Protein 8IGL (pdb70)

Foldseek 3Di:
DVVCLQAQLLLLLLLQLVLLLQVLLLLLLQLLQLVLLLVQLLVCLAPDALVQLDPVSSQVSLQDDDPPRDRHPGSVLFFDDFQALLLQWFAPLDDLQDPQSNQFGLLQLSLVCSVVRHAPPVRDGDLSSNVCSVSGTPLLSSVLQLLLQCLLQDDPFQDQWHFDAPQDPFRFTATDRVRVLVLSVLSLVSSVVVLVLCVVPDDPVVSCLQAVLVQFSHSVVCVVCVPCCEPPHVQYPVNSRVSSRVSVSVQFDFGFAKSRGGGPPHNSTDPIDGDPDDDRSRRHGANQQSLCLQAAARLLDFLSPFQWDWAQLVQAVLSCLLFQAANVDQTFKFFQADLVVRATDDSVLRNVFKTFGPLEGQPDAQDTSLHLLSNLQNLLSNQCNQQQDVVLLAHECLLCVCCCVHPLVCLQVPFQQAAQRMWGPPDGSHRAFFAFLRHSHHSSSSSSVNCQVQHADPVRHRRHYDHDPVPRDPQSVLLLLLQLLLLLVQLVSSLVSLVVVVCSLPSGSHFHFGHFSCSNLVADQQARGDDDPFGQGQQRSGGTGIFGPPPGGRGDHPHNGDGNHGRVCGGRVNSSVRSNRSSNSSNSSSVSSSVSSVVVVVVDPDQAAAQPLTPCNQVVLCVPLVDGFQRRPQLLCLLLAAFDADPQAGAHPLSHSNDGRPDLSSSNSSNCVVLLHSDDDQVRSHVNLVVVLVVVPVVDDPVSHDDSVSSSSNVSSSSVSSNSLCSSAHHSRRSGDNHSYSRRDRQEDCDSVPHSCHEVHVSHSHRPSRNDDSVLSSCCGVPSCVVVSVVVD/DVVCLQAQLLLLLLLQLVLQLQVLLLLLLQLLQLVLLLVQLLVCLAPDALVQLDPVSSQVSLCDDDVVRDRHPGSVLWFDDFQAQLLQWFAPLEDLQDPQSNLFGLLQLSLVCSVVRHADPVRDGDLSSSVCSVSGTPLLSSVLQLLLQCLLQDDPFQDQWHWDAPQDPQQDTATDRVRVLVLSVLSLVSSVVVLVLCVVPDDPVVSCLQAPLVQFSHSNVCCVSVPCCEDNHVQYVVNSRVSSRVSVSVQFPFGFAKSFYGDVHSSDGPIGGDPDDDRQRRHGANQQSLCLQAAARLQDALSPFQWDWAQLVQAVLSCLLFQAANPDQTQKFWQADLVVRATDDSVQRNVFKTFGPLEGAPDAQDTSLHLLSNLQNLLSNQCNQQQDVVLLAHECLLCCCCCVHPLVCLQPPFQQAAQRMWGPPDGSHRAFFAFLRHSHHSSSSSNVNCQVQHADPVRHHRYYDHDCVPPDPQSLLLLQLQLLLLLVQLVSSLVSLVVVLCSLPSGNHFHFGHFRCSNLVADQQARGDRHPDGQGQLRSDGTGIFGPPPTHRGDHPHNGDGNHGRVCGGRVNSSVSSNRSSNSSNSSSVSSSVSSVVVNVVSPDDAAAQPLTPCSQVVLCVPQVDGFQRRPQLLCLLLAAFDADPQAGAHRLSHSNDGRPDLSSSNSSNCVVLLHSDDDDVRSHVNLVVVLVVVQVVDDPVSHDDSVSSSSNVSSSSVSSNSLCCSAHHSRSSGDARSYSRRDRQEDCDSVPHSCHEVHVSHSHRPSRNDDSVLSSCCGNPSPNVVSVVVD

Organism: African swine fever virus (NCBI:txid10497)

Structure (mmCIF, N/CA/C/O backbone):
data_8IGL
#
_entry.id   8IGL
#
_cell.length_a   54.440
_cell.length_b   65.600
_cell.length_c   115.010
_cell.angle_alpha   99.21
_cell.angle_beta   92.70
_cell.angle_gamma   90.16
#
_symmetry.space_group_name_H-M   'P 1'
#
loop_
_entity.id
_entity.type
_entity.pdbx_description
1 polymer CP2475L
2 water water
#
loop_
_atom_site.group_PDB
_atom_site.id
_atom_site.type_symbol
_atom_site.label_atom_id
_atom_site.label_alt_id
_atom_site.label_comp_id
_atom_site.label_asym_id
_atom_site.label_entity_id
_atom_site.label_seq_id
_atom_site.pdbx_PDB_ins_code
_atom_site.Cartn_x
_atom_site.Cartn_y
_atom_site.Cartn_z
_atom_site.occupancy
_atom_site.B_iso_or_equiv
_atom_site.auth_seq_id
_atom_site.auth_comp_id
_atom_site.auth_asym_id
_atom_site.auth_atom_id
_atom_site.pdbx_PDB_model_num
ATOM 1 N N . ILE A 1 50 ? 25.521 -14.069 20.764 1.00 10.87 2 ILE A N 1
ATOM 2 C CA . ILE A 1 50 ? 24.134 -14.285 21.153 1.00 14.09 2 ILE A CA 1
ATOM 3 C C . ILE A 1 50 ? 23.287 -13.126 20.629 1.00 20.62 2 ILE A C 1
ATOM 4 O O . ILE A 1 50 ? 22.353 -13.338 19.856 1.00 24.07 2 ILE A O 1
ATOM 19 N N . PHE A 1 51 ? 23.612 -11.902 21.050 1.00 14.82 3 PHE A N 1
ATOM 20 C CA . PHE A 1 51 ? 22.938 -10.732 20.495 1.00 14.53 3 PHE A CA 1
ATOM 21 C C . PHE A 1 51 ? 23.181 -10.632 18.993 1.00 10.99 3 PHE A C 1
ATOM 22 O O . PHE A 1 51 ? 22.247 -10.421 18.211 1.00 10.58 3 PHE A O 1
ATOM 39 N N . LEU A 1 52 ? 24.437 -10.790 18.570 1.00 12.39 4 LEU A N 1
ATOM 40 C CA . LEU A 1 52 ? 24.743 -10.725 17.145 1.00 19.60 4 LEU A CA 1
ATOM 41 C C . LEU A 1 52 ? 24.014 -11.817 16.375 1.00 10.40 4 LEU A C 1
ATOM 42 O O . LEU A 1 52 ? 23.539 -11.586 15.257 1.00 14.04 4 LEU A O 1
ATOM 58 N N . PHE A 1 53 ? 23.917 -13.015 16.953 1.00 14.45 5 PHE A N 1
ATOM 59 C CA . PHE A 1 53 ? 23.167 -14.086 16.306 1.00 12.76 5 PHE A CA 1
ATOM 60 C C . PHE A 1 53 ? 21.717 -13.674 16.091 1.00 12.53 5 PHE A C 1
ATOM 61 O O . PHE A 1 53 ? 21.158 -13.861 15.005 1.00 10.29 5 PHE A O 1
ATOM 78 N N . HIS A 1 54 ? 21.091 -13.116 17.127 1.00 13.70 6 HIS A N 1
ATOM 79 C CA . HIS A 1 54 ? 19.729 -12.614 16.990 1.00 14.58 6 HIS A CA 1
ATOM 80 C C . HIS A 1 54 ? 19.632 -11.570 15.887 1.00 13.94 6 HIS A C 1
ATOM 81 O O . HIS A 1 54 ? 18.672 -11.566 15.107 1.00 4.79 6 HIS A O 1
ATOM 95 N N . GLU A 1 55 ? 20.619 -10.675 15.804 1.00 7.13 7 GLU A N 1
ATOM 96 C CA . GLU A 1 55 ? 20.529 -9.547 14.889 1.00 9.76 7 GLU A CA 1
ATOM 97 C C . GLU A 1 55 ? 20.877 -9.913 13.452 1.00 12.33 7 GLU A C 1
ATOM 98 O O . GLU A 1 55 ? 20.551 -9.146 12.539 1.00 10.25 7 GLU A O 1
ATOM 110 N N . THR A 1 56 ? 21.534 -11.050 13.227 1.00 11.44 8 THR A N 1
ATOM 111 C CA . THR A 1 56 ? 21.920 -11.472 11.885 1.00 12.26 8 THR A CA 1
ATOM 112 C C . THR A 1 56 ? 21.155 -12.723 11.463 1.00 13.10 8 THR A C 1
ATOM 113 O O . THR A 1 56 ? 20.353 -12.667 10.528 1.00 16.11 8 THR A O 1
ATOM 124 N N . VAL A 1 57 ? 21.385 -13.857 12.126 1.00 11.31 9 VAL A N 1
ATOM 125 C CA . VAL A 1 57 ? 20.792 -15.113 11.675 1.00 8.32 9 VAL A CA 1
ATOM 126 C C . VAL A 1 57 ? 19.276 -15.072 11.828 1.00 9.18 9 VAL A C 1
ATOM 127 O O . VAL A 1 57 ? 18.532 -15.347 10.880 1.00 8.41 9 VAL A O 1
ATOM 140 N N . ILE A 1 58 ? 18.794 -14.728 13.023 1.00 6.38 10 ILE A N 1
ATOM 141 C CA . ILE A 1 58 ? 17.357 -14.755 13.267 1.00 12.97 10 ILE A CA 1
ATOM 142 C C . ILE A 1 58 ? 16.654 -13.677 12.452 1.00 7.76 10 ILE A C 1
ATOM 143 O O . ILE A 1 58 ? 15.574 -13.906 11.895 1.00 5.85 10 ILE A O 1
ATOM 159 N N . THR A 1 59 ? 17.247 -12.485 12.374 1.00 10.05 11 THR A N 1
ATOM 160 C CA . THR A 1 59 ? 16.646 -11.417 11.583 1.00 13.86 11 THR A CA 1
ATOM 161 C C . THR A 1 59 ? 16.537 -11.822 10.119 1.00 7.59 11 THR A C 1
ATOM 162 O O . THR A 1 59 ? 15.488 -11.642 9.488 1.00 8.90 11 THR A O 1
ATOM 173 N N . GLY A 1 60 ? 17.618 -12.365 9.558 1.00 12.33 12 GLY A N 1
ATOM 174 C CA . GLY A 1 60 ? 17.586 -12.778 8.164 1.00 15.12 12 GLY A CA 1
ATOM 175 C C . GLY A 1 60 ? 16.619 -13.918 7.909 1.00 10.02 12 GLY A C 1
ATOM 176 O O . GLY A 1 60 ? 15.943 -13.954 6.878 1.00 6.20 12 GLY A O 1
ATOM 180 N N . LEU A 1 61 ? 16.542 -14.869 8.841 1.00 4.91 13 LEU A N 1
ATOM 181 C CA . LEU A 1 61 ? 15.618 -15.984 8.672 1.00 5.79 13 LEU A CA 1
ATOM 182 C C . LEU A 1 61 ? 14.172 -15.510 8.749 1.00 6.18 13 LEU A C 1
ATOM 183 O O . LEU A 1 61 ? 13.313 -15.997 8.004 1.00 6.60 13 LEU A O 1
ATOM 199 N N . ASN A 1 62 ? 13.884 -14.557 9.639 1.00 5.31 14 ASN A N 1
ATOM 200 C CA . ASN A 1 62 ? 12.533 -14.010 9.723 1.00 4.39 14 ASN A CA 1
ATOM 201 C C . ASN A 1 62 ? 12.163 -13.256 8.455 1.00 4.38 14 ASN A C 1
ATOM 202 O O . ASN A 1 62 ? 11.033 -13.367 7.966 1.00 2.41 14 ASN A O 1
ATOM 213 N N . LEU A 1 63 ? 13.099 -12.476 7.915 1.00 6.01 15 LEU A N 1
ATOM 214 C CA . LEU A 1 63 ? 12.826 -11.734 6.691 1.00 7.00 15 LEU A CA 1
ATOM 215 C C . LEU A 1 63 ? 12.624 -12.678 5.513 1.00 5.35 15 LEU A C 1
ATOM 216 O O . LEU A 1 63 ? 11.696 -12.503 4.715 1.00 6.12 15 LEU A O 1
ATOM 232 N N . LEU A 1 64 ? 13.489 -13.686 5.384 1.00 7.99 16 LEU A N 1
ATOM 233 C CA . LEU A 1 64 ? 13.321 -14.667 4.317 1.00 4.97 16 LEU A CA 1
ATOM 234 C C . LEU A 1 64 ? 12.011 -15.429 4.474 1.00 6.42 16 LEU A C 1
ATOM 235 O O . LEU A 1 64 ? 11.333 -15.724 3.482 1.00 10.24 16 LEU A O 1
ATOM 251 N N . SER A 1 65 ? 11.636 -15.755 5.714 1.00 5.10 17 SER A N 1
ATOM 252 C CA . SER A 1 65 ? 10.378 -16.461 5.939 1.00 10.51 17 SER A CA 1
ATOM 253 C C . SER A 1 65 ? 9.189 -15.593 5.547 1.00 11.87 17 SER A C 1
ATOM 254 O O . SER A 1 65 ? 8.208 -16.093 4.984 1.00 8.30 17 SER A O 1
ATOM 262 N N . ALA A 1 66 ? 9.257 -14.293 5.843 1.00 6.56 18 ALA A N 1
ATOM 263 C CA . ALA A 1 66 ? 8.201 -13.381 5.418 1.00 5.92 18 ALA A CA 1
ATOM 264 C C . ALA A 1 66 ? 8.109 -13.324 3.901 1.00 5.85 18 ALA A C 1
ATOM 265 O O . ALA A 1 66 ? 7.009 -13.331 3.335 1.00 10.93 18 ALA A O 1
ATOM 272 N N . ILE A 1 67 ? 9.258 -13.258 3.224 1.00 7.94 19 ILE A N 1
ATOM 273 C CA . ILE A 1 67 ? 9.262 -13.279 1.765 1.00 8.03 19 ILE A CA 1
ATOM 274 C C . ILE A 1 67 ? 8.594 -14.544 1.252 1.00 10.49 19 ILE A C 1
ATOM 275 O O . ILE A 1 67 ? 7.808 -14.507 0.296 1.00 3.93 19 ILE A O 1
ATOM 291 N N . TYR A 1 68 ? 8.902 -15.687 1.867 1.00 13.33 20 TYR A N 1
ATOM 292 C CA . TYR A 1 68 ? 8.286 -16.934 1.433 1.00 8.83 20 TYR A CA 1
ATOM 293 C C . TYR A 1 68 ? 6.774 -16.885 1.602 1.00 8.26 20 TYR A C 1
ATOM 294 O O . TYR A 1 68 ? 6.022 -17.284 0.706 1.00 7.16 20 TYR A O 1
ATOM 312 N N . VAL A 1 69 ? 6.311 -16.422 2.764 1.00 4.79 21 VAL A N 1
ATOM 313 C CA . VAL A 1 69 ? 4.876 -16.389 3.027 1.00 10.05 21 VAL A CA 1
ATOM 314 C C . VAL A 1 69 ? 4.161 -15.581 1.953 1.00 11.14 21 VAL A C 1
ATOM 315 O O . VAL A 1 69 ? 3.132 -16.003 1.412 1.00 5.67 21 VAL A O 1
ATOM 328 N N . LEU A 1 70 ? 4.688 -14.395 1.641 1.00 8.01 22 LEU A N 1
ATOM 329 C CA . LEU A 1 70 ? 4.069 -13.556 0.621 1.00 6.39 22 LEU A CA 1
ATOM 330 C C . LEU A 1 70 ? 4.109 -14.228 -0.747 1.00 8.40 22 LEU A C 1
ATOM 331 O O . LEU A 1 70 ? 3.117 -14.213 -1.485 1.00 6.87 22 LEU A O 1
ATOM 347 N N . LEU A 1 71 ? 5.250 -14.819 -1.107 1.00 9.32 23 LEU A N 1
ATOM 348 C CA . LEU A 1 71 ? 5.360 -15.457 -2.414 1.00 7.57 23 LEU A CA 1
ATOM 349 C C . LEU A 1 71 ? 4.457 -16.682 -2.510 1.00 9.67 23 LEU A C 1
ATOM 350 O O . LEU A 1 71 ? 3.817 -16.911 -3.544 1.00 5.66 23 LEU A O 1
ATOM 366 N N . ASN A 1 72 ? 4.389 -17.480 -1.442 1.00 11.22 24 ASN A N 1
ATOM 367 C CA . ASN A 1 72 ? 3.552 -18.675 -1.470 1.00 14.70 24 ASN A CA 1
ATOM 368 C C . ASN A 1 72 ? 2.074 -18.311 -1.525 1.00 8.06 24 ASN A C 1
ATOM 369 O O . ASN A 1 72 ? 1.299 -18.948 -2.248 1.00 5.06 24 ASN A O 1
ATOM 380 N N . ASN A 1 73 ? 1.660 -17.298 -0.760 1.00 8.79 25 ASN A N 1
ATOM 381 C CA . ASN A 1 73 ? 0.272 -16.851 -0.822 1.00 9.15 25 ASN A CA 1
ATOM 382 C C . ASN A 1 73 ? -0.036 -16.243 -2.184 1.00 5.10 25 ASN A C 1
ATOM 383 O O . ASN A 1 73 ? -1.127 -16.445 -2.730 1.00 7.16 25 ASN A O 1
ATOM 394 N N . PHE A 1 74 ? 0.921 -15.505 -2.750 1.00 9.73 26 PHE A N 1
ATOM 395 C CA . PHE A 1 74 ? 0.780 -15.007 -4.115 1.00 10.49 26 PHE A CA 1
ATOM 396 C C . PHE A 1 74 ? 0.559 -16.162 -5.084 1.00 4.83 26 PHE A C 1
ATOM 397 O O . PHE A 1 74 ? -0.333 -16.112 -5.938 1.00 7.72 26 PHE A O 1
ATOM 414 N N . ARG A 1 75 ? 1.355 -17.225 -4.949 1.00 10.07 27 ARG A N 1
ATOM 415 C CA . ARG A 1 75 ? 1.203 -18.389 -5.817 1.00 6.27 27 ARG A CA 1
ATOM 416 C C . ARG A 1 75 ? -0.185 -19.003 -5.689 1.00 8.15 27 ARG A C 1
ATOM 417 O O . ARG A 1 75 ? -0.808 -19.360 -6.696 1.00 7.45 27 ARG A O 1
ATOM 438 N N . ASN A 1 76 ? -0.681 -19.149 -4.457 1.00 6.07 28 ASN A N 1
ATOM 439 C CA . ASN A 1 76 ? -1.984 -19.774 -4.256 1.00 6.91 28 ASN A CA 1
ATOM 440 C C . ASN A 1 76 ? -3.103 -18.929 -4.850 1.00 9.78 28 ASN A C 1
ATOM 441 O O . ASN A 1 76 ? -4.063 -19.467 -5.415 1.00 5.95 28 ASN A O 1
ATOM 452 N N . ASN A 1 77 ? -3.005 -17.604 -4.723 1.00 6.56 29 ASN A N 1
ATOM 453 C CA . ASN A 1 77 ? -4.021 -16.728 -5.298 1.00 6.79 29 ASN A CA 1
ATOM 454 C C . ASN A 1 77 ? -4.034 -16.828 -6.818 1.00 6.74 29 ASN A C 1
ATOM 455 O O . ASN A 1 77 ? -5.095 -16.972 -7.435 1.00 7.79 29 ASN A O 1
ATOM 466 N N . ILE A 1 78 ? -2.857 -16.748 -7.441 1.00 8.53 30 ILE A N 1
ATOM 467 C CA . ILE A 1 78 ? -2.791 -16.821 -8.897 1.00 6.75 30 ILE A CA 1
ATOM 468 C C . ILE A 1 78 ? -3.318 -18.163 -9.386 1.00 7.41 30 ILE A C 1
ATOM 469 O O . ILE A 1 78 ? -4.021 -18.239 -10.402 1.00 7.46 30 ILE A O 1
ATOM 485 N N . LYS A 1 79 ? -2.978 -19.246 -8.681 1.00 10.16 31 LYS A N 1
ATOM 486 C CA . LYS A 1 79 ? -3.530 -20.550 -9.030 1.00 7.81 31 LYS A CA 1
ATOM 487 C C . LYS A 1 79 ? -5.048 -20.539 -8.922 1.00 7.16 31 LYS A C 1
ATOM 488 O O . LYS A 1 79 ? -5.741 -21.170 -9.728 1.00 5.16 31 LYS A O 1
ATOM 507 N N . GLY A 1 80 ? -5.580 -19.826 -7.926 1.00 8.24 32 GLY A N 1
ATOM 508 C CA . GLY A 1 80 ? -7.016 -19.706 -7.765 1.00 6.18 32 GLY A CA 1
ATOM 509 C C . GLY A 1 80 ? -7.702 -18.964 -8.891 1.00 8.35 32 GLY A C 1
ATOM 510 O O . GLY A 1 80 ? -8.905 -19.155 -9.100 1.00 8.60 32 GLY A O 1
ATOM 514 N N . LEU A 1 81 ? -6.973 -18.109 -9.609 1.00 7.91 33 LEU A N 1
ATOM 515 C CA . LEU A 1 81 ? -7.525 -17.352 -10.725 1.00 7.86 33 LEU A CA 1
ATOM 516 C C . LEU A 1 81 ? -7.026 -17.881 -12.068 1.00 6.95 33 LEU A C 1
ATOM 517 O O . LEU A 1 81 ? -6.980 -17.141 -13.055 1.00 5.68 33 LEU A O 1
ATOM 533 N N . ASP A 1 82 ? -6.652 -19.156 -12.120 1.00 4.51 34 ASP A N 1
ATOM 534 C CA . ASP A 1 82 ? -6.055 -19.754 -13.314 1.00 8.37 34 ASP A CA 1
ATOM 535 C C . ASP A 1 82 ? -7.159 -20.008 -14.332 1.00 8.41 34 ASP A C 1
ATOM 536 O O . ASP A 1 82 ? -7.873 -21.010 -14.257 1.00 3.81 34 ASP A O 1
ATOM 545 N N . LEU A 1 83 ? -7.290 -19.098 -15.302 1.00 10.70 35 LEU A N 1
ATOM 546 C CA . LEU A 1 83 ? -8.407 -19.171 -16.239 1.00 10.54 35 LEU A CA 1
ATOM 547 C C . LEU A 1 83 ? -8.243 -20.308 -17.239 1.00 10.08 35 LEU A C 1
ATOM 548 O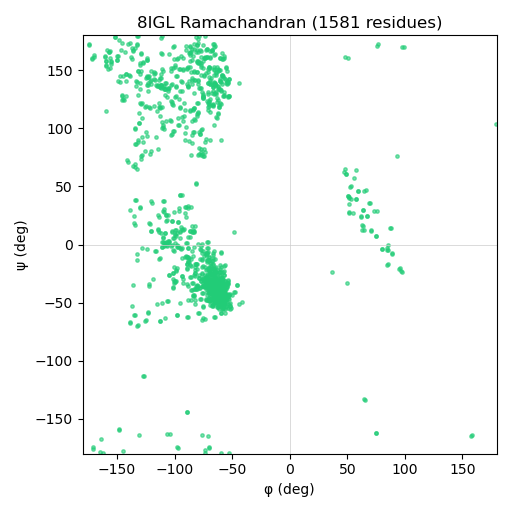 O . LEU A 1 83 ? -9.238 -20.917 -17.650 1.00 5.73 35 LEU A O 1
ATOM 564 N N . ASP A 1 84 ? -7.011 -20.608 -17.651 1.00 9.93 36 ASP A N 1
ATOM 565 C CA . ASP A 1 84 ? -6.800 -21.741 -18.546 1.00 12.75 36 ASP A CA 1
ATOM 566 C C . ASP A 1 84 ? -7.365 -23.021 -17.941 1.00 9.26 36 ASP A C 1
ATOM 567 O O . ASP A 1 84 ? -8.068 -23.784 -18.613 1.00 14.25 36 ASP A O 1
ATOM 576 N N . THR A 1 85 ? -7.062 -23.275 -16.666 1.00 7.46 37 THR A N 1
ATOM 577 C CA . THR A 1 85 ? -7.577 -24.473 -16.011 1.00 13.61 37 THR A CA 1
ATOM 578 C C . THR A 1 85 ? -9.093 -24.419 -15.869 1.00 11.28 37 THR A C 1
ATOM 579 O O . THR A 1 85 ? -9.782 -25.420 -16.105 1.00 8.29 37 THR A O 1
ATOM 590 N N . ILE A 1 86 ? -9.630 -23.260 -15.484 1.00 11.51 38 ILE A N 1
ATOM 591 C CA . ILE A 1 86 ? -11.073 -23.132 -15.297 1.00 10.14 38 ILE A CA 1
ATOM 592 C C . ILE A 1 86 ? -11.804 -23.444 -16.595 1.00 9.36 38 ILE A C 1
ATOM 593 O O . ILE A 1 86 ? -12.790 -24.189 -16.611 1.00 7.14 38 ILE A O 1
ATOM 609 N N . GLN A 1 87 ? -11.329 -22.874 -17.705 1.00 11.67 39 GLN A N 1
ATOM 610 C CA . GLN A 1 87 ? -11.997 -23.083 -18.986 1.00 9.76 39 GLN A CA 1
ATOM 611 C C . GLN A 1 87 ? -11.886 -24.535 -19.433 1.00 11.20 39 GLN A C 1
ATOM 612 O O . GLN A 1 87 ? -12.883 -25.149 -19.834 1.00 8.28 39 GLN A O 1
ATOM 626 N N . LYS A 1 88 ? -10.677 -25.099 -19.381 1.00 9.92 40 LYS A N 1
ATOM 627 C CA . LYS A 1 88 ? -10.498 -26.488 -19.789 1.00 9.26 40 LYS A CA 1
ATOM 628 C C . LYS A 1 88 ? -11.310 -27.428 -18.907 1.00 7.70 40 LYS A C 1
ATOM 629 O O . LYS A 1 88 ? -11.847 -28.432 -19.388 1.00 6.63 40 LYS A O 1
ATOM 648 N N . SER A 1 89 ? -11.416 -27.112 -17.613 1.00 9.35 41 SER A N 1
ATOM 649 C CA . SER A 1 89 ? -12.196 -27.950 -16.708 1.00 3.97 41 SER A CA 1
ATOM 650 C C . SER A 1 89 ? -13.684 -27.855 -17.016 1.00 8.56 41 SER A C 1
ATOM 651 O O . SER A 1 89 ? -14.402 -28.861 -16.954 1.00 9.08 41 SER A O 1
ATOM 659 N N . ILE A 1 90 ? -14.165 -26.659 -17.361 1.00 4.69 42 ILE A N 1
ATOM 660 C CA . ILE A 1 90 ? -15.570 -26.508 -17.727 1.00 8.05 42 ILE A CA 1
ATOM 661 C C . ILE A 1 90 ? -15.879 -27.327 -18.973 1.00 12.36 42 ILE A C 1
ATOM 662 O O . ILE A 1 90 ? -16.926 -27.981 -19.062 1.00 10.73 42 ILE A O 1
ATOM 678 N N . ILE A 1 91 ? -14.979 -27.295 -19.958 1.00 8.68 43 ILE A N 1
ATOM 679 C CA . ILE A 1 91 ? -15.188 -28.074 -21.175 1.00 13.01 43 ILE A CA 1
ATOM 680 C C . ILE A 1 91 ? -15.177 -29.563 -20.855 1.00 11.70 43 ILE A C 1
ATOM 681 O O . ILE A 1 91 ? -15.994 -30.333 -21.376 1.00 10.90 43 ILE A O 1
ATOM 697 N N . GLU A 1 92 ? -14.250 -29.996 -19.998 1.00 10.85 44 GLU A N 1
ATOM 698 C CA . GLU A 1 92 ? -14.234 -31.392 -19.576 1.00 15.89 44 GLU A CA 1
ATOM 699 C C . GLU A 1 92 ? -15.512 -31.754 -18.828 1.00 17.19 44 GLU A C 1
ATOM 700 O O . GLU A 1 92 ? -16.067 -32.843 -19.020 1.00 16.23 44 GLU A O 1
ATOM 712 N N . TRP A 1 93 ? -15.988 -30.855 -17.962 1.00 10.37 45 TRP A N 1
ATOM 713 C CA . TRP A 1 93 ? -17.242 -31.096 -17.253 1.00 15.28 45 TRP A CA 1
ATOM 714 C C . TRP A 1 93 ? -18.380 -31.344 -18.236 1.00 14.65 45 TRP A C 1
ATOM 715 O O . TRP A 1 93 ? -19.160 -32.290 -18.079 1.00 6.91 45 TRP A O 1
ATOM 736 N N . LEU A 1 94 ? -18.482 -30.503 -19.267 1.00 18.23 46 LEU A N 1
ATOM 737 C CA . LEU A 1 94 ? -19.514 -30.695 -20.279 1.00 10.03 46 LEU A CA 1
ATOM 738 C C . LEU A 1 94 ? -19.300 -31.986 -21.057 1.00 9.50 46 LEU A C 1
ATOM 739 O O . LEU A 1 94 ? -20.265 -32.589 -21.539 1.00 13.09 46 LEU A O 1
ATOM 755 N N . ARG A 1 95 ? -18.048 -32.425 -21.193 1.00 20.63 47 ARG A N 1
ATOM 756 C CA . ARG A 1 95 ? -17.780 -33.663 -21.916 1.00 17.67 47 ARG A CA 1
ATOM 757 C C . ARG A 1 95 ? -18.205 -34.890 -21.119 1.00 14.95 47 ARG A C 1
ATOM 758 O O . ARG A 1 95 ? -18.604 -35.900 -21.709 1.00 20.76 47 ARG A O 1
ATOM 779 N N . GLU A 1 96 ? -18.130 -34.829 -19.790 1.00 15.00 48 GLU A N 1
ATOM 780 C CA . GLU A 1 96 ? -18.280 -36.010 -18.950 1.00 12.39 48 GLU A CA 1
ATOM 781 C C . GLU A 1 96 ? -19.516 -35.972 -18.061 1.00 12.95 48 GLU A C 1
ATOM 782 O O . GLU A 1 96 ? -19.614 -36.776 -17.128 1.00 18.60 48 GLU A O 1
ATOM 794 N N . THR A 1 97 ? -20.453 -35.065 -18.312 1.00 18.75 49 THR A N 1
ATOM 795 C CA . THR A 1 97 ? -21.597 -34.866 -17.433 1.00 13.53 49 THR A CA 1
ATOM 796 C C . THR A 1 97 ? -22.886 -35.299 -18.116 1.00 13.85 49 THR A C 1
ATOM 797 O O . THR A 1 97 ? -23.052 -35.119 -19.327 1.00 10.41 49 THR A O 1
ATOM 808 N N . GLN A 1 98 ? -23.790 -35.878 -17.331 1.00 18.07 50 GLN A N 1
ATOM 809 C CA . GLN A 1 98 ? -25.112 -36.231 -17.821 1.00 16.24 50 GLN A CA 1
ATOM 810 C C . GLN A 1 98 ? -25.988 -34.986 -17.902 1.00 14.33 50 GLN A C 1
ATOM 811 O O . GLN A 1 98 ? -25.777 -34.004 -17.185 1.00 14.47 50 GLN A O 1
ATOM 825 N N . ALA A 1 99 ? -26.986 -35.038 -18.787 1.00 19.55 51 ALA A N 1
ATOM 826 C CA . ALA A 1 99 ? -27.826 -33.867 -19.016 1.00 16.39 51 ALA A CA 1
ATOM 827 C C . ALA A 1 99 ? -28.588 -33.458 -17.763 1.00 12.54 51 ALA A C 1
ATOM 828 O O . ALA A 1 99 ? -28.803 -32.262 -17.530 1.00 12.27 51 ALA A O 1
ATOM 835 N N . ALA A 1 100 ? -29.006 -34.427 -16.946 1.00 14.42 52 ALA A N 1
ATOM 836 C CA . ALA A 1 100 ? -29.803 -34.101 -15.769 1.00 14.17 52 ALA A CA 1
ATOM 837 C C . ALA A 1 100 ? -28.998 -33.324 -14.736 1.00 11.99 52 ALA A C 1
ATOM 838 O O . ALA A 1 100 ? -29.574 -32.567 -13.947 1.00 17.65 52 ALA A O 1
ATOM 845 N N . ASN A 1 101 ? -27.676 -33.492 -14.720 1.00 12.34 53 ASN A N 1
ATOM 846 C CA . ASN A 1 101 ? -26.820 -32.860 -13.727 1.00 15.88 53 ASN A CA 1
ATOM 847 C C . ASN A 1 101 ? -26.187 -31.572 -14.240 1.00 15.47 53 ASN A C 1
ATOM 848 O O . ASN A 1 101 ? -25.183 -31.115 -13.685 1.00 13.23 53 ASN A O 1
ATOM 859 N N . VAL A 1 102 ? -26.753 -30.976 -15.288 1.00 18.91 54 VAL A N 1
ATOM 860 C CA . VAL A 1 102 ? -26.259 -29.704 -15.809 1.00 15.26 54 VAL A CA 1
ATOM 861 C C . VAL A 1 102 ? -26.881 -28.603 -14.953 1.00 7.90 54 VAL A C 1
ATOM 862 O O . VAL A 1 102 ? -28.018 -28.190 -15.178 1.00 8.81 54 VAL A O 1
ATOM 875 N N . ASN A 1 103 ? -26.132 -28.136 -13.958 1.00 12.53 55 ASN A N 1
ATOM 876 C CA . ASN A 1 103 ? -26.560 -27.036 -13.106 1.00 14.20 55 ASN A CA 1
ATOM 877 C C . ASN A 1 103 ? -25.319 -26.459 -12.444 1.00 11.89 55 ASN A C 1
ATOM 878 O O . ASN A 1 103 ? -24.265 -27.098 -12.406 1.00 15.55 55 ASN A O 1
ATOM 889 N N . ARG A 1 104 ? -25.453 -25.237 -11.924 1.00 11.98 56 ARG A N 1
ATOM 890 C CA . ARG A 1 104 ? -24.298 -24.581 -11.320 1.00 15.05 56 ARG A CA 1
ATOM 891 C C . ARG A 1 104 ? -23.731 -25.410 -10.174 1.00 15.66 56 ARG A C 1
ATOM 892 O O . ARG A 1 104 ? -22.509 -25.488 -10.000 1.00 15.22 56 ARG A O 1
ATOM 913 N N . ALA A 1 105 ? -24.602 -26.048 -9.390 1.00 6.63 57 ALA A N 1
ATOM 914 C CA . ALA A 1 105 ? -24.131 -26.842 -8.261 1.00 13.04 57 ALA A CA 1
ATOM 915 C C . ALA A 1 105 ? -23.185 -27.942 -8.724 1.00 12.13 57 ALA A C 1
ATOM 916 O O . ALA A 1 105 ? -22.108 -28.135 -8.148 1.00 12.56 57 ALA A O 1
ATOM 923 N N . ASN A 1 106 ? -23.570 -28.671 -9.773 1.00 14.18 58 ASN A N 1
ATOM 924 C CA . ASN A 1 106 ? -22.728 -29.755 -10.268 1.00 19.93 58 ASN A CA 1
ATOM 925 C C . ASN A 1 106 ? -21.377 -29.234 -10.743 1.00 16.72 58 ASN A C 1
ATOM 926 O O . ASN A 1 106 ? -20.338 -29.851 -10.479 1.00 15.64 58 ASN A O 1
ATOM 937 N N . LEU A 1 107 ? -21.369 -28.100 -11.447 1.00 10.66 59 LEU A N 1
ATOM 938 C CA . LEU A 1 107 ? -20.108 -27.552 -11.937 1.00 17.76 59 LEU A CA 1
ATOM 939 C C . LEU A 1 107 ? -19.219 -27.100 -10.785 1.00 12.61 59 LEU A C 1
ATOM 940 O O . LEU A 1 107 ? -17.997 -27.288 -10.824 1.00 7.66 59 LEU A O 1
ATOM 956 N N . ILE A 1 108 ? -19.811 -26.497 -9.753 1.00 14.63 60 ILE A N 1
ATOM 957 C CA . ILE A 1 108 ? -19.029 -26.089 -8.592 1.00 9.62 60 ILE A CA 1
ATOM 958 C C . ILE A 1 108 ? -18.383 -27.307 -7.945 1.00 15.24 60 ILE A C 1
ATOM 959 O O . ILE A 1 108 ? -17.210 -27.273 -7.549 1.00 7.26 60 ILE A O 1
ATOM 975 N N . ASP A 1 109 ? -19.135 -28.404 -7.829 1.00 10.80 61 ASP A N 1
ATOM 976 C CA . ASP A 1 109 ? -18.557 -29.650 -7.335 1.00 7.04 61 ASP A CA 1
ATOM 977 C C . ASP A 1 109 ? -17.423 -30.118 -8.237 1.00 8.57 61 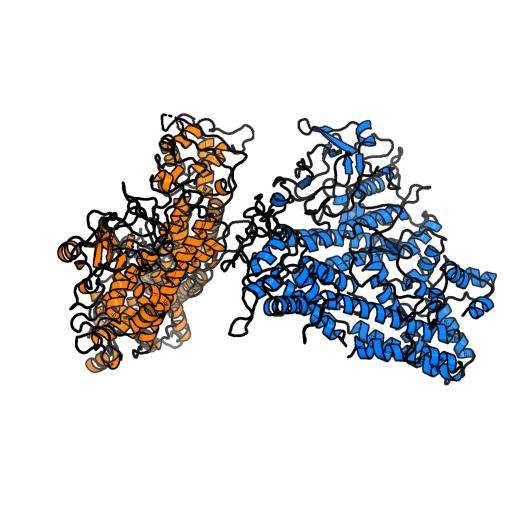ASP A C 1
ATOM 978 O O . ASP A 1 109 ? -16.385 -30.583 -7.753 1.00 7.15 61 ASP A O 1
ATOM 987 N N . TRP A 1 110 ? -17.603 -29.995 -9.554 1.00 8.57 62 TRP A N 1
ATOM 988 C CA . TRP A 1 110 ? -16.589 -30.448 -10.501 1.00 8.03 62 TRP A CA 1
ATOM 989 C C . TRP A 1 110 ? -15.287 -29.676 -10.332 1.00 7.96 62 TRP A C 1
ATOM 990 O O . TRP A 1 110 ? -14.217 -30.270 -10.156 1.00 6.19 62 TRP A O 1
ATOM 1011 N N . LEU A 1 111 ? -15.356 -28.343 -10.385 1.00 7.03 63 LEU A N 1
ATOM 1012 C CA . LEU A 1 111 ? -14.137 -27.543 -10.329 1.00 9.15 63 LEU A CA 1
ATOM 1013 C C . LEU A 1 111 ? -13.372 -27.775 -9.034 1.00 9.00 63 LEU A C 1
ATOM 1014 O O . LEU A 1 111 ? -12.146 -27.606 -8.998 1.00 5.11 63 LEU A O 1
ATOM 1030 N N . GLY A 1 112 ? -14.068 -28.160 -7.968 1.00 9.98 64 GLY A N 1
ATOM 1031 C CA . GLY A 1 112 ? -13.418 -28.490 -6.717 1.00 12.30 64 GLY A CA 1
ATOM 1032 C C . GLY A 1 112 ? -12.647 -29.789 -6.717 1.00 6.04 64 GLY A C 1
ATOM 1033 O O . GLY A 1 112 ? -12.108 -30.169 -5.673 1.00 5.56 64 GLY A O 1
ATOM 1037 N N . ARG A 1 113 ? -12.582 -30.487 -7.845 1.00 10.06 65 ARG A N 1
ATOM 1038 C CA . ARG A 1 113 ? -11.900 -31.766 -7.925 1.00 13.24 65 ARG A CA 1
ATOM 1039 C C . ARG A 1 113 ? -10.838 -31.730 -9.017 1.00 8.91 65 ARG A C 1
ATOM 1040 O O . ARG A 1 113 ? -10.890 -30.917 -9.944 1.00 9.11 65 ARG A O 1
ATOM 1061 N N . LYS A 1 114 ? -9.875 -32.639 -8.892 1.00 19.25 66 LYS A N 1
ATOM 1062 C CA . LYS A 1 114 ? -8.848 -32.846 -9.901 1.00 10.15 66 LYS A CA 1
ATOM 1063 C C . LYS A 1 114 ? -9.334 -33.862 -10.925 1.00 14.16 66 LYS A C 1
ATOM 1064 O O . LYS A 1 114 ? -9.922 -34.887 -10.570 1.00 17.48 66 LYS A O 1
ATOM 1083 N N . HIS A 1 115 ? -9.086 -33.570 -12.200 1.00 10.25 67 HIS A N 1
ATOM 1084 C CA . HIS A 1 115 ? -9.477 -34.446 -13.305 1.00 13.95 67 HIS A CA 1
ATOM 1085 C C . HIS A 1 115 ? -8.270 -34.614 -14.223 1.00 18.23 67 HIS A C 1
ATOM 1086 O O . HIS A 1 115 ? -8.081 -33.840 -15.166 1.00 14.43 67 HIS A O 1
ATOM 1100 N N . GLY A 1 116 ? -7.455 -35.623 -13.942 1.00 27.21 68 GLY A N 1
ATOM 1101 C CA . GLY A 1 116 ? -6.269 -35.847 -14.751 1.00 12.53 68 GLY A CA 1
ATOM 1102 C C . GLY A 1 116 ? -5.294 -34.697 -14.605 1.00 10.85 68 GLY A C 1
ATOM 1103 O O . GLY A 1 116 ? -5.008 -34.231 -13.497 1.00 17.35 68 GLY A O 1
ATOM 1107 N N . ALA A 1 117 ? -4.771 -34.226 -15.738 1.00 9.12 69 ALA A N 1
ATOM 1108 C CA . ALA A 1 117 ? -3.834 -33.111 -15.721 1.00 14.68 69 ALA A CA 1
ATOM 1109 C C . ALA A 1 117 ? -4.495 -31.790 -15.351 1.00 12.35 69 ALA A C 1
ATOM 1110 O O . ALA A 1 117 ? -3.784 -30.824 -15.058 1.00 15.03 69 ALA A O 1
ATOM 1117 N N . ILE A 1 118 ? -5.823 -31.723 -15.360 1.00 17.26 70 ILE A N 1
ATOM 1118 C CA . ILE A 1 118 ? -6.536 -30.491 -15.041 1.00 15.84 70 ILE A CA 1
ATOM 1119 C C . ILE A 1 118 ? -6.600 -30.353 -13.525 1.00 13.88 70 ILE A C 1
ATOM 1120 O O . ILE A 1 118 ? -7.128 -31.228 -12.831 1.00 10.42 70 ILE A O 1
ATOM 1136 N N . SER A 1 119 ? -6.059 -29.253 -13.009 1.00 20.66 71 SER A N 1
ATOM 1137 C CA . SER A 1 119 ? -5.978 -29.047 -11.572 1.00 14.19 71 SER A CA 1
ATOM 1138 C C . SER A 1 119 ? -7.302 -28.548 -11.008 1.00 18.76 71 SER A C 1
ATOM 1139 O O . SER A 1 119 ? -8.067 -27.842 -11.672 1.00 11.22 71 SER A O 1
ATOM 1147 N N . GLU A 1 120 ? -7.569 -28.936 -9.766 1.00 16.80 72 GLU A N 1
ATOM 1148 C CA . GLU A 1 120 ? -8.668 -28.348 -9.023 1.00 14.36 72 GLU A CA 1
ATOM 1149 C C . GLU A 1 120 ? -8.453 -26.846 -8.859 1.00 8.00 72 GLU A C 1
ATOM 1150 O O . GLU A 1 120 ? -7.338 -26.329 -8.978 1.00 7.63 72 GLU A O 1
ATOM 1162 N N . ILE A 1 121 ? -9.544 -26.148 -8.565 1.00 7.75 73 ILE A N 1
ATOM 1163 C CA . ILE A 1 121 ? -9.525 -24.720 -8.278 1.00 8.45 73 ILE A CA 1
ATOM 1164 C C . ILE A 1 121 ? -9.900 -24.512 -6.818 1.00 7.96 73 ILE A C 1
ATOM 1165 O O . ILE A 1 121 ? -10.863 -25.110 -6.323 1.00 16.09 73 ILE A O 1
ATOM 1181 N N . ARG A 1 122 ? -9.149 -23.643 -6.136 1.00 16.45 74 ARG A N 1
ATOM 1182 C CA . ARG A 1 122 ? -9.319 -23.473 -4.694 1.00 22.74 74 ARG A CA 1
ATOM 1183 C C . ARG A 1 122 ? -10.747 -23.075 -4.332 1.00 15.23 74 ARG A C 1
ATOM 1184 O O . ARG A 1 122 ? -11.321 -23.606 -3.374 1.00 17.90 74 ARG A O 1
ATOM 1205 N N . ASN A 1 123 ? -11.329 -22.133 -5.071 1.00 14.41 75 ASN A N 1
ATOM 1206 C CA . ASN A 1 123 ? -12.624 -21.547 -4.724 1.00 16.65 75 ASN A CA 1
ATOM 1207 C C . ASN A 1 123 ? -13.474 -21.492 -5.982 1.00 17.20 75 ASN A C 1
ATOM 1208 O O . ASN A 1 123 ? -13.504 -20.474 -6.685 1.00 22.91 75 ASN A O 1
ATOM 1219 N N . PRO A 1 124 ? -14.191 -22.575 -6.298 1.00 18.69 76 PRO A N 1
ATOM 1220 C CA . PRO A 1 124 ? -14.950 -22.587 -7.562 1.00 11.05 76 PRO A CA 1
ATOM 1221 C C . PRO A 1 124 ? -15.982 -21.474 -7.666 1.00 13.73 76 PRO A C 1
ATOM 1222 O O . PRO A 1 124 ? -16.099 -20.839 -8.723 1.00 4.75 76 PRO A O 1
ATOM 1233 N N . GLY A 1 125 ? -16.733 -21.217 -6.593 1.00 11.57 77 GLY A N 1
ATOM 1234 C CA . GLY A 1 125 ? -17.822 -20.256 -6.647 1.00 7.06 77 GLY A CA 1
ATOM 1235 C C . GLY A 1 125 ? -17.397 -18.821 -6.875 1.00 15.39 77 GLY A C 1
ATOM 1236 O O . GLY A 1 125 ? -18.219 -18.007 -7.309 1.00 9.35 77 GLY A O 1
ATOM 1240 N N . LEU A 1 126 ? -16.138 -18.486 -6.591 1.00 14.73 78 LEU A N 1
ATOM 1241 C CA . LEU A 1 126 ? -15.685 -17.114 -6.784 1.00 8.73 78 LEU A CA 1
ATOM 1242 C C . LEU A 1 126 ? -15.445 -16.792 -8.252 1.00 15.23 78 LEU A C 1
ATOM 1243 O O . LEU A 1 126 ? -15.533 -15.623 -8.647 1.00 16.02 78 LEU A O 1
ATOM 1259 N N . VAL A 1 127 ? -15.152 -17.801 -9.071 1.00 10.86 79 VAL A N 1
ATOM 1260 C CA . VAL A 1 127 ? -14.802 -17.602 -10.472 1.00 6.17 79 VAL A CA 1
ATOM 1261 C C . VAL A 1 127 ? -15.904 -18.054 -11.412 1.00 7.53 79 VAL A C 1
ATOM 1262 O O . VAL A 1 127 ? -15.742 -17.944 -12.637 1.00 7.81 79 VAL A O 1
ATOM 1275 N N . ILE A 1 128 ? -17.015 -18.561 -10.889 1.00 8.83 80 ILE A N 1
ATOM 1276 C CA . ILE A 1 128 ? -18.179 -18.912 -11.692 1.00 9.89 80 ILE A CA 1
ATOM 1277 C C . ILE A 1 128 ? -19.279 -17.909 -11.377 1.00 9.19 80 ILE A C 1
ATOM 1278 O O . ILE A 1 128 ? -19.503 -17.562 -10.210 1.00 7.94 80 ILE A O 1
ATOM 1294 N N . LYS A 1 129 ? -19.963 -17.440 -12.418 1.00 6.50 81 LYS A N 1
ATOM 1295 C CA . LYS A 1 129 ? -20.945 -16.376 -12.248 1.00 8.77 81 LYS A CA 1
ATOM 1296 C C . LYS A 1 129 ? -22.046 -16.788 -11.279 1.00 7.86 81 LYS A C 1
ATOM 1297 O O . LYS A 1 129 ? -22.511 -17.932 -11.284 1.00 9.55 81 LYS A O 1
ATOM 1316 N N . GLU A 1 130 ? -22.449 -15.838 -10.436 1.00 8.61 82 GLU A N 1
ATOM 1317 C CA . GLU A 1 130 ? -23.551 -16.052 -9.510 1.00 8.74 82 GLU A CA 1
ATOM 1318 C C . GLU A 1 130 ? -24.792 -16.513 -10.262 1.00 6.85 82 GLU A C 1
ATOM 1319 O O . GLU A 1 130 ? -25.014 -16.158 -11.422 1.00 4.07 82 GLU A O 1
ATOM 1331 N N . ILE A 1 131 ? -25.611 -17.314 -9.581 1.00 9.09 83 ILE A N 1
ATOM 1332 C CA . ILE A 1 131 ? -26.716 -17.991 -10.254 1.00 10.30 83 ILE A CA 1
ATOM 1333 C C . ILE A 1 131 ? -27.693 -16.981 -10.842 1.00 6.70 83 ILE A C 1
ATOM 1334 O O . ILE A 1 131 ? -28.248 -17.196 -11.926 1.00 10.24 83 ILE A O 1
ATOM 1350 N N . ASN A 1 132 ? -27.922 -15.869 -10.144 1.00 7.31 84 ASN A N 1
ATOM 1351 C CA . ASN A 1 132 ? -28.899 -14.877 -10.575 1.00 11.16 84 ASN A CA 1
ATOM 1352 C C . ASN A 1 132 ? -28.249 -13.607 -11.111 1.00 15.71 84 ASN A C 1
ATOM 1353 O O . ASN A 1 132 ? -28.899 -12.557 -11.161 1.00 11.19 84 ASN A O 1
ATOM 1364 N N . MET A 1 133 ? -26.985 -13.673 -11.519 1.00 13.06 85 MET A N 1
ATOM 1365 C CA . MET A 1 133 ? -26.354 -12.504 -12.113 1.00 15.11 85 MET A CA 1
ATOM 1366 C C . MET A 1 133 ? -27.099 -12.125 -13.388 1.00 18.36 85 MET A C 1
ATOM 1367 O O . MET A 1 133 ? -27.091 -12.887 -14.360 1.00 11.65 85 MET A O 1
ATOM 1381 N N . ARG A 1 134 ? -27.762 -10.969 -13.393 1.00 13.97 86 ARG A N 1
ATOM 1382 C CA . ARG A 1 134 ? -28.400 -10.491 -14.614 1.00 16.98 86 ARG A CA 1
ATOM 1383 C C . ARG A 1 134 ? -27.331 -10.290 -15.681 1.00 8.30 86 ARG A C 1
ATOM 1384 O O . ARG A 1 134 ? -26.416 -9.480 -15.507 1.00 8.32 86 ARG A O 1
ATOM 1405 N N . LEU A 1 135 ? -27.444 -11.034 -16.783 1.00 9.80 87 LEU A N 1
ATOM 1406 C CA . LEU A 1 135 ? -26.333 -11.119 -17.729 1.00 18.73 87 LEU A CA 1
ATOM 1407 C C . LEU A 1 135 ? -26.061 -9.792 -18.427 1.00 10.98 87 LEU A C 1
ATOM 1408 O O . LEU A 1 135 ? -24.932 -9.550 -18.870 1.00 13.74 87 LEU A O 1
ATOM 1424 N N . SER A 1 136 ? -27.069 -8.924 -18.543 1.00 18.87 88 SER A N 1
ATOM 1425 C CA . SER A 1 136 ? -26.847 -7.608 -19.130 1.00 10.00 88 SER A CA 1
ATOM 1426 C C . SER A 1 136 ? -25.943 -6.736 -18.271 1.00 13.29 88 SER A C 1
ATOM 1427 O O . SER A 1 136 ? -25.495 -5.683 -18.740 1.00 8.07 88 SER A O 1
ATOM 1435 N N . MET A 1 137 ? -25.672 -7.141 -17.029 1.00 9.53 89 MET A N 1
ATOM 1436 C CA . MET A 1 137 ? -24.757 -6.396 -16.176 1.00 12.37 89 MET A CA 1
ATOM 1437 C C . MET A 1 137 ? -23.317 -6.482 -16.663 1.00 8.94 89 MET A C 1
ATOM 1438 O O . MET A 1 137 ? -22.490 -5.655 -16.264 1.00 12.55 89 MET A O 1
ATOM 1452 N N . VAL A 1 138 ? -22.960 -7.513 -17.436 1.00 7.33 90 VAL A N 1
ATOM 1453 C CA . VAL A 1 138 ? -21.562 -7.773 -17.897 1.00 13.13 90 VAL A CA 1
ATOM 1454 C C . VAL A 1 138 ? -21.420 -7.542 -19.406 1.00 9.57 90 VAL A C 1
ATOM 1455 O O . VAL A 1 138 ? -20.487 -6.827 -19.772 1.00 10.28 90 VAL A O 1
ATOM 1468 N N . TYR A 1 139 ? -22.280 -8.108 -20.237 1.00 5.58 91 TYR A N 1
ATOM 1469 C CA . TYR A 1 139 ? -22.114 -8.024 -21.710 1.00 17.07 91 TYR A CA 1
ATOM 1470 C C . TYR A 1 139 ? -22.891 -6.805 -22.233 1.00 12.62 91 TYR A C 1
ATOM 1471 O O . TYR A 1 139 ? -24.056 -6.698 -21.936 1.00 7.66 91 TYR A O 1
ATOM 1489 N N . PRO A 1 140 ? -22.261 -5.823 -22.908 1.00 10.04 92 PRO A N 1
ATOM 1490 C CA . PRO A 1 140 ? -22.991 -4.637 -23.348 1.00 14.93 92 PRO A CA 1
ATOM 1491 C C . PRO A 1 140 ? -24.022 -4.853 -24.474 1.00 13.28 92 PRO A C 1
ATOM 1492 O O . PRO A 1 140 ? -24.004 -5.896 -25.073 1.00 9.46 92 PRO A O 1
ATOM 1503 N N . ASP A 1 141 ? -24.903 -3.870 -24.710 1.00 15.15 93 ASP A N 1
ATOM 1504 C CA . ASP A 1 141 ? -26.019 -3.933 -25.697 1.00 25.92 93 ASP A CA 1
ATOM 1505 C C . ASP A 1 141 ? -25.509 -4.164 -27.131 1.00 18.91 93 ASP A C 1
ATOM 1506 O O . ASP A 1 141 ? -24.436 -3.650 -27.445 1.00 47.62 93 ASP A O 1
ATOM 1515 N N . THR A 1 144 ? -25.335 -7.746 -27.806 1.00 15.48 96 THR A N 1
ATOM 1516 C CA . THR A 1 144 ? -25.337 -9.053 -27.101 1.00 13.91 96 THR A CA 1
ATOM 1517 C C . THR A 1 144 ? -26.524 -9.064 -26.135 1.00 20.32 96 THR A C 1
ATOM 1518 O O . THR A 1 144 ? -27.119 -10.107 -25.986 1.00 17.35 96 THR A O 1
ATOM 1529 N N . GLU A 1 145 ? -26.888 -7.923 -25.570 1.00 16.08 97 GLU A N 1
ATOM 1530 C CA . GLU A 1 145 ? -28.040 -7.813 -24.664 1.00 16.16 97 GLU A CA 1
ATOM 1531 C C . GLU A 1 145 ? -29.041 -6.769 -25.155 1.00 17.89 97 GLU A C 1
ATOM 1532 O O . GLU A 1 145 ? -28.646 -5.961 -25.980 1.00 12.98 97 GLU A O 1
ATOM 1544 N N . ALA A 1 146 ? -30.292 -6.849 -24.716 1.00 19.19 98 ALA A N 1
ATOM 1545 C CA . ALA A 1 146 ? -31.352 -5.862 -24.920 1.00 24.26 98 ALA A CA 1
ATOM 1546 C C . ALA A 1 146 ? -31.865 -5.587 -23.508 1.00 14.17 98 ALA A C 1
ATOM 1547 O O . ALA A 1 146 ? -32.805 -6.240 -23.050 1.00 14.57 98 ALA A O 1
ATOM 1554 N N . ALA A 1 147 ? -31.258 -4.623 -22.815 1.00 14.84 99 ALA A N 1
ATOM 1555 C CA . ALA A 1 147 ? -31.617 -4.385 -21.421 1.00 23.75 99 ALA A CA 1
ATOM 1556 C C . ALA A 1 147 ? -32.935 -3.641 -21.250 1.00 15.80 99 ALA A C 1
ATOM 1557 O O . ALA A 1 147 ? -33.407 -3.509 -20.116 1.00 17.62 99 ALA A O 1
ATOM 1564 N N . ALA A 1 148 ? -33.541 -3.162 -22.330 1.00 22.41 100 ALA A N 1
ATOM 1565 C CA . ALA A 1 148 ? -34.708 -2.298 -22.219 1.00 24.06 100 ALA A CA 1
ATOM 1566 C C . ALA A 1 148 ? -35.998 -3.042 -21.899 1.00 12.06 100 ALA A C 1
ATOM 1567 O O . ALA A 1 148 ? -37.041 -2.395 -21.771 1.00 20.47 100 ALA A O 1
ATOM 1574 N N . ALA A 1 149 ? -35.969 -4.363 -21.770 1.00 15.81 101 ALA A N 1
ATOM 1575 C CA . ALA A 1 149 ? -37.185 -5.143 -21.609 1.00 18.85 101 ALA A CA 1
ATOM 1576 C C . ALA A 1 149 ? -37.287 -5.755 -20.217 1.00 24.29 101 ALA A C 1
ATOM 1577 O O . ALA A 1 149 ? -36.318 -5.804 -19.454 1.00 33.54 101 ALA A O 1
ATOM 1584 N N . ALA A 1 150 ? -38.499 -6.203 -19.892 1.00 21.53 102 ALA A N 1
ATOM 1585 C CA . ALA A 1 150 ? -38.747 -7.041 -18.729 1.00 23.85 102 ALA A CA 1
ATOM 1586 C C . ALA A 1 150 ? -38.556 -8.518 -19.044 1.00 35.58 102 ALA A C 1
ATOM 1587 O O . ALA A 1 150 ? -38.943 -9.372 -18.239 1.00 41.50 102 ALA A O 1
ATOM 1594 N N . GLN A 1 151 ? -37.982 -8.829 -20.206 1.00 42.17 103 GLN A N 1
ATOM 1595 C CA . GLN A 1 151 ? -37.580 -10.181 -20.570 1.00 32.87 103 GLN A CA 1
ATOM 1596 C C . GLN A 1 151 ? -36.089 -10.403 -20.387 1.00 39.03 103 GLN A C 1
ATOM 1597 O O . GLN A 1 151 ? -35.670 -11.518 -20.058 1.00 33.91 103 GLN A O 1
ATOM 1611 N N . ASP A 1 152 ? -35.284 -9.359 -20.603 1.00 31.97 104 ASP A N 1
ATOM 1612 C CA . ASP A 1 152 ? -33.886 -9.389 -20.199 1.00 24.96 104 ASP A CA 1
ATOM 1613 C C . ASP A 1 152 ? -33.744 -9.659 -18.708 1.00 23.87 104 ASP A C 1
ATOM 1614 O O . ASP A 1 152 ? -32.663 -10.052 -18.258 1.00 12.73 104 ASP A O 1
ATOM 1623 N N . ARG A 1 153 ? -34.817 -9.462 -17.935 1.00 23.90 105 ARG A N 1
ATOM 1624 C CA . ARG A 1 153 ? -34.769 -9.759 -16.508 1.00 30.31 105 ARG A CA 1
ATOM 1625 C C . ARG A 1 153 ? -34.703 -11.259 -16.251 1.00 21.27 105 ARG A C 1
ATOM 1626 O O . ARG A 1 153 ? -34.073 -11.692 -15.280 1.00 31.25 105 ARG A O 1
ATOM 1647 N N . ASN A 1 154 ? -35.348 -12.060 -17.098 1.00 14.69 106 ASN A N 1
ATOM 1648 C CA . ASN A 1 154 ? -35.326 -13.512 -16.979 1.00 22.62 106 ASN A CA 1
ATOM 1649 C C . ASN A 1 154 ? -34.093 -14.134 -17.630 1.00 27.58 106 ASN A C 1
ATOM 1650 O O . ASN A 1 154 ? -34.047 -15.355 -17.812 1.00 27.36 106 ASN A O 1
ATOM 1661 N N . LEU A 1 155 ? -33.099 -13.323 -17.977 1.00 22.98 107 LEU A N 1
ATOM 1662 C CA . LEU A 1 155 ? -31.887 -13.774 -18.656 1.00 14.73 107 LEU A CA 1
ATOM 1663 C C . LEU A 1 155 ? -30.744 -13.687 -17.651 1.00 12.67 107 LEU A C 1
ATOM 1664 O O . LEU A 1 155 ? -30.197 -12.606 -17.413 1.00 15.33 107 LEU A O 1
ATOM 1680 N N . THR A 1 156 ? -30.394 -14.822 -17.053 1.00 9.97 108 THR A N 1
ATOM 1681 C CA . THR A 1 156 ? -29.337 -14.890 -16.055 1.00 12.68 108 THR A CA 1
ATOM 1682 C C . THR A 1 156 ? -28.412 -16.060 -16.378 1.00 11.44 108 THR A C 1
ATOM 1683 O O . THR A 1 156 ? -28.617 -16.797 -17.348 1.00 10.23 108 THR A O 1
ATOM 1694 N N . THR A 1 157 ? -27.380 -16.230 -15.544 1.00 10.10 109 THR A N 1
ATOM 1695 C CA . THR A 1 157 ? -26.497 -17.383 -15.687 1.00 9.87 109 THR A CA 1
ATOM 1696 C C . THR A 1 157 ? -27.288 -18.684 -15.686 1.00 12.53 109 THR A C 1
ATOM 1697 O O . THR A 1 157 ? -26.911 -19.644 -16.368 1.00 11.43 109 THR A O 1
ATOM 1708 N N . GLU A 1 158 ? -28.380 -18.736 -14.918 1.00 10.40 110 GLU A N 1
ATOM 1709 C CA . GLU A 1 158 ? -29.270 -19.892 -14.955 1.00 15.67 110 GLU A CA 1
ATOM 1710 C C . GLU A 1 158 ? -29.723 -20.189 -16.377 1.00 14.02 110 GLU A C 1
ATOM 1711 O O . GLU A 1 158 ? -29.770 -21.352 -16.794 1.00 10.62 110 GLU A O 1
ATOM 1723 N N . THR A 1 159 ? -30.065 -19.147 -17.138 1.00 12.62 111 THR A N 1
ATOM 1724 C CA . THR A 1 159 ? -30.485 -19.353 -18.518 1.00 16.02 111 THR A CA 1
ATOM 1725 C C . THR A 1 159 ? -29.379 -20.014 -19.329 1.00 13.13 111 THR A C 1
ATOM 1726 O O . THR A 1 159 ? -29.647 -20.878 -20.171 1.00 9.50 111 THR A O 1
ATOM 1737 N N . LEU A 1 160 ? -28.126 -19.629 -19.079 1.00 12.34 112 LEU A N 1
ATOM 1738 C CA . LEU A 1 160 ? -27.011 -20.227 -19.806 1.00 7.46 112 LEU A CA 1
ATOM 1739 C C . LEU A 1 160 ? -26.853 -21.702 -19.457 1.00 8.49 112 LEU A C 1
ATOM 1740 O O . LEU A 1 160 ? -26.621 -22.532 -20.343 1.00 8.49 112 LEU A O 1
ATOM 1756 N N . PHE A 1 161 ? -26.964 -22.046 -18.170 1.00 7.16 113 PHE A N 1
ATOM 1757 C CA . PHE A 1 161 ? -26.901 -23.449 -17.774 1.00 11.51 113 PHE A CA 1
ATOM 1758 C C . PHE A 1 161 ? -28.021 -24.252 -18.425 1.00 12.42 113 PHE A C 1
ATOM 1759 O O . PHE A 1 161 ? -27.834 -25.423 -18.773 1.00 8.10 113 PHE A O 1
ATOM 1776 N N . ALA A 1 162 ? -29.196 -23.638 -18.591 1.00 11.97 114 ALA A N 1
ATOM 1777 C CA . ALA A 1 162 ? -30.289 -24.306 -19.289 1.00 13.09 114 ALA A CA 1
ATOM 1778 C C . ALA A 1 162 ? -30.032 -24.384 -20.789 1.00 11.06 114 ALA A C 1
ATOM 1779 O O . ALA A 1 162 ? -30.531 -25.298 -21.455 1.00 13.13 114 ALA A O 1
ATOM 1786 N N . TRP A 1 163 ? -29.273 -23.434 -21.337 1.00 8.19 115 TRP A N 1
ATOM 1787 C CA . TRP A 1 163 ? -28.993 -23.429 -22.768 1.00 11.99 115 TRP A CA 1
ATOM 1788 C C . TRP A 1 163 ? -27.957 -24.477 -23.157 1.00 9.77 115 TRP A C 1
ATOM 1789 O O . TRP A 1 163 ? -27.982 -24.977 -24.286 1.00 5.24 115 TRP A O 1
ATOM 1810 N N . ILE A 1 164 ? -27.034 -24.809 -22.248 1.00 10.70 116 ILE A N 1
ATOM 1811 C CA . ILE A 1 164 ? -25.934 -25.712 -22.569 1.00 16.88 116 ILE A CA 1
ATOM 1812 C C . ILE A 1 164 ? -26.285 -27.175 -22.340 1.00 13.61 116 ILE A C 1
ATOM 1813 O O . ILE A 1 164 ? -25.465 -28.052 -22.634 1.00 13.25 116 ILE A O 1
ATOM 1829 N N . VAL A 1 165 ? -27.487 -27.462 -21.829 1.00 14.03 117 VAL A N 1
ATOM 1830 C CA . VAL A 1 165 ? -27.846 -28.862 -21.576 1.00 19.17 117 VAL A CA 1
ATOM 1831 C C . VAL A 1 165 ? -27.731 -29.702 -22.817 1.00 21.06 117 VAL A C 1
ATOM 1832 O O . VAL A 1 165 ? -27.190 -30.823 -22.742 1.00 17.77 117 VAL A O 1
ATOM 1845 N N . PRO A 1 166 ? -28.189 -29.277 -24.006 1.00 18.28 118 PRO A N 1
ATOM 1846 C CA . PRO A 1 166 ? -28.167 -30.169 -25.173 1.00 10.97 118 PRO A CA 1
ATOM 1847 C C . PRO A 1 166 ? -26.779 -30.427 -25.737 1.00 13.87 118 PRO A C 1
ATOM 1848 O O . PRO A 1 166 ? -26.629 -31.340 -26.561 1.00 14.40 118 PRO A O 1
ATOM 1859 N N . TYR A 1 167 ? -25.767 -29.659 -25.340 1.00 15.28 119 TYR A N 1
ATOM 1860 C CA . TYR A 1 167 ? -24.435 -29.767 -25.921 1.00 15.51 119 TYR A CA 1
ATOM 1861 C C . TYR A 1 167 ? -23.430 -30.362 -24.941 1.00 19.77 119 TYR A C 1
ATOM 1862 O O . TYR A 1 167 ? -22.230 -30.076 -25.008 1.00 16.83 119 TYR A O 1
ATOM 1880 N N . VAL A 1 168 ? -23.915 -31.200 -24.035 1.00 14.83 120 VAL A N 1
ATOM 1881 C CA . VAL A 1 168 ? -23.042 -32.068 -23.266 1.00 12.63 120 VAL A CA 1
ATOM 1882 C C . VAL A 1 168 ? -22.673 -33.282 -24.109 1.00 16.25 120 VAL A C 1
ATOM 1883 O O . VAL A 1 168 ? -23.360 -33.641 -25.067 1.00 26.51 120 VAL A O 1
ATOM 1896 N N . GLY A 1 169 ? -21.563 -33.915 -23.755 1.00 17.58 121 GLY A N 1
ATOM 1897 C CA . GLY A 1 169 ? -21.087 -35.072 -24.480 1.00 14.97 121 GLY A CA 1
ATOM 1898 C C . GLY A 1 169 ? -20.012 -34.719 -25.491 1.00 23.47 121 GLY A C 1
ATOM 1899 O O . GLY A 1 169 ? -19.727 -33.553 -25.777 1.00 18.53 121 GLY A O 1
ATOM 1903 N N . ILE A 1 170 ? -19.405 -35.764 -26.029 1.00 27.62 122 ILE A N 1
ATOM 1904 C CA . ILE A 1 170 ? -18.270 -35.655 -26.942 1.00 19.36 122 ILE A CA 1
ATOM 1905 C C . ILE A 1 170 ? -18.739 -36.020 -28.344 1.00 26.80 122 ILE A C 1
ATOM 1906 O O . ILE A 1 170 ? -19.366 -37.072 -28.519 1.00 24.16 122 ILE A O 1
ATOM 1922 N N . PRO A 1 171 ? -18.471 -35.192 -29.355 1.00 29.54 123 PRO A N 1
ATOM 1923 C CA . PRO A 1 171 ? -18.758 -35.606 -30.734 1.00 30.60 123 PRO A CA 1
ATOM 1924 C C . PRO A 1 171 ? -17.885 -36.786 -31.141 1.00 31.53 123 PRO A C 1
ATOM 1925 O O . PRO A 1 171 ? -16.882 -37.107 -30.499 1.00 31.72 123 PRO A O 1
ATOM 1936 N N . ALA A 1 172 ? -18.288 -37.449 -32.229 1.00 31.06 124 ALA A N 1
ATOM 1937 C CA . ALA A 1 172 ? -17.573 -38.643 -32.668 1.00 31.32 124 ALA A CA 1
ATOM 1938 C C . ALA A 1 172 ? -16.107 -38.349 -32.962 1.00 36.98 124 ALA A C 1
ATOM 1939 O O . ALA A 1 172 ? -15.245 -39.208 -32.743 1.00 34.21 124 ALA A O 1
ATOM 1946 N N . GLY A 1 173 ? -15.806 -37.148 -33.460 1.00 29.51 125 GLY A N 1
ATOM 1947 C CA . GLY A 1 173 ? -14.430 -36.788 -33.751 1.00 30.55 125 GLY A CA 1
ATOM 1948 C C . GLY A 1 173 ? -13.565 -36.608 -32.524 1.00 28.83 125 GLY A C 1
ATOM 1949 O O . GLY A 1 173 ? -12.336 -36.686 -32.629 1.00 24.73 125 GLY A O 1
ATOM 1953 N N . GLY A 1 174 ? -14.174 -36.373 -31.363 1.00 31.40 126 GLY A N 1
ATOM 1954 C CA . GLY A 1 174 ? -13.433 -36.130 -30.148 1.00 23.41 126 GLY A CA 1
ATOM 1955 C C . GLY A 1 174 ? -13.078 -34.681 -29.901 1.00 20.19 126 GLY A C 1
ATOM 1956 O O . GLY A 1 174 ? -12.555 -34.363 -28.825 1.00 29.11 126 GLY A O 1
ATOM 1960 N N . GLY A 1 175 ? -13.341 -33.796 -30.858 1.00 25.55 127 GLY A N 1
ATOM 1961 C CA . GLY A 1 175 ? -13.009 -32.400 -30.693 1.00 24.73 127 GLY A CA 1
ATOM 1962 C C . GLY A 1 175 ? -14.014 -31.647 -29.846 1.00 15.87 127 GLY A C 1
ATOM 1963 O O . GLY A 1 175 ? -15.122 -32.107 -29.570 1.00 18.61 127 GLY A O 1
ATOM 1967 N N . VAL A 1 176 ? -13.600 -30.449 -29.431 1.00 16.43 128 VAL A N 1
ATOM 1968 C CA . VAL A 1 176 ? -14.437 -29.614 -28.581 1.00 15.38 128 VAL A CA 1
ATOM 1969 C C . VAL A 1 176 ? -15.617 -29.080 -29.381 1.00 12.26 128 VAL A C 1
ATOM 1970 O O . VAL A 1 176 ? -15.479 -28.688 -30.547 1.00 19.53 128 VAL A O 1
ATOM 1983 N N . ARG A 1 177 ? -16.789 -29.066 -28.754 1.00 7.77 129 ARG A N 1
ATOM 1984 C CA . ARG A 1 177 ? -17.954 -28.464 -29.377 1.00 22.28 129 ARG A CA 1
ATOM 1985 C C . ARG A 1 177 ? -17.822 -26.941 -29.378 1.00 15.81 129 ARG A C 1
ATOM 1986 O O . ARG A 1 177 ? -17.230 -26.362 -28.463 1.00 18.09 129 ARG A O 1
ATOM 2007 N N . PRO A 1 178 ? -18.360 -26.264 -30.398 1.00 15.48 130 PRO A N 1
ATOM 2008 C CA . PRO A 1 178 ? -18.398 -24.792 -30.332 1.00 20.91 130 PRO A CA 1
ATOM 2009 C C . PRO A 1 178 ? -19.157 -24.282 -29.118 1.00 17.80 130 PRO A C 1
ATOM 2010 O O . PRO A 1 178 ? -18.749 -23.292 -28.497 1.00 18.75 130 PRO A O 1
ATOM 2021 N N . GLU A 1 179 ? -20.253 -24.952 -28.755 1.00 15.33 131 GLU A N 1
ATOM 2022 C CA . GLU A 1 179 ? -21.046 -24.531 -27.605 1.00 11.20 131 GLU A CA 1
ATOM 2023 C C . GLU A 1 179 ? -20.280 -24.702 -26.302 1.00 9.35 131 GLU A C 1
ATOM 2024 O O . GLU A 1 179 ? -20.476 -23.927 -25.360 1.00 8.31 131 GLU A O 1
ATOM 2036 N N . GLN A 1 180 ? -19.417 -25.713 -26.221 1.00 7.97 132 GLN A N 1
ATOM 2037 C CA . GLN A 1 180 ? -18.631 -25.903 -25.009 1.00 12.51 132 GLN A CA 1
ATOM 2038 C C . GLN A 1 180 ? -17.592 -24.803 -24.845 1.00 7.74 132 GLN A C 1
ATOM 2039 O O . GLN A 1 180 ? -17.268 -24.421 -23.716 1.00 7.23 132 GLN A O 1
ATOM 2053 N N . GLU A 1 181 ? -17.059 -24.286 -25.954 1.00 10.18 133 GLU A N 1
ATOM 2054 C CA . GLU A 1 181 ? -16.106 -23.152 -25.938 1.00 12.78 133 GLU A CA 1
ATOM 2055 C C . GLU A 1 181 ? -16.856 -21.884 -25.522 1.00 10.06 133 GLU A C 1
ATOM 2056 O O . GLU A 1 181 ? -16.281 -21.140 -24.756 1.00 11.84 133 GLU A O 1
ATOM 2068 N N . LEU A 1 182 ? -18.080 -21.668 -26.008 1.00 9.86 134 LEU A N 1
ATOM 2069 C CA . LEU A 1 182 ? -18.882 -20.523 -25.588 1.00 7.94 134 LEU A CA 1
ATOM 2070 C C . LEU A 1 182 ? -19.275 -20.638 -24.121 1.00 8.04 134 LEU A C 1
ATOM 2071 O O . LEU A 1 182 ? -19.321 -19.634 -23.399 1.00 5.48 134 LEU A O 1
ATOM 2087 N N . ALA A 1 183 ? -19.545 -21.859 -23.657 1.00 9.59 135 ALA A N 1
ATOM 2088 C CA . ALA A 1 183 ? -19.885 -22.053 -22.253 1.00 6.39 135 ALA A CA 1
ATOM 2089 C C . ALA A 1 183 ? -18.693 -21.748 -21.357 1.00 7.67 135 ALA A C 1
ATOM 2090 O O . ALA A 1 183 ? -18.845 -21.120 -20.302 1.00 9.85 135 ALA A O 1
ATOM 2097 N N . ALA A 1 184 ? -17.495 -22.171 -21.768 1.00 6.82 136 ALA A N 1
ATOM 2098 C CA . ALA A 1 184 ? -16.299 -21.847 -20.999 1.00 8.27 136 ALA A CA 1
ATOM 2099 C C . ALA A 1 184 ? -16.109 -20.342 -20.872 1.00 11.34 136 ALA A C 1
ATOM 2100 O O . ALA A 1 184 ? -15.603 -19.863 -19.851 1.00 6.77 136 ALA A O 1
ATOM 2107 N N . ARG A 1 185 ? -16.487 -19.583 -21.900 1.00 11.12 137 ARG A N 1
ATOM 2108 C CA . ARG A 1 185 ? -16.379 -18.131 -21.821 1.00 14.41 137 ARG A CA 1
ATOM 2109 C C . ARG A 1 185 ? -17.478 -17.536 -20.949 1.00 9.89 137 ARG A C 1
ATOM 2110 O O . ARG A 1 185 ? -17.199 -16.783 -20.010 1.00 10.07 137 ARG A O 1
ATOM 2131 N N . TYR A 1 186 ? -18.736 -17.865 -21.248 1.00 6.62 138 TYR A N 1
ATOM 2132 C CA . TYR A 1 186 ? -19.861 -17.109 -20.715 1.00 6.27 138 TYR A CA 1
ATOM 2133 C C . TYR A 1 186 ? -20.248 -17.503 -19.298 1.00 5.96 138 TYR A C 1
ATOM 2134 O O . TYR A 1 186 ? -20.988 -16.758 -18.647 1.00 3.48 138 TYR A O 1
ATOM 2152 N N . LEU A 1 187 ? -19.803 -18.657 -18.812 1.00 4.40 139 LEU A N 1
ATOM 2153 C CA . LEU A 1 187 ? -20.145 -19.082 -17.463 1.00 5.11 139 LEU A CA 1
ATOM 2154 C C . LEU A 1 187 ? -19.160 -18.578 -16.417 1.00 4.27 139 LEU A C 1
ATOM 2155 O O . LEU A 1 187 ? -19.475 -18.615 -15.223 1.00 5.28 139 LEU A O 1
ATOM 2171 N N . VAL A 1 188 ? -17.995 -18.107 -16.829 1.00 3.87 140 VAL A N 1
ATOM 2172 C CA . VAL A 1 188 ? -16.942 -17.707 -15.905 1.00 4.14 140 VAL A CA 1
ATOM 2173 C C . VAL A 1 188 ? -17.133 -16.243 -15.537 1.00 2.99 140 VAL A C 1
ATOM 2174 O O . VAL A 1 188 ? -17.416 -15.404 -16.399 1.00 0.79 140 VAL A O 1
ATOM 2187 N N . ASP A 1 189 ? -16.974 -15.931 -14.249 1.00 4.03 141 ASP A N 1
ATOM 2188 C CA . ASP A 1 189 ? -17.004 -14.547 -13.779 1.00 6.67 141 ASP A CA 1
ATOM 2189 C C . ASP A 1 189 ? -15.678 -13.896 -14.163 1.00 6.57 141 ASP A C 1
ATOM 2190 O O . ASP A 1 189 ? -14.783 -13.681 -13.342 1.00 6.98 141 ASP A O 1
ATOM 2199 N N . ASN A 1 190 ? -15.561 -13.572 -15.452 1.00 2.46 142 ASN A N 1
ATOM 2200 C CA . ASN A 1 190 ? -14.309 -13.030 -15.967 1.00 7.39 142 ASN A CA 1
ATOM 2201 C C . ASN A 1 190 ? -13.968 -11.705 -15.302 1.00 4.96 142 ASN A C 1
ATOM 2202 O O . ASN A 1 190 ? -12.793 -11.419 -15.038 1.00 4.38 142 ASN A O 1
ATOM 2213 N N . GLN A 1 191 ? -14.982 -10.888 -15.014 1.00 4.54 143 GLN A N 1
ATOM 2214 C CA . GLN A 1 191 ? -14.726 -9.588 -14.405 1.00 7.05 143 GLN A CA 1
ATOM 2215 C C . GLN A 1 191 ? -14.081 -9.749 -13.034 1.00 6.86 143 GLN A C 1
ATOM 2216 O O . GLN A 1 191 ? -13.147 -9.015 -12.688 1.00 4.77 143 GLN A O 1
ATOM 2230 N N . ARG A 1 192 ? -14.563 -10.707 -12.239 1.00 6.86 144 ARG A N 1
ATOM 2231 C CA . ARG A 1 192 ? -13.967 -10.950 -10.930 1.00 11.27 144 ARG A CA 1
ATOM 2232 C C . ARG A 1 192 ? -12.527 -11.430 -11.064 1.00 9.31 144 ARG A C 1
ATOM 2233 O O . ARG A 1 192 ? -11.658 -11.038 -10.276 1.00 5.90 144 ARG A O 1
ATOM 2254 N N . ILE A 1 193 ? -12.258 -12.296 -12.042 1.00 8.61 145 ILE A N 1
ATOM 2255 C CA . ILE A 1 193 ? -10.897 -12.784 -12.247 1.00 8.62 145 ILE A CA 1
ATOM 2256 C C . ILE A 1 193 ? -9.966 -11.625 -12.579 1.00 7.65 145 ILE A C 1
ATOM 2257 O O . ILE A 1 193 ? -8.887 -11.481 -11.992 1.00 6.48 145 ILE A O 1
ATOM 2273 N N . MET A 1 194 ? -10.371 -10.783 -13.532 1.00 10.05 146 MET A N 1
ATOM 2274 C CA . MET A 1 194 ? -9.549 -9.636 -13.904 1.00 7.57 146 MET A CA 1
ATOM 2275 C C . MET A 1 194 ? -9.320 -8.716 -12.712 1.00 7.11 146 MET A C 1
ATOM 2276 O O . MET A 1 194 ? -8.215 -8.193 -12.525 1.00 3.39 146 MET A O 1
ATOM 2290 N N . GLN A 1 195 ? -10.358 -8.491 -11.905 1.00 7.50 147 GLN A N 1
ATOM 2291 C CA . GLN A 1 195 ? -10.218 -7.603 -10.757 1.00 7.04 147 GLN A CA 1
ATOM 2292 C C . GLN A 1 195 ? -9.190 -8.144 -9.773 1.00 9.54 147 GLN A C 1
ATOM 2293 O O . GLN A 1 195 ? -8.292 -7.418 -9.330 1.00 6.86 147 GLN A O 1
ATOM 2307 N N . LEU A 1 196 ? -9.309 -9.424 -9.414 1.00 11.33 148 LEU A N 1
ATOM 2308 C CA . LEU A 1 196 ? -8.398 -10.001 -8.432 1.00 7.76 148 LEU A CA 1
ATOM 2309 C C . LEU A 1 196 ? -6.990 -10.145 -8.997 1.00 6.55 148 LEU A C 1
ATOM 2310 O O . LEU A 1 196 ? -6.004 -9.988 -8.267 1.00 2.91 148 LEU A O 1
ATOM 2326 N N . LEU A 1 197 ? -6.873 -10.458 -10.290 1.00 7.59 149 LEU A N 1
ATOM 2327 C CA . LEU A 1 197 ? -5.553 -10.556 -10.906 1.00 3.67 149 LEU A CA 1
ATOM 2328 C C . LEU A 1 197 ? -4.850 -9.205 -10.896 1.00 5.20 149 LEU A C 1
ATOM 2329 O O . LEU A 1 197 ? -3.683 -9.099 -10.501 1.00 3.79 149 LEU A O 1
ATOM 2345 N N . LEU A 1 198 ? -5.548 -8.157 -11.334 1.00 4.40 150 LEU A N 1
ATOM 2346 C CA . LEU A 1 198 ? -4.956 -6.825 -11.320 1.00 3.92 150 LEU A CA 1
ATOM 2347 C C . LEU A 1 198 ? -4.569 -6.413 -9.906 1.00 4.94 150 LEU A C 1
ATOM 2348 O O . LEU A 1 198 ? -3.470 -5.891 -9.680 1.00 2.56 150 LEU A O 1
ATOM 2364 N N . THR A 1 199 ? -5.456 -6.643 -8.936 1.00 4.76 151 THR A N 1
ATOM 2365 C CA . THR A 1 199 ? -5.154 -6.236 -7.569 1.00 6.60 151 THR A CA 1
ATOM 2366 C C . THR A 1 199 ? -3.942 -6.985 -7.030 1.00 4.87 151 THR A C 1
ATOM 2367 O O . THR A 1 199 ? -3.069 -6.387 -6.394 1.00 4.21 151 THR A O 1
ATOM 2378 N N . ASN A 1 200 ? -3.864 -8.294 -7.282 1.00 3.48 152 ASN A N 1
ATOM 2379 C CA . ASN A 1 200 ? -2.721 -9.058 -6.792 1.00 3.98 152 ASN A CA 1
ATOM 2380 C C . ASN A 1 200 ? -1.426 -8.568 -7.425 1.00 4.28 152 ASN A C 1
ATOM 2381 O O . ASN A 1 200 ? -0.411 -8.405 -6.737 1.00 2.98 152 ASN A O 1
ATOM 2392 N N . ILE A 1 201 ? -1.442 -8.327 -8.737 1.00 5.18 153 ILE A N 1
ATOM 2393 C CA . ILE A 1 201 ? -0.263 -7.785 -9.405 1.00 4.78 153 ILE A CA 1
ATOM 2394 C C . ILE A 1 201 ? 0.098 -6.426 -8.821 1.00 2.99 153 ILE A C 1
ATOM 2395 O O . ILE A 1 201 ? 1.270 -6.145 -8.542 1.00 6.72 153 ILE A O 1
ATOM 2411 N N . PHE A 1 202 ? -0.903 -5.564 -8.622 1.00 3.19 154 PHE A N 1
ATOM 2412 C CA . PHE A 1 202 ? -0.639 -4.217 -8.126 1.00 3.32 154 PHE A CA 1
ATOM 2413 C C . PHE A 1 202 ? -0.102 -4.233 -6.704 1.00 3.02 154 PHE A C 1
ATOM 2414 O O . PHE A 1 202 ? 0.677 -3.349 -6.328 1.00 3.79 154 PHE A O 1
ATOM 2431 N N . GLU A 1 203 ? -0.498 -5.219 -5.902 1.00 2.54 155 GLU A N 1
ATOM 2432 C CA . GLU A 1 203 ? 0.109 -5.372 -4.586 1.00 4.97 155 GLU A CA 1
ATOM 2433 C C . GLU A 1 203 ? 1.559 -5.821 -4.704 1.00 5.49 155 GLU A C 1
ATOM 2434 O O . GLU A 1 203 ? 2.401 -5.428 -3.889 1.00 4.51 155 GLU A O 1
ATOM 2446 N N . MET A 1 204 ? 1.864 -6.639 -5.711 1.00 6.93 156 MET A N 1
ATOM 2447 C CA . MET A 1 204 ? 3.189 -7.230 -5.839 1.00 5.46 156 MET A CA 1
ATOM 2448 C C . MET A 1 204 ? 4.185 -6.306 -6.526 1.00 6.05 156 MET A C 1
ATOM 2449 O O . MET A 1 204 ? 5.378 -6.348 -6.204 1.00 9.91 156 MET A O 1
ATOM 2463 N N . THR A 1 205 ? 3.731 -5.482 -7.466 1.00 5.31 157 THR A N 1
ATOM 2464 C CA . THR A 1 205 ? 4.651 -4.698 -8.281 1.00 8.12 157 THR A CA 1
ATOM 2465 C C . THR A 1 205 ? 5.598 -3.892 -7.402 1.00 10.00 157 THR A C 1
ATOM 2466 O O . THR A 1 205 ? 5.166 -3.151 -6.514 1.00 4.89 157 THR A O 1
ATOM 2477 N N . SER A 1 206 ? 6.909 -4.039 -7.659 1.00 13.15 158 SER A N 1
ATOM 2478 C CA . SER A 1 206 ? 7.946 -3.454 -6.817 1.00 12.37 158 SER A CA 1
ATOM 2479 C C . SER A 1 206 ? 9.070 -2.923 -7.710 1.00 10.61 158 SER A C 1
ATOM 2480 O O . SER A 1 206 ? 10.174 -3.463 -7.759 1.00 7.56 158 SER A O 1
ATOM 2488 N N . SER A 1 207 ? 8.784 -1.830 -8.423 1.00 16.26 159 SER A N 1
ATOM 2489 C CA . SER A 1 207 ? 9.793 -1.221 -9.282 1.00 15.89 159 SER A CA 1
ATOM 2490 C C . SER A 1 207 ? 10.988 -0.730 -8.476 1.00 26.50 159 SER A C 1
ATOM 2491 O O . SER A 1 207 ? 12.126 -0.772 -8.960 1.00 20.94 159 SER A O 1
ATOM 2499 N N . PHE A 1 208 ? 10.749 -0.264 -7.253 1.00 14.74 160 PHE A N 1
ATOM 2500 C CA . PHE A 1 208 ? 11.832 0.190 -6.393 1.00 15.83 160 PHE A CA 1
ATOM 2501 C C . PHE A 1 208 ? 12.809 -0.950 -6.146 1.00 19.29 160 PHE A C 1
ATOM 2502 O O . PHE A 1 208 ? 12.404 -2.073 -5.829 1.00 12.73 160 PHE A O 1
ATOM 2519 N N . ASN A 1 209 ? 14.099 -0.657 -6.302 1.00 19.55 161 ASN A N 1
ATOM 2520 C CA . ASN A 1 209 ? 15.179 -1.637 -6.245 1.00 13.62 161 ASN A CA 1
ATOM 2521 C C . ASN A 1 209 ? 15.096 -2.665 -7.365 1.00 12.82 161 ASN A C 1
ATOM 2522 O O . ASN A 1 209 ? 15.793 -3.687 -7.316 1.00 13.55 161 ASN A O 1
ATOM 2533 N N . LYS A 1 210 ? 14.263 -2.418 -8.376 1.00 18.96 162 LYS A N 1
ATOM 2534 C CA . LYS A 1 210 ? 14.101 -3.333 -9.504 1.00 19.76 162 LYS A CA 1
ATOM 2535 C C . LYS A 1 210 ? 13.812 -4.752 -9.022 1.00 14.22 162 LYS A C 1
ATOM 2536 O O . LYS A 1 210 ? 14.328 -5.732 -9.562 1.00 19.25 162 LYS A O 1
ATOM 2555 N N . MET A 1 211 ? 12.978 -4.862 -7.988 1.00 10.42 163 MET A N 1
ATOM 2556 C CA . MET A 1 211 ? 12.676 -6.169 -7.415 1.00 14.00 163 MET A CA 1
ATOM 2557 C C . MET A 1 211 ? 11.706 -6.950 -8.297 1.00 9.43 163 MET A C 1
ATOM 2558 O O . MET A 1 211 ? 12.053 -8.008 -8.834 1.00 8.61 163 MET A O 1
ATOM 2572 N N . VAL A 1 212 ? 10.479 -6.448 -8.444 1.00 6.88 164 VAL A N 1
ATOM 2573 C CA . VAL A 1 212 ? 9.446 -7.069 -9.272 1.00 8.59 164 VAL A CA 1
ATOM 2574 C C . VAL A 1 212 ? 8.842 -5.992 -10.168 1.00 12.71 164 VAL A C 1
ATOM 2575 O O . VAL A 1 212 ? 8.172 -5.076 -9.673 1.00 9.26 164 VAL A O 1
ATOM 2588 N N . GLN A 1 213 ? 9.079 -6.141 -11.487 1.00 13.56 165 GLN A N 1
ATOM 2589 C CA . GLN A 1 213 ? 8.757 -5.127 -12.499 1.00 15.09 165 GLN A CA 1
ATOM 2590 C C . GLN A 1 213 ? 7.733 -5.631 -13.505 1.00 12.76 165 GLN A C 1
ATOM 2591 O O . GLN A 1 213 ? 8.041 -6.512 -14.199 1.00 21.30 165 GLN A O 1
ATOM 2605 N N . VAL A 1 214 ? 6.577 -4.997 -13.621 1.00 27.23 166 VAL A N 1
ATOM 2606 C CA . VAL A 1 214 ? 5.477 -5.455 -14.525 1.00 30.50 166 VAL A CA 1
ATOM 2607 C C . VAL A 1 214 ? 5.795 -4.868 -15.902 1.00 36.44 166 VAL A C 1
ATOM 2608 O O . VAL A 1 214 ? 5.667 -3.654 -16.029 1.00 39.38 166 VAL A O 1
ATOM 2621 N N . ARG A 1 215 ? 6.244 -5.685 -16.860 1.00 40.27 167 ARG A N 1
ATOM 2622 C CA . ARG A 1 215 ? 6.670 -5.250 -18.211 1.00 31.68 167 ARG A CA 1
ATOM 2623 C C . ARG A 1 215 ? 5.650 -5.783 -19.211 1.00 23.53 167 ARG A C 1
ATOM 2624 O O . ARG A 1 215 ? 5.130 -6.829 -18.957 1.00 25.76 167 ARG A O 1
ATOM 2645 N N . PHE A 1 216 ? 5.381 -5.072 -20.273 1.00 12.93 168 PHE A N 1
ATOM 2646 C CA . PHE A 1 216 ? 4.350 -5.445 -21.265 1.00 25.40 168 PHE A CA 1
ATOM 2647 C C . PHE A 1 216 ? 5.005 -5.757 -22.608 1.00 22.56 168 PHE A C 1
ATOM 2648 O O . PHE A 1 216 ? 5.002 -4.835 -23.429 1.00 25.30 168 PHE A O 1
ATOM 2665 N N . PRO A 1 217 ? 5.560 -6.979 -22.886 1.00 25.90 169 PRO A N 1
ATOM 2666 C CA . PRO A 1 217 ? 6.028 -7.186 -24.275 1.00 27.52 169 PRO A CA 1
ATOM 2667 C C . PRO A 1 217 ? 4.931 -7.500 -25.298 1.00 22.81 169 PRO A C 1
ATOM 2668 O O . PRO A 1 217 ? 4.538 -8.661 -25.455 1.00 45.45 169 PRO A O 1
ATOM 2679 N N . GLU A 1 218 ? 4.453 -6.494 -26.032 1.00 29.16 170 GLU A N 1
ATOM 2680 C CA . GLU A 1 218 ? 3.218 -6.617 -26.812 1.00 28.11 170 GLU A CA 1
ATOM 2681 C C . GLU A 1 218 ? 3.447 -7.459 -28.065 1.00 32.02 170 GLU A C 1
ATOM 2682 O O . GLU A 1 218 ? 3.640 -6.949 -29.172 1.00 44.05 170 GLU A O 1
ATOM 2694 N N . THR A 1 219 ? 3.409 -8.776 -27.889 1.00 37.07 171 THR A N 1
ATOM 2695 C CA . THR A 1 219 ? 3.531 -9.710 -28.996 1.00 41.81 171 THR A CA 1
ATOM 2696 C C . THR A 1 219 ? 2.146 -10.280 -29.329 1.00 49.60 171 THR A C 1
ATOM 2697 O O . THR A 1 219 ? 1.119 -9.718 -28.932 1.00 62.95 171 THR A O 1
ATOM 2708 N N . SER A 1 220 ? 2.106 -11.393 -30.067 1.00 48.01 172 SER A N 1
ATOM 2709 C CA . SER A 1 220 ? 0.827 -11.969 -30.472 1.00 46.59 172 SER A CA 1
ATOM 2710 C C . SER A 1 220 ? -0.066 -12.233 -29.264 1.00 52.12 172 SER A C 1
ATOM 2711 O O . SER A 1 220 ? -1.174 -11.696 -29.160 1.00 60.72 172 SER A O 1
ATOM 2719 N N . THR A 1 221 ? 0.458 -12.893 -28.236 1.00 49.49 173 THR A N 1
ATOM 2720 C CA . THR A 1 221 ? -0.257 -13.052 -26.944 1.00 41.31 173 THR A CA 1
ATOM 2721 C C . THR A 1 221 ? -0.400 -11.674 -26.283 1.00 48.19 173 THR A C 1
ATOM 2722 O O . THR A 1 221 ? 0.493 -10.842 -26.557 1.00 45.57 173 THR A O 1
ATOM 2733 N N . ALA A 1 222 ? -1.418 -11.425 -25.437 1.00 50.72 174 ALA A N 1
ATOM 2734 C CA . ALA A 1 222 ? -1.617 -10.171 -24.664 1.00 32.16 174 ALA A CA 1
ATOM 2735 C C . ALA A 1 222 ? -0.670 -10.294 -23.506 1.00 32.49 174 ALA A C 1
ATOM 2736 O O . ALA A 1 222 ? -1.116 -10.542 -22.391 1.00 42.07 174 ALA A O 1
ATOM 2743 N N . GLN A 1 223 ? 0.590 -10.048 -23.759 1.00 40.02 175 GLN A N 1
ATOM 2744 C CA . GLN A 1 223 ? 1.629 -10.382 -22.796 1.00 25.65 175 GLN A CA 1
ATOM 2745 C C . GLN A 1 223 ? 1.752 -9.466 -21.578 1.00 23.89 175 GLN A C 1
ATOM 2746 O O . GLN A 1 223 ? 1.831 -8.258 -21.754 1.00 18.64 175 GLN A O 1
ATOM 2760 N N . VAL A 1 224 ? 1.707 -10.061 -20.379 1.00 27.89 176 VAL A N 1
ATOM 2761 C CA . VAL A 1 224 ? 2.023 -9.397 -19.120 1.00 20.97 176 VAL A CA 1
ATOM 2762 C C . VAL A 1 224 ? 3.014 -10.289 -18.389 1.00 24.03 176 VAL A C 1
ATOM 2763 O O . VAL A 1 224 ? 2.712 -11.458 -18.116 1.00 22.16 176 VAL A O 1
ATOM 2776 N N . HIS A 1 225 ? 4.189 -9.751 -18.078 1.00 23.94 177 HIS A N 1
ATOM 2777 C CA . HIS A 1 225 ? 5.232 -10.502 -17.395 1.00 19.96 177 HIS A CA 1
ATOM 2778 C C . HIS A 1 225 ? 5.632 -9.804 -16.105 1.00 17.21 177 HIS A C 1
ATOM 2779 O O . HIS A 1 225 ? 5.754 -8.576 -16.059 1.00 21.60 177 HIS A O 1
ATOM 2793 N N . LEU A 1 226 ? 5.835 -10.599 -15.060 1.00 13.82 178 LEU A N 1
ATOM 2794 C CA . LEU A 1 226 ? 6.361 -10.116 -13.790 1.00 16.44 178 LEU A CA 1
ATOM 2795 C C . LEU A 1 226 ? 7.828 -10.523 -13.708 1.00 16.86 178 LEU A C 1
ATOM 2796 O O . LEU A 1 226 ? 8.140 -11.699 -13.496 1.00 28.31 178 LEU A O 1
ATOM 2812 N N . ASP A 1 227 ? 8.728 -9.556 -13.872 1.00 16.89 179 ASP A N 1
ATOM 2813 C CA . ASP A 1 227 ? 10.160 -9.823 -13.774 1.00 13.84 179 ASP A CA 1
ATOM 2814 C C . ASP A 1 227 ? 10.547 -9.852 -12.302 1.00 12.05 179 ASP A C 1
ATOM 2815 O O . ASP A 1 227 ? 10.554 -8.810 -11.639 1.00 8.98 179 ASP A O 1
ATOM 2824 N N . PHE A 1 228 ? 10.885 -11.037 -11.792 1.00 14.53 180 PHE A N 1
ATOM 2825 C CA . PHE A 1 228 ? 11.238 -11.212 -10.389 1.00 11.48 180 PHE A CA 1
ATOM 2826 C C . PHE A 1 228 ? 12.743 -11.238 -10.156 1.00 13.15 180 PHE A C 1
ATOM 2827 O O . PHE A 1 228 ? 13.178 -11.522 -9.034 1.00 2.99 180 PHE A O 1
ATOM 2844 N N . THR A 1 229 ? 13.545 -10.950 -11.186 1.00 9.94 181 THR A N 1
ATOM 2845 C CA . THR A 1 229 ? 14.993 -11.111 -11.072 1.00 11.19 181 THR A CA 1
ATOM 2846 C C . THR A 1 229 ? 15.545 -10.402 -9.841 1.00 8.88 181 THR A C 1
ATOM 2847 O O . THR A 1 229 ? 16.391 -10.952 -9.125 1.00 6.53 181 THR A O 1
ATOM 2858 N N . GLY A 1 230 ? 15.076 -9.181 -9.575 1.00 10.29 182 GLY A N 1
ATOM 2859 C CA . GLY A 1 230 ? 15.595 -8.435 -8.440 1.00 5.70 182 GLY A CA 1
ATOM 2860 C C . GLY A 1 230 ? 15.296 -9.108 -7.115 1.00 6.53 182 GLY A C 1
ATOM 2861 O O . GLY A 1 230 ? 16.182 -9.274 -6.273 1.00 11.41 182 GLY A O 1
ATOM 2865 N N . LEU A 1 231 ? 14.038 -9.500 -6.908 1.00 9.98 183 LEU A N 1
ATOM 2866 C CA . LEU A 1 231 ? 13.685 -10.195 -5.675 1.00 14.52 183 LEU A CA 1
ATOM 2867 C C . LEU A 1 231 ? 14.450 -11.507 -5.553 1.00 8.43 183 LEU A C 1
ATOM 2868 O O . LEU A 1 231 ? 14.854 -11.900 -4.452 1.00 6.22 183 LEU A O 1
ATOM 2884 N N . ILE A 1 232 ? 14.661 -12.197 -6.675 1.00 5.53 184 ILE A N 1
ATOM 2885 C CA . ILE A 1 232 ? 15.360 -13.478 -6.636 1.00 12.86 184 ILE A CA 1
ATOM 2886 C C . ILE A 1 232 ? 16.817 -13.274 -6.237 1.00 10.07 184 ILE A C 1
ATOM 2887 O O . ILE A 1 232 ? 17.353 -13.995 -5.387 1.00 8.52 184 ILE A O 1
ATOM 2903 N N . SER A 1 233 ? 17.479 -12.286 -6.842 1.00 12.27 185 SER A N 1
ATOM 2904 C CA . SER A 1 233 ? 18.858 -11.991 -6.469 1.00 12.49 185 SER A CA 1
ATOM 2905 C C . SER A 1 233 ? 18.948 -11.567 -5.009 1.00 9.38 185 SER A C 1
ATOM 2906 O O . SER A 1 233 ? 19.921 -11.893 -4.317 1.00 7.96 185 SER A O 1
ATOM 2914 N N . LEU A 1 234 ? 17.942 -10.835 -4.522 1.00 6.62 186 LEU A N 1
ATOM 2915 C CA . LEU A 1 234 ? 17.922 -10.443 -3.116 1.00 11.80 186 LEU A CA 1
ATOM 2916 C C . LEU A 1 234 ? 17.747 -11.655 -2.212 1.00 7.05 186 LEU A C 1
ATOM 2917 O O . LEU A 1 234 ? 18.343 -11.723 -1.131 1.00 9.05 186 LEU A O 1
ATOM 2933 N N . ILE A 1 235 ? 16.912 -12.610 -2.624 1.00 11.25 187 ILE A N 1
ATOM 2934 C CA . ILE A 1 235 ? 16.723 -13.817 -1.827 1.00 7.64 187 ILE A CA 1
ATOM 2935 C C . ILE A 1 235 ? 18.032 -14.588 -1.743 1.00 13.43 187 ILE A C 1
ATOM 2936 O O . ILE A 1 235 ? 18.459 -15.016 -0.663 1.00 9.74 187 ILE A O 1
ATOM 2952 N N . ASP A 1 236 ? 18.689 -14.774 -2.890 1.00 7.87 188 ASP A N 1
ATOM 2953 C CA . ASP A 1 236 ? 20.004 -15.400 -2.893 1.00 10.68 188 ASP A CA 1
ATOM 2954 C C . ASP A 1 236 ? 20.960 -14.661 -1.967 1.00 7.82 188 ASP A C 1
ATOM 2955 O O . ASP A 1 236 ? 21.725 -15.285 -1.223 1.00 8.50 188 ASP A O 1
ATOM 2964 N N . SER A 1 237 ? 20.932 -13.327 -2.003 1.00 11.13 189 SER A N 1
ATOM 2965 C CA . SER A 1 237 ? 21.849 -12.539 -1.187 1.00 11.15 189 SER A CA 1
ATOM 2966 C C . SER A 1 237 ? 21.612 -12.776 0.300 1.00 12.46 189 SER A C 1
ATOM 2967 O O . SER A 1 237 ? 22.557 -13.017 1.061 1.00 13.54 189 SER A O 1
ATOM 2975 N N . LEU A 1 238 ? 20.353 -12.706 0.737 1.00 10.92 190 LEU A N 1
ATOM 2976 C CA . LEU A 1 238 ? 20.071 -12.854 2.160 1.00 8.36 190 LEU A CA 1
ATOM 2977 C C . LEU A 1 238 ? 20.285 -14.286 2.627 1.00 13.32 190 LEU A C 1
ATOM 2978 O O . LEU A 1 238 ? 20.724 -14.505 3.762 1.00 15.56 190 LEU A O 1
ATOM 2994 N N . MET A 1 239 ? 19.983 -15.272 1.779 1.00 15.49 191 MET A N 1
ATOM 2995 C CA . MET A 1 239 ? 20.309 -16.651 2.123 1.00 12.24 191 MET A CA 1
ATOM 2996 C C . MET A 1 239 ? 21.810 -16.818 2.316 1.00 12.90 191 MET A C 1
ATOM 2997 O O . MET A 1 239 ? 22.253 -17.454 3.280 1.00 12.64 191 MET A O 1
ATOM 3011 N N . ALA A 1 240 ? 22.611 -16.244 1.414 1.00 14.71 192 ALA A N 1
ATOM 3012 C CA . ALA A 1 240 ? 24.060 -16.334 1.551 1.00 13.74 192 ALA A CA 1
ATOM 3013 C C . ALA A 1 240 ? 24.533 -15.641 2.822 1.00 16.60 192 ALA A C 1
ATOM 3014 O O . ALA A 1 240 ? 25.363 -16.182 3.564 1.00 10.80 192 ALA A O 1
ATOM 3021 N N . ASP A 1 241 ? 24.007 -14.446 3.098 1.00 13.09 193 ASP A N 1
ATOM 3022 C CA . ASP A 1 241 ? 24.391 -13.746 4.317 1.00 16.68 193 ASP A CA 1
ATOM 3023 C C . ASP A 1 241 ? 23.944 -14.520 5.549 1.00 12.60 193 ASP A C 1
ATOM 3024 O O . ASP A 1 241 ? 24.692 -14.630 6.527 1.00 21.73 193 ASP A O 1
ATOM 3033 N N . THR A 1 242 ? 22.720 -15.054 5.522 1.00 15.49 194 THR A N 1
ATOM 3034 C CA . THR A 1 242 ? 22.231 -15.847 6.646 1.00 14.44 194 THR A CA 1
ATOM 3035 C C . THR A 1 242 ? 23.117 -17.064 6.887 1.00 11.92 194 THR A C 1
ATOM 3036 O O . THR A 1 242 ? 23.484 -17.357 8.031 1.00 10.15 194 THR A O 1
ATOM 3047 N N . LYS A 1 243 ? 23.499 -17.767 5.827 1.00 15.82 195 LYS A N 1
ATOM 3048 C CA . LYS A 1 243 ? 24.400 -18.900 6.003 1.00 16.21 195 LYS A CA 1
ATOM 3049 C C . LYS A 1 243 ? 25.779 -18.450 6.482 1.00 20.11 195 LYS A C 1
ATOM 3050 O O . LYS A 1 243 ? 26.416 -19.139 7.289 1.00 22.16 195 LYS A O 1
ATOM 3069 N N . TYR A 1 244 ? 26.262 -17.304 5.994 1.00 16.48 196 TYR A N 1
ATOM 3070 C CA . TYR A 1 244 ? 27.590 -16.834 6.382 1.00 17.31 196 TYR A CA 1
ATOM 3071 C C . TYR A 1 244 ? 27.686 -16.606 7.886 1.00 18.79 196 TYR A C 1
ATOM 3072 O O . TYR A 1 244 ? 28.632 -17.069 8.534 1.00 19.18 196 TYR A O 1
ATOM 3090 N N . PHE A 1 245 ? 26.718 -15.887 8.466 1.00 11.53 197 PHE A N 1
ATOM 3091 C CA . PHE A 1 245 ? 26.787 -15.634 9.901 1.00 16.73 197 PHE A CA 1
ATOM 3092 C C . PHE A 1 245 ? 26.553 -16.908 10.696 1.00 18.28 197 PHE A C 1
ATOM 3093 O O . PHE A 1 245 ? 27.090 -17.054 11.800 1.00 22.52 197 PHE A O 1
ATOM 3110 N N . LEU A 1 246 ? 25.763 -17.838 10.158 1.00 19.60 198 LEU A N 1
ATOM 3111 C CA . LEU A 1 246 ? 25.625 -19.146 10.790 1.00 13.38 198 LEU A CA 1
ATOM 3112 C C . LEU A 1 246 ? 26.976 -19.842 10.896 1.00 18.20 198 LEU A C 1
ATOM 3113 O O . LEU A 1 246 ? 27.360 -20.327 11.967 1.00 17.45 198 LEU A O 1
ATOM 3129 N N . ASP A 1 247 ? 27.713 -19.905 9.784 1.00 18.60 199 ASP A N 1
ATOM 3130 C CA . ASP A 1 247 ? 29.022 -20.549 9.803 1.00 23.58 199 ASP A CA 1
ATOM 3131 C C . ASP A 1 247 ? 29.978 -19.826 10.742 1.00 21.95 199 ASP A C 1
ATOM 3132 O O . ASP A 1 247 ? 30.742 -20.463 11.477 1.00 22.42 199 ASP A O 1
ATOM 3141 N N . LEU A 1 248 ? 29.953 -18.493 10.730 1.00 15.10 200 LEU A N 1
ATOM 3142 C CA . LEU A 1 248 ? 30.890 -17.734 11.551 1.00 18.80 200 LEU A CA 1
ATOM 3143 C C . LEU A 1 248 ? 30.608 -17.918 13.036 1.00 18.47 200 LEU A C 1
ATOM 3144 O O . LEU A 1 248 ? 31.540 -18.008 13.843 1.00 21.89 200 LEU A O 1
ATOM 3160 N N . LEU A 1 249 ? 29.338 -17.977 13.417 1.00 21.33 201 LEU A N 1
ATOM 3161 C CA . LEU A 1 249 ? 28.958 -17.998 14.821 1.00 23.42 201 LEU A CA 1
ATOM 3162 C C . LEU A 1 249 ? 28.780 -19.405 15.373 1.00 24.04 201 LEU A C 1
ATOM 3163 O O . LEU A 1 249 ? 28.500 -19.552 16.568 1.00 23.21 201 LEU A O 1
ATOM 3179 N N . ARG A 1 250 ? 28.929 -20.434 14.542 1.00 22.37 202 ARG A N 1
ATOM 3180 C CA . ARG A 1 250 ? 28.762 -21.798 15.034 1.00 28.54 202 ARG A CA 1
ATOM 3181 C C . ARG A 1 250 ? 29.691 -22.126 16.196 1.00 32.65 202 ARG A C 1
ATOM 3182 O O . ARG A 1 250 ? 29.228 -22.768 17.156 1.00 32.10 202 ARG A O 1
ATOM 3203 N N . PRO A 1 251 ? 30.972 -21.750 16.184 1.00 23.69 203 PRO A N 1
ATOM 3204 C CA . PRO A 1 251 ? 31.858 -22.173 17.282 1.00 27.58 203 PRO A CA 1
ATOM 3205 C C . PRO A 1 251 ? 31.479 -21.595 18.637 1.00 33.29 203 PRO A C 1
ATOM 3206 O O . PRO A 1 251 ? 31.830 -22.193 19.661 1.00 29.02 203 PRO A O 1
ATOM 3217 N N . HIS A 1 252 ? 30.780 -20.462 18.688 1.00 31.90 204 HIS A N 1
ATOM 3218 C CA . HIS A 1 252 ? 30.512 -19.791 19.954 1.00 36.41 204 HIS A CA 1
ATOM 3219 C C . HIS A 1 252 ? 29.073 -19.929 20.430 1.00 35.08 204 HIS A C 1
ATOM 3220 O O . HIS A 1 252 ? 28.736 -19.383 21.486 1.00 28.69 204 HIS A O 1
ATOM 3234 N N . ILE A 1 253 ? 28.211 -20.606 19.678 1.00 31.58 205 ILE A N 1
ATOM 3235 C CA . ILE A 1 253 ? 26.819 -20.778 20.068 1.00 39.36 205 ILE A CA 1
ATOM 3236 C C . ILE A 1 253 ? 26.549 -22.262 20.266 1.00 35.63 205 ILE A C 1
ATOM 3237 O O . ILE A 1 253 ? 27.142 -23.117 19.600 1.00 36.09 205 ILE A O 1
ATOM 3253 N N . ASP A 1 254 ? 25.651 -22.561 21.202 1.00 35.77 206 ASP A N 1
ATOM 3254 C CA . ASP A 1 254 ? 25.317 -23.944 21.505 1.00 34.47 206 ASP A CA 1
ATOM 3255 C C . ASP A 1 254 ? 24.896 -24.674 20.237 1.00 33.02 206 ASP A C 1
ATOM 3256 O O . ASP A 1 254 ? 24.160 -24.137 19.405 1.00 37.32 206 ASP A O 1
ATOM 3265 N N . LYS A 1 255 ? 25.378 -25.911 20.093 1.00 36.68 207 LYS A N 1
ATOM 3266 C CA . LYS A 1 255 ? 25.004 -26.717 18.936 1.00 35.15 207 LYS A CA 1
ATOM 3267 C C . LYS A 1 255 ? 23.494 -26.877 18.831 1.00 34.14 207 LYS A C 1
ATOM 3268 O O . LYS A 1 255 ? 22.949 -26.927 17.722 1.00 32.33 207 LYS A O 1
ATOM 3287 N N . ASN A 1 256 ? 22.802 -26.957 19.968 1.00 28.15 208 ASN A N 1
ATOM 3288 C CA . ASN A 1 256 ? 21.354 -27.129 19.936 1.00 37.83 208 ASN A CA 1
ATOM 3289 C C . ASN A 1 256 ? 20.670 -25.914 19.325 1.00 38.72 208 ASN A C 1
ATOM 3290 O O . ASN A 1 256 ? 19.742 -26.057 18.520 1.00 35.40 208 ASN A O 1
ATOM 3301 N N . ILE A 1 257 ? 21.112 -24.711 19.696 1.00 35.64 209 ILE A N 1
ATOM 3302 C CA . ILE A 1 257 ? 20.519 -23.501 19.134 1.00 37.16 209 ILE A CA 1
ATOM 3303 C C . ILE A 1 257 ? 20.739 -23.452 17.629 1.00 28.23 209 ILE A C 1
ATOM 3304 O O . ILE A 1 257 ? 19.825 -23.126 16.862 1.00 20.85 209 ILE A O 1
ATOM 3320 N N . ILE A 1 258 ? 21.955 -23.771 17.182 1.00 25.05 210 ILE A N 1
ATOM 3321 C CA . ILE A 1 258 ? 22.265 -23.687 15.758 1.00 31.74 210 ILE A CA 1
ATOM 3322 C C . ILE A 1 258 ? 21.415 -24.677 14.971 1.00 29.43 210 IL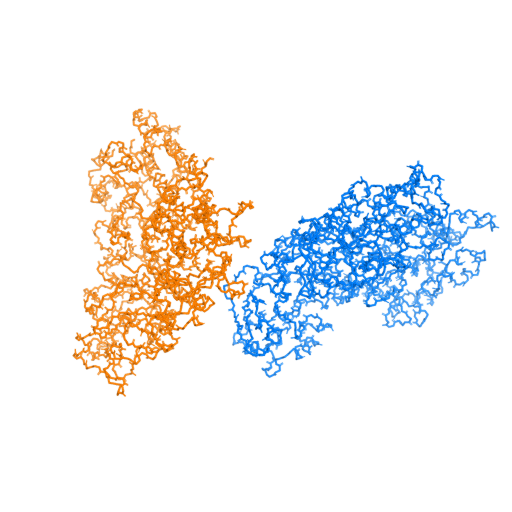E A C 1
ATOM 3323 O O . ILE A 1 258 ? 20.847 -24.339 13.925 1.00 24.57 210 ILE A O 1
ATOM 3339 N N . GLN A 1 259 ? 21.323 -25.919 15.455 1.00 32.89 211 GLN A N 1
ATOM 3340 C CA . GLN A 1 259 ? 20.469 -26.899 14.790 1.00 31.64 211 GLN A CA 1
ATOM 3341 C C . GLN A 1 259 ? 19.009 -26.476 14.841 1.00 19.00 211 GLN A C 1
ATOM 3342 O O . GLN A 1 259 ? 18.237 -26.790 13.929 1.00 15.26 211 GLN A O 1
ATOM 3356 N N . TYR A 1 260 ? 18.615 -25.767 15.901 1.00 21.60 212 TYR A N 1
ATOM 3357 C CA . TYR A 1 260 ? 17.241 -25.292 16.014 1.00 18.28 212 TYR A CA 1
ATOM 3358 C C . TYR A 1 260 ? 16.920 -24.252 14.949 1.00 23.69 212 TYR A C 1
ATOM 3359 O O . TYR A 1 260 ? 15.769 -24.148 14.511 1.00 21.29 212 TYR A O 1
ATOM 3377 N N . TYR A 1 261 ? 17.913 -23.474 14.528 1.00 16.10 213 TYR A N 1
ATOM 3378 C CA . TYR A 1 261 ? 17.730 -22.467 13.495 1.00 12.93 213 TYR A CA 1
ATOM 3379 C C . TYR A 1 261 ? 18.234 -22.925 12.135 1.00 15.67 213 TYR A C 1
ATOM 3380 O O . TYR A 1 261 ? 18.238 -22.131 11.189 1.00 18.69 213 TYR A O 1
ATOM 3398 N N . GLU A 1 262 ? 18.660 -24.178 12.015 1.00 22.51 214 GLU A N 1
ATOM 3399 C CA . GLU A 1 262 ? 19.131 -24.713 10.744 1.00 22.23 214 GLU A CA 1
ATOM 3400 C C . GLU A 1 262 ? 18.364 -25.939 10.278 1.00 11.80 214 GLU A C 1
ATOM 3401 O O . GLU A 1 262 ? 18.161 -26.104 9.072 1.00 13.09 214 GLU A O 1
ATOM 3413 N N . ASN A 1 263 ? 17.938 -26.807 11.194 1.00 12.16 215 ASN A N 1
ATOM 3414 C CA . ASN A 1 263 ? 17.356 -28.087 10.804 1.00 18.14 215 ASN A CA 1
ATOM 3415 C C . ASN A 1 263 ? 16.161 -27.876 9.884 1.00 13.20 215 ASN A C 1
ATOM 3416 O O . ASN A 1 263 ? 15.243 -27.114 10.199 1.00 16.27 215 ASN A O 1
ATOM 3427 N N . ARG A 1 264 ? 16.169 -28.571 8.747 1.00 13.94 216 ARG A N 1
ATOM 3428 C CA . ARG A 1 264 ? 15.144 -28.352 7.734 1.00 20.71 216 ARG A CA 1
ATOM 3429 C C . ARG A 1 264 ? 13.752 -28.724 8.223 1.00 19.30 216 ARG A C 1
ATOM 3430 O O . ARG A 1 264 ? 12.765 -28.230 7.669 1.00 10.60 216 ARG A O 1
ATOM 3451 N N . SER A 1 265 ? 13.644 -29.605 9.221 1.00 12.59 217 SER A N 1
ATOM 3452 C CA . SER A 1 265 ? 12.330 -29.984 9.725 1.00 17.32 217 SER A CA 1
ATOM 3453 C C . SER A 1 265 ? 11.695 -28.884 10.566 1.00 21.52 217 SER A C 1
ATOM 3454 O O . SER A 1 265 ? 10.477 -28.905 10.771 1.00 21.34 217 SER A O 1
ATOM 3462 N N . ASN A 1 266 ? 12.487 -27.934 11.062 1.00 20.29 218 ASN A N 1
ATOM 3463 C CA . ASN A 1 266 ? 11.956 -26.815 11.829 1.00 18.14 218 ASN A CA 1
ATOM 3464 C C . ASN A 1 266 ? 11.547 -25.698 10.879 1.00 12.70 218 ASN A C 1
ATOM 3465 O O . ASN A 1 266 ? 12.419 -25.119 10.214 1.00 8.97 218 ASN A O 1
ATOM 3476 N N . PRO A 1 267 ? 10.263 -25.352 10.787 1.00 10.38 219 PRO A N 1
ATOM 3477 C CA . PRO A 1 267 ? 9.864 -24.301 9.842 1.00 10.57 219 PRO A CA 1
ATOM 3478 C C . PRO A 1 267 ? 10.540 -22.978 10.175 1.00 8.65 219 PRO A C 1
ATOM 3479 O O . PRO A 1 267 ? 10.692 -22.610 11.342 1.00 5.41 219 PRO A O 1
ATOM 3490 N N . GLY A 1 268 ? 10.949 -22.262 9.129 1.00 9.44 220 GLY A N 1
ATOM 3491 C CA . GLY A 1 268 ? 11.655 -21.010 9.284 1.00 7.22 220 GLY A CA 1
ATOM 3492 C C . GLY A 1 268 ? 13.150 -21.132 9.470 1.00 17.14 220 GLY A C 1
ATOM 3493 O O . GLY A 1 268 ? 13.826 -20.103 9.613 1.00 6.04 220 GLY A O 1
ATOM 3497 N N . SER A 1 269 ? 13.688 -22.349 9.479 1.00 14.55 221 SER A N 1
ATOM 3498 C CA . SER A 1 269 ? 15.123 -22.548 9.578 1.00 11.23 221 SER A CA 1
ATOM 3499 C C . SER A 1 269 ? 15.766 -22.348 8.208 1.00 11.54 221 SER A C 1
ATOM 3500 O O . SER A 1 269 ? 15.091 -22.286 7.177 1.00 15.81 221 SER A O 1
ATOM 3508 N N . PHE A 1 270 ? 17.094 -22.249 8.202 1.00 8.94 222 PHE A N 1
ATOM 3509 C CA . PHE A 1 270 ? 17.795 -21.962 6.956 1.00 13.62 222 PHE A CA 1
ATOM 3510 C C . PHE A 1 270 ? 17.519 -23.029 5.904 1.00 15.55 222 PHE A C 1
ATOM 3511 O O . PHE A 1 270 ? 17.209 -22.715 4.749 1.00 12.35 222 PHE A O 1
ATOM 3528 N N . TYR A 1 271 ? 17.643 -24.301 6.282 1.00 14.71 223 TYR A N 1
ATOM 3529 C CA . TYR A 1 271 ? 17.476 -25.378 5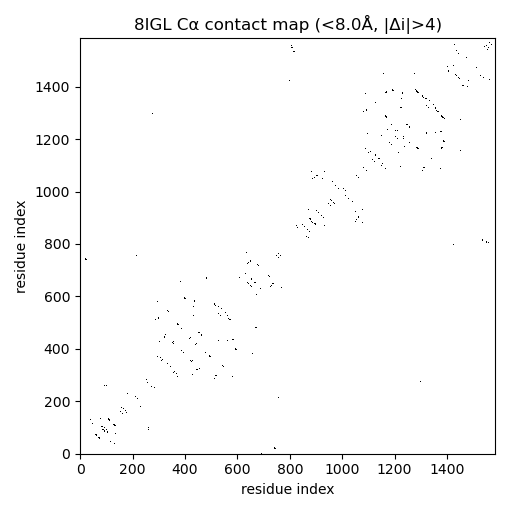.315 1.00 13.47 223 TYR A CA 1
ATOM 3530 C C . TYR A 1 271 ? 16.008 -25.659 5.021 1.00 12.52 223 TYR A C 1
ATOM 3531 O O . TYR A 1 271 ? 15.680 -26.104 3.915 1.00 15.70 223 TYR A O 1
ATOM 3549 N N . TRP A 1 272 ? 15.113 -25.403 5.975 1.00 9.08 224 TRP A N 1
ATOM 3550 C CA . TRP A 1 272 ? 13.692 -25.429 5.647 1.00 14.90 224 TRP A CA 1
ATOM 3551 C C . TRP A 1 272 ? 13.385 -24.424 4.547 1.00 17.31 224 TRP A C 1
ATOM 3552 O O . TRP A 1 272 ? 12.645 -24.727 3.603 1.00 10.78 224 TRP A O 1
ATOM 3573 N N . LEU A 1 273 ? 13.952 -23.220 4.652 1.00 10.32 225 LEU A N 1
ATOM 3574 C CA . LEU A 1 273 ? 13.786 -22.226 3.597 1.00 11.00 225 LEU A CA 1
ATOM 3575 C C . LEU A 1 273 ? 14.475 -22.673 2.316 1.00 7.63 225 LEU A C 1
ATOM 3576 O O . LEU A 1 273 ? 13.939 -22.487 1.218 1.00 10.07 225 LEU A O 1
ATOM 3592 N N . GLU A 1 274 ? 15.666 -23.267 2.434 1.00 20.06 226 GLU A N 1
ATOM 3593 C CA . GLU A 1 274 ? 16.352 -23.776 1.252 1.00 22.25 226 GLU A CA 1
ATOM 3594 C C . GLU A 1 274 ? 15.509 -24.819 0.533 1.00 17.92 226 GLU A C 1
ATOM 3595 O O . GLU A 1 274 ? 15.618 -24.974 -0.689 1.00 24.11 226 GLU A O 1
ATOM 3607 N N . GLU A 1 275 ? 14.669 -25.546 1.270 1.00 20.06 227 GLU A N 1
ATOM 3608 C CA . GLU A 1 275 ? 13.757 -26.497 0.646 1.00 19.73 227 GLU A CA 1
ATOM 3609 C C . GLU A 1 275 ? 12.531 -25.794 0.068 1.00 14.51 227 GLU A C 1
ATOM 3610 O O . GLU A 1 275 ? 12.256 -25.883 -1.132 1.00 14.08 227 GLU A O 1
ATOM 3622 N N . HIS A 1 276 ? 11.777 -25.093 0.914 1.00 16.53 228 HIS A N 1
ATOM 3623 C CA . HIS A 1 276 ? 10.465 -24.611 0.497 1.00 16.75 228 HIS A CA 1
ATOM 3624 C C . HIS A 1 276 ? 10.550 -23.311 -0.294 1.00 14.70 228 HIS A C 1
ATOM 3625 O O . HIS A 1 276 ? 9.799 -23.122 -1.258 1.00 14.33 228 HIS A O 1
ATOM 3639 N N . LEU A 1 277 ? 11.447 -22.405 0.092 1.00 11.49 229 LEU A N 1
ATOM 3640 C CA . LEU A 1 277 ? 11.506 -21.108 -0.573 1.00 14.63 229 LEU A CA 1
ATOM 3641 C C . LEU A 1 277 ? 12.275 -21.182 -1.886 1.00 15.20 229 LEU A C 1
ATOM 3642 O O . LEU A 1 277 ? 11.897 -20.528 -2.865 1.00 17.29 229 LEU A O 1
ATOM 3658 N N . ILE A 1 278 ? 13.352 -21.962 -1.929 1.00 10.82 230 ILE A N 1
ATOM 3659 C CA . ILE A 1 278 ? 14.201 -21.997 -3.113 1.00 16.54 230 ILE A CA 1
ATOM 3660 C C . ILE A 1 278 ? 13.836 -23.196 -3.974 1.00 15.97 230 ILE A C 1
ATOM 3661 O O . ILE A 1 278 ? 13.444 -23.044 -5.137 1.00 22.78 230 ILE A O 1
ATOM 3677 N N . ASP A 1 279 ? 13.968 -24.397 -3.410 1.00 15.40 231 ASP A N 1
ATOM 3678 C CA . ASP A 1 279 ? 13.795 -25.605 -4.206 1.00 19.70 231 ASP A CA 1
ATOM 3679 C C . ASP A 1 279 ? 12.369 -25.750 -4.718 1.00 20.60 231 ASP A C 1
ATOM 3680 O O . ASP A 1 279 ? 12.160 -26.262 -5.823 1.00 20.42 231 ASP A O 1
ATOM 3689 N N . LYS A 1 280 ? 11.381 -25.312 -3.941 1.00 15.81 232 LYS A N 1
ATOM 3690 C CA . LYS A 1 280 ? 9.982 -25.540 -4.275 1.00 27.40 232 LYS A CA 1
ATOM 3691 C C . LYS A 1 280 ? 9.247 -24.269 -4.683 1.00 13.73 232 LYS A C 1
ATOM 3692 O O . LYS A 1 280 ? 8.026 -24.309 -4.863 1.00 13.59 232 LYS A O 1
ATOM 3711 N N . LEU A 1 281 ? 9.944 -23.141 -4.818 1.00 14.08 233 LEU A N 1
ATOM 3712 C CA . LEU A 1 281 ? 9.274 -21.915 -5.236 1.00 18.39 233 LEU A CA 1
ATOM 3713 C C . LEU A 1 281 ? 10.089 -21.113 -6.244 1.00 14.95 233 LEU A C 1
ATOM 3714 O O . LEU A 1 281 ? 9.689 -20.980 -7.406 1.00 14.85 233 LEU A O 1
ATOM 3730 N N . ILE A 1 282 ? 11.231 -20.572 -5.812 1.00 21.39 234 ILE A N 1
ATOM 3731 C CA . ILE A 1 282 ? 11.991 -19.677 -6.679 1.00 18.18 234 ILE A CA 1
ATOM 3732 C C . ILE A 1 282 ? 12.562 -20.448 -7.867 1.00 20.52 234 ILE A C 1
ATOM 3733 O O . ILE A 1 282 ? 12.355 -20.066 -9.024 1.00 22.27 234 ILE A O 1
ATOM 3749 N N . LYS A 1 283 ? 13.279 -21.540 -7.610 1.00 25.04 235 LYS A N 1
ATOM 3750 C CA . LYS A 1 283 ? 13.812 -22.395 -8.672 1.00 32.58 235 LYS A CA 1
ATOM 3751 C C . LYS A 1 283 ? 13.315 -23.811 -8.421 1.00 32.81 235 LYS A C 1
ATOM 3752 O O . LYS A 1 283 ? 13.900 -24.532 -7.593 1.00 34.24 235 LYS A O 1
ATOM 3771 N N . PRO A 1 284 ? 12.227 -24.238 -9.078 1.00 32.22 236 PRO A N 1
ATOM 3772 C CA . PRO A 1 284 ? 11.867 -25.658 -8.989 1.00 29.75 236 PRO A CA 1
ATOM 3773 C C . PRO A 1 284 ? 13.033 -26.591 -9.344 1.00 32.56 236 PRO A C 1
ATOM 3774 O O . PRO A 1 284 ? 13.548 -26.547 -10.464 1.00 44.63 236 PRO A O 1
ATOM 3785 N N . GLU A 1 297 ? 6.782 -28.824 -7.637 1.00 29.06 249 GLU A N 1
ATOM 3786 C CA . GLU A 1 297 ? 5.863 -27.769 -7.230 1.00 22.74 249 GLU A CA 1
ATOM 3787 C C . GLU A 1 297 ? 5.834 -26.642 -8.258 1.00 25.69 249 GLU A C 1
ATOM 3788 O O . GLU A 1 297 ? 6.745 -26.507 -9.077 1.00 28.25 249 GLU A O 1
ATOM 3800 N N . LEU A 1 298 ? 4.776 -25.837 -8.210 1.00 28.12 250 LEU A N 1
ATOM 3801 C CA . LEU A 1 298 ? 4.633 -24.720 -9.137 1.00 20.55 250 LEU A CA 1
ATOM 3802 C C . LEU A 1 298 ? 5.647 -23.635 -8.793 1.00 18.27 250 LEU A C 1
ATOM 3803 O O . LEU A 1 298 ? 5.581 -23.034 -7.716 1.00 11.71 250 LEU A O 1
ATOM 3819 N N . GLY A 1 299 ? 6.583 -23.378 -9.702 1.00 16.53 251 GLY A N 1
ATOM 3820 C CA . GLY A 1 299 ? 7.581 -22.357 -9.478 1.00 18.27 251 GLY A CA 1
ATOM 3821 C C . GLY A 1 299 ? 7.050 -20.962 -9.749 1.00 17.23 251 GLY A C 1
ATOM 3822 O O . GLY A 1 299 ? 5.910 -20.758 -10.167 1.00 14.34 251 GLY A O 1
ATOM 3826 N N . LEU A 1 300 ? 7.908 -19.974 -9.489 1.00 12.61 252 LEU A N 1
ATOM 3827 C CA . LEU A 1 300 ? 7.524 -18.590 -9.745 1.00 5.15 252 LEU A CA 1
ATOM 3828 C C . LEU A 1 300 ? 7.378 -18.321 -11.238 1.00 10.69 252 LEU A C 1
ATOM 3829 O O . LEU A 1 300 ? 6.507 -17.546 -11.648 1.00 18.57 252 LEU A O 1
ATOM 3845 N N . GLU A 1 301 ? 8.226 -18.939 -12.066 1.00 20.31 253 GLU A N 1
ATOM 3846 C CA . GLU A 1 301 ? 8.095 -18.768 -13.511 1.00 13.01 253 GLU A CA 1
ATOM 3847 C C . GLU A 1 301 ? 6.812 -19.410 -14.019 1.00 12.09 253 GLU A C 1
ATOM 3848 O O . GLU A 1 301 ? 6.184 -18.903 -14.955 1.00 18.55 253 GLU A O 1
ATOM 3860 N N . GLY A 1 302 ? 6.414 -20.536 -13.423 1.00 12.16 254 GLY A N 1
ATOM 3861 C CA . GLY A 1 302 ? 5.114 -21.100 -13.736 1.00 15.58 254 GLY A CA 1
ATOM 3862 C C . GLY A 1 302 ? 3.981 -20.185 -13.315 1.00 13.78 254 GLY A C 1
ATOM 3863 O O . GLY A 1 302 ? 2.970 -20.067 -14.013 1.00 10.20 254 GLY A O 1
ATOM 3867 N N . VAL A 1 303 ? 4.142 -19.514 -12.173 1.00 9.23 255 VAL A N 1
ATOM 3868 C CA . VAL A 1 303 ? 3.158 -18.526 -11.742 1.00 6.98 255 VAL A CA 1
ATOM 3869 C C . VAL A 1 303 ? 3.053 -17.411 -12.773 1.00 6.57 255 VAL A C 1
ATOM 3870 O O . VAL A 1 303 ? 1.954 -16.989 -13.152 1.00 13.43 255 VAL A O 1
ATOM 3883 N N . ASN A 1 304 ? 4.200 -16.920 -13.244 1.00 7.70 256 ASN A N 1
ATOM 3884 C CA . ASN A 1 304 ? 4.196 -15.915 -14.300 1.00 21.47 256 ASN A CA 1
ATOM 3885 C C . ASN A 1 304 ? 3.494 -16.437 -15.547 1.00 14.89 256 ASN A C 1
ATOM 3886 O O . ASN A 1 304 ? 2.744 -15.702 -16.200 1.00 11.27 256 ASN A O 1
ATOM 3897 N N . GLN A 1 305 ? 3.738 -17.701 -15.901 1.00 10.18 257 GLN A N 1
ATOM 3898 C CA . GLN A 1 305 ? 3.057 -18.291 -17.048 1.00 10.52 257 GLN A CA 1
ATOM 3899 C C . GLN A 1 305 ? 1.546 -18.238 -16.875 1.00 11.97 257 GLN A C 1
ATOM 3900 O O . GLN A 1 305 ? 0.814 -17.929 -17.824 1.00 7.87 257 GLN A O 1
ATOM 3914 N N . ILE A 1 306 ? 1.057 -18.544 -15.671 1.00 9.34 258 ILE A N 1
ATOM 3915 C CA . ILE A 1 306 ? -0.383 -18.541 -15.437 1.00 16.99 258 ILE A CA 1
ATOM 3916 C C . ILE A 1 306 ? -0.927 -17.120 -15.481 1.00 13.53 258 ILE A C 1
ATOM 3917 O O . ILE A 1 306 ? -2.013 -16.871 -16.019 1.00 6.36 258 ILE A O 1
ATOM 3933 N N . ILE A 1 307 ? -0.190 -16.168 -14.905 1.00 15.16 259 ILE A N 1
ATOM 3934 C CA . ILE A 1 307 ? -0.593 -14.767 -14.990 1.00 12.45 259 ILE A CA 1
ATOM 3935 C C . ILE A 1 307 ? -0.781 -14.372 -16.449 1.00 13.35 259 ILE A C 1
ATOM 3936 O O . ILE A 1 307 ? -1.829 -13.846 -16.846 1.00 3.71 259 ILE A O 1
ATOM 3952 N N . ASN A 1 308 ? 0.238 -14.627 -17.271 1.00 9.66 260 ASN A N 1
ATOM 3953 C CA . ASN A 1 308 ? 0.186 -14.222 -18.670 1.00 9.99 260 ASN A CA 1
ATOM 3954 C C . ASN A 1 308 ? -0.950 -14.922 -19.404 1.00 8.43 260 ASN A C 1
ATOM 3955 O O . ASN A 1 308 ? -1.721 -14.287 -20.132 1.00 6.10 260 ASN A O 1
ATOM 3966 N N . LYS A 1 309 ? -1.067 -16.239 -19.224 1.00 8.27 261 LYS A N 1
ATOM 3967 C CA . LYS A 1 309 ? -2.095 -16.986 -19.940 1.00 5.75 261 LYS A CA 1
ATOM 3968 C C . LYS A 1 309 ? -3.487 -16.536 -19.522 1.00 8.41 261 LYS A C 1
ATOM 3969 O O . LYS A 1 309 ? -4.386 -16.411 -20.362 1.00 7.02 261 LYS A O 1
ATOM 3988 N N . THR A 1 310 ? -3.684 -16.287 -18.225 1.00 10.07 262 THR A N 1
ATOM 3989 C CA . THR A 1 310 ? -4.985 -15.833 -17.750 1.00 9.07 262 THR A CA 1
ATOM 3990 C C . THR A 1 310 ? -5.344 -14.482 -18.355 1.00 8.17 262 THR A C 1
ATOM 3991 O O . THR A 1 310 ? -6.455 -14.291 -18.861 1.00 6.33 262 THR A O 1
ATOM 4002 N N . TYR A 1 311 ? -4.412 -13.527 -18.308 1.00 7.96 263 TYR A N 1
ATOM 4003 C CA . TYR A 1 311 ? -4.683 -12.209 -18.872 1.00 6.46 263 TYR A CA 1
ATOM 4004 C C . TYR A 1 311 ? -4.946 -12.298 -20.370 1.00 7.82 263 TYR A C 1
ATOM 4005 O O . TYR A 1 311 ? -5.876 -11.666 -20.885 1.00 4.10 263 TYR A O 1
ATOM 4023 N N . THR A 1 312 ? -4.130 -13.073 -21.087 1.00 11.14 264 THR A N 1
ATOM 4024 C CA . THR A 1 312 ? -4.360 -13.278 -22.513 1.00 10.00 264 THR A CA 1
ATOM 4025 C C . THR A 1 312 ? -5.743 -13.867 -22.763 1.00 10.72 264 THR A C 1
ATOM 4026 O O . THR A 1 312 ? -6.468 -13.422 -23.659 1.00 9.79 264 THR A O 1
ATOM 4037 N N . LEU A 1 313 ? -6.119 -14.885 -21.984 1.00 12.78 265 LEU A N 1
ATOM 4038 C CA . LEU A 1 313 ? -7.428 -15.503 -22.159 1.00 9.05 265 LEU A CA 1
ATOM 4039 C C . LEU A 1 313 ? -8.550 -14.536 -21.805 1.00 10.11 265 LEU A C 1
ATOM 4040 O O . LEU A 1 313 ? -9.648 -14.626 -22.367 1.00 9.57 265 LEU A O 1
ATOM 4056 N N . LEU A 1 314 ? -8.298 -13.617 -20.874 1.00 7.56 266 LEU A N 1
ATOM 4057 C CA . LEU A 1 314 ? -9.308 -12.629 -20.523 1.00 5.97 266 LEU A CA 1
ATOM 4058 C C . LEU A 1 314 ? -9.536 -11.629 -21.650 1.00 5.15 266 LEU A C 1
ATOM 4059 O O . LEU A 1 314 ? -10.656 -11.135 -21.818 1.00 8.73 266 LEU A O 1
ATOM 4075 N N . THR A 1 315 ? -8.495 -11.311 -22.420 1.00 8.11 267 THR A N 1
ATOM 4076 C CA . THR A 1 315 ? -8.562 -10.262 -23.428 1.00 6.43 267 THR A CA 1
ATOM 4077 C C . THR A 1 315 ? -8.583 -10.788 -24.857 1.00 8.95 267 THR A C 1
ATOM 4078 O O . THR A 1 315 ? -8.610 -9.984 -25.795 1.00 15.85 267 THR A O 1
ATOM 4089 N N . LYS A 1 316 ? -8.560 -12.103 -25.054 1.00 11.72 268 LYS A N 1
ATOM 4090 C CA . LYS A 1 316 ? -8.544 -12.656 -26.397 1.00 6.41 268 LYS A CA 1
ATOM 4091 C C . LYS A 1 316 ? -9.916 -12.519 -27.052 1.00 8.36 268 LYS A C 1
ATOM 4092 O O . LYS A 1 316 ? -10.926 -12.332 -26.370 1.00 10.76 268 LYS A O 1
ATOM 4111 N N . PRO A 1 317 ? -9.979 -12.613 -28.378 1.00 15.74 269 PRO A N 1
ATOM 4112 C CA . PRO A 1 317 ? -11.284 -12.670 -29.045 1.00 10.00 269 PRO A CA 1
ATOM 4113 C C . PRO A 1 317 ? -11.941 -14.032 -28.871 1.00 6.64 269 PRO A C 1
ATOM 4114 O O . PRO A 1 317 ? -11.279 -15.071 -28.837 1.00 4.43 269 PRO A O 1
ATOM 4125 N N . TYR A 1 318 ? -13.269 -14.012 -28.750 1.00 5.26 270 TYR A N 1
ATOM 4126 C CA . TYR A 1 318 ? -14.062 -15.225 -28.614 1.00 8.51 270 TYR A CA 1
ATOM 4127 C C . TYR A 1 318 ? -15.200 -15.199 -29.625 1.00 12.44 270 TYR A C 1
ATOM 4128 O O . TYR A 1 318 ? -15.542 -14.150 -30.178 1.00 11.41 270 TYR A O 1
ATOM 4146 N N . ASN A 1 319 ? -15.800 -16.366 -29.846 1.00 6.89 271 ASN A N 1
ATOM 4147 C CA . ASN A 1 319 ? -17.086 -16.416 -30.523 1.00 8.31 271 ASN A CA 1
ATOM 4148 C C . ASN A 1 319 ? -18.162 -15.837 -29.610 1.00 11.47 271 ASN A C 1
ATOM 4149 O O . ASN A 1 319 ? -17.984 -15.722 -28.393 1.00 11.11 271 ASN A O 1
ATOM 4160 N N . VAL A 1 320 ? -19.290 -15.462 -30.207 1.00 7.17 272 VAL A N 1
ATOM 4161 C CA . VAL A 1 320 ? -20.284 -14.637 -29.534 1.00 13.11 272 VAL A CA 1
ATOM 4162 C C . VAL A 1 320 ? -21.628 -15.348 -29.520 1.00 14.69 272 VAL A C 1
ATOM 4163 O O . VAL A 1 320 ? -21.997 -16.033 -30.481 1.00 13.50 272 VAL A O 1
ATOM 4176 N N . LEU A 1 321 ? -22.358 -15.169 -28.425 1.00 8.99 273 LEU A N 1
ATOM 4177 C CA . LEU A 1 321 ? -23.735 -15.614 -28.296 1.00 15.72 273 LEU A CA 1
ATOM 4178 C C . LEU A 1 321 ? -24.670 -14.421 -28.445 1.00 18.06 273 LEU A C 1
ATOM 4179 O O . LEU A 1 321 ? -24.309 -13.282 -28.139 1.00 18.17 273 LEU A O 1
ATOM 4195 N N . GLN A 1 322 ? -25.879 -14.694 -28.922 1.00 20.41 274 GLN A N 1
ATOM 4196 C CA . GLN A 1 322 ? -26.965 -13.718 -28.883 1.00 18.79 274 GLN A CA 1
ATOM 4197 C C . GLN A 1 322 ? -27.706 -13.928 -27.570 1.00 11.39 274 GLN A C 1
ATOM 4198 O O . GLN A 1 322 ? -28.509 -14.856 -27.442 1.00 13.98 274 GLN A O 1
ATOM 4212 N N . LEU A 1 323 ? -27.431 -13.077 -26.579 1.00 18.07 275 LEU A N 1
ATOM 4213 C CA . LEU A 1 323 ? -28.063 -13.233 -25.270 1.00 16.77 275 LEU A CA 1
ATOM 4214 C C . LEU A 1 323 ? -29.348 -12.414 -25.291 1.00 21.49 275 LEU A C 1
ATOM 4215 O O . LEU A 1 323 ? -29.387 -11.239 -24.918 1.00 18.54 275 LEU A O 1
ATOM 4231 N N . ARG A 1 324 ? -30.414 -13.084 -25.706 1.00 25.71 276 ARG A N 1
ATOM 4232 C CA . ARG A 1 324 ? -31.791 -12.625 -25.666 1.00 25.61 276 ARG A CA 1
ATOM 4233 C C . ARG A 1 324 ? -32.560 -13.802 -25.094 1.00 24.63 276 ARG A C 1
ATOM 4234 O O . ARG A 1 324 ? -32.319 -14.948 -25.485 1.00 31.83 276 ARG A O 1
ATOM 4255 N N . GLY A 1 325 ? -33.467 -13.545 -24.178 1.00 25.70 277 GLY A N 1
ATOM 4256 C CA . GLY A 1 325 ? -34.166 -14.640 -23.555 1.00 30.71 277 GLY A CA 1
ATOM 4257 C C . GLY A 1 325 ? -35.403 -14.205 -22.839 1.00 24.42 277 GLY A C 1
ATOM 4258 O O . GLY A 1 325 ? -35.917 -13.106 -23.052 1.00 33.29 277 GLY A O 1
ATOM 4262 N N . GLY A 1 326 ? -35.924 -15.118 -22.033 1.00 34.13 278 GLY A N 1
ATOM 4263 C CA . GLY A 1 326 ? -37.040 -14.792 -21.183 1.00 39.33 278 GLY A CA 1
ATOM 4264 C C . GLY A 1 326 ? -38.384 -15.113 -21.788 1.00 34.03 278 GLY A C 1
ATOM 4265 O O . GLY A 1 326 ? -39.100 -14.213 -22.239 1.00 50.84 278 GLY A O 1
ATOM 4269 N N . ALA A 1 327 ? -38.737 -16.399 -21.798 1.00 33.14 279 ALA A N 1
ATOM 4270 C CA . ALA A 1 327 ? -40.069 -16.792 -22.236 1.00 43.91 279 ALA A CA 1
ATOM 4271 C C . ALA A 1 327 ? -41.064 -16.413 -21.149 1.00 45.80 279 ALA A C 1
ATOM 4272 O O . ALA A 1 327 ? -41.937 -15.562 -21.351 1.00 53.38 279 ALA A O 1
ATOM 4279 N N . GLN A 1 328 ? -40.929 -17.038 -19.982 1.00 35.55 280 GLN A N 1
ATOM 4280 C CA . GLN A 1 328 ? -41.619 -16.640 -18.760 1.00 36.25 280 GLN A CA 1
ATOM 4281 C C . GLN A 1 328 ? -40.711 -16.659 -17.538 1.00 38.39 280 GLN A C 1
ATOM 4282 O O . GLN A 1 328 ? -40.865 -15.799 -16.665 1.00 35.31 280 GLN A O 1
ATOM 4296 N N . ARG A 1 329 ? -39.759 -17.582 -17.458 1.00 28.82 281 ARG A N 1
ATOM 4297 C CA . ARG A 1 329 ? -38.844 -17.675 -16.329 1.00 37.03 281 ARG A CA 1
ATOM 4298 C C . ARG A 1 329 ? -37.421 -17.788 -16.877 1.00 31.95 281 ARG A C 1
ATOM 4299 O O . ARG A 1 329 ? -37.142 -17.498 -18.048 1.00 35.74 281 ARG A O 1
ATOM 4320 N N . ARG A 1 330 ? -36.496 -18.204 -16.013 1.00 28.77 282 ARG A N 1
ATOM 4321 C CA . ARG A 1 330 ? -35.061 -18.116 -16.250 1.00 26.08 282 ARG A CA 1
ATOM 4322 C C . ARG A 1 330 ? -34.473 -19.399 -16.812 1.00 24.93 282 ARG A C 1
ATOM 4323 O O . ARG A 1 330 ? -33.248 -19.505 -16.932 1.00 23.90 282 ARG A O 1
ATOM 4344 N N . ASP A 1 331 ? -35.310 -20.384 -17.132 1.00 24.88 283 ASP A N 1
ATOM 4345 C CA . ASP A 1 331 ? -34.854 -21.616 -17.759 1.00 23.39 283 ASP A CA 1
ATOM 4346 C C . ASP A 1 331 ? -35.384 -21.761 -19.181 1.00 34.75 283 ASP A C 1
ATOM 4347 O O . ASP A 1 331 ? -35.468 -22.880 -19.695 1.00 36.98 283 ASP A O 1
ATOM 4356 N N . ALA A 1 332 ? -35.728 -20.650 -19.830 1.00 32.69 284 ALA A N 1
ATOM 4357 C CA . ALA A 1 332 ? -36.161 -20.638 -21.220 1.00 34.78 284 ALA A CA 1
ATOM 4358 C C . ALA A 1 332 ? -35.167 -19.825 -22.033 1.00 25.41 284 ALA A C 1
ATOM 4359 O O . ALA A 1 332 ? -34.658 -18.804 -21.561 1.00 25.18 284 ALA A O 1
ATOM 4366 N N . ALA A 1 333 ? -34.886 -20.273 -23.254 1.00 32.40 285 ALA A N 1
ATOM 4367 C CA . ALA A 1 333 ? -33.802 -19.703 -24.042 1.00 31.83 285 ALA A CA 1
ATOM 4368 C C . ALA A 1 333 ? -34.291 -19.240 -25.406 1.00 27.65 285 ALA A C 1
ATOM 4369 O O . ALA A 1 333 ? -34.770 -20.048 -26.209 1.00 23.47 285 ALA A O 1
ATOM 4376 N N . ASN A 1 334 ? -34.167 -17.935 -25.658 1.00 24.04 286 ASN A N 1
ATOM 4377 C CA . ASN A 1 334 ? -34.041 -17.397 -27.006 1.00 23.45 286 ASN A CA 1
ATOM 4378 C C . ASN A 1 334 ? -32.577 -17.164 -27.365 1.00 21.47 286 ASN A C 1
ATOM 4379 O O . ASN A 1 334 ? -32.254 -16.264 -28.148 1.00 24.67 286 ASN A O 1
ATOM 4390 N N . ILE A 1 335 ? -31.685 -17.961 -26.784 1.00 29.87 287 ILE A N 1
ATOM 4391 C CA . ILE A 1 335 ? -30.247 -17.816 -26.958 1.00 17.42 287 ILE A CA 1
ATOM 4392 C C . ILE A 1 335 ? -29.793 -18.736 -28.080 1.00 14.11 287 ILE A C 1
ATOM 4393 O O . ILE A 1 335 ? -30.263 -19.873 -28.204 1.00 19.93 287 ILE A O 1
ATOM 4409 N N . GLN A 1 336 ? -28.861 -18.249 -28.890 1.00 19.69 288 GLN A N 1
ATOM 4410 C CA . GLN A 1 336 ? -28.329 -19.030 -29.995 1.00 15.96 288 GLN A CA 1
ATOM 4411 C C . GLN A 1 336 ? -26.950 -18.491 -30.334 1.00 20.41 288 GLN A C 1
ATOM 4412 O O . GLN A 1 336 ? -26.557 -17.407 -29.895 1.00 12.41 288 GLN A O 1
ATOM 4426 N N . ILE A 1 337 ? -26.214 -19.265 -31.130 1.00 22.16 289 ILE A N 1
ATOM 4427 C CA . ILE A 1 337 ? -24.927 -18.793 -31.612 1.00 15.61 289 ILE A CA 1
ATOM 4428 C C . ILE A 1 337 ? -25.165 -17.618 -32.548 1.00 17.11 289 ILE A C 1
ATOM 4429 O O . ILE A 1 337 ? -26.080 -17.638 -33.382 1.00 21.76 289 ILE A O 1
ATOM 4445 N N . ASN A 1 338 ? -24.347 -16.582 -32.408 1.00 15.03 290 ASN A N 1
ATOM 4446 C CA . ASN A 1 338 ? -24.386 -15.417 -33.286 1.00 13.26 290 ASN A CA 1
ATOM 4447 C C . ASN A 1 338 ? -23.122 -15.459 -34.138 1.00 17.12 290 ASN A C 1
ATOM 4448 O O . ASN A 1 338 ? -22.038 -15.092 -33.678 1.00 23.56 290 ASN A O 1
ATOM 4459 N N . ASN A 1 339 ? -23.270 -15.911 -35.381 1.00 17.14 291 ASN A N 1
ATOM 4460 C CA . ASN A 1 339 ? -22.155 -16.012 -36.311 1.00 23.93 291 ASN A CA 1
ATOM 4461 C C . ASN A 1 339 ? -21.868 -14.691 -37.006 1.00 20.34 291 ASN A C 1
ATOM 4462 O O . ASN A 1 339 ? -20.911 -14.606 -37.782 1.00 21.50 291 ASN A O 1
ATOM 4473 N N . ASN A 1 340 ? -22.668 -13.665 -36.731 1.00 20.55 292 ASN A N 1
ATOM 4474 C CA . ASN A 1 340 ? -22.460 -12.313 -37.244 1.00 27.26 292 ASN A CA 1
ATOM 4475 C C . ASN A 1 340 ? -22.441 -11.379 -36.045 1.00 27.73 292 ASN A C 1
ATOM 4476 O O . ASN A 1 340 ? -23.472 -10.797 -35.689 1.00 36.48 292 ASN A O 1
ATOM 4487 N N . PRO A 1 341 ? -21.319 -11.288 -35.335 1.00 21.69 293 PRO A N 1
ATOM 4488 C CA . PRO A 1 341 ? -21.278 -10.384 -34.180 1.00 23.17 293 PRO A CA 1
ATOM 4489 C C . PRO A 1 341 ? -20.605 -9.053 -34.480 1.00 19.32 293 PRO A C 1
ATOM 4490 O O . PRO A 1 341 ? -19.779 -8.957 -35.393 1.00 26.36 293 PRO A O 1
ATOM 4501 N N . GLN A 1 342 ? -20.959 -8.018 -33.720 1.00 22.37 294 GLN A N 1
ATOM 4502 C CA . GLN A 1 342 ? -20.173 -6.793 -33.705 1.00 16.45 294 GLN A CA 1
ATOM 4503 C C . GLN A 1 342 ? -18.847 -7.049 -32.998 1.00 13.07 294 GLN A C 1
ATOM 4504 O O . GLN A 1 342 ? -18.736 -7.926 -32.138 1.00 17.64 294 GLN A O 1
ATOM 4518 N N . SER A 1 343 ? -17.828 -6.274 -33.374 1.00 14.51 295 SER A N 1
ATOM 4519 C CA . SER A 1 343 ? -16.490 -6.524 -32.847 1.00 17.80 295 SER A CA 1
ATOM 4520 C C . SER A 1 343 ? -16.472 -6.466 -31.324 1.00 14.88 295 SER A C 1
ATOM 4521 O O . SER A 1 343 ? -15.805 -7.278 -30.671 1.00 13.88 295 SER A O 1
ATOM 4529 N N . SER A 1 344 ? -17.196 -5.511 -30.738 1.00 16.99 296 SER A N 1
ATOM 4530 C CA . SER A 1 344 ? -17.147 -5.329 -29.292 1.00 15.37 296 SER A CA 1
ATOM 4531 C C . SER A 1 344 ? -17.647 -6.550 -28.531 1.00 13.80 296 SER A C 1
ATOM 4532 O O . SER A 1 344 ? -17.307 -6.714 -27.354 1.00 10.79 296 SER A O 1
ATOM 4540 N N . GLU A 1 345 ? -18.448 -7.407 -29.167 1.00 12.15 297 GLU A N 1
ATOM 4541 C CA . GLU A 1 345 ? -18.992 -8.568 -28.475 1.00 13.41 297 GLU A CA 1
ATOM 4542 C C . GLU A 1 345 ? -18.013 -9.731 -28.416 1.00 14.46 297 GLU A C 1
ATOM 4543 O O . GLU A 1 345 ? -18.150 -10.594 -27.542 1.00 14.78 297 GLU A O 1
ATOM 4555 N N . ARG A 1 346 ? -17.030 -9.772 -29.314 1.00 17.14 298 ARG A N 1
ATOM 4556 C CA . ARG A 1 346 ? -16.044 -10.841 -29.291 1.00 14.46 298 ARG A CA 1
ATOM 4557 C C . ARG A 1 346 ? -15.072 -10.707 -28.128 1.00 10.64 298 ARG A C 1
ATOM 4558 O O . ARG A 1 346 ? -14.275 -11.624 -27.902 1.00 9.72 298 ARG A O 1
ATOM 4579 N N . PHE A 1 347 ? -15.130 -9.606 -27.380 1.00 5.72 299 PHE A N 1
ATOM 4580 C CA . PHE A 1 347 ? -14.202 -9.334 -26.293 1.00 6.92 299 PHE A CA 1
ATOM 4581 C C . PHE A 1 347 ? -14.964 -9.126 -24.993 1.00 8.05 299 PHE A C 1
ATOM 4582 O O . PHE A 1 347 ? -15.999 -8.451 -24.968 1.00 6.68 299 PHE A O 1
ATOM 4599 N N . GLU A 1 348 ? -14.443 -9.708 -23.916 1.00 11.15 300 GLU A N 1
ATOM 4600 C CA . GLU A 1 348 ? -14.924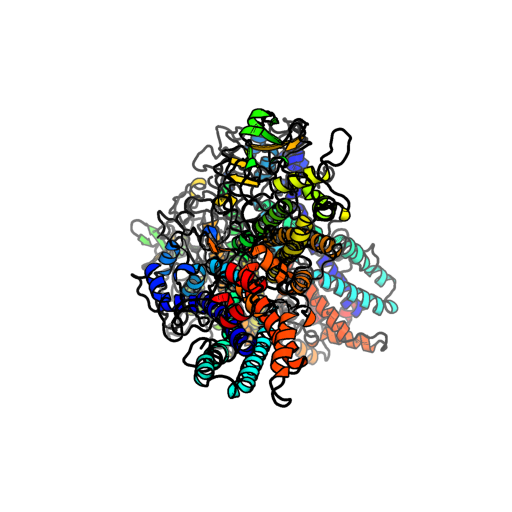 -9.391 -22.579 1.00 4.71 300 GLU A CA 1
ATOM 4601 C C . GLU A 1 348 ? -14.615 -7.935 -22.249 1.00 11.66 300 GLU A C 1
ATOM 4602 O O . GLU A 1 348 ? -13.534 -7.424 -22.563 1.00 5.16 300 GLU A O 1
ATOM 4614 N N . GLN A 1 349 ? -15.573 -7.262 -21.621 1.00 11.92 301 GLN A N 1
ATOM 4615 C CA . GLN A 1 349 ? -15.446 -5.856 -21.267 1.00 11.92 301 GLN A CA 1
ATOM 4616 C C . GLN A 1 349 ? -15.275 -5.724 -19.759 1.00 6.61 301 GLN A C 1
ATOM 4617 O O . GLN A 1 349 ? -15.942 -6.419 -18.985 1.00 3.11 301 GLN A O 1
ATOM 4631 N N . TYR A 1 350 ? -14.383 -4.822 -19.348 1.00 6.31 302 TYR A N 1
ATOM 4632 C CA . TYR A 1 350 ? -14.036 -4.644 -17.944 1.00 12.39 302 TYR A CA 1
ATOM 4633 C C . TYR A 1 350 ? -14.117 -3.178 -17.539 1.00 11.35 302 TYR A C 1
ATOM 4634 O O . TYR A 1 350 ? -13.375 -2.729 -16.661 1.00 3.63 302 TYR A O 1
ATOM 4652 N N . GLY A 1 351 ? -15.022 -2.422 -18.164 1.00 12.80 303 GLY A N 1
ATOM 4653 C CA . GLY A 1 351 ? -15.155 -1.016 -17.820 1.00 10.89 303 GLY A CA 1
ATOM 4654 C C . GLY A 1 351 ? -15.601 -0.807 -16.388 1.00 5.93 303 GLY A C 1
ATOM 4655 O O . GLY A 1 351 ? -15.120 0.099 -15.703 1.00 7.14 303 GLY A O 1
ATOM 4659 N N . ARG A 1 352 ? -16.523 -1.644 -15.912 1.00 10.89 304 ARG A N 1
ATOM 4660 C CA . ARG A 1 352 ? -16.977 -1.524 -14.532 1.00 9.83 304 ARG A CA 1
ATOM 4661 C C . ARG A 1 352 ? -15.845 -1.821 -13.556 1.00 7.51 304 ARG A C 1
ATOM 4662 O O . ARG A 1 352 ? -15.680 -1.119 -12.552 1.00 6.79 304 ARG A O 1
ATOM 4683 N N . VAL A 1 353 ? -15.046 -2.852 -13.842 1.00 6.99 305 VAL A N 1
ATOM 4684 C CA . VAL A 1 353 ? -13.961 -3.224 -12.937 1.00 5.52 305 VAL A CA 1
ATOM 4685 C C . VAL A 1 353 ? -12.973 -2.074 -12.794 1.00 5.04 305 VAL A C 1
ATOM 4686 O O . VAL A 1 353 ? -12.642 -1.648 -11.681 1.00 7.72 305 VAL A O 1
ATOM 4699 N N . PHE A 1 354 ? -12.478 -1.561 -13.920 1.00 9.11 306 PHE A N 1
ATOM 4700 C CA . PHE A 1 354 ? -11.532 -0.454 -13.860 1.00 9.42 306 PHE A CA 1
ATOM 4701 C C . PHE A 1 354 ? -12.167 0.769 -13.214 1.00 11.88 306 PHE A C 1
ATOM 4702 O O . PHE A 1 354 ? -11.535 1.441 -12.393 1.00 5.98 306 PHE A O 1
ATOM 4719 N N . SER A 1 355 ? -13.425 1.060 -13.552 1.00 7.86 307 SER A N 1
ATOM 4720 C CA . SER A 1 355 ? -14.117 2.170 -12.907 1.00 7.29 307 SER A CA 1
ATOM 4721 C C . SER A 1 355 ? -14.023 2.055 -11.391 1.00 9.06 307 SER A C 1
ATOM 4722 O O . SER A 1 355 ? -13.594 2.993 -10.708 1.00 6.26 307 SER A O 1
ATOM 4730 N N . ARG A 1 356 ? -14.399 0.895 -10.848 1.00 5.45 308 ARG A N 1
ATOM 4731 C CA . ARG A 1 356 ? -14.329 0.706 -9.403 1.00 6.59 308 ARG A CA 1
ATOM 4732 C C . ARG A 1 356 ? -12.913 0.921 -8.887 1.00 10.61 308 ARG A C 1
ATOM 4733 O O . ARG A 1 356 ? -12.716 1.468 -7.795 1.00 10.77 308 ARG A O 1
ATOM 4754 N N . LEU A 1 357 ? -11.913 0.482 -9.650 1.00 7.72 309 LEU A N 1
ATOM 4755 C CA . LEU A 1 357 ? -10.531 0.674 -9.231 1.00 10.42 309 LEU A CA 1
ATOM 4756 C C . LEU A 1 357 ? -10.185 2.154 -9.128 1.00 14.46 309 LEU A C 1
ATOM 4757 O O . LEU A 1 357 ? -9.429 2.561 -8.237 1.00 18.55 309 LEU A O 1
ATOM 4773 N N . VAL A 1 358 ? -10.727 2.975 -10.027 1.00 10.40 310 VAL A N 1
ATOM 4774 C CA . VAL A 1 358 ? -10.338 4.379 -10.106 1.00 9.36 310 VAL A CA 1
ATOM 4775 C C . VAL A 1 358 ? -11.199 5.250 -9.199 1.00 15.20 310 VAL A C 1
ATOM 4776 O O . VAL A 1 358 ? -10.682 5.897 -8.281 1.00 11.13 310 VAL A O 1
ATOM 4789 N N . PHE A 1 359 ? -12.509 5.296 -9.455 1.00 15.21 311 PHE A N 1
ATOM 4790 C CA . PHE A 1 359 ? -13.389 6.165 -8.677 1.00 11.89 311 PHE A CA 1
ATOM 4791 C C . PHE A 1 359 ? -14.533 5.357 -8.068 1.00 9.44 311 PHE A C 1
ATOM 4792 O O . PHE A 1 359 ? -14.615 5.232 -6.841 1.00 10.31 311 PHE A O 1
ATOM 4809 N N . TYR A 1 360 ? -15.412 4.795 -8.895 1.00 7.08 312 TYR A N 1
ATOM 4810 C CA . TYR A 1 360 ? -16.518 3.998 -8.376 1.00 9.29 312 TYR A CA 1
ATOM 4811 C C . TYR A 1 360 ? -17.235 3.312 -9.529 1.00 8.03 312 TYR A C 1
ATOM 4812 O O . TYR A 1 360 ? -17.112 3.715 -10.689 1.00 14.66 312 TYR A O 1
ATOM 4830 N N . ASP A 1 361 ? -17.983 2.260 -9.189 1.00 8.53 313 ASP A N 1
ATOM 4831 C CA . ASP A 1 361 ? -18.791 1.502 -10.145 1.00 16.29 313 ASP A CA 1
ATOM 4832 C C . ASP A 1 361 ? -20.235 1.967 -9.984 1.00 12.06 313 ASP A C 1
ATOM 4833 O O . ASP A 1 361 ? -20.950 1.515 -9.086 1.00 7.40 313 ASP A O 1
ATOM 4842 N N . ALA A 1 362 ? -20.663 2.879 -10.859 1.00 13.60 314 ALA A N 1
ATOM 4843 C CA . ALA A 1 362 ? -21.951 3.540 -10.675 1.00 13.70 314 ALA A CA 1
ATOM 4844 C C . ALA A 1 362 ? -23.133 2.584 -10.768 1.00 11.36 314 ALA A C 1
ATOM 4845 O O . ALA A 1 362 ? -24.226 2.926 -10.305 1.00 10.84 314 ALA A O 1
ATOM 4852 N N . LEU A 1 363 ? -22.955 1.411 -11.378 1.00 16.75 315 LEU A N 1
ATOM 4853 C CA . LEU A 1 363 ? -24.087 0.512 -11.593 1.00 16.00 315 LEU A CA 1
ATOM 4854 C C . LEU A 1 363 ? -24.606 -0.072 -10.280 1.00 9.50 315 LEU A C 1
ATOM 4855 O O . LEU A 1 363 ? -25.808 -0.324 -10.146 1.00 16.02 315 LEU A O 1
ATOM 4871 N N . GLU A 1 364 ? -23.747 -0.263 -9.291 1.00 14.45 316 GLU A N 1
ATOM 4872 C CA . GLU A 1 364 ? -24.197 -0.890 -8.059 1.00 16.73 316 GLU A CA 1
ATOM 4873 C C . GLU A 1 364 ? -24.772 0.154 -7.105 1.00 11.32 316 GLU A C 1
ATOM 4874 O O . GLU A 1 364 ? -24.596 1.361 -7.277 1.00 11.08 316 GLU A O 1
ATOM 4886 N N . ASN A 1 365 ? -25.482 -0.335 -6.089 1.00 13.68 317 ASN A N 1
ATOM 4887 C CA . ASN A 1 365 ? -26.160 0.544 -5.142 1.00 20.94 317 ASN A CA 1
ATOM 4888 C C . ASN A 1 365 ? -25.190 1.562 -4.558 1.00 13.01 317 ASN A C 1
ATOM 4889 O O . ASN A 1 365 ? -24.127 1.205 -4.044 1.00 8.70 317 ASN A O 1
ATOM 4900 N N . ASN A 1 366 ? -25.572 2.838 -4.632 1.00 14.15 318 ASN A N 1
ATOM 4901 C CA . ASN A 1 366 ? -24.737 3.936 -4.145 1.00 9.08 318 ASN A CA 1
ATOM 4902 C C . ASN A 1 366 ? -23.379 3.934 -4.844 1.00 9.10 318 ASN A C 1
ATOM 4903 O O . ASN A 1 366 ? -22.340 4.193 -4.233 1.00 7.66 318 ASN A O 1
ATOM 4914 N N . SER A 1 367 ? -23.389 3.637 -6.143 1.00 10.91 319 SER A N 1
ATOM 4915 C CA . SER A 1 367 ? -22.160 3.541 -6.929 1.00 11.22 319 SER A CA 1
ATOM 4916 C C . SER A 1 367 ? -21.148 2.614 -6.263 1.00 14.01 319 SER A C 1
ATOM 4917 O O . SER A 1 367 ? -19.934 2.765 -6.433 1.00 6.92 319 SER A O 1
ATOM 4925 N N . GLY A 1 368 ? -21.647 1.647 -5.494 1.00 9.76 320 GLY A N 1
ATOM 4926 C CA . GLY A 1 368 ? -20.798 0.662 -4.857 1.00 9.66 320 GLY A CA 1
ATOM 4927 C C . GLY A 1 368 ? -19.940 1.168 -3.722 1.00 9.28 320 GLY A C 1
ATOM 4928 O O . GLY A 1 368 ? -19.035 0.451 -3.286 1.00 10.33 320 GLY A O 1
ATOM 4932 N N . LEU A 1 369 ? -20.186 2.374 -3.230 1.00 6.14 321 LEU A N 1
ATOM 4933 C CA . LEU A 1 369 ? -19.398 2.942 -2.149 1.00 7.22 321 LEU A CA 1
ATOM 4934 C C . LEU A 1 369 ? -20.145 2.818 -0.822 1.00 12.47 321 LEU A C 1
ATOM 4935 O O . LEU A 1 369 ? -21.324 2.461 -0.768 1.00 13.52 321 LEU A O 1
ATOM 4951 N N . ARG A 1 370 ? -19.429 3.116 0.262 1.00 22.44 322 ARG A N 1
ATOM 4952 C CA . ARG A 1 370 ? -20.000 3.177 1.608 1.00 9.17 322 ARG A CA 1
ATOM 4953 C C . ARG A 1 370 ? -20.162 4.658 1.934 1.00 16.73 322 ARG A C 1
ATOM 4954 O O . ARG A 1 370 ? -19.229 5.320 2.389 1.00 15.08 322 ARG A O 1
ATOM 4975 N N . VAL A 1 371 ? -21.358 5.188 1.675 1.00 20.28 323 VAL A N 1
ATOM 4976 C CA . VAL A 1 371 ? -21.560 6.632 1.678 1.00 12.79 323 VAL A CA 1
ATOM 4977 C C . VAL A 1 371 ? -22.840 7.015 2.404 1.00 16.02 323 VAL A C 1
ATOM 4978 O O . VAL A 1 371 ? -23.790 7.511 1.788 1.00 12.86 323 VAL A O 1
ATOM 4991 N N . GLU A 1 372 ? -22.870 6.813 3.714 1.00 17.68 324 GLU A N 1
ATOM 4992 C CA . GLU A 1 372 ? -24.011 7.234 4.512 1.00 10.51 324 GLU A CA 1
ATOM 4993 C C . GLU A 1 372 ? -23.929 8.728 4.805 1.00 13.36 324 GLU A C 1
ATOM 4994 O O . GLU A 1 372 ? -22.859 9.259 5.118 1.00 10.75 324 GLU A O 1
ATOM 5006 N N . GLN A 1 373 ? -25.069 9.401 4.706 1.00 9.86 325 GLN A N 1
ATOM 5007 C CA . GLN A 1 373 ? -25.140 10.825 5.004 1.00 4.96 325 GLN A CA 1
ATOM 5008 C C . GLN A 1 373 ? -24.961 11.068 6.500 1.00 11.00 325 GLN A C 1
ATOM 5009 O O . GLN A 1 373 ? -25.714 10.530 7.318 1.00 12.83 325 GLN A O 1
ATOM 5023 N N . VAL A 1 374 ? -23.966 11.882 6.855 1.00 9.28 326 VAL A N 1
ATOM 5024 C CA . VAL A 1 374 ? -23.666 12.208 8.242 1.00 7.92 326 VAL A CA 1
ATOM 5025 C C . VAL A 1 374 ? -23.619 13.724 8.383 1.00 12.68 326 VAL A C 1
ATOM 5026 O O . VAL A 1 374 ? -23.397 14.456 7.416 1.00 8.59 326 VAL A O 1
ATOM 5039 N N . ALA A 1 375 ? -23.836 14.191 9.611 1.00 9.94 327 ALA A N 1
ATOM 5040 C CA . ALA A 1 375 ? -23.723 15.617 9.885 1.00 16.42 327 ALA A CA 1
ATOM 5041 C C . ALA A 1 375 ? -22.330 16.107 9.512 1.00 13.53 327 ALA A C 1
ATOM 5042 O O . ALA A 1 375 ? -21.336 15.389 9.657 1.00 20.38 327 ALA A O 1
ATOM 5049 N N . LEU A 1 376 ? -22.260 17.344 9.017 1.00 15.08 328 LEU A N 1
ATOM 5050 C CA . LEU A 1 376 ? -20.969 17.884 8.604 1.00 17.86 328 LEU A CA 1
ATOM 5051 C C . LEU A 1 376 ? -19.981 17.901 9.761 1.00 16.14 328 LEU A C 1
ATOM 5052 O O . LEU A 1 376 ? -18.772 17.762 9.546 1.00 13.97 328 LEU A O 1
ATOM 5068 N N . GLY A 1 377 ? -20.478 18.029 10.991 1.00 13.23 329 GLY A N 1
ATOM 5069 C CA . GLY A 1 377 ? -19.631 18.126 12.161 1.00 13.21 329 GLY A CA 1
ATOM 5070 C C . GLY A 1 377 ? -18.928 16.849 12.554 1.00 23.30 329 GLY A C 1
ATOM 5071 O O . GLY A 1 377 ? -18.158 16.859 13.519 1.00 21.28 329 GLY A O 1
ATOM 5075 N N . ASP A 1 378 ? -19.178 15.746 11.845 1.00 24.44 330 ASP A N 1
ATOM 5076 C CA . ASP A 1 378 ? -18.427 14.522 12.096 1.00 18.70 330 ASP A CA 1
ATOM 5077 C C . ASP A 1 378 ? -16.942 14.731 11.833 1.00 22.55 330 ASP A C 1
ATOM 5078 O O . ASP A 1 378 ? -16.096 14.113 12.491 1.00 23.84 330 ASP A O 1
ATOM 5087 N N . PHE A 1 379 ? -16.609 15.590 10.874 1.00 17.04 331 PHE A N 1
ATOM 5088 C CA . PHE A 1 379 ? -15.228 15.926 10.570 1.00 14.40 331 PHE A CA 1
ATOM 5089 C C . PHE A 1 379 ? -14.759 17.045 11.492 1.00 15.81 331 PHE A C 1
ATOM 5090 O O . PHE A 1 379 ? -15.484 18.013 11.737 1.00 21.11 331 PHE A O 1
ATOM 5107 N N . ARG A 1 380 ? -13.499 16.938 11.925 1.00 22.58 332 ARG A N 1
ATOM 5108 C CA . ARG A 1 380 ? -12.912 17.854 12.930 1.00 20.57 332 ARG A CA 1
ATOM 5109 C C . ARG A 1 380 ? -12.960 19.263 12.387 1.00 19.41 332 ARG A C 1
ATOM 5110 O O . ARG A 1 380 ? -13.339 20.147 13.159 1.00 19.76 332 ARG A O 1
ATOM 5131 N N . LEU A 1 381 ? -12.640 19.428 11.112 1.00 13.24 333 LEU A N 1
ATOM 5132 C CA . LEU A 1 381 ? -12.606 20.753 10.483 1.00 14.16 333 LEU A CA 1
ATOM 5133 C C . LEU A 1 381 ? -13.971 21.025 9.828 1.00 13.17 333 LEU A C 1
ATOM 5134 O O . LEU A 1 381 ? -13.952 21.546 8.704 1.00 16.92 333 LEU A O 1
ATOM 5150 N N . SER A 1 382 ? -15.110 20.714 10.461 1.00 9.24 334 SER A N 1
ATOM 5151 C CA . SER A 1 382 ? -16.386 20.984 9.816 1.00 15.41 334 SER A CA 1
ATOM 5152 C C . SER A 1 382 ? -16.699 22.470 9.781 1.00 6.54 334 SER A C 1
ATOM 5153 O O . SER A 1 382 ? -17.412 22.924 8.882 1.00 10.40 334 SER A O 1
ATOM 5161 N N . ASN A 1 383 ? -16.186 23.241 10.741 1.00 9.03 335 ASN A N 1
ATOM 5162 C CA . ASN A 1 383 ? -16.432 24.678 10.728 1.00 13.42 335 ASN A CA 1
ATOM 5163 C C . ASN A 1 383 ? -15.897 25.336 9.465 1.00 8.20 335 ASN A C 1
ATOM 5164 O O . ASN A 1 383 ? -16.321 26.448 9.131 1.00 9.37 335 ASN A O 1
ATOM 5175 N N . LEU A 1 384 ? -14.998 24.686 8.734 1.00 9.99 336 LEU A N 1
ATOM 5176 C CA . LEU A 1 384 ? -14.443 25.198 7.454 1.00 11.57 336 LEU A CA 1
ATOM 5177 C C . LEU A 1 384 ? -15.168 24.588 6.248 1.00 10.42 336 LEU A C 1
ATOM 5178 O O . LEU A 1 384 ? -14.836 25.010 5.142 1.00 15.03 336 LEU A O 1
ATOM 5194 N N . ILE A 1 385 ? -16.134 23.688 6.426 1.00 9.97 337 ILE A N 1
ATOM 5195 C CA . ILE A 1 385 ? -16.969 23.190 5.305 1.00 5.76 337 ILE A CA 1
ATOM 5196 C C . ILE A 1 385 ? -17.945 24.353 5.177 1.00 14.31 337 ILE A C 1
ATOM 5197 O O . ILE A 1 385 ? -19.094 24.233 5.611 1.00 11.50 337 ILE A O 1
ATOM 5213 N N . ARG A 1 386 ? -17.467 25.434 4.570 1.00 11.32 338 ARG A N 1
ATOM 5214 C CA . ARG A 1 386 ? -18.134 26.738 4.570 1.00 11.57 338 ARG A CA 1
ATOM 5215 C C . ARG A 1 386 ? -17.822 27.456 3.266 1.00 17.67 338 ARG A C 1
ATOM 5216 O O . ARG A 1 386 ? -17.007 26.935 2.490 1.00 17.58 338 ARG A O 1
ATOM 5237 N N . THR A 1 387 ? -18.408 28.620 3.067 1.00 12.85 339 THR A N 1
ATOM 5238 C CA . THR A 1 387 ? -18.300 29.388 1.839 1.00 13.04 339 THR A CA 1
ATOM 5239 C C . THR A 1 387 ? -17.779 30.803 2.052 1.00 10.06 339 THR A C 1
ATOM 5240 O O . THR A 1 387 ? -17.562 31.518 1.068 1.00 12.16 339 THR A O 1
ATOM 5251 N N . ASN A 1 388 ? -17.564 31.218 3.293 1.00 8.01 340 ASN A N 1
ATOM 5252 C CA . ASN A 1 388 ? -17.036 32.539 3.615 1.00 11.21 340 ASN A CA 1
ATOM 5253 C C . ASN A 1 388 ? -16.583 32.496 5.071 1.00 14.09 340 ASN A C 1
ATOM 5254 O O . ASN A 1 388 ? -16.672 31.460 5.736 1.00 9.41 340 ASN A O 1
ATOM 5265 N N . ASN A 1 389 ? -16.097 33.634 5.561 1.00 18.22 341 ASN A N 1
ATOM 5266 C CA . ASN A 1 389 ? -15.532 33.694 6.900 1.00 11.68 341 ASN A CA 1
ATOM 5267 C C . ASN A 1 389 ? -16.564 33.258 7.935 1.00 16.19 341 ASN A C 1
ATOM 5268 O O . ASN A 1 389 ? -17.772 33.253 7.687 1.00 22.88 341 ASN A O 1
ATOM 5279 N N . ALA A 1 390 ? -16.063 32.873 9.112 1.00 24.30 342 ALA A N 1
ATOM 5280 C CA . ALA A 1 390 ? -16.945 32.360 10.152 1.00 21.10 342 ALA A CA 1
ATOM 5281 C C . ALA A 1 390 ? -17.936 33.412 10.632 1.00 19.73 342 ALA A C 1
ATOM 5282 O O . ALA A 1 390 ? -19.080 33.068 10.960 1.00 29.50 342 ALA A O 1
ATOM 5289 N N . GLN A 1 391 ? -17.545 34.696 10.648 1.00 27.28 343 GLN A N 1
ATOM 5290 C CA . GLN A 1 391 ? -18.442 35.718 11.174 1.00 30.20 343 GLN A CA 1
ATOM 5291 C C . GLN A 1 391 ? -19.435 36.198 10.107 1.00 26.87 343 GLN A C 1
ATOM 5292 O O . GLN A 1 391 ? -20.382 36.911 10.445 1.00 31.52 343 GLN A O 1
ATOM 5306 N N . GLU A 1 392 ? -19.253 35.824 8.832 1.00 22.55 344 GLU A N 1
ATOM 5307 C CA . GLU A 1 392 ? -20.195 36.184 7.770 1.00 15.82 344 GLU A CA 1
ATOM 5308 C C . GLU A 1 392 ? -21.395 35.236 7.783 1.00 15.18 344 GLU A C 1
ATOM 5309 O O . GLU A 1 392 ? -21.407 34.223 8.487 1.00 27.47 344 GLU A O 1
ATOM 5321 N N . GLU A 1 393 ? -22.414 35.554 6.983 1.00 17.14 345 GLU A N 1
ATOM 5322 C CA . GLU A 1 393 ? -23.571 34.671 6.873 1.00 6.98 345 GLU A CA 1
ATOM 5323 C C . GLU A 1 393 ? -23.280 33.581 5.846 1.00 13.08 345 GLU A C 1
ATOM 5324 O O . GLU A 1 393 ? -23.101 33.868 4.657 1.00 12.50 345 GLU A O 1
ATOM 5336 N N . ASN A 1 394 ? -23.240 32.332 6.307 1.00 11.71 346 ASN A N 1
ATOM 5337 C CA . ASN A 1 394 ? -22.971 31.205 5.424 1.00 13.45 346 ASN A CA 1
ATOM 5338 C C . ASN A 1 394 ? -23.941 31.191 4.251 1.00 11.11 346 ASN A C 1
ATOM 5339 O O . ASN A 1 394 ? -25.129 31.488 4.401 1.00 15.77 346 ASN A O 1
ATOM 5350 N N . THR A 1 395 ? -23.420 30.858 3.071 1.00 11.14 347 THR A N 1
ATOM 5351 C CA . THR A 1 395 ? -24.225 30.754 1.863 1.00 11.85 347 THR A CA 1
ATOM 5352 C C . THR A 1 395 ? -24.364 29.322 1.360 1.00 10.64 347 THR A C 1
ATOM 5353 O O . THR A 1 395 ? -25.058 29.096 0.364 1.00 11.50 347 THR A O 1
ATOM 5364 N N . LEU A 1 396 ? -23.722 28.354 2.012 1.00 14.22 348 LEU A N 1
ATOM 5365 C CA . LEU A 1 396 ? -23.848 26.960 1.603 1.00 14.33 348 LEU A CA 1
ATOM 5366 C C . LEU A 1 396 ? -25.273 26.482 1.850 1.00 10.73 348 LEU A C 1
ATOM 5367 O O . LEU A 1 396 ? -25.754 26.506 2.988 1.00 11.36 348 LEU A O 1
ATOM 5383 N N . SER A 1 397 ? -25.949 26.053 0.792 1.00 8.50 349 SER A N 1
ATOM 5384 C CA . SER A 1 397 ? -27.347 25.663 0.901 1.00 15.81 349 SER A CA 1
ATOM 5385 C C . SER A 1 397 ? -27.621 24.554 -0.111 1.00 9.80 349 SER A C 1
ATOM 5386 O O . SER A 1 397 ? -26.698 23.871 -0.567 1.00 8.37 349 SER A O 1
ATOM 5394 N N . TYR A 1 398 ? -28.894 24.374 -0.456 1.00 11.69 350 TYR A N 1
ATOM 5395 C CA . TYR A 1 398 ? -29.306 23.388 -1.442 1.00 14.81 350 TYR A CA 1
ATOM 5396 C C . TYR A 1 398 ? -30.568 23.889 -2.127 1.00 15.88 350 TYR A C 1
ATOM 5397 O O . TYR A 1 398 ? -31.291 24.738 -1.598 1.00 14.27 350 TYR A O 1
ATOM 5415 N N . TRP A 1 399 ? -30.825 23.354 -3.317 1.00 10.17 351 TRP A N 1
ATOM 5416 C CA . TRP A 1 399 ? -31.969 23.791 -4.106 1.00 11.31 351 TRP A CA 1
ATOM 5417 C C . TRP A 1 399 ? -33.270 23.387 -3.423 1.00 13.97 351 TRP A C 1
ATOM 5418 O O . TRP A 1 399 ? -33.525 22.197 -3.211 1.00 14.38 351 TRP A O 1
ATOM 5439 N N . ASP A 1 400 ? -34.097 24.379 -3.085 1.00 23.21 352 ASP A N 1
ATOM 5440 C CA . ASP A 1 400 ? -35.395 24.097 -2.480 1.00 13.39 352 ASP A CA 1
ATOM 5441 C C . ASP A 1 400 ? -36.446 23.789 -3.541 1.00 18.63 352 ASP A C 1
ATOM 5442 O O . ASP A 1 400 ? -37.232 22.849 -3.385 1.00 18.00 352 ASP A O 1
ATOM 5451 N N . ASN A 1 401 ? -36.473 24.570 -4.622 1.00 20.70 353 ASN A N 1
ATOM 5452 C CA . ASN A 1 401 ? -37.428 24.375 -5.705 1.00 13.84 353 ASN A CA 1
ATOM 5453 C C . ASN A 1 401 ? -36.750 24.737 -7.018 1.00 11.82 353 ASN A C 1
ATOM 5454 O O . ASN A 1 401 ? -36.175 25.822 -7.142 1.00 9.74 353 ASN A O 1
ATOM 5465 N N . ILE A 1 402 ? -36.819 23.830 -7.993 1.00 11.11 354 ILE A N 1
ATOM 5466 C CA . ILE A 1 402 ? -36.098 24.052 -9.242 1.00 14.43 354 ILE A CA 1
ATOM 5467 C C . ILE A 1 402 ? -36.881 24.947 -10.197 1.00 21.51 354 ILE A C 1
ATOM 5468 O O . ILE A 1 402 ? -36.284 25.619 -11.047 1.00 22.26 354 ILE A O 1
ATOM 5484 N N . ALA A 1 403 ? -38.211 24.976 -10.089 1.00 14.91 355 ALA A N 1
ATOM 5485 C CA . ALA A 1 403 ? -38.999 25.796 -11.004 1.00 17.24 355 ALA A CA 1
ATOM 5486 C C . ALA A 1 403 ? -38.698 27.277 -10.817 1.00 14.55 355 ALA A C 1
ATOM 5487 O O . ALA A 1 403 ? -38.523 28.011 -11.797 1.00 16.74 355 ALA A O 1
ATOM 5494 N N . LEU A 1 404 ? -38.628 27.735 -9.569 1.00 22.29 356 LEU A N 1
ATOM 5495 C CA . LEU A 1 404 ? -38.330 29.127 -9.268 1.00 23.71 356 LEU A CA 1
ATOM 5496 C C . LEU A 1 404 ? -36.910 29.317 -8.757 1.00 17.69 356 LEU A C 1
ATOM 5497 O O . LEU A 1 404 ? -36.536 30.443 -8.413 1.00 19.29 356 LEU A O 1
ATOM 5513 N N . ARG A 1 405 ? -36.116 28.249 -8.700 1.00 18.47 357 ARG A N 1
ATOM 5514 C CA . ARG A 1 405 ? -34.704 28.324 -8.335 1.00 17.15 357 ARG A CA 1
ATOM 5515 C C . ARG A 1 405 ? -34.511 29.041 -7.001 1.00 12.47 357 ARG A C 1
ATOM 5516 O O . ARG A 1 405 ? -33.710 29.969 -6.874 1.00 13.50 357 ARG A O 1
ATOM 5537 N N . THR A 1 406 ? -35.258 28.600 -5.996 1.00 10.43 358 THR A N 1
ATOM 5538 C CA . THR A 1 406 ? -35.149 29.139 -4.648 1.00 19.37 358 THR A CA 1
ATOM 5539 C C . THR A 1 406 ? -34.256 28.234 -3.810 1.00 15.41 358 THR A C 1
ATOM 5540 O O . THR A 1 406 ? -34.262 27.010 -3.975 1.00 15.09 358 THR A O 1
ATOM 5551 N N . TYR A 1 407 ? -33.488 28.841 -2.913 1.00 16.49 359 TYR A N 1
ATOM 5552 C CA . TYR A 1 407 ? -32.580 28.117 -2.038 1.00 14.30 359 TYR A CA 1
ATOM 5553 C C . TYR A 1 407 ? -33.206 27.946 -0.660 1.00 12.97 359 TYR A C 1
ATOM 5554 O O . TYR A 1 407 ? -34.033 28.754 -0.230 1.00 21.64 359 TYR A O 1
ATOM 5572 N N . ALA A 1 408 ? -32.803 26.881 0.029 1.00 17.87 360 ALA A N 1
ATOM 5573 C CA . ALA A 1 408 ? -33.181 26.722 1.426 1.00 16.59 360 ALA A CA 1
ATOM 5574 C C . ALA A 1 408 ? -32.564 27.847 2.248 1.00 12.79 360 ALA A C 1
ATOM 5575 O O . ALA A 1 408 ? -31.463 28.325 1.957 1.00 13.70 360 ALA A O 1
ATOM 5582 N N . ASN A 1 409 ? -33.286 28.285 3.276 1.00 12.66 361 ASN A N 1
ATOM 5583 C CA . ASN A 1 409 ? -32.810 29.393 4.090 1.00 7.16 361 ASN A CA 1
ATOM 5584 C C . ASN A 1 409 ? -31.662 28.925 4.982 1.00 8.76 361 ASN A C 1
ATOM 5585 O O . ASN A 1 409 ? -31.240 27.766 4.951 1.00 9.39 361 ASN A O 1
ATOM 5596 N N . VAL A 1 410 ? -31.147 29.855 5.790 1.00 11.38 362 VAL A N 1
ATOM 5597 C CA . VAL A 1 410 ? -29.952 29.580 6.584 1.00 13.58 362 VAL A CA 1
ATOM 5598 C C . VAL A 1 410 ? -30.201 28.429 7.552 1.00 9.36 362 VAL A C 1
ATOM 5599 O O . VAL A 1 410 ? -29.376 27.516 7.684 1.00 11.66 362 VAL A O 1
ATOM 5612 N N . ASN A 1 411 ? -31.336 28.459 8.252 1.00 14.07 363 ASN A N 1
ATOM 5613 C CA . ASN A 1 411 ? -31.595 27.467 9.292 1.00 17.38 363 ASN A CA 1
ATOM 5614 C C . ASN A 1 411 ? -31.774 26.072 8.703 1.00 18.17 363 ASN A C 1
ATOM 5615 O O . ASN A 1 411 ? -31.130 25.113 9.145 1.00 11.97 363 ASN A O 1
ATOM 5626 N N . ASP A 1 412 ? -32.657 25.935 7.712 1.00 14.94 364 ASP A N 1
ATOM 5627 C CA . ASP A 1 412 ? -32.899 24.623 7.122 1.00 8.52 364 ASP A CA 1
ATOM 5628 C C . ASP A 1 412 ? -31.660 24.098 6.410 1.00 10.80 364 ASP A C 1
ATOM 5629 O O . ASP A 1 412 ? -31.477 22.880 6.302 1.00 7.77 364 ASP A O 1
ATOM 5638 N N . ALA A 1 413 ? -30.797 24.995 5.934 1.00 15.59 365 ALA A N 1
ATOM 5639 C CA . ALA A 1 413 ? -29.557 24.563 5.302 1.00 10.46 365 ALA A CA 1
ATOM 5640 C C . ALA A 1 413 ? -28.574 24.036 6.340 1.00 6.19 365 ALA A C 1
ATOM 5641 O O . ALA A 1 413 ? -27.971 22.974 6.156 1.00 6.26 365 ALA A O 1
ATOM 5648 N N . ALA A 1 414 ? -28.395 24.770 7.441 1.00 9.92 366 ALA A N 1
ATOM 5649 C CA . ALA A 1 414 ? -27.467 24.334 8.478 1.00 15.05 366 ALA A CA 1
ATOM 5650 C C . ALA A 1 414 ? -27.942 23.081 9.200 1.00 12.38 366 ALA A C 1
ATOM 5651 O O . ALA A 1 414 ? -27.127 22.397 9.828 1.00 11.06 366 ALA A O 1
ATOM 5658 N N . ASN A 1 415 ? -29.233 22.770 9.130 1.00 9.76 367 ASN A N 1
ATOM 5659 C CA . ASN A 1 415 ? -29.795 21.632 9.844 1.00 14.10 367 ASN A CA 1
ATOM 5660 C C . ASN A 1 415 ? -30.031 20.420 8.956 1.00 13.13 367 ASN A C 1
ATOM 5661 O O . ASN A 1 415 ? -29.953 19.289 9.444 1.00 11.97 367 ASN A O 1
ATOM 5672 N N . ASN A 1 416 ? -30.312 20.621 7.667 1.00 10.93 368 ASN A N 1
ATOM 5673 C CA . ASN A 1 416 ? -30.615 19.507 6.782 1.00 12.83 368 ASN A CA 1
ATOM 5674 C C . ASN A 1 416 ? -29.424 19.051 5.953 1.00 12.83 368 ASN A C 1
ATOM 5675 O O . ASN A 1 416 ? -29.428 17.912 5.473 1.00 9.20 368 ASN A O 1
ATOM 5686 N N . LEU A 1 417 ? -28.408 19.892 5.786 1.00 13.11 369 LEU A N 1
ATOM 5687 C CA . LEU A 1 417 ? -27.275 19.521 4.952 1.00 12.86 369 LEU A CA 1
ATOM 5688 C C . LEU A 1 417 ? -26.502 18.375 5.589 1.00 10.98 369 LEU A C 1
ATOM 5689 O O . LEU A 1 417 ? -26.247 18.368 6.797 1.00 8.68 369 LEU A O 1
ATOM 5705 N N . ARG A 1 418 ? -26.135 17.400 4.764 1.00 12.29 370 ARG A N 1
ATOM 5706 C CA . ARG A 1 418 ? -25.368 16.245 5.195 1.00 18.62 370 ARG A CA 1
ATOM 5707 C C . ARG A 1 418 ? -24.188 16.062 4.252 1.00 7.76 370 ARG A C 1
ATOM 5708 O O . ARG A 1 418 ? -24.208 16.520 3.107 1.00 9.19 370 ARG A O 1
ATOM 5729 N N . ARG A 1 419 ? -23.146 15.405 4.751 1.00 5.80 371 ARG A N 1
ATOM 5730 C CA . ARG A 1 419 ? -22.000 15.026 3.937 1.00 14.62 371 ARG A CA 1
ATOM 5731 C C . ARG A 1 419 ? -22.019 13.519 3.731 1.00 7.12 371 ARG A C 1
ATOM 5732 O O . ARG A 1 419 ? -22.230 12.762 4.684 1.00 7.65 371 ARG A O 1
ATOM 5753 N N . TYR A 1 420 ? -21.811 13.089 2.490 1.00 5.01 372 TYR A N 1
ATOM 5754 C CA . TYR A 1 420 ? -21.591 11.675 2.216 1.00 10.68 372 TYR A CA 1
ATOM 5755 C C . TYR A 1 420 ? -20.222 11.278 2.756 1.00 13.92 372 TYR A C 1
ATOM 5756 O O . TYR A 1 420 ? -19.201 11.847 2.356 1.00 12.84 372 TYR A O 1
ATOM 5774 N N . ARG A 1 421 ? -20.193 10.308 3.671 1.00 17.50 373 ARG A N 1
ATOM 5775 C CA . ARG A 1 421 ? -18.973 10.009 4.421 1.00 19.17 373 ARG A CA 1
ATOM 5776 C C . ARG A 1 421 ? -18.022 9.210 3.535 1.00 15.11 373 ARG A C 1
ATOM 5777 O O . ARG A 1 421 ? -17.893 7.987 3.637 1.00 13.15 373 ARG A O 1
ATOM 5798 N N . LEU A 1 422 ? -17.331 9.930 2.654 1.00 18.45 374 LEU A N 1
ATOM 5799 C CA . LEU A 1 422 ? -16.298 9.338 1.816 1.00 8.85 374 LEU A CA 1
ATOM 5800 C C . LEU A 1 422 ? -14.921 9.399 2.461 1.00 15.70 374 LEU A C 1
ATOM 5801 O O . LEU A 1 422 ? -13.990 8.756 1.963 1.00 19.52 374 LEU A O 1
ATOM 5817 N N . TYR A 1 423 ? -14.776 10.144 3.556 1.00 10.97 375 TYR A N 1
ATOM 5818 C CA . TYR A 1 423 ? -13.529 10.210 4.303 1.00 14.20 375 TYR A CA 1
ATOM 5819 C C . TYR A 1 423 ? -13.863 10.509 5.759 1.00 13.23 375 TYR A C 1
ATOM 5820 O O . TYR A 1 423 ? -15.028 10.685 6.127 1.00 9.13 375 TYR A O 1
ATOM 5838 N N . GLY A 1 424 ? -12.828 10.570 6.591 1.00 12.74 376 GLY A N 1
ATOM 5839 C CA . GLY A 1 424 ? -13.024 10.816 8.006 1.00 10.08 376 GLY A CA 1
ATOM 5840 C C . GLY A 1 424 ? -11.758 11.318 8.654 1.00 16.78 376 GLY A C 1
ATOM 5841 O O . GLY A 1 424 ? -10.650 11.117 8.146 1.00 22.10 376 GLY A O 1
ATOM 5845 N N . SER A 1 425 ? -11.936 11.986 9.792 1.00 21.05 377 SER A N 1
ATOM 5846 C CA . SER A 1 425 ? -10.812 12.558 10.519 1.00 11.82 377 SER A CA 1
ATOM 5847 C C . SER A 1 425 ? -10.270 11.631 11.596 1.00 15.00 377 SER A C 1
ATOM 5848 O O . SER A 1 425 ? -9.086 11.721 11.939 1.00 19.31 377 SER A O 1
ATOM 5856 N N . ASP A 1 426 ? -11.101 10.743 12.139 1.00 32.06 378 ASP A N 1
ATOM 5857 C CA . ASP A 1 426 ? -10.713 9.936 13.287 1.00 29.43 378 ASP A CA 1
ATOM 5858 C C . ASP A 1 426 ? -10.041 8.625 12.903 1.00 27.99 378 ASP A C 1
ATOM 5859 O O . ASP A 1 426 ? -9.499 7.948 13.784 1.00 24.14 378 ASP A O 1
ATOM 5868 N N . TYR A 1 427 ? -10.067 8.249 11.627 1.00 23.55 379 TYR A N 1
ATOM 5869 C CA . TYR A 1 427 ? -9.489 6.994 11.174 1.00 26.43 379 TYR A CA 1
ATOM 5870 C C . TYR A 1 427 ? -8.725 7.226 9.880 1.00 19.48 379 TYR A C 1
ATOM 5871 O O . TYR A 1 427 ? -8.832 8.280 9.247 1.00 19.17 379 TYR A O 1
ATOM 5889 N N . GLY A 1 428 ? -7.957 6.215 9.483 1.00 14.44 380 GLY A N 1
ATOM 5890 C CA . GLY A 1 428 ? -7.230 6.263 8.230 1.00 16.04 380 GLY A CA 1
ATOM 5891 C C . GLY A 1 428 ? -8.031 5.728 7.062 1.00 10.06 380 GLY A C 1
ATOM 5892 O O . GLY A 1 428 ? -9.247 5.931 6.987 1.00 12.06 380 GLY A O 1
ATOM 5896 N N . ILE A 1 429 ? -7.360 5.050 6.136 1.00 9.39 381 ILE A N 1
ATOM 5897 C CA . ILE A 1 429 ? -8.035 4.436 4.997 1.00 10.00 381 ILE A CA 1
ATOM 5898 C C . ILE A 1 429 ? -8.604 3.097 5.456 1.00 14.80 381 ILE A C 1
ATOM 5899 O O . ILE A 1 429 ? -7.862 2.135 5.663 1.00 9.40 381 ILE A O 1
ATOM 5915 N N . GLN A 1 430 ? -9.929 3.033 5.604 1.00 18.73 382 GLN A N 1
ATOM 5916 C CA . GLN A 1 430 ? -10.602 1.816 6.033 1.00 15.40 382 GLN A CA 1
ATOM 5917 C C . GLN A 1 430 ? -11.814 1.457 5.186 1.00 21.00 382 GLN A C 1
ATOM 5918 O O . GLN A 1 430 ? -12.293 0.322 5.286 1.00 26.56 382 GLN A O 1
ATOM 5932 N N . ASN A 1 431 ? -12.252 2.301 4.274 1.00 14.44 383 ASN A N 1
ATOM 5933 C CA . ASN A 1 431 ? -13.376 2.042 3.367 1.00 17.74 383 ASN A CA 1
ATOM 5934 C C . ASN A 1 431 ? -12.982 2.754 2.079 1.00 14.11 383 ASN A C 1
ATOM 5935 O O . ASN A 1 431 ? -11.910 3.346 2.087 1.00 16.85 383 ASN A O 1
ATOM 5946 N N . ASN A 1 432 ? -13.739 2.592 1.004 1.00 15.03 384 ASN A N 1
ATOM 5947 C CA . ASN A 1 432 ? -13.559 3.328 -0.254 1.00 10.26 384 ASN A CA 1
ATOM 5948 C C . ASN A 1 432 ? -12.123 3.341 -0.684 1.00 10.23 384 ASN A C 1
ATOM 5949 O O . ASN A 1 432 ? -11.565 4.435 -0.870 1.00 14.65 384 ASN A O 1
ATOM 5960 N N . ARG A 1 433 ? -11.613 2.161 -0.945 1.00 8.93 385 ARG A N 1
ATOM 5961 C CA . ARG A 1 433 ? -10.218 1.993 -1.334 1.00 8.98 385 ARG A CA 1
ATOM 5962 C C . ARG A 1 433 ? -10.043 2.191 -2.849 1.00 12.85 385 ARG A C 1
ATOM 5963 O O . ARG A 1 433 ? -9.200 1.476 -3.413 1.00 5.59 385 ARG A O 1
ATOM 5984 N N . SER A 1 434 ? -10.851 3.071 -3.491 1.00 9.49 386 SER A N 1
ATOM 5985 C CA . SER A 1 434 ? -10.569 3.424 -4.872 1.00 9.98 386 SER A CA 1
ATOM 5986 C C . SER A 1 434 ? -9.576 4.583 -4.905 1.00 8.89 386 SER A C 1
ATOM 5987 O O . SER A 1 434 ? -9.368 5.282 -3.910 1.00 8.46 386 SER A O 1
ATOM 5995 N N . MET A 1 435 ? -8.959 4.782 -6.070 1.00 7.87 387 MET A N 1
ATOM 5996 C CA . MET A 1 435 ? -7.912 5.793 -6.187 1.00 10.37 387 MET A CA 1
ATOM 5997 C C . MET A 1 435 ? -8.428 7.167 -5.772 1.00 7.66 387 MET A C 1
ATOM 5998 O O . MET A 1 435 ? -7.762 7.894 -5.026 1.00 8.39 387 MET A O 1
ATOM 6012 N N . MET A 1 436 ? -9.618 7.538 -6.249 1.00 3.72 388 MET A N 1
ATOM 6013 C CA . MET A 1 436 ? -10.159 8.864 -5.963 1.00 4.91 388 MET A CA 1
ATOM 6014 C C . MET A 1 436 ? -10.451 9.039 -4.477 1.00 3.11 388 MET A C 1
ATOM 6015 O O . MET A 1 436 ? -10.094 10.062 -3.882 1.00 5.86 388 MET A O 1
ATOM 6029 N N . MET A 1 437 ? -11.114 8.061 -3.861 1.00 5.95 389 MET A N 1
ATOM 6030 C CA . MET A 1 437 ? -11.487 8.203 -2.457 1.00 7.42 389 MET A CA 1
ATOM 6031 C C . MET A 1 437 ? -10.296 8.022 -1.523 1.00 2.66 389 MET A C 1
ATOM 6032 O O . MET A 1 437 ? -10.218 8.701 -0.494 1.00 5.63 389 MET A O 1
ATOM 6046 N N . VAL A 1 438 ? -9.362 7.129 -1.855 1.00 5.63 390 VAL A N 1
ATOM 6047 C CA . VAL A 1 438 ? -8.108 7.061 -1.106 1.00 5.52 390 VAL A CA 1
ATOM 6048 C C . VAL A 1 438 ? -7.394 8.404 -1.178 1.00 4.10 390 VAL A C 1
ATOM 6049 O O . VAL A 1 438 ? -6.890 8.925 -0.175 1.00 3.96 390 VAL A O 1
ATOM 6062 N N . PHE A 1 439 ? -7.329 8.967 -2.385 1.00 2.17 391 PHE A N 1
ATOM 6063 C CA . PHE A 1 439 ? -6.756 10.290 -2.609 1.00 5.52 391 PHE A CA 1
ATOM 6064 C C . PHE A 1 439 ? -7.383 11.339 -1.700 1.00 6.60 391 PHE A C 1
ATOM 6065 O O . PHE A 1 439 ? -6.675 12.086 -1.015 1.00 3.70 391 PHE A O 1
ATOM 6082 N N . ASN A 1 440 ? -8.716 11.411 -1.676 1.00 8.24 392 ASN A N 1
ATOM 6083 C CA . ASN A 1 440 ? -9.373 12.458 -0.899 1.00 9.52 392 ASN A CA 1
ATOM 6084 C C . ASN A 1 440 ? -9.251 12.204 0.598 1.00 8.70 392 ASN A C 1
ATOM 6085 O O . ASN A 1 440 ? -9.106 13.148 1.383 1.00 12.14 392 ASN A O 1
ATOM 6096 N N . GLN A 1 441 ? -9.310 10.941 1.018 1.00 5.42 393 GLN A N 1
ATOM 6097 C CA . GLN A 1 441 ? -9.121 10.644 2.433 1.00 6.94 393 GLN A CA 1
ATOM 6098 C C . GLN A 1 441 ? -7.715 11.017 2.886 1.00 9.51 393 GLN A C 1
ATOM 6099 O O . GLN A 1 441 ? -7.520 11.435 4.034 1.00 8.65 393 GLN A O 1
ATOM 6113 N N . LEU A 1 442 ? -6.722 10.856 2.008 1.00 7.70 394 LEU A N 1
ATOM 6114 C CA . LEU A 1 442 ? -5.369 11.281 2.347 1.00 4.59 394 LEU A CA 1
ATOM 6115 C C . LEU A 1 442 ? -5.305 12.792 2.515 1.00 10.14 394 LEU A C 1
ATOM 6116 O O . LEU A 1 442 ? -4.669 13.292 3.450 1.00 6.70 394 LEU A O 1
ATOM 6132 N N . ILE A 1 443 ? -5.965 13.536 1.624 1.00 6.16 395 ILE A N 1
ATOM 6133 C CA . ILE A 1 443 ? -6.027 14.987 1.775 1.00 7.04 395 ILE A CA 1
ATOM 6134 C C . ILE A 1 443 ? -6.700 15.350 3.093 1.00 9.43 395 ILE A C 1
ATOM 6135 O O . ILE A 1 443 ? -6.237 16.234 3.823 1.00 11.03 395 ILE A O 1
ATOM 6151 N N . ALA A 1 444 ? -7.799 14.669 3.421 1.00 5.93 396 ALA A N 1
ATOM 6152 C CA . ALA A 1 444 ? -8.501 14.953 4.668 1.00 10.34 396 ALA A CA 1
ATOM 6153 C C . ALA A 1 444 ? -7.583 14.759 5.870 1.00 9.50 396 ALA A C 1
ATOM 6154 O O . ALA A 1 444 ? -7.481 15.634 6.738 1.00 10.27 396 ALA A O 1
ATOM 6161 N N . SER A 1 445 ? -6.916 13.605 5.945 1.00 2.93 397 SER A N 1
ATOM 6162 C CA . SER A 1 445 ? -5.999 13.353 7.053 1.00 3.74 397 SER A CA 1
ATOM 6163 C C . SER A 1 445 ? -4.839 14.342 7.038 1.00 4.39 397 SER A C 1
ATOM 6164 O O . SER A 1 445 ? -4.361 14.769 8.096 1.00 4.30 397 SER A O 1
ATOM 6172 N N . TYR A 1 446 ? -4.387 14.725 5.841 1.00 4.86 398 TYR A N 1
ATOM 6173 C CA . TYR A 1 446 ? -3.316 15.707 5.693 1.00 5.96 398 TYR A CA 1
ATOM 6174 C C . TYR A 1 446 ? -3.675 17.011 6.398 1.00 12.59 398 TYR A C 1
ATOM 6175 O O . TYR A 1 446 ? -2.932 17.497 7.260 1.00 8.01 398 TYR A O 1
ATOM 6193 N N . ILE A 1 447 ? -4.824 17.588 6.045 1.00 10.22 399 ILE A N 1
ATOM 6194 C CA . ILE A 1 447 ? -5.251 18.847 6.646 1.00 8.55 399 ILE A CA 1
ATOM 6195 C C . ILE A 1 447 ? -5.542 18.660 8.128 1.00 10.45 399 ILE A C 1
ATOM 6196 O O . ILE A 1 447 ? -5.262 19.544 8.947 1.00 19.53 399 ILE A O 1
ATOM 6212 N N . THR A 1 448 ? -6.122 17.518 8.493 1.00 12.72 400 THR A N 1
ATOM 6213 C CA . THR A 1 448 ? -6.477 17.287 9.888 1.00 13.26 400 THR A CA 1
ATOM 6214 C C . THR A 1 448 ? -5.236 17.220 10.766 1.00 6.10 400 THR A C 1
ATOM 6215 O O . THR A 1 448 ? -5.179 17.845 11.830 1.00 11.00 400 THR A O 1
ATOM 6226 N N . ARG A 1 449 ? -4.229 16.460 10.334 1.00 11.04 401 ARG A N 1
ATOM 6227 C CA . ARG A 1 449 ? -3.055 16.244 11.172 1.00 5.24 401 ARG A CA 1
ATOM 6228 C C . ARG A 1 449 ? -2.222 17.508 11.325 1.00 7.80 401 ARG A C 1
ATOM 6229 O O . ARG A 1 449 ? -1.593 17.707 12.371 1.00 8.26 401 ARG A O 1
ATOM 6250 N N . PHE A 1 450 ? -2.190 18.363 10.306 1.00 10.51 402 PHE A N 1
ATOM 6251 C CA . PHE A 1 450 ? -1.289 19.506 10.298 1.00 12.28 402 PHE A CA 1
ATOM 6252 C C . PHE A 1 450 ? -1.987 20.836 10.546 1.00 13.66 402 PHE A C 1
ATOM 6253 O O . PHE A 1 450 ? -1.319 21.875 10.552 1.00 8.34 402 PHE A O 1
ATOM 6270 N N . TYR A 1 451 ? -3.298 20.840 10.772 1.00 9.15 403 TYR A N 1
ATOM 6271 C CA . TYR A 1 451 ? -3.986 22.033 11.250 1.00 10.88 403 TYR A CA 1
ATOM 6272 C C . TYR A 1 451 ? -4.053 21.961 12.773 1.00 13.27 403 TYR A C 1
ATOM 6273 O O . TYR A 1 451 ? -4.787 21.139 13.332 1.00 11.91 403 TYR A O 1
ATOM 6291 N N . ASP A 1 452 ? -3.293 22.826 13.442 1.00 15.34 404 ASP A N 1
ATOM 6292 C CA . ASP A 1 452 ? -3.245 22.846 14.901 1.00 16.93 404 ASP A CA 1
ATOM 6293 C C . ASP A 1 452 ? -4.474 23.581 15.422 1.00 20.85 404 ASP A C 1
ATOM 6294 O O . ASP A 1 452 ? -4.624 24.788 15.208 1.00 20.03 404 ASP A O 1
ATOM 6303 N N . ALA A 1 453 ? -5.354 22.853 16.115 1.00 25.49 405 ALA A N 1
ATOM 6304 C CA . ALA A 1 453 ? -6.633 23.442 16.506 1.00 18.20 405 ALA A CA 1
ATOM 6305 C C . ALA A 1 453 ? -6.472 24.516 17.571 1.00 15.19 405 ALA A C 1
ATOM 6306 O O . ALA A 1 453 ? -7.062 25.601 17.418 1.00 13.15 405 ALA A O 1
ATOM 6313 N N . PRO A 1 454 ? -5.728 24.299 18.660 1.00 19.25 406 PRO A N 1
ATOM 6314 C CA . PRO A 1 454 ? -5.610 25.361 19.676 1.00 25.68 406 PRO A CA 1
ATOM 6315 C C . PRO A 1 454 ? -5.156 26.695 19.102 1.00 28.49 406 PRO A C 1
ATOM 6316 O O . PRO A 1 454 ? -5.717 27.742 19.451 1.00 21.18 406 PRO A O 1
ATOM 6327 N N . SER A 1 455 ? -4.154 26.683 18.221 1.00 29.45 407 SER A N 1
ATOM 6328 C CA . SER A 1 455 ? -3.720 27.901 17.552 1.00 23.99 407 SER A CA 1
ATOM 6329 C C . SER A 1 455 ? -4.580 28.240 16.343 1.00 22.70 407 SER A C 1
ATOM 6330 O O . SER A 1 455 ? -4.650 29.412 15.956 1.00 19.71 407 SER A O 1
ATOM 6338 N N . GLY A 1 456 ? -5.231 27.249 15.744 1.00 21.04 408 GLY A N 1
ATOM 6339 C CA . GLY A 1 456 ? -6.036 27.481 14.559 1.00 20.35 408 GLY A CA 1
ATOM 6340 C C . GLY A 1 456 ? -5.223 27.825 13.331 1.00 14.76 408 GLY A C 1
ATOM 6341 O O . GLY A 1 456 ? -5.663 28.644 12.513 1.00 15.44 408 GLY A O 1
ATOM 6345 N N . LYS A 1 457 ? -4.044 27.227 13.184 1.00 16.25 409 LYS A N 1
ATOM 6346 C CA . LYS A 1 457 ? -3.125 27.570 12.111 1.00 13.06 409 LYS A CA 1
ATOM 6347 C C . LYS A 1 457 ? -2.616 26.313 11.423 1.00 14.62 409 LYS A C 1
ATOM 6348 O O . LYS A 1 457 ? -2.481 25.254 12.041 1.00 9.80 409 LYS A O 1
ATOM 6367 N N . ILE A 1 458 ? -2.335 26.450 10.128 1.00 16.20 410 ILE A N 1
ATOM 6368 C CA . ILE A 1 458 ? -1.629 25.443 9.349 1.00 10.02 410 ILE A CA 1
ATOM 6369 C C . ILE A 1 458 ? -0.489 26.137 8.617 1.00 9.24 410 ILE A C 1
ATOM 6370 O O . ILE A 1 458 ? -0.577 27.321 8.279 1.00 13.64 410 ILE A O 1
ATOM 6386 N N . TYR A 1 459 ? 0.595 25.400 8.385 1.00 7.93 411 TYR A N 1
ATOM 6387 C CA . TYR A 1 459 ? 1.721 25.960 7.647 1.00 14.95 411 TYR A CA 1
ATOM 6388 C C . TYR A 1 459 ? 1.344 26.136 6.180 1.00 11.85 411 TYR A C 1
ATOM 6389 O O . TYR A 1 459 ? 0.847 25.207 5.539 1.00 9.51 411 TYR A O 1
ATOM 6407 N N . LEU A 1 460 ? 1.595 27.334 5.648 1.00 20.23 412 LEU A N 1
ATOM 6408 C CA . LEU A 1 460 ? 1.090 27.680 4.323 1.00 9.30 412 LEU A CA 1
ATOM 6409 C C . LEU A 1 460 ? 1.750 26.840 3.237 1.00 10.60 412 LEU A C 1
ATOM 6410 O O . LEU A 1 460 ? 1.102 26.469 2.251 1.00 14.64 412 LEU A O 1
ATOM 6426 N N . ASN A 1 461 ? 3.035 26.521 3.397 1.00 10.52 413 ASN A N 1
ATOM 6427 C CA . ASN A 1 461 ? 3.736 25.782 2.354 1.00 18.47 413 ASN A CA 1
ATOM 6428 C C . ASN A 1 461 ? 3.203 24.368 2.185 1.00 12.64 413 ASN A C 1
ATOM 6429 O O . ASN A 1 461 ? 3.462 23.742 1.152 1.00 8.90 413 ASN A O 1
ATOM 6440 N N . LEU A 1 462 ? 2.472 23.847 3.171 1.00 14.38 414 LEU A N 1
ATOM 6441 C CA . LEU A 1 462 ? 1.912 22.507 3.036 1.00 15.56 414 LEU A CA 1
ATOM 6442 C C . LEU A 1 462 ? 0.857 22.451 1.935 1.00 9.61 414 LEU A C 1
ATOM 6443 O O . LEU A 1 462 ? 0.796 21.476 1.176 1.00 5.29 414 LEU A O 1
ATOM 6459 N N . ILE A 1 463 ? 0.020 23.480 1.829 1.00 7.93 415 ILE A N 1
ATOM 6460 C CA . ILE A 1 463 ? -1.135 23.448 0.939 1.00 14.96 415 ILE A CA 1
ATOM 6461 C C . ILE A 1 463 ? -1.064 24.483 -0.172 1.00 11.57 415 ILE A C 1
ATOM 6462 O O . ILE A 1 463 ? -1.942 24.481 -1.050 1.00 4.92 415 ILE A O 1
ATOM 6478 N N . ASN A 1 464 ? -0.063 25.366 -0.175 1.00 5.94 416 ASN A N 1
ATOM 6479 C CA . ASN A 1 464 ? -0.076 26.490 -1.107 1.00 8.03 416 ASN A CA 1
ATOM 6480 C C . ASN A 1 464 ? -0.046 26.012 -2.555 1.00 11.53 416 ASN A C 1
ATOM 6481 O O . ASN A 1 464 ? -0.855 26.449 -3.382 1.00 10.68 416 ASN A O 1
ATOM 6492 N N . ALA A 1 465 ? 0.883 25.111 -2.882 1.00 5.74 417 ALA A N 1
ATOM 6493 C CA . ALA A 1 465 ? 0.985 24.630 -4.255 1.00 4.83 417 ALA A CA 1
ATOM 6494 C C . ALA A 1 465 ? -0.292 23.927 -4.697 1.00 12.71 417 ALA A C 1
ATOM 6495 O O . ALA A 1 465 ? -0.660 23.993 -5.876 1.00 15.25 417 ALA A O 1
ATOM 6502 N N . PHE A 1 466 ? -0.980 23.257 -3.769 1.00 9.82 418 PHE A N 1
ATOM 6503 C CA . PHE A 1 466 ? -2.172 22.494 -4.125 1.00 10.12 418 PHE A CA 1
ATOM 6504 C C . PHE A 1 466 ? -3.374 23.408 -4.333 1.00 16.41 418 PHE A C 1
ATOM 6505 O O . PHE A 1 466 ? -4.100 23.274 -5.325 1.00 18.88 418 PHE A O 1
ATOM 6522 N N . ALA A 1 467 ? -3.599 24.343 -3.411 1.00 12.24 419 ALA A N 1
ATOM 6523 C CA . ALA A 1 467 ? -4.789 25.183 -3.453 1.00 14.52 419 ALA A CA 1
ATOM 6524 C C . ALA A 1 467 ? -4.614 26.423 -4.315 1.00 16.25 419 ALA A C 1
ATOM 6525 O O . ALA A 1 467 ? -5.603 26.938 -4.848 1.00 14.27 419 ALA A O 1
ATOM 6532 N N . ASN A 1 468 ? -3.389 26.924 -4.458 1.00 16.16 420 ASN A N 1
ATOM 6533 C CA . ASN A 1 468 ? -3.127 28.103 -5.270 1.00 19.91 420 ASN A CA 1
ATOM 6534 C C . ASN A 1 468 ? -2.420 27.780 -6.576 1.00 23.75 420 ASN A C 1
ATOM 6535 O O . ASN A 1 468 ? -2.120 28.700 -7.345 1.00 9.44 420 ASN A O 1
ATOM 6546 N N . GLY A 1 469 ? -2.150 26.506 -6.852 1.00 18.06 421 GLY A N 1
ATOM 6547 C CA . GLY A 1 469 ? -1.403 26.139 -8.036 1.00 20.32 421 GLY A CA 1
ATOM 6548 C C . GLY A 1 469 ? -2.086 25.105 -8.904 1.00 23.11 421 GLY A C 1
ATOM 6549 O O . GLY A 1 469 ? -3.131 25.370 -9.505 1.00 23.68 421 GLY A O 1
ATOM 6553 N N . ASN A 1 470 ? -1.493 23.915 -8.973 1.00 18.93 422 ASN A N 1
ATOM 6554 C CA . ASN A 1 470 ? -1.961 22.903 -9.911 1.00 20.12 422 ASN A CA 1
ATOM 6555 C C . ASN A 1 470 ? -3.443 22.603 -9.724 1.00 27.66 422 ASN A C 1
ATOM 6556 O O . ASN A 1 470 ? -4.162 22.374 -10.705 1.00 19.20 422 ASN A O 1
ATOM 6567 N N . PHE A 1 471 ? -3.921 22.584 -8.480 1.00 16.96 423 PHE A N 1
ATOM 6568 C CA . PHE A 1 471 ? -5.329 22.328 -8.206 1.00 25.43 423 PHE A CA 1
ATOM 6569 C C . PHE A 1 471 ? -6.064 23.572 -7.726 1.00 19.46 423 PHE A C 1
ATOM 6570 O O . PHE A 1 471 ? -7.037 23.478 -6.973 1.00 11.99 423 PHE A O 1
ATOM 6587 N N . SER A 1 472 ? -5.595 24.746 -8.141 1.00 22.16 424 SER A N 1
ATOM 6588 C CA . SER A 1 472 ? -6.313 25.971 -7.820 1.00 23.28 424 SER A CA 1
ATOM 6589 C C . SER A 1 472 ? -7.737 25.931 -8.359 1.00 14.70 424 SER A C 1
ATOM 6590 O O . SER A 1 472 ? -8.640 26.543 -7.776 1.00 14.32 424 SER A O 1
ATOM 6598 N N . GLN A 1 473 ? -7.962 25.209 -9.459 1.00 15.70 425 GLN A N 1
ATOM 6599 C CA . GLN A 1 473 ? -9.296 25.172 -10.051 1.00 15.73 425 GLN A CA 1
ATOM 6600 C C . GLN A 1 473 ? -10.269 24.394 -9.174 1.00 13.00 425 GLN A C 1
ATOM 6601 O O . GLN A 1 473 ? -11.424 24.803 -9.004 1.00 12.27 425 GLN A O 1
ATOM 6615 N N . ALA A 1 474 ? -9.823 23.272 -8.607 1.00 10.51 426 ALA A N 1
ATOM 6616 C CA . ALA A 1 474 ? -10.692 22.474 -7.752 1.00 14.18 426 ALA A CA 1
ATOM 6617 C C . ALA A 1 474 ? -10.991 23.159 -6.426 1.00 8.04 426 ALA A C 1
ATOM 6618 O O . ALA A 1 474 ? -11.985 22.817 -5.777 1.00 7.96 426 ALA A O 1
ATOM 6625 N N . VAL A 1 475 ? -10.162 24.111 -6.012 1.00 8.78 427 VAL A N 1
ATOM 6626 C CA . VAL A 1 475 ? -10.292 24.741 -4.707 1.00 8.85 427 VAL A CA 1
ATOM 6627 C C . VAL A 1 475 ? -10.956 26.108 -4.804 1.00 13.04 427 VAL A C 1
ATOM 6628 O O . VAL A 1 475 ? -11.747 26.477 -3.936 1.00 8.56 427 VAL A O 1
ATOM 6641 N N . MET A 1 476 ? -10.651 26.867 -5.856 1.00 10.35 428 MET A N 1
ATOM 6642 C CA . MET A 1 476 ? -11.118 28.241 -5.959 1.00 13.19 428 MET A CA 1
ATOM 6643 C C . MET A 1 476 ? -12.320 28.404 -6.878 1.00 9.05 428 MET A C 1
ATOM 6644 O O . MET A 1 476 ? -13.073 29.366 -6.711 1.00 6.60 428 MET A O 1
ATOM 6658 N N . GLU A 1 477 ? -12.519 27.500 -7.832 1.00 19.47 429 GLU A N 1
ATOM 6659 C CA . GLU A 1 477 ? -13.640 27.570 -8.758 1.00 19.94 429 GLU A CA 1
ATOM 6660 C C . GLU A 1 477 ? -14.630 26.448 -8.474 1.00 11.16 429 GLU A C 1
ATOM 6661 O O . GLU A 1 477 ? -14.259 25.373 -7.994 1.00 9.46 429 GLU A O 1
ATOM 6673 N N . MET A 1 478 ? -15.897 26.707 -8.775 1.00 7.02 430 MET A N 1
ATOM 6674 C CA . MET A 1 478 ? -16.962 25.760 -8.490 1.00 18.45 430 MET A CA 1
ATOM 6675 C C . MET A 1 478 ? -17.261 24.912 -9.719 1.00 11.75 430 MET A C 1
ATOM 6676 O O . MET A 1 478 ? -17.090 25.349 -10.860 1.00 10.68 430 MET A O 1
ATOM 6690 N N . GLY A 1 479 ? -17.720 23.687 -9.469 1.00 7.30 431 GLY A N 1
ATOM 6691 C CA . GLY A 1 479 ? -17.907 22.704 -10.503 1.00 5.21 431 GLY A CA 1
ATOM 6692 C C . GLY A 1 479 ? -16.744 21.755 -10.683 1.00 13.57 431 GLY A C 1
ATOM 6693 O O . GLY A 1 479 ? -16.930 20.665 -11.237 1.00 15.86 431 GLY A O 1
ATOM 6697 N N . TYR A 1 480 ? -15.554 22.134 -10.225 1.00 11.83 432 TYR A N 1
ATOM 6698 C CA . TYR A 1 480 ? -14.349 21.321 -10.378 1.00 17.67 432 TYR A CA 1
ATOM 6699 C C . TYR A 1 480 ? -14.083 20.463 -9.152 1.00 16.59 432 TYR A C 1
ATOM 6700 O O . TYR A 1 480 ? -12.944 20.343 -8.692 1.00 13.45 432 TYR A O 1
ATOM 6718 N N . ALA A 1 481 ? -15.133 19.858 -8.607 1.00 11.70 433 ALA A N 1
ATOM 6719 C CA . ALA A 1 481 ? -15.029 18.997 -7.440 1.00 8.15 433 ALA A CA 1
ATOM 6720 C C . ALA A 1 481 ? -16.266 18.114 -7.405 1.00 13.32 433 ALA A C 1
ATOM 6721 O O . ALA A 1 481 ? -17.319 18.483 -7.930 1.00 6.58 433 ALA A O 1
ATOM 6728 N N . HIS A 1 482 ? -16.129 16.951 -6.790 1.00 12.42 434 HIS A N 1
ATOM 6729 C CA . HIS A 1 482 ? -17.254 16.029 -6.704 1.00 8.27 434 HIS A CA 1
ATOM 6730 C C . HIS A 1 482 ? -18.234 16.513 -5.641 1.00 9.57 434 HIS A C 1
ATOM 6731 O O . HIS A 1 482 ? -17.815 16.829 -4.523 1.00 11.24 434 HIS A O 1
ATOM 6745 N N . PRO A 1 483 ? -19.539 16.587 -5.946 1.00 14.48 435 PRO A N 1
ATOM 6746 C CA . PRO A 1 483 ? -20.487 17.129 -4.961 1.00 15.88 435 PRO A CA 1
ATOM 6747 C C . PRO A 1 483 ? -20.827 16.130 -3.865 1.00 7.06 435 PRO A C 1
ATOM 6748 O O . PRO A 1 483 ? -21.719 15.293 -4.036 1.00 12.34 435 PRO A O 1
ATOM 6759 N N . ASP A 1 484 ? -20.124 16.209 -2.734 1.00 7.64 436 ASP A N 1
ATOM 6760 C CA . ASP A 1 484 ? -20.325 15.296 -1.618 1.00 9.59 436 ASP A CA 1
ATOM 6761 C C . ASP A 1 484 ? -21.129 15.925 -0.482 1.00 6.38 436 ASP A C 1
ATOM 6762 O O . ASP A 1 484 ? -21.059 15.450 0.656 1.00 15.05 436 ASP A O 1
ATOM 6771 N N . LEU A 1 485 ? -21.880 16.986 -0.765 1.00 11.96 437 LEU A N 1
ATOM 6772 C CA . LEU A 1 485 ? -22.790 17.603 0.191 1.00 4.50 437 LEU A CA 1
ATOM 6773 C C . LEU A 1 485 ? -24.186 17.650 -0.419 1.00 5.75 437 LEU A C 1
ATOM 6774 O O . LEU A 1 485 ? -24.329 17.861 -1.627 1.00 6.27 437 LEU A O 1
ATOM 6790 N N . ALA A 1 486 ? -25.213 17.451 0.408 1.00 5.29 438 ALA A N 1
ATOM 6791 C CA . ALA A 1 486 ? -26.592 17.447 -0.063 1.00 8.04 438 ALA A CA 1
ATOM 6792 C C . ALA A 1 486 ? -27.525 17.435 1.143 1.00 8.11 438 ALA A C 1
ATOM 6793 O O . ALA A 1 486 ? -27.121 17.113 2.262 1.00 6.87 438 ALA A O 1
ATOM 6800 N N . ARG A 1 487 ? -28.778 17.812 0.895 1.00 11.63 439 ARG A N 1
ATOM 6801 C CA . ARG A 1 487 ? -29.824 17.703 1.901 1.00 11.11 439 ARG A CA 1
ATOM 6802 C C . ARG A 1 487 ? -30.045 16.245 2.287 1.00 12.95 439 ARG A C 1
ATOM 6803 O O . ARG A 1 487 ? -29.851 15.328 1.485 1.00 14.46 439 ARG A O 1
ATOM 6824 N N . ASN A 1 488 ? -30.479 16.046 3.529 1.00 10.40 440 ASN A N 1
ATOM 6825 C CA . ASN A 1 488 ? -30.784 14.725 4.044 1.00 9.20 440 ASN A CA 1
ATOM 6826 C C . ASN A 1 488 ? -31.835 14.031 3.183 1.00 10.17 440 ASN A C 1
ATOM 6827 O O . ASN A 1 488 ? -32.562 14.657 2.406 1.00 13.14 440 ASN A O 1
ATOM 6838 N N . ASN A 1 489 ? -31.908 12.711 3.341 1.00 7.84 441 ASN A N 1
ATOM 6839 C CA . ASN A 1 489 ? -32.855 11.882 2.607 1.00 8.39 441 ASN A CA 1
ATOM 6840 C C . ASN A 1 489 ? -32.583 11.928 1.108 1.00 5.12 441 ASN A C 1
ATOM 6841 O O . ASN A 1 489 ? -33.500 11.807 0.294 1.00 8.95 441 ASN A O 1
ATOM 6852 N N . ASN A 1 490 ? -31.319 12.120 0.737 1.00 7.05 442 ASN A N 1
ATOM 6853 C CA . ASN A 1 490 ? -30.868 12.025 -0.648 1.00 7.93 442 ASN A CA 1
ATOM 6854 C C . ASN A 1 490 ? -29.633 11.134 -0.658 1.00 9.96 442 ASN A C 1
ATOM 6855 O O . ASN A 1 490 ? -28.550 11.567 -0.256 1.00 10.78 442 ASN A O 1
ATOM 6866 N N . VAL A 1 491 ? -29.790 9.894 -1.115 1.00 10.68 443 VAL A N 1
ATOM 6867 C CA . VAL A 1 491 ? -28.691 8.937 -1.090 1.00 6.75 443 VAL A CA 1
ATOM 6868 C C . VAL A 1 491 ? -27.655 9.317 -2.141 1.00 11.73 443 VAL A C 1
ATOM 6869 O O . VAL A 1 491 ? -27.912 10.159 -3.010 1.00 14.28 443 VAL A O 1
ATOM 6882 N N . PHE A 1 492 ? -26.484 8.679 -2.074 1.00 14.34 444 PHE A N 1
ATOM 6883 C CA . PHE A 1 492 ? -25.430 8.936 -3.051 1.00 5.91 444 PHE A CA 1
ATOM 6884 C C . PHE A 1 492 ? -25.872 8.531 -4.450 1.00 9.73 444 PHE A C 1
ATOM 6885 O O . PHE A 1 492 ? -25.626 9.253 -5.423 1.00 9.16 444 PHE A O 1
ATOM 6902 N N . GLY A 1 493 ? -26.517 7.374 -4.571 1.00 9.32 445 GLY A N 1
ATOM 6903 C CA . GLY A 1 493 ? -27.081 6.970 -5.838 1.00 10.93 445 GLY A CA 1
ATOM 6904 C C . GLY A 1 493 ? -26.045 6.491 -6.844 1.00 10.11 445 GLY A C 1
ATOM 6905 O O . GLY A 1 493 ? -24.907 6.143 -6.514 1.00 8.75 445 GLY A O 1
ATOM 6909 N N . HIS A 1 494 ? -26.475 6.471 -8.103 1.00 11.42 446 HIS A N 1
ATOM 6910 C CA . HIS A 1 494 ? -25.651 6.040 -9.225 1.00 10.59 446 HIS A CA 1
ATOM 6911 C C . HIS A 1 494 ? -25.148 7.282 -9.944 1.00 8.91 446 HIS A C 1
ATOM 6912 O O . HIS A 1 494 ? -25.947 8.093 -10.424 1.00 5.19 446 HIS A O 1
ATOM 6926 N N . ARG A 1 495 ? -23.829 7.434 -10.004 1.00 11.13 447 ARG A N 1
ATOM 6927 C CA . ARG A 1 495 ? -23.208 8.690 -10.395 1.00 9.30 447 ARG A CA 1
ATOM 6928 C C . ARG A 1 495 ? -22.313 8.515 -11.610 1.00 15.02 447 ARG A C 1
ATOM 6929 O O . ARG A 1 495 ? -21.606 7.509 -11.740 1.00 10.48 447 ARG A O 1
ATOM 6950 N N . GLY A 1 496 ? -22.354 9.500 -12.500 1.00 23.20 448 GLY A N 1
ATOM 6951 C CA . GLY A 1 496 ? -21.560 9.466 -13.703 1.00 12.12 448 GLY A CA 1
ATOM 6952 C C . GLY A 1 496 ? -20.083 9.639 -13.408 1.00 6.74 448 GLY A C 1
ATOM 6953 O O . GLY A 1 496 ? -19.637 9.700 -12.262 1.00 3.62 448 GLY A O 1
ATOM 6957 N N . ASP A 1 497 ? -19.310 9.718 -14.487 1.00 2.54 449 ASP A N 1
ATOM 6958 C CA . ASP A 1 497 ? -17.857 9.800 -14.365 1.00 7.08 449 ASP A CA 1
ATOM 6959 C C . ASP A 1 497 ? -17.440 11.215 -13.978 1.00 13.15 449 ASP A C 1
ATOM 6960 O O . ASP A 1 497 ? -17.944 12.184 -14.558 1.00 4.24 449 ASP A O 1
ATOM 6969 N N . PRO A 1 498 ? -16.534 11.379 -13.018 1.00 11.21 450 PRO A N 1
ATOM 6970 C CA . PRO A 1 498 ? -15.852 12.668 -12.874 1.00 11.02 450 PRO A CA 1
ATOM 6971 C C . PRO A 1 498 ? -14.986 12.931 -14.096 1.00 7.24 450 PRO A C 1
ATOM 6972 O O . PRO A 1 498 ? -14.819 12.078 -14.969 1.00 6.83 450 PRO A O 1
ATOM 6983 N N . THR A 1 499 ? -14.437 14.136 -14.156 1.00 10.09 451 THR A N 1
ATOM 6984 C CA . THR A 1 499 ? -13.498 14.524 -15.198 1.00 10.13 451 THR A CA 1
ATOM 6985 C C . THR A 1 499 ? -12.119 14.685 -14.572 1.00 13.91 451 THR A C 1
ATOM 6986 O O . THR A 1 499 ? -11.933 14.488 -13.367 1.00 13.40 451 THR A O 1
ATOM 6997 N N . GLU A 1 500 ? -11.136 15.034 -15.402 1.00 10.27 452 GLU A N 1
ATOM 6998 C CA . GLU A 1 500 ? -9.801 15.273 -14.870 1.00 10.46 452 GLU A CA 1
ATOM 6999 C C . GLU A 1 500 ? -9.800 16.351 -13.794 1.00 17.28 452 GLU A C 1
ATOM 7000 O O . GLU A 1 500 ? -8.883 16.384 -12.965 1.00 15.79 452 GLU A O 1
ATOM 7012 N N . GLN A 1 501 ? -10.798 17.236 -13.792 1.00 7.23 453 GLN A N 1
ATOM 7013 C CA . GLN A 1 501 ? -10.808 18.412 -12.935 1.00 13.45 453 GLN A CA 1
ATOM 7014 C C . GLN A 1 501 ? -11.823 18.329 -11.801 1.00 14.19 453 GLN A C 1
ATOM 7015 O O . GLN A 1 501 ? -12.066 19.338 -11.129 1.00 7.82 453 GLN A O 1
ATOM 7029 N N . SER A 1 502 ? -12.427 17.167 -11.572 1.00 14.28 454 SER A N 1
ATOM 7030 C CA . SER A 1 502 ? -13.409 17.011 -10.505 1.00 10.38 454 SER A CA 1
ATOM 7031 C C . SER A 1 502 ? -13.138 15.747 -9.704 1.00 8.76 454 SER A C 1
ATOM 7032 O O . SER A 1 502 ? -14.062 15.043 -9.287 1.00 8.05 454 SER A O 1
ATOM 7040 N N . VAL A 1 503 ? -11.860 15.443 -9.471 1.00 4.87 455 VAL A N 1
ATOM 7041 C CA . VAL A 1 503 ? -11.506 14.306 -8.629 1.00 9.82 455 VAL A CA 1
ATOM 7042 C C . VAL A 1 503 ? -11.393 14.688 -7.155 1.00 9.87 455 VAL A C 1
ATOM 7043 O O . VAL A 1 503 ? -11.385 13.798 -6.292 1.00 6.20 455 VAL A O 1
ATOM 7056 N N . LEU A 1 504 ? -11.286 15.977 -6.845 1.00 11.22 456 LEU A N 1
ATOM 7057 C CA . LEU A 1 504 ? -11.309 16.434 -5.463 1.00 7.70 456 LEU A CA 1
ATOM 7058 C C . LEU A 1 504 ? -12.744 16.496 -4.957 1.00 11.40 456 LEU A C 1
ATOM 7059 O O . LEU A 1 504 ? -13.661 16.877 -5.689 1.00 10.91 456 LEU A O 1
ATOM 7075 N N . LEU A 1 505 ? -12.936 16.113 -3.698 1.00 12.40 457 LEU A N 1
ATOM 7076 C CA . LEU A 1 505 ? -14.248 16.210 -3.075 1.00 11.01 457 LEU A CA 1
ATOM 7077 C C . LEU A 1 505 ? -14.545 17.667 -2.734 1.00 12.69 457 LEU A C 1
ATOM 7078 O O . LEU A 1 505 ? -13.738 18.339 -2.084 1.00 15.09 457 LEU A O 1
ATOM 7094 N N . LEU A 1 506 ? -15.705 18.150 -3.188 1.00 11.30 458 LEU A N 1
ATOM 7095 C CA . LEU A 1 506 ? -16.079 19.550 -2.995 1.00 7.55 458 LEU A CA 1
ATOM 7096 C C . LEU A 1 506 ? -15.887 20.002 -1.553 1.00 9.67 458 LEU A C 1
ATOM 7097 O O . LEU A 1 506 ? -15.438 21.127 -1.303 1.00 7.12 458 LEU A O 1
ATOM 7113 N N . SER A 1 507 ? -16.240 19.149 -0.588 1.00 6.27 459 SER A N 1
ATOM 7114 C CA . SER A 1 507 ? -16.146 19.547 0.813 1.00 7.02 459 SER A CA 1
ATOM 7115 C C . SER A 1 507 ? -14.712 19.907 1.179 1.00 8.12 459 SER A C 1
ATOM 7116 O O . SER A 1 507 ? -14.459 20.937 1.813 1.00 8.61 459 SER A O 1
ATOM 7124 N N . LEU A 1 508 ? -13.756 19.064 0.782 1.00 8.04 460 LEU A N 1
ATOM 7125 C CA . LEU A 1 508 ? -12.356 19.353 1.065 1.00 6.89 460 LEU A CA 1
ATOM 7126 C C . LEU A 1 508 ? -11.877 20.584 0.309 1.00 7.31 460 LEU A C 1
ATOM 7127 O O . LEU A 1 508 ? -11.041 21.336 0.821 1.00 9.36 460 LEU A O 1
ATOM 7143 N N . GLY A 1 509 ? -12.388 20.805 -0.904 1.00 6.97 461 GLY A N 1
ATOM 7144 C CA . GLY A 1 509 ? -12.059 22.026 -1.617 1.00 6.21 461 GLY A CA 1
ATOM 7145 C C . GLY A 1 509 ? -12.519 23.269 -0.880 1.00 6.16 461 GLY A C 1
ATOM 7146 O O . GLY A 1 509 ? -11.784 24.256 -0.786 1.00 4.18 461 GLY A O 1
ATOM 7150 N N . LEU A 1 510 ? -13.736 23.236 -0.335 1.00 4.91 462 LEU A N 1
ATOM 7151 C CA . LEU A 1 510 ? -14.221 24.369 0.446 1.00 12.65 462 LEU A CA 1
ATOM 7152 C C . LEU A 1 510 ? -13.367 24.582 1.691 1.00 6.49 462 LEU A C 1
ATOM 7153 O O . LEU A 1 510 ? -13.068 25.723 2.060 1.00 5.43 462 LEU A O 1
ATOM 7169 N N . ILE A 1 511 ? -12.972 23.494 2.354 1.00 7.15 463 ILE A N 1
ATOM 7170 C CA . ILE A 1 511 ? -12.089 23.611 3.511 1.00 11.17 463 ILE A CA 1
ATOM 7171 C C . ILE A 1 511 ? -10.808 24.332 3.115 1.00 11.12 463 ILE A C 1
ATOM 7172 O O . ILE A 1 511 ? -10.395 25.307 3.754 1.00 9.49 463 ILE A O 1
ATOM 7188 N N . LEU A 1 512 ? -10.161 23.862 2.047 1.00 5.06 464 LEU A N 1
ATOM 7189 C CA . LEU A 1 512 ? -8.917 24.482 1.609 1.00 9.70 464 LEU A CA 1
ATOM 7190 C C . LEU A 1 512 ? -9.138 25.924 1.172 1.00 11.15 464 LEU A C 1
ATOM 7191 O O . LEU A 1 512 ? -8.253 26.770 1.355 1.00 9.58 464 LEU A O 1
ATOM 7207 N N . GLN A 1 513 ? -10.267 26.237 0.536 1.00 11.33 465 GLN A N 1
ATOM 7208 C CA . GLN A 1 513 ? -10.633 27.623 0.140 1.00 9.01 465 GLN A CA 1
ATOM 7209 C C . GLN A 1 513 ? -10.708 28.474 1.417 1.00 8.54 465 GLN A C 1
ATOM 7210 O O . GLN A 1 513 ? -10.130 29.538 1.395 1.00 4.48 465 GLN A O 1
ATOM 7224 N N . ARG A 1 514 ? -11.410 28.019 2.450 1.00 4.04 466 ARG A N 1
ATOM 7225 C CA . ARG A 1 514 ? -11.471 28.697 3.767 1.00 5.05 466 ARG A CA 1
ATOM 7226 C C . ARG A 1 514 ? -10.044 28.824 4.320 1.00 6.60 466 ARG A C 1
ATOM 7227 O O . ARG A 1 514 ? -9.761 29.834 4.825 1.00 3.28 466 ARG A O 1
ATOM 7248 N N . LEU A 1 515 ? -9.170 27.825 4.173 1.00 9.87 467 LEU A N 1
ATOM 7249 C CA . LEU A 1 515 ? -7.797 27.837 4.733 1.00 16.63 467 LEU A CA 1
ATOM 7250 C C . LEU A 1 515 ? -6.975 28.952 4.071 1.00 7.82 467 LEU A C 1
ATOM 7251 O O . LEU A 1 515 ? -6.332 29.679 4.805 1.00 7.86 467 LEU A O 1
ATOM 7267 N N . ILE A 1 516 ? -7.094 29.117 2.760 1.00 8.12 468 ILE A N 1
ATOM 7268 C CA . ILE A 1 516 ? -6.285 30.083 2.027 1.00 4.79 468 ILE A CA 1
ATOM 7269 C C . ILE A 1 516 ? -6.836 31.494 2.192 1.00 6.86 468 ILE A C 1
ATOM 7270 O O . ILE A 1 516 ? -6.072 32.460 2.298 1.00 10.41 468 ILE A O 1
ATOM 7286 N N . LYS A 1 517 ? -8.159 31.642 2.217 1.00 10.63 469 LYS A N 1
ATOM 7287 C CA . LYS A 1 517 ? -8.780 32.947 2.027 1.00 9.54 469 LYS A CA 1
ATOM 7288 C C . LYS A 1 517 ? -9.330 33.577 3.298 1.00 5.61 469 LYS A C 1
ATOM 7289 O O . LYS A 1 517 ? -9.443 34.805 3.355 1.00 11.87 469 LYS A O 1
ATOM 7308 N N . ASP A 1 518 ? -9.701 32.789 4.304 1.00 7.04 470 ASP A N 1
ATOM 7309 C CA . ASP A 1 518 ? -10.324 33.361 5.493 1.00 8.92 470 ASP A CA 1
ATOM 7310 C C . ASP A 1 518 ? -9.444 34.452 6.096 1.00 9.63 470 ASP A C 1
ATOM 7311 O O . ASP A 1 518 ? -8.218 34.324 6.156 1.00 8.08 470 ASP A O 1
ATOM 7320 N N . THR A 1 519 ? -10.080 35.536 6.543 1.00 12.87 471 THR A N 1
ATOM 7321 C CA . THR A 1 519 ? -9.372 36.691 7.075 1.00 11.53 471 THR A CA 1
ATOM 7322 C C . THR A 1 519 ? -10.109 37.218 8.299 1.00 10.43 471 THR A C 1
ATOM 7323 O O . THR A 1 519 ? -11.339 37.169 8.369 1.00 13.13 471 THR A O 1
ATOM 7334 N N . ASN A 1 520 ? -9.343 37.732 9.259 1.00 13.89 472 ASN A N 1
ATOM 7335 C CA . ASN A 1 520 ? -9.920 38.342 10.447 1.00 17.75 472 ASN A CA 1
ATOM 7336 C C . ASN A 1 520 ? -10.381 39.768 10.139 1.00 11.99 472 ASN A C 1
ATOM 7337 O O . ASN A 1 520 ? -10.139 40.308 9.057 1.00 14.15 472 ASN A O 1
ATOM 7348 N N . ARG A 1 521 ? -11.058 40.384 11.114 1.00 22.07 473 ARG A N 1
ATOM 7349 C CA . ARG A 1 521 ? -11.661 41.696 10.887 1.00 26.66 473 ARG A CA 1
ATOM 7350 C C . ARG A 1 521 ? -10.624 42.782 10.626 1.00 21.77 473 ARG A C 1
ATOM 7351 O O . ARG A 1 521 ? -11.001 43.878 10.194 1.00 23.86 473 ARG A O 1
ATOM 7372 N N . GLN A 1 522 ? -9.339 42.514 10.868 1.00 19.09 474 GLN A N 1
ATOM 7373 C CA . GLN A 1 522 ? -8.271 43.429 10.488 1.00 22.15 474 GLN A CA 1
ATOM 7374 C C . GLN A 1 522 ? -7.659 43.071 9.142 1.00 11.73 474 GLN A C 1
ATOM 7375 O O . GLN A 1 522 ? -6.615 43.622 8.781 1.00 8.14 474 GLN A O 1
ATOM 7389 N N . GLY A 1 523 ? -8.280 42.159 8.396 1.00 14.44 475 GLY A N 1
ATOM 7390 C CA . GLY A 1 523 ? -7.797 41.781 7.086 1.00 13.35 475 GLY A CA 1
ATOM 7391 C C . GLY A 1 523 ? -6.652 40.795 7.075 1.00 12.17 475 GLY A C 1
ATOM 7392 O O . GLY A 1 523 ? -6.238 40.368 5.989 1.00 12.26 475 GLY A O 1
ATOM 7396 N N . LEU A 1 524 ? -6.129 40.416 8.234 1.00 12.72 476 LEU A N 1
ATOM 7397 C CA . LEU A 1 524 ? -5.007 39.496 8.287 1.00 14.33 476 LEU A CA 1
ATOM 7398 C C . LEU A 1 524 ? -5.486 38.062 8.082 1.00 15.57 476 LEU A C 1
ATOM 7399 O O . LEU A 1 524 ? -6.655 37.730 8.303 1.00 12.20 476 LEU A O 1
ATOM 7415 N N . SER A 1 525 ? -4.562 37.207 7.648 1.00 16.23 477 SER A N 1
ATOM 7416 C CA . SER A 1 525 ? -4.899 35.813 7.404 1.00 9.81 477 SER A CA 1
ATOM 7417 C C . SER A 1 525 ? -5.336 35.147 8.701 1.00 17.77 477 SER A C 1
ATOM 7418 O O . SER A 1 525 ? -4.719 35.327 9.755 1.00 8.10 477 SER A O 1
ATOM 7426 N N . GLN A 1 526 ? -6.411 34.369 8.615 1.00 17.44 478 GLN A N 1
ATOM 7427 C CA . GLN A 1 526 ? -6.985 33.735 9.792 1.00 9.89 478 GLN A CA 1
ATOM 7428 C C . GLN A 1 526 ? -6.322 32.405 10.124 1.00 7.61 478 GLN A C 1
ATOM 7429 O O . GLN A 1 526 ? -6.132 32.091 11.304 1.00 8.23 478 GLN A O 1
ATOM 7443 N N . HIS A 1 527 ? -5.979 31.605 9.116 1.00 8.19 479 HIS A N 1
ATOM 7444 C CA . HIS A 1 527 ? -5.564 30.231 9.354 1.00 14.60 479 HIS A CA 1
ATOM 7445 C C . HIS A 1 527 ? -4.104 29.952 9.033 1.00 9.99 479 HIS A C 1
ATOM 7446 O O . HIS A 1 527 ? -3.615 28.871 9.373 1.00 14.07 479 HIS A O 1
ATOM 7460 N N . LEU A 1 528 ? -3.402 30.861 8.369 1.00 6.92 480 LEU A N 1
ATOM 7461 C CA . LEU A 1 528 ? -2.116 30.531 7.776 1.00 13.27 480 LEU A CA 1
ATOM 7462 C C . LEU A 1 528 ? -0.954 31.069 8.601 1.00 19.61 480 LEU A C 1
ATOM 7463 O O . LEU A 1 528 ? -0.987 32.205 9.082 1.00 19.28 480 LEU A O 1
ATOM 7479 N N . ILE A 1 529 ? 0.073 30.234 8.752 1.00 21.11 481 ILE A N 1
ATOM 7480 C CA . ILE A 1 529 ? 1.373 30.636 9.273 1.00 15.92 481 ILE A CA 1
ATOM 7481 C C . ILE A 1 529 ? 2.334 30.673 8.094 1.00 18.03 481 ILE A C 1
ATOM 7482 O O . ILE A 1 529 ? 2.391 29.722 7.305 1.00 12.81 481 ILE A O 1
ATOM 7498 N N . SER A 1 530 ? 3.094 31.760 7.979 1.00 17.24 482 SER A N 1
ATOM 7499 C CA . SER A 1 530 ? 3.889 31.999 6.781 1.00 15.96 482 SER A CA 1
ATOM 7500 C C . SER A 1 530 ? 5.315 31.476 6.881 1.00 20.12 482 SER A C 1
ATOM 7501 O O . SER A 1 530 ? 5.904 31.119 5.853 1.00 24.16 482 SER A O 1
ATOM 7509 N N . THR A 1 531 ? 5.894 31.433 8.078 1.00 14.86 483 THR A N 1
ATOM 7510 C CA . THR A 1 531 ? 7.287 31.049 8.251 1.00 18.54 483 THR A CA 1
ATOM 7511 C C . THR A 1 531 ? 7.406 29.871 9.206 1.00 21.74 483 THR A C 1
ATOM 7512 O O . THR A 1 531 ? 6.661 29.768 10.186 1.00 24.33 483 THR A O 1
ATOM 7523 N N . LEU A 1 532 ? 8.363 28.988 8.909 1.00 19.17 484 LEU A N 1
ATOM 7524 C CA . LEU A 1 532 ? 8.530 27.765 9.685 1.00 21.14 484 LEU A CA 1
ATOM 7525 C C . LEU A 1 532 ? 8.932 28.057 11.122 1.00 25.77 484 LEU A C 1
ATOM 7526 O O . LEU A 1 532 ? 8.626 27.271 12.026 1.00 21.69 484 LEU A O 1
ATOM 7542 N N . THR A 1 533 ? 9.626 29.171 11.355 1.00 26.80 485 THR A N 1
ATOM 7543 C CA . THR A 1 533 ? 10.182 29.426 12.679 1.00 29.47 485 THR A CA 1
ATOM 7544 C C . THR A 1 533 ? 9.107 29.492 13.756 1.00 26.70 485 THR A C 1
ATOM 7545 O O . THR A 1 533 ? 9.401 29.266 14.934 1.00 29.56 485 THR A O 1
ATOM 7556 N N . GLU A 1 534 ? 7.848 29.807 13.379 1.00 25.51 486 GLU A N 1
ATOM 7557 C CA . GLU A 1 534 ? 6.712 30.005 14.329 1.00 26.31 486 GLU A CA 1
ATOM 7558 C C . GLU A 1 534 ? 5.867 28.731 14.504 1.00 32.17 486 GLU A C 1
ATOM 7559 O O . GLU A 1 534 ? 4.973 28.752 15.366 1.00 26.50 486 GLU A O 1
ATOM 7571 N N . ILE A 1 535 ? 6.161 27.651 13.786 1.00 25.36 487 ILE A N 1
ATOM 7572 C CA . ILE A 1 535 ? 5.483 26.343 13.983 1.00 19.97 487 ILE A CA 1
ATOM 7573 C C . ILE A 1 535 ? 5.879 25.789 15.372 1.00 20.94 487 ILE A C 1
ATOM 7574 O O . ILE A 1 535 ? 7.049 25.858 15.687 1.00 22.31 487 ILE A O 1
ATOM 7590 N N . PRO A 1 536 ? 4.947 25.335 16.270 1.00 29.02 488 PRO A N 1
ATOM 7591 C CA . PRO A 1 536 ? 5.342 24.738 17.552 1.00 23.68 488 PRO A CA 1
ATOM 7592 C C . PRO A 1 536 ? 6.266 23.542 17.361 1.00 24.18 488 PRO A C 1
ATOM 7593 O O . PRO A 1 536 ? 6.332 22.927 16.293 1.00 20.14 488 PRO A O 1
ATOM 7604 N N . ILE A 1 537 ? 6.983 23.212 18.437 1.00 22.04 489 ILE A N 1
ATOM 7605 C CA . ILE A 1 537 ? 7.973 22.137 18.386 1.00 24.11 489 ILE A CA 1
ATOM 7606 C C . ILE A 1 537 ? 7.303 20.810 18.049 1.00 15.76 489 ILE A C 1
ATOM 7607 O O . ILE A 1 537 ? 7.682 20.126 17.092 1.00 20.44 489 ILE A O 1
ATOM 7623 N N . TYR A 1 538 ? 6.305 20.419 18.847 1.00 17.50 490 TYR A N 1
ATOM 7624 C CA . TYR A 1 538 ? 5.656 19.127 18.637 1.00 22.48 490 TYR A CA 1
ATOM 7625 C C . TYR A 1 538 ? 5.076 19.011 17.233 1.00 17.55 490 TYR A C 1
ATOM 7626 O O . TYR A 1 538 ? 5.023 17.910 16.674 1.00 14.17 490 TYR A O 1
ATOM 7644 N N . LEU A 1 539 ? 4.642 20.127 16.645 1.00 12.72 491 LEU A N 1
ATOM 7645 C CA . LEU A 1 539 ? 4.104 20.070 15.292 1.00 14.74 491 LEU A CA 1
ATOM 7646 C C . LEU A 1 539 ? 5.203 19.815 14.269 1.00 16.94 491 LEU A C 1
ATOM 7647 O O . LEU A 1 539 ? 4.954 19.178 13.239 1.00 11.73 491 LEU A O 1
ATOM 7663 N N . LYS A 1 540 ? 6.419 20.300 14.533 1.00 21.22 492 LYS A N 1
ATOM 7664 C CA . LYS A 1 540 ? 7.546 19.977 13.665 1.00 13.40 492 LYS A CA 1
ATOM 7665 C C . LYS A 1 540 ? 7.943 18.514 13.813 1.00 17.16 492 LYS A C 1
ATOM 7666 O O . LYS A 1 540 ? 8.346 17.871 12.837 1.00 13.41 492 LYS A O 1
ATOM 7685 N N . GLU A 1 541 ? 7.839 17.969 15.027 1.00 14.99 493 GLU A N 1
ATOM 7686 C CA . GLU A 1 541 ? 8.018 16.533 15.210 1.00 16.48 493 GLU A CA 1
ATOM 7687 C C . GLU A 1 541 ? 6.984 15.758 14.402 1.00 16.64 493 GLU A C 1
ATOM 7688 O O . GLU A 1 541 ? 7.314 14.786 13.713 1.00 12.17 493 GLU A O 1
ATOM 7700 N N . ASN A 1 542 ? 5.718 16.183 14.472 1.00 14.66 494 ASN A N 1
ATOM 7701 C CA . ASN A 1 542 ? 4.684 15.559 13.654 1.00 16.75 494 ASN A CA 1
ATOM 7702 C C . ASN A 1 542 ? 5.038 15.638 12.174 1.00 13.13 494 ASN A C 1
ATOM 7703 O O . ASN A 1 542 ? 4.884 14.657 11.437 1.00 15.36 494 ASN A O 1
ATOM 7714 N N . TYR A 1 543 ? 5.511 16.801 11.719 1.00 12.22 495 TYR A N 1
ATOM 7715 C CA . TYR A 1 543 ? 5.995 16.921 10.348 1.00 12.09 495 TYR A CA 1
ATOM 7716 C C . TYR A 1 543 ? 7.003 15.822 10.036 1.00 15.43 495 TYR A C 1
ATOM 7717 O O . TYR A 1 543 ? 6.863 15.079 9.058 1.00 12.08 495 TYR A O 1
ATOM 7735 N N . ARG A 1 544 ? 8.045 15.725 10.865 1.00 10.17 496 ARG A N 1
ATOM 7736 C CA . ARG A 1 544 ? 9.133 14.790 10.604 1.00 15.78 496 ARG A CA 1
ATOM 7737 C C . ARG A 1 544 ? 8.627 13.359 10.471 1.00 13.60 496 ARG A C 1
ATOM 7738 O O . ARG A 1 544 ? 9.095 12.603 9.610 1.00 13.82 496 ARG A O 1
ATOM 7759 N N . ALA A 1 545 ? 7.692 12.958 11.330 1.00 14.46 497 ALA A N 1
ATOM 7760 C CA . ALA A 1 545 ? 7.276 11.561 11.362 1.00 8.09 497 ALA A CA 1
ATOM 7761 C C . ALA A 1 545 ? 6.271 11.239 10.263 1.00 9.96 497 ALA A C 1
ATOM 7762 O O . ALA A 1 545 ? 6.294 10.136 9.706 1.00 13.46 497 ALA A O 1
ATOM 7769 N N . ASN A 1 546 ? 5.382 12.177 9.941 1.00 10.11 498 ASN A N 1
ATOM 7770 C CA . ASN A 1 546 ? 4.244 11.883 9.078 1.00 8.09 498 ASN A CA 1
ATOM 7771 C C . ASN A 1 546 ? 4.440 12.306 7.629 1.00 10.57 498 ASN A C 1
ATOM 7772 O O . ASN A 1 546 ? 3.893 11.656 6.733 1.00 7.26 498 ASN A O 1
ATOM 7783 N N . LEU A 1 547 ? 5.189 13.375 7.368 1.00 10.12 499 LEU A N 1
ATOM 7784 C CA . LEU A 1 547 ? 5.323 13.839 5.990 1.00 9.09 499 LEU A CA 1
ATOM 7785 C C . LEU A 1 547 ? 5.934 12.786 5.073 1.00 11.33 499 LEU A C 1
ATOM 7786 O O . LEU A 1 547 ? 5.452 12.647 3.935 1.00 7.17 499 LEU A O 1
ATOM 7802 N N . PRO A 1 548 ? 6.965 12.032 5.477 1.00 8.59 500 PRO A N 1
ATOM 7803 C CA . PRO A 1 548 ? 7.443 10.944 4.604 1.00 8.89 500 PRO A CA 1
ATOM 7804 C C . PRO A 1 548 ? 6.363 9.928 4.273 1.00 6.35 500 PRO A C 1
ATOM 7805 O O . PRO A 1 548 ? 6.292 9.450 3.133 1.00 11.00 500 PRO A O 1
ATOM 7816 N N . LEU A 1 549 ? 5.513 9.583 5.241 1.00 7.40 501 LEU A N 1
ATOM 7817 C CA . LEU A 1 549 ? 4.397 8.687 4.957 1.00 11.35 501 LEU A CA 1
ATOM 7818 C C . LEU A 1 549 ? 3.466 9.285 3.907 1.00 5.96 501 LEU A C 1
ATOM 7819 O O . LEU A 1 549 ? 3.022 8.586 2.989 1.00 7.71 501 LEU A O 1
ATOM 7835 N N . PHE A 1 550 ? 3.148 10.578 4.031 1.00 8.34 502 PHE A N 1
ATOM 7836 C CA . PHE A 1 550 ? 2.276 11.216 3.050 1.00 11.52 502 PHE A CA 1
ATOM 7837 C C . PHE A 1 550 ? 2.903 11.191 1.662 1.00 11.72 502 PHE A C 1
ATOM 7838 O O . PHE A 1 550 ? 2.221 10.910 0.669 1.00 12.96 502 PHE A O 1
ATOM 7855 N N . ASN A 1 551 ? 4.201 11.489 1.575 1.00 16.59 503 ASN A N 1
ATOM 7856 C CA . ASN A 1 551 ? 4.893 11.450 0.290 1.00 19.82 503 ASN A CA 1
ATOM 7857 C C . ASN A 1 551 ? 4.842 10.052 -0.314 1.00 11.10 503 ASN A C 1
ATOM 7858 O O . ASN A 1 551 ? 4.496 9.877 -1.488 1.00 6.16 503 ASN A O 1
ATOM 7869 N N . LYS A 1 552 ? 5.182 9.039 0.482 1.00 10.08 504 LYS A N 1
ATOM 7870 C CA . LYS A 1 552 ? 5.184 7.670 -0.020 1.00 7.75 504 LYS A CA 1
ATOM 7871 C C . LYS A 1 552 ? 3.796 7.242 -0.478 1.00 13.74 504 LYS A C 1
ATOM 7872 O O . LYS A 1 552 ? 3.656 6.542 -1.488 1.00 10.15 504 LYS A O 1
ATOM 7891 N N . MET A 1 553 ? 2.755 7.652 0.248 1.00 10.18 505 MET A N 1
ATOM 7892 C CA . MET A 1 553 ? 1.412 7.184 -0.074 1.00 11.47 505 MET A CA 1
ATOM 7893 C C . MET A 1 553 ? 0.855 7.885 -1.307 1.00 7.52 505 MET A C 1
ATOM 7894 O O . MET A 1 553 ? 0.242 7.238 -2.164 1.00 7.70 505 MET A O 1
ATOM 7908 N N . PHE A 1 554 ? 1.063 9.197 -1.431 1.00 8.39 506 PHE A N 1
ATOM 7909 C CA . PHE A 1 554 ? 0.671 9.866 -2.667 1.00 9.85 506 PHE A CA 1
ATOM 7910 C C . PHE A 1 554 ? 1.434 9.301 -3.857 1.00 10.99 506 PHE A C 1
ATOM 7911 O O . PHE A 1 554 ? 0.893 9.236 -4.967 1.00 12.18 506 PHE A O 1
ATOM 7928 N N . ASN A 1 555 ? 2.683 8.876 -3.643 1.00 8.27 507 ASN A N 1
ATOM 7929 C CA . ASN A 1 555 ? 3.445 8.249 -4.716 1.00 5.71 507 ASN A CA 1
ATOM 7930 C C . ASN A 1 555 ? 2.941 6.846 -5.020 1.00 5.38 507 ASN A C 1
ATOM 7931 O O . ASN A 1 555 ? 2.987 6.411 -6.177 1.00 5.98 507 ASN A O 1
ATOM 7942 N N . ILE A 1 556 ? 2.446 6.127 -4.010 1.00 8.01 508 ILE A N 1
ATOM 7943 C CA . ILE A 1 556 ? 1.822 4.835 -4.277 1.00 5.78 508 ILE A CA 1
ATOM 7944 C C . ILE A 1 556 ? 0.613 5.019 -5.180 1.00 8.51 508 ILE A C 1
ATOM 7945 O O . ILE A 1 556 ? 0.381 4.227 -6.103 1.00 9.02 508 ILE A O 1
ATOM 7961 N N . LEU A 1 557 ? -0.186 6.056 -4.920 1.00 8.53 509 LEU A N 1
ATOM 7962 C CA . LEU A 1 557 ? -1.292 6.383 -5.813 1.00 7.61 509 LEU A CA 1
ATOM 7963 C C . LEU A 1 557 ? -0.776 6.655 -7.220 1.00 5.85 509 LEU A C 1
ATOM 7964 O O . LEU A 1 557 ? -1.310 6.132 -8.205 1.00 5.73 509 LEU A O 1
ATOM 7980 N N . ILE A 1 558 ? 0.275 7.470 -7.328 1.00 6.14 510 ILE A N 1
ATOM 7981 C CA . ILE A 1 558 ? 0.842 7.784 -8.636 1.00 15.14 510 ILE A CA 1
ATOM 7982 C C . ILE A 1 558 ? 1.271 6.507 -9.346 1.00 9.90 510 ILE A C 1
ATOM 7983 O O . ILE A 1 558 ? 1.013 6.326 -10.542 1.00 8.84 510 ILE A O 1
ATOM 7999 N N . SER A 1 559 ? 1.935 5.603 -8.622 1.00 7.80 511 SER A N 1
ATOM 8000 C CA . SER A 1 559 ? 2.407 4.368 -9.239 1.00 16.95 511 SER A CA 1
ATOM 8001 C C . SER A 1 559 ? 1.241 3.495 -9.688 1.00 6.47 511 SER A C 1
ATOM 8002 O O . SER A 1 559 ? 1.278 2.911 -10.777 1.00 5.49 511 SER A O 1
ATOM 8010 N N . GLN A 1 560 ? 0.201 3.390 -8.860 1.00 6.63 512 GLN A N 1
ATOM 8011 C CA . GLN A 1 560 ? -0.983 2.633 -9.256 1.00 7.89 512 GLN A CA 1
ATOM 8012 C C . GLN A 1 560 ? -1.602 3.214 -10.521 1.00 7.24 512 GLN A C 1
ATOM 8013 O O . GLN A 1 560 ? -1.953 2.478 -11.450 1.00 8.89 512 GLN A O 1
ATOM 8027 N N . GLY A 1 561 ? -1.743 4.539 -10.575 1.00 11.55 513 GLY A N 1
ATOM 8028 C CA . GLY A 1 561 ? -2.326 5.158 -11.753 1.00 17.07 513 GLY A CA 1
ATOM 8029 C C . GLY A 1 561 ? -1.496 4.941 -13.003 1.00 16.98 513 GLY A C 1
ATOM 8030 O O . GLY A 1 561 ? -2.032 4.628 -14.069 1.00 11.87 513 GLY A O 1
ATOM 8034 N N . GLU A 1 562 ? -0.175 5.096 -12.889 1.00 15.04 514 GLU A N 1
ATOM 8035 C CA . GLU A 1 562 ? 0.685 4.921 -14.055 1.00 20.77 514 GLU A CA 1
ATOM 8036 C C . GLU A 1 562 ? 0.684 3.472 -14.523 1.00 15.27 514 GLU A C 1
ATOM 8037 O O . GLU A 1 562 ? 0.704 3.204 -15.731 1.00 16.76 514 GLU A O 1
ATOM 8049 N N . LEU A 1 563 ? 0.664 2.522 -13.584 1.00 6.99 515 LEU A N 1
ATOM 8050 C CA . LEU A 1 563 ? 0.627 1.113 -13.963 1.00 12.18 515 LEU A CA 1
ATOM 8051 C C . LEU A 1 563 ? -0.702 0.754 -14.617 1.00 11.75 515 LEU A C 1
ATOM 8052 O O . LEU A 1 563 ? -0.733 0.010 -15.603 1.00 6.09 515 LEU A O 1
ATOM 8068 N N . LEU A 1 564 ? -1.811 1.270 -14.084 1.00 11.25 516 LEU A N 1
ATOM 8069 C CA . LEU A 1 564 ? -3.098 1.072 -14.741 1.00 8.87 516 LEU A CA 1
ATOM 8070 C C . LEU A 1 564 ? -3.090 1.668 -16.143 1.00 13.87 516 LEU A C 1
ATOM 8071 O O . LEU A 1 564 ? -3.670 1.097 -17.075 1.00 8.56 516 LEU A O 1
ATOM 8087 N N . LYS A 1 565 ? -2.447 2.826 -16.309 1.00 11.16 517 LYS A N 1
ATOM 8088 C CA . LYS A 1 565 ? -2.338 3.424 -17.634 1.00 10.56 517 LYS A CA 1
ATOM 8089 C C . LYS A 1 565 ? -1.547 2.527 -18.577 1.00 7.93 517 LYS A C 1
ATOM 8090 O O . LYS A 1 565 ? -1.892 2.395 -19.757 1.00 10.15 517 LYS A O 1
ATOM 8109 N N . GLN A 1 566 ? -0.479 1.903 -18.074 1.00 7.06 518 GLN A N 1
ATOM 8110 C CA . GLN A 1 566 ? 0.313 1.007 -18.911 1.00 15.62 518 GLN A CA 1
ATOM 8111 C C . GLN A 1 566 ? -0.492 -0.221 -19.316 1.00 11.11 518 GLN A C 1
ATOM 8112 O O . GLN A 1 566 ? -0.390 -0.689 -20.456 1.00 6.07 518 GLN A O 1
ATOM 8126 N N . PHE A 1 567 ? -1.306 -0.750 -18.400 1.00 11.18 519 PHE A N 1
ATOM 8127 C CA . PHE A 1 567 ? -2.183 -1.862 -18.746 1.00 8.50 519 PHE A CA 1
ATOM 8128 C C . PHE A 1 567 ? -3.167 -1.453 -19.835 1.00 13.17 519 PHE A C 1
ATOM 8129 O O . PHE A 1 567 ? -3.348 -2.165 -20.830 1.00 8.82 519 PHE A O 1
ATOM 8146 N N . ILE A 1 568 ? -3.809 -0.296 -19.662 1.00 10.36 520 ILE A N 1
ATOM 8147 C CA . ILE A 1 568 ? -4.799 0.162 -20.631 1.00 7.73 520 ILE A CA 1
ATOM 8148 C C . ILE A 1 568 ? -4.161 0.368 -21.999 1.00 8.25 520 ILE A C 1
ATOM 8149 O O . ILE A 1 568 ? -4.768 0.069 -23.033 1.00 8.01 520 ILE A O 1
ATOM 8165 N N . GLN A 1 569 ? -2.927 0.868 -22.029 1.00 14.93 521 GLN A N 1
ATOM 8166 C CA . GLN A 1 569 ? -2.296 1.269 -23.282 1.00 14.50 521 GLN A CA 1
ATOM 8167 C C . GLN A 1 569 ? -1.603 0.105 -23.984 1.00 16.19 521 GLN A C 1
ATOM 8168 O O . GLN A 1 569 ? -1.772 -0.081 -25.193 1.00 12.29 521 GLN A O 1
ATOM 8182 N N . TYR A 1 570 ? -0.809 -0.671 -23.251 1.00 11.91 522 TYR A N 1
ATOM 8183 C CA . TYR A 1 570 ? 0.034 -1.699 -23.843 1.00 16.45 522 TYR A CA 1
ATOM 8184 C C . TYR A 1 570 ? -0.625 -3.077 -23.879 1.00 8.96 522 TYR A C 1
ATOM 8185 O O . TYR A 1 570 ? 0.068 -4.072 -24.111 1.00 5.57 522 TYR A O 1
ATOM 8203 N N . THR A 1 571 ? -1.933 -3.162 -23.644 1.00 4.95 523 THR A N 1
ATOM 8204 C CA . THR A 1 571 ? -2.674 -4.405 -23.816 1.00 8.79 523 THR A CA 1
ATOM 8205 C C . THR A 1 571 ? -4.001 -4.098 -24.498 1.00 4.51 523 THR A C 1
ATOM 8206 O O . THR A 1 571 ? -4.466 -2.956 -24.512 1.00 6.66 523 THR A O 1
ATOM 8217 N N . ASN A 1 572 ? -4.611 -5.137 -25.067 1.00 3.62 524 ASN A N 1
ATOM 8218 C CA . ASN A 1 572 ? -5.817 -5.002 -25.873 1.00 5.91 524 ASN A CA 1
ATOM 8219 C C . ASN A 1 572 ? -7.098 -5.111 -25.049 1.00 8.73 524 ASN A C 1
ATOM 8220 O O . ASN A 1 572 ? -8.158 -5.427 -25.604 1.00 8.39 524 ASN A O 1
ATOM 8231 N N . VAL A 1 573 ? -7.033 -4.823 -23.749 1.00 6.57 525 VAL A N 1
ATOM 8232 C CA . VAL A 1 573 ? -8.203 -4.950 -22.891 1.00 7.11 525 VAL A CA 1
ATOM 8233 C C . VAL A 1 573 ? -9.274 -3.949 -23.303 1.00 7.36 525 VAL A C 1
ATOM 8234 O O . VAL A 1 573 ? -8.988 -2.776 -23.585 1.00 5.59 525 VAL A O 1
ATOM 8247 N N . GLN A 1 574 ? -10.523 -4.408 -23.323 1.00 3.92 526 GLN A N 1
ATOM 8248 C CA . GLN A 1 574 ? -11.674 -3.572 -23.628 1.00 2.71 526 GLN A CA 1
ATOM 8249 C C . GLN A 1 574 ? -12.346 -3.147 -22.331 1.00 10.36 526 GLN A C 1
ATOM 8250 O O . GLN A 1 574 ? -12.542 -3.964 -21.427 1.00 10.50 526 GLN A O 1
ATOM 8264 N N . LEU A 1 575 ? -12.697 -1.869 -22.241 1.00 9.86 527 LEU A N 1
ATOM 8265 C CA . LEU A 1 575 ? -13.155 -1.277 -20.991 1.00 10.08 527 LEU A CA 1
ATOM 8266 C C . LEU A 1 575 ? -14.564 -0.716 -21.121 1.00 6.05 527 LEU A C 1
ATOM 8267 O O . LEU A 1 575 ? -14.893 0.325 -20.555 1.00 6.01 527 LEU A O 1
ATOM 8283 N N . ALA A 1 576 ? -15.418 -1.401 -21.866 1.00 6.66 528 ALA A N 1
ATOM 8284 C CA . ALA A 1 576 ? -16.796 -0.956 -22.018 1.00 8.37 528 ALA A CA 1
ATOM 8285 C C . ALA A 1 576 ? -17.637 -1.235 -20.781 1.00 10.59 528 ALA A C 1
ATOM 8286 O O . ALA A 1 576 ? -17.379 -2.172 -20.024 1.00 7.77 528 ALA A O 1
ATOM 8293 N N . ARG A 1 577 ? -18.643 -0.376 -20.627 1.00 13.58 529 ARG A N 1
ATOM 8294 C CA . ARG A 1 577 ? -19.617 -0.473 -19.545 1.00 14.82 529 ARG A CA 1
ATOM 8295 C C . ARG A 1 577 ? -20.900 -1.000 -20.163 1.00 13.94 529 ARG A C 1
ATOM 8296 O O . ARG A 1 577 ? -21.000 -1.000 -21.382 1.00 7.27 529 ARG A O 1
ATOM 8317 N N . PRO A 1 578 ? -21.851 -1.488 -19.339 1.00 14.83 530 PRO A N 1
ATOM 8318 C CA . PRO A 1 578 ? -23.138 -1.915 -19.873 1.00 13.22 530 PRO A CA 1
ATOM 8319 C C . PRO A 1 578 ? -24.048 -0.713 -20.146 1.00 15.37 530 PRO A C 1
ATOM 8320 O O . PRO A 1 578 ? -23.695 0.458 -19.946 1.00 11.76 530 PRO A O 1
ATOM 8331 N N . ASN A 1 579 ? -25.240 -1.029 -20.646 1.00 16.48 531 ASN A N 1
ATOM 8332 C CA . ASN A 1 579 ? -26.243 -0.004 -20.891 1.00 16.24 531 ASN A CA 1
ATOM 8333 C C . ASN A 1 579 ? -26.810 0.459 -19.553 1.00 13.90 531 ASN A C 1
ATOM 8334 O O . ASN A 1 579 ? -27.829 -0.062 -19.090 1.00 14.22 531 ASN A O 1
ATOM 8345 N N . LEU A 1 580 ? -26.173 1.459 -18.943 1.00 15.52 532 LEU A N 1
ATOM 8346 C CA . LEU A 1 580 ? -26.521 1.856 -17.581 1.00 15.32 532 LEU A CA 1
ATOM 8347 C C . LEU A 1 580 ? -27.935 2.427 -17.496 1.00 19.65 532 LEU A C 1
ATOM 8348 O O . LEU A 1 580 ? -28.703 2.076 -16.591 1.00 16.17 532 LEU A O 1
ATOM 8364 N N . THR A 1 581 ? -28.289 3.330 -18.412 1.00 17.65 533 THR A N 1
ATOM 8365 C CA . THR A 1 581 ? -29.590 3.985 -18.326 1.00 21.92 533 THR A CA 1
ATOM 8366 C C . THR A 1 581 ? -30.732 2.993 -18.516 1.00 17.89 533 THR A C 1
ATOM 8367 O O . THR A 1 581 ? -31.813 3.181 -17.946 1.00 25.60 533 THR A O 1
ATOM 8378 N N . ALA A 1 582 ? -30.518 1.939 -19.306 1.00 17.19 534 ALA A N 1
ATOM 8379 C CA . ALA A 1 582 ? -31.544 0.913 -19.458 1.00 16.30 534 ALA A CA 1
ATOM 8380 C C . ALA A 1 582 ? -31.698 0.102 -18.177 1.00 18.36 534 ALA A C 1
ATOM 8381 O O . ALA A 1 582 ? -32.818 -0.146 -17.715 1.00 24.58 534 ALA A O 1
ATOM 8388 N N . LEU A 1 583 ? -30.578 -0.319 -17.588 1.00 14.37 535 LEU A N 1
ATOM 8389 C CA . LEU A 1 583 ? -30.643 -1.132 -16.379 1.00 20.53 535 LEU A CA 1
ATOM 8390 C C . LEU A 1 583 ? -31.214 -0.340 -15.210 1.00 16.45 535 LEU A C 1
ATOM 8391 O O . LEU A 1 583 ? -32.056 -0.848 -14.460 1.00 16.70 535 LEU A O 1
ATOM 8407 N N . LEU A 1 584 ? -30.772 0.904 -15.040 1.00 22.87 536 LEU A N 1
ATOM 8408 C CA . LEU A 1 584 ? -31.235 1.728 -13.934 1.00 19.07 536 LEU A CA 1
ATOM 8409 C C . LEU A 1 584 ? -32.525 2.466 -14.250 1.00 20.48 536 LEU A C 1
ATOM 8410 O O . LEU A 1 584 ? -33.212 2.910 -13.322 1.00 16.94 536 LEU A O 1
ATOM 8426 N N . GLY A 1 585 ? -32.871 2.603 -15.527 1.00 11.65 537 GLY A N 1
ATOM 8427 C CA . GLY A 1 585 ? -34.060 3.342 -15.892 1.00 13.69 537 GLY A CA 1
ATOM 8428 C C . GLY A 1 585 ? -33.903 4.834 -15.736 1.00 21.58 537 GLY A C 1
ATOM 8429 O O . GLY A 1 585 ? -34.889 5.530 -15.475 1.00 12.89 537 GLY A O 1
ATOM 8433 N N . ALA A 1 586 ? -32.687 5.344 -15.885 1.00 21.88 538 ALA A N 1
ATOM 8434 C CA . ALA A 1 586 ? -32.414 6.757 -15.694 1.00 15.32 538 ALA A CA 1
ATOM 8435 C C . ALA A 1 586 ? -32.517 7.504 -17.019 1.00 20.29 538 ALA A C 1
ATOM 8436 O O . ALA A 1 586 ? -32.451 6.916 -18.101 1.00 13.62 538 ALA A O 1
ATOM 8443 N N . ASN A 1 587 ? -32.691 8.819 -16.919 1.00 14.90 539 ASN A N 1
ATOM 8444 C CA . ASN A 1 587 ? -32.677 9.653 -18.108 1.00 17.38 539 ASN A CA 1
ATOM 8445 C C . ASN A 1 587 ? -31.273 9.745 -18.698 1.00 30.81 539 ASN A C 1
ATOM 8446 O O . ASN A 1 587 ? -30.260 9.637 -18.002 1.00 22.87 539 ASN A O 1
ATOM 8457 N N . ASN A 1 588 ? -31.235 9.948 -20.013 1.00 20.54 540 ASN A N 1
ATOM 8458 C CA . ASN A 1 588 ? -30.006 10.068 -20.789 1.00 25.51 540 ASN A CA 1
ATOM 8459 C C . ASN A 1 588 ? -29.287 11.390 -20.551 1.00 21.39 540 ASN A C 1
ATOM 8460 O O . ASN A 1 588 ? -28.160 11.564 -21.030 1.00 27.59 540 ASN A O 1
ATOM 8471 N N . ASP A 1 589 ? -29.919 12.326 -19.849 1.00 27.94 541 ASP A N 1
ATOM 8472 C CA . ASP A 1 589 ? -29.265 13.525 -19.347 1.00 21.41 541 ASP A CA 1
ATOM 8473 C C . ASP A 1 589 ? -28.898 13.404 -17.872 1.00 16.91 541 ASP A C 1
ATOM 8474 O O . ASP A 1 589 ? -28.343 14.349 -17.304 1.00 29.82 541 ASP A O 1
ATOM 8483 N N . SER A 1 590 ? -29.174 12.265 -17.242 1.00 11.92 542 SER A N 1
ATOM 8484 C CA . SER A 1 590 ? -28.981 12.137 -15.804 1.00 17.45 542 SER A CA 1
ATOM 8485 C C . SER A 1 590 ? -27.505 11.998 -15.452 1.00 17.93 542 SER A C 1
ATOM 8486 O O . SER A 1 590 ? -26.806 11.126 -15.978 1.00 7.55 542 SER A O 1
ATOM 8494 N N . VAL A 1 591 ? -27.045 12.861 -14.549 1.00 16.45 543 VAL A N 1
ATOM 8495 C CA . VAL A 1 591 ? -25.685 12.809 -14.029 1.00 12.61 543 VAL A CA 1
ATOM 8496 C C . VAL A 1 591 ? -25.635 12.118 -12.672 1.00 14.14 543 VAL A C 1
ATOM 8497 O O . VAL A 1 591 ? -24.566 11.632 -12.272 1.00 11.03 543 VAL A O 1
ATOM 8510 N N . ILE A 1 592 ? -26.751 12.062 -11.958 1.00 11.83 544 ILE A N 1
ATOM 8511 C CA . ILE A 1 592 ? -26.892 11.270 -10.746 1.00 8.18 544 ILE A CA 1
ATOM 8512 C C . ILE A 1 592 ? -28.293 10.694 -10.752 1.00 12.96 544 ILE A C 1
ATOM 8513 O O . ILE A 1 592 ? -29.271 11.431 -10.923 1.00 10.33 544 ILE A O 1
ATOM 8529 N N . TYR A 1 593 ? -28.399 9.392 -10.572 1.00 7.95 545 TYR A N 1
ATOM 8530 C CA . TYR A 1 593 ? -29.710 8.782 -10.532 1.00 16.11 545 TYR A CA 1
ATOM 8531 C C . TYR A 1 593 ? -29.860 7.891 -9.318 1.00 6.97 545 TYR A C 1
ATOM 8532 O O . TYR A 1 593 ? -28.985 7.070 -9.013 1.00 12.84 545 TYR A O 1
ATOM 8550 N N . TYR A 1 594 ? -30.996 8.060 -8.647 1.00 10.75 546 TYR A N 1
ATOM 8551 C CA . TYR A 1 594 ? -31.369 7.203 -7.540 1.00 18.80 546 TYR A CA 1
ATOM 8552 C C . TYR A 1 594 ? -32.869 7.237 -7.260 1.00 23.45 546 TYR A C 1
ATOM 8553 O O . TYR A 1 594 ? -33.398 8.270 -6.839 1.00 34.17 546 TYR A O 1
ATOM 8571 N N . ASN A 1 595 ? -33.556 6.109 -7.454 1.00 32.53 547 ASN A N 1
ATOM 8572 C CA . ASN A 1 595 ? -34.979 5.979 -7.129 1.00 32.41 547 ASN A CA 1
ATOM 8573 C C . ASN A 1 595 ? -35.820 7.020 -7.872 1.00 33.06 547 ASN A C 1
ATOM 8574 O O . ASN A 1 595 ? -36.478 7.873 -7.276 1.00 18.87 547 ASN A O 1
ATOM 8585 N N . ASN A 1 596 ? -35.842 6.945 -9.194 1.00 27.91 548 ASN A N 1
ATOM 8586 C CA . ASN A 1 596 ? -36.686 7.781 -10.077 1.00 26.19 548 ASN A CA 1
ATOM 8587 C C . ASN A 1 596 ? -36.496 9.263 -9.776 1.00 34.54 548 ASN A C 1
ATOM 8588 O O . ASN A 1 596 ? -37.503 9.979 -9.763 1.00 42.51 548 ASN A O 1
ATOM 8599 N N . ASN A 1 597 ? -35.271 9.698 -9.489 1.00 35.64 549 ASN A N 1
ATOM 8600 C CA . ASN A 1 597 ? -34.930 11.135 -9.428 1.00 28.81 549 ASN A CA 1
ATOM 8601 C C . ASN A 1 597 ? -33.791 11.315 -10.411 1.00 31.31 549 ASN A C 1
ATOM 8602 O O . ASN A 1 597 ? -32.838 10.525 -10.350 1.00 41.85 549 ASN A O 1
ATOM 8613 N N . ASN A 1 598 ? -33.903 12.307 -11.253 1.00 21.60 550 ASN A N 1
ATOM 8614 C CA . ASN A 1 598 ? -32.896 12.568 -12.285 1.00 21.21 550 ASN A CA 1
ATOM 8615 C C . ASN A 1 598 ? -32.242 13.912 -11.988 1.00 20.22 550 ASN A C 1
ATOM 8616 O O . ASN A 1 598 ? -32.953 14.922 -11.907 1.00 11.54 550 ASN A O 1
ATOM 8627 N N . VAL A 1 599 ? -30.969 13.885 -11.686 1.00 12.60 551 VAL A N 1
ATOM 8628 C CA . VAL A 1 599 ? -30.143 15.062 -11.483 1.00 13.62 551 VAL A CA 1
ATOM 8629 C C . VAL A 1 599 ? -29.521 15.425 -12.813 1.00 8.94 551 VAL A C 1
ATOM 8630 O O . VAL A 1 599 ? -28.731 14.621 -13.350 1.00 8.67 551 VAL A O 1
ATOM 8643 N N . PRO A 1 600 ? -29.823 16.575 -13.397 1.00 11.97 552 PRO A N 1
ATOM 8644 C CA . PRO A 1 600 ? -29.198 16.971 -14.655 1.00 17.71 552 PRO A CA 1
ATOM 8645 C C . PRO A 1 600 ? -27.784 17.493 -14.426 1.00 9.37 552 PRO A C 1
ATOM 8646 O O . PRO A 1 600 ? -27.365 17.771 -13.302 1.00 9.63 552 PRO A O 1
ATOM 8657 N N . ALA A 1 601 ? -27.047 17.625 -15.532 1.00 16.12 553 ALA A N 1
ATOM 8658 C CA . ALA A 1 601 ? -25.664 18.083 -15.453 1.00 9.27 553 ALA A CA 1
ATOM 8659 C C . ALA A 1 601 ? -25.560 19.478 -14.857 1.00 12.59 553 ALA A C 1
ATOM 8660 O O . ALA A 1 601 ? -24.498 19.843 -14.338 1.00 8.93 553 ALA A O 1
ATOM 8667 N N . THR A 1 602 ? -26.632 20.269 -14.931 1.00 11.08 554 THR A N 1
ATOM 8668 C CA . THR A 1 602 ? -26.662 21.555 -14.250 1.00 8.32 554 THR A CA 1
ATOM 8669 C C . THR A 1 602 ? -26.701 21.400 -12.737 1.00 10.77 554 THR A C 1
ATOM 8670 O O . THR A 1 602 ? -26.451 22.374 -12.019 1.00 12.55 554 THR A O 1
ATOM 8681 N N . GLY A 1 603 ? -27.021 20.208 -12.240 1.00 10.30 555 GLY A N 1
ATOM 8682 C CA . GLY A 1 603 ? -27.219 20.017 -10.820 1.00 9.31 555 GLY A CA 1
ATOM 8683 C C . GLY A 1 603 ? -28.519 20.569 -10.287 1.00 11.72 555 GLY A C 1
ATOM 8684 O O . GLY A 1 603 ? -28.725 20.566 -9.069 1.00 5.79 555 GLY A O 1
ATOM 8688 N N . LEU A 1 604 ? -29.410 21.031 -11.165 1.00 9.07 556 LEU A N 1
ATOM 8689 C CA . LEU A 1 604 ? -30.670 21.644 -10.752 1.00 15.54 556 LEU A CA 1
ATOM 8690 C C . LEU A 1 604 ? -31.643 20.534 -10.370 1.00 12.16 556 LEU A C 1
ATOM 8691 O O . LEU A 1 604 ? -32.490 20.090 -11.148 1.00 9.26 556 LEU A O 1
ATOM 8707 N N . SER A 1 605 ? -31.509 20.081 -9.131 1.00 10.06 557 SER A N 1
ATOM 8708 C CA . SER A 1 605 ? -32.399 19.077 -8.577 1.00 8.25 557 SER A CA 1
ATOM 8709 C C . SER A 1 605 ? -32.585 19.410 -7.108 1.00 12.70 557 SER A C 1
ATOM 8710 O O . SER A 1 605 ? -31.656 19.871 -6.445 1.00 11.76 557 SER A O 1
ATOM 8718 N N . VAL A 1 606 ? -33.780 19.170 -6.586 1.00 16.43 558 VAL A N 1
ATOM 8719 C CA . VAL A 1 606 ? -34.016 19.536 -5.199 1.00 19.68 558 VAL A CA 1
ATOM 8720 C C . VAL A 1 606 ? -33.109 18.697 -4.317 1.00 23.62 558 VAL A C 1
ATOM 8721 O O . VAL A 1 606 ? -33.039 17.469 -4.468 1.00 24.37 558 VAL A O 1
ATOM 8734 N N . GLY A 1 607 ? -32.409 19.357 -3.386 1.00 11.74 559 GLY A N 1
ATOM 8735 C CA . GLY A 1 607 ? -31.472 18.694 -2.500 1.00 14.42 559 GLY A CA 1
ATOM 8736 C C . GLY A 1 607 ? -30.026 18.749 -2.953 1.00 15.53 559 GLY A C 1
ATOM 8737 O O . GLY A 1 607 ? -29.130 18.605 -2.113 1.00 13.40 559 GLY A O 1
ATOM 8741 N N . GLN A 1 608 ? -29.753 18.953 -4.240 1.00 11.33 560 GLN A N 1
ATOM 8742 C CA . GLN A 1 608 ? -28.349 19.077 -4.616 1.00 8.96 560 GLN A CA 1
ATOM 8743 C C . GLN A 1 608 ? -27.778 20.379 -4.043 1.00 12.57 560 GLN A C 1
ATOM 8744 O O . GLN A 1 608 ? -28.473 21.395 -3.951 1.00 8.42 560 GLN A O 1
ATOM 8758 N N . ALA A 1 609 ? -26.512 20.336 -3.614 1.00 13.93 561 ALA A N 1
ATOM 8759 C CA . ALA A 1 609 ? -25.899 21.497 -2.970 1.00 10.05 561 ALA A CA 1
ATOM 8760 C C . ALA A 1 609 ? -25.859 22.686 -3.923 1.00 13.15 561 ALA A C 1
ATOM 8761 O O . ALA A 1 609 ? -25.781 22.528 -5.143 1.00 9.03 561 ALA A O 1
ATOM 8768 N N . ALA A 1 610 ? -25.920 23.889 -3.355 1.00 12.37 562 ALA A N 1
ATOM 8769 C CA . ALA A 1 610 ? -25.890 25.115 -4.142 1.00 16.81 562 ALA A CA 1
ATOM 8770 C C . ALA A 1 610 ? -25.440 26.260 -3.245 1.00 11.58 562 ALA A C 1
ATOM 8771 O O . ALA A 1 610 ? -25.382 26.133 -2.019 1.00 4.33 562 ALA A O 1
ATOM 8778 N N . LEU A 1 611 ? -25.120 27.383 -3.879 1.00 9.12 563 LEU A N 1
ATOM 8779 C CA . LEU A 1 611 ? -24.670 28.588 -3.195 1.00 15.07 563 LEU A CA 1
ATOM 8780 C C . LEU A 1 611 ? -25.758 29.645 -3.338 1.00 17.85 563 LEU A C 1
ATOM 8781 O O . LEU A 1 611 ? -26.095 30.043 -4.459 1.00 7.02 563 LEU A O 1
ATOM 8797 N N . ARG A 1 612 ? -26.308 30.088 -2.208 1.00 13.86 564 ARG A N 1
ATOM 8798 C CA . ARG A 1 612 ? -27.413 31.037 -2.240 1.00 14.99 564 ARG A CA 1
ATOM 8799 C C . ARG A 1 612 ? -27.013 32.299 -2.993 1.00 9.89 564 ARG A C 1
ATOM 8800 O O . ARG A 1 612 ? -25.986 32.916 -2.697 1.00 13.09 564 ARG A O 1
ATOM 8821 N N . GLY A 1 613 ? -27.835 32.682 -3.966 1.00 17.65 565 GLY A N 1
ATOM 8822 C CA . GLY A 1 613 ? -27.626 33.899 -4.716 1.00 9.11 565 GLY A CA 1
ATOM 8823 C C . GLY A 1 613 ? -26.697 33.787 -5.903 1.00 14.87 565 GLY A C 1
ATOM 8824 O O . GLY A 1 613 ? -26.547 34.772 -6.639 1.00 22.55 565 GLY A O 1
ATOM 8828 N N . ILE A 1 614 ? -26.072 32.630 -6.120 1.00 7.47 566 ILE A N 1
ATOM 8829 C CA . ILE A 1 614 ? -25.118 32.478 -7.212 1.00 14.70 566 ILE A CA 1
ATOM 8830 C C . ILE A 1 614 ? -25.546 31.331 -8.117 1.00 13.84 566 ILE A C 1
ATOM 8831 O O . ILE A 1 614 ? -25.746 31.518 -9.323 1.00 14.39 566 ILE A O 1
ATOM 8847 N N . GLY A 1 615 ? -25.681 30.138 -7.551 1.00 8.79 567 GLY A N 1
ATOM 8848 C CA . GLY A 1 615 ? -26.087 28.995 -8.345 1.00 13.62 567 GLY A CA 1
ATOM 8849 C C . GLY A 1 615 ? -25.675 27.691 -7.682 1.00 15.08 567 GLY A C 1
ATOM 8850 O O . GLY A 1 615 ? -25.344 27.654 -6.498 1.00 9.44 567 GLY A O 1
ATOM 8854 N N . GLY A 1 616 ? -25.712 26.628 -8.486 1.00 11.77 568 GLY A N 1
ATOM 8855 C CA . GLY A 1 616 ? -25.384 25.306 -8.004 1.00 7.61 568 GLY A CA 1
ATOM 8856 C C . GLY A 1 616 ? -23.899 25.005 -8.072 1.00 11.92 568 GLY A C 1
ATOM 8857 O O . GLY A 1 616 ? -23.103 25.742 -8.650 1.00 5.92 568 GLY A O 1
ATOM 8861 N N . VAL A 1 617 ? -23.524 23.878 -7.459 1.00 12.21 569 VAL A N 1
ATOM 8862 C CA . VAL A 1 617 ? -22.124 23.475 -7.429 1.00 9.94 569 VAL A CA 1
ATOM 8863 C C . VAL A 1 617 ? -21.735 22.619 -8.626 1.00 6.19 569 VAL A C 1
ATOM 8864 O O . VAL A 1 617 ? -20.577 22.188 -8.712 1.00 6.73 569 VAL A O 1
ATOM 8877 N N . PHE A 1 618 ? -22.659 22.355 -9.547 1.00 5.74 570 PHE A N 1
ATOM 8878 C CA . PHE A 1 618 ? -22.391 21.532 -10.720 1.00 12.26 570 PHE A CA 1
ATOM 8879 C C . PHE A 1 618 ? -22.022 22.424 -11.901 1.00 12.24 570 PHE A C 1
ATOM 8880 O O . PHE A 1 618 ? -22.716 23.408 -12.178 1.00 10.89 570 PHE A O 1
ATOM 8897 N N . ARG A 1 619 ? -20.938 22.079 -12.597 1.00 11.77 571 ARG A N 1
ATOM 8898 C CA . ARG A 1 619 ? -20.613 22.695 -13.881 1.00 7.98 571 ARG A CA 1
ATOM 8899 C C . ARG A 1 619 ? -20.734 21.640 -14.970 1.00 10.53 571 ARG A C 1
ATOM 8900 O O . ARG A 1 619 ? -20.005 20.637 -14.922 1.00 10.22 571 ARG A O 1
ATOM 8921 N N . PRO A 1 620 ? -21.618 21.798 -15.960 1.00 10.64 572 PRO A N 1
ATOM 8922 C CA . PRO A 1 620 ? -21.821 20.716 -16.933 1.00 11.10 572 PRO A CA 1
ATOM 8923 C C . PRO A 1 620 ? -20.538 20.355 -17.671 1.00 14.22 572 PRO A C 1
ATOM 8924 O O . PRO A 1 620 ? -19.693 21.206 -17.955 1.00 15.89 572 PRO A O 1
ATOM 8935 N N . ASN A 1 621 ? -20.406 19.064 -17.981 1.00 14.35 573 ASN A N 1
ATOM 8936 C CA . ASN A 1 621 ? -19.246 18.503 -18.672 1.00 18.07 573 ASN A CA 1
ATOM 8937 C C . ASN A 1 621 ? -17.959 18.636 -17.864 1.00 14.29 573 ASN A C 1
ATOM 8938 O O . ASN A 1 621 ? -16.863 18.475 -18.409 1.00 13.22 573 ASN A O 1
ATOM 8949 N N . VAL A 1 622 ? -18.064 18.915 -16.566 1.00 18.39 574 VAL A N 1
ATOM 8950 C CA . VAL A 1 622 ? -16.885 19.084 -15.724 1.00 12.69 574 VAL A CA 1
ATOM 8951 C C . VAL A 1 622 ? -17.091 18.336 -14.415 1.00 7.85 574 VAL A C 1
ATOM 8952 O O . VAL A 1 622 ? -16.328 17.422 -14.083 1.00 9.49 574 VAL A O 1
ATOM 8965 N N . THR A 1 623 ? -18.117 18.724 -13.657 1.00 12.18 575 THR A N 1
ATOM 8966 C CA . THR A 1 623 ? -18.359 18.101 -12.361 1.00 9.53 575 THR A CA 1
ATOM 8967 C C . THR A 1 623 ? -18.588 16.602 -12.520 1.00 10.34 575 THR A C 1
ATOM 8968 O O . THR A 1 623 ? -17.855 15.781 -11.956 1.00 8.83 575 THR A O 1
ATOM 8979 N N . LEU A 1 624 ? -19.607 16.227 -13.290 1.00 7.52 576 LEU A N 1
ATOM 8980 C CA . LEU A 1 624 ? -19.933 14.825 -13.503 1.00 12.28 576 LEU A CA 1
ATOM 8981 C C . LEU A 1 624 ? -20.541 14.645 -14.888 1.00 5.45 576 LEU A C 1
ATOM 8982 O O . LEU A 1 624 ? -21.319 15.485 -15.346 1.00 7.74 576 LEU A O 1
ATOM 8998 N N . MET A 1 625 ? -20.171 13.553 -15.546 1.00 10.31 577 MET A N 1
ATOM 8999 C CA . MET A 1 625 ? -20.692 13.197 -16.854 1.00 14.95 577 MET A CA 1
ATOM 9000 C C . MET A 1 625 ? -21.988 12.414 -16.702 1.00 7.69 577 MET A C 1
ATOM 9001 O O . MET A 1 625 ? -22.259 11.842 -15.645 1.00 8.40 577 MET A O 1
ATOM 9015 N N . PRO A 1 626 ? -22.831 12.385 -17.730 1.00 12.35 578 PRO A N 1
ATOM 9016 C CA . PRO A 1 626 ? -24.045 11.565 -17.649 1.00 11.20 578 PRO A CA 1
ATOM 9017 C C . PRO A 1 626 ? -23.698 10.087 -17.592 1.00 10.85 578 PRO A C 1
ATOM 9018 O O . PRO A 1 626 ? -22.680 9.648 -18.136 1.00 12.33 578 PRO A O 1
ATOM 9029 N N . LEU A 1 627 ? -24.562 9.309 -16.921 1.00 14.44 579 LEU A N 1
ATOM 9030 C CA . LEU A 1 627 ? -24.287 7.874 -16.861 1.00 20.48 579 LEU A CA 1
ATOM 9031 C C . LEU A 1 627 ? -24.491 7.192 -18.212 1.00 24.27 579 LEU A C 1
ATOM 9032 O O . LEU A 1 627 ? -23.688 6.328 -18.576 1.00 14.81 579 LEU A O 1
ATOM 9048 N N . GLY A 1 628 ? -25.493 7.597 -18.987 1.00 16.17 580 GLY A N 1
ATOM 9049 C CA . GLY A 1 628 ? -25.533 7.295 -20.403 1.00 22.12 580 GLY A CA 1
ATOM 9050 C C . GLY A 1 628 ? -25.939 5.876 -20.745 1.00 21.82 580 GLY A C 1
ATOM 9051 O O . GLY A 1 628 ? -26.086 5.004 -19.890 1.00 16.77 580 GLY A O 1
ATOM 9055 N N . ASP A 1 629 ? -26.131 5.655 -22.048 1.00 18.92 581 ASP A N 1
ATOM 9056 C CA . ASP A 1 629 ? -26.531 4.370 -22.598 1.00 15.47 581 ASP A CA 1
ATOM 9057 C C . ASP A 1 629 ? -25.312 3.603 -23.113 1.00 18.36 581 ASP A C 1
ATOM 9058 O O . ASP A 1 629 ? -24.168 4.043 -22.997 1.00 17.70 581 ASP A O 1
ATOM 9067 N N . ALA A 1 630 ? -25.569 2.455 -23.743 1.00 16.64 582 ALA A N 1
ATOM 9068 C CA . ALA A 1 630 ? -24.471 1.620 -24.222 1.00 17.29 582 ALA A CA 1
ATOM 9069 C C . ALA A 1 630 ? -23.567 2.384 -25.184 1.00 14.54 582 ALA A C 1
ATOM 9070 O O . ALA A 1 630 ? -22.345 2.195 -25.180 1.00 17.53 582 ALA A O 1
ATOM 9077 N N . GLN A 1 631 ? -24.147 3.253 -26.018 1.00 17.28 583 GLN A N 1
ATOM 9078 C CA . GLN A 1 631 ? -23.339 3.986 -26.990 1.00 20.82 583 GLN A CA 1
ATOM 9079 C C . GLN A 1 631 ? -22.439 5.019 -26.324 1.00 14.80 583 GLN A C 1
ATOM 9080 O O . GLN A 1 631 ? -21.351 5.311 -26.833 1.00 14.96 583 GLN A O 1
ATOM 9094 N N . ASN A 1 632 ? -22.872 5.583 -25.201 1.00 16.44 584 ASN A N 1
ATOM 9095 C CA . ASN A 1 632 ? -22.033 6.450 -24.388 1.00 21.26 584 ASN A CA 1
ATOM 9096 C C . ASN A 1 632 ? -21.163 5.650 -23.430 1.00 19.90 584 ASN A C 1
ATOM 9097 O O . ASN A 1 632 ? -20.586 6.225 -22.501 1.00 20.17 584 ASN A O 1
ATOM 9108 N N . ASN A 1 633 ? -21.000 4.347 -23.630 1.00 17.37 585 ASN A N 1
ATOM 9109 C CA . ASN A 1 633 ? -20.310 3.432 -22.689 1.00 19.37 585 ASN A CA 1
ATOM 9110 C C . ASN A 1 633 ? -19.436 2.471 -23.503 1.00 19.04 585 ASN A C 1
ATOM 9111 O O . ASN A 1 633 ? -19.206 1.385 -23.078 1.00 16.87 585 ASN A O 1
ATOM 9122 N N . THR A 1 634 ? -18.938 2.894 -24.650 1.00 13.08 586 THR A N 1
ATOM 9123 C CA . THR A 1 634 ? -18.108 2.034 -25.523 1.00 19.89 586 THR A CA 1
ATOM 9124 C C . THR A 1 634 ? -16.705 1.974 -24.911 1.00 14.01 586 THR A C 1
ATOM 9125 O O . THR A 1 634 ? -16.398 2.833 -24.193 1.00 8.58 586 THR A O 1
ATOM 9136 N N . SER A 1 635 ? -15.894 1.010 -25.275 1.00 11.45 587 SER A N 1
ATOM 9137 C CA . SER A 1 635 ? -14.556 0.839 -24.718 1.00 8.82 587 SER A CA 1
ATOM 9138 C C . SER A 1 635 ? -13.694 2.076 -24.941 1.00 10.49 587 SER A C 1
ATOM 9139 O O . SER A 1 635 ? -12.939 2.484 -24.051 1.00 11.76 587 SER A O 1
ATOM 9147 N N . ASP A 1 636 ? -13.796 2.692 -26.120 1.00 10.98 588 ASP A N 1
ATOM 9148 C CA . ASP A 1 636 ? -13.001 3.883 -26.397 1.00 10.62 588 ASP A CA 1
ATOM 9149 C C . ASP A 1 636 ? -13.373 5.017 -25.452 1.00 12.67 588 ASP A C 1
ATOM 9150 O O . ASP A 1 636 ? -12.500 5.658 -24.855 1.00 19.31 588 ASP A O 1
ATOM 9159 N N . VAL A 1 637 ? -14.674 5.288 -25.314 1.00 10.73 589 VAL A N 1
ATOM 9160 C CA . VAL A 1 637 ? -15.124 6.369 -24.442 1.00 12.93 589 VAL A CA 1
ATOM 9161 C C . VAL A 1 637 ? -14.639 6.139 -23.015 1.00 12.72 589 VAL A C 1
ATOM 9162 O O . VAL A 1 637 ? -13.997 7.007 -22.411 1.00 9.67 589 VAL A O 1
ATOM 9175 N N . VAL A 1 638 ? -14.954 4.969 -22.449 1.00 10.52 590 VAL A N 1
ATOM 9176 C CA . VAL A 1 638 ? -14.623 4.698 -21.051 1.00 11.99 590 VAL A CA 1
ATOM 9177 C C . VAL A 1 638 ? -13.128 4.663 -20.869 1.00 8.98 590 VAL A C 1
ATOM 9178 O O . VAL A 1 638 ? -12.597 5.058 -19.820 1.00 11.71 590 VAL A O 1
ATOM 9191 N N . ARG A 1 639 ? -12.421 4.201 -21.888 1.00 13.04 591 ARG A N 1
ATOM 9192 C CA . ARG A 1 639 ? -10.991 4.370 -21.851 1.00 18.11 591 ARG A CA 1
ATOM 9193 C C . ARG A 1 639 ? -10.633 5.838 -21.620 1.00 20.70 591 ARG A C 1
ATOM 9194 O O . ARG A 1 639 ? -9.782 6.116 -20.777 1.00 11.86 591 ARG A O 1
ATOM 9215 N N . LYS A 1 640 ? -11.102 6.795 -22.412 1.00 17.66 592 LYS A N 1
ATOM 9216 C CA . LYS A 1 640 ? -10.662 8.200 -22.244 1.00 13.61 592 LYS A CA 1
ATOM 9217 C C . LYS A 1 640 ? -11.081 8.700 -20.861 1.00 5.44 592 LYS A C 1
ATOM 9218 O O . LYS A 1 640 ? -10.365 9.476 -20.323 1.00 6.84 592 LYS A O 1
ATOM 9237 N N . ARG A 1 641 ? -12.214 8.253 -20.328 1.00 14.31 593 ARG A N 1
ATOM 9238 C CA . ARG A 1 641 ? -12.711 8.718 -19.028 1.00 15.94 593 ARG A CA 1
ATOM 9239 C C . ARG A 1 641 ? -11.833 8.201 -17.892 1.00 9.11 593 ARG A C 1
ATOM 9240 O O . ARG A 1 641 ? -11.408 8.965 -17.017 1.00 4.25 593 ARG A O 1
ATOM 9261 N N . LEU A 1 642 ? -11.530 6.902 -17.904 1.00 8.69 594 LEU A N 1
ATOM 9262 C CA . LEU A 1 642 ? -10.663 6.334 -16.877 1.00 17.32 594 LEU A CA 1
ATOM 9263 C C . LEU A 1 642 ? -9.301 7.023 -16.859 1.00 10.03 594 LEU A C 1
ATOM 9264 O O . LEU A 1 642 ? -8.811 7.430 -15.798 1.00 9.82 594 LEU A O 1
ATOM 9280 N N . VAL A 1 643 ? -8.678 7.175 -18.030 1.00 14.70 595 VAL A N 1
ATOM 9281 C CA . VAL A 1 643 ? -7.344 7.770 -18.083 1.00 13.97 595 VAL A CA 1
ATOM 9282 C C . VAL A 1 643 ? -7.386 9.216 -17.610 1.00 10.27 595 VAL A C 1
ATOM 9283 O O . VAL A 1 643 ? -6.455 9.701 -16.954 1.00 4.08 595 VAL A O 1
ATOM 9296 N N . ALA A 1 644 ? -8.468 9.927 -17.930 1.00 12.51 596 ALA A N 1
ATOM 9297 C CA . ALA A 1 644 ? -8.615 11.302 -17.467 1.00 10.83 596 ALA A CA 1
ATOM 9298 C C . ALA A 1 644 ? -8.654 11.357 -15.944 1.00 13.14 596 ALA A C 1
ATOM 9299 O O . ALA A 1 644 ? -7.895 12.106 -15.317 1.00 1.95 596 ALA A O 1
ATOM 9306 N N . VAL A 1 645 ? -9.532 10.564 -15.328 1.00 9.73 597 VAL A N 1
ATOM 9307 C CA . VAL A 1 645 ? -9.598 10.556 -13.872 1.00 9.91 597 VAL A CA 1
ATOM 9308 C C . VAL A 1 645 ? -8.240 10.190 -13.292 1.00 15.47 597 VAL A C 1
ATOM 9309 O O . VAL A 1 645 ? -7.765 10.821 -12.340 1.00 8.21 597 VAL A O 1
ATOM 9322 N N . ILE A 1 646 ? -7.578 9.191 -13.879 1.00 7.56 598 ILE A N 1
ATOM 9323 C CA . ILE A 1 646 ? -6.265 8.786 -13.387 1.00 11.36 598 ILE A CA 1
ATOM 9324 C C . ILE A 1 646 ? -5.305 9.969 -13.415 1.00 11.54 598 ILE A C 1
ATOM 9325 O O . ILE A 1 646 ? -4.640 10.277 -12.418 1.00 5.93 598 ILE A O 1
ATOM 9341 N N . ASP A 1 647 ? -5.238 10.662 -14.554 1.00 9.24 599 ASP A N 1
ATOM 9342 C CA . ASP A 1 647 ? -4.307 11.778 -14.685 1.00 6.49 599 ASP A CA 1
ATOM 9343 C C . ASP A 1 647 ? -4.578 12.842 -13.631 1.00 6.14 599 ASP A C 1
ATOM 9344 O O . ASP A 1 647 ? -3.643 13.449 -13.097 1.00 11.64 599 ASP A O 1
ATOM 9353 N N . GLY A 1 648 ? -5.851 13.087 -13.321 1.00 9.01 600 GLY A N 1
ATOM 9354 C CA . GLY A 1 648 ? -6.175 14.043 -12.274 1.00 15.10 600 GLY A CA 1
ATOM 9355 C C . GLY A 1 648 ? -5.673 13.601 -10.913 1.00 9.21 600 GLY A C 1
ATOM 9356 O O . GLY A 1 648 ? -5.098 14.390 -10.160 1.00 16.46 600 GLY A O 1
ATOM 9360 N N . ILE A 1 649 ? -5.903 12.332 -10.570 1.00 11.94 601 ILE A N 1
ATOM 9361 C CA . ILE A 1 649 ? -5.360 11.788 -9.330 1.00 12.64 601 ILE A CA 1
ATOM 9362 C C . ILE A 1 649 ? -3.845 11.942 -9.304 1.00 10.15 601 ILE A C 1
ATOM 9363 O O . ILE A 1 649 ? -3.259 12.302 -8.277 1.00 10.19 601 ILE A O 1
ATOM 9379 N N . ILE A 1 650 ? -3.190 11.664 -10.433 1.00 9.62 602 ILE A N 1
ATOM 9380 C CA . ILE A 1 650 ? -1.732 11.710 -10.481 1.00 10.53 602 ILE A CA 1
ATOM 9381 C C . ILE A 1 650 ? -1.233 13.133 -10.269 1.00 10.41 602 ILE A C 1
ATOM 9382 O O . ILE A 1 650 ? -0.282 13.368 -9.514 1.00 10.85 602 ILE A O 1
ATOM 9398 N N . ARG A 1 651 ? -1.863 14.105 -10.930 1.00 13.62 603 ARG A N 1
ATOM 9399 C CA . ARG A 1 651 ? -1.426 15.491 -10.801 1.00 15.03 603 ARG A CA 1
ATOM 9400 C C . ARG A 1 651 ? -1.552 15.968 -9.358 1.00 9.79 603 ARG A C 1
ATOM 9401 O O . ARG A 1 651 ? -0.606 16.527 -8.793 1.00 9.47 603 ARG A O 1
ATOM 9422 N N . GLY A 1 652 ? -2.713 15.742 -8.740 1.00 8.66 604 GLY A N 1
ATOM 9423 C CA . GLY A 1 652 ? -2.882 16.117 -7.344 1.00 13.95 604 GLY A CA 1
ATOM 9424 C C . GLY A 1 652 ? -1.874 15.447 -6.430 1.00 12.49 604 GLY A C 1
ATOM 9425 O O . GLY A 1 652 ? -1.333 16.077 -5.518 1.00 15.72 604 GLY A O 1
ATOM 9429 N N . SER A 1 653 ? -1.611 14.157 -6.657 1.00 7.30 605 SER A N 1
ATOM 9430 C CA . SER A 1 653 ? -0.691 13.432 -5.787 1.00 8.77 605 SER A CA 1
ATOM 9431 C C . SER A 1 653 ? 0.733 13.940 -5.952 1.00 8.32 605 SER A C 1
ATOM 9432 O O . SER A 1 653 ? 1.464 14.088 -4.965 1.00 5.61 605 SER A O 1
ATOM 9440 N N . HIS A 1 654 ? 1.152 14.197 -7.192 1.00 10.11 606 HIS A N 1
ATOM 9441 C CA . HIS A 1 654 ? 2.465 14.788 -7.417 1.00 9.53 606 HIS A CA 1
ATOM 9442 C C . HIS A 1 654 ? 2.602 16.099 -6.653 1.00 12.53 606 HIS A C 1
ATOM 9443 O O . HIS A 1 654 ? 3.608 16.336 -5.974 1.00 7.58 606 HIS A O 1
ATOM 9457 N N . THR A 1 655 ? 1.588 16.965 -6.750 1.00 9.49 607 THR A N 1
ATOM 9458 C CA . THR A 1 655 ? 1.663 18.283 -6.126 1.00 9.18 607 THR A CA 1
ATOM 9459 C C . THR A 1 655 ? 1.792 18.174 -4.612 1.00 14.06 607 THR A C 1
ATOM 9460 O O . THR A 1 655 ? 2.674 18.794 -4.005 1.00 12.85 607 THR A O 1
ATOM 9471 N N . LEU A 1 656 ? 0.911 17.395 -3.981 1.00 9.44 608 LEU A N 1
ATOM 9472 C CA . LEU A 1 656 ? 0.928 17.298 -2.526 1.00 10.52 608 LEU A CA 1
ATOM 9473 C C . LEU A 1 656 ? 2.189 16.596 -2.038 1.00 11.26 608 LEU A C 1
ATOM 9474 O O . LEU A 1 656 ? 2.747 16.962 -0.997 1.00 9.20 608 LEU A O 1
ATOM 9490 N N . ALA A 1 657 ? 2.652 15.586 -2.776 1.00 7.91 609 ALA A N 1
ATOM 9491 C CA . ALA A 1 657 ? 3.888 14.907 -2.401 1.00 8.61 609 ALA A CA 1
ATOM 9492 C C . ALA A 1 657 ? 5.073 15.861 -2.471 1.00 13.41 609 ALA A C 1
ATOM 9493 O O . ALA A 1 657 ? 5.904 15.906 -1.556 1.00 10.94 609 ALA A O 1
ATOM 9500 N N . ASP A 1 658 ? 5.164 16.639 -3.553 1.00 14.88 610 ASP A N 1
ATOM 9501 C CA . ASP A 1 658 ? 6.256 17.598 -3.680 1.00 14.14 610 ASP A CA 1
ATOM 9502 C C . ASP A 1 658 ? 6.209 18.629 -2.560 1.00 19.91 610 ASP A C 1
ATOM 9503 O O . ASP A 1 658 ? 7.252 19.046 -2.044 1.00 22.13 610 ASP A O 1
ATOM 9512 N N . SER A 1 659 ? 5.004 19.058 -2.178 1.00 19.70 611 SER A N 1
ATOM 9513 C CA . SER A 1 659 ? 4.867 19.999 -1.072 1.00 17.85 611 SER A CA 1
ATOM 9514 C C . SER A 1 659 ? 5.322 19.377 0.244 1.00 10.73 611 SER A C 1
ATOM 9515 O O . SER A 1 659 ? 6.021 20.020 1.035 1.00 8.29 611 SER A O 1
ATOM 9523 N N . ALA A 1 660 ? 4.921 18.130 0.503 1.00 13.68 612 ALA A N 1
ATOM 9524 C CA . ALA A 1 660 ? 5.377 17.442 1.707 1.00 13.92 612 ALA A CA 1
ATOM 9525 C C . ALA A 1 660 ? 6.899 17.389 1.769 1.00 10.33 612 ALA A C 1
ATOM 9526 O O . ALA A 1 660 ? 7.501 17.681 2.810 1.00 6.73 612 ALA A O 1
ATOM 9533 N N . MET A 1 661 ? 7.542 17.018 0.659 1.00 7.24 613 MET A N 1
ATOM 9534 C CA . MET A 1 661 ? 8.999 16.939 0.649 1.00 14.01 613 MET A CA 1
ATOM 9535 C C . MET A 1 661 ? 9.623 18.321 0.773 1.00 16.33 613 MET A C 1
ATOM 9536 O O . MET A 1 661 ? 10.681 18.471 1.394 1.00 12.12 613 MET A O 1
ATOM 9550 N N . GLU A 1 662 ? 8.984 19.335 0.187 1.00 12.47 614 GLU A N 1
ATOM 9551 C CA . GLU A 1 662 ? 9.483 20.702 0.296 1.00 13.50 614 GLU A CA 1
ATOM 9552 C C . GLU A 1 662 ? 9.501 21.161 1.748 1.00 17.31 614 GLU A C 1
ATOM 9553 O O . GLU A 1 662 ? 10.511 21.682 2.236 1.00 14.18 614 GLU A O 1
ATOM 9565 N N . VAL A 1 663 ? 8.387 20.972 2.460 1.00 11.09 615 VAL A N 1
ATOM 9566 C CA . VAL A 1 663 ? 8.334 21.365 3.864 1.00 17.03 615 VAL A CA 1
ATOM 9567 C C . VAL A 1 663 ? 9.333 20.553 4.675 1.00 12.66 615 VAL A C 1
ATOM 9568 O O . VAL A 1 663 ? 9.979 21.070 5.594 1.00 16.60 615 VAL A O 1
ATOM 9581 N N . LEU A 1 664 ? 9.470 19.265 4.354 1.00 15.67 616 LEU A N 1
ATOM 9582 C CA . LEU A 1 664 ? 10.445 18.434 5.050 1.00 20.88 616 LEU A CA 1
ATOM 9583 C C . LEU A 1 664 ? 11.861 18.932 4.786 1.00 15.05 616 LEU A C 1
ATOM 9584 O O . LEU A 1 664 ? 12.683 19.005 5.708 1.00 8.89 616 LEU A O 1
ATOM 9600 N N . HIS A 1 665 ? 12.166 19.266 3.527 1.00 14.10 617 HIS A N 1
ATOM 9601 C CA . HIS A 1 665 ? 13.499 19.759 3.196 1.00 11.89 617 HIS A CA 1
ATOM 9602 C C . HIS A 1 665 ? 13.809 21.046 3.950 1.00 9.26 617 HIS A C 1
ATOM 9603 O O . HIS A 1 665 ? 14.956 21.277 4.351 1.00 16.12 617 HIS A O 1
ATOM 9617 N N . GLU A 1 666 ? 12.799 21.894 4.169 1.00 11.65 618 GLU A N 1
ATOM 9618 C CA . GLU A 1 666 ? 13.040 23.121 4.919 1.00 18.61 618 GLU A CA 1
ATOM 9619 C C . GLU A 1 666 ? 13.382 22.825 6.371 1.00 12.92 618 GLU A C 1
ATOM 9620 O O . GLU A 1 666 ? 14.013 23.656 7.031 1.00 7.02 618 GLU A O 1
ATOM 9632 N N . LEU A 1 667 ? 12.995 21.656 6.870 1.00 16.28 619 LEU A N 1
ATOM 9633 C CA . LEU A 1 667 ? 13.191 21.288 8.262 1.00 13.91 619 LEU A CA 1
ATOM 9634 C C . LEU A 1 667 ? 14.580 20.677 8.411 1.00 20.98 619 LEU A C 1
ATOM 9635 O O . LEU A 1 667 ? 15.137 20.116 7.463 1.00 10.40 619 LEU A O 1
ATOM 9651 N N . THR A 1 668 ? 15.146 20.806 9.611 1.00 9.80 620 THR A N 1
ATOM 9652 C CA . THR A 1 668 ? 16.483 20.286 9.902 1.00 22.40 620 THR A CA 1
ATOM 9653 C C . THR A 1 668 ? 16.343 18.824 10.314 1.00 22.82 620 THR A C 1
ATOM 9654 O O . THR A 1 668 ? 16.394 18.463 11.491 1.00 41.93 620 THR A O 1
ATOM 9665 N N . ASP A 1 669 ? 16.147 17.972 9.313 1.00 16.56 621 ASP A N 1
ATOM 9666 C CA . ASP A 1 669 ? 15.753 16.583 9.523 1.00 23.27 621 ASP A CA 1
ATOM 9667 C C . ASP A 1 669 ? 16.914 15.640 9.234 1.00 14.71 621 ASP A C 1
ATOM 9668 O O . ASP A 1 669 ? 17.246 15.388 8.070 1.00 13.89 621 ASP A O 1
ATOM 9677 N N . HIS A 1 670 ? 17.501 15.089 10.300 1.00 13.27 622 HIS A N 1
ATOM 9678 C CA . HIS A 1 670 ? 18.572 14.097 10.222 1.00 19.63 622 HIS A CA 1
ATOM 9679 C C . HIS A 1 670 ? 18.107 12.823 10.921 1.00 13.33 622 HIS A C 1
ATOM 9680 O O . HIS A 1 670 ? 18.468 12.579 12.082 1.00 14.28 622 HIS A O 1
ATOM 9694 N N . PRO A 1 671 ? 17.304 11.992 10.258 1.00 11.16 623 PRO A N 1
ATOM 9695 C CA . PRO A 1 671 ? 16.753 10.809 10.944 1.00 13.37 623 PRO A CA 1
ATOM 9696 C C . PRO A 1 671 ? 17.833 9.775 11.242 1.00 10.97 623 PRO A C 1
ATOM 9697 O O . PRO A 1 671 ? 18.550 9.326 10.346 1.00 11.77 623 PRO A O 1
ATOM 9708 N N . ILE A 1 672 ? 17.943 9.402 12.518 1.00 17.91 624 ILE A N 1
ATOM 9709 C CA . ILE A 1 672 ? 18.831 8.341 12.979 1.00 12.66 624 ILE A CA 1
ATOM 9710 C C . ILE A 1 672 ? 17.963 7.213 13.522 1.00 12.21 624 ILE A C 1
ATOM 9711 O O . ILE A 1 672 ? 16.998 7.460 14.254 1.00 12.88 624 ILE A O 1
ATOM 9727 N N . TYR A 1 673 ? 18.324 5.975 13.178 1.00 11.48 625 TYR A N 1
ATOM 9728 C CA . TYR A 1 673 ? 17.426 4.836 13.350 1.00 10.76 625 TYR A CA 1
ATOM 9729 C C . TYR A 1 673 ? 17.082 4.653 14.832 1.00 23.66 625 TYR A C 1
ATOM 9730 O O . TYR A 1 673 ? 17.962 4.432 15.672 1.00 10.89 625 TYR A O 1
ATOM 9748 N N . LEU A 1 674 ? 15.783 4.748 15.137 1.00 23.08 626 LEU A N 1
ATOM 9749 C CA . LEU A 1 674 ? 15.231 4.545 16.481 1.00 18.23 626 LEU A CA 1
ATOM 9750 C C . LEU A 1 674 ? 15.687 5.615 17.474 1.00 22.65 626 LEU A C 1
ATOM 9751 O O . LEU A 1 674 ? 16.074 5.328 18.610 1.00 13.75 626 LEU A O 1
ATOM 9767 N N . GLU A 1 675 ? 15.607 6.866 17.039 1.00 8.46 627 GLU A N 1
ATOM 9768 C CA . GLU A 1 675 ? 15.426 7.982 17.954 1.00 8.61 627 GLU A CA 1
ATOM 9769 C C . GLU A 1 675 ? 13.935 8.092 18.252 1.00 12.17 627 GLU A C 1
ATOM 9770 O O . GLU A 1 675 ? 13.131 8.289 17.335 1.00 10.56 627 GLU A O 1
ATOM 9782 N N . THR A 1 676 ? 13.553 7.919 19.518 1.00 11.57 628 THR A N 1
ATOM 9783 C CA . THR A 1 676 ? 12.144 8.045 19.875 1.00 14.99 628 THR A CA 1
ATOM 9784 C C . THR A 1 676 ? 11.652 9.483 19.800 1.00 17.44 628 THR A C 1
ATOM 9785 O O . THR A 1 676 ? 10.440 9.713 19.881 1.00 11.74 628 THR A O 1
ATOM 9796 N N . GLU A 1 677 ? 12.557 10.444 19.646 1.00 15.00 629 GLU A N 1
ATOM 9797 C CA . GLU A 1 677 ? 12.221 11.860 19.586 1.00 17.85 629 GLU A CA 1
ATOM 9798 C C . GLU A 1 677 ? 13.505 12.612 19.269 1.00 12.36 629 GLU A C 1
ATOM 9799 O O . GLU A 1 677 ? 14.595 12.035 19.257 1.00 13.02 629 GLU A O 1
ATOM 9811 N N . GLU A 1 678 ? 13.365 13.910 19.017 1.00 12.92 630 GLU A N 1
ATOM 9812 C CA . GLU A 1 678 ? 14.525 14.727 18.687 1.00 16.99 630 GLU A CA 1
ATOM 9813 C C . GLU A 1 678 ? 15.521 14.735 19.840 1.00 19.80 630 GLU A C 1
ATOM 9814 O O . GLU A 1 678 ? 15.146 14.912 21.003 1.00 19.92 630 GLU A O 1
ATOM 9826 N N . HIS A 1 679 ? 16.797 14.542 19.508 1.00 15.65 631 HIS A N 1
ATOM 9827 C CA . HIS A 1 679 ? 17.900 14.590 20.465 1.00 16.70 631 HIS A CA 1
ATOM 9828 C C . HIS A 1 679 ? 17.790 13.520 21.545 1.00 22.51 631 HIS A C 1
ATOM 9829 O O . HIS A 1 679 ? 18.351 13.676 22.635 1.00 19.11 631 HIS A O 1
ATOM 9843 N N . PHE A 1 680 ? 17.077 12.425 21.276 1.00 21.54 632 PHE A N 1
ATOM 9844 C CA . PHE A 1 680 ? 16.976 11.369 22.276 1.00 22.58 632 PHE A CA 1
ATOM 9845 C C . PHE A 1 680 ? 18.328 10.717 22.535 1.00 18.71 632 PHE A C 1
ATOM 9846 O O . PHE A 1 680 ? 18.668 10.412 23.684 1.00 17.94 632 PHE A O 1
ATOM 9863 N N . ILE A 1 681 ? 19.109 10.488 21.479 1.00 17.22 633 ILE A N 1
ATOM 9864 C CA . ILE A 1 681 ? 20.381 9.792 21.644 1.00 18.39 633 ILE A CA 1
ATOM 9865 C C . ILE A 1 681 ? 21.337 10.623 22.491 1.00 19.69 633 ILE A C 1
ATOM 9866 O O . ILE A 1 681 ? 21.940 10.126 23.450 1.00 16.31 633 ILE A O 1
ATOM 9882 N N . GLN A 1 682 ? 21.504 11.900 22.140 1.00 21.38 634 GLN A N 1
ATOM 9883 C CA . GLN A 1 682 ? 22.463 12.732 22.858 1.00 25.76 634 GLN A CA 1
ATOM 9884 C C . GLN A 1 682 ? 22.064 12.891 24.320 1.00 21.30 634 GLN A C 1
ATOM 9885 O O . GLN A 1 682 ? 22.925 12.910 25.207 1.00 26.52 634 GLN A O 1
ATOM 9899 N N . ASN A 1 683 ? 20.762 12.998 24.591 1.00 22.89 635 ASN A N 1
ATOM 9900 C CA . ASN A 1 683 ? 20.305 13.153 25.968 1.00 18.21 635 ASN A CA 1
ATOM 9901 C C . ASN A 1 683 ? 20.444 11.849 26.742 1.00 19.42 635 ASN A C 1
ATOM 9902 O O . ASN A 1 683 ? 20.736 11.861 27.944 1.00 18.43 635 ASN A O 1
ATOM 9913 N N . TYR A 1 684 ? 20.228 10.713 26.075 1.00 19.37 636 TYR A N 1
ATOM 9914 C CA . TYR A 1 684 ? 20.488 9.426 26.711 1.00 18.51 636 TYR A CA 1
ATOM 9915 C C . TYR A 1 684 ? 21.956 9.309 27.096 1.00 16.96 636 TYR A C 1
ATOM 9916 O O . TYR A 1 684 ? 22.291 8.911 28.218 1.00 16.67 636 TYR A O 1
ATOM 9934 N N . MET A 1 685 ? 22.850 9.658 26.169 1.00 12.11 637 MET A N 1
ATOM 9935 C CA . MET A 1 685 ? 24.276 9.642 26.470 1.00 17.18 637 MET A CA 1
ATOM 9936 C C . MET A 1 685 ? 24.599 10.575 27.629 1.00 15.67 637 MET A C 1
ATOM 9937 O O . MET A 1 685 ? 25.414 10.243 28.497 1.00 18.75 637 MET A O 1
ATOM 9951 N N . SER A 1 686 ? 23.968 11.751 27.661 1.00 15.90 638 SER A N 1
ATOM 9952 C CA . SER A 1 686 ? 24.254 12.712 28.721 1.00 12.64 638 SER A CA 1
ATOM 9953 C C . SER A 1 686 ? 23.840 12.175 30.086 1.00 21.91 638 SER A C 1
ATOM 9954 O O . SER A 1 686 ? 24.533 12.400 31.084 1.00 20.06 638 SER A O 1
ATOM 9962 N N . ARG A 1 687 ? 22.712 11.464 30.152 1.00 21.50 639 ARG A N 1
ATOM 9963 C CA . ARG A 1 687 ? 22.182 11.034 31.442 1.00 20.33 639 ARG A CA 1
ATOM 9964 C C . ARG A 1 687 ? 22.834 9.743 31.926 1.00 16.82 639 ARG A C 1
ATOM 9965 O O . ARG A 1 687 ? 23.177 9.629 33.109 1.00 18.70 639 ARG A O 1
ATOM 9986 N N . TYR A 1 688 ? 23.003 8.760 31.042 1.00 17.55 640 TYR A N 1
ATOM 9987 C CA . TYR A 1 688 ? 23.487 7.441 31.433 1.00 20.06 640 TYR A CA 1
ATOM 9988 C C . TYR A 1 688 ? 24.896 7.148 30.937 1.00 18.09 640 TYR A C 1
ATOM 9989 O O . TYR A 1 688 ? 25.402 6.047 31.174 1.00 19.27 640 TYR A O 1
ATOM 10007 N N . ASN A 1 689 ? 25.541 8.103 30.265 1.00 21.57 641 ASN A N 1
ATOM 10008 C CA . ASN A 1 689 ? 26.927 7.967 29.810 1.00 22.11 641 ASN A CA 1
ATOM 10009 C C . ASN A 1 689 ? 27.143 6.727 28.950 1.00 17.66 641 ASN A C 1
ATOM 10010 O O . ASN A 1 689 ? 28.241 6.163 28.918 1.00 28.54 641 ASN A O 1
ATOM 10021 N N . LYS A 1 690 ? 26.095 6.270 28.272 1.00 23.14 642 LYS A N 1
ATOM 10022 C CA . LYS A 1 690 ? 26.223 5.157 27.346 1.00 22.99 642 LYS A CA 1
ATOM 10023 C C . LYS A 1 690 ? 25.246 5.376 26.201 1.00 17.25 642 LYS A C 1
ATOM 10024 O O . LYS A 1 690 ? 24.411 6.285 26.226 1.00 20.45 642 LYS A O 1
ATOM 10043 N N . GLU A 1 691 ? 25.403 4.607 25.137 1.00 19.74 643 GLU A N 1
ATOM 10044 C CA . GLU A 1 691 ? 24.694 4.812 23.860 1.00 23.77 643 GLU A CA 1
ATOM 10045 C C . GLU A 1 691 ? 23.466 3.903 23.839 1.00 22.84 643 GLU A C 1
ATOM 10046 O O . GLU A 1 691 ? 23.663 2.698 23.964 1.00 21.24 643 GLU A O 1
ATOM 10058 N N . PRO A 1 692 ? 22.242 4.405 23.616 1.00 13.94 644 PRO A N 1
ATOM 10059 C CA . PRO A 1 692 ? 21.077 3.546 23.741 1.00 20.49 644 PRO A CA 1
ATOM 10060 C C . PRO A 1 692 ? 21.086 2.341 22.774 1.00 19.57 644 PRO A C 1
ATOM 10061 O O . PRO A 1 692 ? 21.522 2.530 21.666 1.00 18.34 644 PRO A O 1
ATOM 10072 N N . LEU A 1 693 ? 20.622 1.153 23.198 1.00 18.82 645 LEU A N 1
ATOM 10073 C CA . LEU A 1 693 ? 20.530 -0.016 22.335 1.00 13.49 645 LEU A CA 1
ATOM 10074 C C . LEU A 1 693 ? 19.433 0.198 21.298 1.00 16.55 645 LEU A C 1
ATOM 10075 O O . LEU A 1 693 ? 18.260 0.367 21.648 1.00 16.65 645 LEU A O 1
ATOM 10091 N N . MET A 1 694 ? 19.813 0.187 20.021 1.00 9.88 646 MET A N 1
ATOM 10092 C CA . MET A 1 694 ? 18.874 0.365 18.913 1.00 12.69 646 MET A CA 1
ATOM 10093 C C . MET A 1 694 ? 19.172 -0.680 17.845 1.00 11.17 646 MET A C 1
ATOM 10094 O O . MET A 1 694 ? 19.600 -0.356 16.731 1.00 12.72 646 MET A O 1
ATOM 10108 N N . PRO A 1 695 ? 18.954 -1.960 18.158 1.00 11.44 647 PRO A N 1
ATOM 10109 C CA . PRO A 1 695 ? 19.208 -3.011 17.163 1.00 6.76 647 PRO A CA 1
ATOM 10110 C C . PRO A 1 695 ? 18.206 -2.964 16.019 1.00 5.86 647 PRO A C 1
ATOM 10111 O O . PRO A 1 695 ? 17.015 -2.717 16.220 1.00 9.27 647 PRO A O 1
ATOM 10122 N N . PHE A 1 696 ? 18.708 -3.218 14.805 1.00 6.95 648 PHE A N 1
ATOM 10123 C CA . PHE A 1 696 ? 17.864 -3.201 13.613 1.00 7.57 648 PHE A CA 1
ATOM 10124 C C . PHE A 1 696 ? 16.654 -4.118 13.750 1.00 6.69 648 PHE A C 1
ATOM 10125 O O . PHE A 1 696 ? 15.587 -3.826 13.199 1.00 5.10 648 PHE A O 1
ATOM 10142 N N . SER A 1 697 ? 16.802 -5.230 14.464 1.00 6.91 649 SER A N 1
ATOM 10143 C CA . SER A 1 697 ? 15.714 -6.180 14.658 1.00 6.59 649 SER A CA 1
ATOM 10144 C C . SER A 1 697 ? 14.388 -5.526 15.028 1.00 7.62 649 SER A C 1
ATOM 10145 O O . SER A 1 697 ? 13.324 -6.014 14.636 1.00 3.87 649 SER A O 1
ATOM 10153 N N . LEU A 1 698 ? 14.432 -4.436 15.796 1.00 7.12 650 LEU A N 1
ATOM 10154 C CA . LEU A 1 698 ? 13.192 -3.855 16.299 1.00 6.93 650 LEU A CA 1
ATOM 10155 C C . LEU A 1 698 ? 12.297 -3.366 15.167 1.00 7.38 650 LEU A C 1
ATOM 10156 O O . LEU A 1 698 ? 11.067 -3.393 15.297 1.00 2.94 650 LEU A O 1
ATOM 10172 N N . SER A 1 699 ? 12.887 -2.936 14.048 1.00 7.68 651 SER A N 1
ATOM 10173 C CA . SER A 1 699 ? 12.080 -2.498 12.914 1.00 7.50 651 SER A CA 1
ATOM 10174 C C . SER A 1 699 ? 11.119 -3.587 12.457 1.00 5.02 651 SER A C 1
ATOM 10175 O O . SER A 1 699 ? 10.022 -3.284 11.972 1.00 3.34 651 SER A O 1
ATOM 10183 N N . LEU A 1 700 ? 11.504 -4.857 12.610 1.00 5.26 652 LEU A N 1
ATOM 10184 C CA . LEU A 1 700 ? 10.630 -5.960 12.231 1.00 4.20 652 LEU A CA 1
ATOM 10185 C C . LEU A 1 700 ? 9.310 -5.958 12.992 1.00 3.54 652 LEU A C 1
ATOM 10186 O O . LEU A 1 700 ? 8.452 -6.800 12.702 1.00 4.03 652 LEU A O 1
ATOM 10202 N N . TYR A 1 701 ? 9.137 -5.074 13.979 1.00 6.78 653 TYR A N 1
ATOM 10203 C CA . TYR A 1 701 ? 7.836 -4.954 14.629 1.00 6.76 653 TYR A CA 1
ATOM 10204 C C . TYR A 1 701 ? 6.738 -4.625 13.627 1.00 4.56 653 TYR A C 1
ATOM 10205 O O . TYR A 1 701 ? 5.565 -4.934 13.870 1.00 3.32 653 TYR A O 1
ATOM 10223 N N . TYR A 1 702 ? 7.090 -3.982 12.512 1.00 6.24 654 TYR A N 1
ATOM 10224 C CA . TYR A 1 702 ? 6.103 -3.636 11.498 1.00 9.07 654 TYR A CA 1
ATOM 10225 C C . TYR A 1 702 ? 5.614 -4.848 10.719 1.00 5.20 654 TYR A C 1
ATOM 10226 O O . TYR A 1 702 ? 4.682 -4.713 9.920 1.00 11.05 654 TYR A O 1
ATOM 10244 N N . LEU A 1 703 ? 6.218 -6.015 10.919 1.00 3.87 655 LEU A N 1
ATOM 10245 C CA . LEU A 1 703 ? 5.758 -7.246 10.296 1.00 8.66 655 LEU A CA 1
ATOM 10246 C C . LEU A 1 703 ? 4.651 -7.920 11.095 1.00 9.37 655 LEU A C 1
ATOM 10247 O O . LEU A 1 703 ? 4.305 -9.070 10.808 1.00 5.53 655 LEU A O 1
ATOM 10263 N N . HIS A 1 704 ? 4.099 -7.235 12.094 1.00 7.61 656 HIS A N 1
ATOM 10264 C CA . HIS A 1 704 ? 3.012 -7.785 12.886 1.00 12.97 656 HIS A CA 1
ATOM 10265 C C . HIS A 1 704 ? 1.747 -7.918 12.040 1.00 4.01 656 HIS A C 1
ATOM 10266 O O . HIS A 1 704 ? 1.638 -7.372 10.937 1.00 5.11 656 HIS A O 1
ATOM 10280 N N . ASP A 1 705 ? 0.776 -8.654 12.579 1.00 4.18 657 ASP A N 1
ATOM 10281 C CA . ASP A 1 705 ? -0.485 -8.858 11.879 1.00 7.66 657 ASP A CA 1
ATOM 10282 C C . ASP A 1 705 ? -1.209 -7.533 11.676 1.00 5.44 657 ASP A C 1
ATOM 10283 O O . ASP A 1 705 ? -1.332 -6.727 12.603 1.00 4.26 657 ASP A O 1
ATOM 10292 N N . LEU A 1 706 ? -1.704 -7.321 10.460 1.00 6.94 658 LEU A N 1
ATOM 10293 C CA . LEU A 1 706 ? -2.514 -6.151 10.167 1.00 11.09 658 LEU A CA 1
ATOM 10294 C C . LEU A 1 706 ? -3.912 -6.299 10.766 1.00 6.15 658 LEU A C 1
ATOM 10295 O O . LEU A 1 706 ? -4.373 -7.399 11.082 1.00 4.72 658 LEU A O 1
ATOM 10311 N N . ARG A 1 707 ? -4.588 -5.163 10.917 1.00 8.25 659 ARG A N 1
ATOM 10312 C CA . ARG A 1 707 ? -5.962 -5.151 11.399 1.00 9.55 659 ARG A CA 1
ATOM 10313 C C . ARG A 1 707 ? -6.916 -5.422 10.244 1.00 9.65 659 ARG A C 1
ATOM 10314 O O . ARG A 1 707 ? -6.700 -4.960 9.122 1.00 7.95 659 ARG A O 1
ATOM 10335 N N . ILE A 1 708 ? -7.972 -6.179 10.522 1.00 15.09 660 ILE A N 1
ATOM 10336 C CA . ILE A 1 708 ? -9.010 -6.475 9.544 1.00 16.57 660 ILE A CA 1
ATOM 10337 C C . ILE A 1 708 ? -10.281 -5.739 9.944 1.00 11.35 660 ILE A C 1
ATOM 10338 O O . ILE A 1 708 ? -10.658 -5.724 11.122 1.00 15.73 660 ILE A O 1
ATOM 10354 N N . GLU A 1 709 ? -10.935 -5.122 8.962 1.00 7.17 661 GLU A N 1
ATOM 10355 C CA . GLU A 1 709 ? -12.252 -4.527 9.150 1.00 11.28 661 GLU A CA 1
ATOM 10356 C C . GLU A 1 709 ? -13.044 -4.715 7.867 1.00 10.02 661 GLU A C 1
ATOM 10357 O O . GLU A 1 709 ? -12.593 -4.306 6.794 1.00 13.05 661 GLU A O 1
ATOM 10369 N N . ASN A 1 710 ? -14.224 -5.318 7.981 1.00 12.44 662 ASN A N 1
ATOM 10370 C CA . ASN A 1 710 ? -15.033 -5.656 6.813 1.00 8.56 662 ASN A CA 1
ATOM 10371 C C . ASN A 1 710 ? -14.201 -6.414 5.783 1.00 12.21 662 ASN A C 1
ATOM 10372 O O . ASN A 1 710 ? -14.284 -6.167 4.578 1.00 11.26 662 ASN A O 1
ATOM 10383 N N . ASN A 1 711 ? -13.380 -7.347 6.270 1.00 15.70 663 ASN A N 1
ATOM 10384 C CA . ASN A 1 711 ? -12.586 -8.254 5.445 1.00 8.21 663 ASN A CA 1
ATOM 10385 C C . ASN A 1 711 ? -11.498 -7.550 4.641 1.00 7.45 663 ASN A C 1
ATOM 10386 O O . ASN A 1 711 ? -11.065 -8.066 3.606 1.00 15.39 663 ASN A O 1
ATOM 10397 N N . GLU A 1 712 ? -11.036 -6.384 5.081 1.00 7.10 664 GLU A N 1
ATOM 10398 C CA . GLU A 1 712 ? -9.964 -5.669 4.402 1.00 6.88 664 GLU A CA 1
ATOM 10399 C C . GLU A 1 712 ? -8.943 -5.207 5.428 1.00 6.45 664 GLU A C 1
ATOM 10400 O O . GLU A 1 712 ? -9.304 -4.784 6.530 1.00 9.84 664 GLU A O 1
ATOM 10412 N N . VAL A 1 713 ? -7.667 -5.303 5.066 1.00 2.29 665 VAL A N 1
ATOM 10413 C CA . VAL A 1 713 ? -6.589 -5.004 6.001 1.00 4.20 665 VAL A CA 1
ATOM 10414 C C . VAL A 1 713 ? -6.338 -3.502 6.045 1.00 8.69 665 VAL A C 1
ATOM 10415 O O . VAL A 1 713 ? -6.514 -2.783 5.054 1.00 8.88 665 VAL A O 1
ATOM 10428 N N . TYR A 1 714 ? -5.914 -3.030 7.215 1.00 4.67 666 TYR A N 1
ATOM 10429 C CA . TYR A 1 714 ? -5.394 -1.681 7.386 1.00 7.48 666 TYR A CA 1
ATOM 10430 C C . TYR A 1 714 ? -4.357 -1.732 8.500 1.00 9.85 666 TYR A C 1
ATOM 10431 O O . TYR A 1 714 ? -4.307 -2.688 9.279 1.00 5.72 666 TYR A O 1
ATOM 10449 N N . ASP A 1 715 ? -3.515 -0.704 8.562 1.00 10.53 667 ASP A N 1
ATOM 10450 C CA . ASP A 1 715 ? -2.414 -0.652 9.523 1.00 10.58 667 ASP A CA 1
ATOM 10451 C C . ASP A 1 715 ? -2.364 0.722 10.177 1.00 9.14 667 ASP A C 1
ATOM 10452 O O . ASP A 1 715 ? -1.831 1.676 9.582 1.00 6.30 667 ASP A O 1
ATOM 10461 N N . PRO A 1 716 ? -2.894 0.868 11.396 1.00 13.00 668 PRO A N 1
ATOM 10462 C CA . PRO A 1 716 ? -2.836 2.187 12.050 1.00 8.19 668 PRO A CA 1
ATOM 10463 C C . PRO A 1 716 ? -1.422 2.624 12.398 1.00 6.91 668 PRO A C 1
ATOM 10464 O O . PRO A 1 716 ? -1.141 3.830 12.403 1.00 10.55 668 PRO A O 1
ATOM 10475 N N . LEU A 1 717 ? -0.520 1.686 12.689 1.00 6.70 669 LEU A N 1
ATOM 10476 C CA . LEU A 1 717 ? 0.848 2.067 13.024 1.00 5.13 669 LEU A CA 1
ATOM 10477 C C . LEU A 1 717 ? 1.500 2.847 11.888 1.00 10.24 669 LEU A C 1
ATOM 10478 O O . LEU A 1 717 ? 2.275 3.781 12.129 1.00 11.25 669 LEU A O 1
ATOM 10494 N N . LEU A 1 718 ? 1.201 2.479 10.645 1.00 8.18 670 LEU A N 1
ATOM 10495 C CA . LEU A 1 718 ? 1.837 3.063 9.470 1.00 6.49 670 LEU A CA 1
ATOM 10496 C C . LEU A 1 718 ? 0.868 3.945 8.689 1.00 6.01 670 LEU A C 1
ATOM 10497 O O . LEU A 1 718 ? 0.872 3.966 7.456 1.00 8.02 670 LEU A O 1
ATOM 10513 N N . TYR A 1 719 ? 0.016 4.674 9.406 1.00 6.15 671 TYR A N 1
ATOM 10514 C CA . TYR A 1 719 ? -0.814 5.703 8.813 1.00 5.00 671 TYR A CA 1
ATOM 10515 C C . TYR A 1 719 ? -0.428 7.066 9.374 1.00 5.78 671 TYR A C 1
ATOM 10516 O O . TYR A 1 719 ? -0.221 7.196 10.586 1.00 5.57 671 TYR A O 1
ATOM 10534 N N . PRO A 1 720 ? -0.326 8.112 8.523 1.00 7.39 672 PRO A N 1
ATOM 10535 C CA . PRO A 1 720 ? 0.232 9.393 8.960 1.00 7.67 672 PRO A CA 1
ATOM 10536 C C . PRO A 1 720 ? -0.743 10.299 9.712 1.00 9.05 672 PRO A C 1
ATOM 10537 O O . PRO A 1 720 ? -0.914 11.474 9.388 1.00 12.02 672 PRO A O 1
ATOM 10548 N N . ASN A 1 721 ? -1.384 9.743 10.746 1.00 7.19 673 ASN A N 1
ATOM 10549 C CA . ASN A 1 721 ? -2.182 10.533 11.679 1.00 10.21 673 ASN A CA 1
ATOM 10550 C C . ASN A 1 721 ? -1.676 10.385 13.110 1.00 10.70 673 ASN A C 1
ATOM 10551 O O . ASN A 1 721 ? -2.397 10.707 14.060 1.00 15.62 673 ASN A O 1
ATOM 10562 N N . LEU A 1 722 ? -0.447 9.907 13.278 1.00 10.31 674 LEU A N 1
ATOM 10563 C CA . LEU A 1 722 ? 0.082 9.630 14.603 1.00 10.11 674 LEU A CA 1
ATOM 10564 C C . LEU A 1 722 ? 0.368 10.924 15.357 1.00 9.17 674 LEU A C 1
ATOM 10565 O O . LEU A 1 722 ? 0.666 11.967 14.768 1.00 12.22 674 LEU A O 1
ATOM 10581 N N . GLU A 1 723 ? 0.275 10.838 16.680 1.00 14.39 675 GLU A N 1
ATOM 10582 C CA . GLU A 1 723 ? 0.417 11.978 17.571 1.00 13.85 675 GLU A CA 1
ATOM 10583 C C . GLU A 1 723 ? 1.769 11.910 18.266 1.00 15.44 675 GLU A C 1
ATOM 10584 O O . GLU A 1 723 ? 2.174 10.851 18.759 1.00 14.30 675 GLU A O 1
ATOM 10596 N N . SER A 1 724 ? 2.455 13.049 18.312 1.00 15.21 676 SER A N 1
ATOM 10597 C CA . SER A 1 724 ? 3.782 13.099 18.904 1.00 11.46 676 SER A CA 1
ATOM 10598 C C . SER A 1 724 ? 3.776 12.506 20.306 1.00 10.19 676 SER A C 1
ATOM 10599 O O . SER A 1 724 ? 2.824 12.679 21.072 1.00 13.67 676 SER A O 1
ATOM 10607 N N . GLY A 1 725 ? 4.857 11.802 20.632 1.00 13.63 677 GLY A N 1
ATOM 10608 C CA . GLY A 1 725 ? 5.067 11.258 21.953 1.00 12.84 677 GLY A CA 1
ATOM 10609 C C . GLY A 1 725 ? 4.440 9.906 22.214 1.00 13.96 677 GLY A C 1
ATOM 10610 O O . GLY A 1 725 ? 4.815 9.249 23.190 1.00 13.49 677 GLY A O 1
ATOM 10614 N N . SER A 1 726 ? 3.493 9.474 21.387 1.00 13.29 678 SER A N 1
ATOM 10615 C CA . SER A 1 726 ? 2.882 8.170 21.576 1.00 13.17 678 SER A CA 1
ATOM 10616 C C . SER A 1 726 ? 3.871 7.067 21.205 1.00 11.49 678 SER A C 1
ATOM 10617 O O . SER A 1 726 ? 4.858 7.315 20.509 1.00 8.97 678 SER A O 1
ATOM 10625 N N . PRO A 1 727 ? 3.628 5.832 21.661 1.00 13.00 679 PRO A N 1
ATOM 10626 C CA . PRO A 1 727 ? 4.551 4.741 21.290 1.00 13.03 679 PRO A CA 1
ATOM 10627 C C . PRO A 1 727 ? 4.595 4.502 19.791 1.00 8.71 679 PRO A C 1
ATOM 10628 O O . PRO A 1 727 ? 5.680 4.358 19.209 1.00 9.33 679 PRO A O 1
ATOM 10639 N N . GLU A 1 728 ? 3.428 4.449 19.146 1.00 10.01 680 GLU A N 1
ATOM 10640 C CA . GLU A 1 728 ? 3.380 4.319 17.694 1.00 11.67 680 GLU A CA 1
ATOM 10641 C C . GLU A 1 728 ? 4.197 5.416 17.022 1.00 9.84 680 GLU A C 1
ATOM 10642 O O . GLU A 1 728 ? 4.962 5.155 16.087 1.00 9.20 680 GLU A O 1
ATOM 10654 N N . PHE A 1 729 ? 4.040 6.658 17.488 1.00 7.82 681 PHE A N 1
ATOM 10655 C CA . PHE A 1 729 ? 4.791 7.768 16.912 1.00 5.66 681 PHE A CA 1
ATOM 10656 C C . PHE A 1 729 ? 6.289 7.573 17.099 1.00 11.37 681 PHE A C 1
ATOM 10657 O O . PHE A 1 729 ? 7.078 7.832 16.182 1.00 5.31 681 PHE A O 1
ATOM 10674 N N . LYS A 1 730 ? 6.700 7.111 18.281 1.00 14.69 682 LYS A N 1
ATOM 10675 C CA . LYS A 1 730 ? 8.120 6.914 18.540 1.00 7.50 682 LYS A CA 1
ATOM 10676 C C . LYS A 1 730 ? 8.718 5.913 17.560 1.00 10.53 682 LYS A C 1
ATOM 10677 O O . LYS A 1 730 ? 9.819 6.128 17.038 1.00 5.09 682 LYS A O 1
ATOM 10696 N N . LEU A 1 731 ? 8.007 4.816 17.292 1.00 9.74 683 LEU A N 1
ATOM 10697 C CA . LEU A 1 731 ? 8.492 3.851 16.311 1.00 6.83 683 LEU A CA 1
ATOM 10698 C C . LEU A 1 731 ? 8.569 4.470 14.919 1.00 9.63 683 LEU A C 1
ATOM 10699 O O . LEU A 1 731 ? 9.558 4.277 14.202 1.00 12.17 683 LEU A O 1
ATOM 10715 N N . LEU A 1 732 ? 7.534 5.213 14.516 1.00 9.72 684 LEU A N 1
ATOM 10716 C CA . LEU A 1 732 ? 7.544 5.838 13.196 1.00 9.45 684 LEU A CA 1
ATOM 10717 C C . LEU A 1 732 ? 8.650 6.878 13.092 1.00 11.27 684 LEU A C 1
ATOM 10718 O O . LEU A 1 732 ? 9.316 6.991 12.056 1.00 10.74 684 LEU A O 1
ATOM 10734 N N . TYR A 1 733 ? 8.853 7.650 14.160 1.00 8.31 685 TYR A N 1
ATOM 10735 C CA . TYR A 1 733 ? 9.904 8.661 14.175 1.00 6.55 685 TYR A CA 1
ATOM 10736 C C . TYR A 1 733 ? 11.278 8.017 14.064 1.00 8.45 685 TYR A C 1
ATOM 10737 O O . TYR A 1 733 ? 12.150 8.508 13.337 1.00 9.67 685 TYR A O 1
ATOM 10755 N N . GLY A 1 734 ? 11.487 6.906 14.770 1.00 7.13 686 GLY A N 1
ATOM 10756 C CA . GLY A 1 734 ? 12.779 6.249 14.737 1.00 9.14 686 GLY A CA 1
ATOM 10757 C C . GLY A 1 734 ? 13.090 5.587 13.413 1.00 15.07 686 GLY A C 1
ATOM 10758 O O . GLY A 1 734 ? 14.254 5.524 13.007 1.00 9.51 686 GLY A O 1
ATOM 10762 N N . THR A 1 735 ? 12.090 5.026 12.737 1.00 10.08 687 THR A N 1
ATOM 10763 C CA . THR A 1 735 ? 12.252 4.190 11.535 1.00 4.94 687 THR A CA 1
ATOM 10764 C C . THR A 1 735 ? 11.920 4.933 10.236 1.00 9.83 687 THR A C 1
ATOM 10765 O O . THR A 1 735 ? 11.822 4.264 9.269 1.00 8.98 687 THR A O 1
ATOM 10776 N N . ARG A 1 736 ? 11.756 6.264 10.232 1.00 12.29 688 ARG A N 1
ATOM 10777 C CA . ARG A 1 736 ? 11.254 7.061 9.070 1.00 10.10 688 ARG A CA 1
ATOM 10778 C C . ARG A 1 736 ? 12.137 6.950 7.809 1.00 17.92 688 ARG A C 1
ATOM 10779 O O . ARG A 1 736 ? 11.539 6.765 6.744 1.00 12.67 688 ARG A O 1
ATOM 10800 N N . LYS A 1 737 ? 13.465 7.090 7.902 1.00 15.01 689 LYS A N 1
ATOM 10801 C CA . LYS A 1 737 ? 14.385 6.903 6.749 1.00 11.93 689 LYS A CA 1
ATOM 10802 C C . LYS A 1 737 ? 14.354 5.429 6.342 1.00 9.63 689 LYS A C 1
ATOM 10803 O O . LYS A 1 737 ? 14.439 5.228 5.186 1.00 7.57 689 LYS A O 1
ATOM 10822 N N . LEU A 1 738 ? 14.249 4.495 7.284 1.00 14.50 690 LEU A N 1
ATOM 10823 C CA . LEU A 1 738 ? 14.193 3.027 7.056 1.00 13.82 690 LEU A CA 1
ATOM 10824 C C . LEU A 1 738 ? 12.920 2.663 6.262 1.00 17.78 690 LEU A C 1
ATOM 10825 O O . LEU A 1 738 ? 12.964 1.695 5.544 1.00 10.66 690 LEU A O 1
ATOM 10841 N N . LEU A 1 739 ? 11.818 3.392 6.447 1.00 14.06 691 LEU A N 1
ATOM 10842 C CA . LEU A 1 739 ? 10.575 3.131 5.708 1.00 12.52 691 LEU A CA 1
ATOM 10843 C C . LEU A 1 739 ? 10.655 3.799 4.336 1.00 10.77 691 LEU A C 1
ATOM 10844 O O . LEU A 1 739 ? 9.912 3.366 3.482 1.00 17.40 691 LEU A O 1
ATOM 10860 N N . GLY A 1 740 ? 11.536 4.789 4.133 1.00 9.75 692 GLY A N 1
ATOM 10861 C CA . GLY A 1 740 ? 11.630 5.523 2.886 1.00 14.50 692 GLY A CA 1
ATOM 10862 C C . GLY A 1 740 ? 12.316 4.756 1.776 1.00 11.88 692 GLY A C 1
ATOM 10863 O O . GLY A 1 740 ? 12.479 3.535 1.870 1.00 11.16 692 GLY A O 1
ATOM 10867 N N . ASN A 1 741 ? 12.728 5.462 0.721 1.00 14.91 693 ASN A N 1
ATOM 10868 C CA . ASN A 1 741 ? 13.380 4.845 -0.427 1.00 17.39 693 ASN A CA 1
ATOM 10869 C C . ASN A 1 741 ? 14.851 5.227 -0.551 1.00 19.38 693 ASN A C 1
ATOM 10870 O O . ASN A 1 741 ? 15.470 4.930 -1.579 1.00 19.41 693 ASN A O 1
ATOM 10881 N N . ASP A 1 742 ? 15.430 5.881 0.471 1.00 12.27 694 ASP A N 1
ATOM 10882 C CA . ASP A 1 742 ? 16.797 6.364 0.337 1.00 11.14 694 ASP A CA 1
ATOM 10883 C C . ASP A 1 742 ? 17.793 5.337 0.865 1.00 18.82 694 ASP A C 1
ATOM 10884 O O . ASP A 1 742 ? 17.469 4.552 1.764 1.00 10.91 694 ASP A O 1
ATOM 10893 N N . PRO A 1 743 ? 19.009 5.315 0.314 1.00 14.77 695 PRO A N 1
ATOM 10894 C CA . PRO A 1 743 ? 20.048 4.443 0.875 1.00 11.56 695 PRO A CA 1
ATOM 10895 C C . PRO A 1 743 ? 20.267 4.737 2.353 1.00 15.19 695 PRO A C 1
ATOM 10896 O O . PRO A 1 743 ? 20.199 5.886 2.795 1.00 11.07 695 PRO A O 1
ATOM 10907 N N . VAL A 1 744 ? 20.509 3.678 3.120 1.00 11.63 696 VAL A N 1
ATOM 10908 C CA . VAL A 1 744 ? 20.737 3.769 4.557 1.00 10.73 696 VAL A CA 1
ATOM 10909 C C . VAL A 1 744 ? 22.186 3.388 4.828 1.00 12.59 696 VAL A C 1
ATOM 10910 O O . VAL A 1 744 ? 22.552 2.208 4.754 1.00 15.72 696 VAL A O 1
ATOM 10923 N N . GLN A 1 745 ? 22.974 4.384 5.235 1.00 11.81 697 GLN A N 1
ATOM 10924 C CA . GLN A 1 745 ? 24.379 4.171 5.636 1.00 13.01 697 GLN A CA 1
ATOM 10925 C C . GLN A 1 745 ? 24.375 3.625 7.059 1.00 8.89 697 GLN A C 1
ATOM 10926 O O . GLN A 1 745 ? 23.369 3.727 7.711 1.00 8.35 697 GLN A O 1
ATOM 10940 N N . LEU A 1 746 ? 25.440 2.953 7.441 1.00 12.95 698 LEU A N 1
ATOM 10941 C CA . LEU A 1 746 ? 25.523 2.268 8.742 1.00 16.66 698 LEU A CA 1
ATOM 10942 C C . LEU A 1 746 ? 25.599 3.305 9.875 1.00 20.45 698 LEU A C 1
ATOM 10943 O O . LEU A 1 746 ? 25.213 2.935 10.951 1.00 15.93 698 LEU A O 1
ATOM 10959 N N . SER A 1 747 ? 26.031 4.550 9.630 1.00 21.78 699 SER A N 1
ATOM 10960 C CA . SER A 1 747 ? 26.024 5.626 10.662 1.00 15.88 699 SER A CA 1
ATOM 10961 C C . SER A 1 747 ? 24.605 6.158 10.869 1.00 19.25 699 SER A C 1
ATOM 10962 O O . SER A 1 747 ? 24.360 6.701 11.960 1.00 22.42 699 SER A O 1
ATOM 10970 N N . ASP A 1 748 ? 23.693 5.946 9.929 1.00 16.17 700 ASP A N 1
ATOM 10971 C CA . ASP A 1 748 ? 22.266 6.278 10.112 1.00 10.33 700 ASP A CA 1
ATOM 10972 C C . ASP A 1 748 ? 21.653 5.229 11.033 1.00 10.58 700 ASP A C 1
ATOM 10973 O O . ASP A 1 748 ? 20.558 5.404 11.282 1.00 6.72 700 ASP A O 1
ATOM 10982 N N . MET A 1 749 ? 22.321 4.123 11.383 1.00 16.11 701 MET A N 1
ATOM 10983 C CA . MET A 1 749 ? 21.868 3.127 12.386 1.00 14.35 701 MET A CA 1
ATOM 10984 C C . MET A 1 749 ? 23.019 2.881 13.379 1.00 11.10 701 MET A C 1
ATOM 10985 O O . MET A 1 749 ? 23.633 1.847 13.354 1.00 12.17 701 MET A O 1
ATOM 10999 N N . PRO A 1 750 ? 23.312 3.823 14.292 1.00 20.28 702 PRO A N 1
ATOM 11000 C CA . PRO A 1 750 ? 24.417 3.708 15.268 1.00 16.69 702 PRO A CA 1
ATOM 11001 C C . PRO A 1 750 ? 24.517 2.478 16.176 1.00 15.23 702 PRO A C 1
ATOM 11002 O O . PRO A 1 750 ? 25.576 2.155 16.532 1.00 15.77 702 PRO A O 1
ATOM 11013 N N . GLY A 1 751 ? 23.403 1.880 16.549 1.00 12.93 703 GLY A N 1
ATOM 11014 C CA . GLY A 1 751 ? 23.363 0.650 17.336 1.00 12.34 703 GLY A CA 1
ATOM 11015 C C . GLY A 1 751 ? 23.803 -0.535 16.526 1.00 13.30 703 GLY A C 1
ATOM 11016 O O . GLY A 1 751 ? 24.265 -1.447 17.140 1.00 15.35 703 GLY A O 1
ATOM 11020 N N . VAL A 1 752 ? 23.582 -0.528 15.218 1.00 18.00 704 VAL A N 1
ATOM 11021 C CA . VAL A 1 752 ? 24.021 -1.600 14.288 1.00 17.26 704 VAL A CA 1
ATOM 11022 C C . VAL A 1 752 ? 25.549 -1.524 14.226 1.00 17.45 704 VAL A C 1
ATOM 11023 O O . VAL A 1 752 ? 26.185 -2.520 14.228 1.00 23.02 704 VAL A O 1
ATOM 11036 N N . GLN A 1 753 ? 26.103 -0.342 14.201 1.00 13.71 705 GLN A N 1
ATOM 11037 C CA . GLN A 1 753 ? 27.563 -0.173 14.164 1.00 20.21 705 GLN A CA 1
ATOM 11038 C C . GLN A 1 753 ? 28.177 -0.590 15.497 1.00 28.65 705 GLN A C 1
ATOM 11039 O O . GLN A 1 753 ? 29.283 -1.089 15.439 1.00 28.93 705 GLN A O 1
ATOM 11053 N N . LEU A 1 754 ? 27.513 -0.350 16.631 1.00 28.43 706 LEU A N 1
ATOM 11054 C CA . LEU A 1 754 ? 28.039 -0.650 17.958 1.00 23.08 706 LEU A CA 1
ATOM 11055 C C . LEU A 1 754 ? 28.061 -2.151 18.223 1.00 28.09 706 LEU A C 1
ATOM 11056 O O . LEU A 1 754 ? 29.030 -2.670 18.790 1.00 24.23 706 LEU A O 1
ATOM 11072 N N . ILE A 1 755 ? 27.013 -2.871 17.816 1.00 29.18 707 ILE A N 1
ATOM 11073 C CA . ILE A 1 755 ? 27.016 -4.318 18.016 1.00 19.22 707 ILE A CA 1
ATOM 11074 C C . ILE A 1 755 ? 28.143 -4.954 17.214 1.00 24.53 707 ILE A C 1
ATOM 11075 O O . ILE A 1 755 ? 28.791 -5.903 17.670 1.00 24.58 707 ILE A O 1
ATOM 11091 N N . MET A 1 756 ? 28.394 -4.442 16.006 1.00 27.86 708 MET A N 1
ATOM 11092 C CA . MET A 1 756 ? 29.500 -4.950 15.202 1.00 25.35 708 MET A CA 1
ATOM 11093 C C . MET A 1 756 ? 30.829 -4.727 15.910 1.00 26.48 708 MET A C 1
ATOM 11094 O O . MET A 1 756 ? 31.647 -5.647 16.027 1.00 23.22 708 MET A O 1
ATOM 11108 N N . LYS A 1 757 ? 31.060 -3.506 16.396 1.00 30.19 709 LYS A N 1
ATOM 11109 C CA . LYS A 1 757 ? 32.321 -3.218 17.066 1.00 29.27 709 LYS A CA 1
ATOM 11110 C C . LYS A 1 757 ? 32.470 -4.047 18.333 1.00 23.24 709 LYS A C 1
ATOM 11111 O O . LYS A 1 757 ? 33.579 -4.472 18.668 1.00 23.41 709 LYS A O 1
ATOM 11130 N N . ASN A 1 758 ? 31.365 -4.309 19.035 1.00 26.19 710 ASN A N 1
ATOM 11131 C CA . ASN A 1 758 ? 31.451 -5.048 20.290 1.00 26.92 710 ASN A CA 1
ATOM 11132 C C . ASN A 1 758 ? 31.719 -6.532 20.069 1.00 25.44 710 ASN A C 1
ATOM 11133 O O . ASN A 1 758 ? 32.326 -7.181 20.929 1.00 30.90 710 ASN A O 1
ATOM 11144 N N . TYR A 1 759 ? 31.276 -7.095 18.940 1.00 30.68 711 TYR A N 1
ATOM 11145 C CA . TYR A 1 759 ? 31.600 -8.489 18.646 1.00 28.20 711 TYR A CA 1
ATOM 11146 C C . TYR A 1 759 ? 33.038 -8.644 18.165 1.00 33.09 711 TYR A C 1
ATOM 11147 O O . TYR A 1 759 ? 33.693 -9.647 18.471 1.00 31.53 711 TYR A O 1
ATOM 11165 N N . ASN A 1 760 ? 33.546 -7.666 17.411 1.00 24.94 712 ASN A N 1
ATOM 11166 C CA . ASN A 1 760 ? 34.919 -7.734 16.925 1.00 35.66 712 ASN A CA 1
ATOM 11167 C C . ASN A 1 760 ? 35.931 -7.529 18.043 1.00 31.09 712 ASN A C 1
ATOM 11168 O O . ASN A 1 760 ? 37.069 -7.995 17.928 1.00 25.98 712 ASN A O 1
ATOM 11179 N N . GLU A 1 761 ? 35.541 -6.841 19.118 1.00 30.35 713 GLU A N 1
ATOM 11180 C CA . GLU A 1 761 ? 36.423 -6.653 20.264 1.00 27.68 713 GLU A CA 1
ATOM 11181 C C . GLU A 1 761 ? 36.653 -7.944 21.039 1.00 36.34 713 GLU A C 1
ATOM 11182 O O . GLU A 1 761 ? 37.646 -8.044 21.768 1.00 40.22 713 GLU A O 1
ATOM 11194 N N . THR A 1 762 ? 35.763 -8.927 20.906 1.00 35.31 714 THR A N 1
ATOM 11195 C CA . THR A 1 762 ? 35.921 -10.187 21.622 1.00 38.75 714 THR A CA 1
ATOM 11196 C C . THR A 1 762 ? 36.609 -11.226 20.747 1.00 29.14 714 THR A C 1
ATOM 11197 O O . THR A 1 762 ? 37.585 -11.856 21.165 1.00 33.81 714 THR A O 1
ATOM 11208 N N . VAL A 1 763 ? 36.104 -11.406 19.531 1.00 46.62 715 VAL A N 1
ATOM 11209 C CA . VAL A 1 763 ? 36.650 -12.391 18.612 1.00 39.81 715 VAL A CA 1
ATOM 11210 C C . VAL A 1 763 ? 37.963 -11.874 18.033 1.00 43.80 715 VAL A C 1
ATOM 11211 O O . VAL A 1 763 ? 38.225 -10.668 17.982 1.00 46.16 715 VAL A O 1
ATOM 11224 N N . VAL A 1 764 ? 38.789 -12.805 17.560 1.00 41.57 716 VAL A N 1
ATOM 11225 C CA . VAL A 1 764 ? 40.095 -12.457 17.016 1.00 44.77 716 VAL A CA 1
ATOM 11226 C C . VAL A 1 764 ? 39.942 -12.201 15.520 1.00 46.51 716 VAL A C 1
ATOM 11227 O O . VAL A 1 764 ? 38.892 -12.480 14.933 1.00 47.26 716 VAL A O 1
ATOM 11240 N N . ALA A 1 765 ? 40.998 -11.680 14.893 1.00 44.24 717 ALA A N 1
ATOM 11241 C CA . ALA A 1 765 ? 40.947 -11.299 13.484 1.00 42.93 717 ALA A CA 1
ATOM 11242 C C . ALA A 1 765 ? 40.214 -12.293 12.584 1.00 40.60 717 ALA A C 1
ATOM 11243 O O . ALA A 1 765 ? 39.347 -11.903 11.796 1.00 43.82 717 ALA A O 1
ATOM 11250 N N . ARG A 1 766 ? 40.553 -13.579 12.677 1.00 41.54 718 ARG A N 1
ATOM 11251 C CA . ARG A 1 766 ? 40.005 -14.551 11.734 1.00 51.20 718 ARG A CA 1
ATOM 11252 C C . ARG A 1 766 ? 38.478 -14.518 11.710 1.00 49.45 718 ARG A C 1
ATOM 11253 O O . ARG A 1 766 ? 37.863 -14.697 10.652 1.00 45.77 718 ARG A O 1
ATOM 11274 N N . GLU A 1 767 ? 37.848 -14.290 12.861 1.00 49.53 719 GLU A N 1
ATOM 11275 C CA . GLU A 1 767 ? 36.401 -14.399 13.002 1.00 48.96 719 GLU A CA 1
ATOM 11276 C C . GLU A 1 767 ? 35.687 -13.051 12.954 1.00 43.12 719 GLU A C 1
ATOM 11277 O O . GLU A 1 767 ? 34.485 -12.990 13.234 1.00 36.63 719 GLU A O 1
ATOM 11289 N N . GLN A 1 768 ? 36.392 -11.975 12.617 1.00 46.60 720 GLN A N 1
ATOM 11290 C CA . GLN A 1 768 ? 35.800 -10.646 12.628 1.00 43.23 720 GLN A CA 1
ATOM 11291 C C . GLN A 1 768 ? 35.028 -10.384 11.335 1.00 39.70 720 GLN A C 1
ATOM 11292 O O . GLN A 1 768 ? 35.118 -11.130 10.356 1.00 51.01 720 GLN A O 1
ATOM 11306 N N . ILE A 1 769 ? 34.251 -9.302 11.350 1.00 40.40 721 ILE A N 1
ATOM 11307 C CA . ILE A 1 769 ? 33.385 -8.917 10.241 1.00 35.40 721 ILE A CA 1
ATOM 11308 C C . ILE A 1 769 ? 33.888 -7.620 9.624 1.00 35.13 721 ILE A C 1
ATOM 11309 O O . ILE A 1 769 ? 34.319 -6.706 10.338 1.00 28.12 721 ILE A O 1
ATOM 11325 N N . THR A 1 770 ? 33.814 -7.535 8.292 1.00 26.73 722 THR A N 1
ATOM 11326 C CA . THR A 1 770 ? 34.221 -6.336 7.576 1.00 39.99 722 THR A CA 1
ATOM 11327 C C . THR A 1 770 ? 33.067 -5.336 7.521 1.00 48.20 722 THR A C 1
ATOM 11328 O O . THR A 1 770 ? 31.897 -5.730 7.493 1.00 35.36 722 THR A O 1
ATOM 11339 N N . PRO A 1 771 ? 33.363 -4.030 7.506 1.00 37.71 723 PRO A N 1
ATOM 11340 C CA . PRO A 1 771 ? 32.285 -3.045 7.314 1.00 35.24 723 PRO A CA 1
ATOM 11341 C C . PRO A 1 771 ? 31.653 -3.109 5.929 1.00 41.55 723 PRO A C 1
ATOM 11342 O O . PRO A 1 771 ? 30.636 -2.441 5.697 1.00 36.98 723 PRO A O 1
ATOM 11353 N N . THR A 1 772 ? 32.214 -3.899 5.013 1.00 43.90 724 THR A N 1
ATOM 11354 C CA . THR A 1 772 ? 31.581 -4.165 3.728 1.00 39.79 724 THR A CA 1
ATOM 11355 C C . THR A 1 772 ? 30.662 -5.381 3.779 1.00 45.17 724 THR A C 1
ATOM 11356 O O . THR A 1 772 ? 29.634 -5.400 3.093 1.00 42.85 724 THR A O 1
ATOM 11367 N N . ARG A 1 773 ? 31.008 -6.399 4.572 1.00 37.37 725 ARG A N 1
ATOM 11368 C CA . ARG A 1 773 ? 30.116 -7.543 4.722 1.00 33.97 725 ARG A CA 1
ATOM 11369 C C . ARG A 1 773 ? 28.899 -7.169 5.558 1.00 34.88 725 ARG A C 1
ATOM 11370 O O . ARG A 1 773 ? 27.787 -7.640 5.294 1.00 34.16 725 ARG A O 1
ATOM 11391 N N . PHE A 1 774 ? 29.093 -6.320 6.571 1.00 33.32 726 PHE A N 1
ATOM 11392 C CA . PHE A 1 774 ? 27.966 -5.828 7.357 1.00 31.61 726 PHE A CA 1
ATOM 11393 C C . PHE A 1 774 ? 27.105 -4.877 6.533 1.00 30.74 726 PHE A C 1
ATOM 11394 O O . PHE A 1 774 ? 25.871 -4.930 6.598 1.00 29.78 726 PHE A O 1
ATOM 11411 N N . GLU A 1 775 ? 27.739 -4.007 5.744 1.00 31.25 727 GLU A N 1
ATOM 11412 C CA . GLU A 1 775 ? 26.989 -3.084 4.897 1.00 28.59 727 GLU A CA 1
ATOM 11413 C C . GLU A 1 775 ? 26.148 -3.833 3.872 1.00 25.51 727 GLU A C 1
ATOM 11414 O O . GLU A 1 775 ? 25.015 -3.434 3.577 1.00 18.38 727 GLU A O 1
ATOM 11426 N N . HIS A 1 776 ? 26.691 -4.912 3.306 1.00 28.83 728 HIS A N 1
ATOM 11427 C CA . HIS A 1 776 ? 25.952 -5.669 2.302 1.00 19.93 728 HIS A CA 1
ATOM 11428 C C . HIS A 1 776 ? 24.785 -6.414 2.935 1.00 20.90 728 HIS A C 1
ATOM 11429 O O . HIS A 1 776 ? 23.660 -6.378 2.421 1.00 19.44 728 HIS A O 1
ATOM 11443 N N . PHE A 1 777 ? 25.035 -7.108 4.046 1.00 18.51 729 PHE A N 1
ATOM 11444 C CA . PHE A 1 777 ? 23.955 -7.808 4.730 1.00 17.87 729 PHE A CA 1
ATOM 11445 C C . PHE A 1 777 ? 22.800 -6.865 5.031 1.00 18.60 729 PHE A C 1
ATOM 11446 O O . PHE A 1 777 ? 21.632 -7.187 4.785 1.00 13.69 729 PHE A O 1
ATOM 11463 N N . TYR A 1 778 ? 23.113 -5.688 5.570 1.00 23.25 730 TYR A N 1
ATOM 11464 C CA . TYR A 1 778 ? 22.059 -4.785 6.004 1.00 20.19 730 TYR A CA 1
ATOM 11465 C C . TYR A 1 778 ? 21.412 -4.074 4.829 1.00 15.05 730 TYR A C 1
ATOM 11466 O O . TYR A 1 778 ? 20.204 -3.836 4.859 1.00 14.17 730 TYR A O 1
ATOM 11484 N N . THR A 1 779 ? 22.160 -3.801 3.760 1.00 11.16 731 THR A N 1
ATOM 11485 C CA . THR A 1 779 ? 21.508 -3.318 2.549 1.00 12.05 731 THR A CA 1
ATOM 11486 C C . THR A 1 779 ? 20.440 -4.305 2.100 1.00 18.85 731 THR A C 1
ATOM 11487 O O . THR A 1 779 ? 19.337 -3.910 1.702 1.00 16.51 731 THR A O 1
ATOM 11498 N N . HIS A 1 780 ? 20.763 -5.598 2.146 1.00 25.70 732 HIS A N 1
ATOM 11499 C CA . HIS A 1 780 ? 19.801 -6.639 1.805 1.00 13.90 732 HIS A CA 1
ATOM 11500 C C . HIS A 1 780 ? 18.733 -6.789 2.881 1.00 11.62 732 HIS A C 1
ATOM 11501 O O . HIS A 1 780 ? 17.603 -7.186 2.578 1.00 10.98 732 HIS A O 1
ATOM 11515 N N . ALA A 1 781 ? 19.061 -6.486 4.137 1.00 8.07 733 ALA A N 1
ATOM 11516 C CA . ALA A 1 781 ? 18.042 -6.481 5.183 1.00 11.22 733 ALA A CA 1
ATOM 11517 C C . ALA A 1 781 ? 17.069 -5.314 5.016 1.00 20.65 733 ALA A C 1
ATOM 11518 O O . ALA A 1 781 ? 15.858 -5.473 5.218 1.00 19.78 733 ALA A O 1
ATOM 11525 N N . ILE A 1 782 ? 17.581 -4.131 4.659 1.00 12.36 734 ILE A N 1
ATOM 11526 C CA . ILE A 1 782 ? 16.721 -2.978 4.394 1.00 11.89 734 ILE A CA 1
ATOM 11527 C C . ILE A 1 782 ? 15.780 -3.259 3.229 1.00 9.05 734 ILE A C 1
ATOM 11528 O O . ILE A 1 782 ? 14.569 -3.014 3.307 1.00 3.20 734 ILE A O 1
ATOM 11544 N N . GLN A 1 783 ? 16.330 -3.766 2.124 1.00 9.49 735 GLN A N 1
ATOM 11545 C CA . GLN A 1 783 ? 15.532 -3.997 0.921 1.00 10.84 735 GLN A CA 1
ATOM 11546 C C . GLN A 1 783 ? 14.415 -5.005 1.178 1.00 8.91 735 GLN A C 1
ATOM 11547 O O . GLN A 1 783 ? 13.270 -4.802 0.765 1.00 12.94 735 GLN A O 1
ATOM 11561 N N . ALA A 1 784 ? 14.739 -6.115 1.848 1.00 13.38 736 ALA A N 1
ATOM 11562 C CA . ALA A 1 784 ? 13.724 -7.117 2.154 1.00 16.43 736 ALA A CA 1
ATOM 11563 C C . ALA A 1 784 ? 12.604 -6.513 2.991 1.00 7.52 736 ALA A C 1
ATOM 11564 O O . ALA A 1 784 ? 11.421 -6.657 2.664 1.00 5.61 736 ALA A O 1
ATOM 11571 N N . LEU A 1 785 ? 12.961 -5.833 4.083 1.00 10.46 737 LEU A N 1
ATOM 11572 C CA . LEU A 1 785 ? 11.946 -5.226 4.938 1.00 11.25 737 LEU A CA 1
ATOM 11573 C C . LEU A 1 785 ? 11.097 -4.228 4.158 1.00 4.66 737 LEU A C 1
ATOM 11574 O O . LEU A 1 785 ? 9.870 -4.203 4.296 1.00 4.80 737 LEU A O 1
ATOM 11590 N N . ARG A 1 786 ? 11.731 -3.400 3.328 1.00 8.79 738 ARG A N 1
ATOM 11591 C CA . ARG A 1 786 ? 10.973 -2.423 2.554 1.00 8.66 738 ARG A CA 1
ATOM 11592 C C . ARG A 1 786 ? 10.032 -3.114 1.576 1.00 10.64 738 ARG A C 1
ATOM 11593 O O . ARG A 1 786 ? 8.874 -2.708 1.418 1.00 1.17 738 ARG A O 1
ATOM 11614 N N . PHE A 1 787 ? 10.521 -4.158 0.905 1.00 14.09 739 PHE A N 1
ATOM 11615 C CA . PHE A 1 787 ? 9.686 -4.937 -0.003 1.00 8.22 739 PHE A CA 1
ATOM 11616 C C . PHE A 1 787 ? 8.468 -5.502 0.721 1.00 7.85 739 PHE A C 1
ATOM 11617 O O . PHE A 1 787 ? 7.331 -5.347 0.262 1.00 10.10 739 PHE A O 1
ATOM 11634 N N . ILE A 1 788 ? 8.686 -6.153 1.865 1.00 6.66 740 ILE A N 1
ATOM 11635 C CA . ILE A 1 788 ? 7.575 -6.745 2.606 1.00 4.75 740 ILE A CA 1
ATOM 11636 C C . ILE A 1 788 ? 6.597 -5.665 3.050 1.00 5.68 740 ILE A C 1
ATOM 11637 O O . ILE A 1 788 ? 5.387 -5.758 2.810 1.00 5.59 740 ILE A O 1
ATOM 11653 N N . ILE A 1 789 ? 7.109 -4.627 3.716 1.00 8.57 741 ILE A N 1
ATOM 11654 C CA . ILE A 1 789 ? 6.241 -3.581 4.248 1.00 5.84 741 ILE A CA 1
ATOM 11655 C C . ILE A 1 789 ? 5.462 -2.914 3.122 1.00 2.83 741 ILE A C 1
ATOM 11656 O O . ILE A 1 789 ? 4.243 -2.725 3.212 1.00 3.34 741 ILE A O 1
ATOM 11672 N N . ASN A 1 790 ? 6.155 -2.554 2.040 1.00 3.89 742 ASN A N 1
ATOM 11673 C CA . ASN A 1 790 ? 5.492 -1.865 0.938 1.00 8.53 742 ASN A CA 1
ATOM 11674 C C . ASN A 1 790 ? 4.361 -2.699 0.355 1.00 6.71 742 ASN A C 1
ATOM 11675 O O . ASN A 1 790 ? 3.353 -2.146 -0.097 1.00 5.56 742 ASN A O 1
ATOM 11686 N N . ILE A 1 791 ? 4.504 -4.022 0.357 1.00 4.96 743 ILE A N 1
ATOM 11687 C CA . ILE A 1 791 ? 3.410 -4.880 -0.081 1.00 9.43 743 ILE A CA 1
ATOM 11688 C C . ILE A 1 791 ? 2.230 -4.765 0.877 1.00 5.50 743 ILE A C 1
ATOM 11689 O O . ILE A 1 791 ? 1.135 -4.332 0.499 1.00 5.50 743 ILE A O 1
ATOM 11705 N N . ARG A 1 792 ? 2.441 -5.150 2.138 1.00 5.49 744 ARG A N 1
ATOM 11706 C CA . ARG A 1 792 ? 1.322 -5.466 3.019 1.00 5.04 744 ARG A CA 1
ATOM 11707 C C . ARG A 1 792 ? 0.678 -4.228 3.628 1.00 6.90 744 ARG A C 1
ATOM 11708 O O . ARG A 1 792 ? -0.543 -4.197 3.823 1.00 5.40 744 ARG A O 1
ATOM 11729 N N . SER A 1 793 ? 1.466 -3.206 3.948 1.00 7.03 745 SER A N 1
ATOM 11730 C CA . SER A 1 793 ? 0.955 -2.083 4.720 1.00 8.75 745 SER A CA 1
ATOM 11731 C C . SER A 1 793 ? 0.618 -0.867 3.870 1.00 5.88 745 SER A C 1
ATOM 11732 O O . SER A 1 793 ? 0.070 0.104 4.404 1.00 2.00 745 SER A O 1
ATOM 11740 N N . PHE A 1 794 ? 0.910 -0.895 2.571 1.00 4.81 746 PHE A N 1
ATOM 11741 C CA . PHE A 1 794 ? 0.706 0.286 1.744 1.00 5.25 746 PHE A CA 1
ATOM 11742 C C . PHE A 1 794 ? -0.027 -0.051 0.453 1.00 6.55 746 PHE A C 1
ATOM 11743 O O . PHE A 1 794 ? -1.191 0.327 0.284 1.00 4.92 746 PHE A O 1
ATOM 11760 N N . LYS A 1 795 ? 0.637 -0.761 -0.462 1.00 8.72 747 LYS A N 1
ATOM 11761 C CA . LYS A 1 795 ? -0.012 -1.114 -1.721 1.00 8.59 747 LYS A CA 1
ATOM 11762 C C . LYS A 1 795 ? -1.306 -1.880 -1.470 1.00 4.50 747 LYS A C 1
ATOM 11763 O O . LYS A 1 795 ? -2.344 -1.585 -2.073 1.00 3.12 747 LYS A O 1
ATOM 11782 N N . THR A 1 796 ? -1.268 -2.854 -0.559 1.00 13.31 748 THR A N 1
ATOM 11783 C CA . THR A 1 796 ? -2.457 -3.651 -0.272 1.00 7.03 748 THR A CA 1
ATOM 11784 C C . THR A 1 796 ? -3.523 -2.817 0.428 1.00 6.46 748 THR A C 1
ATOM 11785 O O . THR A 1 796 ? -4.698 -2.839 0.042 1.00 7.75 748 THR A O 1
ATOM 11796 N N . VAL A 1 797 ? -3.130 -2.074 1.465 1.00 4.83 749 VAL A N 1
ATOM 11797 C CA . VAL A 1 797 ? -4.100 -1.322 2.255 1.00 8.56 749 VAL A CA 1
ATOM 11798 C C . VAL A 1 797 ? -4.820 -0.284 1.406 1.00 5.85 749 VAL A C 1
ATOM 11799 O O . VAL A 1 797 ? -5.995 0.018 1.646 1.00 10.79 749 VAL A O 1
ATOM 11812 N N . MET A 1 798 ? -4.141 0.283 0.408 1.00 11.64 750 MET A N 1
ATOM 11813 C CA . MET A 1 798 ? -4.699 1.360 -0.400 1.00 8.85 750 MET A CA 1
ATOM 11814 C C . MET A 1 798 ? -5.445 0.851 -1.628 1.00 9.32 750 MET A C 1
ATOM 11815 O O . MET A 1 798 ? -5.461 1.525 -2.667 1.00 19.33 750 MET A O 1
ATOM 11829 N N . MET A 1 799 ? -6.068 -0.319 -1.533 1.00 11.54 751 MET A N 1
ATOM 11830 C CA . MET A 1 799 ? -6.812 -0.900 -2.640 1.00 6.30 751 MET A CA 1
ATOM 11831 C C . MET A 1 799 ? -7.848 -1.849 -2.059 1.00 9.64 751 MET A C 1
ATOM 11832 O O . MET A 1 799 ? -7.715 -2.318 -0.925 1.00 12.42 751 MET A O 1
ATOM 11846 N N . TYR A 1 800 ? -8.888 -2.120 -2.847 1.00 7.18 752 TYR A N 1
ATOM 11847 C CA . TYR A 1 800 ? -9.840 -3.165 -2.488 1.00 6.42 752 TYR A CA 1
ATOM 11848 C C . TYR A 1 800 ? -9.088 -4.488 -2.470 1.00 6.07 752 TYR A C 1
ATOM 11849 O O . TYR A 1 800 ? -8.706 -4.999 -3.527 1.00 2.97 752 TYR A O 1
ATOM 11867 N N . ASN A 1 801 ? -8.867 -5.051 -1.281 1.00 5.35 753 ASN A N 1
ATOM 11868 C CA . ASN A 1 801 ? -7.915 -6.144 -1.122 1.00 4.43 753 ASN A CA 1
ATOM 11869 C C . ASN A 1 801 ? -8.531 -7.426 -0.581 1.00 5.16 753 ASN A C 1
ATOM 11870 O O . ASN A 1 801 ? -7.787 -8.338 -0.202 1.00 6.75 753 ASN A O 1
ATOM 11881 N N . GLU A 1 802 ? -9.854 -7.530 -0.528 1.00 5.70 754 GLU A N 1
ATOM 11882 C CA . GLU A 1 802 ? -10.465 -8.791 -0.135 1.00 4.59 754 GLU A CA 1
ATOM 11883 C C . GLU A 1 802 ? -10.173 -9.858 -1.182 1.00 8.48 754 GLU A C 1
ATOM 11884 O O . GLU A 1 802 ? -10.208 -9.593 -2.388 1.00 8.50 754 GLU A O 1
ATOM 11896 N N . ASN A 1 803 ? -9.882 -11.072 -0.716 1.00 13.66 755 ASN A N 1
ATOM 11897 C CA . ASN A 1 803 ? -9.512 -12.180 -1.596 1.00 6.10 755 ASN A CA 1
ATOM 11898 C C . ASN A 1 803 ? -8.264 -11.836 -2.411 1.00 6.47 755 ASN A C 1
ATOM 11899 O O . ASN A 1 803 ? -8.195 -12.061 -3.621 1.00 9.26 755 ASN A O 1
ATOM 11910 N N . THR A 1 804 ? -7.267 -11.286 -1.723 1.00 10.43 756 THR A N 1
ATOM 11911 C CA . THR A 1 804 ? -5.965 -10.995 -2.302 1.00 11.49 756 THR A CA 1
ATOM 11912 C C . THR A 1 804 ? -4.897 -11.442 -1.314 1.00 10.40 756 THR A C 1
ATOM 11913 O O . THR A 1 804 ? -5.175 -11.702 -0.139 1.00 8.86 756 THR A O 1
ATOM 11924 N N . PHE A 1 805 ? -3.657 -11.514 -1.792 1.00 6.55 757 PHE A N 1
ATOM 11925 C CA . PHE A 1 805 ? -2.578 -12.069 -0.985 1.00 8.47 757 PHE A CA 1
ATOM 11926 C C . PHE A 1 805 ? -1.869 -11.042 -0.116 1.00 7.26 757 PHE A C 1
ATOM 11927 O O . PHE A 1 805 ? -1.236 -11.425 0.875 1.00 5.79 757 PHE A O 1
ATOM 11944 N N . GLY A 1 806 ? -1.960 -9.757 -0.456 1.00 7.07 758 GLY A N 1
ATOM 11945 C CA . GLY A 1 806 ? -1.042 -8.783 0.109 1.00 4.28 758 GLY A CA 1
ATOM 11946 C C . GLY A 1 806 ? -1.072 -8.702 1.621 1.00 7.07 758 GLY A C 1
ATOM 11947 O O . GLY A 1 806 ? -0.040 -8.455 2.252 1.00 7.81 758 GLY A O 1
ATOM 11951 N N . GLY A 1 807 ? -2.238 -8.902 2.224 1.00 3.82 759 GLY A N 1
ATOM 11952 C CA . GLY A 1 807 ? -2.424 -8.655 3.636 1.00 1.89 759 GLY A CA 1
ATOM 11953 C C . GLY A 1 807 ? -2.358 -9.861 4.544 1.00 5.00 759 GLY A C 1
ATOM 11954 O O . GLY A 1 807 ? -2.735 -9.748 5.716 1.00 5.38 759 GLY A O 1
ATOM 11958 N N . VAL A 1 808 ? -1.890 -11.010 4.054 1.00 3.91 760 VAL A N 1
ATOM 11959 C CA . VAL A 1 808 ? -1.898 -12.208 4.877 1.00 4.51 760 VAL A CA 1
ATOM 11960 C C . VAL A 1 808 ? -0.986 -12.022 6.085 1.00 3.47 760 VAL A C 1
ATOM 11961 O O . VAL A 1 808 ? 0.039 -11.331 6.026 1.00 4.68 760 VAL A O 1
ATOM 11974 N N . ASN A 1 809 ? -1.362 -12.655 7.193 1.00 8.58 761 ASN A N 1
ATOM 11975 C CA . ASN A 1 809 ? -0.508 -12.664 8.372 1.00 5.60 761 ASN A CA 1
ATOM 11976 C C . ASN A 1 809 ? 0.785 -13.412 8.077 1.00 5.36 761 ASN A C 1
ATOM 11977 O O . ASN A 1 809 ? 0.768 -14.526 7.546 1.00 4.98 761 ASN A O 1
ATOM 11988 N N . LEU A 1 810 ? 1.909 -12.785 8.409 1.00 7.35 762 LEU A N 1
ATOM 11989 C CA . LEU A 1 810 ? 3.210 -13.432 8.333 1.00 6.72 762 LEU A CA 1
ATOM 11990 C C . LEU A 1 810 ? 3.566 -14.178 9.611 1.00 5.16 762 LEU A C 1
ATOM 11991 O O . LEU A 1 810 ? 4.525 -14.959 9.609 1.00 5.41 762 LEU A O 1
ATOM 12007 N N . ILE A 1 811 ? 2.812 -13.968 10.688 1.00 11.25 763 ILE A N 1
ATOM 12008 C CA . ILE A 1 811 ? 3.163 -14.436 12.021 1.00 7.52 763 ILE A CA 1
ATOM 12009 C C . ILE A 1 811 ? 2.101 -15.413 12.501 1.00 11.32 763 ILE A C 1
ATOM 12010 O O . ILE A 1 811 ? 0.921 -15.295 12.157 1.00 16.95 763 ILE A O 1
ATOM 12026 N N . SER A 1 812 ? 2.528 -16.381 13.310 1.00 12.16 764 SER A N 1
ATOM 12027 C CA . SER A 1 812 ? 1.597 -17.322 13.916 1.00 13.52 764 SER A CA 1
ATOM 12028 C C . SER A 1 812 ? 2.221 -17.937 15.160 1.00 16.08 764 SER A C 1
ATOM 12029 O O . SER A 1 812 ? 3.444 -18.075 15.257 1.00 11.46 764 SER A O 1
ATOM 12037 N N . GLU A 1 813 ? 1.362 -18.303 16.109 1.00 13.13 765 GLU A N 1
ATOM 12038 C CA . GLU A 1 813 ? 1.760 -19.095 17.264 1.00 18.26 765 GLU A CA 1
ATOM 12039 C C . GLU A 1 813 ? 1.663 -20.592 16.992 1.00 15.95 765 GLU A C 1
ATOM 12040 O O . GLU A 1 813 ? 1.859 -21.394 17.911 1.00 16.32 765 GLU A O 1
ATOM 12052 N N . ASN A 1 814 ? 1.373 -20.978 15.752 1.00 10.28 766 ASN A N 1
ATOM 12053 C CA . ASN A 1 814 ? 1.279 -22.372 15.339 1.00 12.62 766 ASN A CA 1
ATOM 12054 C C . ASN A 1 814 ? 2.290 -22.599 14.225 1.00 13.61 766 ASN A C 1
ATOM 12055 O O . ASN A 1 814 ? 2.187 -21.987 13.157 1.00 15.73 766 ASN A O 1
ATOM 12066 N N . ARG A 1 815 ? 3.260 -23.481 14.471 1.00 15.53 767 ARG A N 1
ATOM 12067 C CA . ARG A 1 815 ? 4.315 -23.699 13.488 1.00 16.25 767 ARG A CA 1
ATOM 12068 C C . ARG A 1 815 ? 3.821 -24.448 12.260 1.00 20.85 767 ARG A C 1
ATOM 12069 O O . ARG A 1 815 ? 4.514 -24.460 11.237 1.00 23.74 767 ARG A O 1
ATOM 12090 N N . ASP A 1 816 ? 2.649 -25.075 12.336 1.00 17.68 768 ASP A N 1
ATOM 12091 C CA . ASP A 1 816 ? 2.018 -25.646 11.156 1.00 17.73 768 ASP A CA 1
ATOM 12092 C C . ASP A 1 816 ? 1.349 -24.587 10.293 1.00 14.99 768 ASP A C 1
ATOM 12093 O O . ASP A 1 816 ? 0.837 -24.918 9.219 1.00 23.29 768 ASP A O 1
ATOM 12102 N N . ASP A 1 817 ? 1.349 -23.330 10.733 1.00 12.09 769 ASP A N 1
ATOM 12103 C CA . ASP A 1 817 ? 0.680 -22.238 10.041 1.00 11.50 769 ASP A CA 1
ATOM 12104 C C . ASP A 1 817 ? 1.645 -21.300 9.331 1.00 11.40 769 ASP A C 1
ATOM 12105 O O . ASP A 1 817 ? 1.432 -20.971 8.161 1.00 13.49 769 ASP A O 1
ATOM 12114 N N . LYS A 1 818 ? 2.701 -20.851 10.003 1.00 7.74 770 LYS A N 1
ATOM 12115 C CA . LYS A 1 818 ? 3.601 -19.853 9.445 1.00 7.35 770 LYS A CA 1
ATOM 12116 C C . LYS A 1 818 ? 5.037 -20.156 9.844 1.00 8.09 770 LYS A C 1
ATOM 12117 O O . LYS A 1 818 ? 5.284 -20.669 10.942 1.00 10.18 770 LYS A O 1
ATOM 12136 N N . PRO A 1 819 ? 6.007 -19.841 8.976 1.00 7.27 771 PRO A N 1
ATOM 12137 C CA . PRO A 1 819 ? 7.413 -20.118 9.309 1.00 9.24 771 PRO A CA 1
ATOM 12138 C C . PRO A 1 819 ? 8.031 -19.147 10.306 1.00 7.11 771 PRO A C 1
ATOM 12139 O O . PRO A 1 819 ? 9.120 -19.435 10.822 1.00 6.32 771 PRO A O 1
ATOM 12150 N N . ILE A 1 820 ? 7.396 -18.013 10.587 1.00 11.49 772 ILE A N 1
ATOM 12151 C CA . ILE A 1 820 ? 7.806 -17.133 11.676 1.00 9.25 772 ILE A CA 1
ATOM 12152 C C . ILE A 1 820 ? 6.913 -17.479 12.862 1.00 13.01 772 ILE A C 1
ATOM 12153 O O . ILE A 1 820 ? 5.743 -17.087 12.911 1.00 9.78 772 ILE A O 1
ATOM 12169 N N . ILE A 1 821 ? 7.461 -18.222 13.817 1.00 9.36 773 ILE A N 1
ATOM 12170 C CA . ILE A 1 821 ? 6.691 -18.781 14.920 1.00 9.42 773 ILE A CA 1
ATOM 12171 C C . ILE A 1 821 ? 6.953 -17.951 16.168 1.00 12.42 773 ILE A C 1
ATOM 12172 O O . ILE A 1 821 ? 8.106 -17.785 16.584 1.00 14.34 773 ILE A O 1
ATOM 12188 N N . THR A 1 822 ? 5.885 -17.431 16.762 1.00 12.62 774 THR A N 1
ATOM 12189 C CA . THR A 1 822 ? 5.951 -16.700 18.018 1.00 16.72 774 THR A CA 1
ATOM 12190 C C . THR A 1 822 ? 5.268 -17.510 19.111 1.00 23.55 774 THR A C 1
ATOM 12191 O O . THR A 1 822 ? 4.222 -18.118 18.879 1.00 37.20 774 THR A O 1
ATOM 12202 N N . ALA A 1 823 ? 5.887 -17.554 20.287 1.00 17.30 775 ALA A N 1
ATOM 12203 C CA . ALA A 1 823 ? 5.272 -18.099 21.498 1.00 28.35 775 ALA A CA 1
ATOM 12204 C C . ALA A 1 823 ? 4.633 -19.466 21.251 1.00 22.14 775 ALA A C 1
ATOM 12205 O O . ALA A 1 823 ? 3.429 -19.663 21.419 1.00 35.19 775 ALA A O 1
ATOM 12212 N N . GLY A 1 824 ? 5.462 -20.417 20.843 1.00 16.72 776 GLY A N 1
ATOM 12213 C CA . GLY A 1 824 ? 4.980 -21.775 20.712 1.00 17.20 776 GLY A CA 1
ATOM 12214 C C . GLY A 1 824 ? 6.107 -22.745 20.446 1.00 18.30 776 GLY A C 1
ATOM 12215 O O . GLY A 1 824 ? 7.286 -22.386 20.467 1.00 13.83 776 GLY A O 1
ATOM 12219 N N . ILE A 1 825 ? 5.719 -23.996 20.200 1.00 15.14 777 ILE A N 1
ATOM 12220 C CA . ILE A 1 825 ? 6.679 -24.995 19.755 1.00 15.86 777 ILE A CA 1
ATOM 12221 C C . ILE A 1 825 ? 7.241 -24.548 18.415 1.00 16.07 777 ILE A C 1
ATOM 12222 O O . ILE A 1 825 ? 6.492 -24.290 17.464 1.00 8.19 777 ILE A O 1
ATOM 12238 N N . GLY A 1 826 ? 8.561 -24.445 18.334 1.00 20.78 778 GLY A N 1
ATOM 12239 C CA . GLY A 1 826 ? 9.199 -23.945 17.139 1.00 14.69 778 GLY A CA 1
ATOM 12240 C C . GLY A 1 826 ? 9.352 -22.445 17.079 1.00 13.71 778 GLY A C 1
ATOM 12241 O O . GLY A 1 826 ? 9.649 -21.913 16.002 1.00 16.35 778 GLY A O 1
ATOM 12245 N N . MET A 1 827 ? 9.165 -21.745 18.196 1.00 13.53 779 MET A N 1
ATOM 12246 C CA . MET A 1 827 ? 9.258 -20.292 18.192 1.00 15.10 779 MET A CA 1
ATOM 12247 C C . MET A 1 827 ? 10.644 -19.862 17.733 1.00 8.65 779 MET A C 1
ATOM 12248 O O . MET A 1 827 ? 11.651 -20.218 18.351 1.00 9.67 779 MET A O 1
ATOM 12262 N N . ASN A 1 828 ? 10.689 -19.088 16.644 1.00 13.23 780 ASN A N 1
ATOM 12263 C CA . ASN A 1 828 ? 11.947 -18.654 16.047 1.00 6.58 780 ASN A CA 1
ATOM 12264 C C . ASN A 1 828 ? 11.924 -17.173 15.693 1.00 7.67 780 ASN A C 1
ATOM 12265 O O . ASN A 1 828 ? 12.764 -16.715 14.912 1.00 3.90 780 ASN A O 1
ATOM 12276 N N . ALA A 1 829 ? 10.985 -16.417 16.253 1.00 10.71 781 ALA A N 1
ATOM 12277 C CA . ALA A 1 829 ? 10.787 -15.025 15.881 1.00 12.04 781 ALA A CA 1
ATOM 12278 C C . ALA A 1 829 ? 11.651 -14.104 16.733 1.00 5.95 781 ALA A C 1
ATOM 12279 O O . ALA A 1 829 ? 11.979 -14.407 17.883 1.00 7.97 781 ALA A O 1
ATOM 12286 N N . VAL A 1 830 ? 12.009 -12.961 16.154 1.00 5.96 782 VAL A N 1
ATOM 12287 C CA . VAL A 1 830 ? 12.841 -11.978 16.835 1.00 8.19 782 VAL A CA 1
ATOM 12288 C C . VAL A 1 830 ? 12.099 -11.396 18.031 1.00 9.14 782 VAL A C 1
ATOM 12289 O O . VAL A 1 830 ? 10.893 -11.611 18.199 1.00 9.06 782 VAL A O 1
ATOM 12302 N N . TYR A 1 831 ? 12.821 -10.633 18.854 1.00 3.53 783 TYR A N 1
ATOM 12303 C CA . TYR A 1 831 ? 12.240 -10.065 20.067 1.00 9.41 783 TYR A CA 1
ATOM 12304 C C . TYR A 1 831 ? 11.018 -9.210 19.755 1.00 9.36 783 TYR A C 1
ATOM 12305 O O . TYR A 1 831 ? 10.014 -9.262 20.476 1.00 6.67 783 TYR A O 1
ATOM 12323 N N . SER A 1 832 ? 11.081 -8.414 18.685 1.00 5.25 784 SER A N 1
ATOM 12324 C CA . SER A 1 832 ? 10.003 -7.478 18.393 1.00 5.60 784 SER A CA 1
ATOM 12325 C C . SER A 1 832 ? 8.719 -8.178 17.966 1.00 5.22 784 SER A C 1
ATOM 12326 O O . SER A 1 832 ? 7.636 -7.604 18.120 1.00 2.89 784 SER A O 1
ATOM 12334 N N . LEU A 1 833 ? 8.809 -9.396 17.438 1.00 7.44 785 LEU A N 1
ATOM 12335 C CA . LEU A 1 833 ? 7.627 -10.139 17.024 1.00 5.72 785 LEU A CA 1
ATOM 12336 C C . LEU A 1 833 ? 7.038 -10.982 18.145 1.00 4.60 785 LEU A C 1
ATOM 12337 O O . LEU A 1 833 ? 5.923 -11.492 17.999 1.00 3.38 785 LEU A O 1
ATOM 12353 N N . ARG A 1 834 ? 7.747 -11.129 19.258 1.00 11.42 786 ARG A N 1
ATOM 12354 C CA . ARG A 1 834 ? 7.245 -11.858 20.410 1.00 10.28 786 ARG A CA 1
ATOM 12355 C C . ARG A 1 834 ? 6.759 -10.939 21.519 1.00 8.34 786 ARG A C 1
ATOM 12356 O O . ARG A 1 834 ? 6.313 -11.432 22.560 1.00 23.89 786 ARG A O 1
ATOM 12377 N N . LYS A 1 835 ? 6.841 -9.623 21.331 1.00 7.10 787 LYS A N 1
ATOM 12378 C CA . LYS A 1 835 ? 6.582 -8.667 22.396 1.00 7.69 787 LYS A CA 1
ATOM 12379 C C . LYS A 1 835 ? 5.653 -7.566 21.903 1.00 10.47 787 LYS A C 1
ATOM 12380 O O . LYS A 1 835 ? 5.336 -7.466 20.713 1.00 7.52 787 LYS A O 1
ATOM 12399 N N . THR A 1 836 ? 5.217 -6.736 22.845 1.00 8.03 788 THR A N 1
ATOM 12400 C CA . THR A 1 836 ? 4.351 -5.605 22.557 1.00 13.01 788 THR A CA 1
ATOM 12401 C C . THR A 1 836 ? 5.181 -4.387 22.164 1.00 12.18 788 THR A C 1
ATOM 12402 O O . THR A 1 836 ? 6.391 -4.327 22.395 1.00 12.12 788 THR A O 1
ATOM 12413 N N . LEU A 1 837 ? 4.505 -3.398 21.575 1.00 11.38 789 LEU A N 1
ATOM 12414 C CA . LEU A 1 837 ? 5.201 -2.182 21.170 1.00 13.51 789 LEU A CA 1
ATOM 12415 C C . LEU A 1 837 ? 5.828 -1.484 22.369 1.00 9.44 789 LEU A C 1
ATOM 12416 O O . LEU A 1 837 ? 6.952 -0.976 22.284 1.00 6.60 789 LEU A O 1
ATOM 12432 N N . GLN A 1 838 ? 5.113 -1.447 23.497 1.00 12.66 790 GLN A N 1
ATOM 12433 C CA . GLN A 1 838 ? 5.668 -0.835 24.699 1.00 14.14 790 GLN A CA 1
ATOM 12434 C C . GLN A 1 838 ? 6.974 -1.507 25.097 1.00 7.03 790 GLN A C 1
ATOM 12435 O O . GLN A 1 838 ? 7.918 -0.839 25.535 1.00 11.83 790 GLN A O 1
ATOM 12449 N N . ASP A 1 839 ? 7.043 -2.832 24.958 1.00 7.97 791 ASP A N 1
ATOM 12450 C CA . ASP A 1 839 ? 8.275 -3.543 25.277 1.00 10.28 791 ASP A CA 1
ATOM 12451 C C . ASP A 1 839 ? 9.415 -3.087 24.376 1.00 8.30 791 ASP A C 1
ATOM 12452 O O . ASP A 1 839 ? 10.569 -3.012 24.812 1.00 6.71 791 ASP A O 1
ATOM 12461 N N . VAL A 1 840 ? 9.110 -2.783 23.112 1.00 10.33 792 VAL A N 1
ATOM 12462 C CA . VAL A 1 840 ? 10.143 -2.340 22.181 1.00 6.70 792 VAL A CA 1
ATOM 12463 C C . VAL A 1 840 ? 10.610 -0.932 22.532 1.00 6.22 792 VAL A C 1
ATOM 12464 O O . VAL A 1 840 ? 11.814 -0.655 22.585 1.00 11.97 792 VAL A O 1
ATOM 12477 N N . ILE A 1 841 ? 9.667 -0.016 22.755 1.00 8.72 793 ILE A N 1
ATOM 12478 C CA . ILE A 1 841 ? 10.042 1.359 23.075 1.00 7.55 793 ILE A CA 1
ATOM 12479 C C . ILE A 1 841 ? 10.867 1.395 24.354 1.00 10.53 793 ILE A C 1
ATOM 12480 O O . ILE A 1 841 ? 11.879 2.103 24.439 1.00 9.03 793 ILE A O 1
ATOM 12496 N N . SER A 1 842 ? 10.449 0.634 25.369 1.00 16.00 794 SER A N 1
ATOM 12497 C CA . SER A 1 842 ? 11.225 0.572 26.602 1.00 11.94 794 SER A CA 1
ATOM 12498 C C . SER A 1 842 ? 12.541 -0.161 26.385 1.00 11.34 794 SER A C 1
ATOM 12499 O O . SER A 1 842 ? 13.524 0.112 27.082 1.00 13.79 794 SER A O 1
ATOM 12507 N N . PHE A 1 843 ? 12.580 -1.093 25.429 1.00 7.36 795 PHE A N 1
ATOM 12508 C CA . PHE A 1 843 ? 13.852 -1.693 25.046 1.00 10.24 795 PHE A CA 1
ATOM 12509 C C . PHE A 1 843 ? 14.855 -0.622 24.648 1.00 16.91 795 PHE A C 1
ATOM 12510 O O . PHE A 1 843 ? 16.054 -0.740 24.930 1.00 10.42 795 PHE A O 1
ATOM 12527 N N . VAL A 1 844 ? 14.379 0.431 23.986 1.00 14.18 796 VAL A N 1
ATOM 12528 C CA . VAL A 1 844 ? 15.257 1.511 23.556 1.00 11.91 796 VAL A CA 1
ATOM 12529 C C . VAL A 1 844 ? 15.513 2.480 24.701 1.00 11.35 796 VAL A C 1
ATOM 12530 O O . VAL A 1 844 ? 16.658 2.856 24.973 1.00 11.39 796 VAL A O 1
ATOM 12543 N N . GLU A 1 845 ? 14.455 2.900 25.388 1.00 11.59 797 GLU A N 1
ATOM 12544 C CA . GLU A 1 845 ? 14.548 4.010 26.322 1.00 20.52 797 GLU A CA 1
ATOM 12545 C C . GLU A 1 845 ? 14.846 3.580 27.754 1.00 28.23 797 GLU A C 1
ATOM 12546 O O . GLU A 1 845 ? 14.718 4.404 28.665 1.00 20.35 797 GLU A O 1
ATOM 12558 N N . SER A 1 846 ? 15.238 2.332 27.982 1.00 27.31 798 SER A N 1
ATOM 12559 C CA . SER A 1 846 ? 15.564 1.883 29.328 1.00 22.41 798 SER A CA 1
ATOM 12560 C C . SER A 1 846 ? 17.025 2.174 29.642 1.00 20.33 798 SER A C 1
ATOM 12561 O O . SER A 1 846 ? 17.899 2.024 28.784 1.00 21.96 798 SER A O 1
ATOM 12569 N N . SER A 1 847 ? 17.282 2.598 30.882 1.00 26.88 799 SER A N 1
ATOM 12570 C CA . SER A 1 847 ? 18.658 2.790 31.328 1.00 24.28 799 SER A CA 1
ATOM 12571 C C . SER A 1 847 ? 19.355 1.454 31.553 1.00 31.04 799 SER A C 1
ATOM 12572 O O . SER A 1 847 ? 20.562 1.334 31.309 1.00 18.34 799 SER A O 1
ATOM 12580 N N . TYR A 1 848 ? 18.611 0.447 32.016 1.00 33.91 800 TYR A N 1
ATOM 12581 C CA . TYR A 1 848 ? 19.158 -0.858 32.386 1.00 26.79 800 TYR A CA 1
ATOM 12582 C C . TYR A 1 848 ? 19.249 -1.694 31.117 1.00 26.78 800 TYR A C 1
ATOM 12583 O O . TYR A 1 848 ? 18.336 -2.444 30.768 1.00 25.38 800 TYR A O 1
ATOM 12601 N N . GLN A 1 849 ? 20.374 -1.559 30.416 1.00 24.66 801 GLN A N 1
ATOM 12602 C CA . GLN A 1 849 ? 20.545 -2.257 29.147 1.00 34.13 801 GLN A CA 1
ATOM 12603 C C . GLN A 1 849 ? 20.812 -3.740 29.359 1.00 35.18 801 GLN A C 1
ATOM 12604 O O . GLN A 1 849 ? 20.436 -4.564 28.517 1.00 29.95 801 GLN A O 1
ATOM 12618 N N . GLU A 1 850 ? 21.462 -4.097 30.468 1.00 29.36 802 GLU A N 1
ATOM 12619 C CA . GLU A 1 850 ? 21.836 -5.488 30.691 1.00 27.08 802 GLU A CA 1
ATOM 12620 C C . GLU A 1 850 ? 20.609 -6.388 30.781 1.00 35.49 802 GLU A C 1
ATOM 12621 O O . GLU A 1 850 ? 20.638 -7.534 30.319 1.00 29.31 802 GLU A O 1
ATOM 12633 N N . GLU A 1 851 ? 19.522 -5.893 31.380 1.00 37.61 803 GLU A N 1
ATOM 12634 C CA . GLU A 1 851 ? 18.317 -6.710 31.495 1.00 29.94 803 GLU A CA 1
ATOM 12635 C C . GLU A 1 851 ? 17.617 -6.889 30.153 1.00 26.20 803 GLU A C 1
ATOM 12636 O O . GLU A 1 851 ? 17.007 -7.937 29.912 1.00 28.66 803 GLU A O 1
ATOM 12648 N N . GLN A 1 852 ? 17.684 -5.888 29.271 1.00 22.71 804 GLN A N 1
ATOM 12649 C CA . GLN A 1 852 ? 17.124 -6.054 27.933 1.00 23.89 804 GLN A CA 1
ATOM 12650 C C . GLN A 1 852 ? 17.963 -7.021 27.111 1.00 22.12 804 GLN A C 1
ATOM 12651 O O . GLN A 1 852 ? 17.423 -7.873 26.397 1.00 24.19 804 GLN A O 1
ATOM 12665 N N . ILE A 1 853 ? 19.288 -6.899 27.194 1.00 28.23 805 ILE A N 1
ATOM 12666 C CA . ILE A 1 853 ? 20.156 -7.888 26.567 1.00 27.27 805 ILE A CA 1
ATOM 12667 C C . ILE A 1 853 ? 19.886 -9.265 27.157 1.00 26.59 805 ILE A C 1
ATOM 12668 O O . ILE A 1 853 ? 20.064 -10.287 26.482 1.00 25.33 805 ILE A O 1
ATOM 12684 N N . ASN A 1 854 ? 19.462 -9.317 28.422 1.00 26.74 806 ASN A N 1
ATOM 12685 C CA . ASN A 1 854 ? 19.103 -10.594 29.029 1.00 30.92 806 ASN A CA 1
ATOM 12686 C C . ASN A 1 854 ? 17.810 -11.137 28.433 1.00 34.51 806 ASN A C 1
ATOM 12687 O O . ASN A 1 854 ? 17.658 -12.353 28.269 1.00 33.51 806 ASN A O 1
ATOM 12698 N N . HIS A 1 855 ? 16.865 -10.251 28.110 1.00 28.86 807 HIS A N 1
ATOM 12699 C CA . HIS A 1 855 ? 15.669 -10.671 27.387 1.00 29.47 807 HIS A CA 1
ATOM 12700 C C . HIS A 1 855 ? 16.041 -11.384 26.092 1.00 23.97 807 HIS A C 1
ATOM 12701 O O . HIS A 1 855 ? 15.509 -12.455 25.782 1.00 20.70 807 HIS A O 1
ATOM 12715 N N . ILE A 1 856 ? 16.955 -10.798 25.318 1.00 21.33 808 ILE A N 1
ATOM 12716 C CA . ILE A 1 856 ? 17.351 -11.402 24.048 1.00 23.28 808 ILE A CA 1
ATOM 12717 C C . ILE A 1 856 ? 18.198 -12.657 24.254 1.00 31.67 808 ILE A C 1
ATOM 12718 O O . ILE A 1 856 ? 18.174 -13.574 23.422 1.00 28.35 808 ILE A O 1
ATOM 12734 N N . ILE B 1 50 ? 3.842 8.848 -82.651 1.00 12.51 2 ILE B N 1
ATOM 12735 C CA . ILE B 1 50 ? 2.440 9.046 -82.991 1.00 31.64 2 ILE B CA 1
ATOM 12736 C C . ILE B 1 50 ? 1.619 7.866 -82.470 1.00 28.27 2 ILE B C 1
ATOM 12737 O O . ILE B 1 50 ? 0.693 8.047 -81.679 1.00 24.90 2 ILE B O 1
ATOM 12752 N N . PHE B 1 51 ? 1.964 6.659 -82.921 1.00 26.22 3 PHE B N 1
ATOM 12753 C CA . PHE B 1 51 ? 1.315 5.458 -82.403 1.00 24.12 3 PHE B CA 1
ATOM 12754 C C . PHE B 1 51 ? 1.519 5.344 -80.898 1.00 16.13 3 PHE B C 1
ATOM 12755 O O . PHE B 1 51 ? 0.572 5.081 -80.148 1.00 21.53 3 PHE B O 1
ATOM 12772 N N . LEU B 1 52 ? 2.755 5.544 -80.436 1.00 20.05 4 LEU B N 1
ATOM 12773 C CA . LEU B 1 52 ? 3.017 5.509 -79.001 1.00 22.19 4 LEU B CA 1
ATOM 12774 C C . LEU B 1 52 ? 2.239 6.600 -78.278 1.00 13.12 4 LEU B C 1
ATOM 12775 O O . LEU B 1 52 ? 1.733 6.383 -77.171 1.00 24.61 4 LEU B O 1
ATOM 12791 N N . PHE B 1 53 ? 2.135 7.784 -78.885 1.00 15.62 5 PHE B N 1
ATOM 12792 C CA . PHE B 1 53 ? 1.344 8.856 -78.289 1.00 14.35 5 PHE B CA 1
ATOM 12793 C C . PHE B 1 53 ? -0.103 8.421 -78.109 1.00 15.31 5 PHE B C 1
ATOM 12794 O O . PHE B 1 53 ? -0.702 8.626 -77.046 1.00 12.33 5 PHE B O 1
ATOM 12811 N N . HIS B 1 54 ? -0.685 7.825 -79.150 1.00 18.56 6 HIS B N 1
ATOM 12812 C CA . HIS B 1 54 ? -2.040 7.296 -79.045 1.00 13.37 6 HIS B CA 1
ATOM 12813 C C . HIS B 1 54 ? -2.148 6.272 -77.924 1.00 12.88 6 HIS B C 1
ATOM 12814 O O . HIS B 1 54 ? -3.126 6.270 -77.167 1.00 5.18 6 HIS B O 1
ATOM 12828 N N . GLU B 1 55 ? -1.153 5.395 -77.798 1.00 13.54 7 GLU B N 1
ATOM 12829 C CA . GLU B 1 55 ? -1.246 4.286 -76.859 1.00 15.07 7 GLU B CA 1
ATOM 12830 C C . GLU B 1 55 ? -0.913 4.679 -75.425 1.00 13.62 7 GLU B C 1
ATOM 12831 O O . GLU B 1 55 ? -1.243 3.926 -74.503 1.00 9.97 7 GLU B O 1
ATOM 12843 N N . THR B 1 56 ? -0.265 5.824 -75.212 1.00 17.03 8 THR B N 1
ATOM 12844 C CA . THR B 1 56 ? 0.109 6.265 -73.871 1.00 15.33 8 THR B CA 1
ATOM 12845 C C . THR B 1 56 ? -0.671 7.512 -73.467 1.00 15.43 8 THR B C 1
ATOM 12846 O O . THR B 1 56 ? -1.473 7.461 -72.531 1.00 11.85 8 THR B O 1
ATOM 12857 N N . VAL B 1 57 ? -0.455 8.639 -74.146 1.00 11.53 9 VAL B N 1
ATOM 12858 C CA . VAL B 1 57 ? -1.054 9.896 -73.709 1.00 13.17 9 VAL B CA 1
ATOM 12859 C C . VAL B 1 57 ? -2.571 9.843 -73.845 1.00 10.61 9 VAL B C 1
ATOM 12860 O O . VAL B 1 57 ? -3.306 10.116 -72.890 1.00 5.95 9 VAL B O 1
ATOM 12873 N N . ILE B 1 58 ? -3.062 9.486 -75.032 1.00 7.64 10 ILE B N 1
ATOM 12874 C CA . ILE B 1 58 ? -4.502 9.510 -75.267 1.00 10.62 10 ILE B CA 1
ATOM 12875 C C . ILE B 1 58 ? -5.199 8.432 -74.447 1.00 8.19 10 ILE B C 1
ATOM 12876 O O . ILE B 1 58 ? -6.274 8.663 -73.883 1.00 12.10 10 ILE B O 1
ATOM 12892 N N . THR B 1 59 ? -4.611 7.237 -74.379 1.00 12.67 11 THR B N 1
ATOM 12893 C CA . THR B 1 59 ? -5.209 6.169 -73.586 1.00 10.15 11 THR B CA 1
ATOM 12894 C C . THR B 1 59 ? -5.298 6.567 -72.119 1.00 10.18 11 THR B C 1
ATOM 12895 O O . THR B 1 59 ? -6.340 6.394 -71.475 1.00 9.65 11 THR B O 1
ATOM 12906 N N . GLY B 1 60 ? -4.207 7.103 -71.570 1.00 14.24 12 GLY B N 1
ATOM 12907 C CA . GLY B 1 60 ? -4.224 7.512 -70.175 1.00 10.43 12 GLY B CA 1
ATOM 12908 C C . GLY B 1 60 ? -5.199 8.643 -69.911 1.00 7.25 12 GLY B C 1
ATOM 12909 O O . GLY B 1 60 ? -5.868 8.672 -68.875 1.00 7.18 12 GLY B O 1
ATOM 12913 N N . LEU B 1 61 ? -5.296 9.590 -70.845 1.00 7.53 13 LEU B N 1
ATOM 12914 C CA . LEU B 1 61 ? -6.234 10.692 -70.668 1.00 4.98 13 LEU B CA 1
ATOM 12915 C C . LEU B 1 61 ? -7.673 10.194 -70.719 1.00 9.39 13 LEU B C 1
ATOM 12916 O O . LEU B 1 61 ? -8.525 10.661 -69.954 1.00 9.81 13 LEU B O 1
ATOM 12932 N N . ASN B 1 62 ? -7.959 9.235 -71.605 1.00 5.29 14 ASN B N 1
ATOM 12933 C CA . ASN B 1 62 ? -9.303 8.668 -71.666 1.00 6.93 14 ASN B CA 1
ATOM 12934 C C . ASN B 1 62 ? -9.642 7.918 -70.387 1.00 5.05 14 ASN B C 1
ATOM 12935 O O . ASN B 1 62 ? -10.755 8.041 -69.865 1.00 8.12 14 ASN B O 1
ATOM 12946 N N . LEU B 1 63 ? -8.692 7.144 -69.863 1.00 6.48 15 LEU B N 1
ATOM 12947 C CA . LEU B 1 63 ? -8.944 6.408 -68.630 1.00 12.62 15 LEU B CA 1
ATOM 12948 C C . LEU B 1 63 ? -9.138 7.355 -67.454 1.00 7.62 15 LEU B C 1
ATOM 12949 O O . LEU B 1 63 ? -10.057 7.173 -66.649 1.00 7.06 15 LEU B O 1
ATOM 12965 N N . LEU B 1 64 ? -8.283 8.372 -67.337 1.00 10.43 16 LEU B N 1
ATOM 12966 C CA . LEU B 1 64 ? -8.450 9.350 -66.269 1.00 8.09 16 LEU B CA 1
ATOM 12967 C C . LEU B 1 64 ? -9.775 10.089 -66.407 1.00 9.73 16 LEU B C 1
ATOM 12968 O O . LEU B 1 64 ? -10.440 10.382 -65.406 1.00 9.79 16 LEU B O 1
ATOM 12984 N N . SER B 1 65 ? -10.175 10.404 -67.643 1.00 6.82 17 SER B N 1
ATOM 12985 C CA . SER B 1 65 ? -11.442 11.098 -67.852 1.00 10.85 17 SER B CA 1
ATOM 12986 C C . SER B 1 65 ? -12.624 10.224 -67.451 1.00 7.98 17 SER B C 1
ATOM 12987 O O . SER B 1 65 ? -13.593 10.715 -66.857 1.00 7.11 17 SER B O 1
ATOM 12995 N N . ALA B 1 66 ? -12.564 8.928 -67.768 1.00 10.68 18 ALA B N 1
ATOM 12996 C CA . ALA B 1 66 ? -13.616 8.015 -67.336 1.00 8.11 18 ALA B CA 1
ATOM 12997 C C . ALA B 1 66 ? -13.679 7.950 -65.820 1.00 7.62 18 ALA B C 1
ATOM 12998 O O . ALA B 1 66 ? -14.766 7.969 -65.231 1.00 10.41 18 ALA B O 1
ATOM 13005 N N . ILE B 1 67 ? -12.519 7.876 -65.168 1.00 12.05 19 ILE B N 1
ATOM 13006 C CA . ILE B 1 67 ? -12.506 7.912 -63.713 1.00 5.90 19 ILE B CA 1
ATOM 13007 C C . ILE B 1 67 ? -13.165 9.193 -63.224 1.00 7.75 19 ILE B C 1
ATOM 13008 O O . ILE B 1 67 ? -14.043 9.161 -62.359 1.00 9.31 19 ILE B O 1
ATOM 13024 N N . TYR B 1 68 ? -12.830 10.331 -63.829 1.00 5.89 20 TYR B N 1
ATOM 13025 C CA . TYR B 1 68 ? -13.447 11.568 -63.370 1.00 7.01 20 TYR B CA 1
ATOM 13026 C C . TYR B 1 68 ? -14.962 11.511 -63.525 1.00 10.72 20 TYR B C 1
ATOM 13027 O O . TYR B 1 68 ? -15.705 11.883 -62.609 1.00 7.39 20 TYR B O 1
ATOM 13045 N N . VAL B 1 69 ? -15.440 11.042 -64.680 1.00 6.87 21 VAL B N 1
ATOM 13046 C CA . VAL B 1 69 ? -16.880 11.018 -64.937 1.00 8.68 21 VAL B CA 1
ATOM 13047 C C . VAL B 1 69 ? -17.603 10.231 -63.852 1.00 10.02 21 VAL B C 1
ATOM 13048 O O . VAL B 1 69 ? -18.614 10.681 -63.298 1.00 9.38 21 VAL B O 1
ATOM 13061 N N . LEU B 1 70 ? -17.096 9.039 -63.537 1.00 7.50 22 LEU B N 1
ATOM 13062 C CA . LEU B 1 70 ? -17.727 8.211 -62.516 1.00 5.37 22 LEU B CA 1
ATOM 13063 C C . LEU B 1 70 ? -17.694 8.892 -61.153 1.00 4.72 22 LEU B C 1
ATOM 13064 O O . LEU B 1 70 ? -18.688 8.877 -60.419 1.00 6.12 22 LEU B O 1
ATOM 13080 N N . LEU B 1 71 ? -16.556 9.485 -60.791 1.00 11.93 23 LEU B N 1
ATOM 13081 C CA . LEU B 1 71 ? -16.444 10.135 -59.489 1.00 5.33 23 LEU B CA 1
ATOM 13082 C C . LEU B 1 71 ? -17.342 11.364 -59.404 1.00 5.30 23 LEU B C 1
ATOM 13083 O O . LEU B 1 71 ? -17.985 11.602 -58.376 1.00 4.77 23 LEU B O 1
ATOM 13099 N N . ASN B 1 72 ? -17.408 12.148 -60.480 1.00 9.92 24 ASN B N 1
ATOM 13100 C CA . ASN B 1 72 ? -18.242 13.344 -60.471 1.00 11.30 24 ASN B CA 1
ATOM 13101 C C . ASN B 1 72 ? -19.722 12.984 -60.393 1.00 9.30 24 ASN B C 1
ATOM 13102 O O . ASN B 1 72 ? -20.487 13.632 -59.669 1.00 7.97 24 ASN B O 1
ATOM 13113 N N . ASN B 1 73 ? -20.148 11.955 -61.131 1.00 9.14 25 ASN B N 1
ATOM 13114 C CA . ASN B 1 73 ? -21.539 11.523 -61.039 1.00 11.95 25 ASN B CA 1
ATOM 13115 C C . ASN B 1 73 ? -21.843 10.936 -59.666 1.00 10.17 25 ASN B C 1
ATOM 13116 O O . ASN B 1 73 ? -22.929 11.156 -59.117 1.00 6.67 25 ASN B O 1
ATOM 13127 N N . PHE B 1 74 ? -20.897 10.185 -59.097 1.00 8.05 26 PHE B N 1
ATOM 13128 C CA . PHE B 1 74 ? -21.059 9.697 -57.731 1.00 9.81 26 PHE B CA 1
ATOM 13129 C C . PHE B 1 74 ? -21.256 10.858 -56.765 1.00 5.41 26 PHE B C 1
ATOM 13130 O O . PHE B 1 74 ? -22.155 10.832 -55.917 1.00 5.17 26 PHE B O 1
ATOM 13147 N N . ARG B 1 75 ? -20.426 11.898 -56.889 1.00 4.92 27 ARG B N 1
ATOM 13148 C CA . ARG B 1 75 ? -20.558 13.060 -56.017 1.00 3.18 27 ARG B CA 1
ATOM 13149 C C . ARG B 1 75 ? -21.934 13.698 -56.152 1.00 5.80 27 ARG B C 1
ATOM 13150 O O . ARG B 1 75 ? -22.563 14.053 -55.149 1.00 5.26 27 ARG B O 1
ATOM 13171 N N . ASN B 1 76 ? -22.415 13.863 -57.387 1.00 5.90 28 ASN B N 1
ATOM 13172 C CA . ASN B 1 76 ? -23.710 14.504 -57.592 1.00 7.45 28 ASN B CA 1
ATOM 13173 C C . ASN B 1 76 ? -24.842 13.657 -57.026 1.00 8.39 28 ASN B C 1
ATOM 13174 O O . ASN B 1 76 ? -25.798 14.192 -56.453 1.00 11.06 28 ASN B O 1
ATOM 13185 N N . ASN B 1 77 ? -24.756 12.334 -57.182 1.00 3.68 29 ASN B N 1
ATOM 13186 C CA . ASN B 1 77 ? -25.779 11.457 -56.623 1.00 4.55 29 ASN B CA 1
ATOM 13187 C C . ASN B 1 77 ? -25.791 11.533 -55.101 1.00 10.56 29 ASN B C 1
ATOM 13188 O O . ASN B 1 77 ? -26.853 11.672 -54.481 1.00 9.16 29 ASN B O 1
ATOM 13199 N N . ILE B 1 78 ? -24.613 11.434 -54.478 1.00 5.79 30 ILE B N 1
ATOM 13200 C CA . ILE B 1 78 ? -24.541 11.485 -53.020 1.00 8.84 30 ILE B CA 1
ATOM 13201 C C . ILE B 1 78 ? -25.044 12.828 -52.511 1.00 6.21 30 ILE B C 1
ATOM 13202 O O . ILE B 1 78 ? -25.734 12.902 -51.488 1.00 6.11 30 ILE B O 1
ATOM 13218 N N . LYS B 1 79 ? -24.699 13.911 -53.209 1.00 10.47 31 LYS B N 1
ATOM 13219 C CA . LYS B 1 79 ? -25.237 15.215 -52.840 1.00 9.07 31 LYS B CA 1
ATOM 13220 C C . LYS B 1 79 ? -26.759 15.217 -52.918 1.00 9.93 31 LYS B C 1
ATOM 13221 O O . LYS B 1 79 ? -27.432 15.841 -52.091 1.00 7.82 31 LYS B O 1
ATOM 13240 N N . GLY B 1 80 ? -27.323 14.526 -53.910 1.00 6.14 32 GLY B N 1
ATOM 13241 C CA . GLY B 1 80 ? -28.767 14.415 -54.018 1.00 7.86 32 GLY B CA 1
ATOM 13242 C C . GLY B 1 80 ? -29.415 13.655 -52.879 1.00 7.54 32 GLY B C 1
ATOM 13243 O O . GLY B 1 80 ? -30.617 13.818 -52.641 1.00 10.18 32 GLY B O 1
ATOM 13247 N N . LEU B 1 81 ? -28.659 12.805 -52.187 1.00 6.64 33 LEU B N 1
ATOM 13248 C CA . LEU B 1 81 ? -29.185 12.007 -51.088 1.00 10.42 33 LEU B CA 1
ATOM 13249 C C . LEU B 1 81 ? -28.711 12.537 -49.741 1.00 12.11 33 LEU B C 1
ATOM 13250 O O . LEU B 1 81 ? -28.641 11.792 -48.759 1.00 10.03 33 LEU B O 1
ATOM 13266 N N . ASP B 1 82 ? -28.381 13.825 -49.688 1.00 6.90 34 ASP B N 1
ATOM 13267 C CA . ASP B 1 82 ? -27.814 14.444 -48.493 1.00 10.17 34 ASP B CA 1
ATOM 13268 C C . ASP B 1 82 ? -28.936 14.685 -47.493 1.00 7.12 34 ASP B C 1
ATOM 13269 O O . ASP B 1 82 ? -29.652 15.684 -47.574 1.00 6.16 34 ASP B O 1
ATOM 13278 N N . LEU B 1 83 ? -29.075 13.779 -46.524 1.00 12.12 35 LEU B N 1
ATOM 13279 C CA . LEU B 1 83 ? -30.209 13.861 -45.608 1.00 12.85 35 LEU B CA 1
ATOM 13280 C C . LEU B 1 83 ? -30.055 15.003 -44.612 1.00 7.48 35 LEU B C 1
ATOM 13281 O O . LEU B 1 83 ? -31.055 15.609 -44.210 1.00 5.75 35 LEU B O 1
ATOM 13297 N N . ASP B 1 84 ? -28.826 15.307 -44.190 1.00 14.88 36 ASP B N 1
ATOM 13298 C CA . ASP B 1 84 ? -28.624 16.448 -43.303 1.00 13.43 36 ASP B CA 1
ATOM 13299 C C . ASP B 1 84 ? -29.188 17.721 -43.922 1.00 12.60 36 ASP B C 1
ATOM 13300 O O . ASP B 1 84 ? -29.911 18.479 -43.266 1.00 10.25 36 ASP B O 1
ATOM 13309 N N . THR B 1 85 ? -28.862 17.973 -45.193 1.00 10.92 37 THR B N 1
ATOM 13310 C CA . THR B 1 85 ? -29.374 19.163 -45.865 1.00 11.60 37 THR B CA 1
ATOM 13311 C C . THR B 1 85 ? -30.886 19.091 -46.038 1.00 8.95 37 THR B C 1
ATOM 13312 O O . THR B 1 85 ? -31.589 20.087 -45.827 1.00 7.23 37 THR B O 1
ATOM 13323 N N . ILE B 1 86 ? -31.403 17.923 -46.426 1.00 10.41 38 ILE B N 1
ATOM 13324 C CA . ILE B 1 86 ? -32.842 17.780 -46.631 1.00 9.46 38 ILE B CA 1
ATOM 13325 C C . ILE B 1 86 ? -33.590 18.088 -45.341 1.00 9.61 38 ILE B C 1
ATOM 13326 O O . ILE B 1 86 ? -34.580 18.830 -45.336 1.00 10.02 38 ILE B O 1
ATOM 13342 N N . GLN B 1 87 ? -33.126 17.522 -44.225 1.00 9.14 39 GLN B N 1
ATOM 13343 C CA . GLN B 1 87 ? -33.813 17.726 -42.953 1.00 11.35 39 GLN B CA 1
ATOM 13344 C C . GLN B 1 87 ? -33.731 19.181 -42.512 1.00 6.89 39 GLN B C 1
ATOM 13345 O O . GLN B 1 87 ? -34.740 19.781 -42.124 1.00 10.75 39 GLN B O 1
ATOM 13359 N N . LYS B 1 88 ? -32.529 19.763 -42.555 1.00 8.51 40 LYS B N 1
ATOM 13360 C CA . LYS B 1 88 ? -32.370 21.159 -42.164 1.00 8.66 40 LYS B CA 1
ATOM 13361 C C . LYS B 1 88 ? -33.179 22.077 -43.072 1.00 10.06 40 LYS B C 1
ATOM 13362 O O . LYS B 1 88 ? -33.721 23.092 -42.620 1.00 7.36 40 LYS B O 1
ATOM 13381 N N . SER B 1 89 ? -33.275 21.733 -44.359 1.00 12.05 41 SER B N 1
ATOM 13382 C CA . SER B 1 89 ? -34.062 22.547 -45.280 1.00 9.97 41 SER B CA 1
ATOM 13383 C C . SER B 1 89 ? -35.549 22.446 -44.963 1.00 12.96 41 SER B C 1
ATOM 13384 O O . SER B 1 89 ? -36.279 23.441 -45.053 1.00 7.08 41 SER B O 1
ATOM 13392 N N . ILE B 1 90 ? -36.017 21.255 -44.585 1.00 5.16 42 ILE B N 1
ATOM 13393 C CA . ILE B 1 90 ? -37.419 21.100 -44.209 1.00 11.72 42 ILE B CA 1
ATOM 13394 C C . ILE B 1 90 ? -37.730 21.933 -42.974 1.00 13.65 42 ILE B C 1
ATOM 13395 O O . ILE B 1 90 ? -38.770 22.598 -42.897 1.00 12.21 42 ILE B O 1
ATOM 13411 N N . ILE B 1 91 ? -36.833 21.915 -41.990 1.00 13.11 43 ILE B N 1
ATOM 13412 C CA . ILE B 1 91 ? -37.051 22.693 -40.776 1.00 15.18 43 ILE B CA 1
ATOM 13413 C C . ILE B 1 91 ? -37.049 24.178 -41.085 1.00 15.09 43 ILE B C 1
ATOM 13414 O O . ILE B 1 91 ? -37.864 24.941 -40.551 1.00 17.33 43 ILE B O 1
ATOM 13430 N N . GLU B 1 92 ? -36.113 24.621 -41.923 1.00 10.62 44 GLU B N 1
ATOM 13431 C CA . GLU B 1 92 ? -36.105 26.020 -42.325 1.00 13.54 44 GLU B CA 1
ATOM 13432 C C . GLU B 1 92 ? -37.388 26.374 -43.063 1.00 11.34 44 GLU B C 1
ATOM 13433 O O . GLU B 1 92 ? -37.957 27.451 -42.853 1.00 12.04 44 GLU B O 1
ATOM 13445 N N . TRP B 1 93 ? -37.858 25.478 -43.934 1.00 14.98 45 TRP B N 1
ATOM 13446 C CA . TRP B 1 93 ? -39.117 25.710 -44.637 1.00 16.25 45 TRP B CA 1
ATOM 13447 C C . TRP B 1 93 ? -40.258 25.935 -43.654 1.00 13.92 45 TRP B C 1
ATOM 13448 O O . TRP B 1 93 ? -41.058 26.863 -43.813 1.00 12.19 45 TRP B O 1
ATOM 13469 N N . LEU B 1 94 ? -40.350 25.085 -42.628 1.00 20.51 46 LEU B N 1
ATOM 13470 C CA . LEU B 1 94 ? -41.388 25.258 -41.619 1.00 14.39 46 LEU B CA 1
ATOM 13471 C C . LEU B 1 94 ? -41.189 26.544 -40.828 1.00 16.65 46 LEU B C 1
ATOM 13472 O O . LEU B 1 94 ? -42.165 27.142 -40.360 1.00 18.93 46 LEU B O 1
ATOM 13488 N N . ARG B 1 95 ? -39.941 26.986 -40.669 1.00 19.76 47 ARG B N 1
ATOM 13489 C CA . ARG B 1 95 ? -39.686 28.220 -39.935 1.00 17.93 47 ARG B CA 1
ATOM 13490 C C . ARG B 1 95 ? -40.091 29.450 -40.737 1.00 21.07 47 ARG B C 1
ATOM 13491 O O . ARG B 1 95 ? -40.479 30.468 -40.152 1.00 20.83 47 ARG B O 1
ATOM 13512 N N . GLU B 1 96 ? -40.005 29.385 -42.065 1.00 17.32 48 GLU B N 1
ATOM 13513 C CA . GLU B 1 96 ? -40.128 30.566 -42.908 1.00 19.02 48 GLU B CA 1
ATOM 13514 C C . GLU B 1 96 ? -41.365 30.554 -43.797 1.00 23.24 48 GLU B C 1
ATOM 13515 O O . GLU B 1 96 ? -41.448 31.365 -44.726 1.00 26.13 48 GLU B O 1
ATOM 13527 N N . THR B 1 97 ? -42.317 29.659 -43.553 1.00 15.39 49 THR B N 1
ATOM 13528 C CA . THR B 1 97 ? -43.473 29.499 -44.423 1.00 15.35 49 THR B CA 1
ATOM 13529 C C . THR B 1 97 ? -44.748 29.924 -43.708 1.00 19.85 49 THR B C 1
ATOM 13530 O O . THR B 1 97 ? -44.905 29.696 -42.504 1.00 17.62 49 THR B O 1
ATOM 13541 N N . GLN B 1 98 ? -45.658 30.536 -44.462 1.00 21.18 50 GLN B N 1
ATOM 13542 C CA . GLN B 1 98 ? -46.965 30.903 -43.945 1.00 21.23 50 GLN B CA 1
ATOM 13543 C C . GLN B 1 98 ? -47.868 29.675 -43.861 1.00 15.06 50 GLN B C 1
ATOM 13544 O O . GLN B 1 98 ? -47.687 28.685 -44.574 1.00 21.35 50 GLN B O 1
ATOM 13558 N N . ALA B 1 99 ? -48.862 29.755 -42.975 1.00 20.70 51 ALA B N 1
ATOM 13559 C CA . ALA B 1 99 ? -49.723 28.601 -42.734 1.00 18.21 51 ALA B CA 1
ATOM 13560 C C . ALA B 1 99 ? -50.466 28.177 -43.993 1.00 13.91 51 ALA B C 1
ATOM 13561 O O . ALA B 1 99 ? -50.698 26.982 -44.204 1.00 11.96 51 ALA B O 1
ATOM 13568 N N . ALA B 1 100 ? -50.847 29.136 -44.839 1.00 23.29 52 ALA B N 1
ATOM 13569 C CA . ALA B 1 100 ? -51.614 28.805 -46.034 1.00 16.58 52 ALA B CA 1
ATOM 13570 C C . ALA B 1 100 ? -50.791 28.005 -47.037 1.00 19.44 52 ALA B C 1
ATOM 13571 O O . ALA B 1 100 ? -51.359 27.266 -47.849 1.00 27.14 52 ALA B O 1
ATOM 13578 N N . ASN B 1 101 ? -49.464 28.135 -47.004 1.00 20.07 53 ASN B N 1
ATOM 13579 C CA . ASN B 1 101 ? -48.597 27.498 -47.985 1.00 15.35 53 ASN B CA 1
ATOM 13580 C C . ASN B 1 101 ? -48.020 26.174 -47.496 1.00 17.28 53 ASN B C 1
ATOM 13581 O O . ASN B 1 101 ? -47.020 25.701 -48.046 1.00 12.51 53 ASN B O 1
ATOM 13592 N N . VAL B 1 102 ? -48.630 25.559 -46.485 1.00 24.27 54 VAL B N 1
ATOM 13593 C CA . VAL B 1 102 ? -48.169 24.264 -45.990 1.00 14.99 54 VAL B CA 1
ATOM 13594 C C . VAL B 1 102 ? -48.784 23.188 -46.883 1.00 11.39 54 VAL B C 1
ATOM 13595 O O . VAL B 1 102 ? -49.929 22.779 -46.689 1.00 15.71 54 VAL B O 1
ATOM 13608 N N . ASN B 1 103 ? -48.018 22.730 -47.870 1.00 10.68 55 ASN B N 1
ATOM 13609 C CA . ASN B 1 103 ? -48.431 21.638 -48.740 1.00 14.91 55 ASN B CA 1
ATOM 13610 C C . ASN B 1 103 ? -47.179 21.071 -49.389 1.00 14.65 55 ASN B C 1
ATOM 13611 O O . ASN B 1 103 ? -46.130 21.720 -49.420 1.00 13.15 55 ASN B O 1
ATOM 13622 N N . ARG B 1 104 ? -47.297 19.846 -49.908 1.00 10.39 56 ARG B N 1
ATOM 13623 C CA . ARG B 1 104 ? -46.132 19.199 -50.504 1.00 13.43 56 ARG B CA 1
ATOM 13624 C C . ARG B 1 104 ? -45.572 20.029 -51.652 1.00 17.25 56 ARG B C 1
ATOM 13625 O O . ARG B 1 104 ? -44.351 20.105 -51.838 1.00 16.01 56 ARG B O 1
ATOM 13646 N N . ALA B 1 105 ? -46.449 20.664 -52.433 1.00 10.11 57 ALA B N 1
ATOM 13647 C CA . ALA B 1 105 ? -45.991 21.469 -53.559 1.00 13.23 57 ALA B CA 1
ATOM 13648 C C . ALA B 1 105 ? -45.052 22.572 -53.092 1.00 6.39 57 ALA B C 1
ATOM 13649 O O . ALA B 1 105 ? -43.986 22.789 -53.680 1.00 13.06 57 ALA B O 1
ATOM 13656 N N . ASN B 1 106 ? -45.433 23.282 -52.029 1.00 8.67 58 ASN B N 1
ATOM 13657 C CA . ASN B 1 106 ? -44.595 24.364 -51.524 1.00 11.90 58 ASN B CA 1
ATOM 13658 C C . ASN B 1 106 ? -43.234 23.845 -51.073 1.00 12.87 58 ASN B C 1
ATOM 13659 O O . ASN B 1 106 ? -42.201 24.465 -51.354 1.00 17.44 58 ASN B O 1
ATOM 13670 N N . LEU B 1 107 ? -43.210 22.703 -50.382 1.00 11.13 59 LEU B N 1
ATOM 13671 C CA . LEU B 1 107 ? -41.940 22.153 -49.920 1.00 10.24 59 LEU B CA 1
ATOM 13672 C C . LEU B 1 107 ? -41.071 21.719 -51.092 1.00 9.85 59 LEU B C 1
ATOM 13673 O O . LEU B 1 107 ? -39.850 21.916 -51.076 1.00 7.89 59 LEU B O 1
ATOM 13689 N N . ILE B 1 108 ? -41.680 21.123 -52.118 1.00 15.63 60 ILE B N 1
ATOM 13690 C CA . ILE B 1 108 ? -40.911 20.726 -53.292 1.00 7.50 60 ILE B CA 1
ATOM 13691 C C . ILE B 1 108 ? -40.275 21.949 -53.936 1.00 9.59 60 ILE B C 1
ATOM 13692 O O . ILE B 1 108 ? -39.104 21.924 -54.336 1.00 13.79 60 ILE B O 1
ATOM 13708 N N . ASP B 1 109 ? -41.034 23.042 -54.042 1.00 6.30 61 ASP B N 1
ATOM 13709 C CA . ASP B 1 109 ? -40.463 24.290 -54.536 1.00 9.05 61 ASP B CA 1
ATOM 13710 C C . ASP B 1 109 ? -39.327 24.760 -53.636 1.00 9.42 61 ASP B C 1
ATOM 13711 O O . ASP B 1 109 ? -38.290 25.221 -54.123 1.00 6.65 61 ASP B O 1
ATOM 13720 N N . TRP B 1 110 ? -39.504 24.639 -52.319 1.00 8.57 62 TRP B N 1
ATOM 13721 C CA . TRP B 1 110 ? -38.485 25.090 -51.376 1.00 8.03 62 TRP B CA 1
ATOM 13722 C C . TRP B 1 110 ? -37.188 24.307 -51.545 1.00 10.47 62 TRP B C 1
ATOM 13723 O O . TRP B 1 110 ? -36.113 24.893 -51.717 1.00 9.53 62 TRP B O 1
ATOM 13744 N N . LEU B 1 111 ? -37.269 22.976 -51.484 1.00 13.63 63 LEU B N 1
ATOM 13745 C CA . LEU B 1 111 ? -36.062 22.160 -51.554 1.00 14.51 63 LEU B CA 1
ATOM 13746 C C . LEU B 1 111 ? -35.320 22.370 -52.865 1.00 8.69 63 LEU B C 1
ATOM 13747 O O . LEU B 1 111 ? -34.102 22.169 -52.929 1.00 11.59 63 LEU B O 1
ATOM 13763 N N . GLY B 1 112 ? -36.031 22.764 -53.917 1.00 10.01 64 GLY B N 1
ATOM 13764 C CA . GLY B 1 112 ? -35.388 23.075 -55.173 1.00 7.84 64 GLY B CA 1
ATOM 13765 C C . GLY B 1 112 ? -34.584 24.352 -55.174 1.00 9.40 64 GLY B C 1
ATOM 13766 O O . GLY B 1 112 ? -34.032 24.713 -56.218 1.00 8.96 64 GLY B O 1
ATOM 13770 N N . ARG B 1 113 ? -34.493 25.041 -54.041 1.00 15.55 65 ARG B N 1
ATOM 13771 C CA . ARG B 1 113 ? -33.788 26.308 -53.963 1.00 11.27 65 ARG B CA 1
ATOM 13772 C C . ARG B 1 113 ? -32.702 26.278 -52.892 1.00 11.16 65 ARG B C 1
ATOM 13773 O O . ARG B 1 113 ? -32.699 25.441 -51.985 1.00 12.55 65 ARG B O 1
ATOM 13794 N N . LYS B 1 114 ? -31.773 27.218 -53.035 1.00 17.15 66 LYS B N 1
ATOM 13795 C CA . LYS B 1 114 ? -30.717 27.487 -52.069 1.00 10.92 66 LYS B CA 1
ATOM 13796 C C . LYS B 1 114 ? -31.212 28.497 -51.046 1.00 9.89 66 LYS B C 1
ATOM 13797 O O . LYS B 1 114 ? -31.851 29.493 -51.398 1.00 8.78 66 LYS B O 1
ATOM 13816 N N . HIS B 1 115 ? -30.922 28.231 -49.773 1.00 11.04 67 HIS B N 1
ATOM 13817 C CA . HIS B 1 115 ? -31.321 29.101 -48.666 1.00 9.17 67 HIS B CA 1
ATOM 13818 C C . HIS B 1 115 ? -30.095 29.317 -47.785 1.00 14.74 67 HIS B C 1
ATOM 13819 O O . HIS B 1 115 ? -29.869 28.575 -46.825 1.00 12.15 67 HIS B O 1
ATOM 13833 N N . GLY B 1 116 ? -29.308 30.337 -48.110 1.00 16.19 68 GLY B N 1
ATOM 13834 C CA . GLY B 1 116 ? -28.103 30.591 -47.340 1.00 14.48 68 GLY B CA 1
ATOM 13835 C C . GLY B 1 116 ? -27.126 29.445 -47.496 1.00 17.14 68 GLY B C 1
ATOM 13836 O O . GLY B 1 116 ? -26.860 28.969 -48.606 1.00 21.36 68 GLY B O 1
ATOM 13840 N N . ALA B 1 117 ? -26.577 28.988 -46.370 1.00 9.34 69 ALA B N 1
ATOM 13841 C CA . ALA B 1 117 ? -25.643 27.871 -46.394 1.00 14.13 69 ALA B CA 1
ATOM 13842 C C . ALA B 1 117 ? -26.318 26.550 -46.734 1.00 13.27 69 ALA B C 1
ATOM 13843 O O . ALA B 1 117 ? -25.618 25.578 -47.041 1.00 9.76 69 ALA B O 1
ATOM 13850 N N . ILE B 1 118 ? -27.646 26.493 -46.696 1.00 16.12 70 ILE B N 1
ATOM 13851 C CA . ILE B 1 118 ? -28.374 25.260 -46.978 1.00 11.32 70 ILE B CA 1
ATOM 13852 C C . ILE B 1 118 ? -28.451 25.082 -48.488 1.00 13.77 70 ILE B C 1
ATOM 13853 O O . ILE B 1 118 ? -28.971 25.946 -49.201 1.00 13.01 70 ILE B O 1
ATOM 13869 N N . SER B 1 119 ? -27.936 23.958 -48.977 1.00 16.39 71 SER B N 1
ATOM 13870 C CA . SER B 1 119 ? -27.877 23.715 -50.409 1.00 15.98 71 SER B CA 1
ATOM 13871 C C . SER B 1 119 ? -29.221 23.235 -50.944 1.00 19.07 71 SER B C 1
ATOM 13872 O O . SER B 1 119 ? -29.994 22.569 -50.251 1.00 14.10 71 SER B O 1
ATOM 13880 N N . GLU B 1 120 ? -29.497 23.597 -52.194 1.00 16.66 72 GLU B N 1
ATOM 13881 C CA . GLU B 1 120 ? -30.613 23.006 -52.914 1.00 19.30 72 GLU B CA 1
ATOM 13882 C C . GLU B 1 120 ? -30.412 21.498 -53.045 1.00 11.61 72 GLU B C 1
ATOM 13883 O O . GLU B 1 120 ? -29.300 20.979 -52.920 1.00 10.50 72 GLU B O 1
ATOM 13895 N N . ILE B 1 121 ? -31.506 20.790 -53.313 1.00 8.85 73 ILE B N 1
ATOM 13896 C CA . ILE B 1 121 ? -31.480 19.350 -53.545 1.00 8.59 73 ILE B CA 1
ATOM 13897 C C . ILE B 1 121 ? -31.814 19.098 -55.011 1.00 11.23 73 ILE B C 1
ATOM 13898 O O . ILE B 1 121 ? -32.761 19.683 -55.551 1.00 9.69 73 ILE B O 1
ATOM 13914 N N . ARG B 1 122 ? -31.035 18.223 -55.649 1.00 16.81 74 ARG B N 1
ATOM 13915 C CA . ARG B 1 122 ? -31.152 18.025 -57.092 1.00 15.04 74 ARG B CA 1
ATOM 13916 C C . ARG B 1 122 ? -32.564 17.615 -57.493 1.00 20.20 74 ARG B C 1
ATOM 13917 O O . ARG B 1 122 ? -33.125 18.138 -58.464 1.00 23.81 74 ARG B O 1
ATOM 13938 N N . ASN B 1 123 ? -33.156 16.674 -56.762 1.00 17.97 75 ASN B N 1
ATOM 13939 C CA . ASN B 1 123 ? -34.442 16.084 -57.125 1.00 28.22 75 ASN B CA 1
ATOM 13940 C C . ASN B 1 123 ? -35.320 16.042 -55.883 1.00 23.88 75 ASN B C 1
ATOM 13941 O O . ASN B 1 123 ? -35.362 15.029 -55.170 1.00 20.88 75 ASN B O 1
ATOM 13952 N N . PRO B 1 124 ? -36.044 17.129 -55.593 1.00 20.50 76 PRO B N 1
ATOM 13953 C CA . PRO B 1 124 ? -36.841 17.150 -54.352 1.00 12.43 76 PRO B CA 1
ATOM 13954 C C . PRO B 1 124 ? -37.883 16.046 -54.283 1.00 14.04 76 PRO B C 1
ATOM 13955 O O . PRO B 1 124 ? -38.034 15.404 -53.235 1.00 5.11 76 PRO B O 1
ATOM 13966 N N . GLY B 1 125 ? -38.608 15.802 -55.377 1.00 10.80 77 GLY B N 1
ATOM 13967 C CA . GLY B 1 125 ? -39.683 14.826 -55.354 1.00 9.83 77 GLY B CA 1
ATOM 13968 C C . GLY B 1 125 ? -39.220 13.402 -55.138 1.00 14.19 77 GLY B C 1
ATOM 13969 O O . GLY B 1 125 ? -40.021 12.556 -54.727 1.00 13.67 77 GLY B O 1
ATOM 13973 N N . LEU B 1 126 ? -37.948 13.117 -55.412 1.00 13.78 78 LEU B N 1
ATOM 13974 C CA . LEU B 1 126 ? -37.429 11.771 -55.216 1.00 10.01 78 LEU B CA 1
ATOM 13975 C C . LEU B 1 126 ? -37.175 11.468 -53.747 1.00 9.11 78 LEU B C 1
ATOM 13976 O O . LEU B 1 126 ? -37.178 10.296 -53.353 1.00 21.22 78 LEU B O 1
ATOM 13992 N N . VAL B 1 127 ? -36.947 12.495 -52.929 1.00 11.44 79 VAL B N 1
ATOM 13993 C CA . VAL B 1 127 ? -36.566 12.314 -51.533 1.00 6.76 79 VAL B CA 1
ATOM 13994 C C . VAL B 1 127 ? -37.668 12.700 -50.564 1.00 11.24 79 VAL B C 1
ATOM 13995 O O . VAL B 1 127 ? -37.475 12.568 -49.346 1.00 11.04 79 VAL B O 1
ATOM 14008 N N . ILE B 1 128 ? -38.811 13.172 -51.051 1.00 15.51 80 ILE B N 1
ATOM 14009 C CA . ILE B 1 128 ? -39.964 13.472 -50.211 1.00 8.08 80 ILE B CA 1
ATOM 14010 C C . ILE B 1 128 ? -41.060 12.465 -50.531 1.00 12.01 80 ILE B C 1
ATOM 14011 O O . ILE B 1 128 ? -41.296 12.144 -51.702 1.00 12.51 80 ILE B O 1
ATOM 14027 N N . LYS B 1 129 ? -41.724 11.964 -49.491 1.00 14.06 81 LYS B N 1
ATOM 14028 C CA . LYS B 1 129 ? -42.728 10.925 -49.687 1.00 14.91 81 LYS B CA 1
ATOM 14029 C C . LYS B 1 129 ? -43.827 11.418 -50.621 1.00 10.42 81 LYS B C 1
ATOM 14030 O O . LYS B 1 129 ? -44.287 12.559 -50.520 1.00 10.35 81 LYS B O 1
ATOM 14049 N N . GLU B 1 130 ? -44.249 10.545 -51.535 1.00 11.77 82 GLU B N 1
ATOM 14050 C CA . GLU B 1 130 ? -45.350 10.874 -52.430 1.00 10.27 82 GLU B CA 1
ATOM 14051 C C . GLU B 1 130 ? -46.575 11.287 -51.621 1.00 11.07 82 GLU B C 1
ATOM 14052 O O . GLU B 1 130 ? -46.773 10.854 -50.483 1.00 10.32 82 GLU B O 1
ATOM 14064 N N . ILE B 1 131 ? -47.408 12.132 -52.228 1.00 13.19 83 ILE B N 1
ATOM 14065 C CA . ILE B 1 131 ? -48.480 12.783 -51.479 1.00 13.99 83 ILE B CA 1
ATOM 14066 C C . ILE B 1 131 ? -49.420 11.755 -50.861 1.00 11.10 83 ILE B C 1
ATOM 14067 O O . ILE B 1 131 ? -49.948 11.965 -49.762 1.00 25.28 83 ILE B O 1
ATOM 14083 N N . ASN B 1 132 ? -49.660 10.640 -51.551 1.00 8.95 84 ASN B N 1
ATOM 14084 C CA . ASN B 1 132 ? -50.627 9.650 -51.092 1.00 13.68 84 ASN B CA 1
ATOM 14085 C C . ASN B 1 132 ? -49.974 8.383 -50.549 1.00 16.35 84 ASN B C 1
ATOM 14086 O O . ASN B 1 132 ? -50.625 7.334 -50.494 1.00 9.66 84 ASN B O 1
ATOM 14097 N N . MET B 1 133 ? -48.709 8.445 -50.141 1.00 17.64 85 MET B N 1
ATOM 14098 C CA . MET B 1 133 ? -48.090 7.265 -49.550 1.00 12.71 85 MET B CA 1
ATOM 14099 C C . MET B 1 133 ? -48.819 6.868 -48.272 1.00 10.51 85 MET B C 1
ATOM 14100 O O . MET B 1 133 ? -48.768 7.594 -47.274 1.00 15.71 85 MET B O 1
ATOM 14114 N N . ARG B 1 134 ? -49.498 5.722 -48.289 1.00 9.79 86 ARG B N 1
ATOM 14115 C CA . ARG B 1 134 ? -50.141 5.219 -47.080 1.00 19.06 86 ARG B CA 1
ATOM 14116 C C . ARG B 1 134 ? -49.084 4.954 -46.016 1.00 11.64 86 ARG B C 1
ATOM 14117 O O . ARG B 1 134 ? -48.190 4.124 -46.209 1.00 12.02 86 ARG B O 1
ATOM 14138 N N . LEU B 1 135 ? -49.190 5.660 -44.889 1.00 6.34 87 LEU B N 1
ATOM 14139 C CA . LEU B 1 135 ? -48.091 5.680 -43.929 1.00 15.93 87 LEU B CA 1
ATOM 14140 C C . LEU B 1 135 ? -47.867 4.321 -43.280 1.00 14.11 87 LEU B C 1
ATOM 14141 O O . LEU B 1 135 ? -46.750 4.029 -42.835 1.00 13.78 87 LEU B O 1
ATOM 14157 N N . SER B 1 136 ? -48.898 3.478 -43.209 1.00 12.91 88 SER B N 1
ATOM 14158 C CA . SER B 1 136 ? -48.701 2.139 -42.669 1.00 10.16 88 SER B CA 1
ATOM 14159 C C . SER B 1 136 ? -47.803 1.286 -43.553 1.00 14.56 88 SER B C 1
ATOM 14160 O O . SER B 1 136 ? -47.346 0.228 -43.107 1.00 10.43 88 SER B O 1
ATOM 14168 N N . MET B 1 137 ? -47.541 1.722 -44.787 1.00 7.86 89 MET B N 1
ATOM 14169 C CA . MET B 1 137 ? -46.631 1.002 -45.666 1.00 11.75 89 MET B CA 1
ATOM 14170 C C . MET B 1 137 ? -45.182 1.098 -45.206 1.00 14.32 89 MET B C 1
ATOM 14171 O O . MET B 1 137 ? -44.356 0.283 -45.629 1.00 14.88 89 MET B O 1
ATOM 14185 N N . VAL B 1 138 ? -44.853 2.078 -44.363 1.00 10.33 90 VAL B N 1
ATOM 14186 C CA . VAL B 1 138 ? -43.476 2.375 -43.991 1.00 11.28 90 VAL B CA 1
ATOM 14187 C C . VAL B 1 138 ? -43.226 2.116 -42.510 1.00 11.66 90 VAL B C 1
ATOM 14188 O O . VAL B 1 138 ? -42.269 1.430 -42.142 1.00 15.88 90 VAL B O 1
ATOM 14201 N N . TYR B 1 139 ? -44.075 2.661 -41.644 1.00 4.44 91 TYR B N 1
ATOM 14202 C CA . TYR B 1 139 ? -43.870 2.550 -40.206 1.00 13.09 91 TYR B CA 1
ATOM 14203 C C . TYR B 1 139 ? -44.662 1.366 -39.668 1.00 16.96 91 TYR B C 1
ATOM 14204 O O . TYR B 1 139 ? -45.900 1.383 -39.733 1.00 12.81 91 TYR B O 1
ATOM 14222 N N . PRO B 1 140 ? -44.010 0.345 -39.114 1.00 11.39 92 PRO B N 1
ATOM 14223 C CA . PRO B 1 140 ? -44.736 -0.874 -38.740 1.00 13.86 92 PRO B CA 1
ATOM 14224 C C . PRO B 1 140 ? -45.705 -0.644 -37.588 1.00 13.42 92 PRO B C 1
ATOM 14225 O O . PRO B 1 140 ? -45.678 0.373 -36.893 1.00 13.29 92 PRO B O 1
ATOM 14236 N N . ASP B 1 141 ? -46.581 -1.625 -37.365 1.00 22.02 93 ASP B N 1
ATOM 14237 C CA . ASP B 1 141 ? -47.624 -1.558 -36.311 1.00 26.51 93 ASP B CA 1
ATOM 14238 C C . ASP B 1 141 ? -46.982 -1.632 -34.916 1.00 15.62 93 ASP B C 1
ATOM 14239 O O . ASP B 1 141 ? -45.758 -1.747 -34.833 1.00 19.15 93 ASP B O 1
ATOM 14248 N N . THR B 1 144 ? -46.433 2.022 -34.296 1.00 16.79 96 THR B N 1
ATOM 14249 C CA . THR B 1 144 ? -46.594 3.398 -34.812 1.00 16.00 96 THR B CA 1
ATOM 14250 C C . THR B 1 144 ? -47.911 3.476 -35.561 1.00 19.18 96 THR B C 1
ATOM 14251 O O . THR B 1 144 ? -48.429 4.597 -35.633 1.00 16.34 96 THR B O 1
ATOM 14262 N N . GLU B 1 145 ? -48.437 2.340 -36.051 1.00 26.15 97 GLU B N 1
ATOM 14263 C CA . GLU B 1 145 ? -49.754 2.358 -36.669 1.00 20.65 97 GLU B CA 1
ATOM 14264 C C . GLU B 1 145 ? -50.605 1.146 -36.326 1.00 27.25 97 GLU B C 1
ATOM 14265 O O . GLU B 1 145 ? -50.147 0.165 -35.736 1.00 30.39 97 GLU B O 1
ATOM 14277 N N . ALA B 1 146 ? -51.866 1.236 -36.760 1.00 23.10 98 ALA B N 1
ATOM 14278 C CA . ALA B 1 146 ? -52.846 0.149 -36.724 1.00 35.13 98 ALA B CA 1
ATOM 14279 C C . ALA B 1 146 ? -53.425 0.049 -38.140 1.00 13.10 98 ALA B C 1
ATOM 14280 O O . ALA B 1 146 ? -54.381 0.750 -38.486 1.00 12.99 98 ALA B O 1
ATOM 14287 N N . ALA B 1 147 ? -52.834 -0.815 -38.969 1.00 15.38 99 ALA B N 1
ATOM 14288 C CA . ALA B 1 147 ? -53.250 -0.952 -40.362 1.00 24.32 99 ALA B CA 1
ATOM 14289 C C . ALA B 1 147 ? -54.563 -1.710 -40.525 1.00 24.69 99 ALA B C 1
ATOM 14290 O O . ALA B 1 147 ? -55.072 -1.808 -41.648 1.00 15.79 99 ALA B O 1
ATOM 14297 N N . ALA B 1 148 ? -55.118 -2.247 -39.443 1.00 22.36 100 ALA B N 1
ATOM 14298 C CA . ALA B 1 148 ? -56.285 -3.113 -39.519 1.00 27.66 100 ALA B CA 1
ATOM 14299 C C . ALA B 1 148 ? -57.589 -2.361 -39.758 1.00 25.36 100 ALA B C 1
ATOM 14300 O O . ALA B 1 148 ? -58.642 -3.002 -39.826 1.00 23.80 100 ALA B O 1
ATOM 14307 N N . ALA B 1 149 ? -57.562 -1.039 -39.876 1.00 30.87 101 ALA B N 1
ATOM 14308 C CA . ALA B 1 149 ? -58.784 -0.259 -39.997 1.00 34.69 101 ALA B CA 1
ATOM 14309 C C . ALA B 1 149 ? -58.920 0.340 -41.391 1.00 30.44 101 ALA B C 1
ATOM 14310 O O . ALA B 1 149 ? -57.963 0.405 -42.169 1.00 32.46 101 ALA B O 1
ATOM 14317 N N . ALA B 1 150 ? -60.141 0.777 -41.698 1.00 29.79 102 ALA B N 1
ATOM 14318 C CA . ALA B 1 150 ? -60.413 1.593 -42.871 1.00 26.47 102 ALA B CA 1
ATOM 14319 C C . ALA B 1 150 ? -60.212 3.076 -42.589 1.00 34.41 102 ALA B C 1
ATOM 14320 O O . ALA B 1 150 ? -60.606 3.915 -43.406 1.00 49.49 102 ALA B O 1
ATOM 14327 N N . GLN B 1 151 ? -59.608 3.408 -41.449 1.00 39.12 103 GLN B N 1
ATOM 14328 C CA . GLN B 1 151 ? -59.202 4.768 -41.119 1.00 44.30 103 GLN B CA 1
ATOM 14329 C C . GLN B 1 151 ? -57.720 4.995 -41.364 1.00 42.66 103 GLN B C 1
ATOM 14330 O O . GLN B 1 151 ? -57.321 6.107 -41.724 1.00 35.33 103 GLN B O 1
ATOM 14344 N N . ASP B 1 152 ? -56.903 3.954 -41.177 1.00 26.68 104 ASP B N 1
ATOM 14345 C CA . ASP B 1 152 ? -55.520 3.977 -41.632 1.00 20.14 104 ASP B CA 1
ATOM 14346 C C . ASP B 1 152 ? -55.428 4.255 -43.125 1.00 25.06 104 ASP B C 1
ATOM 14347 O O . ASP B 1 152 ? -54.359 4.638 -43.613 1.00 19.20 104 ASP B O 1
ATOM 14356 N N . ARG B 1 153 ? -56.527 4.071 -43.858 1.00 20.79 105 ARG B N 1
ATOM 14357 C CA . ARG B 1 153 ? -56.540 4.385 -45.281 1.00 19.80 105 ARG B CA 1
ATOM 14358 C C . ARG B 1 153 ? -56.499 5.888 -45.522 1.00 20.13 105 ARG B C 1
ATOM 14359 O O . ARG B 1 153 ? -55.906 6.342 -46.507 1.00 28.87 105 ARG B O 1
ATOM 14380 N N . ASN B 1 154 ? -57.117 6.672 -44.642 1.00 27.77 106 ASN B N 1
ATOM 14381 C CA . ASN B 1 154 ? -57.105 8.124 -44.754 1.00 24.17 106 ASN B CA 1
ATOM 14382 C C . ASN B 1 154 ? -55.845 8.741 -44.167 1.00 24.43 106 ASN B C 1
ATOM 14383 O O . ASN B 1 154 ? -55.791 9.962 -43.987 1.00 25.78 106 ASN B O 1
ATOM 14394 N N . LEU B 1 155 ? -54.843 7.930 -43.855 1.00 18.97 107 LEU B N 1
ATOM 14395 C CA . LEU B 1 155 ? -53.618 8.387 -43.208 1.00 16.45 107 LEU B CA 1
ATOM 14396 C C . LEU B 1 155 ? -52.478 8.285 -44.213 1.00 13.81 107 LEU B C 1
ATOM 14397 O O . LEU B 1 155 ? -51.923 7.204 -44.432 1.00 14.19 107 LEU B O 1
ATOM 14413 N N . THR B 1 156 ? -52.128 9.415 -44.813 1.00 16.28 108 THR B N 1
ATOM 14414 C CA . THR B 1 156 ? -51.081 9.495 -45.816 1.00 15.00 108 THR B CA 1
ATOM 14415 C C . THR B 1 156 ? -50.157 10.654 -45.467 1.00 10.23 108 THR B C 1
ATOM 14416 O O . THR B 1 156 ? -50.359 11.364 -44.477 1.00 11.39 108 THR B O 1
ATOM 14427 N N . THR B 1 157 ? -49.127 10.841 -46.293 1.00 15.21 109 THR B N 1
ATOM 14428 C CA . THR B 1 157 ? -48.256 11.997 -46.122 1.00 12.33 109 THR B CA 1
ATOM 14429 C C . THR B 1 157 ? -49.068 13.283 -46.093 1.00 15.52 109 THR B C 1
ATOM 14430 O O . THR B 1 157 ? -48.698 14.240 -45.404 1.00 7.94 109 THR B O 1
ATOM 14441 N N . GLU B 1 158 ? -50.174 13.321 -46.844 1.00 15.64 110 GLU B N 1
ATOM 14442 C CA . GLU B 1 158 ? -51.088 14.457 -46.795 1.00 14.99 110 GLU B CA 1
ATOM 14443 C C . GLU B 1 158 ? -51.518 14.762 -45.367 1.00 18.44 110 GLU B C 1
ATOM 14444 O O . GLU B 1 158 ? -51.571 15.929 -44.960 1.00 15.13 110 GLU B O 1
ATOM 14456 N N . THR B 1 159 ? -51.836 13.725 -44.589 1.00 11.95 111 THR B N 1
ATOM 14457 C CA . THR B 1 159 ? -52.228 13.944 -43.201 1.00 11.07 111 THR B CA 1
ATOM 14458 C C . THR B 1 159 ? -51.105 14.609 -42.416 1.00 13.69 111 THR B C 1
ATOM 14459 O O . THR B 1 159 ? -51.355 15.473 -41.567 1.00 10.61 111 THR B O 1
ATOM 14470 N N . LEU B 1 160 ? -49.857 14.224 -42.691 1.00 9.89 112 LEU B N 1
ATOM 14471 C CA . LEU B 1 160 ? -48.730 14.829 -41.990 1.00 9.71 112 LEU B CA 1
ATOM 14472 C C . LEU B 1 160 ? -48.590 16.305 -42.345 1.00 9.94 112 LEU B C 1
ATOM 14473 O O . LEU B 1 160 ? -48.357 17.142 -41.464 1.00 6.00 112 LEU B O 1
ATOM 14489 N N . PHE B 1 161 ? -48.725 16.645 -43.630 1.00 8.26 113 PHE B N 1
ATOM 14490 C CA . PHE B 1 161 ? -48.679 18.047 -44.028 1.00 13.53 113 PHE B CA 1
ATOM 14491 C C . PHE B 1 161 ? -49.794 18.842 -43.361 1.00 14.32 113 PHE B C 1
ATOM 14492 O O . PHE B 1 161 ? -49.609 20.012 -43.008 1.00 9.04 113 PHE B O 1
ATOM 14509 N N . ALA B 1 162 ? -50.961 18.221 -43.179 1.00 15.51 114 ALA B N 1
ATOM 14510 C CA . ALA B 1 162 ? -52.045 18.887 -42.467 1.00 16.67 114 ALA B CA 1
ATOM 14511 C C . ALA B 1 162 ? -51.765 18.972 -40.972 1.00 12.63 114 ALA B C 1
ATOM 14512 O O . ALA B 1 162 ? -52.249 19.892 -40.304 1.00 15.07 114 ALA B O 1
ATOM 14519 N N . TRP B 1 163 ? -50.996 18.026 -40.430 1.00 10.26 115 TRP B N 1
ATOM 14520 C CA . TRP B 1 163 ? -50.719 18.018 -38.999 1.00 9.87 115 TRP B CA 1
ATOM 14521 C C . TRP B 1 163 ? -49.699 19.075 -38.596 1.00 12.32 115 TRP B C 1
ATOM 14522 O O . TRP B 1 163 ? -49.745 19.574 -37.466 1.00 9.77 115 TRP B O 1
ATOM 14543 N N . ILE B 1 164 ? -48.769 19.420 -39.494 1.00 11.24 116 ILE B N 1
ATOM 14544 C CA . ILE B 1 164 ? -47.684 20.335 -39.156 1.00 12.40 116 ILE B CA 1
ATOM 14545 C C . ILE B 1 164 ? -48.061 21.789 -39.379 1.00 17.17 116 ILE B C 1
ATOM 14546 O O . ILE B 1 164 ? -47.255 22.683 -39.082 1.00 9.85 116 ILE B O 1
ATOM 14562 N N . VAL B 1 165 ? -49.260 22.062 -39.887 1.00 16.18 117 VAL B N 1
ATOM 14563 C CA . VAL B 1 165 ? -49.677 23.442 -40.151 1.00 21.52 117 VAL B CA 1
ATOM 14564 C C . VAL B 1 165 ? -49.557 24.307 -38.906 1.00 18.41 117 VAL B C 1
ATOM 14565 O O . VAL B 1 165 ? -49.104 25.457 -39.000 1.00 19.18 117 VAL B O 1
ATOM 14578 N N . PRO B 1 166 ? -49.986 23.858 -37.708 1.00 21.04 118 PRO B N 1
ATOM 14579 C CA . PRO B 1 166 ? -49.955 24.753 -36.541 1.00 10.93 118 PRO B CA 1
ATOM 14580 C C . PRO B 1 166 ? -48.555 25.040 -36.018 1.00 19.82 118 PRO B C 1
ATOM 14581 O O . PRO B 1 166 ? -48.396 25.972 -35.217 1.00 25.43 118 PRO B O 1
ATOM 14592 N N . TYR B 1 167 ? -47.542 24.286 -36.445 1.00 23.43 119 TYR B N 1
ATOM 14593 C CA . TYR B 1 167 ? -46.188 24.415 -35.924 1.00 19.60 119 TYR B CA 1
ATOM 14594 C C . TYR B 1 167 ? -45.240 25.035 -36.945 1.00 24.37 119 TYR B C 1
ATOM 14595 O O . TYR B 1 167 ? -44.044 24.736 -36.955 1.00 26.47 119 TYR B O 1
ATOM 14613 N N . VAL B 1 168 ? -45.764 25.897 -37.810 1.00 19.23 120 VAL B N 1
ATOM 14614 C CA . VAL B 1 168 ? -44.924 26.807 -38.574 1.00 18.99 120 VAL B CA 1
ATOM 14615 C C . VAL B 1 168 ? -44.544 27.983 -37.693 1.00 22.82 120 VAL B C 1
ATOM 14616 O O . VAL B 1 168 ? -45.235 28.315 -36.723 1.00 36.20 120 VAL B O 1
ATOM 14629 N N . GLY B 1 169 ? -43.437 28.621 -38.046 1.00 27.20 121 GLY B N 1
ATOM 14630 C CA . GLY B 1 169 ? -42.932 29.754 -37.306 1.00 25.06 121 GLY B CA 1
ATOM 14631 C C . GLY B 1 169 ? -41.818 29.374 -36.348 1.00 23.75 121 GLY B C 1
ATOM 14632 O O . GLY B 1 169 ? -41.535 28.202 -36.089 1.00 17.87 121 GLY B O 1
ATOM 14636 N N . ILE B 1 170 ? -41.186 30.407 -35.813 1.00 26.33 122 ILE B N 1
ATOM 14637 C CA . ILE B 1 170 ? -40.024 30.277 -34.938 1.00 27.64 122 ILE B CA 1
ATOM 14638 C C . ILE B 1 170 ? -40.467 30.595 -33.511 1.00 23.09 122 ILE B C 1
ATOM 14639 O O . ILE B 1 170 ? -41.020 31.674 -33.281 1.00 23.90 122 ILE B O 1
ATOM 14655 N N . PRO B 1 171 ? -40.215 29.719 -32.540 1.00 27.53 123 PRO B N 1
ATOM 14656 C CA . PRO B 1 171 ? -40.498 30.082 -31.145 1.00 26.00 123 PRO B CA 1
ATOM 14657 C C . PRO B 1 171 ? -39.605 31.221 -30.669 1.00 33.65 123 PRO B C 1
ATOM 14658 O O . PRO B 1 171 ? -38.560 31.520 -31.249 1.00 36.07 123 PRO B O 1
ATOM 14669 N N . ALA B 1 172 ? -40.025 31.846 -29.565 1.00 37.45 124 ALA B N 1
ATOM 14670 C CA . ALA B 1 172 ? -39.308 33.015 -29.062 1.00 35.77 124 ALA B CA 1
ATOM 14671 C C . ALA B 1 172 ? -37.848 32.700 -28.763 1.00 33.80 124 ALA B C 1
ATOM 14672 O O . ALA B 1 172 ? -36.981 33.567 -28.921 1.00 32.54 124 ALA B O 1
ATOM 14679 N N . GLY B 1 173 ? -37.554 31.473 -28.329 1.00 31.75 125 GLY B N 1
ATOM 14680 C CA . GLY B 1 173 ? -36.180 31.107 -28.041 1.00 40.35 125 GLY B CA 1
ATOM 14681 C C . GLY B 1 173 ? -35.298 31.019 -29.267 1.00 38.78 125 GLY B C 1
ATOM 14682 O O . GLY B 1 173 ? -34.072 31.109 -29.143 1.00 22.91 125 GLY B O 1
ATOM 14686 N N . GLY B 1 174 ? -35.893 30.856 -30.446 1.00 41.03 126 GLY B N 1
ATOM 14687 C CA . GLY B 1 174 ? -35.147 30.708 -31.673 1.00 28.19 126 GLY B CA 1
ATOM 14688 C C . GLY B 1 174 ? -34.768 29.285 -32.017 1.00 26.74 126 GLY B C 1
ATOM 14689 O O . GLY B 1 174 ? -34.265 29.045 -33.123 1.00 23.31 126 GLY B O 1
ATOM 14693 N N . GLY B 1 175 ? -34.989 28.337 -31.110 1.00 16.01 127 GLY B N 1
ATOM 14694 C CA . GLY B 1 175 ? -34.661 26.957 -31.382 1.00 16.41 127 GLY B CA 1
ATOM 14695 C C . GLY B 1 175 ? -35.723 26.259 -32.206 1.00 17.30 127 GLY B C 1
ATOM 14696 O O . GLY B 1 175 ? -36.847 26.737 -32.367 1.00 19.33 127 GLY B O 1
ATOM 14700 N N . VAL B 1 176 ? -35.346 25.094 -32.733 1.00 13.26 128 VAL B N 1
ATOM 14701 C CA . VAL B 1 176 ? -36.261 24.315 -33.556 1.00 15.86 128 VAL B CA 1
ATOM 14702 C C . VAL B 1 176 ? -37.360 23.729 -32.681 1.00 18.46 128 VAL B C 1
ATOM 14703 O O . VAL B 1 176 ? -37.109 23.259 -31.562 1.00 20.97 128 VAL B O 1
ATOM 14716 N N . ARG B 1 177 ? -38.589 23.746 -33.190 1.00 22.13 129 ARG B N 1
ATOM 14717 C CA . ARG B 1 177 ? -39.690 23.117 -32.482 1.00 19.16 129 ARG B CA 1
ATOM 14718 C C . ARG B 1 177 ? -39.551 21.595 -32.535 1.00 18.27 129 ARG B C 1
ATOM 14719 O O . ARG B 1 177 ? -39.027 21.047 -33.509 1.00 23.53 129 ARG B O 1
ATOM 14740 N N . PRO B 1 178 ? -40.004 20.886 -31.495 1.00 21.13 130 PRO B N 1
ATOM 14741 C CA . PRO B 1 178 ? -40.031 19.415 -31.594 1.00 19.03 130 PRO B CA 1
ATOM 14742 C C . PRO B 1 178 ? -40.862 18.926 -32.766 1.00 16.45 130 PRO B C 1
ATOM 14743 O O . PRO B 1 178 ? -40.501 17.941 -33.423 1.00 10.52 130 PRO B O 1
ATOM 14754 N N . GLU B 1 179 ? -41.968 19.609 -33.065 1.00 18.06 131 GLU B N 1
ATOM 14755 C CA . GLU B 1 179 ? -42.828 19.184 -34.170 1.00 16.71 131 GLU B CA 1
ATOM 14756 C C . GLU B 1 179 ? -42.204 19.380 -35.544 1.00 13.79 131 GLU B C 1
ATOM 14757 O O . GLU B 1 179 ? -42.466 18.574 -36.464 1.00 10.36 131 GLU B O 1
ATOM 14769 N N . GLN B 1 180 ? -41.476 20.491 -35.725 1.00 15.66 132 GLN B N 1
ATOM 14770 C CA . GLN B 1 180 ? -40.746 20.654 -36.964 1.00 16.29 132 GLN B CA 1
ATOM 14771 C C . GLN B 1 180 ? -39.687 19.599 -37.087 1.00 14.43 132 GLN B C 1
ATOM 14772 O O . GLN B 1 180 ? -39.358 19.226 -38.170 1.00 9.44 132 GLN B O 1
ATOM 14786 N N . GLU B 1 181 ? -39.068 19.139 -36.007 1.00 18.96 133 GLU B N 1
ATOM 14787 C CA . GLU B 1 181 ? -38.003 18.098 -36.029 1.00 18.55 133 GLU B CA 1
ATOM 14788 C C . GLU B 1 181 ? -38.644 16.728 -36.288 1.00 18.48 133 GLU B C 1
ATOM 14789 O O . GLU B 1 181 ? -38.016 15.882 -36.898 1.00 23.79 133 GLU B O 1
ATOM 14801 N N . LEU B 1 182 ? -39.862 16.523 -35.846 1.00 16.86 134 LEU B N 1
ATOM 14802 C CA . LEU B 1 182 ? -40.624 15.316 -36.173 1.00 9.23 134 LEU B CA 1
ATOM 14803 C C . LEU B 1 182 ? -40.987 15.408 -37.652 1.00 11.74 134 LEU B C 1
ATOM 14804 O O . LEU B 1 182 ? -40.996 14.401 -38.261 1.00 8.35 134 LEU B O 1
ATOM 14820 N N . ALA B 1 183 ? -41.321 16.585 -38.166 1.00 11.15 135 ALA B N 1
ATOM 14821 C CA . ALA B 1 183 ? -41.725 16.684 -39.579 1.00 8.58 135 ALA B CA 1
ATOM 14822 C C . ALA B 1 183 ? -40.548 16.377 -40.498 1.00 10.13 135 ALA B C 1
ATOM 14823 O O . ALA B 1 183 ? -40.706 15.727 -41.541 1.00 16.32 135 ALA B O 1
ATOM 14830 N N . ALA B 1 184 ? -39.353 16.823 -40.109 1.00 4.85 136 ALA B N 1
ATOM 14831 C CA . ALA B 1 184 ? -38.158 16.494 -40.873 1.00 6.51 136 ALA B CA 1
ATOM 14832 C C . ALA B 1 184 ? -37.960 14.988 -40.972 1.00 16.10 136 ALA B C 1
ATOM 14833 O O . ALA B 1 184 ? -37.474 14.493 -41.996 1.00 15.92 136 ALA B O 1
ATOM 14840 N N . ARG B 1 185 ? -38.327 14.244 -39.927 1.00 10.51 137 ARG B N 1
ATOM 14841 C CA . ARG B 1 185 ? -38.205 12.791 -39.981 1.00 11.24 137 ARG B CA 1
ATOM 14842 C C . ARG B 1 185 ? -39.298 12.179 -40.849 1.00 11.64 137 ARG B C 1
ATOM 14843 O O . ARG B 1 185 ? -39.016 11.400 -41.767 1.00 13.53 137 ARG B O 1
ATOM 14864 N N . TYR B 1 186 ? -40.556 12.514 -40.566 1.00 7.58 138 TYR B N 1
ATOM 14865 C CA . TYR B 1 186 ? -41.678 11.760 -41.109 1.00 10.55 138 TYR B CA 1
ATOM 14866 C C . TYR B 1 186 ? -42.048 12.158 -42.530 1.00 7.72 138 TYR B C 1
ATOM 14867 O O . TYR B 1 186 ? -42.766 11.407 -43.199 1.00 8.18 138 TYR B O 1
ATOM 14885 N N . LEU B 1 187 ? -41.595 13.312 -43.006 1.00 5.45 139 LEU B N 1
ATOM 14886 C CA . LEU B 1 187 ? -41.935 13.737 -44.356 1.00 12.03 139 LEU B CA 1
ATOM 14887 C C . LEU B 1 187 ? -40.963 13.220 -45.406 1.00 7.00 139 LEU B C 1
ATOM 14888 O O . LEU B 1 187 ? -41.281 13.263 -46.599 1.00 10.47 139 LEU B O 1
ATOM 14904 N N . VAL B 1 188 ? -39.799 12.739 -44.997 1.00 9.36 140 VAL B N 1
ATOM 14905 C CA . VAL B 1 188 ? -38.747 12.338 -45.922 1.00 9.93 140 VAL B CA 1
ATOM 14906 C C . VAL B 1 188 ? -38.923 10.875 -46.298 1.00 5.85 140 VAL B C 1
ATOM 14907 O O . VAL B 1 188 ? -39.212 10.027 -45.446 1.00 3.44 140 VAL B O 1
ATOM 14920 N N . ASP B 1 189 ? -38.740 10.570 -47.583 1.00 7.67 141 ASP B N 1
ATOM 14921 C CA . ASP B 1 189 ? -38.732 9.183 -48.047 1.00 12.73 141 ASP B CA 1
ATOM 14922 C C . ASP B 1 189 ? -37.400 8.568 -47.624 1.00 9.42 141 ASP B C 1
ATOM 14923 O O . ASP B 1 189 ? -36.471 8.391 -48.417 1.00 8.74 141 ASP B O 1
ATOM 14932 N N . ASN B 1 190 ? -37.308 8.254 -46.330 1.00 4.68 142 ASN B N 1
ATOM 14933 C CA . ASN B 1 190 ? -36.058 7.739 -45.781 1.00 9.77 142 ASN B CA 1
ATOM 14934 C C . ASN B 1 190 ? -35.686 6.404 -46.408 1.00 5.89 142 ASN B C 1
ATOM 14935 O O . ASN B 1 190 ? -34.503 6.125 -46.640 1.00 11.44 142 ASN B O 1
ATOM 14946 N N . GLN B 1 191 ? -36.682 5.558 -46.679 1.00 7.75 143 GLN B N 1
ATOM 14947 C CA . GLN B 1 191 ? -36.399 4.249 -47.256 1.00 8.22 143 GLN B CA 1
ATOM 14948 C C . GLN B 1 191 ? -35.799 4.386 -48.648 1.00 11.35 143 GLN B C 1
ATOM 14949 O O . GLN B 1 191 ? -34.842 3.683 -48.995 1.00 9.55 143 GLN B O 1
ATOM 14963 N N . ARG B 1 192 ? -36.336 5.300 -49.456 1.00 9.74 144 ARG B N 1
ATOM 14964 C CA . ARG B 1 192 ? -35.771 5.515 -50.781 1.00 10.58 144 ARG B CA 1
ATOM 14965 C C . ARG B 1 192 ? -34.341 6.032 -50.682 1.00 13.87 144 ARG B C 1
ATOM 14966 O O . ARG B 1 192 ? -33.473 5.630 -51.467 1.00 6.83 144 ARG B O 1
ATOM 14987 N N . ILE B 1 193 ? -34.080 6.942 -49.743 1.00 18.36 145 ILE B N 1
ATOM 14988 C CA . ILE B 1 193 ? -32.723 7.454 -49.578 1.00 16.81 145 ILE B CA 1
ATOM 14989 C C . ILE B 1 193 ? -31.777 6.307 -49.254 1.00 8.92 145 ILE B C 1
ATOM 14990 O O . ILE B 1 193 ? -30.707 6.167 -49.857 1.00 6.23 145 ILE B O 1
ATOM 15006 N N . MET B 1 194 ? -32.168 5.461 -48.301 1.00 8.78 146 MET B N 1
ATOM 15007 C CA . MET B 1 194 ? -31.346 4.309 -47.950 1.00 11.11 146 MET B CA 1
ATOM 15008 C C . MET B 1 194 ? -31.125 3.403 -49.154 1.00 7.80 146 MET B C 1
ATOM 15009 O O . MET B 1 194 ? -30.017 2.896 -49.365 1.00 7.08 146 MET B O 1
ATOM 15023 N N . GLN B 1 195 ? -32.171 3.175 -49.949 1.00 6.27 147 GLN B N 1
ATOM 15024 C CA . GLN B 1 195 ? -32.041 2.285 -51.098 1.00 11.25 147 GLN B CA 1
ATOM 15025 C C . GLN B 1 195 ? -31.022 2.823 -52.093 1.00 8.24 147 GLN B C 1
ATOM 15026 O O . GLN B 1 195 ? -30.130 2.095 -52.543 1.00 7.12 147 GLN B O 1
ATOM 15040 N N . LEU B 1 196 ? -31.146 4.100 -52.456 1.00 7.50 148 LEU B N 1
ATOM 15041 C CA . LEU B 1 196 ? -30.243 4.673 -53.448 1.00 14.16 148 LEU B CA 1
ATOM 15042 C C . LEU B 1 196 ? -28.832 4.826 -52.892 1.00 6.75 148 LEU B C 1
ATOM 15043 O O . LEU B 1 196 ? -27.850 4.659 -53.624 1.00 3.82 148 LEU B O 1
ATOM 15059 N N . LEU B 1 197 ? -28.710 5.152 -51.604 1.00 8.50 149 LEU B N 1
ATOM 15060 C CA . LEU B 1 197 ? -27.390 5.270 -50.991 1.00 5.25 149 LEU B CA 1
ATOM 15061 C C . LEU B 1 197 ? -26.674 3.927 -50.982 1.00 6.46 149 LEU B C 1
ATOM 15062 O O . LEU B 1 197 ? -25.501 3.828 -51.365 1.00 2.70 149 LEU B O 1
ATOM 15078 N N . LEU B 1 198 ? -27.364 2.877 -50.537 1.00 6.40 150 LEU B N 1
ATOM 15079 C CA . LEU B 1 198 ? -26.759 1.552 -50.529 1.00 6.87 150 LEU B CA 1
ATOM 15080 C C . LEU B 1 198 ? -26.352 1.135 -51.936 1.00 10.19 150 LEU B C 1
ATOM 15081 O O . LEU B 1 198 ? -25.231 0.663 -52.159 1.00 3.65 150 LEU B O 1
ATOM 15097 N N . THR B 1 199 ? -27.239 1.339 -52.913 1.00 5.53 151 THR B N 1
ATOM 15098 C CA . THR B 1 199 ? -26.923 0.913 -54.271 1.00 6.56 151 THR B CA 1
ATOM 15099 C C . THR B 1 199 ? -25.701 1.649 -54.806 1.00 7.63 151 THR B C 1
ATOM 15100 O O . THR B 1 199 ? -24.816 1.037 -55.414 1.00 10.38 151 THR B O 1
ATOM 15111 N N . ASN B 1 200 ? -25.622 2.961 -54.573 1.00 4.65 152 ASN B N 1
ATOM 15112 C CA . ASN B 1 200 ? -24.480 3.724 -55.067 1.00 6.89 152 ASN B CA 1
ATOM 15113 C C . ASN B 1 200 ? -23.183 3.250 -54.426 1.00 4.82 152 ASN B C 1
ATOM 15114 O O . ASN B 1 200 ? -22.164 3.096 -55.109 1.00 7.23 152 ASN B O 1
ATOM 15125 N N . ILE B 1 201 ? -23.197 3.020 -53.112 1.00 4.86 153 ILE B N 1
ATOM 15126 C CA . ILE B 1 201 ? -22.016 2.487 -52.442 1.00 3.35 153 ILE B CA 1
ATOM 15127 C C . ILE B 1 201 ? -21.647 1.133 -53.031 1.00 2.23 153 ILE B C 1
ATOM 15128 O O . ILE B 1 201 ? -20.473 0.853 -53.302 1.00 2.71 153 ILE B O 1
ATOM 15144 N N . PHE B 1 202 ? -22.645 0.270 -53.237 1.00 5.06 154 PHE B N 1
ATOM 15145 C CA . PHE B 1 202 ? -22.378 -1.062 -53.767 1.00 6.54 154 PHE B CA 1
ATOM 15146 C C . PHE B 1 202 ? -21.856 -1.001 -55.195 1.00 6.45 154 PHE B C 1
ATOM 15147 O O . PHE B 1 202 ? -21.097 -1.884 -55.613 1.00 7.33 154 PHE B O 1
ATOM 15164 N N . GLU B 1 203 ? -22.258 0.013 -55.963 1.00 2.96 155 GLU B N 1
ATOM 15165 C CA . GLU B 1 203 ? -21.687 0.184 -57.294 1.00 6.66 155 GLU B CA 1
ATOM 15166 C C . GLU B 1 203 ? -20.227 0.613 -57.218 1.00 6.06 155 GLU B C 1
ATOM 15167 O O . GLU B 1 203 ? -19.407 0.195 -58.043 1.00 5.04 155 GLU B O 1
ATOM 15179 N N . MET B 1 204 ? -19.886 1.451 -56.239 1.00 4.33 156 MET B N 1
ATOM 15180 C CA . MET B 1 204 ? -18.538 2.001 -56.173 1.00 5.39 156 MET B CA 1
ATOM 15181 C C . MET B 1 204 ? -17.566 1.070 -55.464 1.00 10.02 156 MET B C 1
ATOM 15182 O O . MET B 1 204 ? -16.379 1.049 -55.810 1.00 12.19 156 MET B O 1
ATOM 15196 N N . THR B 1 205 ? -18.036 0.315 -54.474 1.00 14.42 157 THR B N 1
ATOM 15197 C CA . THR B 1 205 ? -17.139 -0.472 -53.638 1.00 11.05 157 THR B CA 1
ATOM 15198 C C . THR B 1 205 ? -16.246 -1.348 -54.505 1.00 11.54 157 THR B C 1
ATOM 15199 O O . THR B 1 205 ? -16.726 -2.076 -55.377 1.00 7.16 157 THR B O 1
ATOM 15210 N N . SER B 1 206 ? -14.928 -1.250 -54.275 1.00 14.20 158 SER B N 1
ATOM 15211 C CA . SER B 1 206 ? -13.933 -1.896 -55.120 1.00 10.52 158 SER B CA 1
ATOM 15212 C C . SER B 1 206 ? -12.804 -2.440 -54.241 1.00 21.01 158 SER B C 1
ATOM 15213 O O . SER B 1 206 ? -11.694 -1.909 -54.203 1.00 17.80 158 SER B O 1
ATOM 15221 N N . SER B 1 207 ? -13.097 -3.520 -53.512 1.00 20.74 159 SER B N 1
ATOM 15222 C CA . SER B 1 207 ? -12.075 -4.146 -52.679 1.00 21.76 159 SER B CA 1
ATOM 15223 C C . SER B 1 207 ? -10.907 -4.652 -53.517 1.00 21.49 159 SER B C 1
ATOM 15224 O O . SER B 1 207 ? -9.762 -4.655 -53.048 1.00 19.94 159 SER B O 1
ATOM 15232 N N . PHE B 1 208 ? -11.172 -5.088 -54.747 1.00 22.40 160 PHE B N 1
ATOM 15233 C CA . PHE B 1 208 ? -10.100 -5.535 -55.627 1.00 19.55 160 PHE B CA 1
ATOM 15234 C C . PHE B 1 208 ? -9.115 -4.401 -55.865 1.00 16.69 160 PHE B C 1
ATOM 15235 O O . PHE B 1 208 ? -9.512 -3.264 -56.138 1.00 17.77 160 PHE B O 1
ATOM 15252 N N . ASN B 1 209 ? -7.826 -4.709 -55.745 1.00 14.08 161 ASN B N 1
ATOM 15253 C CA . ASN B 1 209 ? -6.742 -3.735 -55.814 1.00 9.79 161 ASN B CA 1
ATOM 15254 C C . ASN B 1 209 ? -6.809 -2.710 -54.692 1.00 12.47 161 ASN B C 1
ATOM 15255 O O . ASN B 1 209 ? -6.106 -1.694 -54.745 1.00 8.62 161 ASN B O 1
ATOM 15266 N N . LYS B 1 210 ? -7.644 -2.947 -53.680 1.00 22.02 162 LYS B N 1
ATOM 15267 C CA . LYS B 1 210 ? -7.802 -2.027 -52.556 1.00 22.80 162 LYS B CA 1
ATOM 15268 C C . LYS B 1 210 ? -8.082 -0.607 -53.044 1.00 18.69 162 LYS B C 1
ATOM 15269 O O . LYS B 1 210 ? -7.581 0.374 -52.491 1.00 22.63 162 LYS B O 1
ATOM 15288 N N . MET B 1 211 ? -8.903 -0.498 -54.088 1.00 17.73 163 MET B N 1
ATOM 15289 C CA . MET B 1 211 ? -9.191 0.803 -54.683 1.00 15.35 163 MET B CA 1
ATOM 15290 C C . MET B 1 211 ? -10.157 1.604 -53.813 1.00 10.93 163 MET B C 1
ATOM 15291 O O . MET B 1 211 ? -9.809 2.676 -53.308 1.00 8.32 163 MET B O 1
ATOM 15305 N N . VAL B 1 212 ? -11.375 1.098 -53.630 1.00 10.80 164 VAL B N 1
ATOM 15306 C CA . VAL B 1 212 ? -12.388 1.736 -52.792 1.00 8.29 164 VAL B CA 1
ATOM 15307 C C . VAL B 1 212 ? -12.891 0.673 -51.826 1.00 11.19 164 VAL B C 1
ATOM 15308 O O . VAL B 1 212 ? -13.605 -0.252 -52.231 1.00 12.61 164 VAL B O 1
ATOM 15321 N N . GLN B 1 213 ? -12.535 0.810 -50.552 1.00 10.79 165 GLN B N 1
ATOM 15322 C CA . GLN B 1 213 ? -12.834 -0.190 -49.535 1.00 10.59 165 GLN B CA 1
ATOM 15323 C C . GLN B 1 213 ? -13.813 0.369 -48.513 1.00 6.95 165 GLN B C 1
ATOM 15324 O O . GLN B 1 213 ? -13.531 1.384 -47.866 1.00 16.22 165 GLN B O 1
ATOM 15338 N N . VAL B 1 214 ? -14.955 -0.294 -48.376 1.00 7.89 166 VAL B N 1
ATOM 15339 C CA . VAL B 1 214 ? -15.967 0.088 -47.400 1.00 15.68 166 VAL B CA 1
ATOM 15340 C C . VAL B 1 214 ? -15.614 -0.510 -46.043 1.00 14.15 166 VAL B C 1
ATOM 15341 O O . VAL B 1 214 ? -15.319 -1.706 -45.933 1.00 14.16 166 VAL B O 1
ATOM 15354 N N . ARG B 1 215 ? -15.624 0.327 -45.009 1.00 18.43 167 ARG B N 1
ATOM 15355 C CA . ARG B 1 215 ? -15.131 -0.038 -43.689 1.00 22.28 167 ARG B CA 1
ATOM 15356 C C . ARG B 1 215 ? -16.050 0.596 -42.658 1.00 12.89 167 ARG B C 1
ATOM 15357 O O . ARG B 1 215 ? -16.533 1.714 -42.852 1.00 13.74 167 ARG B O 1
ATOM 15378 N N . PHE B 1 216 ? -16.329 -0.141 -41.585 1.00 14.95 168 PHE B N 1
ATOM 15379 C CA . PHE B 1 216 ? -17.378 0.200 -40.624 1.00 26.97 168 PHE B CA 1
ATOM 15380 C C . PHE B 1 216 ? -16.672 0.462 -39.301 1.00 24.28 168 PHE B C 1
ATOM 15381 O O . PHE B 1 216 ? -16.460 -0.469 -38.508 1.00 19.65 168 PHE B O 1
ATOM 15398 N N . PRO B 1 217 ? -16.303 1.721 -39.007 1.00 25.81 169 PRO B N 1
ATOM 15399 C CA . PRO B 1 217 ? -15.698 2.018 -37.701 1.00 26.98 169 PRO B CA 1
ATOM 15400 C C . PRO B 1 217 ? -16.773 2.262 -36.658 1.00 33.37 169 PRO B C 1
ATOM 15401 O O . PRO B 1 217 ? -17.233 3.389 -36.498 1.00 46.54 169 PRO B O 1
ATOM 15412 N N . GLU B 1 218 ? -17.156 1.225 -35.915 1.00 16.79 170 GLU B N 1
ATOM 15413 C CA . GLU B 1 218 ? -18.395 1.241 -35.135 1.00 19.98 170 GLU B CA 1
ATOM 15414 C C . GLU B 1 218 ? -18.227 2.134 -33.909 1.00 26.27 170 GLU B C 1
ATOM 15415 O O . GLU B 1 218 ? -18.003 1.676 -32.786 1.00 33.61 170 GLU B O 1
ATOM 15427 N N . THR B 1 219 ? -18.343 3.441 -34.132 1.00 24.58 171 THR B N 1
ATOM 15428 C CA . THR B 1 219 ? -18.265 4.429 -33.073 1.00 38.15 171 THR B CA 1
ATOM 15429 C C . THR B 1 219 ? -19.659 4.991 -32.782 1.00 39.57 171 THR B C 1
ATOM 15430 O O . THR B 1 219 ? -20.675 4.410 -33.188 1.00 47.71 171 THR B O 1
ATOM 15441 N N . SER B 1 220 ? -19.706 6.137 -32.099 1.00 38.53 172 SER B N 1
ATOM 15442 C CA . SER B 1 220 ? -20.990 6.736 -31.736 1.00 36.96 172 SER B CA 1
ATOM 15443 C C . SER B 1 220 ? -21.866 6.968 -32.966 1.00 51.39 172 SER B C 1
ATOM 15444 O O . SER B 1 220 ? -22.985 6.453 -33.057 1.00 50.87 172 SER B O 1
ATOM 15452 N N . THR B 1 221 ? -21.375 7.746 -33.924 1.00 42.46 173 THR B N 1
ATOM 15453 C CA . THR B 1 221 ? -21.941 7.728 -35.268 1.00 43.88 173 THR B CA 1
ATOM 15454 C C . THR B 1 221 ? -22.199 6.305 -35.756 1.00 50.37 173 THR B C 1
ATOM 15455 O O . THR B 1 221 ? -21.392 5.404 -35.525 1.00 45.22 173 THR B O 1
ATOM 15465 N N . ALA B 1 222 ? -23.346 6.107 -36.419 1.00 49.08 174 ALA B N 1
ATOM 15466 C CA . ALA B 1 222 ? -23.570 4.934 -37.272 1.00 28.47 174 ALA B CA 1
ATOM 15467 C C . ALA B 1 222 ? -22.600 5.062 -38.445 1.00 22.00 174 ALA B C 1
ATOM 15468 O O . ALA B 1 222 ? -22.864 5.798 -39.397 1.00 40.19 174 ALA B O 1
ATOM 15475 N N . GLN B 1 223 ? -21.516 4.320 -38.420 1.00 25.74 175 GLN B N 1
ATOM 15476 C CA . GLN B 1 223 ? -20.433 4.590 -39.370 1.00 28.31 175 GLN B CA 1
ATOM 15477 C C . GLN B 1 223 ? -20.276 3.752 -40.625 1.00 21.32 175 GLN B C 1
ATOM 15478 O O . GLN B 1 223 ? -20.205 2.540 -40.528 1.00 14.76 175 GLN B O 1
ATOM 15491 N N . VAL B 1 224 ? -20.216 4.450 -41.760 1.00 25.53 176 VAL B N 1
ATOM 15492 C CA . VAL B 1 224 ? -19.845 3.869 -43.057 1.00 20.69 176 VAL B CA 1
ATOM 15493 C C . VAL B 1 224 ? -18.758 4.817 -43.569 1.00 25.07 176 VAL B C 1
ATOM 15494 O O . VAL B 1 224 ? -19.054 6.011 -43.661 1.00 23.51 176 VAL B O 1
ATOM 15507 N N . HIS B 1 225 ? -17.551 4.331 -43.825 1.00 18.10 177 HIS B N 1
ATOM 15508 C CA . HIS B 1 225 ? -16.513 5.105 -44.491 1.00 18.09 177 HIS B CA 1
ATOM 15509 C C . HIS B 1 225 ? -16.089 4.405 -45.772 1.00 12.25 177 HIS B C 1
ATOM 15510 O O . HIS B 1 225 ? -15.937 3.180 -45.801 1.00 18.26 177 HIS B O 1
ATOM 15524 N N . LEU B 1 226 ? -15.893 5.189 -46.826 1.00 12.75 178 LEU B N 1
ATOM 15525 C CA . LEU B 1 226 ? -15.356 4.696 -48.089 1.00 13.00 178 LEU B CA 1
ATOM 15526 C C . LEU B 1 226 ? -13.898 5.133 -48.197 1.00 17.18 178 LEU B C 1
ATOM 15527 O O . LEU B 1 226 ? -13.613 6.312 -48.432 1.00 15.92 178 LEU B O 1
ATOM 15543 N N . ASP B 1 227 ? -12.978 4.184 -48.036 1.00 20.46 179 ASP B N 1
ATOM 15544 C CA . ASP B 1 227 ? -11.552 4.468 -48.163 1.00 8.81 179 ASP B CA 1
ATOM 15545 C C . ASP B 1 227 ? -11.183 4.491 -49.641 1.00 7.55 179 ASP B C 1
ATOM 15546 O O . ASP B 1 227 ? -11.211 3.455 -50.312 1.00 7.72 179 ASP B O 1
ATOM 15555 N N . PHE B 1 228 ? -10.833 5.670 -50.150 1.00 10.57 180 PHE B N 1
ATOM 15556 C CA . PHE B 1 228 ? -10.474 5.849 -51.550 1.00 12.40 180 PHE B CA 1
ATOM 15557 C C . PHE B 1 228 ? -8.967 5.839 -51.771 1.00 14.48 180 PHE B C 1
ATOM 15558 O O . PHE B 1 228 ? -8.511 6.160 -52.874 1.00 6.72 180 PHE B O 1
ATOM 15575 N N . THR B 1 229 ? -8.188 5.478 -50.747 1.00 9.76 181 THR B N 1
ATOM 15576 C CA . THR B 1 229 ? -6.734 5.585 -50.833 1.00 14.87 181 THR B CA 1
ATOM 15577 C C . THR B 1 229 ? -6.192 4.941 -52.103 1.00 11.10 181 THR B C 1
ATOM 15578 O O . THR B 1 229 ? -5.307 5.498 -52.763 1.00 12.99 181 THR B O 1
ATOM 15589 N N . GLY B 1 230 ? -6.700 3.760 -52.454 1.00 12.02 182 GLY B N 1
ATOM 15590 C CA . GLY B 1 230 ? -6.202 3.080 -53.639 1.00 15.08 182 GLY B CA 1
ATOM 15591 C C . GLY B 1 230 ? -6.493 3.844 -54.916 1.00 8.39 182 GLY B C 1
ATOM 15592 O O . GLY B 1 230 ? -5.610 4.041 -55.754 1.00 13.16 182 GLY B O 1
ATOM 15596 N N . LEU B 1 231 ? -7.743 4.282 -55.083 1.00 11.94 183 LEU B N 1
ATOM 15597 C CA . LEU B 1 231 ? -8.110 5.020 -56.288 1.00 18.52 183 LEU B CA 1
ATOM 15598 C C . LEU B 1 231 ? -7.309 6.309 -56.415 1.00 12.62 183 LEU B C 1
ATOM 15599 O O . LEU B 1 231 ? -6.913 6.696 -57.521 1.00 11.67 183 LEU B O 1
ATOM 15615 N N . ILE B 1 232 ? -7.062 6.990 -55.295 1.00 10.39 184 ILE B N 1
ATOM 15616 C CA . ILE B 1 232 ? -6.322 8.246 -55.352 1.00 16.16 184 ILE B CA 1
ATOM 15617 C C . ILE B 1 232 ? -4.873 7.993 -55.746 1.00 15.89 184 ILE B C 1
ATOM 15618 O O . ILE B 1 232 ? -4.310 8.705 -56.586 1.00 7.85 184 ILE B O 1
ATOM 15634 N N . SER B 1 233 ? -4.244 6.980 -55.147 1.00 15.66 185 SER B N 1
ATOM 15635 C CA . SER B 1 233 ? -2.874 6.650 -55.521 1.00 14.19 185 SER B CA 1
ATOM 15636 C C . SER B 1 233 ? -2.792 6.256 -56.989 1.00 12.13 185 SER B C 1
ATOM 15637 O O . SER B 1 233 ? -1.813 6.578 -57.674 1.00 13.59 185 SER B O 1
ATOM 15645 N N . LEU B 1 234 ? -3.813 5.559 -57.493 1.00 10.28 186 LEU B N 1
ATOM 15646 C CA . LEU B 1 234 ? -3.829 5.203 -58.908 1.00 14.55 186 LEU B CA 1
ATOM 15647 C C . LEU B 1 234 ? -3.978 6.439 -59.786 1.00 9.64 186 LEU B C 1
ATOM 15648 O O . LEU B 1 234 ? -3.342 6.537 -60.842 1.00 8.89 186 LEU B O 1
ATOM 15664 N N . ILE B 1 235 ? -4.820 7.388 -59.373 1.00 10.12 187 ILE B N 1
ATOM 15665 C CA . ILE B 1 235 ? -5.003 8.606 -60.157 1.00 8.80 187 ILE B CA 1
ATOM 15666 C C . ILE B 1 235 ? -3.697 9.385 -60.219 1.00 14.31 187 ILE B C 1
ATOM 15667 O O . ILE B 1 235 ? -3.269 9.835 -61.289 1.00 14.20 187 ILE B O 1
ATOM 15683 N N . ASP B 1 236 ? -3.045 9.559 -59.067 1.00 9.08 188 ASP B N 1
ATOM 15684 C CA . ASP B 1 236 ? -1.728 10.186 -59.057 1.00 11.51 188 ASP B CA 1
ATOM 15685 C C . ASP B 1 236 ? -0.761 9.440 -59.967 1.00 10.48 188 ASP B C 1
ATOM 15686 O O . ASP B 1 236 ? -0.016 10.058 -60.736 1.00 10.76 188 ASP B O 1
ATOM 15695 N N . SER B 1 237 ? -0.767 8.108 -59.903 1.00 15.75 189 SER B N 1
ATOM 15696 C CA . SER B 1 237 ? 0.162 7.324 -60.711 1.00 18.15 189 SER B CA 1
ATOM 15697 C C . SER B 1 237 ? -0.089 7.533 -62.200 1.00 16.61 189 SER B C 1
ATOM 15698 O O . SER B 1 237 ? 0.845 7.779 -62.972 1.00 13.87 189 SER B O 1
ATOM 15706 N N . LEU B 1 238 ? -1.352 7.443 -62.622 1.00 20.04 190 LEU B N 1
ATOM 15707 C CA . LEU B 1 238 ? -1.658 7.550 -64.045 1.00 14.44 190 LEU B CA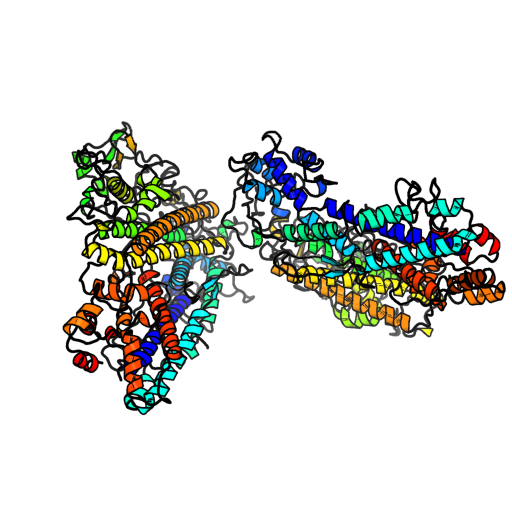 1
ATOM 15708 C C . LEU B 1 238 ? -1.458 8.972 -64.556 1.00 16.93 190 LEU B C 1
ATOM 15709 O O . LEU B 1 238 ? -1.049 9.171 -65.705 1.00 18.90 190 LEU B O 1
ATOM 15725 N N . MET B 1 239 ? -1.756 9.976 -63.729 1.00 15.52 191 MET B N 1
ATOM 15726 C CA . MET B 1 239 ? -1.434 11.346 -64.115 1.00 12.55 191 MET B CA 1
ATOM 15727 C C . MET B 1 239 ? 0.067 11.505 -64.327 1.00 19.16 191 MET B C 1
ATOM 15728 O O . MET B 1 239 ? 0.505 12.123 -65.306 1.00 16.94 191 MET B O 1
ATOM 15742 N N . ALA B 1 240 ? 0.872 10.944 -63.421 1.00 19.89 192 ALA B N 1
ATOM 15743 C CA . ALA B 1 240 ? 2.323 11.015 -63.567 1.00 17.42 192 ALA B CA 1
ATOM 15744 C C . ALA B 1 240 ? 2.788 10.284 -64.821 1.00 18.55 192 ALA B C 1
ATOM 15745 O O . ALA B 1 240 ? 3.654 10.780 -65.553 1.00 14.26 192 ALA B O 1
ATOM 15752 N N . ASP B 1 241 ? 2.233 9.098 -65.083 1.00 13.04 193 ASP B N 1
ATOM 15753 C CA . ASP B 1 241 ? 2.621 8.361 -66.281 1.00 15.67 193 ASP B CA 1
ATOM 15754 C C . ASP B 1 241 ? 2.229 9.123 -67.539 1.00 11.01 193 ASP B C 1
ATOM 15755 O O . ASP B 1 241 ? 3.008 9.201 -68.496 1.00 16.90 193 ASP B O 1
ATOM 15764 N N . THR B 1 242 ? 1.019 9.684 -67.558 1.00 9.19 194 THR B N 1
ATOM 15765 C CA . THR B 1 242 ? 0.578 10.468 -68.707 1.00 13.66 194 THR B CA 1
ATOM 15766 C C . THR B 1 242 ? 1.493 11.662 -68.938 1.00 11.89 194 THR B C 1
ATOM 15767 O O . THR B 1 242 ? 1.894 11.944 -70.074 1.00 13.25 194 THR B O 1
ATOM 15778 N N . LYS B 1 243 ? 1.835 12.379 -67.867 1.00 20.98 195 LYS B N 1
ATOM 15779 C CA . LYS B 1 243 ? 2.739 13.514 -68.002 1.00 20.04 195 LYS B CA 1
ATOM 15780 C C . LYS B 1 243 ? 4.124 13.060 -68.444 1.00 17.52 195 LYS B C 1
ATOM 15781 O O . LYS B 1 243 ? 4.776 13.729 -69.255 1.00 22.96 195 LYS B O 1
ATOM 15800 N N . TYR B 1 244 ? 4.592 11.924 -67.925 1.00 15.34 196 TYR B N 1
ATOM 15801 C CA . TYR B 1 244 ? 5.914 11.442 -68.306 1.00 16.20 196 TYR B CA 1
ATOM 15802 C C . TYR B 1 244 ? 5.990 11.228 -69.812 1.00 20.19 196 TYR B C 1
ATOM 15803 O O . TYR B 1 244 ? 6.930 11.686 -70.473 1.00 21.15 196 TYR B O 1
ATOM 15821 N N . PHE B 1 245 ? 4.995 10.543 -70.376 1.00 14.49 197 PHE B N 1
ATOM 15822 C CA . PHE B 1 245 ? 4.992 10.289 -71.811 1.00 14.31 197 PHE B CA 1
ATOM 15823 C C . PHE B 1 245 ? 4.743 11.564 -72.606 1.00 15.43 197 PHE B C 1
ATOM 15824 O O . PHE B 1 245 ? 5.227 11.690 -73.737 1.00 16.60 197 PHE B O 1
ATOM 15841 N N . LEU B 1 246 ? 3.988 12.509 -72.046 1.00 16.58 198 LEU B N 1
ATOM 15842 C CA . LEU B 1 246 ? 3.866 13.820 -72.673 1.00 15.51 198 LEU B CA 1
ATOM 15843 C C . LEU B 1 246 ? 5.230 14.491 -72.789 1.00 22.50 198 LEU B C 1
ATOM 15844 O O . LEU B 1 246 ? 5.602 14.993 -73.857 1.00 19.91 198 LEU B O 1
ATOM 15860 N N . ASP B 1 247 ? 5.986 14.524 -71.687 1.00 21.88 199 ASP B N 1
ATOM 15861 C CA . ASP B 1 247 ? 7.305 15.148 -71.710 1.00 21.38 199 ASP B CA 1
ATOM 15862 C C . ASP B 1 247 ? 8.240 14.429 -72.675 1.00 18.97 199 ASP B C 1
ATOM 15863 O O . ASP B 1 247 ? 8.993 15.070 -73.419 1.00 24.38 199 ASP B O 1
ATOM 15872 N N . LEU B 1 248 ? 8.211 13.095 -72.674 1.00 20.78 200 LEU B N 1
ATOM 15873 C CA . LEU B 1 248 ? 9.130 12.335 -73.515 1.00 18.96 200 LEU B CA 1
ATOM 15874 C C . LEU B 1 248 ? 8.814 12.521 -74.993 1.00 18.19 200 LEU B C 1
ATOM 15875 O O . LEU B 1 248 ? 9.727 12.592 -75.823 1.00 32.02 200 LEU B O 1
ATOM 15891 N N . LEU B 1 249 ? 7.535 12.590 -75.343 1.00 16.64 201 LEU B N 1
ATOM 15892 C CA . LEU B 1 249 ? 7.127 12.618 -76.740 1.00 25.28 201 LEU B CA 1
ATOM 15893 C C . LEU B 1 249 ? 6.923 14.026 -77.283 1.00 31.49 201 LEU B C 1
ATOM 15894 O O . LEU B 1 249 ? 6.640 14.175 -78.477 1.00 27.86 201 LEU B O 1
ATOM 15910 N N . ARG B 1 250 ? 7.046 15.055 -76.447 1.00 22.40 202 ARG B N 1
ATOM 15911 C CA . ARG B 1 250 ? 6.849 16.416 -76.938 1.00 29.10 202 ARG B CA 1
ATOM 15912 C C . ARG B 1 250 ? 7.787 16.785 -78.080 1.00 32.37 202 ARG B C 1
ATOM 15913 O O . ARG B 1 250 ? 7.318 17.408 -79.049 1.00 23.79 202 ARG B O 1
ATOM 15934 N N . PRO B 1 251 ? 9.081 16.458 -78.042 1.00 23.25 203 PRO B N 1
ATOM 15935 C CA . PRO B 1 251 ? 9.978 16.931 -79.111 1.00 26.48 203 PRO B CA 1
ATOM 15936 C C . PRO B 1 251 ? 9.653 16.372 -80.486 1.00 26.11 203 PRO B C 1
ATOM 15937 O O . PRO B 1 251 ? 10.032 16.992 -81.488 1.00 30.70 203 PRO B O 1
ATOM 15948 N N . HIS B 1 252 ? 8.979 15.226 -80.578 1.00 27.63 204 HIS B N 1
ATOM 15949 C CA . HIS B 1 252 ? 8.760 14.566 -81.858 1.00 36.31 204 HIS B CA 1
ATOM 15950 C C . HIS B 1 252 ? 7.333 14.683 -82.373 1.00 32.26 204 HIS B C 1
ATOM 15951 O O . HIS B 1 252 ? 7.040 14.163 -83.455 1.00 32.81 204 HIS B O 1
ATOM 15965 N N . ILE B 1 253 ? 6.437 15.327 -81.631 1.00 27.13 205 ILE B N 1
ATOM 15966 C CA . ILE B 1 253 ? 5.054 15.496 -82.055 1.00 24.47 205 ILE B CA 1
ATOM 15967 C C . ILE B 1 253 ? 4.784 16.984 -82.207 1.00 20.71 205 ILE B C 1
ATOM 15968 O O . ILE B 1 253 ? 5.344 17.813 -81.482 1.00 31.43 205 ILE B O 1
ATOM 15984 N N . ASP B 1 254 ? 3.926 17.323 -83.166 1.00 24.50 206 ASP B N 1
ATOM 15985 C CA . ASP B 1 254 ? 3.625 18.722 -83.429 1.00 32.12 206 ASP B CA 1
ATOM 15986 C C . ASP B 1 254 ? 3.144 19.415 -82.161 1.00 34.27 206 ASP B C 1
ATOM 15987 O O . ASP B 1 254 ? 2.387 18.849 -81.366 1.00 38.64 206 ASP B O 1
ATOM 15996 N N . LYS B 1 255 ? 3.609 20.651 -81.972 1.00 42.95 207 LYS B N 1
ATOM 15997 C CA . LYS B 1 255 ? 3.192 21.440 -80.819 1.00 34.58 207 LYS B CA 1
ATOM 15998 C C . LYS B 1 255 ? 1.678 21.566 -80.743 1.00 30.89 207 LYS B C 1
ATOM 15999 O O . LYS B 1 255 ? 1.112 21.603 -79.644 1.00 36.59 207 LYS B O 1
ATOM 16018 N N . ASN B 1 256 ? 1.006 21.634 -81.893 1.00 35.48 208 ASN B N 1
ATOM 16019 C CA . ASN B 1 256 ? -0.442 21.796 -81.888 1.00 37.35 208 ASN B CA 1
ATOM 16020 C C . ASN B 1 256 ? -1.133 20.579 -81.289 1.00 37.32 208 ASN B C 1
ATOM 16021 O O . ASN B 1 256 ? -2.073 20.723 -80.499 1.00 43.15 208 ASN B O 1
ATOM 16032 N N . ILE B 1 257 ? -0.689 19.375 -81.652 1.00 34.89 209 ILE B N 1
ATOM 16033 C CA . ILE B 1 257 ? -1.297 18.176 -81.084 1.00 39.36 209 ILE B CA 1
ATOM 16034 C C . ILE B 1 257 ? -1.078 18.139 -79.579 1.00 30.07 209 ILE B C 1
ATOM 16035 O O . ILE B 1 257 ? -1.991 17.819 -78.807 1.00 22.07 209 ILE B O 1
ATOM 16051 N N . ILE B 1 258 ? 0.141 18.451 -79.140 1.00 28.22 210 ILE B N 1
ATOM 16052 C CA . ILE B 1 258 ? 0.448 18.384 -77.717 1.00 33.48 210 ILE B CA 1
ATOM 16053 C C . ILE B 1 258 ? -0.407 19.384 -76.951 1.00 29.65 210 ILE B C 1
ATOM 16054 O O . ILE B 1 258 ? -0.978 19.066 -75.902 1.00 22.89 210 ILE B O 1
ATOM 16070 N N . GLN B 1 259 ? -0.503 20.613 -77.464 1.00 32.49 211 GLN B N 1
ATOM 16071 C CA . GLN B 1 259 ? -1.358 21.607 -76.826 1.00 34.88 211 GLN B CA 1
ATOM 16072 C C . GLN B 1 259 ? -2.817 21.176 -76.861 1.00 25.79 211 GLN B C 1
ATOM 16073 O O . GLN B 1 259 ? -3.584 21.492 -75.945 1.00 14.13 211 GLN B O 1
ATOM 16087 N N . TYR B 1 260 ? -3.212 20.442 -77.903 1.00 23.41 212 TYR B N 1
ATOM 16088 C CA . TYR B 1 260 ? -4.582 19.955 -78.003 1.00 22.20 212 TYR B CA 1
ATOM 16089 C C . TYR B 1 260 ? -4.896 18.928 -76.923 1.00 22.52 212 TYR B C 1
ATOM 16090 O O . TYR B 1 260 ? -6.045 18.828 -76.479 1.00 25.31 212 TYR B O 1
ATOM 16108 N N . TYR B 1 261 ? -3.900 18.158 -76.493 1.00 13.52 213 TYR B N 1
ATOM 16109 C CA . TYR B 1 261 ? -4.077 17.155 -75.455 1.00 13.83 213 TYR B CA 1
ATOM 16110 C C . TYR B 1 261 ? -3.574 17.618 -74.095 1.00 19.36 213 TYR B C 1
ATOM 16111 O O . TYR B 1 261 ? -3.565 16.826 -73.147 1.00 20.72 213 TYR B O 1
ATOM 16129 N N . GLU B 1 262 ? -3.152 18.873 -73.979 1.00 19.40 214 GLU B N 1
ATOM 16130 C CA . GLU B 1 262 ? -2.680 19.423 -72.717 1.00 16.92 214 GLU B CA 1
ATOM 16131 C C . GLU B 1 262 ? -3.442 20.656 -72.257 1.00 14.50 214 GLU B C 1
ATOM 16132 O O . GLU B 1 262 ? -3.608 20.841 -71.050 1.00 11.83 214 GLU B O 1
ATOM 16144 N N . ASN B 1 263 ? -3.896 21.504 -73.178 1.00 14.73 215 ASN B N 1
ATOM 16145 C CA . ASN B 1 263 ? -4.471 22.792 -72.808 1.00 16.80 215 ASN B CA 1
ATOM 16146 C C . ASN B 1 263 ? -5.641 22.622 -71.846 1.00 18.61 215 ASN B C 1
ATOM 16147 O O . ASN B 1 263 ? -6.555 21.829 -72.088 1.00 14.97 215 ASN B O 1
ATOM 16158 N N . ARG B 1 264 ? -5.614 23.390 -70.754 1.00 16.27 216 ARG B N 1
ATOM 16159 C CA . ARG B 1 264 ? -6.617 23.230 -69.707 1.00 20.54 216 ARG B CA 1
ATOM 16160 C C . ARG B 1 264 ? -8.020 23.542 -70.213 1.00 18.30 216 ARG B C 1
ATOM 16161 O O . ARG B 1 264 ? -9.004 23.033 -69.663 1.00 14.27 216 ARG B O 1
ATOM 16182 N N . SER B 1 265 ? -8.139 24.370 -71.252 1.00 13.05 217 SER B N 1
ATOM 16183 C CA . SER B 1 265 ? -9.456 24.707 -71.779 1.00 21.46 217 SER B CA 1
ATOM 16184 C C . SER B 1 265 ? -10.069 23.572 -72.592 1.00 21.54 217 SER B C 1
ATOM 16185 O O . SER B 1 265 ? -11.286 23.569 -72.807 1.00 16.41 217 SER B O 1
ATOM 16193 N N . ASN B 1 266 ? -9.261 22.619 -73.052 1.00 13.31 218 ASN B N 1
ATOM 16194 C CA . ASN B 1 266 ? -9.769 21.482 -73.809 1.00 9.33 218 ASN B CA 1
ATOM 16195 C C . ASN B 1 266 ? -10.207 20.383 -72.849 1.00 15.08 218 ASN B C 1
ATOM 16196 O O . ASN B 1 266 ? -9.361 19.830 -72.132 1.00 10.70 218 ASN B O 1
ATOM 16207 N N . PRO B 1 267 ? -11.493 20.033 -72.799 1.00 7.46 219 PRO B N 1
ATOM 16208 C CA . PRO B 1 267 ? -11.927 18.998 -71.854 1.00 12.37 219 PRO B CA 1
ATOM 16209 C C . PRO B 1 267 ? -11.239 17.669 -72.136 1.00 10.04 219 PRO B C 1
ATOM 16210 O O . PRO B 1 267 ? -11.037 17.283 -73.289 1.00 9.26 219 PRO B O 1
ATOM 16221 N N . GLY B 1 268 ? -10.871 16.973 -71.063 1.00 7.53 220 GLY B N 1
ATOM 16222 C CA . GLY B 1 268 ? -10.173 15.710 -71.177 1.00 9.59 220 GLY B CA 1
ATOM 16223 C C . GLY B 1 268 ? -8.675 15.817 -71.341 1.00 8.94 220 GLY B C 1
ATOM 16224 O O . GLY B 1 268 ? -8.004 14.780 -71.438 1.00 4.98 220 GLY B O 1
ATOM 16228 N N . SER B 1 269 ? -8.117 17.018 -71.426 1.00 10.91 221 SER B N 1
ATOM 16229 C CA . SER B 1 269 ? -6.660 17.246 -71.548 1.00 11.25 221 SER B CA 1
ATOM 16230 C C . SER B 1 269 ? -6.024 16.996 -70.183 1.00 10.17 221 SER B C 1
ATOM 16231 O O . SER B 1 269 ? -6.758 16.811 -69.266 1.00 12.67 221 SER B O 1
ATOM 16239 N N . PHE B 1 270 ? -4.714 16.971 -70.098 1.00 10.70 222 PHE B N 1
ATOM 16240 C CA . PHE B 1 270 ? -3.983 16.725 -68.860 1.00 10.87 222 PHE B CA 1
ATOM 16241 C C . PHE B 1 270 ? -4.281 17.801 -67.823 1.00 15.53 222 PHE B C 1
ATOM 16242 O O . PHE B 1 270 ? -4.580 17.497 -66.663 1.00 18.08 222 PHE B O 1
ATOM 16259 N N . TYR B 1 271 ? -4.208 19.070 -68.224 1.00 12.73 223 TYR B N 1
ATOM 16260 C CA . TYR B 1 271 ? -4.408 20.152 -67.268 1.00 20.32 223 TYR B CA 1
ATOM 16261 C C . TYR B 1 271 ? -5.882 20.392 -66.967 1.00 15.39 223 TYR B C 1
ATOM 16262 O O . TYR B 1 271 ? -6.217 20.835 -65.863 1.00 19.16 223 TYR B O 1
ATOM 16280 N N . TRP B 1 272 ? -6.774 20.108 -67.916 1.00 12.78 224 TRP B N 1
ATOM 16281 C CA . TRP B 1 272 ? -8.194 20.101 -67.583 1.00 14.34 224 TRP B CA 1
ATOM 16282 C C . TRP B 1 272 ? -8.475 19.093 -66.479 1.00 16.20 224 TRP B C 1
ATOM 16283 O O . TRP B 1 272 ? -9.218 19.383 -65.534 1.00 10.53 224 TRP B O 1
ATOM 16304 N N . LEU B 1 273 ? -7.880 17.902 -66.583 1.00 15.03 225 LEU B N 1
ATOM 16305 C CA . LEU B 1 273 ? -8.035 16.901 -65.534 1.00 8.47 225 LEU B CA 1
ATOM 16306 C C . LEU B 1 273 ? -7.382 17.362 -64.237 1.00 9.30 225 LEU B C 1
ATOM 16307 O O . LEU B 1 273 ? -7.944 17.174 -63.152 1.00 10.57 225 LEU B O 1
ATOM 16323 N N . GLU B 1 274 ? -6.201 17.978 -64.328 1.00 18.92 226 GLU B N 1
ATOM 16324 C CA . GLU B 1 274 ? -5.546 18.485 -63.128 1.00 20.70 226 GLU B CA 1
ATOM 16325 C C . GLU B 1 274 ? -6.413 19.513 -62.415 1.00 17.13 226 GLU B C 1
ATOM 16326 O O . GLU B 1 274 ? -6.325 19.657 -61.190 1.00 21.26 226 GLU B O 1
ATOM 16338 N N . GLU B 1 275 ? -7.251 20.235 -63.157 1.00 15.04 227 GLU B N 1
ATOM 16339 C CA . GLU B 1 275 ? -8.172 21.179 -62.535 1.00 25.66 227 GLU B CA 1
ATOM 16340 C C . GLU B 1 275 ? -9.388 20.464 -61.953 1.00 19.73 227 GLU B C 1
ATOM 16341 O O . GLU B 1 275 ? -9.664 20.558 -60.752 1.00 14.59 227 GLU B O 1
ATOM 16353 N N . HIS B 1 276 ? -10.133 19.750 -62.797 1.00 14.66 228 HIS B N 1
ATOM 16354 C CA . HIS B 1 276 ? -11.434 19.238 -62.381 1.00 11.38 228 HIS B CA 1
ATOM 16355 C C . HIS B 1 276 ? -11.314 17.934 -61.603 1.00 11.16 228 HIS B C 1
ATOM 16356 O O . HIS B 1 276 ? -12.054 17.719 -60.637 1.00 15.89 228 HIS B O 1
ATOM 16370 N N . LEU B 1 277 ? -10.401 17.050 -62.004 1.00 12.34 229 LEU B N 1
ATOM 16371 C CA . LEU B 1 277 ? -10.300 15.763 -61.326 1.00 10.85 229 LEU B CA 1
ATOM 16372 C C . LEU B 1 277 ? -9.492 15.865 -60.038 1.00 15.23 229 LEU B C 1
ATOM 16373 O O . LEU B 1 277 ? -9.831 15.219 -59.040 1.00 8.11 229 LEU B O 1
ATOM 16389 N N . ILE B 1 278 ? -8.425 16.661 -60.037 1.00 15.36 230 ILE B N 1
ATOM 16390 C CA . ILE B 1 278 ? -7.530 16.717 -58.888 1.00 12.66 230 ILE B CA 1
ATOM 16391 C C . ILE B 1 278 ? -7.878 17.906 -58.006 1.00 15.64 230 ILE B C 1
ATOM 16392 O O . ILE B 1 278 ? -8.223 17.743 -56.831 1.00 14.53 230 ILE B O 1
ATOM 16408 N N . ASP B 1 279 ? -7.784 19.112 -58.567 1.00 14.23 231 ASP B N 1
ATOM 16409 C CA . ASP B 1 279 ? -7.950 20.307 -57.751 1.00 15.44 231 ASP B CA 1
ATOM 16410 C C . ASP B 1 279 ? -9.362 20.429 -57.197 1.00 20.73 231 ASP B C 1
ATOM 16411 O O . ASP B 1 279 ? -9.543 20.935 -56.084 1.00 23.45 231 ASP B O 1
ATOM 16420 N N . LYS B 1 280 ? -10.370 19.985 -57.946 1.00 12.61 232 LYS B N 1
ATOM 16421 C CA . LYS B 1 280 ? -11.760 20.208 -57.570 1.00 16.59 232 LYS B CA 1
ATOM 16422 C C . LYS B 1 280 ? -12.487 18.938 -57.143 1.00 12.23 232 LYS B C 1
ATOM 16423 O O . LYS B 1 280 ? -13.698 18.986 -56.909 1.00 13.46 232 LYS B O 1
ATOM 16442 N N . LEU B 1 281 ? -11.792 17.806 -57.041 1.00 17.64 233 LEU B N 1
ATOM 16443 C CA . LEU B 1 281 ? -12.439 16.576 -56.593 1.00 16.64 233 LEU B CA 1
ATOM 16444 C C . LEU B 1 281 ? -11.541 15.809 -55.630 1.00 9.31 233 LEU B C 1
ATOM 16445 O O . LEU B 1 281 ? -11.861 15.683 -54.443 1.00 9.59 233 LEU B O 1
ATOM 16461 N N . ILE B 1 282 ? -10.417 15.289 -56.129 1.00 16.72 234 ILE B N 1
ATOM 16462 C CA . ILE B 1 282 ? -9.573 14.431 -55.305 1.00 19.73 234 ILE B CA 1
ATOM 16463 C C . ILE B 1 282 ? -8.904 15.241 -54.201 1.00 19.99 234 ILE B C 1
ATOM 16464 O O . ILE B 1 282 ? -8.987 14.892 -53.020 1.00 14.91 234 ILE B O 1
ATOM 16480 N N . LYS B 1 283 ? -8.250 16.343 -54.566 1.00 23.92 235 LYS B N 1
ATOM 16481 C CA . LYS B 1 283 ? -7.555 17.214 -53.620 1.00 24.54 235 LYS B CA 1
ATOM 16482 C C . LYS B 1 283 ? -8.137 18.610 -53.802 1.00 26.03 235 LYS B C 1
ATOM 16483 O O . LYS B 1 283 ? -7.765 19.332 -54.742 1.00 30.49 235 LYS B O 1
ATOM 16502 N N . PRO B 1 284 ? -9.162 18.976 -53.012 1.00 38.07 236 PRO B N 1
ATOM 16503 C CA . PRO B 1 284 ? -9.564 20.383 -52.885 1.00 36.51 236 PRO B CA 1
ATOM 16504 C C . PRO B 1 284 ? -8.414 21.236 -52.349 1.00 40.47 236 PRO B C 1
ATOM 16505 O O . PRO B 1 284 ? -7.763 20.794 -51.399 1.00 36.99 236 PRO B O 1
ATOM 16516 N N . GLU B 1 297 ? -14.778 23.500 -53.921 1.00 26.94 249 GLU B N 1
ATOM 16517 C CA . GLU B 1 297 ? -15.783 22.543 -54.371 1.00 29.59 249 GLU B CA 1
ATOM 16518 C C . GLU B 1 297 ? -15.820 21.332 -53.443 1.00 28.54 249 GLU B C 1
ATOM 16519 O O . GLU B 1 297 ? -14.876 21.086 -52.693 1.00 28.30 249 GLU B O 1
ATOM 16531 N N . LEU B 1 298 ? -16.914 20.576 -53.499 1.00 23.97 250 LEU B N 1
ATOM 16532 C CA . LEU B 1 298 ? -17.077 19.409 -52.637 1.00 20.56 250 LEU B CA 1
ATOM 16533 C C . LEU B 1 298 ? -16.098 18.322 -53.062 1.00 19.36 250 LEU B C 1
ATOM 16534 O O . LEU B 1 298 ? -16.207 17.768 -54.161 1.00 18.65 250 LEU B O 1
ATOM 16550 N N . GLY B 1 299 ? -15.143 18.014 -52.189 1.00 7.93 251 GLY B N 1
ATOM 16551 C CA . GLY B 1 299 ? -14.161 16.991 -52.462 1.00 19.11 251 GLY B CA 1
ATOM 16552 C C . GLY B 1 299 ? -14.686 15.598 -52.192 1.00 19.53 251 GLY B C 1
ATOM 16553 O O . GLY B 1 299 ? -15.816 15.391 -51.752 1.00 17.55 251 GLY B O 1
ATOM 16557 N N . LEU B 1 300 ? -13.827 14.614 -52.466 1.00 13.94 252 LEU B N 1
ATOM 16558 C CA . LEU B 1 300 ? -14.194 13.229 -52.197 1.00 5.05 252 LEU B CA 1
ATOM 16559 C C . LEU B 1 300 ? -14.353 12.987 -50.702 1.00 15.57 252 LEU B C 1
ATOM 16560 O O . LEU B 1 300 ? -15.209 12.199 -50.284 1.00 14.26 252 LEU B O 1
ATOM 16576 N N . GLU B 1 301 ? -13.533 13.648 -49.879 1.00 16.58 253 GLU B N 1
ATOM 16577 C CA . GLU B 1 301 ? -13.685 13.509 -48.435 1.00 15.70 253 GLU B CA 1
ATOM 16578 C C . GLU B 1 301 ? -14.995 14.126 -47.965 1.00 18.17 253 GLU B C 1
ATOM 16579 O O . GLU B 1 301 ? -15.635 13.610 -47.041 1.00 23.20 253 GLU B O 1
ATOM 16591 N N . GLY B 1 302 ? -15.412 15.228 -48.591 1.00 14.06 254 GLY B N 1
ATOM 16592 C CA . GLY B 1 302 ? -16.732 15.765 -48.308 1.00 12.94 254 GLY B CA 1
ATOM 16593 C C . GLY B 1 302 ? -17.834 14.809 -48.717 1.00 9.59 254 GLY B C 1
ATOM 16594 O O . GLY B 1 302 ? -18.856 14.693 -48.036 1.00 9.51 254 GLY B O 1
ATOM 16598 N N . VAL B 1 303 ? -17.642 14.111 -49.838 1.00 7.83 255 VAL B N 1
ATOM 16599 C CA . VAL B 1 303 ? -18.590 13.078 -50.238 1.00 9.21 255 VAL B CA 1
ATOM 16600 C C . VAL B 1 303 ? -18.659 11.996 -49.170 1.00 8.26 255 VAL B C 1
ATOM 16601 O O . VAL B 1 303 ? -19.745 11.545 -48.789 1.00 10.04 255 VAL B O 1
ATOM 16614 N N . ASN B 1 304 ? -17.499 11.568 -48.667 1.00 12.17 256 ASN B N 1
ATOM 16615 C CA . ASN B 1 304 ? -17.479 10.609 -47.568 1.00 19.39 256 ASN B CA 1
ATOM 16616 C C . ASN B 1 304 ? -18.217 11.153 -46.352 1.00 10.25 256 ASN B C 1
ATOM 16617 O O . ASN B 1 304 ? -18.973 10.427 -45.697 1.00 13.67 256 ASN B O 1
ATOM 16628 N N . GLN B 1 305 ? -18.005 12.432 -46.036 1.00 10.74 257 GLN B N 1
ATOM 16629 C CA . GLN B 1 305 ? -18.698 13.046 -44.909 1.00 14.26 257 GLN B CA 1
ATOM 16630 C C . GLN B 1 305 ? -20.208 12.957 -45.077 1.00 10.65 257 GLN B C 1
ATOM 16631 O O . GLN B 1 305 ? -20.932 12.663 -44.118 1.00 11.98 257 GLN B O 1
ATOM 16645 N N . ILE B 1 306 ? -20.704 13.217 -46.287 1.00 9.92 258 ILE B N 1
ATOM 16646 C CA . ILE B 1 306 ? -22.144 13.173 -46.515 1.00 13.39 258 ILE B CA 1
ATOM 16647 C C . ILE B 1 306 ? -22.652 11.740 -46.439 1.00 11.14 258 ILE B C 1
ATOM 16648 O O . ILE B 1 306 ? -23.731 11.476 -45.893 1.00 3.09 258 ILE B O 1
ATOM 16664 N N . ILE B 1 307 ? -21.893 10.793 -46.993 1.00 7.84 259 ILE B N 1
ATOM 16665 C CA . ILE B 1 307 ? -22.273 9.387 -46.893 1.00 11.44 259 ILE B CA 1
ATOM 16666 C C . ILE B 1 307 ? -22.466 8.998 -45.432 1.00 13.42 259 ILE B C 1
ATOM 16667 O O . ILE B 1 307 ? -23.509 8.456 -45.045 1.00 5.88 259 ILE B O 1
ATOM 16683 N N . ASN B 1 308 ? -21.457 9.260 -44.599 1.00 8.48 260 ASN B N 1
ATOM 16684 C CA . ASN B 1 308 ? -21.531 8.850 -43.201 1.00 15.82 260 ASN B CA 1
ATOM 16685 C C . ASN B 1 308 ? -22.674 9.554 -42.484 1.00 10.56 260 ASN B C 1
ATOM 16686 O O . ASN B 1 308 ? -23.457 8.921 -41.765 1.00 10.76 260 ASN B O 1
ATOM 16697 N N . LYS B 1 309 ? -22.783 10.872 -42.663 1.00 10.38 261 LYS B N 1
ATOM 16698 C CA . LYS B 1 309 ? -23.821 11.621 -41.964 1.00 10.05 261 LYS B CA 1
ATOM 16699 C C . LYS B 1 309 ? -25.207 11.182 -42.411 1.00 6.76 261 LYS B C 1
ATOM 16700 O O . LYS B 1 309 ? -26.127 11.078 -41.591 1.00 5.38 261 LYS B O 1
ATOM 16719 N N . THR B 1 310 ? -25.380 10.925 -43.710 1.00 7.44 262 THR B N 1
ATOM 16720 C CA . THR B 1 310 ? -26.680 10.483 -44.201 1.00 5.90 262 THR B CA 1
ATOM 16721 C C . THR B 1 310 ? -27.067 9.151 -43.574 1.00 9.41 262 THR B C 1
ATOM 16722 O O . THR B 1 310 ? -28.176 8.996 -43.050 1.00 6.46 262 THR B O 1
ATOM 16733 N N . TYR B 1 311 ? -26.153 8.178 -43.604 1.00 10.28 263 TYR B N 1
ATOM 16734 C CA . TYR B 1 311 ? -26.453 6.876 -43.019 1.00 9.75 263 TYR B CA 1
ATOM 16735 C C . TYR B 1 311 ? -26.719 6.995 -41.525 1.00 7.05 263 TYR B C 1
ATOM 16736 O O . TYR B 1 311 ? -27.655 6.380 -41.001 1.00 9.33 263 TYR B O 1
ATOM 16754 N N . THR B 1 312 ? -25.900 7.776 -40.820 1.00 8.14 264 THR B N 1
ATOM 16755 C CA . THR B 1 312 ? -26.134 7.998 -39.397 1.00 10.20 264 THR B CA 1
ATOM 16756 C C . THR B 1 312 ? -27.526 8.568 -39.157 1.00 11.92 264 THR B C 1
ATOM 16757 O O . THR B 1 312 ? -28.256 8.108 -38.272 1.00 15.31 264 THR B O 1
ATOM 16768 N N . LEU B 1 313 ? -27.910 9.579 -39.939 1.00 12.72 265 LEU B N 1
ATOM 16769 C CA . LEU B 1 313 ? -29.232 10.172 -39.777 1.00 10.62 265 LEU B CA 1
ATOM 16770 C C . LEU B 1 313 ? -30.335 9.199 -40.168 1.00 11.98 265 LEU B C 1
ATOM 16771 O O . LEU B 1 313 ? -31.434 9.249 -39.605 1.00 9.23 265 LEU B O 1
ATOM 16787 N N . LEU B 1 314 ? -30.065 8.306 -41.120 1.00 12.54 266 LEU B N 1
ATOM 16788 C CA . LEU B 1 314 ? -31.080 7.338 -41.512 1.00 10.13 266 LEU B CA 1
ATOM 16789 C C . LEU B 1 314 ? -31.350 6.331 -40.404 1.00 8.27 266 LEU B C 1
ATOM 16790 O O . LEU B 1 314 ? -32.485 5.862 -40.260 1.00 11.36 266 LEU B O 1
ATOM 16806 N N . THR B 1 315 ? -30.328 5.979 -39.623 1.00 10.11 267 THR B N 1
ATOM 16807 C CA . THR B 1 315 ? -30.437 4.923 -38.625 1.00 11.57 267 THR B CA 1
ATOM 16808 C C . THR B 1 315 ? -30.430 5.428 -37.188 1.00 13.47 267 THR B C 1
ATOM 16809 O O . THR B 1 315 ? -30.476 4.609 -36.264 1.00 23.71 267 THR B O 1
ATOM 16820 N N . LYS B 1 316 ? -30.358 6.737 -36.964 1.00 13.58 268 LYS B N 1
ATOM 16821 C CA . LYS B 1 316 ? -30.321 7.249 -35.603 1.00 12.89 268 LYS B CA 1
ATOM 16822 C C . LYS B 1 316 ? -31.699 7.144 -34.952 1.00 16.68 268 LYS B C 1
ATOM 16823 O O . LYS B 1 316 ? -32.716 7.026 -35.640 1.00 9.37 268 LYS B O 1
ATOM 16842 N N . PRO B 1 317 ? -31.757 7.190 -33.621 1.00 17.03 269 PRO B N 1
ATOM 16843 C CA . PRO B 1 317 ? -33.060 7.242 -32.946 1.00 13.11 269 PRO B CA 1
ATOM 16844 C C . PRO B 1 317 ? -33.702 8.617 -33.061 1.00 11.55 269 PRO B C 1
ATOM 16845 O O . PRO B 1 317 ? -33.025 9.648 -33.074 1.00 10.24 269 PRO B O 1
ATOM 16856 N N . TYR B 1 318 ? -35.032 8.621 -33.153 1.00 11.12 270 TYR B N 1
ATOM 16857 C CA . TYR B 1 318 ? -35.810 9.848 -33.251 1.00 20.34 270 TYR B CA 1
ATOM 16858 C C . TYR B 1 318 ? -36.932 9.835 -32.220 1.00 23.34 270 TYR B C 1
ATOM 16859 O O . TYR B 1 318 ? -37.270 8.794 -31.651 1.00 17.29 270 TYR B O 1
ATOM 16877 N N . ASN B 1 319 ? -37.507 11.014 -31.988 1.00 18.85 271 ASN B N 1
ATOM 16878 C CA . ASN B 1 319 ? -38.783 11.087 -31.293 1.00 20.95 271 ASN B CA 1
ATOM 16879 C C . ASN B 1 319 ? -39.877 10.527 -32.198 1.00 14.24 271 ASN B C 1
ATOM 16880 O O . ASN B 1 319 ? -39.717 10.426 -33.418 1.00 13.21 271 ASN B O 1
ATOM 16891 N N . VAL B 1 320 ? -40.999 10.159 -31.590 1.00 14.55 272 VAL B N 1
ATOM 16892 C CA . VAL B 1 320 ? -42.005 9.336 -32.248 1.00 14.97 272 VAL B CA 1
ATOM 16893 C C . VAL B 1 320 ? -43.339 10.061 -32.251 1.00 15.85 272 VAL B C 1
ATOM 16894 O O . VAL B 1 320 ? -43.678 10.774 -31.300 1.00 21.28 272 VAL B O 1
ATOM 16907 N N . LEU B 1 321 ? -44.094 9.872 -33.325 1.00 8.78 273 LEU B N 1
ATOM 16908 C CA . LEU B 1 321 ? -45.458 10.359 -33.421 1.00 14.55 273 LEU B CA 1
ATOM 16909 C C . LEU B 1 321 ? -46.430 9.209 -33.206 1.00 17.62 273 LEU B C 1
ATOM 16910 O O . LEU B 1 321 ? -46.140 8.057 -33.538 1.00 18.69 273 LEU B O 1
ATOM 16926 N N . GLN B 1 322 ? -47.596 9.530 -32.656 1.00 21.89 274 GLN B N 1
ATOM 16927 C CA . GLN B 1 322 ? -48.710 8.592 -32.677 1.00 12.87 274 GLN B CA 1
ATOM 16928 C C . GLN B 1 322 ? -49.490 8.912 -33.944 1.00 21.44 274 GLN B C 1
ATOM 16929 O O . GLN B 1 322 ? -50.324 9.819 -33.964 1.00 29.27 274 GLN B O 1
ATOM 16943 N N . LEU B 1 323 ? -49.218 8.171 -35.006 1.00 22.18 275 LEU B N 1
ATOM 16944 C CA . LEU B 1 323 ? -49.873 8.371 -36.292 1.00 24.41 275 LEU B CA 1
ATOM 16945 C C . LEU B 1 323 ? -51.085 7.449 -36.323 1.00 23.84 275 LEU B C 1
ATOM 16946 O O . LEU B 1 323 ? -50.938 6.226 -36.360 1.00 22.85 275 LEU B O 1
ATOM 16962 N N . ARG B 1 324 ? -52.271 8.020 -36.190 1.00 31.81 276 ARG B N 1
ATOM 16963 C CA . ARG B 1 324 ? -53.508 7.276 -36.360 1.00 32.58 276 ARG B CA 1
ATOM 16964 C C . ARG B 1 324 ? -54.400 8.058 -37.308 1.00 23.61 276 ARG B C 1
ATOM 16965 O O . ARG B 1 324 ? -54.494 9.285 -37.202 1.00 30.65 276 ARG B O 1
ATOM 16986 N N . GLY B 1 325 ? -55.076 7.370 -38.232 1.00 27.90 277 GLY B N 1
ATOM 16987 C CA . GLY B 1 325 ? -56.048 7.997 -39.146 1.00 25.78 277 GLY B CA 1
ATOM 16988 C C . GLY B 1 325 ? -57.335 8.266 -38.414 1.00 30.52 277 GLY B C 1
ATOM 16989 O O . GLY B 1 325 ? -57.631 7.527 -37.474 1.00 40.24 277 GLY B O 1
ATOM 16993 N N . GLY B 1 326 ? -58.094 9.279 -38.841 1.00 25.35 278 GLY B N 1
ATOM 16994 C CA . GLY B 1 326 ? -59.411 9.578 -38.259 1.00 48.18 278 GLY B CA 1
ATOM 16995 C C . GLY B 1 326 ? -60.102 10.782 -38.878 1.00 56.23 278 GLY B C 1
ATOM 16996 O O . GLY B 1 326 ? -59.375 11.594 -39.486 1.00 53.13 278 GLY B O 1
ATOM 17000 N N . GLN B 1 328 ? -62.876 10.775 -41.280 1.00 42.80 280 GLN B N 1
ATOM 17001 C CA . GLN B 1 328 ? -63.504 10.582 -42.617 1.00 43.26 280 GLN B CA 1
ATOM 17002 C C . GLN B 1 328 ? -62.763 11.235 -43.787 1.00 55.20 280 GLN B C 1
ATOM 17003 O O . GLN B 1 328 ? -63.350 11.223 -44.887 1.00 50.97 280 GLN B O 1
ATOM 17017 N N . ARG B 1 329 ? -61.534 11.727 -43.622 1.00 45.25 281 ARG B N 1
ATOM 17018 C CA . ARG B 1 329 ? -60.831 12.486 -44.686 1.00 40.38 281 ARG B CA 1
ATOM 17019 C C . ARG B 1 329 ? -59.309 12.413 -44.515 1.00 36.48 281 ARG B C 1
ATOM 17020 O O . ARG B 1 329 ? -58.877 12.232 -43.360 1.00 41.64 281 ARG B O 1
ATOM 17041 N N . ARG B 1 330 ? -58.534 12.581 -45.601 1.00 31.77 282 ARG B N 1
ATOM 17042 C CA . ARG B 1 330 ? -57.061 12.562 -45.556 1.00 24.59 282 ARG B CA 1
ATOM 17043 C C . ARG B 1 330 ? -56.471 13.895 -45.077 1.00 31.91 282 ARG B C 1
ATOM 17044 O O . ARG B 1 330 ? -55.240 13.935 -45.026 1.00 26.15 282 ARG B O 1
ATOM 17065 N N . ASP B 1 331 ? -57.270 14.933 -44.737 1.00 34.09 283 ASP B N 1
ATOM 17066 C CA . ASP B 1 331 ? -56.706 16.150 -44.167 1.00 27.80 283 ASP B CA 1
ATOM 17067 C C . ASP B 1 331 ? -57.159 16.379 -42.727 1.00 43.07 283 ASP B C 1
ATOM 17068 O O . ASP B 1 331 ? -57.179 17.516 -42.252 1.00 41.00 283 ASP B O 1
ATOM 17077 N N . ALA B 1 332 ? -57.521 15.310 -42.023 1.00 35.91 284 ALA B N 1
ATOM 17078 C CA . ALA B 1 332 ? -57.872 15.372 -40.612 1.00 40.23 284 ALA B CA 1
ATOM 17079 C C . ALA B 1 332 ? -56.886 14.529 -39.820 1.00 32.95 284 ALA B C 1
ATOM 17080 O O . ALA B 1 332 ? -56.458 13.466 -40.279 1.00 32.05 284 ALA B O 1
ATOM 17087 N N . ALA B 1 333 ? -56.524 15.003 -38.629 1.00 37.37 285 ALA B N 1
ATOM 17088 C CA . ALA B 1 333 ? -55.432 14.413 -37.865 1.00 35.72 285 ALA B CA 1
ATOM 17089 C C . ALA B 1 333 ? -55.897 14.007 -36.475 1.00 34.08 285 ALA B C 1
ATOM 17090 O O . ALA B 1 333 ? -56.345 14.850 -35.690 1.00 33.92 285 ALA B O 1
ATOM 17097 N N . ASN B 1 334 ? -55.795 12.709 -36.185 1.00 34.24 286 ASN B N 1
ATOM 17098 C CA . ASN B 1 334 ? -55.680 12.194 -34.827 1.00 25.07 286 ASN B CA 1
ATOM 17099 C C . ASN B 1 334 ? -54.222 11.952 -34.450 1.00 30.01 286 ASN B C 1
ATOM 17100 O O . ASN B 1 334 ? -53.916 11.043 -33.671 1.00 31.01 286 ASN B O 1
ATOM 17111 N N . ILE B 1 335 ? -53.314 12.752 -35.005 1.00 33.83 287 ILE B N 1
ATOM 17112 C CA . ILE B 1 335 ? -51.879 12.574 -34.825 1.00 25.46 287 ILE B CA 1
ATOM 17113 C C . ILE B 1 335 ? -51.412 13.422 -33.655 1.00 15.69 287 ILE B C 1
ATOM 17114 O O . ILE B 1 335 ? -51.859 14.561 -33.474 1.00 17.92 287 ILE B O 1
ATOM 17130 N N . GLN B 1 336 ? -50.504 12.866 -32.857 1.00 16.07 288 GLN B N 1
ATOM 17131 C CA . GLN B 1 336 ? -49.960 13.578 -31.710 1.00 14.97 288 GLN B CA 1
ATOM 17132 C C . GLN B 1 336 ? -48.611 12.973 -31.352 1.00 26.30 288 GLN B C 1
ATOM 17133 O O . GLN B 1 336 ? -48.253 11.882 -31.805 1.00 12.93 288 GLN B O 1
ATOM 17147 N N . ILE B 1 337 ? -47.867 13.701 -30.518 1.00 24.81 289 ILE B N 1
ATOM 17148 C CA . ILE B 1 337 ? -46.600 13.200 -30.004 1.00 17.08 289 ILE B CA 1
ATOM 17149 C C . ILE B 1 337 ? -46.849 12.044 -29.044 1.00 17.32 289 ILE B C 1
ATOM 17150 O O . ILE B 1 337 ? -47.769 12.083 -28.216 1.00 12.59 289 ILE B O 1
ATOM 17166 N N . ASN B 1 338 ? -46.024 11.005 -29.152 1.00 19.30 290 ASN B N 1
ATOM 17167 C CA . ASN B 1 338 ? -46.029 9.874 -28.226 1.00 19.64 290 ASN B CA 1
ATOM 17168 C C . ASN B 1 338 ? -44.734 9.963 -27.422 1.00 17.07 290 ASN B C 1
ATOM 17169 O O . ASN B 1 338 ? -43.660 9.619 -27.923 1.00 20.64 290 ASN B O 1
ATOM 17180 N N . ASN B 1 339 ? -44.833 10.439 -26.179 1.00 16.03 291 ASN B N 1
ATOM 17181 C CA . ASN B 1 339 ? -43.645 10.601 -25.349 1.00 27.57 291 ASN B CA 1
ATOM 17182 C C . ASN B 1 339 ? -43.238 9.327 -24.617 1.00 20.77 291 ASN B C 1
ATOM 17183 O O . ASN B 1 339 ? -42.190 9.322 -23.962 1.00 21.06 291 ASN B O 1
ATOM 17194 N N . ASN B 1 340 ? -44.029 8.260 -24.707 1.00 21.10 292 ASN B N 1
ATOM 17195 C CA . ASN B 1 340 ? -43.678 6.952 -24.154 1.00 23.37 292 ASN B CA 1
ATOM 17196 C C . ASN B 1 340 ? -43.872 5.929 -25.263 1.00 26.87 292 ASN B C 1
ATOM 17197 O O . ASN B 1 340 ? -44.860 5.181 -25.270 1.00 28.18 292 ASN B O 1
ATOM 17208 N N . PRO B 1 341 ? -42.944 5.866 -26.223 1.00 28.53 293 PRO B N 1
ATOM 17209 C CA . PRO B 1 341 ? -43.106 4.931 -27.344 1.00 24.74 293 PRO B CA 1
ATOM 17210 C C . PRO B 1 341 ? -42.329 3.637 -27.165 1.00 18.41 293 PRO B C 1
ATOM 17211 O O . PRO B 1 341 ? -41.381 3.578 -26.377 1.00 20.33 293 PRO B O 1
ATOM 17222 N N . GLN B 1 342 ? -42.727 2.594 -27.889 1.00 19.56 294 GLN B N 1
ATOM 17223 C CA . GLN B 1 342 ? -41.895 1.405 -27.981 1.00 17.97 294 GLN B CA 1
ATOM 17224 C C . GLN B 1 342 ? -40.601 1.739 -28.716 1.00 15.47 294 GLN B C 1
ATOM 17225 O O . GLN B 1 342 ? -40.556 2.627 -29.572 1.00 14.80 294 GLN B O 1
ATOM 17239 N N . SER B 1 343 ? -39.538 1.010 -28.371 1.00 16.07 295 SER B N 1
ATOM 17240 C CA . SER B 1 343 ? -38.221 1.321 -28.917 1.00 20.91 295 SER B CA 1
ATOM 17241 C C . SER B 1 343 ? -38.217 1.256 -30.439 1.00 14.14 295 SER B C 1
ATOM 17242 O O . SER B 1 343 ? -37.581 2.085 -31.101 1.00 21.28 295 SER B O 1
ATOM 17250 N N . SER B 1 344 ? -38.915 0.275 -31.012 1.00 12.03 296 SER B N 1
ATOM 17251 C CA . SER B 1 344 ? -38.873 0.078 -32.456 1.00 16.25 296 SER B CA 1
ATOM 17252 C C . SER B 1 344 ? -39.380 1.289 -33.224 1.00 20.27 296 SER B C 1
ATOM 17253 O O . SER B 1 344 ? -39.046 1.444 -34.404 1.00 18.67 296 SER B O 1
ATOM 17261 N N . GLU B 1 345 ? -40.168 2.154 -32.587 1.00 18.85 297 GLU B N 1
ATOM 17262 C CA . GLU B 1 345 ? -40.715 3.309 -33.284 1.00 21.26 297 GLU B CA 1
ATOM 17263 C C . GLU B 1 345 ? -39.717 4.452 -33.392 1.00 20.22 297 GLU B C 1
ATOM 17264 O O . GLU B 1 345 ? -39.873 5.311 -34.266 1.00 17.23 297 GLU B O 1
ATOM 17276 N N . ARG B 1 346 ? -38.700 4.482 -32.531 1.00 15.75 298 ARG B N 1
ATOM 17277 C CA . ARG B 1 346 ? -37.700 5.539 -32.588 1.00 20.83 298 ARG B CA 1
ATOM 17278 C C . ARG B 1 346 ? -36.764 5.402 -33.782 1.00 18.60 298 ARG B C 1
ATOM 17279 O O . ARG B 1 346 ? -35.964 6.313 -34.021 1.00 16.66 298 ARG B O 1
ATOM 17300 N N . PHE B 1 347 ? -36.844 4.304 -34.534 1.00 13.98 299 PHE B N 1
ATOM 17301 C CA . PHE B 1 347 ? -35.942 4.041 -35.645 1.00 12.72 299 PHE B CA 1
ATOM 17302 C C . PHE B 1 347 ? -36.726 3.812 -36.930 1.00 16.28 299 PHE B C 1
ATOM 17303 O O . PHE B 1 347 ? -37.739 3.106 -36.932 1.00 12.35 299 PHE B O 1
ATOM 17320 N N . GLU B 1 348 ? -36.244 4.402 -38.021 1.00 11.18 300 GLU B N 1
ATOM 17321 C CA . GLU B 1 348 ? -36.748 4.057 -39.343 1.00 9.97 300 GLU B CA 1
ATOM 17322 C C . GLU B 1 348 ? -36.393 2.610 -39.672 1.00 15.30 300 GLU B C 1
ATOM 17323 O O . GLU B 1 348 ? -35.282 2.146 -39.396 1.00 9.28 300 GLU B O 1
ATOM 17335 N N . GLN B 1 349 ? -37.340 1.898 -40.273 1.00 13.97 301 GLN B N 1
ATOM 17336 C CA . GLN B 1 349 ? -37.176 0.492 -40.612 1.00 10.53 301 GLN B CA 1
ATOM 17337 C C . GLN B 1 349 ? -37.010 0.346 -42.118 1.00 8.10 301 GLN B C 1
ATOM 17338 O O . GLN B 1 349 ? -37.686 1.027 -42.896 1.00 3.15 301 GLN B O 1
ATOM 17352 N N . TYR B 1 350 ? -36.100 -0.541 -42.522 1.00 12.01 302 TYR B N 1
ATOM 17353 C CA . TYR B 1 350 ? -35.756 -0.724 -43.926 1.00 12.02 302 TYR B CA 1
ATOM 17354 C C . TYR B 1 350 ? -35.797 -2.197 -44.318 1.00 11.44 302 TYR B C 1
ATOM 17355 O O . TYR B 1 350 ? -35.037 -2.636 -45.184 1.00 6.36 302 TYR B O 1
ATOM 17373 N N . GLY B 1 351 ? -36.681 -2.973 -43.692 1.00 9.09 303 GLY B N 1
ATOM 17374 C CA . GLY B 1 351 ? -36.781 -4.381 -44.035 1.00 10.61 303 GLY B CA 1
ATOM 17375 C C . GLY B 1 351 ? -37.224 -4.600 -45.469 1.00 10.22 303 GLY B C 1
ATOM 17376 O O . GLY B 1 351 ? -36.738 -5.507 -46.149 1.00 10.57 303 GLY B O 1
ATOM 17380 N N . ARG B 1 352 ? -38.160 -3.776 -45.945 1.00 8.94 304 ARG B N 1
ATOM 17381 C CA . ARG B 1 352 ? -38.619 -3.903 -47.324 1.00 9.73 304 ARG B CA 1
ATOM 17382 C C . ARG B 1 352 ? -37.502 -3.582 -48.309 1.00 5.87 304 ARG B C 1
ATOM 17383 O O . ARG B 1 352 ? -37.349 -4.267 -49.327 1.00 4.86 304 ARG B O 1
ATOM 17404 N N . VAL B 1 353 ? -36.719 -2.537 -48.031 1.00 9.22 305 VAL B N 1
ATOM 17405 C CA . VAL B 1 353 ? -35.638 -2.157 -48.939 1.00 5.19 305 VAL B CA 1
ATOM 17406 C C . VAL B 1 353 ? -34.629 -3.289 -49.059 1.00 5.70 305 VAL B C 1
ATOM 17407 O O . VAL B 1 353 ? -34.276 -3.719 -50.164 1.00 6.05 305 VAL B O 1
ATOM 17420 N N . PHE B 1 354 ? -34.139 -3.782 -47.921 1.00 8.36 306 PHE B N 1
ATOM 17421 C CA . PHE B 1 354 ? -33.188 -4.886 -47.955 1.00 11.51 306 PHE B CA 1
ATOM 17422 C C . PHE B 1 354 ? -33.811 -6.115 -48.601 1.00 8.79 306 PHE B C 1
ATOM 17423 O O . PHE B 1 354 ? -33.179 -6.775 -49.431 1.00 8.44 306 PHE B O 1
ATOM 17440 N N . SER B 1 355 ? -35.067 -6.415 -48.266 1.00 7.74 307 SER B N 1
ATOM 17441 C CA . SER B 1 355 ? -35.751 -7.531 -48.910 1.00 11.62 307 SER B CA 1
ATOM 17442 C C . SER B 1 355 ? -35.672 -7.418 -50.429 1.00 16.57 307 SER B C 1
ATOM 17443 O O . SER B 1 355 ? -35.243 -8.353 -51.115 1.00 7.70 307 SER B O 1
ATOM 17451 N N . ARG B 1 356 ? -36.069 -6.263 -50.972 1.00 8.58 308 ARG B N 1
ATOM 17452 C CA . ARG B 1 356 ? -36.024 -6.079 -52.419 1.00 11.68 308 ARG B CA 1
ATOM 17453 C C . ARG B 1 356 ? -34.613 -6.279 -52.958 1.00 12.97 308 ARG B C 1
ATOM 17454 O O . ARG B 1 356 ? -34.428 -6.842 -54.043 1.00 8.27 308 ARG B O 1
ATOM 17475 N N . LEU B 1 357 ? -33.604 -5.811 -52.221 1.00 9.09 309 LEU B N 1
ATOM 17476 C CA . LEU B 1 357 ? -32.227 -6.010 -52.656 1.00 6.26 309 LEU B CA 1
ATOM 17477 C C . LEU B 1 357 ? -31.880 -7.491 -52.715 1.00 9.22 309 LEU B C 1
ATOM 17478 O O . LEU B 1 357 ? -31.142 -7.930 -53.605 1.00 19.22 309 LEU B O 1
ATOM 17494 N N . VAL B 1 358 ? -32.408 -8.279 -51.779 1.00 10.18 310 VAL B N 1
ATOM 17495 C CA . VAL B 1 358 ? -32.032 -9.681 -51.652 1.00 13.92 310 VAL B CA 1
ATOM 17496 C C . VAL B 1 358 ? -32.911 -10.554 -52.540 1.00 20.27 310 VAL B C 1
ATOM 17497 O O . VAL B 1 358 ? -32.408 -11.228 -53.447 1.00 13.12 310 VAL B O 1
ATOM 17510 N N . PHE B 1 359 ? -34.223 -10.565 -52.286 1.00 15.71 311 PHE B N 1
ATOM 17511 C CA . PHE B 1 359 ? -35.112 -11.424 -53.063 1.00 12.82 311 PHE B CA 1
ATOM 17512 C C . PHE B 1 359 ? -36.252 -10.625 -53.695 1.00 10.88 311 PHE B C 1
ATOM 17513 O O . PHE B 1 359 ? -36.313 -10.507 -54.923 1.00 12.68 311 PHE B O 1
ATOM 17530 N N . TYR B 1 360 ? -37.150 -10.065 -52.888 1.00 7.86 312 TYR B N 1
ATOM 17531 C CA . TYR B 1 360 ? -38.253 -9.274 -53.424 1.00 11.33 312 TYR B CA 1
ATOM 17532 C C . TYR B 1 360 ? -38.973 -8.597 -52.269 1.00 9.50 312 TYR B C 1
ATOM 17533 O O . TYR B 1 360 ? -38.864 -9.018 -51.115 1.00 21.37 312 TYR B O 1
ATOM 17551 N N . ASP B 1 361 ? -39.715 -7.540 -52.600 1.00 18.35 313 ASP B N 1
ATOM 17552 C CA . ASP B 1 361 ? -40.506 -6.784 -51.631 1.00 16.29 313 ASP B CA 1
ATOM 17553 C C . ASP B 1 361 ? -41.952 -7.250 -51.766 1.00 13.27 313 ASP B C 1
ATOM 17554 O O . ASP B 1 361 ? -42.688 -6.790 -52.642 1.00 10.14 313 ASP B O 1
ATOM 17563 N N . ALA B 1 362 ? -42.359 -8.167 -50.886 1.00 14.39 314 ALA B N 1
ATOM 17564 C CA . ALA B 1 362 ? -43.647 -8.830 -51.042 1.00 8.71 314 ALA B CA 1
ATOM 17565 C C . ALA B 1 362 ? -44.824 -7.872 -50.936 1.00 17.03 314 ALA B C 1
ATOM 17566 O O . ALA B 1 362 ? -45.926 -8.213 -51.380 1.00 14.96 314 ALA B O 1
ATOM 17573 N N . LEU B 1 363 ? -44.628 -6.692 -50.346 1.00 17.97 315 LEU B N 1
ATOM 17574 C CA . LEU B 1 363 ? -45.760 -5.802 -50.113 1.00 14.02 315 LEU B CA 1
ATOM 17575 C C . LEU B 1 363 ? -46.336 -5.259 -51.415 1.00 12.31 315 LEU B C 1
ATOM 17576 O O . LEU B 1 363 ? -47.542 -5.001 -51.495 1.00 16.66 315 LEU B O 1
ATOM 17592 N N . GLU B 1 364 ? -45.507 -5.081 -52.436 1.00 9.43 316 GLU B N 1
ATOM 17593 C CA . GLU B 1 364 ? -45.958 -4.471 -53.677 1.00 20.95 316 GLU B CA 1
ATOM 17594 C C . GLU B 1 364 ? -46.525 -5.521 -54.628 1.00 19.66 316 GLU B C 1
ATOM 17595 O O . GLU B 1 364 ? -46.327 -6.726 -54.459 1.00 13.57 316 GLU B O 1
ATOM 17607 N N . ASN B 1 365 ? -47.241 -5.035 -55.642 1.00 18.00 317 ASN B N 1
ATOM 17608 C CA . ASN B 1 365 ? -47.913 -5.913 -56.592 1.00 20.97 317 ASN B CA 1
ATOM 17609 C C . ASN B 1 365 ? -46.936 -6.914 -57.196 1.00 11.05 317 ASN B C 1
ATOM 17610 O O . ASN B 1 365 ? -45.879 -6.540 -57.711 1.00 5.86 317 ASN B O 1
ATOM 17621 N N . ASN B 1 366 ? -47.303 -8.194 -57.131 1.00 10.36 318 ASN B N 1
ATOM 17622 C CA . ASN B 1 366 ? -46.463 -9.276 -57.645 1.00 10.00 318 ASN B CA 1
ATOM 17623 C C . ASN B 1 366 ? -45.089 -9.258 -56.981 1.00 8.98 318 ASN B C 1
ATOM 17624 O O . ASN B 1 366 ? -44.062 -9.490 -57.621 1.00 8.50 318 ASN B O 1
ATOM 17635 N N . SER B 1 367 ? -45.069 -8.968 -55.680 1.00 13.47 319 SER B N 1
ATOM 17636 C CA . SER B 1 367 ? -43.822 -8.855 -54.927 1.00 9.39 319 SER B CA 1
ATOM 17637 C C . SER B 1 367 ? -42.843 -7.913 -55.623 1.00 12.86 319 SER B C 1
ATOM 17638 O O . SER B 1 367 ? -41.624 -8.043 -55.484 1.00 6.57 319 SER B O 1
ATOM 17646 N N . GLY B 1 368 ? -43.377 -6.961 -56.385 1.00 15.96 320 GLY B N 1
ATOM 17647 C CA . GLY B 1 368 ? -42.559 -5.965 -57.043 1.00 11.53 320 GLY B CA 1
ATOM 17648 C C . GLY B 1 368 ? -41.708 -6.470 -58.183 1.00 6.19 320 GLY B C 1
ATOM 17649 O O . GLY B 1 368 ? -40.820 -5.744 -58.639 1.00 9.54 320 GLY B O 1
ATOM 17653 N N . LEU B 1 369 ? -41.944 -7.684 -58.659 1.00 3.65 321 LEU B N 1
ATOM 17654 C CA . LEU B 1 369 ? -41.148 -8.263 -59.728 1.00 8.13 321 LEU B CA 1
ATOM 17655 C C . LEU B 1 369 ? -41.877 -8.157 -61.065 1.00 14.19 321 LEU B C 1
ATOM 17656 O O . LEU B 1 369 ? -43.054 -7.794 -61.144 1.00 9.14 321 LEU B O 1
ATOM 17672 N N . ARG B 1 370 ? -41.143 -8.479 -62.128 1.00 19.87 322 ARG B N 1
ATOM 17673 C CA . ARG B 1 370 ? -41.674 -8.551 -63.489 1.00 22.05 322 ARG B CA 1
ATOM 17674 C C . ARG B 1 370 ? -41.863 -10.031 -63.802 1.00 26.41 322 ARG B C 1
ATOM 17675 O O . ARG B 1 370 ? -40.935 -10.720 -64.229 1.00 19.65 322 ARG B O 1
ATOM 17696 N N . VAL B 1 371 ? -43.081 -10.522 -63.582 1.00 19.74 323 VAL B N 1
ATOM 17697 C CA . VAL B 1 371 ? -43.336 -11.957 -63.565 1.00 15.00 323 VAL B CA 1
ATOM 17698 C C . VAL B 1 371 ? -44.588 -12.290 -64.364 1.00 18.01 323 VAL B C 1
ATOM 17699 O O . VAL B 1 371 ? -45.611 -12.694 -63.799 1.00 14.10 323 VAL B O 1
ATOM 17712 N N . GLU B 1 372 ? -44.515 -12.131 -65.682 1.00 20.35 324 GLU B N 1
ATOM 17713 C CA . GLU B 1 372 ? -45.620 -12.505 -66.551 1.00 11.67 324 GLU B CA 1
ATOM 17714 C C . GLU B 1 372 ? -45.615 -14.014 -66.758 1.00 12.34 324 GLU B C 1
ATOM 17715 O O . GLU B 1 372 ? -44.563 -14.611 -67.007 1.00 12.04 324 GLU B O 1
ATOM 17727 N N . GLN B 1 373 ? -46.790 -14.629 -66.646 1.00 11.97 325 GLN B N 1
ATOM 17728 C CA . GLN B 1 373 ? -46.917 -16.065 -66.863 1.00 9.28 325 GLN B CA 1
ATOM 17729 C C . GLN B 1 373 ? -46.739 -16.376 -68.344 1.00 9.51 325 GLN B C 1
ATOM 17730 O O . GLN B 1 373 ? -47.486 -15.865 -69.185 1.00 15.59 325 GLN B O 1
ATOM 17744 N N . VAL B 1 374 ? -45.759 -17.222 -68.665 1.00 8.80 326 VAL B N 1
ATOM 17745 C CA . VAL B 1 374 ? -45.462 -17.569 -70.047 1.00 9.48 326 VAL B CA 1
ATOM 17746 C C . VAL B 1 374 ? -45.438 -19.084 -70.201 1.00 17.77 326 VAL B C 1
ATOM 17747 O O . VAL B 1 374 ? -45.213 -19.830 -69.245 1.00 9.04 326 VAL B O 1
ATOM 17760 N N . ALA B 1 375 ? -45.679 -19.529 -71.434 1.00 11.97 327 ALA B N 1
ATOM 17761 C CA . ALA B 1 375 ? -45.590 -20.947 -71.748 1.00 12.55 327 ALA B CA 1
ATOM 17762 C C . ALA B 1 375 ? -44.194 -21.462 -71.430 1.00 14.96 327 ALA B C 1
ATOM 17763 O O . ALA B 1 375 ? -43.194 -20.758 -71.593 1.00 11.47 327 ALA B O 1
ATOM 17770 N N . LEU B 1 376 ? -44.127 -22.713 -70.974 1.00 15.00 328 LEU B N 1
ATOM 17771 C CA . LEU B 1 376 ? -42.837 -23.277 -70.599 1.00 16.98 328 LEU B CA 1
ATOM 17772 C C . LEU B 1 376 ? -41.863 -23.262 -71.768 1.00 18.42 328 LEU B C 1
ATOM 17773 O O . LEU B 1 376 ? -40.650 -23.155 -71.560 1.00 20.52 328 LEU B O 1
ATOM 17789 N N . GLY B 1 377 ? -42.370 -23.332 -72.997 1.00 17.75 329 GLY B N 1
ATOM 17790 C CA . GLY B 1 377 ? -41.513 -23.401 -74.163 1.00 11.67 329 GLY B CA 1
ATOM 17791 C C . GLY B 1 377 ? -40.774 -22.127 -74.497 1.00 13.80 329 GLY B C 1
ATOM 17792 O O . GLY B 1 377 ? -39.980 -22.123 -75.442 1.00 29.38 329 GLY B O 1
ATOM 17796 N N . ASP B 1 378 ? -41.007 -21.046 -73.751 1.00 18.64 330 ASP B N 1
ATOM 17797 C CA . ASP B 1 378 ? -40.236 -19.826 -73.961 1.00 13.55 330 ASP B CA 1
ATOM 17798 C C . ASP B 1 378 ? -38.754 -20.042 -73.681 1.00 21.64 330 ASP B C 1
ATOM 17799 O O . ASP B 1 378 ? -37.903 -19.431 -74.338 1.00 27.07 330 ASP B O 1
ATOM 17808 N N . PHE B 1 379 ? -38.429 -20.900 -72.715 1.00 26.87 331 PHE B N 1
ATOM 17809 C CA . PHE B 1 379 ? -37.047 -21.219 -72.384 1.00 18.62 331 PHE B CA 1
ATOM 17810 C C . PHE B 1 379 ? -36.539 -22.326 -73.299 1.00 15.24 331 PHE B C 1
ATOM 17811 O O . PHE B 1 379 ? -37.254 -23.291 -73.584 1.00 15.88 331 PHE B O 1
ATOM 17828 N N . ARG B 1 380 ? -35.298 -22.168 -73.766 1.00 15.68 332 ARG B N 1
ATOM 17829 C CA . ARG B 1 380 ? -34.738 -23.097 -74.743 1.00 18.50 332 ARG B CA 1
ATOM 17830 C C . ARG B 1 380 ? -34.789 -24.534 -74.241 1.00 21.37 332 ARG B C 1
ATOM 17831 O O . ARG B 1 380 ? -35.186 -25.449 -74.973 1.00 20.47 332 ARG B O 1
ATOM 17852 N N . LEU B 1 381 ? -34.399 -24.751 -72.984 1.00 16.34 333 LEU B N 1
ATOM 17853 C CA . LEU B 1 381 ? -34.341 -26.082 -72.395 1.00 7.92 333 LEU B CA 1
ATOM 17854 C C . LEU B 1 381 ? -35.659 -26.488 -71.752 1.00 11.05 333 LEU B C 1
ATOM 17855 O O . LEU B 1 381 ? -35.662 -27.220 -70.752 1.00 17.42 333 LEU B O 1
ATOM 17871 N N . SER B 1 382 ? -36.785 -26.013 -72.293 1.00 10.88 334 SER B N 1
ATOM 17872 C CA . SER B 1 382 ? -38.077 -26.273 -71.670 1.00 9.87 334 SER B CA 1
ATOM 17873 C C . SER B 1 382 ? -38.409 -27.758 -71.649 1.00 9.70 334 SER B C 1
ATOM 17874 O O . SER B 1 382 ? -39.138 -28.215 -70.762 1.00 15.88 334 SER B O 1
ATOM 17882 N N . ASN B 1 383 ? -37.904 -28.526 -72.617 1.00 10.94 335 ASN B N 1
ATOM 17883 C CA . ASN B 1 383 ? -38.151 -29.962 -72.613 1.00 11.43 335 ASN B CA 1
ATOM 17884 C C . ASN B 1 383 ? -37.619 -30.628 -71.351 1.00 10.72 335 ASN B C 1
ATOM 17885 O O . ASN B 1 383 ? -38.043 -31.742 -71.028 1.00 9.41 335 ASN B O 1
ATOM 17896 N N . LEU B 1 384 ? -36.697 -29.977 -70.637 1.00 10.10 336 LEU B N 1
ATOM 17897 C CA . LEU B 1 384 ? -36.140 -30.521 -69.406 1.00 10.35 336 LEU B CA 1
ATOM 17898 C C . LEU B 1 384 ? -36.821 -29.983 -68.153 1.00 11.21 336 LEU B C 1
ATOM 17899 O O . LEU B 1 384 ? -36.532 -30.471 -67.055 1.00 12.64 336 LEU B O 1
ATOM 17915 N N . ILE B 1 385 ? -37.790 -29.060 -68.299 1.00 6.97 337 ILE B N 1
ATOM 17916 C CA . ILE B 1 385 ? -38.647 -28.586 -67.180 1.00 7.54 337 ILE B CA 1
ATOM 17917 C C . ILE B 1 385 ? -39.626 -29.747 -67.043 1.00 11.84 337 ILE B C 1
ATOM 17918 O O . ILE B 1 385 ? -40.756 -29.642 -67.515 1.00 12.98 337 ILE B O 1
ATOM 17934 N N . ARG B 1 386 ? -39.171 -30.835 -66.433 1.00 12.04 338 ARG B N 1
ATOM 17935 C CA . ARG B 1 386 ? -39.876 -32.117 -66.393 1.00 10.32 338 ARG B CA 1
ATOM 17936 C C . ARG B 1 386 ? -39.589 -32.725 -65.030 1.00 19.36 338 ARG B C 1
ATOM 17937 O O . ARG B 1 386 ? -39.075 -31.963 -64.254 1.00 22.97 338 ARG B O 1
ATOM 17958 N N . THR B 1 387 ? -40.053 -33.926 -64.703 1.00 10.98 339 THR B N 1
ATOM 17959 C CA . THR B 1 387 ? -39.837 -34.637 -63.450 1.00 15.94 339 THR B CA 1
ATOM 17960 C C . THR B 1 387 ? -39.323 -36.055 -63.649 1.00 12.29 339 THR B C 1
ATOM 17961 O O . THR B 1 387 ? -39.037 -36.738 -62.660 1.00 26.64 339 THR B O 1
ATOM 17972 N N . ASN B 1 388 ? -39.183 -36.507 -64.890 1.00 15.39 340 ASN B N 1
ATOM 17973 C CA . ASN B 1 388 ? -38.668 -37.834 -65.199 1.00 21.69 340 ASN B CA 1
ATOM 17974 C C . ASN B 1 388 ? -38.249 -37.829 -66.664 1.00 20.25 340 ASN B C 1
ATOM 17975 O O . ASN B 1 388 ? -38.368 -36.817 -67.360 1.00 19.70 340 ASN B O 1
ATOM 17986 N N . ASN B 1 389 ? -37.759 -38.973 -67.132 1.00 21.67 341 ASN B N 1
ATOM 17987 C CA . ASN B 1 389 ? -37.194 -39.043 -68.470 1.00 19.77 341 ASN B CA 1
ATOM 17988 C C . ASN B 1 389 ? -38.225 -38.648 -69.524 1.00 18.07 341 ASN B C 1
ATOM 17989 O O . ASN B 1 389 ? -39.437 -38.675 -69.295 1.00 21.92 341 ASN B O 1
ATOM 18000 N N . ALA B 1 390 ? -37.713 -38.276 -70.702 1.00 20.14 342 ALA B N 1
ATOM 18001 C CA . ALA B 1 390 ? -38.579 -37.838 -71.791 1.00 23.43 342 ALA B CA 1
ATOM 18002 C C . ALA B 1 390 ? -39.520 -38.948 -72.233 1.00 21.62 342 ALA B C 1
ATOM 18003 O O . ALA B 1 390 ? -40.623 -38.671 -72.717 1.00 23.44 342 ALA B O 1
ATOM 18010 N N . GLN B 1 391 ? -39.107 -40.203 -72.077 1.00 29.46 343 GLN B N 1
ATOM 18011 C CA . GLN B 1 391 ? -39.894 -41.332 -72.546 1.00 25.33 343 GLN B CA 1
ATOM 18012 C C . GLN B 1 391 ? -40.940 -41.771 -71.530 1.00 36.25 343 GLN B C 1
ATOM 18013 O O . GLN B 1 391 ? -41.836 -42.548 -71.879 1.00 38.79 343 GLN B O 1
ATOM 18027 N N . GLU B 1 392 ? -40.854 -41.283 -70.295 1.00 22.81 344 GLU B N 1
ATOM 18028 C CA . GLU B 1 392 ? -41.849 -41.568 -69.277 1.00 22.10 344 GLU B CA 1
ATOM 18029 C C . GLU B 1 392 ? -43.035 -40.617 -69.417 1.00 22.44 344 GLU B C 1
ATOM 18030 O O . GLU B 1 392 ? -43.018 -39.666 -70.204 1.00 21.11 344 GLU B O 1
ATOM 18042 N N . GLU B 1 393 ? -44.080 -40.881 -68.638 1.00 21.34 345 GLU B N 1
ATOM 18043 C CA . GLU B 1 393 ? -45.228 -39.985 -68.590 1.00 16.55 345 GLU B CA 1
ATOM 18044 C C . GLU B 1 393 ? -44.937 -38.863 -67.600 1.00 21.36 345 GLU B C 1
ATOM 18045 O O . GLU B 1 393 ? -44.755 -39.115 -66.403 1.00 18.02 345 GLU B O 1
ATOM 18057 N N . ASN B 1 394 ? -44.880 -37.630 -68.099 1.00 16.38 346 ASN B N 1
ATOM 18058 C CA . ASN B 1 394 ? -44.615 -36.489 -67.236 1.00 12.81 346 ASN B CA 1
ATOM 18059 C C . ASN B 1 394 ? -45.605 -36.467 -66.080 1.00 12.10 346 ASN B C 1
ATOM 18060 O O . ASN B 1 394 ? -46.794 -36.744 -66.255 1.00 16.87 346 ASN B O 1
ATOM 18071 N N . THR B 1 395 ? -45.104 -36.143 -64.890 1.00 10.15 347 THR B N 1
ATOM 18072 C CA . THR B 1 395 ? -45.936 -36.040 -63.701 1.00 11.28 347 THR B CA 1
ATOM 18073 C C . THR B 1 395 ? -46.084 -34.606 -63.212 1.00 11.95 347 THR B C 1
ATOM 18074 O O . THR B 1 395 ? -46.805 -34.370 -62.236 1.00 17.96 347 THR B O 1
ATOM 18085 N N . LEU B 1 396 ? -45.430 -33.645 -63.861 1.00 19.49 348 LEU B N 1
ATOM 18086 C CA . LEU B 1 396 ? -45.556 -32.248 -63.466 1.00 20.89 348 LEU B CA 1
ATOM 18087 C C . LEU B 1 396 ? -46.978 -31.773 -63.726 1.00 17.87 348 LEU B C 1
ATOM 18088 O O . LEU B 1 396 ? -47.442 -31.774 -64.871 1.00 13.73 348 LEU B O 1
ATOM 18104 N N . SER B 1 397 ? -47.665 -31.361 -62.670 1.00 12.20 349 SER B N 1
ATOM 18105 C CA . SER B 1 397 ? -49.062 -30.973 -62.774 1.00 11.68 349 SER B CA 1
ATOM 18106 C C . SER B 1 397 ? -49.323 -29.882 -61.742 1.00 13.25 349 SER B C 1
ATOM 18107 O O . SER B 1 397 ? -48.395 -29.199 -61.295 1.00 13.25 349 SER B O 1
ATOM 18115 N N . TYR B 1 398 ? -50.589 -29.710 -61.373 1.00 15.99 350 TYR B N 1
ATOM 18116 C CA . TYR B 1 398 ? -50.971 -28.746 -60.355 1.00 10.64 350 TYR B CA 1
ATOM 18117 C C . TYR B 1 398 ? -52.222 -29.256 -59.657 1.00 11.88 350 TYR B C 1
ATOM 18118 O O . TYR B 1 398 ? -52.962 -30.086 -60.192 1.00 21.14 350 TYR B O 1
ATOM 18136 N N . TRP B 1 399 ? -52.448 -28.750 -58.450 1.00 15.96 351 TRP B N 1
ATOM 18137 C CA . TRP B 1 399 ? -53.578 -29.199 -57.646 1.00 18.34 351 TRP B CA 1
ATOM 18138 C C . TRP B 1 399 ? -54.886 -28.776 -58.303 1.00 15.07 351 TRP B C 1
ATOM 18139 O O . TRP B 1 399 ? -55.128 -27.583 -58.510 1.00 19.35 351 TRP B O 1
ATOM 18160 N N . ASP B 1 400 ? -55.728 -29.758 -58.633 1.00 23.92 352 ASP B N 1
ATOM 18161 C CA . ASP B 1 400 ? -57.028 -29.461 -59.225 1.00 24.69 352 ASP B CA 1
ATOM 18162 C C . ASP B 1 400 ? -58.066 -29.134 -58.159 1.00 19.01 352 ASP B C 1
ATOM 18163 O O . ASP B 1 400 ? -58.833 -28.178 -58.310 1.00 18.87 352 ASP B O 1
ATOM 18172 N N . ASN B 1 401 ? -58.099 -29.909 -57.076 1.00 23.77 353 ASN B N 1
ATOM 18173 C CA . ASN B 1 401 ? -59.050 -29.694 -55.993 1.00 20.07 353 ASN B CA 1
ATOM 18174 C C . ASN B 1 401 ? -58.379 -30.056 -54.677 1.00 18.47 353 ASN B C 1
ATOM 18175 O O . ASN B 1 401 ? -57.827 -31.152 -54.542 1.00 16.43 353 ASN B O 1
ATOM 18186 N N . ILE B 1 402 ? -58.433 -29.140 -53.710 1.00 15.43 354 ILE B N 1
ATOM 18187 C CA . ILE B 1 402 ? -57.726 -29.369 -52.454 1.00 21.75 354 ILE B CA 1
ATOM 18188 C C . ILE B 1 402 ? -58.542 -30.253 -51.517 1.00 22.47 354 ILE B C 1
ATOM 18189 O O . ILE B 1 402 ? -57.974 -30.951 -50.668 1.00 18.92 354 ILE B O 1
ATOM 18205 N N . ALA B 1 403 ? -59.870 -30.244 -51.647 1.00 11.20 355 ALA B N 1
ATOM 18206 C CA . ALA B 1 403 ? -60.695 -31.084 -50.787 1.00 15.20 355 ALA B CA 1
ATOM 18207 C C . ALA B 1 403 ? -60.430 -32.560 -51.052 1.00 19.23 355 ALA B C 1
ATOM 18208 O O . ALA B 1 403 ? -60.315 -33.356 -50.111 1.00 12.14 355 ALA B O 1
ATOM 18215 N N . LEU B 1 404 ? -60.330 -32.944 -52.324 1.00 21.27 356 LEU B N 1
ATOM 18216 C CA . LEU B 1 404 ? -60.069 -34.324 -52.706 1.00 22.96 356 LEU B CA 1
ATOM 18217 C C . LEU B 1 404 ? -58.643 -34.550 -53.187 1.00 22.70 356 LEU B C 1
ATOM 18218 O O . LEU B 1 404 ? -58.308 -35.672 -53.582 1.00 19.53 356 LEU B O 1
ATOM 18234 N N . ARG B 1 405 ? -57.799 -33.519 -53.166 1.00 14.45 357 ARG B N 1
ATOM 18235 C CA . ARG B 1 405 ? -56.378 -33.651 -53.477 1.00 16.64 357 ARG B CA 1
ATOM 18236 C C . ARG B 1 405 ? -56.166 -34.347 -54.820 1.00 17.13 357 ARG B C 1
ATOM 18237 O O . ARG B 1 405 ? -55.382 -35.291 -54.945 1.00 16.83 357 ARG B O 1
ATOM 18258 N N . THR B 1 406 ? -56.875 -33.871 -55.836 1.00 22.63 358 THR B N 1
ATOM 18259 C CA . THR B 1 406 ? -56.755 -34.400 -57.186 1.00 25.17 358 THR B CA 1
ATOM 18260 C C . THR B 1 406 ? -55.840 -33.515 -58.023 1.00 24.41 358 THR B C 1
ATOM 18261 O O . THR B 1 406 ? -55.800 -32.294 -57.854 1.00 24.31 358 THR B O 1
ATOM 18272 N N . TYR B 1 407 ? -55.090 -34.150 -58.917 1.00 25.15 359 TYR B N 1
ATOM 18273 C CA . TYR B 1 407 ? -54.170 -33.458 -59.805 1.00 24.44 359 TYR B CA 1
ATOM 18274 C C . TYR B 1 407 ? -54.780 -33.318 -61.196 1.00 20.86 359 TYR B C 1
ATOM 18275 O O . TYR B 1 407 ? -55.595 -34.140 -61.622 1.00 25.04 359 TYR B O 1
ATOM 18293 N N . ALA B 1 408 ? -54.373 -32.268 -61.904 1.00 23.49 360 ALA B N 1
ATOM 18294 C CA . ALA B 1 408 ? -54.748 -32.123 -63.303 1.00 17.26 360 ALA B CA 1
ATOM 18295 C C . ALA B 1 408 ? -54.118 -33.236 -64.134 1.00 15.86 360 ALA B C 1
ATOM 18296 O O . ALA B 1 408 ? -53.009 -33.700 -63.852 1.00 22.21 360 ALA B O 1
ATOM 18303 N N . ASN B 1 409 ? -54.840 -33.672 -65.163 1.00 10.85 361 ASN B N 1
ATOM 18304 C CA . ASN B 1 409 ? -54.364 -34.769 -65.990 1.00 16.08 361 ASN B CA 1
ATOM 18305 C C . ASN B 1 409 ? -53.228 -34.291 -66.895 1.00 11.03 361 ASN B C 1
ATOM 18306 O O . ASN B 1 409 ? -52.831 -33.123 -66.884 1.00 14.12 361 ASN B O 1
ATOM 18317 N N . VAL B 1 410 ? -52.708 -35.219 -67.700 1.00 15.45 362 VAL B N 1
ATOM 18318 C CA . VAL B 1 410 ? -51.523 -34.935 -68.507 1.00 14.85 362 VAL B CA 1
ATOM 18319 C C . VAL B 1 410 ? -51.798 -33.796 -69.482 1.00 16.61 362 VAL B C 1
ATOM 18320 O O . VAL B 1 410 ? -50.981 -32.882 -69.643 1.00 16.71 362 VAL B O 1
ATOM 18333 N N . ASN B 1 411 ? -52.945 -33.844 -70.162 1.00 14.41 363 ASN B N 1
ATOM 18334 C CA . ASN B 1 411 ? -53.235 -32.844 -71.185 1.00 19.04 363 ASN B CA 1
ATOM 18335 C C . ASN B 1 411 ? -53.404 -31.462 -70.565 1.00 17.41 363 ASN B C 1
ATOM 18336 O O . ASN B 1 411 ? -52.776 -30.491 -71.007 1.00 16.18 363 ASN B O 1
ATOM 18347 N N . ASP B 1 412 ? -54.253 -31.351 -69.542 1.00 14.06 364 ASP B N 1
ATOM 18348 C CA . ASP B 1 412 ? -54.486 -30.055 -68.916 1.00 17.90 364 ASP B CA 1
ATOM 18349 C C . ASP B 1 412 ? -53.241 -29.533 -68.211 1.00 14.79 364 ASP B C 1
ATOM 18350 O O . ASP B 1 412 ? -53.073 -28.315 -68.078 1.00 18.64 364 ASP B O 1
ATOM 18359 N N . ALA B 1 413 ? -52.363 -30.425 -67.751 1.00 13.52 365 ALA B N 1
ATOM 18360 C CA . ALA B 1 413 ? -51.131 -29.978 -67.110 1.00 14.51 365 ALA B CA 1
ATOM 18361 C C . ALA B 1 413 ? -50.156 -29.419 -68.138 1.00 17.52 365 ALA B C 1
ATOM 18362 O O . ALA B 1 413 ? -49.597 -28.332 -67.954 1.00 8.78 365 ALA B O 1
ATOM 18369 N N . ALA B 1 414 ? -49.945 -30.150 -69.234 1.00 18.80 366 ALA B N 1
ATOM 18370 C CA . ALA B 1 414 ? -49.040 -29.687 -70.278 1.00 18.46 366 ALA B CA 1
ATOM 18371 C C . ALA B 1 414 ? -49.578 -28.464 -71.005 1.00 23.22 366 ALA B C 1
ATOM 18372 O O . ALA B 1 414 ? -48.805 -27.753 -71.657 1.00 24.07 366 ALA B O 1
ATOM 18379 N N . ASN B 1 415 ? -50.879 -28.201 -70.904 1.00 21.36 367 ASN B N 1
ATOM 18380 C CA . ASN B 1 415 ? -51.515 -27.115 -71.635 1.00 21.47 367 ASN B CA 1
ATOM 18381 C C . ASN B 1 415 ? -51.748 -25.872 -70.790 1.00 24.69 367 ASN B C 1
ATOM 18382 O O . ASN B 1 415 ? -51.707 -24.759 -71.326 1.00 18.96 367 ASN B O 1
ATOM 18393 N N . ASN B 1 416 ? -51.987 -26.028 -69.486 1.00 24.58 368 ASN B N 1
ATOM 18394 C CA . ASN B 1 416 ? -52.292 -24.897 -68.619 1.00 23.84 368 ASN B CA 1
ATOM 18395 C C . ASN B 1 416 ? -51.107 -24.421 -67.796 1.00 20.19 368 ASN B C 1
ATOM 18396 O O . ASN B 1 416 ? -51.131 -23.284 -67.312 1.00 14.97 368 ASN B O 1
ATOM 18407 N N . LEU B 1 417 ? -50.082 -25.249 -67.626 1.00 13.96 369 LEU B N 1
ATOM 18408 C CA . LEU B 1 417 ? -48.958 -24.864 -66.786 1.00 13.43 369 LEU B CA 1
ATOM 18409 C C . LEU B 1 417 ? -48.199 -23.699 -67.410 1.00 16.51 369 LEU B C 1
ATOM 18410 O O . LEU B 1 417 ? -47.934 -23.678 -68.615 1.00 9.20 369 LEU B O 1
ATOM 18426 N N . ARG B 1 418 ? -47.856 -22.724 -66.572 1.00 16.06 370 ARG B N 1
ATOM 18427 C CA . ARG B 1 418 ? -47.105 -21.549 -66.981 1.00 17.70 370 ARG B CA 1
ATOM 18428 C C . ARG B 1 418 ? -45.939 -21.348 -66.025 1.00 9.55 370 ARG B C 1
ATOM 18429 O O . ARG B 1 418 ? -45.978 -21.790 -64.873 1.00 13.39 370 ARG B O 1
ATOM 18450 N N . ARG B 1 419 ? -44.897 -20.685 -66.514 1.00 8.57 371 ARG B N 1
ATOM 18451 C CA . ARG B 1 419 ? -43.749 -20.308 -65.701 1.00 11.09 371 ARG B CA 1
ATOM 18452 C C . ARG B 1 419 ? -43.768 -18.803 -65.479 1.00 10.79 371 ARG B C 1
ATOM 18453 O O . ARG B 1 419 ? -43.991 -18.035 -66.422 1.00 8.86 371 ARG B O 1
ATOM 18474 N N . TYR B 1 420 ? -43.543 -18.387 -64.237 1.00 8.86 372 TYR B N 1
ATOM 18475 C CA . TYR B 1 420 ? -43.340 -16.975 -63.940 1.00 11.89 372 TYR B CA 1
ATOM 18476 C C . TYR B 1 420 ? -41.997 -16.538 -64.514 1.00 11.12 372 TYR B C 1
ATOM 18477 O O . TYR B 1 420 ? -40.956 -17.118 -64.190 1.00 14.52 372 TYR B O 1
ATOM 18495 N N . ARG B 1 421 ? -42.021 -15.524 -65.380 1.00 11.89 373 ARG B N 1
ATOM 18496 C CA . ARG B 1 421 ? -40.854 -15.156 -66.183 1.00 18.33 373 ARG B CA 1
ATOM 18497 C C . ARG B 1 421 ? -39.852 -14.407 -65.309 1.00 15.02 373 ARG B C 1
ATOM 18498 O O . ARG B 1 421 ? -39.728 -13.180 -65.346 1.00 18.56 373 ARG B O 1
ATOM 18519 N N . LEU B 1 422 ? -39.118 -15.176 -64.506 1.00 13.99 374 LEU B N 1
ATOM 18520 C CA . LEU B 1 422 ? -38.035 -14.638 -63.696 1.00 11.28 374 LEU B CA 1
ATOM 18521 C C . LEU B 1 422 ? -36.678 -14.725 -64.382 1.00 13.99 374 LEU B C 1
ATOM 18522 O O . LEU B 1 422 ? -35.722 -14.104 -63.905 1.00 13.90 374 LEU B O 1
ATOM 18538 N N . TYR B 1 423 ? -36.567 -15.468 -65.482 1.00 12.75 375 TYR B N 1
ATOM 18539 C CA . TYR B 1 423 ? -35.330 -15.528 -66.249 1.00 11.45 375 TYR B CA 1
ATOM 18540 C C . TYR B 1 423 ? -35.679 -15.825 -67.702 1.00 9.51 375 TYR B C 1
ATOM 18541 O O . TYR B 1 423 ? -36.846 -16.012 -68.057 1.00 12.81 375 TYR B O 1
ATOM 18559 N N . GLY B 1 424 ? -34.649 -15.876 -68.542 1.00 7.01 376 GLY B N 1
ATOM 18560 C CA . GLY B 1 424 ? -34.841 -16.115 -69.959 1.00 13.22 376 GLY B CA 1
ATOM 18561 C C . GLY B 1 424 ? -33.568 -16.622 -70.591 1.00 12.89 376 GLY B C 1
ATOM 18562 O O . GLY B 1 424 ? -32.466 -16.414 -70.075 1.00 21.35 376 GLY B O 1
ATOM 18566 N N . SER B 1 425 ? -33.732 -17.294 -71.727 1.00 17.06 377 SER B N 1
ATOM 18567 C CA . SER B 1 425 ? -32.599 -17.891 -72.420 1.00 24.41 377 SER B CA 1
ATOM 18568 C C . SER B 1 425 ? -32.003 -16.984 -73.486 1.00 19.98 377 SER B C 1
ATOM 18569 O O . SER B 1 425 ? -30.814 -17.110 -73.798 1.00 20.21 377 SER B O 1
ATOM 18577 N N . ASP B 1 426 ? -32.800 -16.084 -74.059 1.00 30.79 378 ASP B N 1
ATOM 18578 C CA . ASP B 1 426 ? -32.365 -15.281 -75.193 1.00 24.90 378 ASP B CA 1
ATOM 18579 C C . ASP B 1 426 ? -31.706 -13.966 -74.793 1.00 23.45 378 ASP B C 1
ATOM 18580 O O . ASP B 1 426 ? -31.133 -13.297 -75.660 1.00 20.13 378 ASP B O 1
ATOM 18589 N N . TYR B 1 427 ? -31.764 -13.577 -73.519 1.00 24.34 379 TYR B N 1
ATOM 18590 C CA . TYR B 1 427 ? -31.184 -12.315 -73.075 1.00 30.17 379 TYR B CA 1
ATOM 18591 C C . TYR B 1 427 ? -30.399 -12.546 -71.790 1.00 30.80 379 TYR B C 1
ATOM 18592 O O . TYR B 1 427 ? -30.483 -13.606 -71.163 1.00 21.79 379 TYR B O 1
ATOM 18610 N N . GLY B 1 428 ? -29.634 -11.527 -71.398 1.00 17.23 380 GLY B N 1
ATOM 18611 C CA . GLY B 1 428 ? -28.887 -11.560 -70.155 1.00 13.94 380 GLY B CA 1
ATOM 18612 C C . GLY B 1 428 ? -29.673 -11.025 -68.975 1.00 10.97 380 GLY B C 1
ATOM 18613 O O . GLY B 1 428 ? -30.881 -11.239 -68.883 1.00 13.57 380 GLY B O 1
ATOM 18617 N N . ILE B 1 429 ? -29.013 -10.338 -68.050 1.00 8.83 381 ILE B N 1
ATOM 18618 C CA . ILE B 1 429 ? -29.721 -9.736 -66.925 1.00 6.35 381 ILE B CA 1
ATOM 18619 C C . ILE B 1 429 ? -30.292 -8.400 -67.391 1.00 11.36 381 ILE B C 1
ATOM 18620 O O . ILE B 1 429 ? -29.550 -7.439 -67.609 1.00 9.89 381 ILE B O 1
ATOM 18636 N N . GLN B 1 430 ? -31.617 -8.339 -67.555 1.00 15.24 382 GLN B N 1
ATOM 18637 C CA . GLN B 1 430 ? -32.287 -7.122 -67.991 1.00 18.22 382 GLN B CA 1
ATOM 18638 C C . GLN B 1 430 ? -33.507 -6.764 -67.153 1.00 24.34 382 GLN B C 1
ATOM 18639 O O . GLN B 1 430 ? -33.979 -5.624 -67.242 1.00 32.21 382 GLN B O 1
ATOM 18653 N N . ASN B 1 431 ? -34.056 -7.628 -66.309 1.00 25.32 383 ASN B N 1
ATOM 18654 C CA . ASN B 1 431 ? -35.164 -7.318 -65.369 1.00 25.64 383 ASN B CA 1
ATOM 18655 C C . ASN B 1 431 ? -34.796 -8.031 -64.068 1.00 21.62 383 ASN B C 1
ATOM 18656 O O . ASN B 1 431 ? -33.788 -8.746 -64.108 1.00 18.06 383 ASN B O 1
ATOM 18667 N N . ASN B 1 432 ? -35.537 -7.827 -62.977 1.00 14.77 384 ASN B N 1
ATOM 18668 C CA . ASN B 1 432 ? -35.351 -8.593 -61.726 1.00 12.01 384 ASN B CA 1
ATOM 18669 C C . ASN B 1 432 ? -33.883 -8.629 -61.349 1.00 7.88 384 ASN B C 1
ATOM 18670 O O . ASN B 1 432 ? -33.324 -9.717 -61.262 1.00 5.18 384 ASN B O 1
ATOM 18681 N N . ARG B 1 433 ? -33.339 -7.465 -61.048 1.00 9.43 385 ARG B N 1
ATOM 18682 C CA . ARG B 1 433 ? -31.926 -7.329 -60.650 1.00 10.69 385 ARG B CA 1
ATOM 18683 C C . ARG B 1 433 ? -31.765 -7.509 -59.117 1.00 15.44 385 ARG B C 1
ATOM 18684 O O . ARG B 1 433 ? -30.937 -6.792 -58.554 1.00 5.49 385 ARG B O 1
ATOM 18705 N N . SER B 1 434 ? -32.591 -8.365 -58.460 1.00 9.59 386 SER B N 1
ATOM 18706 C CA . SER B 1 434 ? -32.321 -8.722 -57.076 1.00 20.77 386 SER B CA 1
ATOM 18707 C C . SER B 1 434 ? -31.310 -9.865 -57.036 1.00 17.08 386 SER B C 1
ATOM 18708 O O . SER B 1 434 ? -31.084 -10.562 -58.028 1.00 9.83 386 SER B O 1
ATOM 18716 N N . MET B 1 435 ? -30.699 -10.056 -55.868 1.00 8.12 387 MET B N 1
ATOM 18717 C CA . MET B 1 435 ? -29.642 -11.057 -55.759 1.00 16.61 387 MET B CA 1
ATOM 18718 C C . MET B 1 435 ? -30.144 -12.435 -56.171 1.00 10.71 387 MET B C 1
ATOM 18719 O O . MET B 1 435 ? -29.491 -13.143 -56.946 1.00 8.19 387 MET B O 1
ATOM 18733 N N . MET B 1 436 ? -31.313 -12.830 -55.670 1.00 5.41 388 MET B N 1
ATOM 18734 C CA . MET B 1 436 ? -31.817 -14.167 -55.960 1.00 8.00 388 MET B CA 1
ATOM 18735 C C . MET B 1 436 ? -32.122 -14.334 -57.444 1.00 7.24 388 MET B C 1
ATOM 18736 O O . MET B 1 436 ? -31.754 -15.343 -58.057 1.00 8.06 388 MET B O 1
ATOM 18750 N N . MET B 1 437 ? -32.810 -13.359 -58.039 1.00 9.60 389 MET B N 1
ATOM 18751 C CA . MET B 1 437 ? -33.196 -13.497 -59.439 1.00 9.87 389 MET B CA 1
ATOM 18752 C C . MET B 1 437 ? -31.990 -13.343 -60.358 1.00 5.00 389 MET B C 1
ATOM 18753 O O . MET B 1 437 ? -31.899 -14.019 -61.389 1.00 6.70 389 MET B O 1
ATOM 18767 N N . VAL B 1 438 ? -31.049 -12.465 -60.001 1.00 7.18 390 VAL B N 1
ATOM 18768 C CA . VAL B 1 438 ? -29.778 -12.411 -60.724 1.00 6.96 390 VAL B CA 1
ATOM 18769 C C . VAL B 1 438 ? -29.069 -13.759 -60.630 1.00 5.00 390 VAL B C 1
ATOM 18770 O O . VAL B 1 438 ? -28.573 -14.297 -61.626 1.00 3.90 390 VAL B O 1
ATOM 18783 N N . PHE B 1 439 ? -29.017 -14.318 -59.418 1.00 5.72 391 PHE B N 1
ATOM 18784 C CA . PHE B 1 439 ? -28.453 -15.646 -59.189 1.00 5.72 391 PHE B CA 1
ATOM 18785 C C . PHE B 1 439 ? -29.079 -16.680 -60.120 1.00 6.86 391 PHE B C 1
ATOM 18786 O O . PHE B 1 439 ? -28.371 -17.425 -60.806 1.00 7.73 391 PHE B O 1
ATOM 18803 N N . ASN B 1 440 ? -30.412 -16.722 -60.179 1.00 6.63 392 ASN B N 1
ATOM 18804 C CA . ASN B 1 440 ? -31.074 -17.744 -60.983 1.00 7.80 392 ASN B CA 1
ATOM 18805 C C . ASN B 1 440 ? -30.913 -17.482 -62.477 1.00 7.03 392 ASN B C 1
ATOM 18806 O O . ASN B 1 440 ? -30.748 -18.424 -63.261 1.00 13.11 392 ASN B O 1
ATOM 18817 N N . GLN B 1 441 ? -30.949 -16.216 -62.897 1.00 4.95 393 GLN B N 1
ATOM 18818 C CA . GLN B 1 441 ? -30.733 -15.926 -64.311 1.00 11.29 393 GLN B CA 1
ATOM 18819 C C . GLN B 1 441 ? -29.325 -16.311 -64.743 1.00 8.42 393 GLN B C 1
ATOM 18820 O O . GLN B 1 441 ? -29.120 -16.737 -65.886 1.00 5.44 393 GLN B O 1
ATOM 18834 N N . LEU B 1 442 ? -28.341 -16.154 -63.856 1.00 6.62 394 LEU B N 1
ATOM 18835 C CA . LEU B 1 442 ? -26.988 -16.587 -64.182 1.00 10.59 394 LEU B CA 1
ATOM 18836 C C . LEU B 1 442 ? -26.933 -18.098 -64.355 1.00 9.69 394 LEU B C 1
ATOM 18837 O O . LEU B 1 442 ? -26.288 -18.603 -65.282 1.00 7.44 394 LEU B O 1
ATOM 18853 N N . ILE B 1 443 ? -27.607 -18.837 -63.471 1.00 7.75 395 ILE B N 1
ATOM 18854 C CA . ILE B 1 443 ? -27.674 -20.288 -63.616 1.00 10.45 395 ILE B CA 1
ATOM 18855 C C . ILE B 1 443 ? -28.340 -20.655 -64.936 1.00 6.58 395 ILE B C 1
ATOM 18856 O O . ILE B 1 443 ? -27.888 -21.560 -65.648 1.00 8.04 395 ILE B O 1
ATOM 18872 N N . ALA B 1 444 ? -29.432 -19.969 -65.277 1.00 5.32 396 ALA B N 1
ATOM 18873 C CA . ALA B 1 444 ? -30.116 -20.249 -66.534 1.00 9.49 396 ALA B CA 1
ATOM 18874 C C . ALA B 1 444 ? -29.182 -20.047 -67.719 1.00 8.35 396 ALA B C 1
ATOM 18875 O O . ALA B 1 444 ? -29.047 -20.926 -68.578 1.00 8.20 396 ALA B O 1
ATOM 18882 N N . SER B 1 445 ? -28.523 -18.888 -67.779 1.00 8.04 397 SER B N 1
ATOM 18883 C CA . SER B 1 445 ? -27.603 -18.616 -68.878 1.00 8.65 397 SER B CA 1
ATOM 18884 C C . SER B 1 445 ? -26.444 -19.604 -68.881 1.00 4.51 397 SER B C 1
ATOM 18885 O O . SER B 1 445 ? -25.950 -19.994 -69.946 1.00 3.38 397 SER B O 1
ATOM 18893 N N . TYR B 1 446 ? -25.997 -20.016 -67.694 1.00 5.64 398 TYR B N 1
ATOM 18894 C CA . TYR B 1 446 ? -24.928 -21.005 -67.584 1.00 8.66 398 TYR B CA 1
ATOM 18895 C C . TYR B 1 446 ? -25.306 -22.301 -68.294 1.00 9.21 398 TYR B C 1
ATOM 18896 O O . TYR B 1 446 ? -24.583 -22.781 -69.175 1.00 8.37 398 TYR B O 1
ATOM 18914 N N . ILE B 1 447 ? -26.445 -22.883 -67.915 1.00 8.81 399 ILE B N 1
ATOM 18915 C CA . ILE B 1 447 ? -26.877 -24.143 -68.512 1.00 10.86 399 ILE B CA 1
ATOM 18916 C C . ILE B 1 447 ? -27.178 -23.955 -69.991 1.00 9.03 399 ILE B C 1
ATOM 18917 O O . ILE B 1 447 ? -26.893 -24.831 -70.817 1.00 13.62 399 ILE B O 1
ATOM 18933 N N . THR B 1 448 ? -27.761 -22.811 -70.349 1.00 8.25 400 THR B N 1
ATOM 18934 C CA . THR B 1 448 ? -28.119 -22.569 -71.741 1.00 11.88 400 THR B CA 1
ATOM 18935 C C . THR B 1 448 ? -26.878 -22.503 -72.621 1.00 6.38 400 THR B C 1
ATOM 18936 O O . THR B 1 448 ? -26.829 -23.116 -73.693 1.00 11.09 400 THR B O 1
ATOM 18947 N N . ARG B 1 449 ? -25.863 -21.757 -72.184 1.00 9.87 401 ARG B N 1
ATOM 18948 C CA . ARG B 1 449 ? -24.689 -21.550 -73.023 1.00 5.89 401 ARG B CA 1
ATOM 18949 C C . ARG B 1 449 ? -23.870 -22.823 -73.186 1.00 6.89 401 ARG B C 1
ATOM 18950 O O . ARG B 1 449 ? -23.268 -23.038 -74.245 1.00 5.00 401 ARG B O 1
ATOM 18971 N N . PHE B 1 450 ? -23.833 -23.676 -72.166 1.00 11.04 402 PHE B N 1
ATOM 18972 C CA . PHE B 1 450 ? -22.936 -24.821 -72.153 1.00 6.78 402 PHE B CA 1
ATOM 18973 C C . PHE B 1 450 ? -23.636 -26.149 -72.390 1.00 9.38 402 PHE B C 1
ATOM 18974 O O . PHE B 1 450 ? -22.974 -27.192 -72.364 1.00 10.37 402 PHE B O 1
ATOM 18991 N N . TYR B 1 451 ? -24.942 -26.148 -72.637 1.00 9.19 403 TYR B N 1
ATOM 18992 C CA . TYR B 1 451 ? -25.631 -27.338 -73.121 1.00 7.31 403 TYR B CA 1
ATOM 18993 C C . TYR B 1 451 ? -25.636 -27.278 -74.645 1.00 11.30 403 TYR B C 1
ATOM 18994 O O . TYR B 1 451 ? -26.299 -26.419 -75.236 1.00 13.30 403 TYR B O 1
ATOM 19012 N N . ASP B 1 452 ? -24.879 -28.170 -75.279 1.00 12.48 404 ASP B N 1
ATOM 19013 C CA . ASP B 1 452 ? -24.790 -28.211 -76.735 1.00 13.46 404 ASP B CA 1
ATOM 19014 C C . ASP B 1 452 ? -26.024 -28.924 -77.273 1.00 12.89 404 ASP B C 1
ATOM 19015 O O . ASP B 1 452 ? -26.200 -30.127 -77.056 1.00 12.27 404 ASP B O 1
ATOM 19024 N N . ALA B 1 453 ? -26.877 -28.184 -77.987 1.00 21.78 405 ALA B N 1
ATOM 19025 C CA . ALA B 1 453 ? -28.164 -28.749 -78.390 1.00 20.17 405 ALA B CA 1
ATOM 19026 C C . ALA B 1 453 ? -28.016 -29.839 -79.441 1.00 15.16 405 ALA B C 1
ATOM 19027 O O . ALA B 1 453 ? -28.627 -30.910 -79.278 1.00 20.07 405 ALA B O 1
ATOM 19034 N N . PRO B 1 454 ? -27.257 -29.651 -80.526 1.00 17.59 406 PRO B N 1
ATOM 19035 C CA . PRO B 1 454 ? -27.159 -30.724 -81.534 1.00 24.06 406 PRO B CA 1
ATOM 19036 C C . PRO B 1 454 ? -26.745 -32.064 -80.947 1.00 31.65 406 PRO B C 1
ATOM 19037 O O . PRO B 1 454 ? -27.327 -33.100 -81.296 1.00 36.02 406 PRO B O 1
ATOM 19048 N N . SER B 1 455 ? -25.752 -32.070 -80.057 1.00 22.66 407 SER B N 1
ATOM 19049 C CA . SER B 1 455 ? -25.359 -33.292 -79.370 1.00 20.65 407 SER B CA 1
ATOM 19050 C C . SER B 1 455 ? -26.241 -33.588 -78.166 1.00 23.95 407 SER B C 1
ATOM 19051 O O . SER B 1 455 ? -26.344 -34.750 -77.761 1.00 28.70 407 SER B O 1
ATOM 19059 N N . GLY B 1 456 ? -26.871 -32.569 -77.591 1.00 21.07 408 GLY B N 1
ATOM 19060 C CA . GLY B 1 456 ? -27.693 -32.756 -76.410 1.00 13.27 408 GLY B CA 1
ATOM 19061 C C . GLY B 1 456 ? -26.894 -33.104 -75.175 1.00 13.91 408 GLY B C 1
ATOM 19062 O O . GLY B 1 456 ? -27.366 -33.883 -74.336 1.00 14.41 408 GLY B O 1
ATOM 19066 N N . LYS B 1 457 ? -25.698 -32.539 -75.037 1.00 12.91 409 LYS B N 1
ATOM 19067 C CA . LYS B 1 457 ? -24.784 -32.915 -73.972 1.00 17.66 409 LYS B CA 1
ATOM 19068 C C . LYS B 1 457 ? -24.237 -31.684 -73.268 1.00 12.91 409 LYS B C 1
ATOM 19069 O O . LYS B 1 457 ? -24.076 -30.620 -73.870 1.00 9.51 409 LYS B O 1
ATOM 19088 N N . ILE B 1 458 ? -23.951 -31.851 -71.977 1.00 15.42 410 ILE B N 1
ATOM 19089 C CA . ILE B 1 458 ? -23.206 -30.876 -71.194 1.00 10.95 410 ILE B CA 1
ATOM 19090 C C . ILE B 1 458 ? -22.085 -31.606 -70.467 1.00 9.82 410 ILE B C 1
ATOM 19091 O O . ILE B 1 458 ? -22.230 -32.768 -70.074 1.00 9.56 410 ILE B O 1
ATOM 19107 N N . TYR B 1 459 ? -20.961 -30.913 -70.284 1.00 9.55 411 TYR B N 1
ATOM 19108 C CA . TYR B 1 459 ? -19.828 -31.479 -69.562 1.00 7.74 411 TYR B CA 1
ATOM 19109 C C . TYR B 1 459 ? -20.167 -31.569 -68.078 1.00 10.28 411 TYR B C 1
ATOM 19110 O O . TYR B 1 459 ? -20.650 -30.602 -67.481 1.00 6.42 411 TYR B O 1
ATOM 19128 N N . LEU B 1 460 ? -19.912 -32.736 -67.482 1.00 17.25 412 LEU B N 1
ATOM 19129 C CA . LEU B 1 460 ? -20.423 -33.015 -66.142 1.00 11.33 412 LEU B CA 1
ATOM 19130 C C . LEU B 1 460 ? -19.821 -32.087 -65.096 1.00 13.46 412 LEU B C 1
ATOM 19131 O O . LEU B 1 460 ? -20.501 -31.698 -64.139 1.00 11.32 412 LEU B O 1
ATOM 19147 N N . ASN B 1 461 ? -18.547 -31.726 -65.250 1.00 13.27 413 ASN B N 1
ATOM 19148 C CA . ASN B 1 461 ? -17.886 -30.927 -64.225 1.00 18.12 413 ASN B CA 1
ATOM 19149 C C . ASN B 1 461 ? -18.467 -29.524 -64.107 1.00 17.98 413 ASN B C 1
ATOM 19150 O O . ASN B 1 461 ? -18.234 -28.856 -63.094 1.00 12.50 413 ASN B O 1
ATOM 19161 N N . LEU B 1 462 ? -19.214 -29.061 -65.109 1.00 16.23 414 LEU B N 1
ATOM 19162 C CA . LEU B 1 462 ? -19.816 -27.736 -65.015 1.00 14.90 414 LEU B CA 1
ATOM 19163 C C . LEU B 1 462 ? -20.854 -27.676 -63.900 1.00 11.56 414 LEU B C 1
ATOM 19164 O O . LEU B 1 462 ? -20.925 -26.686 -63.163 1.00 8.23 414 LEU B O 1
ATOM 19180 N N . ILE B 1 463 ? -21.662 -28.723 -63.760 1.00 12.00 415 ILE B N 1
ATOM 19181 C CA . ILE B 1 463 ? -22.813 -28.700 -62.865 1.00 19.00 415 ILE B CA 1
ATOM 19182 C C . ILE B 1 463 ? -22.719 -29.719 -61.741 1.00 14.89 415 ILE B C 1
ATOM 19183 O O . ILE B 1 463 ? -23.594 -29.721 -60.860 1.00 10.49 415 ILE B O 1
ATOM 19199 N N . ASN B 1 464 ? -21.707 -30.588 -61.735 1.00 14.46 416 ASN B N 1
ATOM 19200 C CA . ASN B 1 464 ? -21.699 -31.696 -60.786 1.00 13.50 416 ASN B CA 1
ATOM 19201 C C . ASN B 1 464 ? -21.667 -31.193 -59.348 1.00 18.84 416 ASN B C 1
ATOM 19202 O O . ASN B 1 464 ? -22.459 -31.634 -58.506 1.00 13.24 416 ASN B O 1
ATOM 19213 N N . ALA B 1 465 ? -20.759 -30.263 -59.046 1.00 15.50 417 ALA B N 1
ATOM 19214 C CA . ALA B 1 465 ? -20.653 -29.767 -57.679 1.00 12.15 417 ALA B CA 1
ATOM 19215 C C . ALA B 1 465 ? -21.943 -29.102 -57.224 1.00 15.41 417 ALA B C 1
ATOM 19216 O O . ALA B 1 465 ? -22.301 -29.182 -56.043 1.00 17.45 417 ALA B O 1
ATOM 19223 N N . PHE B 1 466 ? -22.657 -28.447 -58.140 1.00 14.67 418 PHE B N 1
ATOM 19224 C CA . PHE B 1 466 ? -23.873 -27.733 -57.766 1.00 22.57 418 PHE B CA 1
ATOM 19225 C C . PHE B 1 466 ? -25.046 -28.688 -57.580 1.00 15.92 418 PHE B C 1
ATOM 19226 O O . PHE B 1 466 ? -25.767 -28.606 -56.580 1.00 23.85 418 PHE B O 1
ATOM 19243 N N . ALA B 1 467 ? -25.247 -29.604 -58.526 1.00 6.87 419 ALA B N 1
ATOM 19244 C CA . ALA B 1 467 ? -26.418 -30.471 -58.499 1.00 14.31 419 ALA B CA 1
ATOM 19245 C C . ALA B 1 467 ? -26.216 -31.719 -57.654 1.00 18.76 419 ALA B C 1
ATOM 19246 O O . ALA B 1 467 ? -27.193 -32.258 -57.122 1.00 18.15 419 ALA B O 1
ATOM 19253 N N . ASN B 1 468 ? -24.980 -32.197 -57.521 1.00 16.71 420 ASN B N 1
ATOM 19254 C CA . ASN B 1 468 ? -24.687 -33.375 -56.719 1.00 21.27 420 ASN B CA 1
ATOM 19255 C C . ASN B 1 468 ? -23.975 -33.041 -55.418 1.00 24.52 420 ASN B C 1
ATOM 19256 O O . ASN B 1 468 ? -23.641 -33.959 -54.660 1.00 13.43 420 ASN B O 1
ATOM 19267 N N . GLY B 1 469 ? -23.740 -31.761 -55.135 1.00 29.39 421 GLY B N 1
ATOM 19268 C CA . GLY B 1 469 ? -22.996 -31.372 -53.954 1.00 26.25 421 GLY B CA 1
ATOM 19269 C C . GLY B 1 469 ? -23.686 -30.353 -53.071 1.00 20.06 421 GLY B C 1
ATOM 19270 O O . GLY B 1 469 ? -24.723 -30.643 -52.468 1.00 29.99 421 GLY B O 1
ATOM 19274 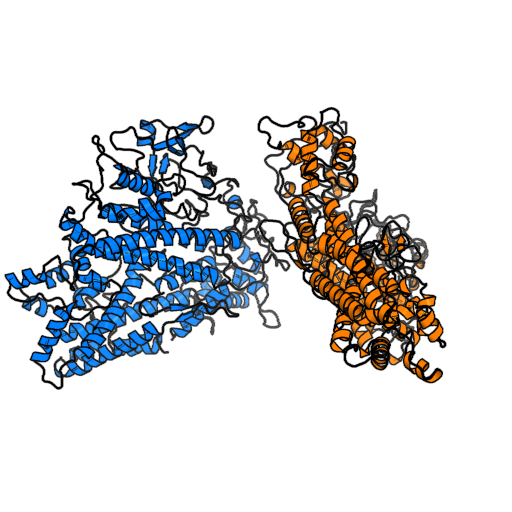N N . ASN B 1 470 ? -23.111 -29.150 -52.993 1.00 21.47 422 ASN B N 1
ATOM 19275 C CA . ASN B 1 470 ? -23.586 -28.157 -52.032 1.00 27.48 422 ASN B CA 1
ATOM 19276 C C . ASN B 1 470 ? -25.070 -27.860 -52.216 1.00 31.84 422 ASN B C 1
ATOM 19277 O O . ASN B 1 470 ? -25.797 -27.670 -51.234 1.00 15.99 422 ASN B O 1
ATOM 19288 N N . PHE B 1 471 ? -25.539 -27.802 -53.462 1.00 18.35 423 PHE B N 1
ATOM 19289 C CA . PHE B 1 471 ? -26.941 -27.531 -53.750 1.00 27.46 423 PHE B CA 1
ATOM 19290 C C . PHE B 1 471 ? -27.666 -28.779 -54.246 1.00 25.84 423 PHE B C 1
ATOM 19291 O O . PHE B 1 471 ? -28.671 -28.685 -54.956 1.00 15.45 423 PHE B O 1
ATOM 19308 N N . SER B 1 472 ? -27.169 -29.959 -53.867 1.00 20.97 424 SER B N 1
ATOM 19309 C CA . SER B 1 472 ? -27.852 -31.195 -54.229 1.00 18.24 424 SER B CA 1
ATOM 19310 C C . SER B 1 472 ? -29.267 -31.231 -53.667 1.00 16.77 424 SER B C 1
ATOM 19311 O O . SER B 1 472 ? -30.158 -31.844 -54.266 1.00 11.62 424 SER B O 1
ATOM 19319 N N . GLN B 1 473 ? -29.497 -30.567 -52.531 1.00 16.12 425 GLN B N 1
ATOM 19320 C CA . GLN B 1 473 ? -30.816 -30.605 -51.907 1.00 13.80 425 GLN B CA 1
ATOM 19321 C C . GLN B 1 473 ? -31.839 -29.838 -52.736 1.00 9.99 425 GLN B C 1
ATOM 19322 O O . GLN B 1 473 ? -32.986 -30.276 -52.874 1.00 11.44 425 GLN B O 1
ATOM 19336 N N . ALA B 1 474 ? -31.444 -28.690 -53.293 1.00 11.64 426 ALA B N 1
ATOM 19337 C CA . ALA B 1 474 ? -32.359 -27.904 -54.112 1.00 10.52 426 ALA B CA 1
ATOM 19338 C C . ALA B 1 474 ? -32.674 -28.569 -55.446 1.00 7.75 426 ALA B C 1
ATOM 19339 O O . ALA B 1 474 ? -33.681 -28.223 -56.073 1.00 8.17 426 ALA B O 1
ATOM 19346 N N . VAL B 1 475 ? -31.839 -29.500 -55.900 1.00 11.67 427 VAL B N 1
ATOM 19347 C CA . VAL B 1 475 ? -31.992 -30.109 -57.214 1.00 7.55 427 VAL B CA 1
ATOM 19348 C C . VAL B 1 475 ? -32.624 -31.493 -57.125 1.00 14.53 427 VAL B C 1
ATOM 19349 O O . VAL B 1 475 ? -33.403 -31.877 -57.999 1.00 9.12 427 VAL B O 1
ATOM 19362 N N . MET B 1 476 ? -32.293 -32.257 -56.084 1.00 11.48 428 MET B N 1
ATOM 19363 C CA . MET B 1 476 ? -32.730 -33.642 -55.981 1.00 10.41 428 MET B CA 1
ATOM 19364 C C . MET B 1 476 ? -33.914 -33.837 -55.043 1.00 8.17 428 MET B C 1
ATOM 19365 O O . MET B 1 476 ? -34.649 -34.819 -55.199 1.00 10.41 428 MET B O 1
ATOM 19379 N N . GLU B 1 477 ? -34.115 -32.943 -54.081 1.00 8.74 429 GLU B N 1
ATOM 19380 C CA . GLU B 1 477 ? -35.226 -33.028 -53.145 1.00 10.21 429 GLU B CA 1
ATOM 19381 C C . GLU B 1 477 ? -36.216 -31.908 -53.438 1.00 9.63 429 GLU B C 1
ATOM 19382 O O . GLU B 1 477 ? -35.836 -30.833 -53.908 1.00 6.78 429 GLU B O 1
ATOM 19394 N N . MET B 1 478 ? -37.492 -32.169 -53.164 1.00 8.85 430 MET B N 1
ATOM 19395 C CA . MET B 1 478 ? -38.552 -31.217 -53.462 1.00 10.15 430 MET B CA 1
ATOM 19396 C C . MET B 1 478 ? -38.892 -30.389 -52.229 1.00 13.68 430 MET B C 1
ATOM 19397 O O . MET B 1 478 ? -38.748 -30.842 -51.090 1.00 5.73 430 MET B O 1
ATOM 19411 N N . GLY B 1 479 ? -39.352 -29.164 -52.474 1.00 12.59 431 GLY B N 1
ATOM 19412 C CA . GLY B 1 479 ? -39.577 -28.185 -51.439 1.00 9.49 431 GLY B CA 1
ATOM 19413 C C . GLY B 1 479 ? -38.427 -27.222 -51.237 1.00 11.73 431 GLY B C 1
ATOM 19414 O O . GLY B 1 479 ? -38.631 -26.140 -50.672 1.00 8.73 431 GLY B O 1
ATOM 19418 N N . TYR B 1 480 ? -37.229 -27.587 -51.686 1.00 13.20 432 TYR B N 1
ATOM 19419 C CA . TYR B 1 480 ? -36.021 -26.785 -51.518 1.00 15.21 432 TYR B CA 1
ATOM 19420 C C . TYR B 1 480 ? -35.747 -25.921 -52.741 1.00 15.24 432 TYR B C 1
ATOM 19421 O O . TYR B 1 480 ? -34.608 -25.800 -53.200 1.00 11.93 432 TYR B O 1
ATOM 19439 N N . ALA B 1 481 ? -36.795 -25.308 -53.283 1.00 10.33 433 ALA B N 1
ATOM 19440 C CA . ALA B 1 481 ? -36.682 -24.442 -54.445 1.00 12.85 433 ALA B CA 1
ATOM 19441 C C . ALA B 1 481 ? -37.907 -23.543 -54.475 1.00 12.92 433 ALA B C 1
ATOM 19442 O O . ALA B 1 481 ? -38.961 -23.897 -53.941 1.00 9.02 433 ALA B O 1
ATOM 19449 N N . HIS B 1 482 ? -37.757 -22.382 -55.092 1.00 15.29 434 HIS B N 1
ATOM 19450 C CA . HIS B 1 482 ? -38.869 -21.442 -55.181 1.00 10.47 434 HIS B CA 1
ATOM 19451 C C . HIS B 1 482 ? -39.861 -21.925 -56.233 1.00 8.61 434 HIS B C 1
ATOM 19452 O O . HIS B 1 482 ? -39.454 -22.244 -57.355 1.00 8.86 434 HIS B O 1
ATOM 19466 N N . PRO B 1 483 ? -41.163 -21.998 -55.916 1.00 14.73 435 PRO B N 1
ATOM 19467 C CA . PRO B 1 483 ? -42.122 -22.529 -56.895 1.00 11.53 435 PRO B CA 1
ATOM 19468 C C . PRO B 1 483 ? -42.476 -21.515 -57.972 1.00 8.93 435 PRO B C 1
ATOM 19469 O O . PRO B 1 483 ? -43.369 -20.682 -57.782 1.00 15.96 435 PRO B O 1
ATOM 19480 N N . ASP B 1 484 ? -41.784 -21.576 -59.110 1.00 9.50 436 ASP B N 1
ATOM 19481 C CA . ASP B 1 484 ? -42.008 -20.653 -60.214 1.00 15.83 436 ASP B CA 1
ATOM 19482 C C . ASP B 1 484 ? -42.820 -21.282 -61.341 1.00 6.22 436 ASP B C 1
ATOM 19483 O O . ASP B 1 484 ? -42.768 -20.805 -62.478 1.00 9.26 436 ASP B O 1
ATOM 19492 N N . LEU B 1 485 ? -43.556 -22.350 -61.049 1.00 14.09 437 LEU B N 1
ATOM 19493 C CA . LEU B 1 485 ? -44.471 -22.975 -61.992 1.00 9.17 437 LEU B CA 1
ATOM 19494 C C . LEU B 1 485 ? -45.857 -23.021 -61.365 1.00 12.10 437 LEU B C 1
ATOM 19495 O O . LEU B 1 485 ? -45.991 -23.209 -60.150 1.00 8.00 437 LEU B O 1
ATOM 19511 N N . ALA B 1 486 ? -46.885 -22.836 -62.187 1.00 10.80 438 ALA B N 1
ATOM 19512 C CA . ALA B 1 486 ? -48.248 -22.839 -61.675 1.00 11.13 438 ALA B CA 1
ATOM 19513 C C . ALA B 1 486 ? -49.224 -22.862 -62.838 1.00 12.34 438 ALA B C 1
ATOM 19514 O O . ALA B 1 486 ? -48.865 -22.570 -63.982 1.00 6.73 438 ALA B O 1
ATOM 19521 N N . ARG B 1 487 ? -50.469 -23.212 -62.525 1.00 13.02 439 ARG B N 1
ATOM 19522 C CA . ARG B 1 487 ? -51.526 -23.139 -63.520 1.00 18.30 439 ARG B CA 1
ATOM 19523 C C . ARG B 1 487 ? -51.705 -21.694 -63.962 1.00 21.78 439 ARG B C 1
ATOM 19524 O O . ARG B 1 487 ? -51.497 -20.755 -63.189 1.00 17.39 439 ARG B O 1
ATOM 19545 N N . ASN B 1 488 ? -52.109 -21.519 -65.216 1.00 17.68 440 ASN B N 1
ATOM 19546 C CA . ASN B 1 488 ? -52.347 -20.186 -65.736 1.00 14.41 440 ASN B CA 1
ATOM 19547 C C . ASN B 1 488 ? -53.405 -19.454 -64.920 1.00 13.00 440 ASN B C 1
ATOM 19548 O O . ASN B 1 488 ? -54.168 -20.047 -64.153 1.00 21.10 440 ASN B O 1
ATOM 19559 N N . ASN B 1 489 ? -53.459 -18.139 -65.120 1.00 18.86 441 ASN B N 1
ATOM 19560 C CA . ASN B 1 489 ? -54.424 -17.282 -64.442 1.00 16.56 441 ASN B CA 1
ATOM 19561 C C . ASN B 1 489 ? -54.192 -17.276 -62.938 1.00 8.89 441 ASN B C 1
ATOM 19562 O O . ASN B 1 489 ? -55.128 -17.113 -62.152 1.00 9.42 441 ASN B O 1
ATOM 19573 N N . ASN B 1 490 ? -52.939 -17.462 -62.533 1.00 12.69 442 ASN B N 1
ATOM 19574 C CA . ASN B 1 490 ? -52.519 -17.320 -61.143 1.00 18.81 442 ASN B CA 1
ATOM 19575 C C . ASN B 1 490 ? -51.285 -16.429 -61.140 1.00 14.25 442 ASN B C 1
ATOM 19576 O O . ASN B 1 490 ? -50.195 -16.874 -61.511 1.00 18.09 442 ASN B O 1
ATOM 19587 N N . VAL B 1 491 ? -51.453 -15.174 -60.728 1.00 15.71 443 VAL B N 1
ATOM 19588 C CA . VAL B 1 491 ? -50.357 -14.214 -60.761 1.00 14.97 443 VAL B CA 1
ATOM 19589 C C . VAL B 1 491 ? -49.349 -14.568 -59.674 1.00 13.09 443 VAL B C 1
ATOM 19590 O O . VAL B 1 491 ? -49.621 -15.403 -58.803 1.00 9.19 443 VAL B O 1
ATOM 19603 N N . PHE B 1 492 ? -48.176 -13.932 -59.723 1.00 10.87 444 PHE B N 1
ATOM 19604 C CA . PHE B 1 492 ? -47.133 -14.197 -58.736 1.00 6.94 444 PHE B CA 1
ATOM 19605 C C . PHE B 1 492 ? -47.589 -13.813 -57.334 1.00 9.61 444 PHE B C 1
ATOM 19606 O O . PHE B 1 492 ? -47.371 -14.563 -56.375 1.00 13.86 444 PHE B O 1
ATOM 19623 N N . GLY B 1 493 ? -48.231 -12.658 -57.197 1.00 8.50 445 GLY B N 1
ATOM 19624 C CA . GLY B 1 493 ? -48.797 -12.259 -55.927 1.00 9.63 445 GLY B CA 1
ATOM 19625 C C . GLY B 1 493 ? -47.754 -11.789 -54.926 1.00 12.02 445 GLY B C 1
ATOM 19626 O O . GLY B 1 493 ? -46.616 -11.447 -55.264 1.00 8.33 445 GLY B O 1
ATOM 19630 N N . HIS B 1 494 ? -48.174 -11.767 -53.663 1.00 13.35 446 HIS B N 1
ATOM 19631 C CA . HIS B 1 494 ? -47.338 -11.337 -52.549 1.00 12.62 446 HIS B CA 1
ATOM 19632 C C . HIS B 1 494 ? -46.835 -12.571 -51.815 1.00 11.03 446 HIS B C 1
ATOM 19633 O O . HIS B 1 494 ? -47.634 -13.366 -51.311 1.00 13.47 446 HIS B O 1
ATOM 19647 N N . ARG B 1 495 ? -45.516 -12.720 -51.747 1.00 11.22 447 ARG B N 1
ATOM 19648 C CA . ARG B 1 495 ? -44.890 -13.967 -51.334 1.00 13.37 447 ARG B CA 1
ATOM 19649 C C . ARG B 1 495 ? -44.018 -13.766 -50.104 1.00 9.81 447 ARG B C 1
ATOM 19650 O O . ARG B 1 495 ? -43.325 -12.753 -49.978 1.00 9.86 447 ARG B O 1
ATOM 19671 N N . GLY B 1 496 ? -44.046 -14.747 -49.208 1.00 13.58 448 GLY B N 1
ATOM 19672 C CA . GLY B 1 496 ? -43.221 -14.716 -48.025 1.00 8.93 448 GLY B CA 1
ATOM 19673 C C . GLY B 1 496 ? -41.752 -14.915 -48.364 1.00 13.12 448 GLY B C 1
ATOM 19674 O O . GLY B 1 496 ? -41.338 -14.973 -49.523 1.00 5.71 448 GLY B O 1
ATOM 19678 N N . ASP B 1 497 ? -40.949 -15.021 -47.306 1.00 9.67 449 ASP B N 1
ATOM 19679 C CA . ASP B 1 497 ? -39.504 -15.133 -47.469 1.00 13.96 449 ASP B CA 1
ATOM 19680 C C . ASP B 1 497 ? -39.119 -16.550 -47.893 1.00 21.96 449 ASP B C 1
ATOM 19681 O O . ASP B 1 497 ? -39.621 -17.524 -47.325 1.00 9.11 449 ASP B O 1
ATOM 19690 N N . PRO B 1 498 ? -38.233 -16.695 -48.879 1.00 21.88 450 PRO B N 1
ATOM 19691 C CA . PRO B 1 498 ? -37.559 -17.984 -49.075 1.00 19.97 450 PRO B CA 1
ATOM 19692 C C . PRO B 1 498 ? -36.640 -18.275 -47.896 1.00 13.02 450 PRO B C 1
ATOM 19693 O O . PRO B 1 498 ? -36.428 -17.438 -47.016 1.00 12.25 450 PRO B O 1
ATOM 19704 N N . THR B 1 499 ? -36.096 -19.487 -47.878 1.00 11.76 451 THR B N 1
ATOM 19705 C CA . THR B 1 499 ? -35.128 -19.893 -46.869 1.00 16.97 451 THR B CA 1
ATOM 19706 C C . THR B 1 499 ? -33.760 -20.075 -47.518 1.00 14.67 451 THR B C 1
ATOM 19707 O O . THR B 1 499 ? -33.593 -19.919 -48.732 1.00 17.99 451 THR B O 1
ATOM 19718 N N . GLU B 1 500 ? -32.770 -20.408 -46.687 1.00 9.53 452 GLU B N 1
ATOM 19719 C CA . GLU B 1 500 ? -31.432 -20.671 -47.200 1.00 12.61 452 GLU B CA 1
ATOM 19720 C C . GLU B 1 500 ? -31.427 -21.787 -48.233 1.00 13.55 452 GLU B C 1
ATOM 19721 O O . GLU B 1 500 ? -30.516 -21.843 -49.067 1.00 11.27 452 GLU B O 1
ATOM 19733 N N . GLN B 1 501 ? -32.423 -22.671 -48.197 1.00 9.02 453 GLN B N 1
ATOM 19734 C CA . GLN B 1 501 ? -32.453 -23.867 -49.026 1.00 15.80 453 GLN B CA 1
ATOM 19735 C C . GLN B 1 501 ? -33.485 -23.777 -50.141 1.00 13.84 453 GLN B C 1
ATOM 19736 O O . GLN B 1 501 ? -33.763 -24.787 -50.798 1.00 8.65 453 GLN B O 1
ATOM 19750 N N . SER B 1 502 ? -34.068 -22.604 -50.366 1.00 9.19 454 SER B N 1
ATOM 19751 C CA . SER B 1 502 ? -35.059 -22.422 -51.419 1.00 15.29 454 SER B CA 1
ATOM 19752 C C . SER B 1 502 ? -34.781 -21.151 -52.205 1.00 12.12 454 SER B C 1
ATOM 19753 O O . SER B 1 502 ? -35.701 -20.428 -52.599 1.00 17.14 454 SER B O 1
ATOM 19761 N N . VAL B 1 503 ? -33.505 -20.855 -52.448 1.00 6.93 455 VAL B N 1
ATOM 19762 C CA . VAL B 1 503 ? -33.157 -19.708 -53.278 1.00 11.30 455 VAL B CA 1
ATOM 19763 C C . VAL B 1 503 ? -33.064 -20.073 -54.756 1.00 12.07 455 VAL B C 1
ATOM 19764 O O . VAL B 1 503 ? -33.079 -19.174 -55.610 1.00 7.86 455 VAL B O 1
ATOM 19777 N N . LEU B 1 504 ? -32.955 -21.359 -55.080 1.00 7.19 456 LEU B N 1
ATOM 19778 C CA . LEU B 1 504 ? -32.996 -21.800 -56.465 1.00 9.29 456 LEU B CA 1
ATOM 19779 C C . LEU B 1 504 ? -34.437 -21.866 -56.951 1.00 10.78 456 LEU B C 1
ATOM 19780 O O . LEU B 1 504 ? -35.339 -22.275 -56.214 1.00 8.77 456 LEU B O 1
ATOM 19796 N N . LEU B 1 505 ? -34.650 -21.462 -58.199 1.00 7.09 457 LEU B N 1
ATOM 19797 C CA . LEU B 1 505 ? -35.974 -21.559 -58.794 1.00 8.67 457 LEU B CA 1
ATOM 19798 C C . LEU B 1 505 ? -36.269 -23.011 -59.149 1.00 10.48 457 LEU B C 1
ATOM 19799 O O . LEU B 1 505 ? -35.466 -23.672 -59.815 1.00 10.16 457 LEU B O 1
ATOM 19815 N N . LEU B 1 506 ? -37.423 -23.508 -58.691 1.00 11.63 458 LEU B N 1
ATOM 19816 C CA . LEU B 1 506 ? -37.782 -24.907 -58.903 1.00 6.10 458 LEU B CA 1
ATOM 19817 C C . LEU B 1 506 ? -37.561 -25.334 -60.348 1.00 7.36 458 LEU B C 1
ATOM 19818 O O . LEU B 1 506 ? -37.083 -26.443 -60.609 1.00 6.54 458 LEU B O 1
ATOM 19834 N N . SER B 1 507 ? -37.901 -24.466 -61.301 1.00 5.08 459 SER B N 1
ATOM 19835 C CA . SER B 1 507 ? -37.785 -24.837 -62.707 1.00 7.39 459 SER B CA 1
ATOM 19836 C C . SER B 1 507 ? -36.350 -25.200 -63.060 1.00 8.19 459 SER B C 1
ATOM 19837 O O . SER B 1 507 ? -36.096 -26.218 -63.715 1.00 9.52 459 SER B O 1
ATOM 19845 N N . LEU B 1 508 ? -35.392 -24.372 -62.639 1.00 7.24 460 LEU B N 1
ATOM 19846 C CA . LEU B 1 508 ? -33.993 -24.668 -62.925 1.00 8.74 460 LEU B CA 1
ATOM 19847 C C . LEU B 1 508 ? -33.529 -25.913 -62.182 1.00 7.20 460 LEU B C 1
ATOM 19848 O O . LEU B 1 508 ? -32.717 -26.687 -62.704 1.00 9.16 460 LEU B O 1
ATOM 19864 N N . GLY B 1 509 ? -34.033 -26.125 -60.965 1.00 7.06 461 GLY B N 1
ATOM 19865 C CA . GLY B 1 509 ? -33.730 -27.357 -60.256 1.00 6.04 461 GLY B CA 1
ATOM 19866 C C . GLY B 1 509 ? -34.230 -28.582 -60.996 1.00 8.23 461 GLY B C 1
ATOM 19867 O O . GLY B 1 509 ? -33.537 -29.599 -61.077 1.00 11.47 461 GLY B O 1
ATOM 19871 N N . LEU B 1 510 ? -35.444 -28.502 -61.543 1.00 5.89 462 LEU B N 1
ATOM 19872 C CA . LEU B 1 510 ? -35.963 -29.605 -62.343 1.00 13.13 462 LEU B CA 1
ATOM 19873 C C . LEU B 1 510 ? -35.111 -29.821 -63.586 1.00 9.49 462 LEU B C 1
ATOM 19874 O O . LEU B 1 510 ? -34.832 -30.964 -63.967 1.00 11.46 462 LEU B O 1
ATOM 19890 N N . ILE B 1 511 ? -34.689 -28.733 -64.233 1.00 6.56 463 ILE B N 1
ATOM 19891 C CA . ILE B 1 511 ? -33.813 -28.858 -65.393 1.00 10.67 463 ILE B CA 1
ATOM 19892 C C . ILE B 1 511 ? -32.542 -29.605 -65.009 1.00 12.30 463 ILE B C 1
ATOM 19893 O O . ILE B 1 511 ? -32.208 -30.641 -65.597 1.00 11.83 463 ILE B O 1
ATOM 19909 N N . LEU B 1 512 ? -31.852 -29.128 -63.970 1.00 8.72 464 LEU B N 1
ATOM 19910 C CA . LEU B 1 512 ? -30.597 -29.757 -63.572 1.00 11.33 464 LEU B CA 1
ATOM 19911 C C . LEU B 1 512 ? -30.811 -31.199 -63.132 1.00 10.97 464 LEU B C 1
ATOM 19912 O O . LEU B 1 512 ? -29.938 -32.047 -63.347 1.00 11.77 464 LEU B O 1
ATOM 19928 N N . GLN B 1 513 ? -31.955 -31.496 -62.513 1.00 12.64 465 GLN B N 1
ATOM 19929 C CA . GLN B 1 513 ? -32.264 -32.877 -62.157 1.00 15.50 465 GLN B CA 1
ATOM 19930 C C . GLN B 1 513 ? -32.313 -33.756 -63.402 1.00 13.21 465 GLN B C 1
ATOM 19931 O O . GLN B 1 513 ? -31.699 -34.829 -63.447 1.00 7.93 465 GLN B O 1
ATOM 19945 N N . ARG B 1 514 ? -33.037 -33.310 -64.430 1.00 8.24 466 ARG B N 1
ATOM 19946 C CA . ARG B 1 514 ? -33.047 -34.048 -65.687 1.00 10.84 466 ARG B CA 1
ATOM 19947 C C . ARG B 1 514 ? -31.638 -34.186 -66.252 1.00 9.23 466 ARG B C 1
ATOM 19948 O O . ARG B 1 514 ? -31.253 -35.264 -66.722 1.00 4.54 466 ARG B O 1
ATOM 19969 N N . LEU B 1 515 ? -30.849 -33.108 -66.210 1.00 9.66 467 LEU B N 1
ATOM 19970 C CA . LEU B 1 515 ? -29.494 -33.163 -66.751 1.00 15.44 467 LEU B CA 1
ATOM 19971 C C . LEU B 1 515 ? -28.683 -34.268 -66.083 1.00 9.28 467 LEU B C 1
ATOM 19972 O O . LEU B 1 515 ? -27.975 -35.030 -66.751 1.00 10.79 467 LEU B O 1
ATOM 19988 N N . ILE B 1 516 ? -28.771 -34.363 -64.757 1.00 6.39 468 ILE B N 1
ATOM 19989 C CA . ILE B 1 516 ? -27.942 -35.310 -64.021 1.00 5.10 468 ILE B CA 1
ATOM 19990 C C . ILE B 1 516 ? -28.484 -36.729 -64.138 1.00 7.01 468 ILE B C 1
ATOM 19991 O O . ILE B 1 516 ? -27.714 -37.691 -64.229 1.00 10.93 468 ILE B O 1
ATOM 20007 N N . LYS B 1 517 ? -29.806 -36.891 -64.129 1.00 6.16 469 LYS B N 1
ATOM 20008 C CA . LYS B 1 517 ? -30.402 -38.200 -63.896 1.00 13.51 469 LYS B CA 1
ATOM 20009 C C . LYS B 1 517 ? -30.955 -38.871 -65.147 1.00 10.83 469 LYS B C 1
ATOM 20010 O O . LYS B 1 517 ? -31.020 -40.104 -65.186 1.00 6.74 469 LYS B O 1
ATOM 20029 N N . ASP B 1 518 ? -31.356 -38.108 -66.164 1.00 9.14 470 ASP B N 1
ATOM 20030 C CA . ASP B 1 518 ? -31.981 -38.704 -67.340 1.00 13.18 470 ASP B CA 1
ATOM 20031 C C . ASP B 1 518 ? -31.094 -39.796 -67.922 1.00 9.13 470 ASP B C 1
ATOM 20032 O O . ASP B 1 518 ? -29.872 -39.659 -67.980 1.00 10.04 470 ASP B O 1
ATOM 20041 N N . THR B 1 519 ? -31.718 -40.889 -68.356 1.00 16.81 471 THR B N 1
ATOM 20042 C CA . THR B 1 519 ? -30.987 -42.045 -68.858 1.00 19.22 471 THR B CA 1
ATOM 20043 C C . THR B 1 519 ? -31.685 -42.598 -70.090 1.00 21.18 471 THR B C 1
ATOM 20044 O O . THR B 1 519 ? -32.916 -42.577 -70.175 1.00 23.05 471 THR B O 1
ATOM 20055 N N . ASN B 1 520 ? -30.895 -43.093 -71.040 1.00 21.85 472 ASN B N 1
ATOM 20056 C CA . ASN B 1 520 ? -31.458 -43.739 -72.212 1.00 18.65 472 ASN B CA 1
ATOM 20057 C C . ASN B 1 520 ? -31.845 -45.177 -71.869 1.00 18.40 472 ASN B C 1
ATOM 20058 O O . ASN B 1 520 ? -31.541 -45.694 -70.793 1.00 16.75 472 ASN B O 1
ATOM 20069 N N . ARG B 1 521 ? -32.529 -45.829 -72.803 1.00 19.18 473 ARG B N 1
ATOM 20070 C CA . ARG B 1 521 ? -33.068 -47.160 -72.553 1.00 25.15 473 ARG B CA 1
ATOM 20071 C C . ARG B 1 521 ? -31.999 -48.229 -72.370 1.00 22.67 473 ARG B C 1
ATOM 20072 O O . ARG B 1 521 ? -32.339 -49.352 -71.977 1.00 30.73 473 ARG B O 1
ATOM 20093 N N . GLN B 1 522 ? -30.733 -47.920 -72.633 1.00 18.65 474 GLN B N 1
ATOM 20094 C CA . GLN B 1 522 ? -29.640 -48.813 -72.282 1.00 18.16 474 GLN B CA 1
ATOM 20095 C C . GLN B 1 522 ? -29.016 -48.452 -70.941 1.00 17.28 474 GLN B C 1
ATOM 20096 O O . GLN B 1 522 ? -27.947 -48.973 -70.607 1.00 25.26 474 GLN B O 1
ATOM 20110 N N . GLY B 1 523 ? -29.653 -47.572 -70.172 1.00 20.33 475 GLY B N 1
ATOM 20111 C CA . GLY B 1 523 ? -29.154 -47.183 -68.872 1.00 17.65 475 GLY B CA 1
ATOM 20112 C C . GLY B 1 523 ? -28.054 -46.148 -68.890 1.00 15.03 475 GLY B C 1
ATOM 20113 O O . GLY B 1 523 ? -27.627 -45.705 -67.816 1.00 15.40 475 GLY B O 1
ATOM 20117 N N . LEU B 1 524 ? -27.581 -45.746 -70.066 1.00 14.51 476 LEU B N 1
ATOM 20118 C CA . LEU B 1 524 ? -26.501 -44.777 -70.149 1.00 16.51 476 LEU B CA 1
ATOM 20119 C C . LEU B 1 524 ? -27.027 -43.355 -69.959 1.00 17.41 476 LEU B C 1
ATOM 20120 O O . LEU B 1 524 ? -28.207 -43.062 -70.174 1.00 12.02 476 LEU B O 1
ATOM 20136 N N . SER B 1 525 ? -26.123 -42.470 -69.538 1.00 11.65 477 SER B N 1
ATOM 20137 C CA . SER B 1 525 ? -26.483 -41.081 -69.295 1.00 11.34 477 SER B CA 1
ATOM 20138 C C . SER B 1 525 ? -26.918 -40.414 -70.590 1.00 14.65 477 SER B C 1
ATOM 20139 O O . SER B 1 525 ? -26.300 -40.592 -71.643 1.00 18.36 477 SER B O 1
ATOM 20147 N N . GLN B 1 526 ? -27.991 -39.638 -70.505 1.00 12.52 478 GLN B N 1
ATOM 20148 C CA . GLN B 1 526 ? -28.550 -38.992 -71.681 1.00 9.35 478 GLN B CA 1
ATOM 20149 C C . GLN B 1 526 ? -27.868 -37.666 -71.998 1.00 10.18 478 GLN B C 1
ATOM 20150 O O . GLN B 1 526 ? -27.652 -37.356 -73.174 1.00 14.65 478 GLN B O 1
ATOM 20164 N N . HIS B 1 527 ? -27.531 -36.868 -70.982 1.00 11.66 479 HIS B N 1
ATOM 20165 C CA . HIS B 1 527 ? -27.090 -35.500 -71.220 1.00 13.19 479 HIS B CA 1
ATOM 20166 C C . HIS B 1 527 ? -25.635 -35.231 -70.860 1.00 10.19 479 HIS B C 1
ATOM 20167 O O . HIS B 1 527 ? -25.119 -34.168 -71.218 1.00 12.56 479 HIS B O 1
ATOM 20181 N N . LEU B 1 528 ? -24.964 -36.133 -70.157 1.00 9.88 480 LEU B N 1
ATOM 20182 C CA . LEU B 1 528 ? -23.687 -35.810 -69.539 1.00 16.80 480 LEU B CA 1
ATOM 20183 C C . LEU B 1 528 ? -22.520 -36.363 -70.342 1.00 10.85 480 LEU B C 1
ATOM 20184 O O . LEU B 1 528 ? -22.565 -37.495 -70.830 1.00 13.38 480 LEU B O 1
ATOM 20200 N N . ILE B 1 529 ? -21.475 -35.548 -70.470 1.00 18.39 481 ILE B N 1
ATOM 20201 C CA . ILE B 1 529 ? -20.182 -35.966 -70.999 1.00 10.56 481 ILE B CA 1
ATOM 20202 C C . ILE B 1 529 ? -19.215 -36.063 -69.829 1.00 16.36 481 ILE B C 1
ATOM 20203 O O . ILE B 1 529 ? -19.146 -35.148 -68.999 1.00 14.96 481 ILE B O 1
ATOM 20219 N N . SER B 1 530 ? -18.459 -37.159 -69.766 1.00 24.33 482 SER B N 1
ATOM 20220 C CA . SER B 1 530 ? -17.664 -37.441 -68.578 1.00 21.34 482 SER B CA 1
ATOM 20221 C C . SER B 1 530 ? -16.242 -36.901 -68.652 1.00 21.67 482 SER B C 1
ATOM 20222 O O . SER B 1 530 ? -15.685 -36.513 -67.618 1.00 23.02 482 SER B O 1
ATOM 20230 N N . THR B 1 531 ? -15.639 -36.859 -69.837 1.00 25.66 483 THR B N 1
ATOM 20231 C CA . THR B 1 531 ? -14.258 -36.425 -69.986 1.00 20.77 483 THR B CA 1
ATOM 20232 C C . THR B 1 531 ? -14.207 -35.273 -70.975 1.00 23.88 483 THR B C 1
ATOM 20233 O O . THR B 1 531 ? -14.942 -35.259 -71.969 1.00 24.32 483 THR B O 1
ATOM 20244 N N . LEU B 1 532 ? -13.324 -34.292 -70.779 1.00 25.52 484 LEU B N 1
ATOM 20245 C CA . LEU B 1 532 ? -13.291 -33.029 -71.571 1.00 26.37 484 LEU B CA 1
ATOM 20246 C C . LEU B 1 532 ? -12.765 -33.259 -72.984 1.00 31.63 484 LEU B C 1
ATOM 20247 O O . LEU B 1 532 ? -13.136 -32.483 -73.868 1.00 22.80 484 LEU B O 1
ATOM 20263 N N . THR B 1 533 ? -12.024 -34.337 -73.195 1.00 34.36 485 THR B N 1
ATOM 20264 C CA . THR B 1 533 ? -11.437 -34.704 -74.495 1.00 36.99 485 THR B CA 1
ATOM 20265 C C . THR B 1 533 ? -12.515 -34.755 -75.594 1.00 31.67 485 THR B C 1
ATOM 20266 O O . THR B 1 533 ? -12.156 -34.437 -76.733 1.00 30.53 485 THR B O 1
ATOM 20277 N N . GLU B 1 534 ? -13.767 -35.091 -75.273 1.00 26.03 486 GLU B N 1
ATOM 20278 C CA . GLU B 1 534 ? -14.865 -35.248 -76.265 1.00 28.82 486 GLU B CA 1
ATOM 20279 C C . GLU B 1 534 ? -15.741 -33.985 -76.374 1.00 31.26 486 GLU B C 1
ATOM 20280 O O . GLU B 1 534 ? -16.634 -33.984 -77.241 1.00 32.82 486 GLU B O 1
ATOM 20292 N N . ILE B 1 535 ? -15.490 -32.927 -75.604 1.00 23.14 487 ILE B N 1
ATOM 20293 C CA . ILE B 1 535 ? -16.185 -31.615 -75.776 1.00 19.81 487 ILE B CA 1
ATOM 20294 C C . ILE B 1 535 ? -15.797 -30.975 -77.128 1.00 17.26 487 ILE B C 1
ATOM 20295 O O . ILE B 1 535 ? -14.619 -30.972 -77.451 1.00 17.47 487 ILE B O 1
ATOM 20311 N N . PRO B 1 536 ? -16.753 -30.531 -77.984 1.00 20.22 488 PRO B N 1
ATOM 20312 C CA . PRO B 1 536 ? -16.430 -29.960 -79.296 1.00 20.12 488 PRO B CA 1
ATOM 20313 C C . PRO B 1 536 ? -15.449 -28.773 -79.270 1.00 22.80 488 PRO B C 1
ATOM 20314 O O . PRO B 1 536 ? -15.410 -28.167 -78.263 1.00 23.23 488 PRO B O 1
ATOM 20325 N N . ILE B 1 537 ? -14.681 -28.525 -80.336 1.00 17.13 489 ILE B N 1
ATOM 20326 C CA . ILE B 1 537 ? -13.684 -27.416 -80.446 1.00 23.36 489 ILE B CA 1
ATOM 20327 C C . ILE B 1 537 ? -14.324 -26.067 -80.120 1.00 27.26 489 ILE B C 1
ATOM 20328 O O . ILE B 1 537 ? -13.731 -25.348 -79.348 1.00 22.06 489 ILE B O 1
ATOM 20344 N N . TYR B 1 538 ? -15.445 -25.743 -80.754 1.00 23.43 490 TYR B N 1
ATOM 20345 C CA . TYR B 1 538 ? -16.121 -24.439 -80.589 1.00 25.84 490 TYR B CA 1
ATOM 20346 C C . TYR B 1 538 ? -16.642 -24.337 -79.163 1.00 16.90 490 TYR B C 1
ATOM 20347 O O . TYR B 1 538 ? -16.759 -23.276 -78.723 1.00 16.14 490 TYR B O 1
ATOM 20358 N N . LEU B 1 539 ? -16.984 -25.451 -78.537 1.00 21.69 491 LEU B N 1
ATOM 20359 C CA . LEU B 1 539 ? -17.558 -25.450 -77.187 1.00 17.84 491 LEU B CA 1
ATOM 20360 C C . LEU B 1 539 ? -16.438 -25.270 -76.170 1.00 20.09 491 LEU B C 1
ATOM 20361 O O . LEU B 1 539 ? -16.758 -24.841 -75.096 1.00 18.97 491 LEU B O 1
ATOM 20377 N N . LYS B 1 540 ? -15.206 -25.660 -76.481 1.00 17.07 492 LYS B N 1
ATOM 20378 C CA . LYS B 1 540 ? -14.063 -25.351 -75.630 1.00 14.97 492 LYS B CA 1
ATOM 20379 C C . LYS B 1 540 ? -13.665 -23.888 -75.770 1.00 16.27 492 LYS B C 1
ATOM 20380 O O . LYS B 1 540 ? -13.253 -23.255 -74.790 1.00 10.30 492 LYS B O 1
ATOM 20399 N N . GLU B 1 541 ? -13.780 -23.334 -76.980 1.00 13.40 493 GLU B N 1
ATOM 20400 C CA . GLU B 1 541 ? -13.597 -21.897 -77.153 1.00 13.04 493 GLU B CA 1
ATOM 20401 C C . GLU B 1 541 ? -14.630 -21.124 -76.343 1.00 11.37 493 GLU B C 1
ATOM 20402 O O . GLU B 1 541 ? -14.293 -20.171 -75.631 1.00 8.30 493 GLU B O 1
ATOM 20414 N N . ASN B 1 542 ? -15.901 -21.531 -76.437 1.00 11.04 494 ASN B N 1
ATOM 20415 C CA . ASN B 1 542 ? -16.940 -20.911 -75.622 1.00 15.42 494 ASN B CA 1
ATOM 20416 C C . ASN B 1 542 ? -16.609 -21.029 -74.141 1.00 10.73 494 ASN B C 1
ATOM 20417 O O . ASN B 1 542 ? -16.783 -20.070 -73.380 1.00 8.43 494 ASN B O 1
ATOM 20428 N N . TYR B 1 543 ? -16.152 -22.210 -73.710 1.00 14.76 495 TYR B N 1
ATOM 20429 C CA . TYR B 1 543 ? -15.698 -22.383 -72.333 1.00 12.19 495 TYR B CA 1
ATOM 20430 C C . TYR B 1 543 ? -14.674 -21.320 -71.958 1.00 16.91 495 TYR B C 1
ATOM 20431 O O . TYR B 1 543 ? -14.828 -20.603 -70.963 1.00 13.11 495 TYR B O 1
ATOM 20449 N N . ARG B 1 544 ? -13.599 -21.229 -72.745 1.00 7.85 496 ARG B N 1
ATOM 20450 C CA . ARG B 1 544 ? -12.513 -20.311 -72.419 1.00 14.53 496 ARG B CA 1
ATOM 20451 C C . ARG B 1 544 ? -13.008 -18.874 -72.303 1.00 15.14 496 ARG B C 1
ATOM 20452 O O . ARG B 1 544 ? -12.587 -18.132 -71.406 1.00 10.03 496 ARG B O 1
ATOM 20473 N N . ALA B 1 545 ? -13.899 -18.456 -73.201 1.00 11.01 497 ALA B N 1
ATOM 20474 C CA . ALA B 1 545 ? -14.273 -17.048 -73.244 1.00 10.58 497 ALA B CA 1
ATOM 20475 C C . ALA B 1 545 ? -15.294 -16.693 -72.171 1.00 10.02 497 ALA B C 1
ATOM 20476 O O . ALA B 1 545 ? -15.252 -15.589 -71.615 1.00 8.46 497 ALA B O 1
ATOM 20483 N N . ASN B 1 546 ? -16.215 -17.605 -71.866 1.00 7.05 498 ASN B N 1
ATOM 20484 C CA . ASN B 1 546 ? -17.363 -17.273 -71.032 1.00 17.60 498 ASN B CA 1
ATOM 20485 C C . ASN B 1 546 ? -17.200 -17.671 -69.573 1.00 15.35 498 ASN B C 1
ATOM 20486 O O . ASN B 1 546 ? -17.736 -16.984 -68.698 1.00 9.21 498 ASN B O 1
ATOM 20497 N N . LEU B 1 547 ? -16.477 -18.749 -69.279 1.00 10.64 499 LEU B N 1
ATOM 20498 C CA . LEU B 1 547 ? -16.359 -19.172 -67.887 1.00 16.00 499 LEU B CA 1
ATOM 20499 C C . LEU B 1 547 ? -15.736 -18.095 -67.008 1.00 17.70 499 LEU B C 1
ATOM 20500 O O . LEU B 1 547 ? -16.205 -17.921 -65.868 1.00 11.31 499 LEU B O 1
ATOM 20516 N N . PRO B 1 548 ? -14.709 -17.355 -67.445 1.00 14.69 500 PRO B N 1
ATOM 20517 C CA . PRO B 1 548 ? -14.204 -16.260 -66.595 1.00 12.87 500 PRO B CA 1
ATOM 20518 C C . PRO B 1 548 ? -15.265 -15.223 -66.260 1.00 11.63 500 PRO B C 1
ATOM 20519 O O . PRO B 1 548 ? -15.327 -14.744 -65.119 1.00 16.63 500 PRO B O 1
ATOM 20530 N N . LEU B 1 549 ? -16.112 -14.866 -67.227 1.00 7.86 501 LEU B N 1
ATOM 20531 C CA . LEU B 1 549 ? -17.207 -13.946 -66.938 1.00 13.50 501 LEU B CA 1
ATOM 20532 C C . LEU B 1 549 ? -18.143 -14.524 -65.885 1.00 12.49 501 LEU B C 1
ATOM 20533 O O . LEU B 1 549 ? -18.541 -13.823 -64.949 1.00 12.65 501 LEU B O 1
ATOM 20549 N N . PHE B 1 550 ? -18.497 -15.806 -66.013 1.00 13.61 502 PHE B N 1
ATOM 20550 C CA . PHE B 1 550 ? -19.380 -16.421 -65.027 1.00 9.11 502 PHE B CA 1
ATOM 20551 C C . PHE B 1 550 ? -18.747 -16.401 -63.642 1.00 11.66 502 PHE B C 1
ATOM 20552 O O . PHE B 1 550 ? -19.419 -16.104 -62.648 1.00 6.77 502 PHE B O 1
ATOM 20569 N N . ASN B 1 551 ? -17.452 -16.715 -63.560 1.00 15.43 503 ASN B N 1
ATOM 20570 C CA . ASN B 1 551 ? -16.760 -16.695 -62.274 1.00 23.10 503 ASN B CA 1
ATOM 20571 C C . ASN B 1 551 ? -16.798 -15.303 -61.653 1.00 15.88 503 ASN B C 1
ATOM 20572 O O . ASN B 1 551 ? -17.140 -15.144 -60.475 1.00 9.39 503 ASN B O 1
ATOM 20583 N N . LYS B 1 552 ? -16.446 -14.280 -62.434 1.00 8.17 504 LYS B N 1
ATOM 20584 C CA . LYS B 1 552 ? -16.439 -12.922 -61.903 1.00 11.69 504 LYS B CA 1
ATOM 20585 C C . LYS B 1 552 ? -17.831 -12.504 -61.445 1.00 8.95 504 LYS B C 1
ATOM 20586 O O . LYS B 1 552 ? -17.978 -11.816 -60.428 1.00 9.32 504 LYS B O 1
ATOM 20605 N N . MET B 1 553 ? -18.867 -12.917 -62.176 1.00 12.13 505 MET B N 1
ATOM 20606 C CA . MET B 1 553 ? -20.218 -12.462 -61.862 1.00 13.43 505 MET B CA 1
ATOM 20607 C C . MET B 1 553 ? -20.771 -13.158 -60.625 1.00 6.25 505 MET B C 1
ATOM 20608 O O . MET B 1 553 ? -21.399 -12.512 -59.779 1.00 6.79 505 MET B O 1
ATOM 20622 N N . PHE B 1 554 ? -20.553 -14.467 -60.493 1.00 6.95 506 PHE B N 1
ATOM 20623 C CA . PHE B 1 554 ? -20.931 -15.128 -59.249 1.00 11.58 506 PHE B CA 1
ATOM 20624 C C . PHE B 1 554 ? -20.145 -14.566 -58.072 1.00 7.88 506 PHE B C 1
ATOM 20625 O O . PHE B 1 554 ? -20.666 -14.495 -56.955 1.00 4.81 506 PHE B O 1
ATOM 20642 N N . ASN B 1 555 ? -18.902 -14.141 -58.301 1.00 7.57 507 ASN B N 1
ATOM 20643 C CA . ASN B 1 555 ? -18.144 -13.507 -57.230 1.00 5.74 507 ASN B CA 1
ATOM 20644 C C . ASN B 1 555 ? -18.675 -12.121 -56.921 1.00 6.44 507 ASN B C 1
ATOM 20645 O O . ASN B 1 555 ? -18.613 -11.673 -55.769 1.00 6.83 507 ASN B O 1
ATOM 20656 N N . ILE B 1 556 ? -19.184 -11.423 -57.937 1.00 8.70 508 ILE B N 1
ATOM 20657 C CA . ILE B 1 556 ? -19.835 -10.142 -57.697 1.00 8.60 508 ILE B CA 1
ATOM 20658 C C . ILE B 1 556 ? -21.038 -10.335 -56.792 1.00 7.76 508 ILE B C 1
ATOM 20659 O O . ILE B 1 556 ? -21.287 -9.535 -55.883 1.00 7.10 508 ILE B O 1
ATOM 20675 N N . LEU B 1 557 ? -21.811 -11.395 -57.036 1.00 6.71 509 LEU B N 1
ATOM 20676 C CA . LEU B 1 557 ? -22.916 -11.732 -56.148 1.00 7.56 509 LEU B CA 1
ATOM 20677 C C . LEU B 1 557 ? -22.416 -11.997 -54.733 1.00 6.85 509 LEU B C 1
ATOM 20678 O O . LEU B 1 557 ? -22.970 -11.479 -53.757 1.00 10.47 509 LEU B O 1
ATOM 20694 N N . ILE B 1 558 ? -21.366 -12.811 -54.604 1.00 6.40 510 ILE B N 1
ATOM 20695 C CA . ILE B 1 558 ? -20.832 -13.131 -53.283 1.00 12.32 510 ILE B CA 1
ATOM 20696 C C . ILE B 1 558 ? -20.403 -11.858 -52.561 1.00 13.47 510 ILE B C 1
ATOM 20697 O O . ILE B 1 558 ? -20.700 -11.663 -51.376 1.00 15.79 510 ILE B O 1
ATOM 20713 N N . SER B 1 559 ? -19.695 -10.973 -53.266 1.00 9.49 511 SER B N 1
ATOM 20714 C CA . SER B 1 559 ? -19.215 -9.748 -52.635 1.00 15.18 511 SER B CA 1
ATOM 20715 C C . SER B 1 559 ? -20.374 -8.848 -52.229 1.00 10.81 511 SER B C 1
ATOM 20716 O O . SER B 1 559 ? -20.358 -8.254 -51.144 1.00 7.15 511 SER B O 1
ATOM 20724 N N . GLN B 1 560 ? -21.387 -8.731 -53.087 1.00 7.55 512 GLN B N 1
ATOM 20725 C CA . GLN B 1 560 ? -22.567 -7.954 -52.725 1.00 10.61 512 GLN B CA 1
ATOM 20726 C C . GLN B 1 560 ? -23.208 -8.513 -51.461 1.00 10.72 512 GLN B C 1
ATOM 20727 O O . GLN B 1 560 ? -23.551 -7.765 -50.539 1.00 9.07 512 GLN B O 1
ATOM 20741 N N . GLY B 1 561 ? -23.364 -9.835 -51.395 1.00 8.62 513 GLY B N 1
ATOM 20742 C CA . GLY B 1 561 ? -23.963 -10.438 -50.214 1.00 19.68 513 GLY B CA 1
ATOM 20743 C C . GLY B 1 561 ? -23.136 -10.216 -48.964 1.00 11.81 513 GLY B C 1
ATOM 20744 O O . GLY B 1 561 ? -23.672 -9.907 -47.896 1.00 8.25 513 GLY B O 1
ATOM 20748 N N . GLU B 1 562 ? -21.816 -10.360 -49.085 1.00 17.63 514 GLU B N 1
ATOM 20749 C CA . GLU B 1 562 ? -20.923 -10.188 -47.947 1.00 15.81 514 GLU B CA 1
ATOM 20750 C C . GLU B 1 562 ? -20.946 -8.751 -47.445 1.00 10.11 514 GLU B C 1
ATOM 20751 O O . GLU B 1 562 ? -20.978 -8.503 -46.233 1.00 9.45 514 GLU B O 1
ATOM 20763 N N . LEU B 1 563 ? -20.947 -7.791 -48.370 1.00 10.77 515 LEU B N 1
ATOM 20764 C CA . LEU B 1 563 ? -20.967 -6.388 -47.977 1.00 15.13 515 LEU B CA 1
ATOM 20765 C C . LEU B 1 563 ? -22.303 -6.010 -47.358 1.00 9.22 515 LEU B C 1
ATOM 20766 O O . LEU B 1 563 ? -22.345 -5.267 -46.371 1.00 9.54 515 LEU B O 1
ATOM 20782 N N . LEU B 1 564 ? -23.407 -6.502 -47.926 1.00 11.99 516 LEU B N 1
ATOM 20783 C CA . LEU B 1 564 ? -24.711 -6.275 -47.312 1.00 9.67 516 LEU B CA 1
ATOM 20784 C C . LEU B 1 564 ? -24.761 -6.870 -45.912 1.00 12.07 516 LEU B C 1
ATOM 20785 O O . LEU B 1 564 ? -25.340 -6.277 -44.995 1.00 10.16 516 LEU B O 1
ATOM 20801 N N . LYS B 1 565 ? -24.165 -8.050 -45.732 1.00 7.18 517 LYS B N 1
ATOM 20802 C CA . LYS B 1 565 ? -24.101 -8.645 -44.403 1.00 14.57 517 LYS B CA 1
ATOM 20803 C C . LYS B 1 565 ? -23.283 -7.774 -43.458 1.00 13.21 517 LYS B C 1
ATOM 20804 O O . LYS B 1 565 ? -23.631 -7.625 -42.280 1.00 8.77 517 LYS B O 1
ATOM 20823 N N . GLN B 1 566 ? -22.192 -7.188 -43.957 1.00 7.96 518 GLN B N 1
ATOM 20824 C CA . GLN B 1 566 ? -21.379 -6.316 -43.116 1.00 12.05 518 GLN B CA 1
ATOM 20825 C C . GLN B 1 566 ? -22.165 -5.079 -42.701 1.00 11.46 518 GLN B C 1
ATOM 20826 O O . GLN B 1 566 ? -22.046 -4.609 -41.564 1.00 6.00 518 GLN B O 1
ATOM 20840 N N . PHE B 1 567 ? -22.972 -4.537 -43.614 1.00 12.29 519 PHE B N 1
ATOM 20841 C CA . PHE B 1 567 ? -23.846 -3.425 -43.260 1.00 12.50 519 PHE B CA 1
ATOM 20842 C C . PHE B 1 567 ? -24.840 -3.844 -42.185 1.00 18.49 519 PHE B C 1
ATOM 20843 O O . PHE B 1 567 ? -25.039 -3.135 -41.191 1.00 14.95 519 PHE B O 1
ATOM 20860 N N . ILE B 1 568 ? -25.474 -5.004 -42.368 1.00 11.50 520 ILE B N 1
ATOM 20861 C CA . ILE B 1 568 ? -26.469 -5.457 -41.403 1.00 15.25 520 ILE B CA 1
ATOM 20862 C C . ILE B 1 568 ? -25.837 -5.627 -40.029 1.00 12.56 520 ILE B C 1
ATOM 20863 O O . ILE B 1 568 ? -26.461 -5.337 -39.001 1.00 10.27 520 ILE B O 1
ATOM 20879 N N . GLN B 1 569 ? -24.595 -6.102 -39.986 1.00 13.50 521 GLN B N 1
ATOM 20880 C CA . GLN B 1 569 ? -23.967 -6.460 -38.721 1.00 18.99 521 GLN B CA 1
ATOM 20881 C C . GLN B 1 569 ? -23.252 -5.287 -38.052 1.00 12.81 521 GLN B C 1
ATOM 20882 O O . GLN B 1 569 ? -23.428 -5.060 -36.852 1.00 18.00 521 GLN B O 1
ATOM 20896 N N . TYR B 1 570 ? -22.444 -4.539 -38.801 1.00 15.63 522 TYR B N 1
ATOM 20897 C CA . TYR B 1 570 ? -21.585 -3.513 -38.220 1.00 16.82 522 TYR B CA 1
ATOM 20898 C C . TYR B 1 570 ? -22.240 -2.136 -38.176 1.00 16.01 522 TYR B C 1
ATOM 20899 O O . TYR B 1 570 ? -21.545 -1.139 -37.947 1.00 18.37 522 TYR B O 1
ATOM 20917 N N . THR B 1 571 ? -23.551 -2.058 -38.390 1.00 17.00 523 THR B N 1
ATOM 20918 C CA . THR B 1 571 ? -24.313 -0.833 -38.193 1.00 10.19 523 THR B CA 1
ATOM 20919 C C . THR B 1 571 ? -25.613 -1.196 -37.490 1.00 14.35 523 THR B C 1
ATOM 20920 O O . THR B 1 571 ? -26.048 -2.350 -37.515 1.00 16.30 523 THR B O 1
ATOM 20931 N N . ASN B 1 572 ? -26.238 -0.199 -36.860 1.00 25.09 524 ASN B N 1
ATOM 20932 C CA . ASN B 1 572 ? -27.430 -0.423 -36.050 1.00 28.65 524 ASN B CA 1
ATOM 20933 C C . ASN B 1 572 ? -28.722 -0.275 -36.844 1.00 16.69 524 ASN B C 1
ATOM 20934 O O . ASN B 1 572 ? -29.762 0.075 -36.272 1.00 14.72 524 ASN B O 1
ATOM 20945 N N . VAL B 1 573 ? -28.686 -0.521 -38.153 1.00 13.88 525 VAL B N 1
ATOM 20946 C CA . VAL B 1 573 ? -29.888 -0.369 -38.959 1.00 10.33 525 VAL B CA 1
ATOM 20947 C C . VAL B 1 573 ? -30.939 -1.380 -38.525 1.00 8.45 525 VAL B C 1
ATOM 20948 O O . VAL B 1 573 ? -30.637 -2.552 -38.264 1.00 10.21 525 VAL B O 1
ATOM 20961 N N . GLN B 1 574 ? -32.188 -0.927 -38.456 1.00 5.83 526 GLN B N 1
ATOM 20962 C CA . GLN B 1 574 ? -33.324 -1.774 -38.123 1.00 7.51 526 GLN B CA 1
ATOM 20963 C C . GLN B 1 574 ? -34.036 -2.194 -39.400 1.00 12.70 526 GLN B C 1
ATOM 20964 O O . GLN B 1 574 ? -34.255 -1.375 -40.296 1.00 14.26 526 GLN B O 1
ATOM 20978 N N . LEU B 1 575 ? -34.402 -3.471 -39.477 1.00 11.23 527 LEU B N 1
ATOM 20979 C CA . LEU B 1 575 ? -34.887 -4.066 -40.716 1.00 17.33 527 LEU B CA 1
ATOM 20980 C C . LEU B 1 575 ? -36.308 -4.605 -40.576 1.00 10.49 527 LEU B C 1
ATOM 20981 O O . LEU B 1 575 ? -36.656 -5.631 -41.162 1.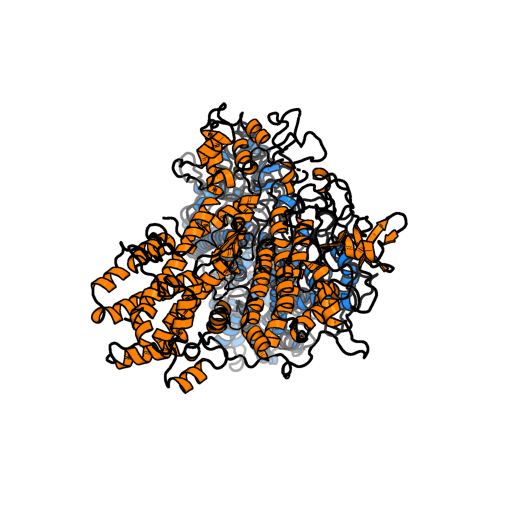00 8.47 527 LEU B O 1
ATOM 20997 N N . ALA B 1 576 ? -37.154 -3.928 -39.807 1.00 12.76 528 ALA B N 1
ATOM 20998 C CA . ALA B 1 576 ? -38.529 -4.380 -39.654 1.00 10.80 528 ALA B CA 1
ATOM 20999 C C . ALA B 1 576 ? -39.360 -4.018 -40.882 1.00 13.58 528 ALA B C 1
ATOM 21000 O O . ALA B 1 576 ? -39.146 -2.988 -41.526 1.00 15.36 528 ALA B O 1
ATOM 21007 N N . ARG B 1 577 ? -40.299 -4.895 -41.210 1.00 13.35 529 ARG B N 1
ATOM 21008 C CA . ARG B 1 577 ? -41.308 -4.714 -42.242 1.00 15.26 529 ARG B CA 1
ATOM 21009 C C . ARG B 1 577 ? -42.642 -4.320 -41.624 1.00 8.03 529 ARG B C 1
ATOM 21010 O O . ARG B 1 577 ? -42.874 -4.532 -40.432 1.00 7.72 529 ARG B O 1
ATOM 21031 N N . PRO B 1 578 ? -43.545 -3.728 -42.398 1.00 10.89 530 PRO B N 1
ATOM 21032 C CA . PRO B 1 578 ? -44.864 -3.387 -41.842 1.00 14.76 530 PRO B CA 1
ATOM 21033 C C . PRO B 1 578 ? -45.767 -4.601 -41.649 1.00 11.62 530 PRO B C 1
ATOM 21034 O O . PRO B 1 578 ? -45.354 -5.744 -41.878 1.00 13.88 530 PRO B O 1
ATOM 21045 N N . ASN B 1 579 ? -47.003 -4.355 -41.209 1.00 15.61 531 ASN B N 1
ATOM 21046 C CA . ASN B 1 579 ? -47.991 -5.409 -41.004 1.00 12.29 531 ASN B CA 1
ATOM 21047 C C . ASN B 1 579 ? -48.493 -5.941 -42.341 1.00 13.30 531 ASN B C 1
ATOM 21048 O O . ASN B 1 579 ? -49.470 -5.427 -42.895 1.00 12.71 531 ASN B O 1
ATOM 21059 N N . LEU B 1 580 ? -47.835 -6.975 -42.866 1.00 21.28 532 LEU B N 1
ATOM 21060 C CA . LEU B 1 580 ? -48.135 -7.432 -44.219 1.00 16.32 532 LEU B CA 1
ATOM 21061 C C . LEU B 1 580 ? -49.552 -7.988 -44.323 1.00 13.58 532 LEU B C 1
ATOM 21062 O O . LEU B 1 580 ? -50.309 -7.618 -45.228 1.00 17.33 532 LEU B O 1
ATOM 21078 N N . THR B 1 581 ? -49.931 -8.882 -43.407 1.00 13.32 533 THR B N 1
ATOM 21079 C CA . THR B 1 581 ? -51.243 -9.514 -43.512 1.00 20.39 533 THR B CA 1
ATOM 21080 C C . THR B 1 581 ? -52.373 -8.520 -43.267 1.00 14.62 533 THR B C 1
ATOM 21081 O O . THR B 1 581 ? -53.453 -8.658 -43.852 1.00 22.41 533 THR B O 1
ATOM 21092 N N . ALA B 1 582 ? -52.150 -7.519 -42.414 1.00 19.06 534 ALA B N 1
ATOM 21093 C CA . ALA B 1 582 ? -53.174 -6.504 -42.189 1.00 16.86 534 ALA B CA 1
ATOM 21094 C C . ALA B 1 582 ? -53.344 -5.617 -43.415 1.00 14.92 534 ALA B C 1
ATOM 21095 O O . ALA B 1 582 ? -54.468 -5.349 -43.853 1.00 22.30 534 ALA B O 1
ATOM 21102 N N . LEU B 1 583 ? -52.232 -5.155 -43.988 1.00 16.30 535 LEU B N 1
ATOM 21103 C CA . LEU B 1 583 ? -52.315 -4.267 -45.141 1.00 20.33 535 LEU B CA 1
ATOM 21104 C C . LEU B 1 583 ? -52.898 -4.987 -46.350 1.00 14.36 535 LEU B C 1
ATOM 21105 O O . LEU B 1 583 ? -53.747 -4.434 -47.058 1.00 17.13 535 LEU B O 1
ATOM 21121 N N . LEU B 1 584 ? -52.461 -6.220 -46.599 1.00 23.18 536 LEU B N 1
ATOM 21122 C CA . LEU B 1 584 ? -52.930 -6.980 -47.749 1.00 25.03 536 LEU B CA 1
ATOM 21123 C C . LEU B 1 584 ? -54.216 -7.746 -47.472 1.00 25.96 536 LEU B C 1
ATOM 21124 O O . LEU B 1 584 ? -54.892 -8.156 -48.424 1.00 20.39 536 LEU B O 1
ATOM 21140 N N . GLY B 1 585 ? -54.571 -7.940 -46.204 1.00 24.91 537 GLY B N 1
ATOM 21141 C CA . GLY B 1 585 ? -55.754 -8.704 -45.865 1.00 23.91 537 GLY B CA 1
ATOM 21142 C C . GLY B 1 585 ? -55.604 -10.198 -46.019 1.00 30.70 537 GLY B C 1
ATOM 21143 O O . GLY B 1 585 ? -56.591 -10.887 -46.294 1.00 24.36 537 GLY B O 1
ATOM 21147 N N . ALA B 1 586 ? -54.393 -10.719 -45.860 1.00 32.29 538 ALA B N 1
ATOM 21148 C CA . ALA B 1 586 ? -54.119 -12.139 -46.006 1.00 20.49 538 ALA B CA 1
ATOM 21149 C C . ALA B 1 586 ? -54.172 -12.835 -44.649 1.00 23.54 538 ALA B C 1
ATOM 21150 O O . ALA B 1 586 ? -54.106 -12.203 -43.592 1.00 8.99 538 ALA B O 1
ATOM 21157 N N . ASN B 1 587 ? -54.302 -14.157 -44.691 1.00 16.59 539 ASN B N 1
ATOM 21158 C CA . ASN B 1 587 ? -54.212 -14.948 -43.475 1.00 24.06 539 ASN B CA 1
ATOM 21159 C C . ASN B 1 587 ? -52.784 -14.931 -42.939 1.00 27.43 539 ASN B C 1
ATOM 21160 O O . ASN B 1 587 ? -51.816 -14.773 -43.687 1.00 24.67 539 ASN B O 1
ATOM 21171 N N . ASN B 1 588 ? -52.659 -15.086 -41.620 1.00 19.63 540 ASN B N 1
ATOM 21172 C CA . ASN B 1 588 ? -51.341 -15.157 -41.001 1.00 15.99 540 ASN B CA 1
ATOM 21173 C C . ASN B 1 588 ? -50.648 -16.482 -41.291 1.00 19.46 540 ASN B C 1
ATOM 21174 O O . ASN B 1 588 ? -49.463 -16.628 -40.973 1.00 22.66 540 ASN B O 1
ATOM 21185 N N . ASP B 1 589 ? -51.359 -17.435 -41.891 1.00 21.41 541 ASP B N 1
ATOM 21186 C CA . ASP B 1 589 ? -50.797 -18.676 -42.410 1.00 22.59 541 ASP B CA 1
ATOM 21187 C C . ASP B 1 589 ? -50.534 -18.597 -43.908 1.00 23.25 541 ASP B C 1
ATOM 21188 O O . ASP B 1 589 ? -50.008 -19.549 -44.488 1.00 28.40 541 ASP B O 1
ATOM 21197 N N . SER B 1 590 ? -50.839 -17.470 -44.542 1.00 17.69 542 SER B N 1
ATOM 21198 C CA . SER B 1 590 ? -50.706 -17.367 -45.987 1.00 18.43 542 SER B CA 1
ATOM 21199 C C . SER B 1 590 ? -49.239 -17.224 -46.374 1.00 16.51 542 SER B C 1
ATOM 21200 O O . SER B 1 590 ? -48.536 -16.338 -45.876 1.00 10.99 542 SER B O 1
ATOM 21208 N N . VAL B 1 591 ? -48.782 -18.103 -47.264 1.00 18.29 543 VAL B N 1
ATOM 21209 C CA . VAL B 1 591 ? -47.428 -18.027 -47.797 1.00 8.50 543 VAL B CA 1
ATOM 21210 C C . VAL B 1 591 ? -47.401 -17.356 -49.167 1.00 13.32 543 VAL B C 1
ATOM 21211 O O . VAL B 1 591 ? -46.348 -16.838 -49.569 1.00 8.66 543 VAL B O 1
ATOM 21224 N N . ILE B 1 592 ? -48.517 -17.352 -49.892 1.00 12.75 544 ILE B N 1
ATOM 21225 C CA . ILE B 1 592 ? -48.661 -16.583 -51.122 1.00 12.32 544 ILE B CA 1
ATOM 21226 C C . ILE B 1 592 ? -50.091 -16.065 -51.176 1.00 12.09 544 ILE B C 1
ATOM 21227 O O . ILE B 1 592 ? -51.041 -16.850 -51.089 1.00 9.85 544 ILE B O 1
ATOM 21243 N N . TYR B 1 593 ? -50.246 -14.752 -51.311 1.00 11.24 545 TYR B N 1
ATOM 21244 C CA . TYR B 1 593 ? -51.547 -14.111 -51.432 1.00 17.02 545 TYR B CA 1
ATOM 21245 C C . TYR B 1 593 ? -51.456 -13.163 -52.614 1.00 15.01 545 TYR B C 1
ATOM 21246 O O . TYR B 1 593 ? -50.528 -12.350 -52.674 1.00 23.90 545 TYR B O 1
ATOM 21264 N N . TYR B 1 594 ? -52.402 -13.246 -53.552 1.00 23.89 546 TYR B N 1
ATOM 21265 C CA . TYR B 1 594 ? -52.358 -12.339 -54.695 1.00 27.34 546 TYR B CA 1
ATOM 21266 C C . TYR B 1 594 ? -53.463 -11.292 -54.602 1.00 38.95 546 TYR B C 1
ATOM 21267 O O . TYR B 1 594 ? -53.179 -10.095 -54.496 1.00 36.09 546 TYR B O 1
ATOM 21285 N N . ASN B 1 595 ? -54.729 -11.712 -54.637 1.00 43.33 547 ASN B N 1
ATOM 21286 C CA . ASN B 1 595 ? -55.841 -10.775 -54.531 1.00 56.44 547 ASN B CA 1
ATOM 21287 C C . ASN B 1 595 ? -56.933 -11.297 -53.607 1.00 52.95 547 ASN B C 1
ATOM 21288 O O . ASN B 1 595 ? -57.356 -10.594 -52.684 1.00 52.50 547 ASN B O 1
ATOM 21299 N N . ASN B 1 596 ? -57.404 -12.518 -53.849 1.00 50.53 548 ASN B N 1
ATOM 21300 C CA . ASN B 1 596 ? -58.435 -13.106 -53.008 1.00 50.02 548 ASN B CA 1
ATOM 21301 C C . ASN B 1 596 ? -58.017 -14.389 -52.307 1.00 46.82 548 ASN B C 1
ATOM 21302 O O . ASN B 1 596 ? -58.519 -14.659 -51.214 1.00 52.46 548 ASN B O 1
ATOM 21313 N N . ASN B 1 597 ? -57.121 -15.181 -52.890 1.00 34.81 549 ASN B N 1
ATOM 21314 C CA . ASN B 1 597 ? -56.792 -16.487 -52.341 1.00 39.23 549 ASN B CA 1
ATOM 21315 C C . ASN B 1 597 ? -55.541 -16.464 -51.479 1.00 33.43 549 ASN B C 1
ATOM 21316 O O . ASN B 1 597 ? -54.667 -15.603 -51.621 1.00 29.67 549 ASN B O 1
ATOM 21327 N N . ASN B 1 598 ? -55.433 -17.505 -50.653 1.00 26.86 550 ASN B N 1
ATOM 21328 C CA . ASN B 1 598 ? -54.388 -17.671 -49.654 1.00 19.83 550 ASN B CA 1
ATOM 21329 C C . ASN B 1 598 ? -53.779 -19.045 -49.874 1.00 16.99 550 ASN B C 1
ATOM 21330 O O . ASN B 1 598 ? -54.486 -20.058 -49.815 1.00 9.74 550 ASN B O 1
ATOM 21341 N N . VAL B 1 599 ? -52.480 -19.078 -50.125 1.00 14.88 551 VAL B N 1
ATOM 21342 C CA . VAL B 1 599 ? -51.740 -20.321 -50.313 1.00 16.17 551 VAL B CA 1
ATOM 21343 C C . VAL B 1 599 ? -51.115 -20.693 -48.972 1.00 9.90 551 VAL B C 1
ATOM 21344 O O . VAL B 1 599 ? -50.299 -19.918 -48.451 1.00 9.59 551 VAL B O 1
ATOM 21357 N N . PRO B 1 600 ? -51.459 -21.835 -48.387 1.00 17.55 552 PRO B N 1
ATOM 21358 C CA . PRO B 1 600 ? -50.833 -22.232 -47.122 1.00 30.38 552 PRO B CA 1
ATOM 21359 C C . PRO B 1 600 ? -49.426 -22.774 -47.344 1.00 10.67 552 PRO B C 1
ATOM 21360 O O . PRO B 1 600 ? -49.007 -23.069 -48.463 1.00 6.24 552 PRO B O 1
ATOM 21371 N N . ALA B 1 601 ? -48.693 -22.898 -46.235 1.00 15.76 553 ALA B N 1
ATOM 21372 C CA . ALA B 1 601 ? -47.310 -23.357 -46.300 1.00 13.43 553 ALA B CA 1
ATOM 21373 C C . ALA B 1 601 ? -47.193 -24.764 -46.867 1.00 16.52 553 ALA B C 1
ATOM 21374 O O . ALA B 1 601 ? -46.126 -25.128 -47.376 1.00 10.83 553 ALA B O 1
ATOM 21381 N N . THR B 1 602 ? -48.253 -25.570 -46.773 1.00 5.55 554 THR B N 1
ATOM 21382 C CA . THR B 1 602 ? -48.257 -26.870 -47.429 1.00 5.52 554 THR B CA 1
ATOM 21383 C C . THR B 1 602 ? -48.314 -26.748 -48.945 1.00 15.98 554 THR B C 1
ATOM 21384 O O . THR B 1 602 ? -48.041 -27.729 -49.645 1.00 15.95 554 THR B O 1
ATOM 21395 N N . GLY B 1 603 ? -48.671 -25.577 -49.465 1.00 11.18 555 GLY B N 1
ATOM 21396 C CA . GLY B 1 603 ? -48.887 -25.427 -50.887 1.00 11.09 555 GLY B CA 1
ATOM 21397 C C . GLY B 1 603 ? -50.177 -26.025 -51.395 1.00 14.78 555 GLY B C 1
ATOM 21398 O O . GLY B 1 603 ? -50.392 -26.057 -52.611 1.00 8.10 555 GLY B O 1
ATOM 21402 N N . LEU B 1 604 ? -51.052 -26.484 -50.500 1.00 10.75 556 LEU B N 1
ATOM 21403 C CA . LEU B 1 604 ? -52.302 -27.134 -50.892 1.00 22.84 556 LEU B CA 1
ATOM 21404 C C . LEU B 1 604 ? -53.290 -26.053 -51.320 1.00 25.62 556 LEU B C 1
ATOM 21405 O O . LEU B 1 604 ? -54.159 -25.613 -50.563 1.00 18.56 556 LEU B O 1
ATOM 21421 N N . SER B 1 605 ? -53.143 -25.623 -52.571 1.00 15.41 557 SER B N 1
ATOM 21422 C CA . SER B 1 605 ? -54.030 -24.635 -53.166 1.00 20.69 557 SER B CA 1
ATOM 21423 C C . SER B 1 605 ? -54.163 -24.935 -54.650 1.00 18.43 557 SER B C 1
ATOM 21424 O O . SER B 1 605 ? -53.212 -25.382 -55.296 1.00 14.69 557 SER B O 1
ATOM 21432 N N . VAL B 1 606 ? -55.356 -24.685 -55.187 1.00 17.99 558 VAL B N 1
ATOM 21433 C CA . VAL B 1 606 ? -55.618 -24.987 -56.588 1.00 22.06 558 VAL B CA 1
ATOM 21434 C C . VAL B 1 606 ? -54.766 -24.082 -57.466 1.00 17.87 558 VAL B C 1
ATOM 21435 O O . VAL B 1 606 ? -54.706 -22.863 -57.258 1.00 17.98 558 VAL B O 1
ATOM 21448 N N . GLY B 1 607 ? -54.099 -24.677 -58.452 1.00 17.25 559 GLY B N 1
ATOM 21449 C CA . GLY B 1 607 ? -53.238 -23.962 -59.364 1.00 15.42 559 GLY B CA 1
ATOM 21450 C C . GLY B 1 607 ? -51.766 -24.016 -59.013 1.00 13.47 559 GLY B C 1
ATOM 21451 O O . GLY B 1 607 ? -50.925 -23.840 -59.902 1.00 8.56 559 GLY B O 1
ATOM 21455 N N . GLN B 1 608 ? -51.435 -24.258 -57.749 1.00 9.94 560 GLN B N 1
ATOM 21456 C CA . GLN B 1 608 ? -50.043 -24.422 -57.359 1.00 10.10 560 GLN B CA 1
ATOM 21457 C C . GLN B 1 608 ? -49.497 -25.733 -57.916 1.00 8.46 560 GLN B C 1
ATOM 21458 O O . GLN B 1 608 ? -50.210 -26.738 -57.998 1.00 2.83 560 GLN B O 1
ATOM 21472 N N . ALA B 1 609 ? -48.228 -25.716 -58.312 1.00 11.86 561 ALA B N 1
ATOM 21473 C CA . ALA B 1 609 ? -47.629 -26.887 -58.933 1.00 11.82 561 ALA B CA 1
ATOM 21474 C C . ALA B 1 609 ? -47.658 -28.075 -57.977 1.00 11.32 561 ALA B C 1
ATOM 21475 O O . ALA B 1 609 ? -47.605 -27.924 -56.754 1.00 6.76 561 ALA B O 1
ATOM 21482 N N . ALA B 1 610 ? -47.743 -29.269 -58.553 1.00 10.51 562 ALA B N 1
ATOM 21483 C CA . ALA B 1 610 ? -47.772 -30.499 -57.775 1.00 12.36 562 ALA B CA 1
ATOM 21484 C C . ALA B 1 610 ? -47.292 -31.629 -58.671 1.00 15.10 562 ALA B C 1
ATOM 21485 O O . ALA B 1 610 ? -47.195 -31.485 -59.892 1.00 14.12 562 ALA B O 1
ATOM 21492 N N . LEU B 1 611 ? -46.971 -32.755 -58.042 1.00 15.51 563 LEU B N 1
ATOM 21493 C CA . LEU B 1 611 ? -46.468 -33.937 -58.727 1.00 12.85 563 LEU B CA 1
ATOM 21494 C C . LEU B 1 611 ? -47.517 -35.031 -58.607 1.00 21.63 563 LEU B C 1
ATOM 21495 O O . LEU B 1 611 ? -47.827 -35.475 -57.495 1.00 11.89 563 LEU B O 1
ATOM 21511 N N . ARG B 1 612 ? -48.050 -35.471 -59.745 1.00 16.18 564 ARG B N 1
ATOM 21512 C CA . ARG B 1 612 ? -49.135 -36.444 -59.732 1.00 13.21 564 ARG B CA 1
ATOM 21513 C C . ARG B 1 612 ? -48.720 -37.705 -58.990 1.00 9.94 564 ARG B C 1
ATOM 21514 O O . ARG B 1 612 ? -47.684 -38.308 -59.287 1.00 10.52 564 ARG B O 1
ATOM 21535 N N . GLY B 1 613 ? -49.542 -38.104 -58.022 1.00 10.51 565 GLY B N 1
ATOM 21536 C CA . GLY B 1 613 ? -49.320 -39.327 -57.290 1.00 11.39 565 GLY B CA 1
ATOM 21537 C C . GLY B 1 613 ? -48.371 -39.220 -56.122 1.00 14.18 565 GLY B C 1
ATOM 21538 O O . GLY B 1 613 ? -48.206 -40.207 -55.392 1.00 26.77 565 GLY B O 1
ATOM 21542 N N . ILE B 1 614 ? -47.743 -38.065 -55.913 1.00 12.86 566 ILE B N 1
ATOM 21543 C CA . ILE B 1 614 ? -46.764 -37.925 -54.843 1.00 14.90 566 ILE B CA 1
ATOM 21544 C C . ILE B 1 614 ? -47.171 -36.792 -53.911 1.00 9.15 566 ILE B C 1
ATOM 21545 O O . ILE B 1 614 ? -47.352 -37.004 -52.707 1.00 20.64 566 ILE B O 1
ATOM 21561 N N . GLY B 1 615 ? -47.311 -35.587 -54.448 1.00 13.09 567 GLY B N 1
ATOM 21562 C CA . GLY B 1 615 ? -47.712 -34.468 -53.617 1.00 17.27 567 GLY B CA 1
ATOM 21563 C C . GLY B 1 615 ? -47.299 -33.141 -54.232 1.00 13.20 567 GLY B C 1
ATOM 21564 O O . GLY B 1 615 ? -46.958 -33.064 -55.411 1.00 11.76 567 GLY B O 1
ATOM 21568 N N . GLY B 1 616 ? -47.343 -32.103 -53.386 1.00 8.59 568 GLY B N 1
ATOM 21569 C CA . GLY B 1 616 ? -47.021 -30.761 -53.817 1.00 6.98 568 GLY B CA 1
ATOM 21570 C C . GLY B 1 616 ? -45.538 -30.449 -53.735 1.00 8.25 568 GLY B C 1
ATOM 21571 O O . GLY B 1 616 ? -44.738 -31.204 -53.184 1.00 4.81 568 GLY B O 1
ATOM 21575 N N . VAL B 1 617 ? -45.172 -29.300 -54.312 1.00 6.98 569 VAL B N 1
ATOM 21576 C CA . VAL B 1 617 ? -43.777 -28.875 -54.330 1.00 9.31 569 VAL B CA 1
ATOM 21577 C C . VAL B 1 617 ? -43.406 -28.025 -53.124 1.00 10.75 569 VAL B C 1
ATOM 21578 O O . VAL B 1 617 ? -42.256 -27.575 -53.029 1.00 6.78 569 VAL B O 1
ATOM 21591 N N . PHE B 1 618 ? -44.335 -27.789 -52.201 1.00 13.51 570 PHE B N 1
ATOM 21592 C CA . PHE B 1 618 ? -44.072 -26.962 -51.031 1.00 12.59 570 PHE B CA 1
ATOM 21593 C C . PHE B 1 618 ? -43.644 -27.839 -49.860 1.00 8.89 570 PHE B C 1
ATOM 21594 O O . PHE B 1 618 ? -44.295 -28.843 -49.559 1.00 8.45 570 PHE B O 1
ATOM 21611 N N . ARG B 1 619 ? -42.555 -27.451 -49.195 1.00 10.77 571 ARG B N 1
ATOM 21612 C CA . ARG B 1 619 ? -42.169 -28.052 -47.923 1.00 16.63 571 ARG B CA 1
ATOM 21613 C C . ARG B 1 619 ? -42.327 -27.002 -46.834 1.00 12.27 571 ARG B C 1
ATOM 21614 O O . ARG B 1 619 ? -41.653 -25.963 -46.895 1.00 15.40 571 ARG B O 1
ATOM 21635 N N . PRO B 1 620 ? -43.190 -27.203 -45.836 1.00 14.81 572 PRO B N 1
ATOM 21636 C CA . PRO B 1 620 ? -43.437 -26.129 -44.864 1.00 14.82 572 PRO B CA 1
ATOM 21637 C C . PRO B 1 620 ? -42.169 -25.704 -44.137 1.00 14.81 572 PRO B C 1
ATOM 21638 O O . PRO B 1 620 ? -41.269 -26.507 -43.880 1.00 15.56 572 PRO B O 1
ATOM 21649 N N . ASN B 1 621 ? -42.101 -24.408 -43.826 1.00 12.23 573 ASN B N 1
ATOM 21650 C CA . ASN B 1 621 ? -40.974 -23.804 -43.118 1.00 14.65 573 ASN B CA 1
ATOM 21651 C C . ASN B 1 621 ? -39.671 -23.905 -43.900 1.00 16.76 573 ASN B C 1
ATOM 21652 O O . ASN B 1 621 ? -38.588 -23.722 -43.333 1.00 14.41 573 ASN B O 1
ATOM 21663 N N . VAL B 1 622 ? -39.750 -24.186 -45.198 1.00 18.81 574 VAL B N 1
ATOM 21664 C CA . VAL B 1 622 ? -38.557 -24.353 -46.017 1.00 15.21 574 VAL B CA 1
ATOM 21665 C C . VAL B 1 622 ? -38.721 -23.599 -47.329 1.00 10.42 574 VAL B C 1
ATOM 21666 O O . VAL B 1 622 ? -37.937 -22.695 -47.639 1.00 11.83 574 VAL B O 1
ATOM 21679 N N . THR B 1 623 ? -39.733 -23.975 -48.114 1.00 12.29 575 THR B N 1
ATOM 21680 C CA . THR B 1 623 ? -39.926 -23.365 -49.426 1.00 12.52 575 THR B CA 1
ATOM 21681 C C . THR B 1 623 ? -40.138 -21.861 -49.302 1.00 11.88 575 THR B C 1
ATOM 21682 O O . THR B 1 623 ? -39.369 -21.061 -49.849 1.00 15.41 575 THR B O 1
ATOM 21693 N N . LEU B 1 624 ? -41.174 -21.459 -48.572 1.00 7.59 576 LEU B N 1
ATOM 21694 C CA . LEU B 1 624 ? -41.503 -20.053 -48.394 1.00 9.62 576 LEU B CA 1
ATOM 21695 C C . LEU B 1 624 ? -42.097 -19.874 -47.006 1.00 6.66 576 LEU B C 1
ATOM 21696 O O . LEU B 1 624 ? -42.878 -20.712 -46.546 1.00 6.06 576 LEU B O 1
ATOM 21712 N N . MET B 1 625 ? -41.724 -18.783 -46.348 1.00 10.34 577 MET B N 1
ATOM 21713 C CA . MET B 1 625 ? -42.229 -18.476 -45.022 1.00 9.68 577 MET B CA 1
ATOM 21714 C C . MET B 1 625 ? -43.564 -17.748 -45.129 1.00 7.85 577 MET B C 1
ATOM 21715 O O . MET B 1 625 ? -43.898 -17.194 -46.177 1.00 9.40 577 MET B O 1
ATOM 21729 N N . PRO B 1 626 ? -44.366 -17.764 -44.067 1.00 11.89 578 PRO B N 1
ATOM 21730 C CA . PRO B 1 626 ? -45.621 -17.002 -44.089 1.00 8.08 578 PRO B CA 1
ATOM 21731 C C . PRO B 1 626 ? -45.348 -15.509 -44.211 1.00 11.00 578 PRO B C 1
ATOM 21732 O O . PRO B 1 626 ? -44.298 -15.012 -43.799 1.00 11.49 578 PRO B O 1
ATOM 21743 N N . LEU B 1 627 ? -46.303 -14.785 -44.797 1.00 13.22 579 LEU B N 1
ATOM 21744 C CA . LEU B 1 627 ? -46.131 -13.340 -44.905 1.00 19.86 579 LEU B CA 1
ATOM 21745 C C . LEU B 1 627 ? -46.190 -12.687 -43.528 1.00 26.31 579 LEU B C 1
ATOM 21746 O O . LEU B 1 627 ? -45.426 -11.759 -43.236 1.00 19.98 579 LEU B O 1
ATOM 21762 N N . GLY B 1 628 ? -47.071 -13.179 -42.662 1.00 24.79 580 GLY B N 1
ATOM 21763 C CA . GLY B 1 628 ? -47.020 -12.869 -41.250 1.00 28.73 580 GLY B CA 1
ATOM 21764 C C . GLY B 1 628 ? -47.511 -11.475 -40.903 1.00 24.13 580 GLY B C 1
ATOM 21765 O O . GLY B 1 628 ? -47.757 -10.620 -41.756 1.00 16.30 580 GLY B O 1
ATOM 21769 N N . ASP B 1 629 ? -47.642 -11.252 -39.598 1.00 16.49 581 ASP B N 1
ATOM 21770 C CA . ASP B 1 629 ? -48.109 -9.995 -39.039 1.00 18.86 581 ASP B CA 1
ATOM 21771 C C . ASP B 1 629 ? -46.910 -9.142 -38.632 1.00 24.19 581 ASP B C 1
ATOM 21772 O O . ASP B 1 629 ? -45.753 -9.486 -38.883 1.00 22.87 581 ASP B O 1
ATOM 21781 N N . ALA B 1 630 ? -47.196 -7.999 -38.003 1.00 23.94 582 ALA B N 1
ATOM 21782 C CA . ALA B 1 630 ? -46.125 -7.088 -37.616 1.00 22.27 582 ALA B CA 1
ATOM 21783 C C . ALA B 1 630 ? -45.143 -7.760 -36.664 1.00 20.25 582 ALA B C 1
ATOM 21784 O O . ALA B 1 630 ? -43.927 -7.561 -36.773 1.00 26.02 582 ALA B O 1
ATOM 21791 N N . GLN B 1 631 ? -45.651 -8.569 -35.729 1.00 16.34 583 GLN B N 1
ATOM 21792 C CA . GLN B 1 631 ? -44.768 -9.248 -34.786 1.00 21.31 583 GLN B CA 1
ATOM 21793 C C . GLN B 1 631 ? -43.957 -10.338 -35.472 1.00 22.42 583 GLN B C 1
ATOM 21794 O O . GLN B 1 631 ? -42.864 -10.683 -35.007 1.00 22.22 583 GLN B O 1
ATOM 21808 N N . ASN B 1 632 ? -44.475 -10.904 -36.557 1.00 14.96 584 ASN B N 1
ATOM 21809 C CA . ASN B 1 632 ? -43.696 -11.814 -37.383 1.00 24.35 584 ASN B CA 1
ATOM 21810 C C . ASN B 1 632 ? -42.822 -11.071 -38.385 1.00 24.41 584 ASN B C 1
ATOM 21811 O O . ASN B 1 632 ? -42.245 -11.701 -39.280 1.00 18.93 584 ASN B O 1
ATOM 21822 N N . ASN B 1 633 ? -42.710 -9.747 -38.242 1.00 17.61 585 ASN B N 1
ATOM 21823 C CA . ASN B 1 633 ? -41.977 -8.909 -39.182 1.00 16.63 585 ASN B CA 1
ATOM 21824 C C . ASN B 1 633 ? -41.100 -7.897 -38.451 1.00 21.39 585 ASN B C 1
ATOM 21825 O O . ASN B 1 633 ? -40.780 -6.836 -38.999 1.00 16.82 585 ASN B O 1
ATOM 21836 N N . THR B 1 634 ? -40.709 -8.200 -37.216 1.00 19.32 586 THR B N 1
ATOM 21837 C CA . THR B 1 634 ? -39.871 -7.285 -36.460 1.00 15.42 586 THR B CA 1
ATOM 21838 C C . THR B 1 634 ? -38.450 -7.295 -37.023 1.00 12.85 586 THR B C 1
ATOM 21839 O O . THR B 1 634 ? -38.073 -8.154 -37.825 1.00 17.13 586 THR B O 1
ATOM 21850 N N . SER B 1 635 ? -37.650 -6.319 -36.589 1.00 15.58 587 SER B N 1
ATOM 21851 C CA . SER B 1 635 ? -36.311 -6.163 -37.150 1.00 15.53 587 SER B CA 1
ATOM 21852 C C . SER B 1 635 ? -35.459 -7.404 -36.912 1.00 12.04 587 SER B C 1
ATOM 21853 O O . SER B 1 635 ? -34.682 -7.809 -37.783 1.00 15.46 587 SER B O 1
ATOM 21861 N N . ASP B 1 636 ? -35.582 -8.018 -35.734 1.00 15.91 588 ASP B N 1
ATOM 21862 C CA . ASP B 1 636 ? -34.790 -9.208 -35.439 1.00 14.96 588 ASP B CA 1
ATOM 21863 C C . ASP B 1 636 ? -35.146 -10.346 -36.385 1.00 12.31 588 ASP B C 1
ATOM 21864 O O . ASP B 1 636 ? -34.263 -10.989 -36.966 1.00 18.44 588 ASP B O 1
ATOM 21873 N N . VAL B 1 637 ? -36.441 -10.621 -36.537 1.00 11.52 589 VAL B N 1
ATOM 21874 C CA . VAL B 1 637 ? -36.872 -11.704 -37.416 1.00 11.13 589 VAL B CA 1
ATOM 21875 C C . VAL B 1 637 ? -36.380 -11.459 -38.838 1.00 13.75 589 VAL B C 1
ATOM 21876 O O . VAL B 1 637 ? -35.713 -12.307 -39.443 1.00 16.16 589 VAL B O 1
ATOM 21889 N N . VAL B 1 638 ? -36.720 -10.294 -39.399 1.00 7.09 590 VAL B N 1
ATOM 21890 C CA . VAL B 1 638 ? -36.400 -10.031 -40.798 1.00 16.89 590 VAL B CA 1
ATOM 21891 C C . VAL B 1 638 ? -34.894 -9.979 -41.004 1.00 14.23 590 VAL B C 1
ATOM 21892 O O . VAL B 1 638 ? -34.392 -10.364 -42.067 1.00 16.21 590 VAL B O 1
ATOM 21905 N N . ARG B 1 639 ? -34.146 -9.519 -40.002 1.00 10.22 591 ARG B N 1
ATOM 21906 C CA . ARG B 1 639 ? -32.691 -9.549 -40.096 1.00 14.46 591 ARG B CA 1
ATOM 21907 C C . ARG B 1 639 ? -32.191 -10.969 -40.339 1.00 18.46 591 ARG B C 1
ATOM 21908 O O . ARG B 1 639 ? -31.413 -11.217 -41.267 1.00 19.70 591 ARG B O 1
ATOM 21929 N N . LYS B 1 640 ? -32.628 -11.917 -39.507 1.00 21.44 592 LYS B N 1
ATOM 21930 C CA . LYS B 1 640 ? -32.189 -13.300 -39.662 1.00 14.60 592 LYS B CA 1
ATOM 21931 C C . LYS B 1 640 ? -32.614 -13.872 -41.012 1.00 14.21 592 LYS B C 1
ATOM 21932 O O . LYS B 1 640 ? -31.841 -14.587 -41.662 1.00 11.26 592 LYS B O 1
ATOM 21951 N N . ARG B 1 641 ? -33.840 -13.576 -41.448 1.00 14.60 593 ARG B N 1
ATOM 21952 C CA . ARG B 1 641 ? -34.322 -14.117 -42.716 1.00 14.70 593 ARG B CA 1
ATOM 21953 C C . ARG B 1 641 ? -33.518 -13.562 -43.885 1.00 8.29 593 ARG B C 1
ATOM 21954 O O . ARG B 1 641 ? -33.092 -14.314 -44.770 1.00 11.04 593 ARG B O 1
ATOM 21975 N N . LEU B 1 642 ? -33.290 -12.248 -43.902 1.00 7.28 594 LEU B N 1
ATOM 21976 C CA . LEU B 1 642 ? -32.474 -11.659 -44.958 1.00 15.21 594 LEU B CA 1
ATOM 21977 C C . LEU B 1 642 ? -31.088 -12.295 -44.991 1.00 13.00 594 LEU B C 1
ATOM 21978 O O . LEU B 1 642 ? -30.577 -12.647 -46.060 1.00 9.86 594 LEU B O 1
ATOM 21994 N N . VAL B 1 643 ? -30.455 -12.435 -43.823 1.00 14.58 595 VAL B N 1
ATOM 21995 C CA . VAL B 1 643 ? -29.113 -13.010 -43.774 1.00 18.65 595 VAL B CA 1
ATOM 21996 C C . VAL B 1 643 ? -29.133 -14.456 -44.249 1.00 17.39 595 VAL B C 1
ATOM 21997 O O . VAL B 1 643 ? -28.175 -14.930 -44.872 1.00 7.30 595 VAL B O 1
ATOM 22010 N N . ALA B 1 644 ? -30.212 -15.185 -43.955 1.00 19.78 596 ALA B N 1
ATOM 22011 C CA . ALA B 1 644 ? -30.323 -16.563 -44.423 1.00 14.31 596 ALA B CA 1
ATOM 22012 C C . ALA B 1 644 ? -30.332 -16.624 -45.947 1.00 16.19 596 ALA B C 1
ATOM 22013 O O . ALA B 1 644 ? -29.524 -17.334 -46.558 1.00 9.82 596 ALA B O 1
ATOM 22020 N N . VAL B 1 645 ? -31.227 -15.868 -46.583 1.00 14.09 597 VAL B N 1
ATOM 22021 C CA . VAL B 1 645 ? -31.284 -15.885 -48.041 1.00 14.48 597 VAL B CA 1
ATOM 22022 C C . VAL B 1 645 ? -29.935 -15.490 -48.624 1.00 10.70 597 VAL B C 1
ATOM 22023 O O . VAL B 1 645 ? -29.458 -16.095 -49.592 1.00 9.84 597 VAL B O 1
ATOM 22036 N N . ILE B 1 646 ? -29.294 -14.475 -48.041 1.00 7.21 598 ILE B N 1
ATOM 22037 C CA . ILE B 1 646 ? -27.981 -14.054 -48.521 1.00 11.33 598 ILE B CA 1
ATOM 22038 C C . ILE B 1 646 ? -27.004 -15.222 -48.463 1.00 12.95 598 ILE B C 1
ATOM 22039 O O . ILE B 1 646 ? -26.271 -15.493 -49.422 1.00 10.76 598 ILE B O 1
ATOM 22055 N N . ASP B 1 647 ? -26.971 -15.922 -47.326 1.00 16.37 599 ASP B N 1
ATOM 22056 C CA . ASP B 1 647 ? -26.044 -17.037 -47.173 1.00 15.63 599 ASP B CA 1
ATOM 22057 C C . ASP B 1 647 ? -26.292 -18.110 -48.225 1.00 9.10 599 ASP B C 1
ATOM 22058 O O . ASP B 1 647 ? -25.345 -18.710 -48.746 1.00 10.93 599 ASP B O 1
ATOM 22067 N N . GLY B 1 648 ? -27.559 -18.371 -48.545 1.00 13.96 600 GLY B N 1
ATOM 22068 C CA . GLY B 1 648 ? -27.863 -19.353 -49.575 1.00 13.27 600 GLY B CA 1
ATOM 22069 C C . GLY B 1 648 ? -27.356 -18.935 -50.941 1.00 15.50 600 GLY B C 1
ATOM 22070 O O . GLY B 1 648 ? -26.756 -19.731 -51.668 1.00 14.98 600 GLY B O 1
ATOM 22074 N N . ILE B 1 649 ? -27.609 -17.680 -51.317 1.00 12.89 601 ILE B N 1
ATOM 22075 C CA . ILE B 1 649 ? -27.068 -17.160 -52.568 1.00 14.55 601 ILE B CA 1
ATOM 22076 C C . ILE B 1 649 ? -25.549 -17.274 -52.578 1.00 15.46 601 ILE B C 1
ATOM 22077 O O . ILE B 1 649 ? -24.942 -17.628 -53.597 1.00 10.65 601 ILE B O 1
ATOM 22093 N N . ILE B 1 650 ? -24.909 -16.962 -51.448 1.00 10.46 602 ILE B N 1
ATOM 22094 C CA . ILE B 1 650 ? -23.450 -16.972 -51.397 1.00 14.42 602 ILE B CA 1
ATOM 22095 C C . ILE B 1 650 ? -22.916 -18.385 -51.599 1.00 11.29 602 ILE B C 1
ATOM 22096 O O . ILE B 1 650 ? -21.959 -18.600 -52.354 1.00 12.89 602 ILE B O 1
ATOM 22112 N N . ARG B 1 651 ? -23.517 -19.370 -50.929 1.00 14.87 603 ARG B N 1
ATOM 22113 C CA . ARG B 1 651 ? -23.041 -20.743 -51.067 1.00 15.90 603 ARG B CA 1
ATOM 22114 C C . ARG B 1 651 ? -23.192 -21.225 -52.504 1.00 10.38 603 ARG B C 1
ATOM 22115 O O . ARG B 1 651 ? -22.256 -21.784 -53.088 1.00 10.77 603 ARG B O 1
ATOM 22136 N N . GLY B 1 652 ? -24.373 -21.019 -53.089 1.00 7.17 604 GLY B N 1
ATOM 22137 C CA . GLY B 1 652 ? -24.577 -21.413 -54.473 1.00 20.14 604 GLY B CA 1
ATOM 22138 C C . GLY B 1 652 ? -23.591 -20.753 -55.417 1.00 10.28 604 GLY B C 1
ATOM 22139 O O . GLY B 1 652 ? -23.062 -21.395 -56.327 1.00 9.49 604 GLY B O 1
ATOM 22143 N N . SER B 1 653 ? -23.326 -19.462 -55.210 1.00 8.74 605 SER B N 1
ATOM 22144 C CA . SER B 1 653 ? -22.418 -18.745 -56.097 1.00 8.71 605 SER B CA 1
ATOM 22145 C C . SER B 1 653 ? -20.990 -19.253 -55.953 1.00 8.57 605 SER B C 1
ATOM 22146 O O . SER B 1 653 ? -20.282 -19.421 -56.953 1.00 6.76 605 SER B O 1
ATOM 22154 N N . HIS B 1 654 ? -20.544 -19.496 -54.718 1.00 11.16 606 HIS B N 1
ATOM 22155 C CA . HIS B 1 654 ? -19.219 -20.073 -54.512 1.00 11.28 606 HIS B CA 1
ATOM 22156 C C . HIS B 1 654 ? -19.081 -21.393 -55.260 1.00 14.69 606 HIS B C 1
ATOM 22157 O O . HIS B 1 654 ? -18.076 -21.636 -55.939 1.00 8.00 606 HIS B O 1
ATOM 22171 N N . THR B 1 655 ? -20.087 -22.262 -55.144 1.00 8.82 607 THR B N 1
ATOM 22172 C CA . THR B 1 655 ? -20.017 -23.577 -55.771 1.00 7.86 607 THR B CA 1
ATOM 22173 C C . THR B 1 655 ? -19.922 -23.461 -57.288 1.00 13.02 607 THR B C 1
ATOM 22174 O O . THR B 1 655 ? -19.057 -24.082 -57.918 1.00 13.56 607 THR B O 1
ATOM 22185 N N . LEU B 1 656 ? -20.814 -22.679 -57.896 1.00 11.68 608 LEU B N 1
ATOM 22186 C CA . LEU B 1 656 ? -20.838 -22.591 -59.352 1.00 13.47 608 LEU B CA 1
ATOM 22187 C C . LEU B 1 656 ? -19.588 -21.904 -59.886 1.00 13.87 608 LEU B C 1
ATOM 22188 O O . LEU B 1 656 ? -19.050 -22.300 -60.927 1.00 13.85 608 LEU B O 1
ATOM 22204 N N . ALA B 1 657 ? -19.108 -20.879 -59.187 1.00 13.58 609 ALA B N 1
ATOM 22205 C CA . ALA B 1 657 ? -17.884 -20.217 -59.616 1.00 13.62 609 ALA B CA 1
ATOM 22206 C C . ALA B 1 657 ? -16.693 -21.163 -59.542 1.00 17.61 609 ALA B C 1
ATOM 22207 O O . ALA B 1 657 ? -15.875 -21.217 -60.467 1.00 12.23 609 ALA B O 1
ATOM 22214 N N . ASP B 1 658 ? -16.577 -21.914 -58.443 1.00 19.30 610 ASP B N 1
ATOM 22215 C CA . ASP B 1 658 ? -15.480 -22.868 -58.315 1.00 19.83 610 ASP B CA 1
ATOM 22216 C C . ASP B 1 658 ? -15.548 -23.932 -59.402 1.00 16.26 610 ASP B C 1
ATOM 22217 O O . ASP B 1 658 ? -14.516 -24.346 -59.943 1.00 23.06 610 ASP B O 1
ATOM 22226 N N . SER B 1 659 ? -16.758 -24.386 -59.740 1.00 16.26 611 SER B N 1
ATOM 22227 C CA . SER B 1 659 ? -16.898 -25.359 -60.818 1.00 18.08 611 SER B CA 1
ATOM 22228 C C . SER B 1 659 ? -16.443 -24.762 -62.143 1.00 19.53 611 SER B C 1
ATOM 22229 O O . SER B 1 659 ? -15.716 -25.406 -62.909 1.00 12.09 611 SER B O 1
ATOM 22237 N N . ALA B 1 660 ? -16.849 -23.521 -62.422 1.00 17.31 612 ALA B N 1
ATOM 22238 C CA . ALA B 1 660 ? -16.378 -22.839 -63.620 1.00 16.90 612 ALA B CA 1
ATOM 22239 C C . ALA B 1 660 ? -14.855 -22.795 -63.666 1.00 15.22 612 ALA B C 1
ATOM 22240 O O . ALA B 1 660 ? -14.251 -23.067 -64.710 1.00 13.62 612 ALA B O 1
ATOM 22247 N N . MET B 1 661 ? -14.215 -22.448 -62.544 1.00 16.16 613 MET B N 1
ATOM 22248 C CA . MET B 1 661 ? -12.757 -22.362 -62.527 1.00 14.53 613 MET B CA 1
ATOM 22249 C C . MET B 1 661 ? -12.118 -23.741 -62.653 1.00 16.77 613 MET B C 1
ATOM 22250 O O . MET B 1 661 ? -11.042 -23.877 -63.246 1.00 18.10 613 MET B O 1
ATOM 22264 N N . GLU B 1 662 ? -12.748 -24.774 -62.087 1.00 17.45 614 GLU B N 1
ATOM 22265 C CA . GLU B 1 662 ? -12.199 -26.122 -62.215 1.00 18.41 614 GLU B CA 1
ATOM 22266 C C . GLU B 1 662 ? -12.122 -26.533 -63.680 1.00 16.79 614 GLU B C 1
ATOM 22267 O O . GLU B 1 662 ? -11.088 -27.023 -64.150 1.00 13.60 614 GLU B O 1
ATOM 22279 N N . VAL B 1 663 ? -13.215 -26.341 -64.420 1.00 15.21 615 VAL B N 1
ATOM 22280 C CA . VAL B 1 663 ? -13.229 -26.694 -65.837 1.00 21.44 615 VAL B CA 1
ATOM 22281 C C . VAL B 1 663 ? -12.249 -25.831 -66.618 1.00 15.95 615 VAL B C 1
ATOM 22282 O O . VAL B 1 663 ? -11.583 -26.305 -67.546 1.00 13.39 615 VAL B O 1
ATOM 22295 N N . LEU B 1 664 ? -12.150 -24.550 -66.263 1.00 16.40 616 LEU B N 1
ATOM 22296 C CA . LEU B 1 664 ? -11.241 -23.660 -66.977 1.00 22.24 616 LEU B CA 1
ATOM 22297 C C . LEU B 1 664 ? -9.791 -24.095 -66.805 1.00 16.46 616 LEU B C 1
ATOM 22298 O O . LEU B 1 664 ? -9.024 -24.138 -67.774 1.00 9.59 616 LEU B O 1
ATOM 22314 N N . HIS B 1 665 ? -9.394 -24.423 -65.574 1.00 11.83 617 HIS B N 1
ATOM 22315 C CA . HIS B 1 665 ? -8.010 -24.819 -65.331 1.00 21.72 617 HIS B CA 1
ATOM 22316 C C . HIS B 1 665 ? -7.627 -26.059 -66.128 1.00 13.54 617 HIS B C 1
ATOM 22317 O O . HIS B 1 665 ? -6.469 -26.203 -66.534 1.00 22.14 617 HIS B O 1
ATOM 22331 N N . GLU B 1 666 ? -8.567 -26.979 -66.334 1.00 14.44 618 GLU B N 1
ATOM 22332 C CA . GLU B 1 666 ? -8.298 -28.178 -67.119 1.00 20.53 618 GLU B CA 1
ATOM 22333 C C . GLU B 1 666 ? -8.147 -27.916 -68.614 1.00 15.96 618 GLU B C 1
ATOM 22334 O O . GLU B 1 666 ? -7.572 -28.752 -69.318 1.00 20.50 618 GLU B O 1
ATOM 22346 N N . LEU B 1 667 ? -8.668 -26.808 -69.123 1.00 26.26 619 LEU B N 1
ATOM 22347 C CA . LEU B 1 667 ? -8.843 -26.583 -70.584 1.00 23.62 619 LEU B CA 1
ATOM 22348 C C . LEU B 1 667 ? -7.634 -26.090 -71.378 1.00 26.07 619 LEU B C 1
ATOM 22349 O O . LEU B 1 667 ? -7.866 -25.672 -72.500 1.00 41.32 619 LEU B O 1
ATOM 22365 N N . THR B 1 668 ? -6.408 -26.162 -70.887 1.00 22.20 620 THR B N 1
ATOM 22366 C CA . THR B 1 668 ? -5.221 -25.623 -71.589 1.00 26.93 620 THR B CA 1
ATOM 22367 C C . THR B 1 668 ? -5.374 -24.135 -71.924 1.00 29.57 620 THR B C 1
ATOM 22368 O O . THR B 1 668 ? -5.214 -23.814 -73.105 1.00 33.89 620 THR B O 1
ATOM 22379 N N . ASP B 1 669 ? -5.617 -23.254 -70.927 1.00 29.33 621 ASP B N 1
ATOM 22380 C CA . ASP B 1 669 ? -5.939 -21.850 -71.170 1.00 29.67 621 ASP B CA 1
ATOM 22381 C C . ASP B 1 669 ? -4.731 -20.931 -71.046 1.00 21.39 621 ASP B C 1
ATOM 22382 O O . ASP B 1 669 ? -4.242 -20.680 -69.939 1.00 18.95 621 ASP B O 1
ATOM 22391 N N . HIS B 1 670 ? -4.261 -20.416 -72.182 1.00 21.51 622 HIS B N 1
ATOM 22392 C CA . HIS B 1 670 ? -3.146 -19.475 -72.231 1.00 28.10 622 HIS B CA 1
ATOM 22393 C C . HIS B 1 670 ? -3.605 -18.177 -72.885 1.00 18.08 622 HIS B C 1
ATOM 22394 O O . HIS B 1 670 ? -3.303 -17.921 -74.061 1.00 18.37 622 HIS B O 1
ATOM 22408 N N . PRO B 1 671 ? -4.316 -17.320 -72.150 1.00 15.03 623 PRO B N 1
ATOM 22409 C CA . PRO B 1 671 ? -4.882 -16.108 -72.770 1.00 20.17 623 PRO B CA 1
ATOM 22410 C C . PRO B 1 671 ? -3.806 -15.083 -73.105 1.00 19.28 623 PRO B C 1
ATOM 22411 O O . PRO B 1 671 ? -3.057 -14.638 -72.233 1.00 11.10 623 PRO B O 1
ATOM 22422 N N . ILE B 1 672 ? -3.744 -14.702 -74.381 1.00 16.15 624 ILE B N 1
ATOM 22423 C CA . ILE B 1 672 ? -2.873 -13.641 -74.872 1.00 16.40 624 ILE B CA 1
ATOM 22424 C C . ILE B 1 672 ? -3.762 -12.526 -75.407 1.00 18.80 624 ILE B C 1
ATOM 22425 O O . ILE B 1 672 ? -4.753 -12.791 -76.097 1.00 18.30 624 ILE B O 1
ATOM 22441 N N . TYR B 1 673 ? -3.410 -11.282 -75.094 1.00 14.20 625 TYR B N 1
ATOM 22442 C CA . TYR B 1 673 ? -4.339 -10.174 -75.288 1.00 12.09 625 TYR B CA 1
ATOM 22443 C C . TYR B 1 673 ? -4.697 -9.977 -76.757 1.00 25.63 625 TYR B C 1
ATOM 22444 O O . TYR B 1 673 ? -3.822 -9.754 -77.603 1.00 11.65 625 TYR B O 1
ATOM 22462 N N . LEU B 1 674 ? -6.000 -10.036 -77.042 1.00 18.94 626 LEU B N 1
ATOM 22463 C CA . LEU B 1 674 ? -6.551 -9.799 -78.377 1.00 19.14 626 LEU B CA 1
ATOM 22464 C C . LEU B 1 674 ? -6.083 -10.863 -79.363 1.00 13.64 626 LEU B C 1
ATOM 22465 O O . LEU B 1 674 ? -5.647 -10.576 -80.479 1.00 18.93 626 LEU B O 1
ATOM 22481 N N . GLU B 1 675 ? -6.168 -12.110 -78.925 1.00 14.97 627 GLU B N 1
ATOM 22482 C CA . GLU B 1 675 ? -6.332 -13.224 -79.843 1.00 13.86 627 GLU B CA 1
ATOM 22483 C C . GLU B 1 675 ? -7.816 -13.319 -80.167 1.00 12.89 627 GLU B C 1
ATOM 22484 O O . GLU B 1 675 ? -8.635 -13.525 -79.266 1.00 16.28 627 GLU B O 1
ATOM 22496 N N . THR B 1 676 ? -8.175 -13.131 -81.437 1.00 13.28 628 THR B N 1
ATOM 22497 C CA . THR B 1 676 ? -9.579 -13.247 -81.810 1.00 12.53 628 THR B CA 1
ATOM 22498 C C . THR B 1 676 ? -10.072 -14.684 -81.743 1.00 13.82 628 THR B C 1
ATOM 22499 O O . THR B 1 676 ? -11.284 -14.913 -81.820 1.00 7.63 628 THR B O 1
ATOM 22510 N N . GLU B 1 677 ? -9.165 -15.643 -81.590 1.00 18.00 629 GLU B N 1
ATOM 22511 C CA . GLU B 1 677 ? -9.497 -17.060 -81.533 1.00 19.21 629 GLU B CA 1
ATOM 22512 C C . GLU B 1 677 ? -8.214 -17.814 -81.217 1.00 15.22 629 GLU B C 1
ATOM 22513 O O . GLU B 1 677 ? -7.121 -17.242 -81.216 1.00 10.46 629 GLU B O 1
ATOM 22525 N N . GLU B 1 678 ? -8.359 -19.110 -80.962 1.00 19.85 630 GLU B N 1
ATOM 22526 C CA . GLU B 1 678 ? -7.205 -19.932 -80.627 1.00 18.81 630 GLU B CA 1
ATOM 22527 C C . GLU B 1 678 ? -6.201 -19.935 -81.771 1.00 21.02 630 GLU B C 1
ATOM 22528 O O . GLU B 1 678 ? -6.567 -20.099 -82.939 1.00 14.23 630 GLU B O 1
ATOM 22540 N N . HIS B 1 679 ? -4.928 -19.745 -81.427 1.00 18.14 631 HIS B N 1
ATOM 22541 C CA . HIS B 1 679 ? -3.821 -19.801 -82.377 1.00 19.60 631 HIS B CA 1
ATOM 22542 C C . HIS B 1 679 ? -3.930 -18.737 -83.463 1.00 25.22 631 HIS B C 1
ATOM 22543 O O . HIS B 1 679 ? -3.380 -18.905 -84.558 1.00 26.04 631 HIS B O 1
ATOM 22557 N N . PHE B 1 680 ? -4.633 -17.638 -83.184 1.00 21.70 632 PHE B N 1
ATOM 22558 C CA . PHE B 1 680 ? -4.726 -16.562 -84.165 1.00 25.54 632 PHE B CA 1
ATOM 22559 C C . PHE B 1 680 ? -3.360 -15.937 -84.418 1.00 17.20 632 PHE B C 1
ATOM 22560 O O . PHE B 1 680 ? -3.020 -15.608 -85.561 1.00 15.24 632 PHE B O 1
ATOM 22577 N N . ILE B 1 681 ? -2.565 -15.759 -83.362 1.00 18.15 633 ILE B N 1
ATOM 22578 C CA . ILE B 1 681 ? -1.256 -15.129 -83.515 1.00 27.06 633 ILE B CA 1
ATOM 22579 C C . ILE B 1 681 ? -0.349 -16.002 -84.375 1.00 19.32 633 ILE B C 1
ATOM 22580 O O . ILE B 1 681 ? 0.302 -15.524 -85.311 1.00 16.05 633 ILE B O 1
ATOM 22596 N N . GLN B 1 682 ? -0.289 -17.297 -84.062 1.00 24.16 634 GLN B N 1
ATOM 22597 C CA . GLN B 1 682 ? 0.605 -18.196 -84.784 1.00 20.61 634 GLN B CA 1
ATOM 22598 C C . GLN B 1 682 ? 0.237 -18.279 -86.259 1.00 17.27 634 GLN B C 1
ATOM 22599 O O . GLN B 1 682 ? 1.119 -18.325 -87.125 1.00 23.60 634 GLN B O 1
ATOM 22613 N N . ASN B 1 683 ? -1.060 -18.293 -86.567 1.00 19.82 635 ASN B N 1
ATOM 22614 C CA . ASN B 1 683 ? -1.483 -18.383 -87.961 1.00 25.21 635 ASN B CA 1
ATOM 22615 C C . ASN B 1 683 ? -1.275 -17.062 -88.692 1.00 20.23 635 ASN B C 1
ATOM 22616 O O . ASN B 1 683 ? -0.932 -17.053 -89.880 1.00 22.56 635 ASN B O 1
ATOM 22627 N N . TYR B 1 684 ? -1.475 -15.936 -88.005 1.00 17.41 636 TYR B N 1
ATOM 22628 C CA . TYR B 1 684 ? -1.170 -14.646 -88.615 1.00 22.75 636 TYR B CA 1
ATOM 22629 C C . TYR B 1 684 ? 0.308 -14.554 -88.970 1.00 15.57 636 TYR B C 1
ATOM 22630 O O . TYR B 1 684 ? 0.671 -14.152 -90.082 1.00 15.26 636 TYR B O 1
ATOM 22648 N N . MET B 1 685 ? 1.179 -14.930 -88.031 1.00 13.60 637 MET B N 1
ATOM 22649 C CA . MET B 1 685 ? 2.610 -14.928 -88.313 1.00 16.43 637 MET B CA 1
ATOM 22650 C C . MET B 1 685 ? 2.937 -15.848 -89.482 1.00 15.99 637 MET B C 1
ATOM 22651 O O . MET B 1 685 ? 3.745 -15.500 -90.350 1.00 14.85 637 MET B O 1
ATOM 22665 N N . SER B 1 686 ? 2.310 -17.026 -89.526 1.00 17.87 638 SER B N 1
ATOM 22666 C CA . SER B 1 686 ? 2.597 -17.977 -90.596 1.00 16.55 638 SER B CA 1
ATOM 22667 C C . SER B 1 686 ? 2.168 -17.434 -91.953 1.00 24.65 638 SER B C 1
ATOM 22668 O O . SER B 1 686 ? 2.854 -17.644 -92.960 1.00 26.08 638 SER B O 1
ATOM 22676 N N . ARG B 1 687 ? 1.036 -16.730 -92.001 1.00 24.67 639 ARG B N 1
ATOM 22677 C CA . ARG B 1 687 ? 0.483 -16.306 -93.282 1.00 23.32 639 ARG B CA 1
ATOM 22678 C C . ARG B 1 687 ? 1.138 -15.028 -93.786 1.00 18.14 639 ARG B C 1
ATOM 22679 O O . ARG B 1 687 ? 1.464 -14.923 -94.973 1.00 22.96 639 ARG B O 1
ATOM 22700 N N . TYR B 1 688 ? 1.332 -14.047 -92.911 1.00 22.38 640 TYR B N 1
ATOM 22701 C CA . TYR B 1 688 ? 1.834 -12.747 -93.322 1.00 21.94 640 TYR B CA 1
ATOM 22702 C C . TYR B 1 688 ? 3.240 -12.464 -92.822 1.00 15.64 640 TYR B C 1
ATOM 22703 O O . TYR B 1 688 ? 3.756 -11.367 -93.063 1.00 11.00 640 TYR B O 1
ATOM 22721 N N . ASN B 1 689 ? 3.872 -13.404 -92.118 1.00 20.86 641 ASN B N 1
ATOM 22722 C CA . ASN B 1 689 ? 5.225 -13.182 -91.623 1.00 22.35 641 ASN B CA 1
ATOM 22723 C C . ASN B 1 689 ? 5.260 -11.857 -90.864 1.00 26.89 641 ASN B C 1
ATOM 22724 O O . ASN B 1 689 ? 6.313 -11.226 -90.731 1.00 33.21 641 ASN B O 1
ATOM 22735 N N . LYS B 1 690 ? 4.202 -11.505 -90.165 1.00 25.25 642 LYS B N 1
ATOM 22736 C CA . LYS B 1 690 ? 4.188 -10.256 -89.386 1.00 29.68 642 LYS B CA 1
ATOM 22737 C C . LYS B 1 690 ? 3.427 -10.476 -88.091 1.00 26.81 642 LYS B C 1
ATOM 22738 O O . LYS B 1 690 ? 2.812 -11.504 -87.974 1.00 23.23 642 LYS B O 1
ATOM 22757 N N . GLU B 1 691 ? 3.573 -9.550 -87.151 1.00 42.44 643 GLU B N 1
ATOM 22758 C CA . GLU B 1 691 ? 2.924 -9.635 -85.831 1.00 26.21 643 GLU B CA 1
ATOM 22759 C C . GLU B 1 691 ? 1.673 -8.765 -85.862 1.00 25.03 643 GLU B C 1
ATOM 22760 O O . GLU B 1 691 ? 1.874 -7.574 -86.052 1.00 36.52 643 GLU B O 1
ATOM 22772 N N . PRO B 1 692 ? 0.481 -9.277 -85.492 1.00 17.12 644 PRO B N 1
ATOM 22773 C CA . PRO B 1 692 ? -0.784 -8.617 -85.625 1.00 18.52 644 PRO B CA 1
ATOM 22774 C C . PRO B 1 692 ? -0.782 -7.486 -84.644 1.00 16.45 644 PRO B C 1
ATOM 22775 O O . PRO B 1 692 ? -0.286 -7.619 -83.523 1.00 16.87 644 PRO B O 1
ATOM 22786 N N . LEU B 1 693 ? -1.289 -6.360 -85.104 1.00 12.99 645 LEU B N 1
ATOM 22787 C CA . LEU B 1 693 ? -1.350 -5.193 -84.252 1.00 13.47 645 LEU B CA 1
ATOM 22788 C C . LEU B 1 693 ? -2.417 -5.440 -83.195 1.00 15.16 645 LEU B C 1
ATOM 22789 O O . LEU B 1 693 ? -3.593 -5.632 -83.518 1.00 16.27 645 LEU B O 1
ATOM 22805 N N . MET B 1 694 ? -2.005 -5.450 -81.933 1.00 6.12 646 MET B N 1
ATOM 22806 C CA . MET B 1 694 ? -2.910 -5.674 -80.808 1.00 11.40 646 MET B CA 1
ATOM 22807 C C . MET B 1 694 ? -2.620 -4.608 -79.764 1.00 9.80 646 MET B C 1
ATOM 22808 O O . MET B 1 694 ? -2.165 -4.908 -78.654 1.00 12.39 646 MET B O 1
ATOM 22822 N N . PRO B 1 695 ? -2.874 -3.340 -80.094 1.00 11.30 647 PRO B N 1
ATOM 22823 C CA . PRO B 1 695 ? -2.631 -2.274 -79.116 1.00 6.50 647 PRO B CA 1
ATOM 22824 C C . PRO B 1 695 ? -3.618 -2.348 -77.963 1.00 9.32 647 PRO B C 1
ATOM 22825 O O . PRO B 1 695 ? -4.807 -2.618 -78.153 1.00 9.76 647 PRO B O 1
ATOM 22836 N N . PHE B 1 696 ? -3.106 -2.100 -76.754 1.00 9.46 648 PHE B N 1
ATOM 22837 C CA . PHE B 1 696 ? -3.948 -2.127 -75.562 1.00 8.52 648 PHE B CA 1
ATOM 22838 C C . PHE B 1 696 ? -5.149 -1.203 -75.706 1.00 9.33 648 PHE B C 1
ATOM 22839 O O . PHE B 1 696 ? -6.229 -1.498 -75.182 1.00 6.73 648 PHE B O 1
ATOM 22856 N N . SER B 1 697 ? -4.981 -0.088 -76.412 1.00 9.01 649 SER B N 1
ATOM 22857 C CA . SER B 1 697 ? -6.048 0.882 -76.625 1.00 8.90 649 SER B CA 1
ATOM 22858 C C . SER B 1 697 ? -7.375 0.242 -77.015 1.00 10.03 649 SER B C 1
ATOM 22859 O O . SER B 1 697 ? -8.439 0.744 -76.644 1.00 6.75 649 SER B O 1
ATOM 22867 N N . LEU B 1 698 ? -7.332 -0.849 -77.780 1.00 8.58 650 LEU B N 1
ATOM 22868 C CA . LEU B 1 698 ? -8.572 -1.426 -78.287 1.00 8.15 650 LEU B CA 1
ATOM 22869 C C . LEU B 1 698 ? -9.463 -1.925 -77.156 1.00 8.67 650 LEU B C 1
ATOM 22870 O O . LEU B 1 698 ? -10.693 -1.922 -77.291 1.00 5.97 650 LEU B O 1
ATOM 22886 N N . SER B 1 699 ? -8.869 -2.357 -76.040 1.00 11.65 651 SER B N 1
ATOM 22887 C CA . SER B 1 699 ? -9.671 -2.795 -74.901 1.00 7.26 651 SER B CA 1
ATOM 22888 C C . SER B 1 699 ? -10.614 -1.696 -74.430 1.00 7.31 651 SER B C 1
ATOM 22889 O O . SER B 1 699 ? -11.704 -1.987 -73.924 1.00 2.89 651 SER B O 1
ATOM 22897 N N . LEU B 1 700 ? -10.217 -0.432 -74.591 1.00 10.97 652 LEU B N 1
ATOM 22898 C CA . LEU B 1 700 ? -11.072 0.683 -74.201 1.00 9.74 652 LEU B CA 1
ATOM 22899 C C . LEU B 1 700 ? -12.404 0.684 -74.937 1.00 9.00 652 LEU B C 1
ATOM 22900 O O . LEU B 1 700 ? -13.264 1.514 -74.621 1.00 10.29 652 LEU B O 1
ATOM 22916 N N . TYR B 1 701 ? -12.590 -0.201 -75.920 1.00 11.89 653 TYR B N 1
ATOM 22917 C CA . TYR B 1 701 ? -13.893 -0.320 -76.564 1.00 10.15 653 TYR B CA 1
ATOM 22918 C C . TYR B 1 701 ? -14.991 -0.631 -75.559 1.00 4.01 653 TYR B C 1
ATOM 22919 O O . TYR B 1 701 ? -16.158 -0.294 -75.790 1.00 3.00 653 TYR B O 1
ATOM 22937 N N . TYR B 1 702 ? -14.643 -1.269 -74.440 1.00 6.41 654 TYR B N 1
ATOM 22938 C CA . TYR B 1 702 ? -15.636 -1.603 -73.427 1.00 5.66 654 TYR B CA 1
ATOM 22939 C C . TYR B 1 702 ? -16.137 -0.380 -72.672 1.00 3.77 654 TYR B C 1
ATOM 22940 O O . TYR B 1 702 ? -17.085 -0.503 -71.889 1.00 9.76 654 TYR B O 1
ATOM 22958 N N . LEU B 1 703 ? -15.550 0.790 -72.899 1.00 3.67 655 LEU B N 1
ATOM 22959 C CA . LEU B 1 703 ? -16.032 2.022 -72.291 1.00 7.38 655 LEU B CA 1
ATOM 22960 C C . LEU B 1 703 ? -17.179 2.652 -73.073 1.00 10.93 655 LEU B C 1
ATOM 22961 O O . LEU B 1 703 ? -17.542 3.801 -72.798 1.00 5.82 655 LEU B O 1
ATOM 22977 N N . HIS B 1 704 ? -17.745 1.936 -74.041 1.00 10.71 656 HIS B N 1
ATOM 22978 C CA . HIS B 1 704 ? -18.862 2.453 -74.813 1.00 6.67 656 HIS B CA 1
ATOM 22979 C C . HIS B 1 704 ? -20.105 2.585 -73.935 1.00 4.83 656 HIS B C 1
ATOM 22980 O O . HIS B 1 704 ? -20.176 2.063 -72.819 1.00 4.72 656 HIS B O 1
ATOM 22994 N N . ASP B 1 705 ? -21.098 3.298 -74.462 1.00 4.26 657 ASP B N 1
ATOM 22995 C CA . ASP B 1 705 ? -22.342 3.507 -73.735 1.00 6.83 657 ASP B CA 1
ATOM 22996 C C . ASP B 1 705 ? -23.052 2.184 -73.482 1.00 4.22 657 ASP B C 1
ATOM 22997 O O . ASP B 1 705 ? -23.174 1.342 -74.376 1.00 7.98 657 ASP B O 1
ATOM 23006 N N . LEU B 1 706 ? -23.535 2.010 -72.256 1.00 9.37 658 LEU B N 1
ATOM 23007 C CA . LEU B 1 706 ? -24.341 0.846 -71.928 1.00 12.21 658 LEU B CA 1
ATOM 23008 C C . LEU B 1 706 ? -25.732 0.974 -72.546 1.00 7.20 658 LEU B C 1
ATOM 23009 O O . LEU B 1 706 ? -26.190 2.064 -72.898 1.00 5.47 658 LEU B O 1
ATOM 23025 N N . ARG B 1 707 ? -26.409 -0.162 -72.670 1.00 5.72 659 ARG B N 1
ATOM 23026 C CA . ARG B 1 707 ? -27.772 -0.173 -73.179 1.00 11.88 659 ARG B CA 1
ATOM 23027 C C . ARG B 1 707 ? -28.746 0.160 -72.060 1.00 8.86 659 ARG B C 1
ATOM 23028 O O . ARG B 1 707 ? -28.569 -0.277 -70.921 1.00 14.93 659 ARG B O 1
ATOM 23049 N N . ILE B 1 708 ? -29.785 0.922 -72.387 1.00 19.27 660 ILE B N 1
ATOM 23050 C CA . ILE B 1 708 ? -30.834 1.269 -71.436 1.00 19.90 660 ILE B CA 1
ATOM 23051 C C . ILE B 1 708 ? -32.098 0.515 -71.822 1.00 14.47 660 ILE B C 1
ATOM 23052 O O . ILE B 1 708 ? -32.479 0.487 -72.999 1.00 27.58 660 ILE B O 1
ATOM 23068 N N . GLU B 1 709 ? -32.747 -0.091 -70.831 1.00 14.23 661 GLU B N 1
ATOM 23069 C CA . GLU B 1 709 ? -34.054 -0.705 -71.019 1.00 17.16 661 GLU B CA 1
ATOM 23070 C C . GLU B 1 709 ? -34.845 -0.525 -69.735 1.00 16.05 661 GLU B C 1
ATOM 23071 O O . GLU B 1 709 ? -34.391 -0.939 -68.664 1.00 16.62 661 GLU B O 1
ATOM 23083 N N . ASN B 1 710 ? -36.023 0.079 -69.845 1.00 16.33 662 ASN B N 1
ATOM 23084 C CA . ASN B 1 710 ? -36.839 0.393 -68.676 1.00 20.94 662 ASN B CA 1
ATOM 23085 C C . ASN B 1 710 ? -36.019 1.119 -67.615 1.00 19.75 662 ASN B C 1
ATOM 23086 O O . ASN B 1 710 ? -36.134 0.855 -66.417 1.00 25.02 662 ASN B O 1
ATOM 23097 N N . ASN B 1 711 ? -35.191 2.058 -68.073 1.00 24.89 663 ASN B N 1
ATOM 23098 C CA . ASN B 1 711 ? -34.397 2.943 -67.228 1.00 22.98 663 ASN B CA 1
ATOM 23099 C C . ASN B 1 711 ? -33.316 2.214 -66.437 1.00 16.84 663 ASN B C 1
ATOM 23100 O O . ASN B 1 711 ? -32.873 2.707 -65.394 1.00 28.20 663 ASN B O 1
ATOM 23111 N N . GLU B 1 712 ? -32.866 1.054 -66.905 1.00 15.59 664 GLU B N 1
ATOM 23112 C CA . GLU B 1 712 ? -31.800 0.312 -66.249 1.00 11.95 664 GLU B CA 1
ATOM 23113 C C . GLU B 1 712 ? -30.785 -0.128 -67.292 1.00 17.52 664 GLU B C 1
ATOM 23114 O O . GLU B 1 712 ? -31.154 -0.524 -68.402 1.00 9.65 664 GLU B O 1
ATOM 23126 N N . VAL B 1 713 ? -29.508 -0.043 -66.932 1.00 7.08 665 VAL B N 1
ATOM 23127 C CA . VAL B 1 713 ? -28.431 -0.333 -67.870 1.00 9.99 665 VAL B CA 1
ATOM 23128 C C . VAL B 1 713 ? -28.176 -1.834 -67.925 1.00 11.26 665 VAL B C 1
ATOM 23129 O O . VAL B 1 713 ? -28.388 -2.566 -66.952 1.00 5.23 665 VAL B O 1
ATOM 23142 N N . TYR B 1 714 ? -27.733 -2.298 -69.092 1.00 9.86 666 TYR B N 1
ATOM 23143 C CA . TYR B 1 714 ? -27.184 -3.637 -69.255 1.00 14.76 666 TYR B CA 1
ATOM 23144 C C . TYR B 1 714 ? -26.154 -3.567 -70.376 1.00 12.98 666 TYR B C 1
ATOM 23145 O O . TYR B 1 714 ? -26.134 -2.616 -71.161 1.00 14.27 666 TYR B O 1
ATOM 23163 N N . ASP B 1 715 ? -25.283 -4.570 -70.434 1.00 11.46 667 ASP B N 1
ATOM 23164 C CA . ASP B 1 715 ? -24.185 -4.595 -71.400 1.00 15.64 667 ASP B CA 1
ATOM 23165 C C . ASP B 1 715 ? -24.110 -5.975 -72.039 1.00 7.24 667 ASP B C 1
ATOM 23166 O O . ASP B 1 715 ? -23.550 -6.909 -71.440 1.00 4.42 667 ASP B O 1
ATOM 23175 N N . PRO B 1 716 ? -24.650 -6.147 -73.251 1.00 8.83 668 PRO B N 1
ATOM 23176 C CA . PRO B 1 716 ? -24.582 -7.473 -73.887 1.00 7.84 668 PRO B CA 1
ATOM 23177 C C . PRO B 1 716 ? -23.168 -7.906 -74.235 1.00 11.58 668 PRO B C 1
ATOM 23178 O O . PRO B 1 716 ? -22.882 -9.110 -74.230 1.00 10.88 668 PRO B O 1
ATOM 23189 N N . LEU B 1 717 ? -22.271 -6.964 -74.531 1.00 18.20 669 LEU B N 1
ATOM 23190 C CA . LEU B 1 717 ? -20.903 -7.337 -74.874 1.00 12.27 669 LEU B CA 1
ATOM 23191 C C . LEU B 1 717 ? -20.255 -8.140 -73.752 1.00 11.23 669 LEU B C 1
ATOM 23192 O O . LEU B 1 717 ? -19.474 -9.064 -74.008 1.00 15.07 669 LEU B O 1
ATOM 23208 N N . LEU B 1 718 ? -20.567 -7.802 -72.505 1.00 8.81 670 LEU B N 1
ATOM 23209 C CA . LEU B 1 718 ? -19.937 -8.407 -71.338 1.00 10.63 670 LEU B CA 1
ATOM 23210 C C . LEU B 1 718 ? -20.905 -9.307 -70.573 1.00 5.44 670 LEU B C 1
ATOM 23211 O O . LEU B 1 718 ? -20.893 -9.354 -69.342 1.00 6.68 670 LEU B O 1
ATOM 23227 N N . TYR B 1 719 ? -21.757 -10.030 -71.298 1.00 8.05 671 TYR B N 1
ATOM 23228 C CA . TYR B 1 719 ? -22.574 -11.068 -70.690 1.00 10.69 671 TYR B CA 1
ATOM 23229 C C . TYR B 1 719 ? -22.166 -12.427 -71.245 1.00 6.60 671 TYR B C 1
ATOM 23230 O O . TYR B 1 719 ? -21.970 -12.559 -72.458 1.00 8.62 671 TYR B O 1
ATOM 23248 N N . PRO B 1 720 ? -22.031 -13.466 -70.390 1.00 9.87 672 PRO B N 1
ATOM 23249 C CA . PRO B 1 720 ? -21.438 -14.727 -70.835 1.00 14.92 672 PRO B CA 1
ATOM 23250 C C . PRO B 1 720 ? -22.380 -15.671 -71.574 1.00 13.31 672 PRO B C 1
ATOM 23251 O O . PRO B 1 720 ? -22.523 -16.846 -71.246 1.00 12.72 672 PRO B O 1
ATOM 23262 N N . ASN B 1 721 ? -23.038 -15.136 -72.614 1.00 8.29 673 ASN B N 1
ATOM 23263 C CA . ASN B 1 721 ? -23.802 -15.951 -73.556 1.00 8.71 673 ASN B CA 1
ATOM 23264 C C . ASN B 1 721 ? -23.308 -15.766 -74.988 1.00 13.68 673 ASN B C 1
ATOM 23265 O O . ASN B 1 721 ? -24.025 -16.095 -75.938 1.00 13.81 673 ASN B O 1
ATOM 23276 N N . LEU B 1 722 ? -22.097 -15.247 -75.159 1.00 10.32 674 LEU B N 1
ATOM 23277 C CA . LEU B 1 722 ? -21.591 -14.930 -76.486 1.00 9.91 674 LEU B CA 1
ATOM 23278 C C . LEU B 1 722 ? -21.294 -16.201 -77.274 1.00 6.13 674 LEU B C 1
ATOM 23279 O O . LEU B 1 722 ? -20.987 -17.256 -76.711 1.00 11.79 674 LEU B O 1
ATOM 23295 N N . GLU B 1 723 ? -21.385 -16.086 -78.595 1.00 10.44 675 GLU B N 1
ATOM 23296 C CA . GLU B 1 723 ? -21.246 -17.211 -79.508 1.00 8.14 675 GLU B CA 1
ATOM 23297 C C . GLU B 1 723 ? -19.892 -17.153 -80.200 1.00 15.87 675 GLU B C 1
ATOM 23298 O O . GLU B 1 723 ? -19.483 -16.093 -80.687 1.00 19.94 675 GLU B O 1
ATOM 23310 N N . SER B 1 724 ? -19.214 -18.298 -80.257 1.00 11.42 676 SER B N 1
ATOM 23311 C CA . SER B 1 724 ? -17.891 -18.362 -80.860 1.00 8.56 676 SER B CA 1
ATOM 23312 C C . SER B 1 724 ? -17.910 -17.773 -82.263 1.00 13.98 676 SER B C 1
ATOM 23313 O O . SER B 1 724 ? -18.871 -17.948 -83.018 1.00 12.69 676 SER B O 1
ATOM 23321 N N . GLY B 1 725 ? -16.832 -17.071 -82.609 1.00 9.98 677 GLY B N 1
ATOM 23322 C CA . GLY B 1 725 ? -16.659 -16.519 -83.933 1.00 11.39 677 GLY B CA 1
ATOM 23323 C C . GLY B 1 725 ? -17.309 -15.176 -84.171 1.00 12.20 677 GLY B C 1
ATOM 23324 O O . GLY B 1 725 ? -16.937 -14.488 -85.129 1.00 13.80 677 GLY B O 1
ATOM 23328 N N . SER B 1 726 ? -18.261 -14.769 -83.335 1.00 15.57 678 SER B N 1
ATOM 23329 C CA . SER B 1 726 ? -18.880 -13.466 -83.492 1.00 14.62 678 SER B CA 1
ATOM 23330 C C . SER B 1 726 ? -17.898 -12.369 -83.089 1.00 12.93 678 SER B C 1
ATOM 23331 O O . SER B 1 726 ? -16.917 -12.628 -82.387 1.00 9.50 678 SER B O 1
ATOM 23339 N N . PRO B 1 727 ? -18.142 -11.127 -83.521 1.00 10.58 679 PRO B N 1
ATOM 23340 C CA . PRO B 1 727 ? -17.225 -10.040 -83.129 1.00 6.62 679 PRO B CA 1
ATOM 23341 C C . PRO B 1 727 ? -17.182 -9.830 -81.624 1.00 9.36 679 PRO B C 1
ATOM 23342 O O . PRO B 1 727 ? -16.095 -9.702 -81.041 1.00 8.14 679 PRO B O 1
ATOM 23353 N N . GLU B 1 728 ? -18.347 -9.797 -80.973 1.00 8.72 680 GLU B N 1
ATOM 23354 C CA . GLU B 1 728 ? -18.388 -9.688 -79.519 1.00 9.09 680 GLU B CA 1
ATOM 23355 C C . GLU B 1 728 ? -17.551 -10.782 -78.867 1.00 14.12 680 GLU B C 1
ATOM 23356 O O . GLU B 1 728 ? -16.784 -10.522 -77.932 1.00 12.07 680 GLU B O 1
ATOM 23368 N N . PHE B 1 729 ? -17.692 -12.020 -79.349 1.00 9.24 681 PHE B N 1
ATOM 23369 C CA . PHE B 1 729 ? -16.913 -13.119 -78.791 1.00 9.70 681 PHE B CA 1
ATOM 23370 C C . PHE B 1 729 ? -15.421 -12.892 -78.994 1.00 9.59 681 PHE B C 1
ATOM 23371 O O . PHE B 1 729 ? -14.617 -13.149 -78.091 1.00 11.01 681 PHE B O 1
ATOM 23388 N N . LYS B 1 730 ? -15.033 -12.414 -80.177 1.00 12.27 682 LYS B N 1
ATOM 23389 C CA . LYS B 1 730 ? -13.618 -12.202 -80.458 1.00 9.81 682 LYS B CA 1
ATOM 23390 C C . LYS B 1 730 ? -13.012 -11.189 -79.495 1.00 11.00 682 LYS B C 1
ATOM 23391 O O . LYS B 1 730 ? -11.911 -11.399 -78.974 1.00 9.35 682 LYS B O 1
ATOM 23410 N N . LEU B 1 731 ? -13.718 -10.084 -79.243 1.00 14.21 683 LEU B N 1
ATOM 23411 C CA . LEU B 1 731 ? -13.218 -9.093 -78.294 1.00 13.70 683 LEU B CA 1
ATOM 23412 C C . LEU B 1 731 ? -13.122 -9.673 -76.889 1.00 11.03 683 LEU B C 1
ATOM 23413 O O . LEU B 1 731 ? -12.126 -9.459 -76.189 1.00 14.76 683 LEU B O 1
ATOM 23429 N N . LEU B 1 732 ? -14.155 -10.400 -76.453 1.00 8.99 684 LEU B N 1
ATOM 23430 C CA . LEU B 1 732 ? -14.125 -11.000 -75.123 1.00 5.78 684 LEU B CA 1
ATOM 23431 C C . LEU B 1 732 ? -13.024 -12.048 -75.024 1.00 11.56 684 LEU B C 1
ATOM 23432 O O . LEU B 1 732 ? -12.337 -12.146 -74.001 1.00 11.64 684 LEU B O 1
ATOM 23448 N N . TYR B 1 733 ? -12.836 -12.833 -76.088 1.00 8.44 685 TYR B N 1
ATOM 23449 C CA . TYR B 1 733 ? -11.800 -13.861 -76.091 1.00 8.10 685 TYR B CA 1
ATOM 23450 C C . TYR B 1 733 ? -10.418 -13.236 -75.956 1.00 10.81 685 TYR B C 1
ATOM 23451 O O . TYR B 1 733 ? -9.572 -13.733 -75.203 1.00 6.96 685 TYR B O 1
ATOM 23469 N N . GLY B 1 734 ? -10.179 -12.128 -76.660 1.00 9.51 686 GLY B N 1
ATOM 23470 C CA . GLY B 1 734 ? -8.882 -11.481 -76.594 1.00 8.23 686 GLY B CA 1
ATOM 23471 C C . GLY B 1 734 ? -8.610 -10.813 -75.263 1.00 9.44 686 GLY B C 1
ATOM 23472 O O . GLY B 1 734 ? -7.464 -10.776 -74.807 1.00 5.21 686 GLY B O 1
ATOM 23476 N N . THR B 1 735 ? -9.647 -10.288 -74.618 1.00 11.58 687 THR B N 1
ATOM 23477 C CA . THR B 1 735 ? -9.481 -9.488 -73.415 1.00 7.63 687 THR B CA 1
ATOM 23478 C C . THR B 1 735 ? -9.809 -10.261 -72.141 1.00 9.68 687 THR B C 1
ATOM 23479 O O . THR B 1 735 ? -9.826 -9.670 -71.057 1.00 14.44 687 THR B O 1
ATOM 23490 N N . ARG B 1 736 ? -9.987 -11.580 -72.237 1.00 11.81 688 ARG B N 1
ATOM 23491 C CA . ARG B 1 736 ? -10.554 -12.332 -71.122 1.00 11.29 688 ARG B CA 1
ATOM 23492 C C . ARG B 1 736 ? -9.704 -12.201 -69.865 1.00 12.63 688 ARG B C 1
ATOM 23493 O O . ARG B 1 736 ? -10.236 -11.985 -68.770 1.00 7.54 688 ARG B O 1
ATOM 23514 N N . LYS B 1 737 ? -8.382 -12.305 -69.994 1.00 15.48 689 LYS B N 1
ATOM 23515 C CA . LYS B 1 737 ? -7.536 -12.107 -68.821 1.00 10.71 689 LYS B CA 1
ATOM 23516 C C . LYS B 1 737 ? -7.514 -10.646 -68.350 1.00 10.50 689 LYS B C 1
ATOM 23517 O O . LYS B 1 737 ? -7.379 -10.399 -67.147 1.00 7.52 689 LYS B O 1
ATOM 23536 N N . LEU B 1 738 ? -7.608 -9.675 -69.270 1.00 7.90 690 LEU B N 1
ATOM 23537 C CA . LEU B 1 738 ? -7.554 -8.255 -68.902 1.00 10.07 690 LEU B CA 1
ATOM 23538 C C . LEU B 1 738 ? -8.682 -7.889 -67.947 1.00 16.33 690 LEU B C 1
ATOM 23539 O O . LEU B 1 738 ? -8.520 -7.041 -67.054 1.00 11.89 690 LEU B O 1
ATOM 23555 N N . LEU B 1 739 ? -9.838 -8.510 -68.187 1.00 15.56 691 LEU B N 1
ATOM 23556 C CA . LEU B 1 739 ? -11.104 -8.420 -67.487 1.00 9.14 691 LEU B CA 1
ATOM 23557 C C . LEU B 1 739 ? -11.056 -9.134 -66.160 1.00 13.59 691 LEU B C 1
ATOM 23558 O O . LEU B 1 739 ? -11.769 -8.728 -65.237 1.00 12.72 691 LEU B O 1
ATOM 23574 N N . GLY B 1 740 ? -10.189 -10.136 -66.028 1.00 9.15 692 GLY B N 1
ATOM 23575 C CA . GLY B 1 740 ? -10.066 -10.868 -64.791 1.00 13.01 692 GLY B CA 1
ATOM 23576 C C . GLY B 1 740 ? -9.409 -10.046 -63.696 1.00 11.66 692 GLY B C 1
ATOM 23577 O O . GLY B 1 740 ? -9.291 -8.813 -63.768 1.00 17.32 692 GLY B O 1
ATOM 23581 N N . ASN B 1 741 ? -8.991 -10.751 -62.653 1.00 13.91 693 ASN B N 1
ATOM 23582 C CA . ASN B 1 741 ? -8.370 -10.141 -61.492 1.00 19.36 693 ASN B CA 1
ATOM 23583 C C . ASN B 1 741 ? -6.906 -10.531 -61.346 1.00 16.78 693 ASN B C 1
ATOM 23584 O O . ASN B 1 741 ? -6.306 -10.245 -60.308 1.00 17.26 693 ASN B O 1
ATOM 23595 N N . ASP B 1 742 ? -6.300 -11.189 -62.385 1.00 16.02 694 ASP B N 1
ATOM 23596 C CA . ASP B 1 742 ? -4.932 -11.676 -62.275 1.00 12.20 694 ASP B CA 1
ATOM 23597 C C . ASP B 1 742 ? -3.946 -10.643 -62.809 1.00 17.00 694 ASP B C 1
ATOM 23598 O O . ASP B 1 742 ? -4.280 -9.862 -63.707 1.00 21.85 694 ASP B O 1
ATOM 23607 N N . PRO B 1 743 ? -2.725 -10.613 -62.272 1.00 14.98 695 PRO B N 1
ATOM 23608 C CA . PRO B 1 743 ? -1.697 -9.739 -62.852 1.00 8.92 695 PRO B CA 1
ATOM 23609 C C . PRO B 1 743 ? -1.486 -10.052 -64.327 1.00 10.63 695 PRO B C 1
ATOM 23610 O O . PRO B 1 743 ? -1.539 -11.208 -64.751 1.00 11.57 695 PRO B O 1
ATOM 23621 N N . VAL B 1 744 ? -1.249 -9.005 -65.110 1.00 5.75 696 VAL B N 1
ATOM 23622 C CA . VAL B 1 744 ? -1.022 -9.123 -66.544 1.00 8.08 696 VAL B CA 1
ATOM 23623 C C . VAL B 1 744 ? 0.435 -8.771 -66.804 1.00 14.37 696 VAL B C 1
ATOM 23624 O O . VAL B 1 744 ? 0.816 -7.595 -66.759 1.00 17.19 696 VAL B O 1
ATOM 23637 N N . GLN B 1 745 ? 1.255 -9.781 -67.080 1.00 5.50 697 GLN B N 1
ATOM 23638 C CA . GLN B 1 745 ? 2.629 -9.505 -67.459 1.00 16.80 697 GLN B CA 1
ATOM 23639 C C . GLN B 1 745 ? 2.681 -9.067 -68.919 1.00 16.24 697 GLN B C 1
ATOM 23640 O O . GLN B 1 745 ? 1.800 -9.380 -69.723 1.00 18.32 697 GLN B O 1
ATOM 23654 N N . LEU B 1 746 ? 3.740 -8.333 -69.258 1.00 24.29 698 LEU B N 1
ATOM 23655 C CA . LEU B 1 746 ? 3.799 -7.690 -70.565 1.00 19.34 698 LEU B CA 1
ATOM 23656 C C . LEU B 1 746 ? 3.827 -8.699 -71.702 1.00 25.18 698 LEU B C 1
ATOM 23657 O O . LEU B 1 746 ? 3.416 -8.367 -72.820 1.00 27.31 698 LEU B O 1
ATOM 23673 N N . SER B 1 747 ? 4.297 -9.921 -71.449 1.00 24.08 699 SER B N 1
ATOM 23674 C CA . SER B 1 747 ? 4.273 -10.943 -72.487 1.00 16.70 699 SER B CA 1
ATOM 23675 C C . SER B 1 747 ? 2.854 -11.369 -72.837 1.00 21.98 699 SER B C 1
ATOM 23676 O O . SER B 1 747 ? 2.651 -12.008 -73.875 1.00 22.90 699 SER B O 1
ATOM 23684 N N . ASP B 1 748 ? 1.869 -11.022 -72.005 1.00 24.55 700 ASP B N 1
ATOM 23685 C CA . ASP B 1 748 ? 0.473 -11.322 -72.295 1.00 21.47 700 ASP B CA 1
ATOM 23686 C C . ASP B 1 748 ? -0.133 -10.366 -73.312 1.00 17.35 700 ASP B C 1
ATOM 23687 O O . ASP B 1 748 ? -1.227 -10.637 -73.818 1.00 14.38 700 ASP B O 1
ATOM 23696 N N . MET B 1 749 ? 0.545 -9.261 -73.615 1.00 14.50 701 MET B N 1
ATOM 23697 C CA . MET B 1 749 ? 0.115 -8.305 -74.634 1.00 16.80 701 MET B CA 1
ATOM 23698 C C . MET B 1 749 ? 1.313 -8.088 -75.547 1.00 14.65 701 MET B C 1
ATOM 23699 O O . MET B 1 749 ? 2.007 -7.067 -75.451 1.00 19.49 701 MET B O 1
ATOM 23713 N N . PRO B 1 750 ? 1.590 -9.036 -76.446 1.00 21.78 702 PRO B N 1
ATOM 23714 C CA . PRO B 1 750 ? 2.836 -8.943 -77.227 1.00 21.19 702 PRO B CA 1
ATOM 23715 C C . PRO B 1 750 ? 2.894 -7.711 -78.107 1.00 10.18 702 PRO B C 1
ATOM 23716 O O . PRO B 1 750 ? 3.987 -7.186 -78.357 1.00 14.01 702 PRO B O 1
ATOM 23727 N N . GLY B 1 751 ? 1.745 -7.227 -78.580 1.00 8.24 703 GLY B N 1
ATOM 23728 C CA . GLY B 1 751 ? 1.734 -6.003 -79.358 1.00 11.05 703 GLY B CA 1
ATOM 23729 C C . GLY B 1 751 ? 2.181 -4.801 -78.554 1.00 12.12 703 GLY B C 1
ATOM 23730 O O . GLY B 1 751 ? 2.797 -3.880 -79.098 1.00 20.40 703 GLY B O 1
ATOM 23734 N N . VAL B 1 752 ? 1.871 -4.786 -77.256 1.00 15.84 704 VAL B N 1
ATOM 23735 C CA . VAL B 1 752 ? 2.342 -3.712 -76.387 1.00 16.59 704 VAL B CA 1
ATOM 23736 C C . VAL B 1 752 ? 3.863 -3.736 -76.293 1.00 14.80 704 VAL B C 1
ATOM 23737 O O . VAL B 1 752 ? 4.524 -2.696 -76.371 1.00 19.95 704 VAL B O 1
ATOM 23750 N N . GLN B 1 753 ? 4.441 -4.921 -76.094 1.00 17.65 705 GLN B N 1
ATOM 23751 C CA . GLN B 1 753 ? 5.897 -5.015 -76.068 1.00 20.50 705 GLN B CA 1
ATOM 23752 C C . GLN B 1 753 ? 6.497 -4.551 -77.389 1.00 19.72 705 GLN B C 1
ATOM 23753 O O . GLN B 1 753 ? 7.511 -3.844 -77.408 1.00 28.98 705 GLN B O 1
ATOM 23767 N N . LEU B 1 754 ? 5.878 -4.935 -78.505 1.00 24.30 706 LEU B N 1
ATOM 23768 C CA . LEU B 1 754 ? 6.452 -4.632 -79.810 1.00 20.39 706 LEU B CA 1
ATOM 23769 C C . LEU B 1 754 ? 6.431 -3.137 -80.092 1.00 36.97 706 LEU B C 1
ATOM 23770 O O . LEU B 1 754 ? 7.384 -2.598 -80.668 1.00 27.71 706 LEU B O 1
ATOM 23786 N N . ILE B 1 755 ? 5.358 -2.445 -79.700 1.00 31.28 707 ILE B N 1
ATOM 23787 C CA . ILE B 1 755 ? 5.313 -1.005 -79.936 1.00 26.05 707 ILE B CA 1
ATOM 23788 C C . ILE B 1 755 ? 6.431 -0.310 -79.170 1.00 30.07 707 ILE B C 1
ATOM 23789 O O . ILE B 1 755 ? 7.049 0.636 -79.674 1.00 26.24 707 ILE B O 1
ATOM 23805 N N . MET B 1 756 ? 6.716 -0.764 -77.946 1.00 32.32 708 MET B N 1
ATOM 23806 C CA . MET B 1 756 ? 7.826 -0.176 -77.202 1.00 28.81 708 MET B CA 1
ATOM 23807 C C . MET B 1 756 ? 9.144 -0.404 -77.933 1.00 34.36 708 MET B C 1
ATOM 23808 O O . MET B 1 756 ? 9.948 0.522 -78.096 1.00 35.18 708 MET B O 1
ATOM 23822 N N . LYS B 1 757 ? 9.377 -1.637 -78.388 1.00 37.86 709 LYS B N 1
ATOM 23823 C CA . LYS B 1 757 ? 10.648 -1.962 -79.029 1.00 37.19 709 LYS B CA 1
ATOM 23824 C C . LYS B 1 757 ? 10.843 -1.178 -80.320 1.00 33.71 709 LYS B C 1
ATOM 23825 O O . LYS B 1 757 ? 11.963 -0.757 -80.635 1.00 34.55 709 LYS B O 1
ATOM 23844 N N . ASN B 1 758 ? 9.769 -0.971 -81.085 1.00 41.73 710 ASN B N 1
ATOM 23845 C CA . ASN B 1 758 ? 9.908 -0.253 -82.346 1.00 39.21 710 ASN B CA 1
ATOM 23846 C C . ASN B 1 758 ? 10.078 1.244 -82.136 1.00 30.28 710 ASN B C 1
ATOM 23847 O O . ASN B 1 758 ? 10.718 1.910 -82.958 1.00 38.93 710 ASN B O 1
ATOM 23858 N N . TYR B 1 759 ? 9.522 1.791 -81.055 1.00 22.02 711 TYR B N 1
ATOM 23859 C CA . TYR B 1 759 ? 9.768 3.194 -80.753 1.00 38.03 711 TYR B CA 1
ATOM 23860 C C . TYR B 1 759 ? 11.172 3.397 -80.206 1.00 46.96 711 TYR B C 1
ATOM 23861 O O . TYR B 1 759 ? 11.796 4.433 -80.465 1.00 43.49 711 TYR B O 1
ATOM 23879 N N . ASN B 1 760 ? 11.680 2.427 -79.442 1.00 39.23 712 ASN B N 1
ATOM 23880 C CA . ASN B 1 760 ? 13.026 2.547 -78.900 1.00 40.28 712 ASN B CA 1
ATOM 23881 C C . ASN B 1 760 ? 14.085 2.378 -79.979 1.00 37.72 712 ASN B C 1
ATOM 23882 O O . ASN B 1 760 ? 15.193 2.908 -79.844 1.00 41.44 712 ASN B O 1
ATOM 23893 N N . GLU B 1 761 ? 13.774 1.650 -81.054 1.00 35.88 713 GLU B N 1
ATOM 23894 C CA . GLU B 1 761 ? 14.745 1.520 -82.133 1.00 33.37 713 GLU B CA 1
ATOM 23895 C C . GLU B 1 761 ? 14.929 2.839 -82.871 1.00 41.73 713 GLU B C 1
ATOM 23896 O O . GLU B 1 761 ? 15.982 3.071 -83.475 1.00 48.46 713 GLU B O 1
ATOM 23908 N N . THR B 1 762 ? 13.916 3.706 -82.839 1.00 48.71 714 THR B N 1
ATOM 23909 C CA . THR B 1 762 ? 13.936 4.992 -83.525 1.00 47.91 714 THR B CA 1
ATOM 23910 C C . THR B 1 762 ? 14.256 6.152 -82.590 1.00 49.47 714 THR B C 1
ATOM 23911 O O . THR B 1 762 ? 13.825 7.285 -82.834 1.00 31.78 714 THR B O 1
ATOM 23922 N N . VAL B 1 763 ? 15.003 5.896 -81.518 1.00 49.71 715 VAL B N 1
ATOM 23923 C CA . VAL B 1 763 ? 15.298 6.921 -80.525 1.00 49.80 715 VAL B CA 1
ATOM 23924 C C . VAL B 1 763 ? 16.582 6.524 -79.816 1.00 49.97 715 VAL B C 1
ATOM 23925 O O . VAL B 1 763 ? 16.988 5.361 -79.840 1.00 62.58 715 VAL B O 1
ATOM 23938 N N . VAL B 1 764 ? 17.222 7.499 -79.170 1.00 45.32 716 VAL B N 1
ATOM 23939 C CA . VAL B 1 764 ? 18.499 7.281 -78.500 1.00 49.00 716 VAL B CA 1
ATOM 23940 C C . VAL B 1 764 ? 18.273 6.863 -77.051 1.00 55.81 716 VAL B C 1
ATOM 23941 O O . VAL B 1 764 ? 17.157 6.962 -76.530 1.00 54.72 716 VAL B O 1
ATOM 23954 N N . ALA B 1 765 ? 19.335 6.376 -76.401 1.00 51.84 717 ALA B N 1
ATOM 23955 C CA . ALA B 1 765 ? 19.257 5.948 -75.007 1.00 46.89 717 ALA B CA 1
ATOM 23956 C C . ALA B 1 765 ? 18.478 6.943 -74.152 1.00 49.04 717 ALA B C 1
ATOM 23957 O O . ALA B 1 765 ? 17.565 6.566 -73.411 1.00 45.28 717 ALA B O 1
ATOM 23964 N N . ARG B 1 766 ? 18.843 8.227 -74.238 1.00 59.06 718 ARG B N 1
ATOM 23965 C CA . ARG B 1 766 ? 18.229 9.249 -73.392 1.00 61.48 718 ARG B CA 1
ATOM 23966 C C . ARG B 1 766 ? 16.712 9.277 -73.565 1.00 62.98 718 ARG B C 1
ATOM 23967 O O . ARG B 1 766 ? 15.984 9.550 -72.604 1.00 59.88 718 ARG B O 1
ATOM 23988 N N . GLU B 1 767 ? 16.216 9.000 -74.771 1.00 59.84 719 GLU B N 1
ATOM 23989 C CA . GLU B 1 767 ? 14.802 9.147 -75.096 1.00 56.99 719 GLU B CA 1
ATOM 23990 C C . GLU B 1 767 ? 14.032 7.830 -75.064 1.00 52.27 719 GLU B C 1
ATOM 23991 O O . GLU B 1 767 ? 12.867 7.797 -75.475 1.00 50.85 719 GLU B O 1
ATOM 24003 N N . GLN B 1 768 ? 14.652 6.747 -74.605 1.00 48.76 720 GLN B N 1
ATOM 24004 C CA . GLN B 1 768 ? 14.008 5.444 -74.614 1.00 45.12 720 GLN B CA 1
ATOM 24005 C C . GLN B 1 768 ? 13.136 5.247 -73.375 1.00 39.62 720 GLN B C 1
ATOM 24006 O O . GLN B 1 768 ? 13.190 6.009 -72.406 1.00 48.14 720 GLN B O 1
ATOM 24020 N N . ILE B 1 769 ? 12.318 4.196 -73.425 1.00 29.03 721 ILE B N 1
ATOM 24021 C CA . ILE B 1 769 ? 11.433 3.813 -72.332 1.00 38.74 721 ILE B CA 1
ATOM 24022 C C . ILE B 1 769 ? 11.925 2.482 -71.778 1.00 43.58 721 ILE B C 1
ATOM 24023 O O . ILE B 1 769 ? 12.248 1.566 -72.543 1.00 34.07 721 ILE B O 1
ATOM 24039 N N . THR B 1 770 ? 11.972 2.368 -70.429 1.00 24.87 722 THR B N 1
ATOM 24040 C CA . THR B 1 770 ? 12.415 1.114 -69.831 1.00 39.21 722 THR B CA 1
ATOM 24041 C C . THR B 1 770 ? 11.233 0.169 -69.610 1.00 49.48 722 THR B C 1
ATOM 24042 O O . THR B 1 770 ? 10.101 0.619 -69.399 1.00 46.56 722 THR B O 1
ATOM 24053 N N . PRO B 1 771 ? 11.458 -1.150 -69.638 1.00 45.05 723 PRO B N 1
ATOM 24054 C CA . PRO B 1 771 ? 10.365 -2.090 -69.335 1.00 50.28 723 PRO B CA 1
ATOM 24055 C C . PRO B 1 771 ? 9.869 -2.021 -67.899 1.00 46.47 723 PRO B C 1
ATOM 24056 O O . PRO B 1 771 ? 8.898 -2.709 -67.567 1.00 36.95 723 PRO B O 1
ATOM 24067 N N . THR B 1 772 ? 10.504 -1.230 -67.035 1.00 47.67 724 THR B N 1
ATOM 24068 C CA . THR B 1 772 ? 9.964 -0.987 -65.704 1.00 40.98 724 THR B CA 1
ATOM 24069 C C . THR B 1 772 ? 9.013 0.206 -65.691 1.00 42.86 724 THR B C 1
ATOM 24070 O O . THR B 1 772 ? 8.018 0.195 -64.957 1.00 40.07 724 THR B O 1
ATOM 24081 N N . ARG B 1 773 ? 9.298 1.239 -66.488 1.00 38.16 725 ARG B N 1
ATOM 24082 C CA . ARG B 1 773 ? 8.375 2.363 -66.601 1.00 32.05 725 ARG B CA 1
ATOM 24083 C C . ARG B 1 773 ? 7.161 1.987 -67.442 1.00 40.29 725 ARG B C 1
ATOM 24084 O O . ARG B 1 773 ? 6.041 2.423 -67.152 1.00 41.23 725 ARG B O 1
ATOM 24105 N N . PHE B 1 774 ? 7.367 1.179 -68.487 1.00 43.64 726 PHE B N 1
ATOM 24106 C CA . PHE B 1 774 ? 6.251 0.693 -69.294 1.00 35.34 726 PHE B CA 1
ATOM 24107 C C . PHE B 1 774 ? 5.407 -0.290 -68.499 1.00 33.39 726 PHE B C 1
ATOM 24108 O O . PHE B 1 774 ? 4.173 -0.266 -68.576 1.00 33.59 726 PHE B O 1
ATOM 24125 N N . GLU B 1 775 ? 6.059 -1.168 -67.733 1.00 31.03 727 GLU B N 1
ATOM 24126 C CA . GLU B 1 775 ? 5.321 -2.117 -66.910 1.00 30.39 727 GLU B CA 1
ATOM 24127 C C . GLU B 1 775 ? 4.459 -1.386 -65.893 1.00 26.92 727 GLU B C 1
ATOM 24128 O O . GLU B 1 775 ? 3.330 -1.802 -65.610 1.00 25.43 727 GLU B O 1
ATOM 24140 N N . HIS B 1 776 ? 4.975 -0.289 -65.337 1.00 33.00 728 HIS B N 1
ATOM 24141 C CA . HIS B 1 776 ? 4.217 0.464 -64.347 1.00 25.65 728 HIS B CA 1
ATOM 24142 C C . HIS B 1 776 ? 3.039 1.182 -64.989 1.00 20.53 728 HIS B C 1
ATOM 24143 O O . HIS B 1 776 ? 1.912 1.121 -64.484 1.00 19.54 728 HIS B O 1
ATOM 24157 N N . PHE B 1 777 ? 3.279 1.875 -66.104 1.00 20.65 729 PHE B N 1
ATOM 24158 C CA . PHE B 1 777 ? 2.187 2.565 -66.781 1.00 18.37 729 PHE B CA 1
ATOM 24159 C C . PHE B 1 777 ? 1.032 1.616 -67.063 1.00 19.82 729 PHE B C 1
ATOM 24160 O O . PHE B 1 777 ? -0.135 1.939 -66.814 1.00 16.68 729 PHE B O 1
ATOM 24177 N N . TYR B 1 778 ? 1.343 0.437 -67.594 1.00 16.58 730 TYR B N 1
ATOM 24178 C CA . TYR B 1 778 ? 0.289 -0.474 -68.008 1.00 16.74 730 TYR B CA 1
ATOM 24179 C C . TYR B 1 778 ? -0.343 -1.178 -66.822 1.00 10.97 730 TYR B C 1
ATOM 24180 O O . TYR B 1 778 ? -1.542 -1.464 -66.851 1.00 8.22 730 TYR B O 1
ATOM 24198 N N . THR B 1 779 ? 0.418 -1.423 -65.756 1.00 15.41 731 THR B N 1
ATOM 24199 C CA . THR B 1 779 ? -0.210 -1.902 -64.533 1.00 14.72 731 THR B CA 1
ATOM 24200 C C . THR B 1 779 ? -1.283 -0.926 -64.069 1.00 12.84 731 THR B C 1
ATOM 24201 O O . THR B 1 779 ? -2.379 -1.338 -63.672 1.00 11.04 731 THR B O 1
ATOM 24212 N N . HIS B 1 780 ? -0.988 0.377 -64.122 1.00 21.38 732 HIS B N 1
ATOM 24213 C CA . HIS B 1 780 ? -1.983 1.377 -63.747 1.00 15.74 732 HIS B CA 1
ATOM 24214 C C . HIS B 1 780 ? -3.095 1.474 -64.785 1.00 10.18 732 HIS B C 1
ATOM 24215 O O . HIS B 1 780 ? -4.241 1.776 -64.436 1.00 13.51 732 HIS B O 1
ATOM 24229 N N . ALA B 1 781 ? -2.784 1.212 -66.058 1.00 8.72 733 ALA B N 1
ATOM 24230 C CA . ALA B 1 781 ? -3.822 1.206 -67.083 1.00 6.99 733 ALA B CA 1
ATOM 24231 C C . ALA B 1 781 ? -4.762 0.020 -66.908 1.00 16.29 733 ALA B C 1
ATOM 24232 O O . ALA B 1 781 ? -5.983 0.163 -67.048 1.00 15.89 733 ALA B O 1
ATOM 24239 N N . ILE B 1 782 ? -4.215 -1.157 -66.602 1.00 8.57 734 ILE B N 1
ATOM 24240 C CA . ILE B 1 782 ? -5.061 -2.309 -66.312 1.00 7.14 734 ILE B CA 1
ATOM 24241 C C . ILE B 1 782 ? -5.978 -1.996 -65.138 1.00 8.19 734 ILE B C 1
ATOM 24242 O O . ILE B 1 782 ? -7.188 -2.254 -65.181 1.00 6.94 734 ILE B O 1
ATOM 24258 N N . GLN B 1 783 ? -5.409 -1.429 -64.070 1.00 12.51 735 GLN B N 1
ATOM 24259 C CA . GLN B 1 783 ? -6.188 -1.139 -62.871 1.00 10.10 735 GLN B CA 1
ATOM 24260 C C . GLN B 1 783 ? -7.309 -0.152 -63.172 1.00 13.37 735 GLN B C 1
ATOM 24261 O O . GLN B 1 783 ? -8.447 -0.337 -62.725 1.00 11.00 735 GLN B O 1
ATOM 24275 N N . ALA B 1 784 ? -7.005 0.911 -63.921 1.00 9.84 736 ALA B N 1
ATOM 24276 C CA . ALA B 1 784 ? -8.034 1.882 -64.277 1.00 13.09 736 ALA B CA 1
ATOM 24277 C C . ALA B 1 784 ? -9.150 1.230 -65.085 1.00 7.14 736 ALA B C 1
ATOM 24278 O O . ALA B 1 784 ? -10.332 1.349 -64.744 1.00 3.69 736 ALA B O 1
ATOM 24285 N N . LEU B 1 785 ? -8.791 0.526 -66.161 1.00 8.64 737 LEU B N 1
ATOM 24286 C CA . LEU B 1 785 ? -9.802 -0.093 -67.013 1.00 8.96 737 LEU B CA 1
ATOM 24287 C C . LEU B 1 785 ? -10.666 -1.071 -66.228 1.00 3.85 737 LEU B C 1
ATOM 24288 O O . LEU B 1 785 ? -11.889 -1.105 -66.401 1.00 2.11 737 LEU B O 1
ATOM 24304 N N . ARG B 1 786 ? -10.048 -1.891 -65.377 1.00 8.19 738 ARG B N 1
ATOM 24305 C CA . ARG B 1 786 ? -10.819 -2.844 -64.585 1.00 6.47 738 ARG B CA 1
ATOM 24306 C C . ARG B 1 786 ? -11.737 -2.127 -63.601 1.00 7.26 738 ARG B C 1
ATOM 24307 O O . ARG B 1 786 ? -12.898 -2.515 -63.426 1.00 4.41 738 ARG B O 1
ATOM 24328 N N . PHE B 1 787 ? -11.230 -1.082 -62.946 1.00 10.15 739 PHE B N 1
ATOM 24329 C CA . PHE B 1 787 ? -12.053 -0.299 -62.029 1.00 8.56 739 PHE B CA 1
ATOM 24330 C C . PHE B 1 787 ? -13.288 0.250 -62.736 1.00 3.93 739 PHE B C 1
ATOM 24331 O O . PHE B 1 787 ? -14.416 0.092 -62.257 1.00 3.67 739 PHE B O 1
ATOM 24348 N N . ILE B 1 788 ? -13.093 0.888 -63.891 1.00 6.95 740 ILE B N 1
ATOM 24349 C CA . ILE B 1 788 ? -14.218 1.465 -64.622 1.00 4.62 740 ILE B CA 1
ATOM 24350 C C . ILE B 1 788 ? -15.193 0.375 -65.050 1.00 7.29 740 ILE B C 1
ATOM 24351 O O . ILE B 1 788 ? -16.401 0.462 -64.797 1.00 8.31 740 ILE B O 1
ATOM 24367 N N . ILE B 1 789 ? -14.684 -0.665 -65.717 1.00 7.16 741 ILE B N 1
ATOM 24368 C CA . ILE B 1 789 ? -15.552 -1.714 -66.245 1.00 3.65 741 ILE B CA 1
ATOM 24369 C C . ILE B 1 789 ? -16.329 -2.383 -65.119 1.00 6.66 741 ILE B C 1
ATOM 24370 O O . ILE B 1 789 ? -17.548 -2.577 -65.210 1.00 8.50 741 ILE B O 1
ATOM 24386 N N . ASN B 1 790 ? -15.636 -2.747 -64.038 1.00 6.94 742 ASN B N 1
ATOM 24387 C CA . ASN B 1 790 ? -16.303 -3.441 -62.942 1.00 7.40 742 ASN B CA 1
ATOM 24388 C C . ASN B 1 790 ? -17.421 -2.602 -62.344 1.00 9.46 742 ASN B C 1
ATOM 24389 O O . ASN B 1 790 ? -18.439 -3.149 -61.903 1.00 5.74 742 ASN B O 1
ATOM 24400 N N . ILE B 1 791 ? -17.263 -1.279 -62.326 1.00 6.61 743 ILE B N 1
ATOM 24401 C CA . ILE B 1 791 ? -18.346 -0.414 -61.867 1.00 8.08 743 ILE B CA 1
ATOM 24402 C C . ILE B 1 791 ? -19.535 -0.515 -62.816 1.00 6.81 743 ILE B C 1
ATOM 24403 O O . ILE B 1 791 ? -20.631 -0.941 -62.434 1.00 4.08 743 ILE B O 1
ATOM 24419 N N . ARG B 1 792 ? -19.329 -0.129 -64.075 1.00 8.45 744 ARG B N 1
ATOM 24420 C CA . ARG B 1 792 ? -20.458 0.179 -64.947 1.00 7.64 744 ARG B CA 1
ATOM 24421 C C . ARG B 1 792 ? -21.096 -1.069 -65.544 1.00 4.00 744 ARG B C 1
ATOM 24422 O O . ARG B 1 792 ? -22.313 -1.102 -65.754 1.00 3.84 744 ARG B O 1
ATOM 24443 N N . SER B 1 793 ? -20.300 -2.090 -65.853 1.00 6.68 745 SER B N 1
ATOM 24444 C CA . SER B 1 793 ? -20.795 -3.226 -66.618 1.00 7.35 745 SER B CA 1
ATOM 24445 C C . SER B 1 793 ? -21.108 -4.450 -65.769 1.00 7.36 745 SER B C 1
ATOM 24446 O O . SER B 1 793 ? -21.628 -5.434 -66.308 1.00 3.61 745 SER B O 1
ATOM 24454 N N . PHE B 1 794 ? -20.819 -4.421 -64.470 1.00 4.76 746 PHE B N 1
ATOM 24455 C CA . PHE B 1 794 ? -21.002 -5.607 -63.644 1.00 8.09 746 PHE B CA 1
ATOM 24456 C C . PHE B 1 794 ? -21.744 -5.285 -62.354 1.00 7.94 746 PHE B C 1
ATOM 24457 O O . PHE B 1 794 ? -22.892 -5.707 -62.172 1.00 4.63 746 PHE B O 1
ATOM 24474 N N . LYS B 1 795 ? -21.097 -4.553 -61.446 1.00 5.31 747 LYS B N 1
ATOM 24475 C CA . LYS B 1 795 ? -21.753 -4.198 -60.193 1.00 6.45 747 LYS B CA 1
ATOM 24476 C C . LYS B 1 795 ? -23.066 -3.466 -60.451 1.00 11.93 747 LYS B C 1
ATOM 24477 O O . LYS B 1 795 ? -24.082 -3.752 -59.807 1.00 5.01 747 LYS B O 1
ATOM 24496 N N . THR B 1 796 ? -23.065 -2.518 -61.391 1.00 17.75 748 THR B N 1
ATOM 24497 C CA . THR B 1 796 ? -24.277 -1.758 -61.680 1.00 13.97 748 THR B CA 1
ATOM 24498 C C . THR B 1 796 ? -25.327 -2.626 -62.366 1.00 12.48 748 THR B C 1
ATOM 24499 O O . THR B 1 796 ? -26.495 -2.643 -61.961 1.00 6.92 748 THR B O 1
ATOM 24510 N N . VAL B 1 797 ? -24.925 -3.359 -63.408 1.00 8.87 749 VAL B N 1
ATOM 24511 C CA . VAL B 1 797 ? -25.890 -4.123 -64.193 1.00 9.65 749 VAL B CA 1
ATOM 24512 C C . VAL B 1 797 ? -26.587 -5.167 -63.334 1.00 7.10 749 VAL B C 1
ATOM 24513 O O . VAL B 1 797 ? -27.763 -5.483 -63.558 1.00 10.74 749 VAL B O 1
ATOM 24526 N N . MET B 1 798 ? -25.886 -5.720 -62.342 1.00 9.92 750 MET B N 1
ATOM 24527 C CA . MET B 1 798 ? -26.424 -6.781 -61.499 1.00 12.92 750 MET B CA 1
ATOM 24528 C C . MET B 1 798 ? -27.124 -6.241 -60.258 1.00 10.73 750 MET B C 1
ATOM 24529 O O . MET B 1 798 ? -27.121 -6.898 -59.208 1.00 24.48 750 MET B O 1
ATOM 24543 N N . MET B 1 799 ? -27.738 -5.065 -60.359 1.00 16.67 751 MET B N 1
ATOM 24544 C CA . MET B 1 799 ? -28.444 -4.448 -59.246 1.00 11.64 751 MET B CA 1
ATOM 24545 C C . MET B 1 799 ? -29.485 -3.502 -59.825 1.00 11.44 751 MET B C 1
ATOM 24546 O O . MET B 1 799 ? -29.361 -3.041 -60.964 1.00 6.93 751 MET B O 1
ATOM 24560 N N . TYR B 1 800 ? -30.518 -3.218 -59.029 1.00 7.86 752 TYR B N 1
ATOM 24561 C CA . TYR B 1 800 ? -31.478 -2.178 -59.383 1.00 13.24 752 TYR B CA 1
ATOM 24562 C C . TYR B 1 800 ? -30.755 -0.839 -59.412 1.00 5.58 752 TYR B C 1
ATOM 24563 O O . TYR B 1 800 ? -30.355 -0.330 -58.361 1.00 5.25 752 TYR B O 1
ATOM 24581 N N . ASN B 1 801 ? -30.571 -0.260 -60.599 1.00 6.15 753 ASN B N 1
ATOM 24582 C CA . ASN B 1 801 ? -29.648 0.857 -60.757 1.00 5.06 753 ASN B CA 1
ATOM 24583 C C . ASN B 1 801 ? -30.297 2.129 -61.284 1.00 9.57 753 ASN B C 1
ATOM 24584 O O . ASN B 1 801 ? -29.576 3.064 -61.656 1.00 8.99 753 ASN B O 1
ATOM 24595 N N . GLU B 1 802 ? -31.623 2.206 -61.326 1.00 7.92 754 GLU B N 1
ATOM 24596 C CA . GLU B 1 802 ? -32.256 3.459 -61.708 1.00 8.17 754 GLU B CA 1
ATOM 24597 C C . GLU B 1 802 ? -31.954 4.518 -60.656 1.00 7.11 754 GLU B C 1
ATOM 24598 O O . GLU B 1 802 ? -31.975 4.245 -59.453 1.00 8.54 754 GLU B O 1
ATOM 24610 N N . ASN B 1 803 ? -31.661 5.734 -61.116 1.00 11.77 755 ASN B N 1
ATOM 24611 C CA . ASN B 1 803 ? -31.273 6.831 -60.230 1.00 4.65 755 ASN B CA 1
ATOM 24612 C C . ASN B 1 803 ? -30.018 6.475 -59.432 1.00 4.28 755 ASN B C 1
ATOM 24613 O O . ASN B 1 803 ? -29.943 6.677 -58.218 1.00 6.12 755 ASN B O 1
ATOM 24624 N N . THR B 1 804 ? -29.025 5.930 -60.134 1.00 9.26 756 THR B N 1
ATOM 24625 C CA . THR B 1 804 ? -27.713 5.645 -59.571 1.00 8.49 756 THR B CA 1
ATOM 24626 C C . THR B 1 804 ? -26.659 6.097 -60.573 1.00 4.57 756 THR B C 1
ATOM 24627 O O . THR B 1 804 ? -26.962 6.394 -61.732 1.00 5.11 756 THR B O 1
ATOM 24638 N N . PHE B 1 805 ? -25.410 6.160 -60.115 1.00 5.83 757 PHE B N 1
ATOM 24639 C CA . PHE B 1 805 ? -24.329 6.705 -60.927 1.00 11.81 757 PHE B CA 1
ATOM 24640 C C . PHE B 1 805 ? -23.625 5.669 -61.793 1.00 19.47 757 PHE B C 1
ATOM 24641 O O . PHE B 1 805 ? -22.972 6.044 -62.774 1.00 8.89 757 PHE B O 1
ATOM 24658 N N . GLY B 1 806 ? -23.733 4.384 -61.453 1.00 18.92 758 GLY B N 1
ATOM 24659 C CA . GLY B 1 806 ? -22.829 3.397 -62.020 1.00 10.17 758 GLY B CA 1
ATOM 24660 C C . GLY B 1 806 ? -22.858 3.318 -63.533 1.00 11.85 758 GLY B C 1
ATOM 24661 O O . GLY B 1 806 ? -21.829 3.053 -64.163 1.00 12.05 758 GLY B O 1
ATOM 24665 N N . GLY B 1 807 ? -24.022 3.532 -64.138 1.00 8.60 759 GLY B N 1
ATOM 24666 C CA . GLY B 1 807 ? -24.205 3.298 -65.555 1.00 11.60 759 GLY B CA 1
ATOM 24667 C C . GLY B 1 807 ? -24.140 4.515 -66.449 1.00 9.23 759 GLY B C 1
ATOM 24668 O O . GLY B 1 807 ? -24.494 4.412 -67.629 1.00 7.17 759 GLY B O 1
ATOM 24672 N N . VAL B 1 808 ? -23.684 5.660 -65.941 1.00 6.63 760 VAL B N 1
ATOM 24673 C CA . VAL B 1 808 ? -23.703 6.873 -66.742 1.00 8.48 760 VAL B CA 1
ATOM 24674 C C . VAL B 1 808 ? -22.791 6.726 -67.957 1.00 5.97 760 VAL B C 1
ATOM 24675 O O . VAL B 1 808 ? -21.772 6.025 -67.924 1.00 8.16 760 VAL B O 1
ATOM 24688 N N . ASN B 1 809 ? -23.167 7.398 -69.044 1.00 8.04 761 ASN B N 1
ATOM 24689 C CA . ASN B 1 809 ? -22.310 7.449 -70.219 1.00 5.18 761 ASN B CA 1
ATOM 24690 C C . ASN B 1 809 ? -21.015 8.175 -69.886 1.00 4.65 761 ASN B C 1
ATOM 24691 O O . ASN B 1 809 ? -21.033 9.278 -69.334 1.00 4.88 761 ASN B O 1
ATOM 24702 N N . LEU B 1 810 ? -19.889 7.554 -70.223 1.00 5.68 762 LEU B N 1
ATOM 24703 C CA . LEU B 1 810 ? -18.593 8.205 -70.105 1.00 6.80 762 LEU B CA 1
ATOM 24704 C C . LEU B 1 810 ? -18.215 8.985 -71.356 1.00 7.69 762 LEU B C 1
ATOM 24705 O O . LEU B 1 810 ? -17.282 9.795 -71.308 1.00 5.70 762 LEU B O 1
ATOM 24721 N N . ILE B 1 811 ? -18.920 8.761 -72.461 1.00 15.42 763 ILE B N 1
ATOM 24722 C CA . ILE B 1 811 ? -18.549 9.269 -73.774 1.00 8.82 763 ILE B CA 1
ATOM 24723 C C . ILE B 1 811 ? -19.672 10.150 -74.299 1.00 8.53 763 ILE B C 1
ATOM 24724 O O . ILE B 1 811 ? -20.849 9.933 -73.996 1.00 12.12 763 ILE B O 1
ATOM 24740 N N . SER B 1 812 ? -19.301 11.143 -75.103 1.00 7.84 764 SER B N 1
ATOM 24741 C CA . SER B 1 812 ? -20.288 12.013 -75.723 1.00 13.88 764 SER B CA 1
ATOM 24742 C C . SER B 1 812 ? -19.697 12.635 -76.977 1.00 9.23 764 SER B C 1
ATOM 24743 O O . SER B 1 812 ? -18.482 12.816 -77.085 1.00 11.30 764 SER B O 1
ATOM 24751 N N . GLU B 1 813 ? -20.577 12.956 -77.923 1.00 14.41 765 GLU B N 1
ATOM 24752 C CA . GLU B 1 813 ? -20.207 13.721 -79.105 1.00 19.46 765 GLU B CA 1
ATOM 24753 C C . GLU B 1 813 ? -20.286 15.222 -78.865 1.00 15.65 765 GLU B C 1
ATOM 24754 O O . GLU B 1 813 ? -20.115 16.002 -79.807 1.00 20.35 765 GLU B O 1
ATOM 24766 N N . ASN B 1 814 ? -20.546 15.637 -77.626 1.00 15.81 766 ASN B N 1
ATOM 24767 C CA . ASN B 1 814 ? -20.599 17.040 -77.236 1.00 13.44 766 ASN B CA 1
ATOM 24768 C C . ASN B 1 814 ? -19.589 17.253 -76.119 1.00 11.43 766 ASN B C 1
ATOM 24769 O O . ASN B 1 814 ? -19.706 16.643 -75.050 1.00 16.70 766 ASN B O 1
ATOM 24780 N N . ARG B 1 815 ? -18.599 18.113 -76.364 1.00 14.17 767 ARG B N 1
ATOM 24781 C CA . ARG B 1 815 ? -17.552 18.340 -75.376 1.00 15.86 767 ARG B CA 1
ATOM 24782 C C . ARG B 1 815 ? -18.048 19.115 -74.166 1.00 13.28 767 ARG B C 1
ATOM 24783 O O . ARG B 1 815 ? -17.338 19.171 -73.157 1.00 12.56 767 ARG B O 1
ATOM 24804 N N . ASP B 1 816 ? -19.226 19.729 -74.246 1.00 17.32 768 ASP B N 1
ATOM 24805 C CA . ASP B 1 816 ? -19.848 20.320 -73.070 1.00 18.41 768 ASP B CA 1
ATOM 24806 C C . ASP B 1 816 ? -20.491 19.277 -72.168 1.00 15.08 768 ASP B C 1
ATOM 24807 O O . ASP B 1 816 ? -20.973 19.631 -71.088 1.00 18.21 768 ASP B O 1
ATOM 24816 N N . ASP B 1 817 ? -20.505 18.011 -72.580 1.00 15.93 769 ASP B N 1
ATOM 24817 C CA . ASP B 1 817 ? -21.164 16.944 -71.840 1.00 16.01 769 ASP B CA 1
ATOM 24818 C C . ASP B 1 817 ? -20.190 16.011 -71.137 1.00 9.65 769 ASP B C 1
ATOM 24819 O O . ASP B 1 817 ? -20.373 15.714 -69.953 1.00 17.32 769 ASP B O 1
ATOM 24828 N N . LYS B 1 818 ? -19.162 15.531 -71.829 1.00 6.63 770 LYS B N 1
ATOM 24829 C CA . LYS B 1 818 ? -18.262 14.529 -71.279 1.00 7.61 770 LYS B CA 1
ATOM 24830 C C . LYS B 1 818 ? -16.833 14.801 -71.723 1.00 10.09 770 LYS B C 1
ATOM 24831 O O . LYS B 1 818 ? -16.606 15.276 -72.843 1.00 7.04 770 LYS B O 1
ATOM 24850 N N . PRO B 1 819 ? -15.846 14.492 -70.872 1.00 6.21 771 PRO B N 1
ATOM 24851 C CA . PRO B 1 819 ? -14.444 14.762 -71.233 1.00 7.73 771 PRO B CA 1
ATOM 24852 C C . PRO B 1 819 ? -13.843 13.784 -72.233 1.00 9.29 771 PRO B C 1
ATOM 24853 O O . PRO B 1 819 ? -12.758 14.065 -72.761 1.00 7.42 771 PRO B O 1
ATOM 24864 N N . ILE B 1 820 ? -14.486 12.653 -72.506 1.00 7.93 772 ILE B N 1
ATOM 24865 C CA . ILE B 1 820 ? -14.087 11.770 -73.596 1.00 9.79 772 ILE B CA 1
ATOM 24866 C C . ILE B 1 820 ? -14.975 12.134 -74.779 1.00 9.00 772 ILE B C 1
ATOM 24867 O O . ILE B 1 820 ? -16.143 11.741 -74.839 1.00 9.20 772 ILE B O 1
ATOM 24883 N N . ILE B 1 821 ? -14.420 12.879 -75.730 1.00 6.23 773 ILE B N 1
ATOM 24884 C CA . ILE B 1 821 ? -15.190 13.457 -76.824 1.00 10.50 773 ILE B CA 1
ATOM 24885 C C . ILE B 1 821 ? -14.954 12.624 -78.075 1.00 10.71 773 ILE B C 1
ATOM 24886 O O . ILE B 1 821 ? -13.810 12.452 -78.513 1.00 19.93 773 ILE B O 1
ATOM 24902 N N . THR B 1 822 ? -16.035 12.110 -78.650 1.00 12.06 774 THR B N 1
ATOM 24903 C CA . THR B 1 822 ? -15.995 11.370 -79.901 1.00 19.26 774 THR B CA 1
ATOM 24904 C C . THR B 1 822 ? -16.691 12.176 -80.990 1.00 25.14 774 THR B C 1
ATOM 24905 O O . THR B 1 822 ? -17.738 12.781 -80.750 1.00 39.62 774 THR B O 1
ATOM 24916 N N . ALA B 1 823 ? -16.090 12.204 -82.176 1.00 20.66 775 ALA B N 1
ATOM 24917 C CA . ALA B 1 823 ? -16.717 12.748 -83.380 1.00 24.41 775 ALA B CA 1
ATOM 24918 C C . ALA B 1 823 ? -17.329 14.127 -83.132 1.00 27.03 775 ALA B C 1
ATOM 24919 O O . ALA B 1 823 ? -18.535 14.339 -83.272 1.00 45.00 775 ALA B O 1
ATOM 24926 N N . GLY B 1 824 ? -16.475 15.069 -82.749 1.00 22.96 776 GLY B N 1
ATOM 24927 C CA . GLY B 1 824 ? -16.926 16.443 -82.632 1.00 22.72 776 GLY B CA 1
ATOM 24928 C C . GLY B 1 824 ? -15.767 17.385 -82.405 1.00 22.92 776 GLY B C 1
ATOM 24929 O O . GLY B 1 824 ? -14.598 16.990 -82.419 1.00 26.80 776 GLY B O 1
ATOM 24933 N N . ILE B 1 825 ? -16.115 18.655 -82.196 1.00 14.75 777 ILE B N 1
ATOM 24934 C CA . ILE B 1 825 ? -15.118 19.637 -81.797 1.00 17.72 777 ILE B CA 1
ATOM 24935 C C . ILE B 1 825 ? -14.563 19.246 -80.437 1.00 21.16 777 ILE B C 1
ATOM 24936 O O . ILE B 1 825 ? -15.313 19.072 -79.467 1.00 15.15 777 ILE B O 1
ATOM 24952 N N . GLY B 1 826 ? -13.243 19.126 -80.352 1.00 25.36 778 GLY B N 1
ATOM 24953 C CA . GLY B 1 826 ? -12.606 18.663 -79.139 1.00 14.40 778 GLY B CA 1
ATOM 24954 C C . GLY B 1 826 ? -12.453 17.164 -79.038 1.00 16.04 778 GLY B C 1
ATOM 24955 O O . GLY B 1 826 ? -12.171 16.659 -77.944 1.00 12.45 778 GLY B O 1
ATOM 24959 N N . MET B 1 827 ? -12.627 16.440 -80.139 1.00 15.77 779 MET B N 1
ATOM 24960 C CA . MET B 1 827 ? -12.532 14.987 -80.121 1.00 17.53 779 MET B CA 1
ATOM 24961 C C . MET B 1 827 ? -11.150 14.545 -79.661 1.00 11.37 779 MET B C 1
ATOM 24962 O O . MET B 1 827 ? -10.136 14.919 -80.257 1.00 10.01 779 MET B O 1
ATOM 24976 N N . ASN B 1 828 ? -11.115 13.753 -78.585 1.00 12.46 780 ASN B N 1
ATOM 24977 C CA . ASN B 1 828 ? -9.851 13.300 -78.018 1.00 11.81 780 ASN B CA 1
ATOM 24978 C C . ASN B 1 828 ? -9.873 11.816 -77.667 1.00 9.46 780 ASN B C 1
ATOM 24979 O O . ASN B 1 828 ? -9.023 11.363 -76.891 1.00 10.40 780 ASN B O 1
ATOM 24990 N N . ALA B 1 829 ? -10.809 11.049 -78.217 1.00 10.74 781 ALA B N 1
ATOM 24991 C CA . ALA B 1 829 ? -10.996 9.659 -77.826 1.00 16.82 781 ALA B CA 1
ATOM 24992 C C . ALA B 1 829 ? -10.117 8.728 -78.652 1.00 7.11 781 ALA B C 1
ATOM 24993 O O . ALA B 1 829 ? -9.759 9.023 -79.794 1.00 7.56 781 ALA B O 1
ATOM 25000 N N . VAL B 1 830 ? -9.772 7.590 -78.054 1.00 8.65 782 VAL B N 1
ATOM 25001 C CA . VAL B 1 830 ? -8.932 6.596 -78.714 1.00 12.11 782 VAL B CA 1
ATOM 25002 C C . VAL B 1 830 ? -9.659 6.020 -79.922 1.00 10.62 782 VAL B C 1
ATOM 25003 O O . VAL B 1 830 ? -10.855 6.260 -80.120 1.00 15.59 782 VAL B O 1
ATOM 25016 N N . TYR B 1 831 ? -8.938 5.244 -80.734 1.00 6.41 783 TYR B N 1
ATOM 25017 C CA . TYR B 1 831 ? -9.529 4.683 -81.944 1.00 14.41 783 TYR B CA 1
ATOM 25018 C C . TYR B 1 831 ? -10.755 3.837 -81.622 1.00 6.80 783 TYR B C 1
ATOM 25019 O O . TYR B 1 831 ? -11.777 3.924 -82.313 1.00 10.11 783 TYR B O 1
ATOM 25037 N N . SER B 1 832 ? -10.680 3.024 -80.567 1.00 13.50 784 SER B N 1
ATOM 25038 C CA . SER B 1 832 ? -11.756 2.084 -80.275 1.00 10.90 784 SER B CA 1
ATOM 25039 C C . SER B 1 832 ? -13.035 2.777 -79.829 1.00 8.50 784 SER B C 1
ATOM 25040 O O . SER B 1 832 ? -14.119 2.203 -79.979 1.00 5.14 784 SER B O 1
ATOM 25048 N N . LEU B 1 833 ? -12.941 3.989 -79.289 1.00 10.80 785 LEU B N 1
ATOM 25049 C CA . LEU B 1 833 ? -14.120 4.729 -78.866 1.00 6.54 785 LEU B CA 1
ATOM 25050 C C . LEU B 1 833 ? -14.713 5.578 -79.981 1.00 5.08 785 LEU B C 1
ATOM 25051 O O . LEU B 1 833 ? -15.817 6.107 -79.818 1.00 5.07 785 LEU B O 1
ATOM 25067 N N . ARG B 1 834 ? -14.011 5.724 -81.101 1.00 11.70 786 ARG B N 1
ATOM 25068 C CA . ARG B 1 834 ? -14.519 6.469 -82.242 1.00 9.25 786 ARG B CA 1
ATOM 25069 C C . ARG B 1 834 ? -15.010 5.574 -83.371 1.00 9.47 786 ARG B C 1
ATOM 25070 O O . ARG B 1 834 ? -15.476 6.091 -84.390 1.00 27.10 786 ARG B O 1
ATOM 25091 N N . LYS B 1 835 ? -14.909 4.255 -83.225 1.00 9.07 787 LYS B N 1
ATOM 25092 C CA . LYS B 1 835 ? -15.182 3.328 -84.312 1.00 12.51 787 LYS B CA 1
ATOM 25093 C C . LYS B 1 835 ? -16.079 2.201 -83.819 1.00 11.45 787 LYS B C 1
ATOM 25094 O O . LYS B 1 835 ? -16.364 2.074 -82.625 1.00 8.29 787 LYS B O 1
ATOM 25113 N N . THR B 1 836 ? -16.523 1.376 -84.762 1.00 6.41 788 THR B N 1
ATOM 25114 C CA . THR B 1 836 ? -17.380 0.241 -84.460 1.00 10.31 788 THR B CA 1
ATOM 25115 C C . THR B 1 836 ? -16.551 -0.981 -84.065 1.00 10.08 788 THR B C 1
ATOM 25116 O O . THR B 1 836 ? -15.336 -1.039 -84.269 1.00 5.19 788 THR B O 1
ATOM 25127 N N . LEU B 1 837 ? -17.234 -1.974 -83.490 1.00 8.94 789 LEU B N 1
ATOM 25128 C CA . LEU B 1 837 ? -16.549 -3.200 -83.093 1.00 8.45 789 LEU B CA 1
ATOM 25129 C C . LEU B 1 837 ? -15.910 -3.878 -84.296 1.00 12.68 789 LEU B C 1
ATOM 25130 O O . LEU B 1 837 ? -14.797 -4.411 -84.200 1.00 13.94 789 LEU B O 1
ATOM 25146 N N . GLN B 1 838 ? -16.602 -3.877 -85.437 1.00 8.71 790 GLN B N 1
ATOM 25147 C CA . GLN B 1 838 ? -16.018 -4.457 -86.639 1.00 10.91 790 GLN B CA 1
ATOM 25148 C C . GLN B 1 838 ? -14.692 -3.788 -86.969 1.00 7.66 790 GLN B C 1
ATOM 25149 O O . GLN B 1 838 ? -13.736 -4.454 -87.383 1.00 8.10 790 GLN B O 1
ATOM 25163 N N . ASP B 1 839 ? -14.613 -2.468 -86.781 1.00 9.12 791 ASP B N 1
ATOM 25164 C CA . ASP B 1 839 ? -13.377 -1.747 -87.062 1.00 8.28 791 ASP B CA 1
ATOM 25165 C C . ASP B 1 839 ? -12.238 -2.224 -86.170 1.00 9.03 791 ASP B C 1
ATOM 25166 O O . ASP B 1 839 ? -11.085 -2.303 -86.612 1.00 10.66 791 ASP B O 1
ATOM 25175 N N . VAL B 1 840 ? -12.536 -2.534 -84.907 1.00 10.30 792 VAL B N 1
ATOM 25176 C CA . VAL B 1 840 ? -11.492 -2.980 -83.989 1.00 8.19 792 VAL B CA 1
ATOM 25177 C C . VAL B 1 840 ? -11.034 -4.385 -84.352 1.00 9.76 792 VAL B C 1
ATOM 25178 O O . VAL B 1 840 ? -9.832 -4.668 -84.419 1.00 13.24 792 VAL B O 1
ATOM 25191 N N . ILE B 1 841 ? -11.983 -5.295 -84.572 1.00 8.97 793 ILE B N 1
ATOM 25192 C CA . ILE B 1 841 ? -11.607 -6.662 -84.905 1.00 6.84 793 ILE B CA 1
ATOM 25193 C C . ILE B 1 841 ? -10.791 -6.681 -86.189 1.00 15.10 793 ILE B C 1
ATOM 25194 O O . ILE B 1 841 ? -9.734 -7.317 -86.259 1.00 12.03 793 ILE B O 1
ATOM 25210 N N . SER B 1 842 ? -11.234 -5.938 -87.206 1.00 12.38 794 SER B N 1
ATOM 25211 C CA . SER B 1 842 ? -10.473 -5.884 -88.448 1.00 10.50 794 SER B CA 1
ATOM 25212 C C . SER B 1 842 ? -9.154 -5.150 -88.252 1.00 8.86 794 SER B C 1
ATOM 25213 O O . SER B 1 842 ? -8.169 -5.457 -88.930 1.00 11.85 794 SER B O 1
ATOM 25221 N N . PHE B 1 843 ? -9.106 -4.205 -87.311 1.00 10.96 795 PHE B N 1
ATOM 25222 C CA . PHE B 1 843 ? -7.831 -3.601 -86.940 1.00 14.77 795 PHE B CA 1
ATOM 25223 C C . PHE B 1 843 ? -6.822 -4.673 -86.554 1.00 17.76 795 PHE B C 1
ATOM 25224 O O . PHE B 1 843 ? -5.627 -4.554 -86.849 1.00 13.79 795 PHE B O 1
ATOM 25241 N N . VAL B 1 844 ? -7.290 -5.736 -85.901 1.00 13.66 796 VAL B N 1
ATOM 25242 C CA . VAL B 1 844 ? -6.388 -6.785 -85.442 1.00 15.05 796 VAL B CA 1
ATOM 25243 C C . VAL B 1 844 ? -6.071 -7.770 -86.560 1.00 10.37 796 VAL B C 1
ATOM 25244 O O . VAL B 1 844 ? -4.901 -8.071 -86.823 1.00 13.74 796 VAL B O 1
ATOM 25257 N N . GLU B 1 845 ? -7.096 -8.298 -87.228 1.00 13.58 797 GLU B N 1
ATOM 25258 C CA . GLU B 1 845 ? -6.912 -9.413 -88.147 1.00 17.16 797 GLU B CA 1
ATOM 25259 C C . GLU B 1 845 ? -6.730 -8.968 -89.596 1.00 20.46 797 GLU B C 1
ATOM 25260 O O . GLU B 1 845 ? -6.837 -9.796 -90.507 1.00 21.94 797 GLU B O 1
ATOM 25272 N N . SER B 1 846 ? -6.446 -7.692 -89.833 1.00 19.52 798 SER B N 1
ATOM 25273 C CA . SER B 1 846 ? -6.245 -7.215 -91.195 1.00 18.74 798 SER B CA 1
ATOM 25274 C C . SER B 1 846 ? -4.805 -7.447 -91.634 1.00 24.58 798 SER B C 1
ATOM 25275 O O . SER B 1 846 ? -3.870 -7.328 -90.837 1.00 18.86 798 SER B O 1
ATOM 25283 N N . SER B 1 847 ? -4.632 -7.800 -92.910 1.00 32.18 799 SER B N 1
ATOM 25284 C CA . SER B 1 847 ? -3.286 -7.990 -93.444 1.00 23.19 799 SER B CA 1
ATOM 25285 C C . SER B 1 847 ? -2.557 -6.663 -93.631 1.00 27.35 799 SER B C 1
ATOM 25286 O O . SER B 1 847 ? -1.347 -6.578 -93.391 1.00 16.86 799 SER B O 1
ATOM 25294 N N . TYR B 1 848 ? -3.271 -5.620 -94.060 1.00 26.91 800 TYR B N 1
ATOM 25295 C CA . TYR B 1 848 ? -2.675 -4.322 -94.389 1.00 26.57 800 TYR B CA 1
ATOM 25296 C C . TYR B 1 848 ? -2.613 -3.494 -93.111 1.00 25.83 800 TYR B C 1
ATOM 25297 O O . TYR B 1 848 ? -3.537 -2.750 -92.777 1.00 32.25 800 TYR B O 1
ATOM 25315 N N . GLN B 1 849 ? -1.506 -3.631 -92.379 1.00 25.87 801 GLN B N 1
ATOM 25316 C CA . GLN B 1 849 ? -1.408 -2.985 -91.075 1.00 28.60 801 GLN B CA 1
ATOM 25317 C C . GLN B 1 849 ? -1.170 -1.487 -91.181 1.00 24.87 801 GLN B C 1
ATOM 25318 O O . GLN B 1 849 ? -1.649 -0.729 -90.328 1.00 25.66 801 GLN B O 1
ATOM 25332 N N . GLU B 1 850 ? -0.443 -1.034 -92.205 1.00 18.65 802 GLU B N 1
ATOM 25333 C CA . GLU B 1 850 ? -0.137 0.389 -92.274 1.00 31.74 802 GLU B CA 1
ATOM 25334 C C . GLU B 1 850 ? -1.391 1.231 -92.407 1.00 30.69 802 GLU B C 1
ATOM 25335 O O . GLU B 1 850 ? -1.452 2.339 -91.862 1.00 40.14 802 GLU B O 1
ATOM 25347 N N . GLU B 1 851 ? -2.395 0.734 -93.130 1.00 36.11 803 GLU B N 1
ATOM 25348 C CA . GLU B 1 851 ? -3.617 1.507 -93.302 1.00 32.97 803 GLU B CA 1
ATOM 25349 C C . GLU B 1 851 ? -4.322 1.675 -91.969 1.00 23.48 803 GLU B C 1
ATOM 25350 O O . GLU B 1 851 ? -4.980 2.695 -91.735 1.00 29.78 803 GLU B O 1
ATOM 25362 N N . GLN B 1 852 ? -4.183 0.687 -91.085 1.00 25.47 804 GLN B N 1
ATOM 25363 C CA . GLN B 1 852 ? -4.684 0.830 -89.726 1.00 24.01 804 GLN B CA 1
ATOM 25364 C C . GLN B 1 852 ? -3.827 1.808 -88.935 1.00 23.30 804 GLN B C 1
ATOM 25365 O O . GLN B 1 852 ? -4.354 2.656 -88.206 1.00 21.19 804 GLN B O 1
ATOM 25379 N N . ILE B 1 853 ? -2.500 1.704 -89.060 1.00 20.95 805 ILE B N 1
ATOM 25380 C CA . ILE B 1 853 ? -1.632 2.690 -88.426 1.00 24.23 805 ILE B CA 1
ATOM 25381 C C . ILE B 1 853 ? -1.902 4.079 -88.987 1.00 27.37 805 ILE B C 1
ATOM 25382 O O . ILE B 1 853 ? -1.769 5.081 -88.273 1.00 26.22 805 ILE B O 1
ATOM 25398 N N . ASN B 1 854 ? -2.291 4.170 -90.262 1.00 24.93 806 ASN B N 1
ATOM 25399 C CA . ASN B 1 854 ? -2.657 5.468 -90.818 1.00 31.15 806 ASN B CA 1
ATOM 25400 C C . ASN B 1 854 ? -3.995 5.944 -90.270 1.00 24.63 806 ASN B C 1
ATOM 25401 O O . ASN B 1 854 ? -4.193 7.150 -90.083 1.00 20.93 806 ASN B O 1
ATOM 25412 N N . HIS B 1 855 ? -4.948 5.054 -89.965 1.00 25.72 807 HIS B N 1
ATOM 25413 C CA . HIS B 1 855 ? -6.223 5.429 -89.295 1.00 27.60 807 HIS B CA 1
ATOM 25414 C C . HIS B 1 855 ? -5.888 6.111 -87.960 1.00 25.81 807 HIS B C 1
ATOM 25415 O O . HIS B 1 855 ? -6.549 7.113 -87.637 1.00 23.83 807 HIS B O 1
ATOM 25429 N N . ILE B 1 856 ? -4.903 5.611 -87.222 1.00 16.71 808 ILE B N 1
ATOM 25430 C CA . ILE B 1 856 ? -4.430 6.271 -85.981 1.00 24.02 808 ILE B CA 1
ATOM 25431 C C . ILE B 1 856 ? -3.614 7.508 -86.367 1.00 23.17 808 ILE B C 1
ATOM 25432 O O . ILE B 1 856 ? -3.767 8.498 -85.669 1.00 22.74 808 ILE B O 1
#

Radius of gyration: 42.4 Å; Cα contacts (8 Å, |Δi|>4): 3029; chains: 2; bounding box: 104×92×127 Å

B-factor: mean 17.87, std 10.43, range [0.79, 89.63]

Solvent-accessible surface area: 60297 Å² total; per-residue (Å²): 142,31,8,7,13,0,0,0,12,0,0,2,2,0,0,1,0,2,25,8,0,0,39,31,0,10,58,4,2,88,4,6,18,0,29,17,0,17,113,2,0,19,50,0,0,56,98,16,133,53,92,64,14,59,47,76,42,0,43,71,35,1,41,140,149,40,64,114,35,56,91,6,141,62,20,33,50,1,2,0,85,60,74,34,42,0,2,55,13,6,22,79,10,5,31,5,85,36,84,105,4,149,27,0,0,0,51,0,2,7,30,17,0,46,96,69,26,21,76,42,121,81,32,41,66,60,79,23,0,81,4,1,3,2,1,1,0,17,5,18,90,0,0,8,6,2,1,1,0,0,7,0,0,21,12,78,65,39,145,9,0,32,9,128,24,58,113,84,127,52,19,51,0,57,1,27,11,86,12,0,50,65,4,1,79,31,1,13,53,7,0,66,61,0,0,64,25,4,98,94,93,18,71,167,101,69,6,95,78,19,11,51,117,75,35,18,1,2,7,70,29,0,61,40,40,0,32,80,69,0,20,142,80,139,48,4,3,112,24,0,13,97,16,0,23,65,2,0,18,12,2,6,75,76,28,83,0,0,40,0,66,5,7,66,140,175,70,97,29,55,98,13,88,49,21,125,42,17,52,49,54,18,70,41,2,6,1,0,41,14,0,1,75,7,0,1,2,10,7,9,90,106,26,1,32,2,149,7,100,47,17,54,33,55,58,1,146,19,23,126,16,5,40,21,22,28,68,132,95,126,40,33,4,0,6,11,71,58,74,71,136,137,65,51,0,85,64,105,64,3,81,99,46,8,67,0,0,49,6,3,0,9,105,62,9,4,29,61,12,4,0,1,0,1,0,0,0,8,0,1,0,4,0,0,8,34,0,28,16,78,130,60,16,56,0,2,34,43,0,1,59,45,0,0,74,34,87,11,37,60,7,3,48,82,66,1,24,4,0,1,0,0,0,59,54,124,8,68,0,2,23,2,2,8,1,26,71,74,0,0,0,0,14,0,0,2,17,0,2,30,10,0,26,106,6,54,43,214,126,53,117,49,71,13,33,38,96,61,20,105,115,9,52,133,93,4,41,15,0,0,18,1,0,0,28,5,0,32,21,4,0,52,25,0,17,66,14,0,75,18,2,55,66,0,3,117,97,14,83,1,38,0,7,12,2,23,4,10,34,28,32,56,12,83,99,82,1,0,0,23,20,124,131,38,54,0,32,18,74,0,36,9,59,0,1,0,0,19,62,67,124,15,18,3,15,96,63,110,20,0,2,24,34,7,1,35,16,85,70,3,42,11,85,44,0,56,155,52,0,42,19,0,0,35,0,0,15,89,0,0,84,13,3,4,93,4,0,56,112,1,14,136,99,14,108,32,148,23,40,7,0,19,1,83,64,96,22,28,93,78,9,84,95,184,92,139,74,91,4,22,4,3,0,0,1,0,0,23,4,0,43,52,10,79,118,62,114,97,25,14,36,8,59,25,3,11,0,51,17,86,29,49,30,58,61,4,37,0,1,5,3,0,12,61,6,10,21,74,84,118,24,118,25,56,22,1,45,7,0,73,54,16,19,144,71,28,33,132,115,15,98,77,205,40,73,8,72,94,67,78,0,81,94,0,3,52,37,0,8,38,0,2,10,8,0,4,23,0,0,5,1,26,0,8,2,9,21,8,78,74,20,0,0,11,35,54,0,18,15,122,83,100,137,79,31,7,0,0,10,57,27,141,13,64,6,2,0,18,0,5,89,78,82,16,132,45,0,10,48,1,1,57,24,54,120,17,106,66,10,59,126,103,41,137,33,7,8,14,0,0,0,12,0,0,2,2,0,1,1,0,1,24,8,0,0,39,33,0,16,52,7,1,89,9,6,18,0,29,23,0,15,110,1,0,14,52,0,0,50,97,17,136,56,92,61,16,62,45,76,42,0,44,73,35,1,42,132,152,38,65,114,34,56,82,6,144,62,21,36,35,1,2,0,92,64,81,36,42,0,2,46,12,7,22,74,18,4,33,6,95,36,85,100,4,143,30,0,2,0,46,0,3,7,34,22,1,46,99,74,26,22,79,40,120,80,34,42,69,55,81,19,0,83,4,2,1,1,0,1,0,17,3,20,89,0,0,14,4,0,0,1,0,0,10,0,0,25,9,80,64,49,144,7,0,58,17,128,1,44,69,68,84,52,10,36,0,68,0,37,9,92,14,0,55,63,7,1,86,30,1,12,50,5,0,90,56,0,1,79,24,2,99,93,100,17,69,150,94,71,6,102,78,18,14,55,108,89,43,17,1,2,3,76,30,0,55,40,41,0,30,67,65,0,19,133,96,143,57,6,4,114,21,0,6,100,13,0,28,65,2,0,20,12,0,2,78,60,23,79,1,0,60,0,90,9,24,202,154,95,72,38,51,92,15,102,56,40,121,141,31,135,67,62,21,72,48,2,8,0,0,41,16,0,0,79,9,0,1,2,10,6,11,97,115,28,1,35,10,155,7,117,44,14,52,34,57,78,1,144,19,24,130,15,4,37,25,23,19,75,107,96,122,40,30,6,0,8,2,70,57,80,91,129,123,65,51,0,83,60,116,62,2,86,105,41,8,62,2,0,94,5,1,9,12,116,65,8,5,24,49,10,4,0,1,0,1,0,0,0,8,0,1,0,5,1,1,14,28,0,30,9,76,131,59,14,59,0,3,45,43,0,1,58,43,0,0,73,37,90,13,31,60,9,2,50,84,64,2,27,5,0,0,0,0,0,53,53,128,9,66,0,2,13,1,4,4,2,24,65,80,0,1,0,0,14,0,0,2,17,0,1,29,12,0,24,112,8,47,40,221,136,59,118,50,64,13,25,37,92,70,12,106,126,9,52,146,81,2,42,15,0,0,19,1,0,0,31,7,0,33,18,1,0,55,16,0,15,61,15,0,78,17,2,28,68,0,4,26,56,6,46,0,47,0,8,11,2,21,5,8,32,26,37,54,12,82,88,84,1,0,0,22,21,118,131,35,43,0,36,20,77,0,46,12,57,0,0,0,0,12,61,68,126,8,20,4,16,95,63,110,25,0,3,27,34,4,0,39,11,136,67,1,52,11,72,48,0,47,89,55,0,21,20,0,0,32,0,0,17,87,0,0,83,13,3,3,92,5,0,52,108,1,10,153,94,5,106,38,144,25,40,7,0,19,2,84,68,99,19,28,111,91,9,90,93,184,96,140,91,81,3,24,4,3,0,1,1,0,0,24,3,0,46,62,10,97,122,62,116,97,24,14,38,11,50,16,2,9,0,51,18,83,31,51,30,51,60,3,34,1,1,3,3,0,12,59,5,11,20,70,81,118,25,121,25,61,14,2,44,9,0,63,68,22,19,149,69,32,32,142,106,22,101,77,182,28,73,4,59,92,75,72,0,76,89,0,2,51,32,0,8,43,0,1,12,9,0,2,11,0,0,3,0,36,0,6,1,8,19,8,77,67,20,0,0,11,33,57,0,16,16,124,79,104,132,80,32,8,0,0,12,61,27,142,14,63,9,2,0,17,0,5,89,85,70,9,115,47,0,11,51,1,1,64,24,62,126,11,122,67,8,69,127,104,43

Secondary structure (DSSP, 8-state):
-HHHIIIIIHHHHHHHHHHHHHHHHHHHHHHT-HHHHHHHHHHHHHH--GGG-SHHHHHHHHTS-BTTBPP-S-HHHHB--TT-BGGGTS-----TTSSSGGG-BHHHHHHHSGGG-S--TT-PPPHHHHHHHHHTB-HHHHHHHHHHHHHHH-BTGGGSBEEE---SSS---EEE-HHHHHHHHHHHHHHHHHHHHHGGGS-HHHHHHTT-TTSTTSHHHHIIIIIIIII-----HHHHHHHHHHHHHHHHS---EEE--B-SSSTT-B--EEESS--GGGGS-B-HHHHHHHHS--TTTGGGGS---EEEGGGSTTGGGSSSS-TTS---EEEEEETTTTEEP-HHHHHHHEEEE-S--SSS-S-S--SHHHHHHHHHHHHHHHHSBTTTTBEEHHHHHHIIIIITHHHHHSTTSSB--EEESS----EE----TT--SBHHHHHHHHHHHH-B-TTS-BSSEE--GGGS-HHHHHHHHHHHHHHHHHHHHHHHHHHHHHHHHHHS--B-----HHHHHT--TTEEEESSS-EEETT--STTBEEETTTEES--TTTS------GGGG-HHHHHHHHHHHHHHHHHHHHHHHHHHHHHHHHS-----TT-SSTTHHHHHHHHHSSPPP--GGGGGGGGSPPEEETTEEE-GGGSTT--TTSHHHHHHHHHHHHHSSS---GGGSHHHHHHHHHHHTTS-GGG---HHHHHHHHHHHHHHHHHHHIIIIIITTTS--TT-STT---EES-TTT-SEE-SSTT----HHHHS-HHHHHHHHH-S-HHHHHHH-/-HHHIIIIIHHHHHHHHHHHHHHHHHHHHHHT-HHHHHHHHHHHHHH--GGG-SHHHHHHHHTS-BTTBPP-S-HHHHB--TT-BGGGTS-----TTSSSGGG-BHHHHHHHSGGG-S--TT-SPPHHHHHHHHHTB-HHHHHHHHHHHHHHH-BTGGGSBEEE---SSS---EEE-HHHHHHHHHHHHHHHHHHHHHGGGS-HHHHHHTT-TTSTTSHHHHIIIIIIIII-----HHHHHHHHHHHHHHHHS---EEE------TT----EEESS--GGGGS-B-HHHHHHHHS--TTSGGGGS---EEEGGGSTTGGGSSSS-TTSPP-EEEEEETTTTEEP-HHHHHHHEEEE-S--SSS-S-S--SHHHHHHHHHHHHHHHHSBTTTTBEEHHHHHHIIIIITHHHHHSSSSSB--EEESS----EE----TT--SBHHHHHHHHHHHH-B-TTS-BSSEE-SGGGS-HHHHHHHHHHHHHHHHHHHHHHHHHHHHHHHHHHS--B-----HHHHHT--TTEEEESSS-EEETT--STTBEEETTTEES--TTTS------SGGG-HHHHHHHHHHHHHHHHHHHHHHHHHHHHHHHHT-----TT-SSTTHHHHHHHHHSSPPP--GGGGGGGGSPPEEETTEEE-GGGSTT--TTSHHHHHHHHHHHHHSSS---GGGSHHHHHHHHHHHHTS-GGG---HHHHHHHHHHHHHHHHHHHIIIIIITTTS--TT-STT---EES-TTT-SEE-SSTT----HHHHS-HHHHHHHHH-S-HHHHHHH-

Nearest PDB structures (foldseek):
  8igl-assembly1_A  TM=1.001E+00  e=0.000E+00  African swine fever virus
  8igl-assembly2_B  TM=1.001E+00  e=0.000E+00  African swine fever virus
  6nzc-assembly1_A-2  TM=1.712E-01  e=1.828E+00  Escherichia coli K-12
  2vd6-assembly1_C  TM=1.113E-01  e=6.975E+00  Homo sapiens
  8igl-assembly2_B  TM=1.001E+00  e=0.000E+00  African swine fever virus

Sequence (1585 aa):
IFLFHETVITGLNLLSAIYVLLNNFRNNIKGLDLDTIQKSIIEWLRETQAANVNRANLIDWLGRKHGAISEIRNPGLVIKEINMRLSMVYPDTEAAAAAQDRNLTTETLFAWIVPYVGIPAGGGVRPEQELAARYLVDNQRIMQLLLTNIFEMTSSFNKMVQVRFPETSTAQVHLDFTGLISLIDSLMADTKYFLDLLRPHIDKNIIQYYENRSNPGSFYWLEEHLIDKLIKPELGLEGVNQIINKTYTLLTKPYNVLQLRGGAQRRDAANIQINNNPQSSERFEQYGRVFSRLVFYDALENNSGLRVEQVALGDFRLSNLIRTNNAQEENTLSYWDNIALRTYANVNDAANNLRRYRLYGSDYGIQNNRSMMMVFNQLIASYITRFYDAPSGKIYLNLINAFANGNFSQAVMEMGYAHPDLARNNNVFGHRGDPTEQSVLLLSLGLILQRLIKDTNRQGLSQHLISTLTEIPIYLKENYRANLPLFNKMFNILISQGELLKQFIQYTNVQLARPNLTALLGANNDSVIYYNNNNVPATGLSVGQAALRGIGGVFRPNVTLMPLGDAQNNTSDVVRKRLVAVIDGIIRGSHTLADSAMEVLHELTDHPIYLETEEHFIQNYMSRYNKEPLMPFSLSLYYLHDLRIENNEVYDPLLYPNLESGSPEFKLLYGTRKLLGNDPVQLSDMPGVQLIMKNYNETVVAREQITPTRFEHFYTHAIQALRFIINIRSFKTVMMYNENTFGGVNLISENRDDKPIITAGIGMNAVYSLRKTLQDVISFVESSYQEEQINHIIFLFHETVITGLNLLSAIYVLLNNFRNNIKGLDLDTIQKSIIEWLRETQAANVNRANLIDWLGRKHGAISEIRNPGLVIKEINMRLSMVYPDTEAAAAAQDRNLTTETLFAWIVPYVGIPAGGGVRPEQELAARYLVDNQRIMQLLLTNIFEMTSSFNKMVQVRFPETSTAQVHLDFTGLISLIDSLMADTKYFLDLLRPHIDKNIIQYYENRSNPGSFYWLEEHLIDKLIKPELGLEGVNQIINKTYTLLTKPYNVLQLRGGQRRDAANIQINNNPQSSERFEQYGRVFSRLVFYDALENNSGLRVEQVALGDFRLSNLIRTNNAQEENTLSYWDNIALRTYANVNDAANNLRRYRLYGSDYGIQNNRSMMMVFNQLIASYITRFYDAPSGKIYLNLINAFANGNFSQAVMEMGYAHPDLARNNNVFGHRGDPTEQSVLLLSLGLILQRLIKDTNRQGLSQHLISTLTEIPIYLKENYRANLPLFNKMFNILISQGELLKQFIQYTNVQLARPNLTALLGANNDSVIYYNNNNVPATGLSVGQAALRGIGGVFRPNVTLMPLGDAQNNTSDVVRKRLVAVIDGIIRGSHTLADSAMEVLHELTDHPIYLETEEHFIQNYMSRYNKEPLMPFSLSLYYLHDLRIENNEVYDPLLYPNLESGSPEFKLLYGTRKLLGNDPVQLSDMPGVQLIMKNYNETVVAREQITPTRFEHFYTHAIQALRFIINIRSFKTVMMYNENTFGGVNLISENRDDKPIITAGIGMNAVYSLRKTLQDVISFVESSYQEEQINHI